Protein AF-Q6NRP2-F1 (afdb_monomer)

InterPro domains:
  IPR011989 Armadillo-like helical [G3DSA:1.25.10.10] (1540-1819)
  IPR016024 Armadillo-type fold [SSF48371] (76-891)
  IPR016024 Armadillo-type fold [SSF48371] (849-1811)
  IPR021843 Proteasome activator complex subunit 4, C-terminal domain [PF11919] (1742-1828)
  IPR032430 Proteasome activator Blm10, middle HEAT repeats region [PF16507] (317-815)
  IPR035309 Proteasome activator complex subunit 4 [PTHR32170] (15-1828)
  IPR055455 Proteasome activator complex subunit 4-like, HEAT repeat-like [PF23096] (1170-1454)

pLDDT: mean 90.11, std 8.93, range [31.83, 98.25]

Structure (mmCIF, N/CA/C/O backbone):
data_AF-Q6NRP2-F1
#
_entry.id   AF-Q6NRP2-F1
#
loop_
_atom_site.group_PDB
_atom_site.id
_atom_site.type_symbol
_atom_site.label_atom_id
_atom_site.label_alt_id
_atom_site.label_comp_id
_atom_site.label_asym_id
_atom_site.label_entity_id
_atom_site.label_seq_id
_atom_site.pdbx_PDB_ins_code
_atom_site.Cartn_x
_atom_site.Cartn_y
_atom_site.Cartn_z
_atom_site.occupancy
_atom_site.B_iso_or_equiv
_atom_site.auth_seq_id
_atom_site.auth_comp_id
_atom_site.auth_asym_id
_atom_site.auth_atom_id
_atom_site.pdbx_PDB_model_num
ATOM 1 N N . MET A 1 1 ? -17.585 -31.792 21.207 1.00 31.83 1 MET A N 1
ATOM 2 C CA . MET A 1 1 ? -17.638 -32.260 19.802 1.00 31.83 1 MET A CA 1
ATOM 3 C C . MET A 1 1 ? -19.009 -32.841 19.401 1.00 31.83 1 MET A C 1
ATOM 5 O O . MET A 1 1 ? -19.082 -33.470 18.363 1.00 31.83 1 MET A O 1
ATOM 9 N N . GLY A 1 2 ? -20.112 -32.558 20.116 1.00 35.00 2 GLY A N 1
ATOM 10 C CA . GLY A 1 2 ? -21.461 -33.048 19.756 1.00 35.00 2 GLY A CA 1
ATOM 11 C C . GLY A 1 2 ? -22.382 -32.058 19.022 1.00 35.00 2 GLY A C 1
ATOM 12 O O . GLY A 1 2 ? -23.532 -32.383 18.806 1.00 35.00 2 GLY A O 1
ATOM 13 N N . ALA A 1 3 ? -21.914 -30.861 18.643 1.00 37.25 3 ALA A N 1
ATOM 14 C CA . ALA A 1 3 ? -22.752 -29.812 18.027 1.00 37.25 3 ALA A CA 1
ATOM 15 C C . ALA A 1 3 ? -22.444 -29.560 16.531 1.00 37.25 3 ALA A C 1
ATOM 17 O O . ALA A 1 3 ? -22.881 -28.568 15.954 1.00 37.25 3 ALA A O 1
ATOM 18 N N . GLY A 1 4 ? -21.604 -30.402 15.917 1.00 45.78 4 GLY A N 1
ATOM 19 C 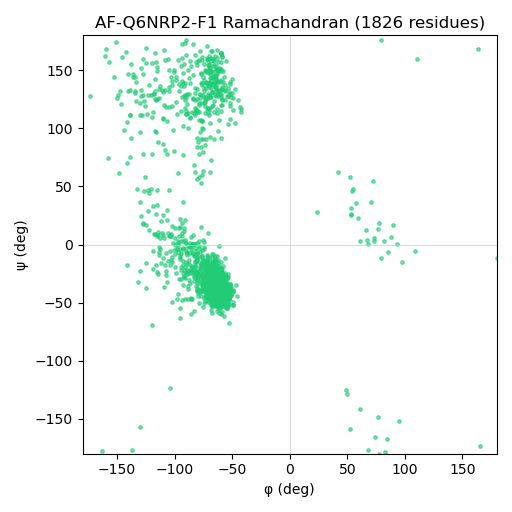CA . GLY A 1 4 ? -21.065 -30.161 14.574 1.00 45.78 4 GLY A CA 1
ATOM 20 C C . GLY A 1 4 ? -21.982 -30.579 13.424 1.00 45.78 4 GLY A C 1
ATOM 21 O O . GLY A 1 4 ? -21.941 -29.934 12.380 1.00 45.78 4 GLY A O 1
ATOM 22 N N . GLU A 1 5 ? -22.795 -31.621 13.611 1.00 48.16 5 GLU A N 1
ATOM 23 C CA . GLU A 1 5 ? -23.616 -32.203 12.536 1.00 48.16 5 GLU A CA 1
ATOM 24 C C . GLU A 1 5 ? -25.027 -31.596 12.448 1.00 48.16 5 GLU A C 1
ATOM 26 O O . GLU A 1 5 ? -25.546 -31.464 11.347 1.00 48.16 5 GLU A O 1
ATOM 31 N N . GLU A 1 6 ? -25.599 -31.099 13.550 1.00 57.25 6 GLU A N 1
ATOM 32 C CA . GLU A 1 6 ? -26.951 -30.502 13.553 1.00 57.25 6 GLU A CA 1
ATOM 33 C C . GLU A 1 6 ? -26.989 -29.047 13.044 1.00 57.25 6 GLU A C 1
ATOM 35 O O . GLU A 1 6 ? -27.991 -28.573 12.506 1.00 57.25 6 GLU A O 1
ATOM 40 N N . ARG A 1 7 ? -25.894 -28.287 13.190 1.00 76.06 7 ARG A N 1
ATOM 41 C CA . ARG A 1 7 ? -25.884 -26.858 12.825 1.00 76.06 7 ARG A CA 1
ATOM 42 C C . ARG A 1 7 ? -26.008 -26.597 11.312 1.00 76.06 7 ARG A C 1
ATOM 44 O O . ARG A 1 7 ? -26.694 -25.640 10.950 1.00 76.06 7 ARG A O 1
ATOM 51 N N . PRO A 1 8 ? -25.389 -27.388 10.414 1.00 72.88 8 PRO A N 1
ATOM 52 C CA . PRO A 1 8 ? -25.649 -27.304 8.978 1.00 72.88 8 PRO A CA 1
ATOM 53 C C . PRO A 1 8 ? -27.120 -27.497 8.606 1.00 72.88 8 PRO A C 1
ATOM 55 O O . PRO A 1 8 ? -27.625 -26.747 7.771 1.00 72.88 8 PRO A O 1
ATOM 58 N N . GLU A 1 9 ? -27.813 -28.448 9.243 1.00 70.88 9 GLU A N 1
ATOM 59 C CA . GLU A 1 9 ? -29.248 -28.668 9.024 1.00 70.88 9 GLU A CA 1
ATOM 60 C C . GLU A 1 9 ? -30.062 -27.453 9.472 1.00 70.88 9 GLU A C 1
ATOM 62 O O . GLU A 1 9 ? -30.897 -26.962 8.715 1.00 70.88 9 GLU A O 1
ATOM 67 N N . ALA A 1 10 ? -29.750 -26.889 10.644 1.00 75.06 10 ALA A N 1
ATOM 68 C CA . ALA A 1 10 ? -30.415 -25.687 11.147 1.00 75.06 10 ALA A CA 1
ATOM 69 C C . ALA A 1 10 ? -30.193 -24.447 10.256 1.00 75.06 10 ALA A C 1
ATOM 71 O O . ALA A 1 10 ? -31.075 -23.596 10.131 1.00 75.06 10 ALA A O 1
ATOM 72 N N . LEU A 1 11 ? -29.015 -24.318 9.635 1.00 80.81 11 LEU A N 1
ATOM 73 C CA . LEU A 1 11 ? -28.701 -23.207 8.732 1.00 80.81 11 LEU A CA 1
ATOM 74 C C . LEU A 1 11 ? -29.251 -23.410 7.313 1.00 80.81 11 LEU A C 1
ATOM 76 O O . LEU A 1 11 ? -29.413 -22.426 6.591 1.00 80.81 11 LEU A O 1
ATOM 80 N N . GLY A 1 12 ? -29.497 -24.655 6.899 1.00 83.81 12 GLY A N 1
ATOM 81 C CA . GLY A 1 12 ? -29.840 -25.025 5.523 1.00 83.81 12 GLY A CA 1
ATOM 82 C C . GLY A 1 12 ? -28.662 -24.968 4.539 1.00 83.81 12 GLY A C 1
ATOM 83 O O . GLY A 1 12 ? -28.856 -25.137 3.338 1.00 83.81 12 GLY A O 1
ATOM 84 N N . PHE A 1 13 ? -27.440 -24.704 5.014 1.00 89.44 13 PHE A N 1
ATOM 85 C CA . PHE A 1 13 ? -26.217 -24.696 4.207 1.00 89.44 13 PHE A CA 1
ATOM 86 C C . PHE A 1 13 ? -24.963 -24.849 5.078 1.00 89.44 13 PHE A C 1
ATOM 88 O O . PHE A 1 13 ? -24.964 -24.558 6.273 1.00 89.44 13 PHE A O 1
ATOM 95 N N . ASN A 1 14 ? -23.846 -25.222 4.448 1.00 89.19 14 ASN A N 1
ATOM 96 C CA . ASN A 1 14 ? -22.536 -25.271 5.099 1.00 89.19 14 ASN A CA 1
ATOM 97 C C . ASN A 1 14 ? -21.805 -23.916 5.007 1.00 89.19 14 ASN A C 1
ATOM 99 O O . ASN A 1 14 ? -21.416 -23.515 3.904 1.00 89.19 14 ASN A O 1
ATOM 103 N N . PRO A 1 15 ? -21.575 -23.201 6.127 1.00 90.75 15 PRO A N 1
ATOM 104 C CA . PRO A 1 15 ? -20.910 -21.902 6.108 1.00 90.75 15 PRO A CA 1
ATOM 105 C C . PRO A 1 15 ? -19.408 -22.018 5.805 1.00 90.75 15 PRO A C 1
ATOM 107 O O . PRO A 1 15 ? -18.694 -22.862 6.350 1.00 90.75 15 PRO A O 1
ATOM 110 N N . GLN A 1 16 ? -18.876 -21.099 4.996 1.00 90.00 16 GLN A N 1
ATOM 111 C CA . GLN A 1 16 ? -17.448 -21.057 4.678 1.00 90.00 16 GLN A CA 1
ATOM 112 C C . GLN A 1 16 ? -16.655 -20.134 5.617 1.00 90.00 16 GLN A C 1
ATOM 114 O O . GLN A 1 16 ? -16.571 -18.932 5.412 1.00 90.00 16 GLN A O 1
ATOM 119 N N . LYS A 1 17 ? -15.927 -20.665 6.607 1.00 89.50 17 LYS A N 1
ATOM 120 C CA . LYS A 1 17 ? -14.949 -19.872 7.402 1.00 89.50 17 LYS A CA 1
ATOM 121 C C . LYS A 1 17 ? -15.559 -18.587 7.998 1.00 89.50 17 LYS A C 1
ATOM 123 O O . LYS A 1 17 ? -15.074 -17.470 7.757 1.00 89.50 17 LYS A O 1
ATOM 128 N N . GLU A 1 18 ? -16.610 -18.773 8.787 1.00 92.81 18 GLU A N 1
ATOM 129 C CA . GLU A 1 18 ? -17.265 -17.725 9.573 1.00 92.81 18 GLU A CA 1
ATOM 130 C C . GLU A 1 18 ? -16.315 -17.049 10.584 1.00 92.81 18 GLU A C 1
ATOM 132 O O . GLU A 1 18 ? -15.208 -17.523 10.890 1.00 92.81 18 GLU A O 1
ATOM 137 N N . ILE A 1 19 ? -16.728 -15.891 11.101 1.00 94.69 19 ILE A N 1
ATOM 138 C CA . ILE A 1 19 ? -16.015 -15.225 12.192 1.00 94.69 19 ILE A CA 1
ATOM 139 C C . ILE A 1 19 ? -16.321 -15.955 13.502 1.00 94.69 19 ILE A C 1
ATOM 141 O O . ILE A 1 19 ? -17.341 -15.720 14.137 1.00 94.69 19 ILE A O 1
ATOM 145 N N . VAL A 1 20 ? -15.377 -16.798 13.929 1.00 92.94 20 VAL A N 1
ATOM 146 C CA . VAL A 1 20 ? -15.498 -17.627 15.147 1.00 92.94 20 VAL A CA 1
ATOM 147 C C . VAL A 1 20 ? -15.829 -16.821 16.414 1.00 92.94 20 VAL A C 1
ATOM 149 O O . VAL A 1 20 ? -16.481 -17.333 17.310 1.00 92.94 20 VAL A O 1
ATOM 152 N N . TYR A 1 21 ? -15.441 -15.543 16.484 1.00 95.50 21 TYR A N 1
ATOM 153 C CA . TYR A 1 21 ? -15.719 -14.687 17.646 1.00 95.50 21 TYR A CA 1
ATOM 154 C C . TYR A 1 21 ? -17.215 -14.424 17.870 1.00 95.50 21 TYR A C 1
ATOM 156 O O . TYR A 1 21 ? -17.600 -14.125 18.990 1.00 95.50 21 TYR A O 1
ATOM 164 N N . ASN A 1 22 ? -18.058 -14.565 16.840 1.00 95.44 22 ASN A N 1
ATOM 165 C CA . ASN A 1 22 ? -19.507 -14.421 16.993 1.00 95.44 22 ASN A CA 1
ATOM 166 C C . ASN A 1 22 ? -20.117 -15.540 17.849 1.00 95.44 22 ASN A C 1
ATOM 168 O O . ASN A 1 22 ? -21.111 -15.303 18.522 1.00 95.44 22 ASN A O 1
ATOM 172 N N . LEU A 1 23 ? -19.510 -16.733 17.854 1.00 93.50 23 LEU A N 1
ATOM 173 C CA . LEU A 1 23 ? -19.974 -17.875 18.650 1.00 93.50 23 LEU A CA 1
ATOM 174 C C . LEU A 1 23 ? -19.702 -17.703 20.153 1.00 93.50 23 LEU A C 1
ATOM 176 O O . LEU A 1 23 ? -20.240 -18.452 20.955 1.00 93.50 23 LEU A O 1
ATOM 180 N N . LEU A 1 24 ? -18.856 -16.736 20.521 1.00 95.31 24 LEU A N 1
ATOM 181 C CA . LEU A 1 24 ? -18.434 -16.467 21.899 1.00 95.31 24 LEU A CA 1
ATOM 182 C C . LEU A 1 24 ? -19.167 -15.264 22.520 1.00 95.31 24 LEU A C 1
ATOM 184 O O . LEU A 1 24 ? -18.868 -14.880 23.651 1.00 95.31 24 LEU A O 1
ATOM 188 N N . LEU A 1 25 ? -20.089 -14.649 21.774 1.00 95.88 25 LEU A N 1
ATOM 189 C CA . LEU A 1 25 ? -20.944 -13.572 22.268 1.00 95.88 25 LEU A CA 1
ATOM 190 C C . LEU A 1 25 ? -22.076 -14.150 23.137 1.00 95.88 25 LEU A C 1
ATOM 192 O O . LEU A 1 25 ? -22.578 -15.231 22.821 1.00 95.88 25 LEU A O 1
ATOM 196 N N . PRO A 1 26 ? -22.549 -13.425 24.168 1.00 94.75 26 PRO A N 1
ATOM 197 C CA . PRO A 1 26 ? -23.573 -13.934 25.091 1.00 94.75 26 PRO A CA 1
ATOM 198 C C . PRO A 1 26 ? -24.915 -14.247 24.402 1.00 94.75 26 PRO A C 1
ATOM 200 O O . PRO A 1 26 ? -25.689 -15.081 24.859 1.00 94.75 26 PRO A O 1
ATOM 203 N N . TYR A 1 27 ? -25.165 -13.644 23.240 1.00 95.25 27 TYR A N 1
ATOM 204 C CA . TYR A 1 27 ? -26.367 -13.822 22.423 1.00 95.25 27 TYR A CA 1
ATOM 205 C C . TYR A 1 27 ? -26.106 -14.577 21.106 1.00 95.25 27 TYR A C 1
ATOM 207 O O . TYR A 1 27 ? -26.850 -14.423 20.134 1.00 95.25 27 TYR A O 1
ATOM 215 N N . ALA A 1 28 ? -25.057 -15.407 21.045 1.00 93.44 28 ALA A N 1
ATOM 216 C CA . ALA A 1 28 ? -24.679 -16.156 19.841 1.00 93.44 28 ALA A CA 1
ATOM 217 C C . ALA A 1 28 ? -25.838 -16.968 19.224 1.00 93.44 28 ALA A C 1
ATOM 219 O O . ALA A 1 28 ? -25.950 -17.044 18.000 1.00 93.44 28 ALA A O 1
ATOM 220 N N . HIS A 1 29 ? -26.740 -17.502 20.055 1.00 90.75 29 HIS A N 1
ATOM 221 C CA . HIS A 1 29 ? -27.899 -18.298 19.635 1.00 90.75 29 HIS A CA 1
ATOM 222 C C . HIS A 1 29 ? -28.883 -17.542 18.714 1.00 90.75 29 HIS A C 1
ATOM 224 O O . HIS A 1 29 ? -29.591 -18.163 17.926 1.00 90.75 29 HIS A O 1
ATOM 230 N N . ARG A 1 30 ? -28.913 -16.201 18.755 1.00 92.00 30 ARG A N 1
ATOM 231 C CA . ARG A 1 30 ? -29.760 -15.362 17.877 1.00 92.00 30 ARG A CA 1
ATOM 232 C C . ARG A 1 30 ? -29.116 -15.085 16.518 1.00 92.00 30 ARG A C 1
ATOM 234 O O . ARG A 1 30 ? -29.810 -14.771 15.551 1.00 92.00 30 ARG A O 1
ATOM 241 N N . LEU A 1 31 ? -27.788 -15.191 16.439 1.00 93.75 31 LEU A N 1
ATOM 242 C CA . LEU A 1 31 ? -27.013 -14.721 15.290 1.00 93.75 31 LEU A CA 1
ATOM 243 C C . LEU A 1 31 ? -27.185 -15.595 14.053 1.00 93.75 31 LEU A C 1
ATOM 245 O O . LEU A 1 31 ? -27.016 -15.102 12.942 1.00 93.75 31 LEU A O 1
ATOM 249 N N . ASP A 1 32 ? -27.495 -16.881 14.222 1.00 91.69 32 ASP A N 1
ATOM 250 C CA . ASP A 1 32 ? -27.747 -17.790 13.103 1.00 91.69 32 ASP A CA 1
ATOM 251 C C . ASP A 1 32 ? -28.980 -17.340 12.308 1.00 91.69 32 ASP A C 1
ATOM 253 O O . ASP A 1 32 ? -28.842 -17.025 11.121 1.00 91.69 32 ASP A O 1
ATOM 257 N N . ARG A 1 33 ? -30.122 -17.149 12.980 1.00 91.00 33 ARG A N 1
ATOM 258 C CA . ARG A 1 33 ? -31.356 -16.635 12.366 1.00 91.00 33 ARG A CA 1
ATOM 259 C C . ARG A 1 33 ? -31.163 -15.257 11.727 1.00 91.00 33 ARG A C 1
ATOM 261 O O . ARG A 1 33 ? -31.456 -15.092 10.547 1.00 91.00 33 ARG A O 1
ATOM 268 N N . GLU A 1 34 ? -30.612 -14.302 12.476 1.00 92.81 34 GLU A N 1
ATOM 269 C CA . GLU A 1 34 ? -30.364 -12.933 11.997 1.00 92.81 34 GLU A CA 1
ATOM 270 C C . GLU A 1 34 ? -29.501 -12.919 10.726 1.00 92.81 34 GLU A C 1
ATOM 272 O O . GLU A 1 34 ? -29.827 -12.270 9.731 1.00 92.81 34 GLU A O 1
ATOM 277 N N . SER A 1 35 ? -28.394 -13.668 10.736 1.00 93.00 35 SER A N 1
ATOM 278 C CA . SER A 1 35 ? -27.483 -13.713 9.593 1.00 93.00 35 SER A CA 1
ATOM 279 C C . SER A 1 35 ? -28.092 -14.395 8.366 1.00 93.00 35 SER A C 1
ATOM 281 O O . SER A 1 35 ? -27.746 -14.020 7.246 1.00 93.00 35 SER A O 1
ATOM 283 N N . ASN A 1 36 ? -28.992 -15.366 8.556 1.00 91.75 36 ASN A N 1
ATOM 284 C CA . ASN A 1 36 ? -29.677 -16.049 7.461 1.00 91.75 36 ASN A CA 1
ATOM 285 C C . ASN A 1 36 ? -30.727 -15.138 6.817 1.00 91.75 36 ASN A C 1
ATOM 287 O O . ASN A 1 36 ? -30.760 -15.022 5.593 1.00 91.75 36 ASN A O 1
ATOM 291 N N . GLU A 1 37 ? -31.521 -14.432 7.627 1.00 90.56 37 GLU A N 1
ATOM 292 C CA . GLU A 1 37 ? -32.491 -13.441 7.145 1.00 90.56 37 GLU A CA 1
ATOM 293 C C . GLU A 1 37 ? -31.787 -12.317 6.365 1.00 90.56 37 GLU A C 1
ATOM 295 O O . GLU A 1 37 ? -32.191 -11.975 5.251 1.00 90.56 37 GLU A O 1
ATOM 300 N N . LEU A 1 38 ? -30.677 -11.789 6.894 1.00 91.31 38 LEU A N 1
ATOM 301 C CA . LEU A 1 38 ? -29.910 -10.737 6.227 1.00 91.31 38 LEU A CA 1
ATOM 302 C C . LEU A 1 38 ? -29.255 -11.222 4.924 1.00 91.31 38 LEU A C 1
ATOM 304 O O . LEU A 1 38 ? -29.264 -10.500 3.926 1.00 91.31 38 LEU A O 1
ATOM 308 N N . LEU A 1 39 ? -28.701 -12.438 4.905 1.00 92.81 39 LEU A N 1
ATOM 309 C CA . LEU A 1 39 ? -28.139 -13.024 3.687 1.00 92.81 39 LEU A CA 1
ATOM 310 C C . LEU A 1 39 ? -29.218 -13.215 2.616 1.00 92.81 39 LEU A C 1
ATOM 312 O O . LEU A 1 39 ? -28.988 -12.867 1.458 1.00 92.81 39 LEU A O 1
ATOM 316 N N . ALA A 1 40 ? -30.396 -13.715 2.994 1.00 90.62 40 ALA A N 1
ATOM 317 C CA . ALA A 1 40 ? -31.516 -13.887 2.077 1.00 90.62 40 ALA A CA 1
ATOM 318 C C . ALA A 1 40 ? -31.969 -12.548 1.474 1.00 90.62 40 ALA A C 1
ATOM 320 O O . ALA A 1 40 ? -32.145 -12.452 0.258 1.00 90.62 40 ALA A O 1
ATOM 321 N N . GLN A 1 41 ? -32.055 -11.490 2.289 1.00 91.06 41 GLN A N 1
ATOM 322 C CA . GLN A 1 41 ? -32.344 -10.134 1.809 1.00 91.06 41 GLN A CA 1
ATOM 323 C C . GLN A 1 41 ? -31.281 -9.617 0.838 1.00 91.06 41 GLN A C 1
ATOM 325 O O . GLN A 1 41 ? -31.631 -9.027 -0.185 1.00 91.06 41 GLN A O 1
ATOM 330 N N . ILE A 1 42 ? -29.995 -9.846 1.132 1.00 93.44 42 ILE A N 1
ATOM 331 C CA . ILE A 1 42 ? -28.895 -9.452 0.245 1.00 93.44 42 ILE A CA 1
ATOM 332 C C . ILE A 1 42 ? -29.010 -10.182 -1.093 1.00 93.44 42 ILE A C 1
ATOM 334 O O . ILE A 1 42 ? -28.962 -9.526 -2.128 1.00 93.44 42 ILE A O 1
ATOM 338 N N . LYS A 1 43 ? -29.199 -11.507 -1.095 1.00 93.00 43 LYS A N 1
ATOM 339 C CA . LYS A 1 43 ? -29.342 -12.300 -2.329 1.00 93.00 43 LYS A CA 1
ATOM 340 C C . LYS A 1 43 ? -30.544 -11.839 -3.152 1.00 93.00 43 LYS A C 1
ATOM 342 O O . LYS A 1 43 ? -30.388 -11.506 -4.326 1.00 93.00 43 LYS A O 1
ATOM 347 N N . GLY A 1 44 ? -31.715 -11.760 -2.516 1.00 91.00 44 GLY A N 1
ATOM 348 C CA . GLY A 1 44 ? -32.965 -11.366 -3.160 1.00 91.00 44 GLY A CA 1
ATOM 349 C C . GLY A 1 44 ? -32.899 -9.959 -3.753 1.00 91.00 44 GLY A C 1
ATOM 350 O O . GLY A 1 44 ? -33.178 -9.766 -4.935 1.00 91.00 44 GLY A O 1
ATOM 351 N N . SER A 1 45 ? -32.469 -8.975 -2.960 1.00 92.19 45 SER A N 1
ATOM 352 C CA . SER A 1 45 ? -32.473 -7.572 -3.381 1.00 92.19 45 SER A CA 1
ATOM 353 C C . SER A 1 45 ? -31.309 -7.200 -4.297 1.00 92.19 45 SER A C 1
ATOM 355 O O . SER A 1 45 ? -31.503 -6.386 -5.195 1.00 92.19 45 SER A O 1
ATOM 357 N N . LEU A 1 46 ? -30.120 -7.799 -4.133 1.00 94.12 46 LEU A N 1
ATOM 358 C CA . LEU A 1 46 ? -29.005 -7.591 -5.064 1.00 94.12 46 LEU A CA 1
ATOM 359 C C . LEU A 1 46 ? -29.320 -8.198 -6.433 1.00 94.12 46 LEU A C 1
ATOM 361 O O . LEU A 1 46 ? -29.138 -7.527 -7.448 1.00 94.12 46 LEU A O 1
ATOM 365 N N . GLY A 1 47 ? -29.838 -9.434 -6.460 1.00 92.81 47 GLY A N 1
ATOM 366 C CA . GLY A 1 47 ? -30.286 -10.078 -7.695 1.00 92.81 47 GLY A CA 1
ATOM 367 C C . GLY A 1 47 ? -31.372 -9.257 -8.395 1.00 92.81 47 GLY A C 1
ATOM 368 O O . GLY A 1 47 ? -31.258 -8.944 -9.582 1.00 92.81 47 GLY A O 1
ATOM 369 N N . ARG A 1 48 ? -32.372 -8.794 -7.632 1.00 92.69 48 ARG A N 1
ATOM 370 C CA . ARG A 1 48 ? -33.439 -7.923 -8.143 1.00 92.69 48 ARG A CA 1
ATOM 371 C C . ARG A 1 48 ? -32.908 -6.582 -8.662 1.00 92.69 48 ARG A C 1
ATOM 373 O O . ARG A 1 48 ? -33.315 -6.169 -9.742 1.00 92.69 48 ARG A O 1
ATOM 380 N N . ALA A 1 49 ? -31.983 -5.927 -7.957 1.00 93.94 49 ALA A N 1
ATOM 381 C CA . ALA A 1 49 ? -31.422 -4.636 -8.368 1.00 93.94 49 ALA A CA 1
ATOM 382 C C . ALA A 1 49 ? -30.666 -4.722 -9.702 1.00 93.94 49 ALA A C 1
ATOM 384 O O . ALA A 1 49 ? -30.861 -3.877 -10.575 1.00 93.94 49 ALA A O 1
ATOM 385 N N . VAL A 1 50 ? -29.848 -5.766 -9.892 1.00 94.56 50 VAL A N 1
ATOM 386 C CA . VAL A 1 50 ? -29.137 -5.988 -11.163 1.00 94.56 50 VAL A CA 1
ATOM 387 C C . VAL A 1 50 ? -30.126 -6.273 -12.293 1.00 94.56 50 VAL A C 1
ATOM 389 O O . VAL A 1 50 ? -30.000 -5.703 -13.375 1.00 94.56 50 VAL A O 1
ATOM 392 N N . ARG A 1 51 ? -31.149 -7.099 -12.042 1.00 91.56 51 ARG A N 1
ATOM 393 C CA . ARG A 1 51 ? -32.174 -7.438 -13.039 1.00 91.56 51 ARG A CA 1
ATOM 394 C C . ARG A 1 51 ? -33.039 -6.240 -13.444 1.00 91.56 51 ARG A C 1
ATOM 396 O O . ARG A 1 51 ? -33.396 -6.118 -14.611 1.00 91.56 51 ARG A O 1
ATOM 403 N N . LEU A 1 52 ? -33.323 -5.336 -12.507 1.00 92.25 52 LEU A N 1
ATOM 404 C CA . LEU A 1 52 ? -33.988 -4.054 -12.768 1.00 92.25 52 LEU A CA 1
ATOM 405 C C . LEU A 1 52 ? -33.037 -2.993 -13.354 1.00 92.25 52 LEU A C 1
ATOM 407 O O . LEU A 1 52 ? -33.455 -1.867 -13.590 1.00 92.25 52 LEU A O 1
ATOM 411 N N . ARG A 1 53 ? -31.767 -3.335 -13.614 1.00 93.19 53 ARG A N 1
ATOM 412 C CA . ARG A 1 53 ? -30.740 -2.433 -14.165 1.00 93.19 53 ARG A CA 1
ATOM 413 C C . ARG A 1 53 ? -30.475 -1.193 -13.295 1.00 93.19 53 ARG A C 1
ATOM 415 O O . ARG A 1 53 ? -29.942 -0.202 -13.779 1.00 93.19 53 ARG A O 1
ATOM 422 N N . GLU A 1 54 ? -30.784 -1.262 -11.999 1.00 92.75 54 GLU A N 1
ATOM 423 C CA . GLU A 1 54 ? -30.680 -0.140 -11.060 1.00 92.75 54 GLU A CA 1
ATOM 424 C C . GLU A 1 54 ? -29.316 -0.140 -10.345 1.00 92.75 54 GLU A C 1
ATOM 426 O O . GLU A 1 54 ? -29.197 -0.538 -9.181 1.00 92.75 54 GLU A O 1
ATOM 431 N N . LEU A 1 55 ? -28.256 0.302 -11.039 1.00 92.44 55 LEU A N 1
ATOM 432 C CA . LEU A 1 55 ? -26.900 0.367 -10.464 1.00 92.44 55 LEU A CA 1
ATOM 433 C C . LEU A 1 55 ? -26.823 1.321 -9.257 1.00 92.44 55 LEU A C 1
ATOM 435 O O . LEU A 1 55 ? -26.324 0.946 -8.191 1.00 92.44 55 LEU A O 1
ATOM 439 N N . TRP A 1 56 ? -27.375 2.528 -9.411 1.00 89.75 56 TRP A N 1
ATOM 440 C CA . TRP A 1 56 ? -27.564 3.511 -8.343 1.00 89.75 56 TRP A CA 1
ATOM 441 C C . TRP A 1 56 ? -29.059 3.794 -8.147 1.00 89.75 56 TRP A C 1
ATOM 443 O O . TRP A 1 56 ? -29.721 4.141 -9.130 1.00 89.75 56 TRP A O 1
ATOM 453 N N . PRO A 1 57 ? -29.591 3.739 -6.911 1.00 88.81 57 PRO A N 1
ATOM 454 C CA . PRO A 1 57 ? -28.918 3.343 -5.665 1.00 88.81 57 PRO A CA 1
ATOM 455 C C . PRO A 1 57 ? -28.821 1.825 -5.421 1.00 88.81 57 PRO A C 1
ATOM 457 O O . PRO A 1 57 ? -27.993 1.408 -4.611 1.00 88.81 57 PRO A O 1
ATOM 460 N N . GLY A 1 58 ? -29.649 1.011 -6.085 1.00 91.44 58 GLY A N 1
ATOM 461 C CA . GLY A 1 58 ? -29.897 -0.394 -5.739 1.00 91.44 58 GLY A CA 1
ATOM 462 C C . GLY A 1 58 ? -28.657 -1.284 -5.590 1.00 91.44 58 GLY A C 1
ATOM 463 O O . GLY A 1 58 ? -28.356 -1.752 -4.488 1.00 91.44 58 GLY A O 1
ATOM 464 N N . VAL A 1 59 ? -27.928 -1.545 -6.681 1.00 94.25 59 VAL A N 1
ATOM 465 C CA . VAL A 1 59 ? -26.772 -2.468 -6.661 1.00 94.25 59 VAL A CA 1
ATOM 466 C C . VAL A 1 59 ? -25.684 -1.972 -5.709 1.00 94.25 59 VAL A C 1
ATOM 468 O O . VAL A 1 59 ? -25.136 -2.762 -4.932 1.00 94.25 59 VAL A O 1
ATOM 471 N N . LEU A 1 60 ? -25.387 -0.670 -5.714 1.00 91.62 60 LEU A N 1
ATOM 472 C CA . LEU A 1 60 ? -24.369 -0.094 -4.834 1.00 91.62 60 LEU A CA 1
ATOM 473 C C . LEU A 1 60 ? -24.739 -0.236 -3.346 1.00 91.62 60 LEU A C 1
ATOM 475 O O . LEU A 1 60 ? -23.891 -0.568 -2.515 1.00 91.62 60 LEU A O 1
ATOM 479 N N . PHE A 1 61 ? -26.015 -0.055 -3.006 1.00 91.94 61 PHE A N 1
ATOM 480 C CA . PHE A 1 61 ? -26.511 -0.218 -1.643 1.00 91.94 61 PHE A CA 1
ATOM 481 C C . PHE A 1 61 ? -26.352 -1.659 -1.139 1.00 91.94 61 PHE A C 1
ATOM 483 O O . PHE A 1 61 ? -25.784 -1.899 -0.068 1.00 91.94 61 PHE A O 1
ATOM 490 N N . TRP A 1 62 ? -26.791 -2.641 -1.929 1.00 93.19 62 TRP A N 1
ATOM 491 C CA . TRP A 1 62 ? -26.756 -4.047 -1.519 1.00 93.19 62 TRP A CA 1
ATOM 492 C C . TRP A 1 62 ? -25.352 -4.662 -1.563 1.00 93.19 62 TRP A C 1
ATOM 494 O O . TRP A 1 62 ? -25.035 -5.524 -0.743 1.00 93.19 62 TRP A O 1
ATOM 504 N N . THR A 1 63 ? -24.458 -4.167 -2.424 1.00 94.69 63 THR A N 1
ATOM 505 C CA . THR A 1 63 ? -23.029 -4.529 -2.375 1.00 94.69 63 THR A CA 1
ATOM 506 C C . THR A 1 63 ? -22.323 -3.943 -1.149 1.00 94.69 63 THR A C 1
ATOM 508 O O . THR A 1 63 ? -21.516 -4.633 -0.511 1.00 94.69 63 THR A O 1
ATOM 511 N N . ARG A 1 64 ? -22.668 -2.720 -0.723 1.00 92.25 64 ARG A N 1
ATOM 512 C CA . ARG A 1 64 ? -22.192 -2.168 0.557 1.00 92.25 64 ARG A CA 1
ATOM 513 C C . ARG A 1 64 ? -22.688 -3.003 1.741 1.00 92.25 64 ARG A C 1
ATOM 515 O O . ARG A 1 64 ? -21.879 -3.391 2.584 1.00 92.25 64 ARG A O 1
ATOM 522 N N . LYS A 1 65 ? -23.966 -3.405 1.753 1.00 92.56 65 LYS A N 1
ATOM 523 C CA . LYS A 1 65 ? -24.499 -4.335 2.768 1.00 92.56 65 LYS A CA 1
ATOM 524 C C . LYS A 1 65 ? -23.796 -5.692 2.764 1.00 92.56 65 LYS A C 1
ATOM 526 O O . LYS A 1 65 ? -23.471 -6.189 3.839 1.00 92.56 65 LYS A O 1
ATOM 531 N N . LEU A 1 66 ? -23.483 -6.266 1.601 1.00 95.06 66 LEU A N 1
ATOM 532 C CA . LEU A 1 66 ? -22.701 -7.508 1.520 1.00 95.06 66 LEU A CA 1
ATOM 533 C C . LEU A 1 66 ? -21.280 -7.334 2.086 1.00 95.06 66 LEU A C 1
ATOM 535 O O . LEU A 1 66 ? -20.763 -8.219 2.768 1.00 95.06 66 LEU A O 1
ATOM 539 N N . THR A 1 67 ? -20.653 -6.176 1.873 1.00 95.31 67 THR A N 1
ATOM 540 C CA . THR A 1 67 ? -19.353 -5.853 2.485 1.00 95.31 67 THR A CA 1
ATOM 541 C C . THR A 1 67 ? -19.448 -5.856 4.011 1.00 95.31 67 THR A C 1
ATOM 543 O O . THR A 1 67 ? -18.624 -6.480 4.689 1.00 95.31 67 THR A O 1
ATOM 546 N N . THR A 1 68 ? -20.480 -5.210 4.553 1.00 93.06 68 THR A N 1
ATOM 547 C CA . THR A 1 68 ? -20.759 -5.168 5.992 1.00 93.06 68 THR A CA 1
ATOM 548 C C . THR A 1 68 ? -21.088 -6.554 6.545 1.00 93.06 68 THR A C 1
ATOM 550 O O . THR A 1 68 ? -20.544 -6.940 7.579 1.00 93.06 68 THR A O 1
ATOM 553 N N . TYR A 1 69 ? -21.861 -7.359 5.815 1.00 95.00 69 TYR A N 1
ATOM 554 C CA . TYR A 1 69 ? -22.133 -8.754 6.156 1.00 95.00 69 TYR A CA 1
ATOM 555 C C . TYR A 1 69 ? -20.836 -9.555 6.319 1.00 95.00 69 TYR A C 1
ATOM 557 O O . TYR A 1 69 ? -20.627 -10.206 7.342 1.00 95.00 69 TYR A O 1
ATOM 565 N N . ILE A 1 70 ? -19.906 -9.443 5.363 1.00 96.12 70 ILE A N 1
ATOM 566 C CA . ILE A 1 70 ? -18.609 -10.133 5.436 1.00 96.12 70 ILE A CA 1
ATOM 567 C C . ILE A 1 70 ? -17.768 -9.622 6.611 1.00 96.12 70 ILE A C 1
ATOM 569 O O . ILE A 1 70 ? -17.053 -10.404 7.248 1.00 96.12 70 ILE A O 1
ATOM 573 N N . ARG A 1 71 ? -17.844 -8.322 6.915 1.00 94.50 71 ARG A N 1
ATOM 574 C CA . ARG A 1 71 ? -17.148 -7.711 8.053 1.00 94.50 71 ARG A CA 1
ATOM 575 C C . ARG A 1 71 ? -17.676 -8.225 9.399 1.00 94.50 71 ARG A C 1
ATOM 577 O O . ARG A 1 71 ? -16.867 -8.439 10.299 1.00 94.50 71 ARG A O 1
ATOM 584 N N . LEU A 1 72 ? -18.986 -8.453 9.519 1.00 94.69 72 LEU A N 1
ATOM 585 C CA . LEU A 1 72 ? -19.646 -8.901 10.750 1.00 94.69 72 LEU A CA 1
ATOM 586 C C . LEU A 1 72 ? -19.640 -10.425 10.930 1.00 94.69 72 LEU A C 1
ATOM 588 O O . LEU A 1 72 ? -19.302 -10.907 12.010 1.00 94.69 72 LEU A O 1
ATOM 592 N N . TYR A 1 73 ? -19.967 -11.199 9.894 1.00 95.81 73 TYR A N 1
ATOM 593 C CA . TYR A 1 73 ? -20.180 -12.654 9.994 1.00 95.81 73 TYR A CA 1
ATOM 594 C C . TYR A 1 73 ? -19.089 -13.491 9.318 1.00 95.81 73 TYR A C 1
ATOM 596 O O . TYR A 1 73 ? -18.989 -14.699 9.544 1.00 95.81 73 TYR A O 1
ATOM 604 N N . GLY A 1 74 ? -18.214 -12.876 8.523 1.00 94.88 74 GLY A N 1
ATOM 605 C CA . GLY A 1 74 ? -17.318 -13.608 7.632 1.00 94.88 74 GLY A CA 1
ATOM 606 C C . GLY A 1 74 ? -18.071 -14.113 6.403 1.00 94.88 74 GLY A C 1
ATOM 607 O O . GLY A 1 74 ? -18.998 -13.468 5.930 1.00 94.88 74 GLY A O 1
ATOM 608 N N . ARG A 1 75 ? -17.672 -15.258 5.845 1.00 93.88 75 ARG A N 1
ATOM 609 C CA . ARG A 1 75 ? -18.336 -15.825 4.657 1.00 93.88 75 ARG A CA 1
ATOM 610 C C . ARG A 1 75 ? -19.352 -16.888 5.078 1.00 93.88 75 ARG A C 1
ATOM 612 O O . ARG A 1 75 ? -19.212 -18.067 4.774 1.00 93.88 75 ARG A O 1
ATOM 619 N N . LYS A 1 76 ? -20.351 -16.473 5.854 1.00 93.88 76 LYS A N 1
ATOM 620 C CA . LYS A 1 76 ? -21.405 -17.357 6.367 1.00 93.88 76 LYS A CA 1
ATOM 621 C C . LYS A 1 76 ? -22.485 -17.612 5.304 1.00 93.88 76 LYS A C 1
ATOM 623 O O . LYS A 1 76 ? -23.650 -17.321 5.496 1.00 93.88 76 LYS A O 1
ATOM 628 N N . PHE A 1 77 ? -22.049 -18.122 4.160 1.00 93.38 77 PHE A N 1
ATOM 629 C CA . PHE A 1 77 ? -22.859 -18.534 3.017 1.00 93.38 77 PHE A CA 1
ATOM 630 C C . PHE A 1 77 ? -22.239 -19.796 2.403 1.00 93.38 77 PHE A C 1
ATOM 632 O O . PHE A 1 77 ? -21.099 -20.148 2.737 1.00 93.38 77 PHE A O 1
ATOM 639 N N . SER A 1 78 ? -22.989 -20.485 1.542 1.00 92.94 78 SER A N 1
ATOM 640 C CA . SER A 1 78 ? -22.550 -21.731 0.907 1.00 92.94 78 SER A CA 1
ATOM 641 C C . SER A 1 78 ? -21.402 -21.507 -0.089 1.00 92.94 78 SER A C 1
ATOM 643 O O . SER A 1 78 ? -21.098 -20.380 -0.494 1.00 92.94 78 SER A O 1
ATOM 645 N N . LYS A 1 79 ? -20.749 -22.599 -0.511 1.00 94.19 79 LYS A N 1
ATOM 646 C CA . LYS A 1 79 ? -19.751 -22.557 -1.595 1.00 94.19 79 LYS A CA 1
ATOM 647 C C . LYS A 1 79 ? -20.366 -22.070 -2.909 1.00 94.19 79 LYS A C 1
ATOM 649 O O . LYS A 1 79 ? -19.765 -21.249 -3.592 1.00 94.19 79 LYS A O 1
ATOM 654 N N . GLU A 1 80 ? -21.566 -22.544 -3.220 1.00 93.88 80 GLU A N 1
ATOM 655 C CA . GLU A 1 80 ? -22.323 -22.179 -4.422 1.00 93.88 80 GLU A CA 1
ATOM 656 C C . GLU A 1 80 ? -22.660 -20.684 -4.430 1.00 93.88 80 GLU A C 1
ATOM 658 O O . GLU A 1 80 ? -22.358 -19.984 -5.396 1.00 93.88 80 GLU A O 1
ATOM 663 N N . ASP A 1 81 ? -23.165 -20.159 -3.311 1.00 93.94 81 ASP A N 1
ATOM 664 C CA . ASP A 1 81 ? -23.453 -18.732 -3.155 1.00 93.94 81 ASP A CA 1
ATOM 665 C C . ASP A 1 81 ? -22.189 -17.882 -3.283 1.00 93.94 81 ASP A C 1
ATOM 667 O O . ASP A 1 81 ? -22.205 -16.816 -3.900 1.00 93.94 81 ASP A O 1
ATOM 671 N N . HIS A 1 82 ? -21.068 -18.358 -2.733 1.00 96.69 82 HIS A N 1
ATOM 672 C CA . HIS A 1 82 ? -19.787 -17.676 -2.869 1.00 96.69 82 HIS A CA 1
ATOM 673 C C . HIS A 1 82 ? -19.389 -17.537 -4.344 1.00 96.69 82 HIS A C 1
ATOM 675 O O . HIS A 1 82 ? -19.001 -16.446 -4.765 1.00 96.69 82 HIS A O 1
ATOM 681 N N . VAL A 1 83 ? -19.524 -18.606 -5.135 1.00 97.00 83 VAL A N 1
ATOM 682 C CA . VAL A 1 83 ? -19.250 -18.577 -6.578 1.00 97.00 83 VAL A CA 1
ATOM 683 C C . VAL A 1 83 ? -20.195 -17.609 -7.290 1.00 97.00 83 VAL A C 1
ATOM 685 O O . VAL A 1 83 ? -19.723 -16.799 -8.088 1.00 97.00 83 VAL A O 1
ATOM 688 N N . LEU A 1 84 ? -21.493 -17.614 -6.967 1.00 96.12 84 LEU A N 1
ATOM 689 C CA . LEU A 1 84 ? -22.470 -16.696 -7.566 1.00 96.12 84 LEU A CA 1
ATOM 690 C C . LEU A 1 84 ? -22.148 -15.224 -7.271 1.00 96.12 84 LEU A C 1
ATOM 692 O O . LEU A 1 84 ? -22.137 -14.412 -8.195 1.00 96.12 84 LEU A O 1
ATOM 696 N N . PHE A 1 85 ? -21.808 -14.870 -6.025 1.00 97.44 85 PHE A N 1
ATOM 697 C CA . PHE A 1 85 ? -21.391 -13.502 -5.685 1.00 97.44 85 PHE A CA 1
ATOM 698 C C . PHE A 1 85 ? -20.125 -13.080 -6.434 1.00 97.44 85 PHE A C 1
ATOM 700 O O . PHE A 1 85 ? -20.042 -11.954 -6.925 1.00 97.44 85 PHE A O 1
ATOM 707 N N . VAL A 1 86 ? -19.140 -13.979 -6.527 1.00 98.00 86 VAL A N 1
ATOM 708 C CA . VAL A 1 86 ? -17.889 -13.729 -7.252 1.00 98.00 86 VAL A CA 1
ATOM 709 C C . VAL A 1 86 ? -18.166 -13.501 -8.736 1.00 98.00 86 VAL A C 1
ATOM 711 O O . VAL A 1 86 ? -17.682 -12.520 -9.293 1.00 98.00 86 VAL A O 1
ATOM 714 N N . LYS A 1 87 ? -18.957 -14.373 -9.367 1.00 97.25 87 LYS A N 1
ATOM 715 C CA . LYS A 1 87 ? -19.323 -14.287 -10.785 1.00 97.25 87 LYS A CA 1
ATOM 716 C C . LYS A 1 87 ? -20.091 -13.004 -11.082 1.00 97.25 87 LYS A C 1
ATOM 718 O O . LYS A 1 87 ? -19.707 -12.277 -11.992 1.00 97.25 87 LYS A O 1
ATOM 723 N N . LEU A 1 88 ? -21.103 -12.683 -10.275 1.00 97.06 88 LEU A N 1
ATOM 724 C CA . LEU A 1 88 ? -21.902 -11.473 -10.450 1.00 97.06 88 LEU A CA 1
ATOM 725 C C . LEU A 1 88 ? -21.037 -10.212 -10.350 1.00 97.06 88 LEU A C 1
ATOM 727 O O . LEU A 1 88 ? -21.087 -9.354 -11.224 1.00 97.06 88 LEU A O 1
ATOM 731 N N . LEU A 1 89 ? -20.211 -10.105 -9.305 1.00 97.50 89 LEU A N 1
ATOM 732 C CA . LEU A 1 89 ? -19.345 -8.939 -9.118 1.00 97.50 89 LEU A CA 1
ATOM 733 C C . LEU A 1 89 ? -18.226 -8.852 -10.151 1.00 97.50 89 LEU A C 1
ATOM 735 O O . LEU A 1 89 ? -17.806 -7.746 -10.480 1.00 97.50 89 LEU A O 1
ATOM 739 N N . TYR A 1 90 ? -17.742 -9.986 -10.656 1.00 97.81 90 TYR A N 1
ATOM 740 C CA . TYR A 1 90 ? -16.764 -10.014 -11.737 1.00 97.81 90 TYR A CA 1
ATOM 741 C C . TYR A 1 90 ? -17.357 -9.453 -13.038 1.00 97.81 90 TYR A C 1
ATOM 743 O O . TYR A 1 90 ? -16.737 -8.608 -13.680 1.00 97.81 90 TYR A O 1
ATOM 751 N N . GLU A 1 91 ? -18.570 -9.864 -13.410 1.00 96.44 91 GLU A N 1
ATOM 752 C CA . GLU A 1 91 ? -19.230 -9.318 -14.602 1.00 96.44 91 GLU A CA 1
ATOM 753 C C . GLU A 1 91 ? -19.615 -7.843 -14.399 1.00 96.44 91 GLU A C 1
ATOM 755 O O . GLU A 1 91 ? -19.418 -7.034 -15.300 1.00 96.44 91 GLU A O 1
ATOM 760 N N . LEU A 1 92 ? -20.053 -7.446 -13.195 1.00 96.12 92 LEU A N 1
ATOM 761 C CA . LEU A 1 92 ? -20.335 -6.040 -12.880 1.00 96.12 92 LEU A CA 1
ATOM 762 C C . LEU A 1 92 ? -19.080 -5.160 -12.962 1.00 96.12 92 LEU A C 1
ATOM 764 O O . LEU A 1 92 ? -19.122 -4.100 -13.575 1.00 96.12 92 LEU A O 1
ATOM 768 N N . VAL A 1 93 ? -17.954 -5.570 -12.365 1.00 96.12 93 VAL A N 1
ATOM 769 C CA . VAL A 1 93 ? -16.733 -4.742 -12.330 1.00 96.12 93 VAL A CA 1
ATOM 770 C C . VAL A 1 93 ? -16.098 -4.572 -13.714 1.00 96.12 93 VAL A C 1
ATOM 772 O O . VAL A 1 93 ? -15.423 -3.574 -13.955 1.00 96.12 93 VAL A O 1
ATOM 775 N N . THR A 1 94 ? -16.326 -5.518 -14.629 1.00 95.00 94 THR A N 1
ATOM 776 C CA . THR A 1 94 ? -15.730 -5.536 -15.976 1.00 95.00 94 THR A CA 1
ATOM 777 C C . THR A 1 94 ? -16.605 -4.887 -17.054 1.00 95.00 94 THR A C 1
ATOM 779 O O . THR A 1 94 ? -16.265 -4.941 -18.235 1.00 95.00 94 THR A O 1
ATOM 782 N N . ILE A 1 95 ? -17.692 -4.203 -16.675 1.00 93.44 95 ILE A N 1
ATOM 783 C CA . ILE A 1 95 ? -18.541 -3.461 -17.617 1.00 93.44 95 ILE A CA 1
ATOM 784 C C . ILE A 1 95 ? -17.706 -2.375 -18.362 1.00 93.44 95 ILE A C 1
ATOM 786 O O . ILE A 1 95 ? -17.103 -1.496 -17.726 1.00 93.44 95 ILE A O 1
ATOM 790 N N . PRO A 1 96 ? -17.680 -2.368 -19.716 1.00 85.25 96 PRO A N 1
ATOM 791 C CA . PRO A 1 96 ? -16.782 -1.517 -20.515 1.00 85.25 96 PRO A CA 1
ATOM 792 C C . PRO A 1 96 ? -16.948 0.002 -20.385 1.00 85.25 96 PRO A C 1
ATOM 794 O O . PRO A 1 96 ? -16.042 0.735 -20.780 1.00 85.25 96 PRO A O 1
ATOM 797 N N . LYS A 1 97 ? -18.062 0.493 -19.838 1.00 83.38 97 LYS A N 1
ATOM 798 C CA . LYS A 1 97 ? -18.305 1.926 -19.583 1.00 83.38 97 LYS A CA 1
ATOM 799 C C . LYS A 1 97 ? -18.722 2.208 -18.140 1.00 83.38 97 LYS A C 1
ATOM 801 O O . LYS A 1 97 ? -19.297 3.250 -17.854 1.00 83.38 97 LYS A O 1
ATOM 806 N N . LEU A 1 98 ? -18.449 1.272 -17.227 1.00 90.00 98 LEU A N 1
ATOM 807 C CA . LEU A 1 98 ? -18.792 1.481 -15.829 1.00 90.00 98 LEU A CA 1
ATOM 808 C C . LEU A 1 98 ? -18.006 2.649 -15.255 1.00 90.00 98 LEU A C 1
ATOM 810 O O . LEU A 1 98 ? -16.782 2.730 -15.388 1.00 90.00 98 LEU A O 1
ATOM 814 N N . GLU A 1 99 ? -18.740 3.494 -14.551 1.00 89.56 99 GLU A N 1
ATOM 815 C CA . GLU A 1 99 ? -18.194 4.548 -13.722 1.00 89.56 99 GLU A CA 1
ATOM 816 C C . GLU A 1 99 ? -17.144 4.008 -12.738 1.00 89.56 99 GLU A C 1
ATOM 818 O O . GLU A 1 99 ? -17.341 3.014 -12.032 1.00 89.56 99 GLU A O 1
ATOM 823 N N . ILE A 1 100 ? -15.995 4.677 -12.683 1.00 89.25 100 ILE A N 1
ATOM 824 C CA . ILE A 1 100 ? -14.809 4.151 -11.999 1.00 89.25 100 ILE A CA 1
ATOM 825 C C . ILE A 1 100 ? -14.988 4.124 -10.477 1.00 89.25 100 ILE A C 1
ATOM 827 O O . ILE A 1 100 ? -14.461 3.219 -9.823 1.00 89.25 100 ILE A O 1
ATOM 831 N N . SER A 1 101 ? -15.774 5.047 -9.916 1.00 85.31 101 SER A N 1
ATOM 832 C CA . SER A 1 101 ? -16.097 5.065 -8.486 1.00 85.31 101 SER A CA 1
ATOM 833 C C . SER A 1 101 ? -16.876 3.810 -8.066 1.00 85.31 101 SER A C 1
ATOM 835 O O . SER A 1 101 ? -16.458 3.076 -7.161 1.00 85.31 101 SER A O 1
ATOM 837 N N . MET A 1 102 ? -17.944 3.472 -8.803 1.00 90.50 102 MET A N 1
ATOM 838 C CA . MET A 1 102 ? -18.701 2.226 -8.606 1.00 90.50 102 MET A CA 1
ATOM 839 C C . MET A 1 102 ? -17.828 0.990 -8.833 1.00 90.50 102 MET A C 1
ATOM 841 O O . MET A 1 102 ? -17.842 0.059 -8.021 1.00 90.50 102 MET A O 1
ATOM 845 N N . MET A 1 103 ? -17.011 1.005 -9.891 1.00 93.62 103 MET A N 1
ATOM 846 C CA . MET A 1 103 ? -16.063 -0.066 -10.194 1.00 93.62 103 MET A CA 1
ATOM 847 C C . MET A 1 103 ? -15.131 -0.337 -9.006 1.00 93.62 103 MET A C 1
ATOM 849 O O . MET A 1 103 ? -14.951 -1.495 -8.632 1.00 93.62 103 MET A O 1
ATOM 853 N N . GLN A 1 104 ? -14.600 0.692 -8.333 1.00 91.50 104 GLN A N 1
ATOM 854 C CA . GLN A 1 104 ? -13.779 0.487 -7.135 1.00 91.50 104 GLN A CA 1
ATOM 855 C C . GLN A 1 104 ? -14.544 -0.185 -5.993 1.00 91.50 104 GLN A C 1
ATOM 857 O O . GLN A 1 104 ? -13.976 -1.031 -5.296 1.00 91.50 104 GLN A O 1
ATOM 862 N N . GLY A 1 105 ? -15.805 0.195 -5.773 1.00 92.06 105 GLY A N 1
ATOM 863 C CA . GLY A 1 105 ? -16.670 -0.440 -4.779 1.00 92.06 105 GLY A CA 1
ATOM 864 C C . GLY A 1 105 ? -16.813 -1.940 -5.042 1.00 92.06 105 GLY A C 1
ATOM 865 O O . GLY A 1 105 ? -16.520 -2.760 -4.165 1.00 92.06 105 GLY A O 1
ATOM 866 N N . PHE A 1 106 ? -17.158 -2.302 -6.279 1.00 96.75 106 PHE A N 1
ATOM 867 C CA . PHE A 1 106 ? -17.288 -3.697 -6.703 1.00 96.75 106 PHE A CA 1
ATOM 868 C C . PHE A 1 106 ? -15.949 -4.443 -6.644 1.00 96.75 106 PHE A C 1
ATOM 870 O O . PHE A 1 106 ? -15.888 -5.556 -6.121 1.00 96.75 106 PHE A O 1
ATOM 877 N N . ALA A 1 107 ? -14.853 -3.809 -7.070 1.00 97.00 107 ALA A N 1
ATOM 878 C CA . ALA A 1 107 ? -13.507 -4.369 -7.012 1.00 97.00 107 ALA A CA 1
ATOM 879 C C . ALA A 1 107 ? -13.076 -4.686 -5.573 1.00 97.00 107 ALA A C 1
ATOM 881 O O . ALA A 1 107 ? -12.572 -5.777 -5.309 1.00 97.00 107 ALA A O 1
ATOM 882 N N . ARG A 1 108 ? -13.292 -3.772 -4.615 1.00 97.12 108 ARG A N 1
ATOM 883 C CA . ARG A 1 108 ? -12.952 -3.993 -3.196 1.00 97.12 108 ARG A CA 1
ATOM 884 C C . ARG A 1 108 ? -13.720 -5.174 -2.609 1.00 97.12 108 ARG A C 1
ATOM 886 O O . ARG A 1 108 ? -13.136 -5.980 -1.879 1.00 97.12 108 ARG A O 1
ATOM 893 N N . LEU A 1 109 ? -15.002 -5.301 -2.943 1.00 97.50 109 LEU A N 1
ATOM 894 C CA . LEU A 1 109 ? -15.822 -6.420 -2.494 1.00 97.50 109 LEU A CA 1
ATOM 895 C C . LEU A 1 109 ? -15.382 -7.742 -3.135 1.00 97.50 109 LEU A C 1
ATOM 897 O O . LEU A 1 109 ? -15.197 -8.732 -2.426 1.00 97.50 109 LEU A O 1
ATOM 901 N N . LEU A 1 110 ? -15.111 -7.746 -4.439 1.00 98.19 110 LEU A N 1
ATOM 902 C CA . LEU A 1 110 ? -14.612 -8.920 -5.152 1.00 98.19 110 LEU A CA 1
ATOM 903 C C . LEU A 1 110 ? -13.240 -9.376 -4.625 1.00 98.19 110 LEU A C 1
ATOM 905 O O . LEU A 1 110 ? -13.034 -10.564 -4.369 1.00 98.19 110 LEU A O 1
ATOM 909 N N . ILE A 1 111 ? -12.329 -8.437 -4.341 1.00 98.25 111 ILE A N 1
ATOM 910 C CA . ILE A 1 111 ? -11.070 -8.718 -3.633 1.00 98.25 111 ILE A CA 1
ATOM 911 C C . ILE A 1 111 ? -11.362 -9.358 -2.275 1.00 98.25 111 ILE A C 1
ATOM 913 O O . ILE A 1 111 ? -10.725 -10.346 -1.914 1.00 98.25 111 ILE A O 1
ATOM 917 N N . SER A 1 112 ? -12.311 -8.815 -1.505 1.00 96.81 112 SER A N 1
ATOM 918 C CA . SER A 1 112 ? -12.673 -9.347 -0.189 1.00 96.81 112 SER A CA 1
ATOM 919 C C . SER A 1 112 ? -13.174 -10.789 -0.270 1.00 96.81 112 SER A C 1
ATOM 921 O O . SER A 1 112 ? -12.750 -11.607 0.554 1.00 96.81 112 SER A O 1
ATOM 923 N N . LEU A 1 113 ? -13.993 -11.125 -1.274 1.00 97.56 113 LEU A N 1
ATOM 924 C CA . LEU A 1 113 ? -14.491 -12.480 -1.536 1.00 97.56 113 LEU A CA 1
ATOM 925 C C . LEU A 1 113 ? -13.344 -13.439 -1.892 1.00 97.56 113 LEU A C 1
ATOM 927 O O . LEU A 1 113 ? -13.144 -14.442 -1.198 1.00 97.56 113 LEU A O 1
ATOM 931 N N . LEU A 1 114 ? -12.477 -13.053 -2.831 1.00 97.38 114 LEU A N 1
ATOM 932 C CA . LEU A 1 114 ? -11.364 -13.879 -3.326 1.00 97.38 114 LEU A CA 1
ATOM 933 C C . LEU A 1 114 ? -10.108 -13.887 -2.431 1.00 97.38 114 LEU A C 1
ATOM 935 O O . LEU A 1 114 ? -9.194 -14.684 -2.643 1.00 97.38 114 LEU A O 1
ATOM 939 N N . LYS A 1 115 ? -10.044 -13.041 -1.391 1.00 94.19 115 LYS A N 1
ATOM 940 C CA . LYS A 1 115 ? -8.868 -12.896 -0.506 1.00 94.19 115 LYS A CA 1
ATOM 941 C C . LYS A 1 115 ? -8.401 -14.209 0.132 1.00 94.19 115 LYS A C 1
ATOM 943 O O . LYS A 1 115 ? -7.207 -14.383 0.368 1.00 94.19 115 LYS A O 1
ATOM 948 N N . LYS A 1 116 ? -9.329 -15.107 0.473 1.00 93.25 116 LYS A N 1
ATOM 949 C CA . LYS A 1 116 ? -9.038 -16.404 1.106 1.00 93.25 116 LYS A CA 1
ATOM 950 C C . LYS A 1 116 ? -9.082 -17.507 0.051 1.00 93.25 116 LYS A C 1
ATOM 952 O O . LYS A 1 116 ? -10.085 -18.203 -0.064 1.00 93.25 116 LYS A O 1
ATOM 957 N N . LYS A 1 117 ? -7.985 -17.631 -0.702 1.00 92.75 117 LYS A N 1
ATOM 958 C CA . LYS A 1 117 ? -7.854 -18.535 -1.855 1.00 92.75 117 LYS A CA 1
ATOM 959 C C . LYS A 1 117 ? -8.163 -19.994 -1.530 1.00 92.75 117 LYS A C 1
ATOM 961 O O . LYS A 1 117 ? -8.614 -20.712 -2.399 1.00 92.75 117 LYS A O 1
ATOM 966 N N . GLU A 1 118 ? -7.970 -20.436 -0.288 1.00 91.44 118 GLU A N 1
ATOM 967 C CA . GLU A 1 118 ? -8.211 -21.833 0.099 1.00 91.44 118 GLU A CA 1
ATOM 968 C C . GLU A 1 118 ? -9.689 -22.259 0.058 1.00 91.44 118 GLU A C 1
ATOM 970 O O . GLU A 1 118 ? -9.966 -23.437 0.246 1.00 91.44 118 GLU A O 1
ATOM 975 N N . LEU A 1 119 ? -10.631 -21.321 -0.107 1.00 94.44 119 LEU A N 1
ATOM 976 C CA . LEU A 1 119 ? -12.072 -21.593 -0.022 1.00 94.44 119 LEU A CA 1
ATOM 977 C C . LEU A 1 119 ? -12.727 -21.999 -1.346 1.00 94.44 119 LEU A C 1
ATOM 979 O O . LEU A 1 119 ? -13.806 -22.583 -1.309 1.00 94.44 119 LEU A O 1
ATOM 983 N N . LEU A 1 120 ? -12.114 -21.654 -2.480 1.00 95.38 120 LEU A N 1
ATOM 984 C CA . LEU A 1 120 ? -12.605 -21.974 -3.819 1.00 95.38 120 LEU A CA 1
ATOM 985 C C . LEU A 1 120 ? -11.464 -22.606 -4.604 1.00 95.38 120 LEU A C 1
ATOM 987 O O . LEU A 1 120 ? -10.374 -22.037 -4.648 1.00 95.38 120 LEU A O 1
ATOM 991 N N . SER A 1 121 ? -11.712 -23.770 -5.190 1.00 94.19 121 SER A N 1
ATOM 992 C CA . SER A 1 121 ? -10.798 -24.422 -6.123 1.00 94.19 121 SER A CA 1
ATOM 993 C C . SER A 1 121 ? -10.983 -23.887 -7.548 1.00 94.19 121 SER A C 1
ATOM 995 O O . SER A 1 121 ? -11.913 -23.127 -7.830 1.00 94.19 121 SER A O 1
ATOM 997 N N . ARG A 1 122 ? -10.101 -24.291 -8.468 1.00 93.44 122 ARG A N 1
ATOM 998 C CA . ARG A 1 122 ? -10.252 -23.999 -9.906 1.00 93.44 122 ARG A CA 1
ATOM 999 C C . ARG A 1 122 ? -11.430 -24.733 -10.547 1.00 93.44 122 ARG A C 1
ATOM 1001 O O . ARG A 1 122 ? -11.975 -24.239 -11.526 1.00 93.44 122 ARG A O 1
ATOM 1008 N N . GLU A 1 123 ? -11.827 -25.871 -9.985 1.00 92.50 123 GLU A N 1
ATOM 1009 C CA . GLU A 1 123 ? -13.015 -26.612 -10.420 1.00 92.50 123 GLU A CA 1
ATOM 1010 C C . GLU A 1 123 ? -14.296 -25.860 -10.041 1.00 92.50 123 GLU A C 1
ATOM 1012 O O . GLU A 1 123 ? -15.250 -25.827 -10.811 1.00 92.50 123 GLU A O 1
ATOM 1017 N N . ASP A 1 124 ? -14.291 -25.183 -8.887 1.00 94.75 124 ASP A N 1
ATOM 1018 C CA . ASP A 1 124 ? -15.421 -24.358 -8.445 1.00 94.75 124 ASP A CA 1
ATOM 1019 C C . ASP A 1 124 ? -15.545 -23.054 -9.250 1.00 94.75 124 ASP A C 1
ATOM 1021 O O . ASP A 1 124 ? -16.640 -22.510 -9.407 1.00 94.75 124 ASP A O 1
ATOM 1025 N N . LEU A 1 125 ? -14.414 -22.493 -9.698 1.00 96.44 125 LEU A N 1
ATOM 1026 C CA . LEU A 1 125 ? -14.364 -21.150 -10.262 1.00 96.44 125 LEU A CA 1
ATOM 1027 C C . LEU A 1 125 ? -13.319 -21.009 -11.374 1.00 96.44 125 LEU A C 1
ATOM 1029 O O . LEU A 1 125 ? -12.115 -21.075 -11.132 1.00 96.44 125 LEU A O 1
ATOM 1033 N N . GLN A 1 126 ? -13.800 -20.628 -12.559 1.00 95.94 126 GLN A N 1
ATOM 1034 C CA . GLN A 1 126 ? -12.983 -20.075 -13.639 1.00 95.94 126 GLN A CA 1
ATOM 1035 C C . GLN A 1 126 ? -13.425 -18.649 -13.982 1.00 95.94 126 GLN A C 1
ATOM 1037 O O . GLN A 1 126 ? -14.613 -18.403 -14.201 1.00 95.94 126 GLN A O 1
ATOM 1042 N N . LEU A 1 127 ? -12.489 -17.704 -14.034 1.00 97.06 127 LEU A N 1
ATOM 1043 C CA . LEU A 1 127 ? -12.725 -16.301 -14.381 1.00 97.06 127 LEU A CA 1
ATOM 1044 C C . LEU A 1 127 ? -11.897 -15.936 -15.616 1.00 97.06 127 LEU A C 1
ATOM 1046 O O . LEU A 1 127 ? -10.692 -16.174 -15.600 1.00 97.06 127 LEU A O 1
ATOM 1050 N N . PRO A 1 128 ? -12.479 -15.341 -16.670 1.00 96.81 128 PRO A N 1
ATOM 1051 C CA . PRO A 1 128 ? -11.694 -14.934 -17.829 1.00 96.81 128 PRO A CA 1
ATOM 1052 C C . PRO A 1 128 ? -10.681 -13.844 -17.445 1.00 96.81 128 PRO A C 1
ATOM 1054 O O . PRO A 1 128 ? -10.869 -13.087 -16.493 1.00 96.81 128 PRO A O 1
ATOM 1057 N N . TRP A 1 129 ? -9.573 -13.750 -18.172 1.00 97.56 129 TRP A N 1
ATOM 1058 C CA . TRP A 1 129 ? -8.546 -12.739 -17.896 1.00 97.56 129 TRP A CA 1
ATOM 1059 C C . TRP A 1 129 ? -8.709 -11.488 -18.773 1.00 97.56 129 TRP A C 1
ATOM 1061 O O . TRP A 1 129 ? -8.377 -10.383 -18.344 1.00 97.56 129 TRP A O 1
ATOM 1071 N N . ARG A 1 130 ? -9.256 -11.652 -19.984 1.00 96.56 130 ARG A N 1
ATOM 1072 C CA . ARG A 1 130 ? -9.334 -10.610 -21.018 1.00 96.56 130 ARG A CA 1
ATOM 1073 C C . ARG A 1 130 ? -10.124 -9.361 -20.600 1.00 96.56 130 ARG A C 1
ATOM 1075 O O . ARG A 1 130 ? -9.575 -8.272 -20.746 1.00 96.56 130 ARG A O 1
ATOM 1082 N N . PRO A 1 131 ? -11.312 -9.471 -19.969 1.00 96.62 131 PRO A N 1
ATOM 1083 C CA . PRO A 1 131 ? -12.042 -8.287 -19.502 1.00 96.62 131 PRO A CA 1
ATOM 1084 C C . PRO A 1 131 ? -11.263 -7.469 -18.457 1.00 96.62 131 PRO A C 1
ATOM 1086 O O . PRO A 1 131 ? -11.309 -6.240 -18.452 1.00 96.62 131 PRO A O 1
ATOM 1089 N N . LEU A 1 132 ? -10.478 -8.133 -17.596 1.00 97.19 132 LEU A N 1
ATOM 1090 C CA . LEU A 1 132 ? -9.602 -7.444 -16.641 1.00 97.19 132 LEU A CA 1
ATOM 1091 C C . LEU A 1 132 ? -8.441 -6.730 -17.342 1.00 97.19 132 LEU A C 1
ATOM 1093 O O . LEU A 1 132 ? -8.057 -5.640 -16.917 1.00 97.19 132 LEU A O 1
ATOM 1097 N N . TYR A 1 133 ? -7.876 -7.339 -18.387 1.00 96.44 133 TYR A N 1
ATOM 1098 C CA . TYR A 1 133 ? -6.827 -6.727 -19.201 1.00 96.44 133 TYR A CA 1
ATOM 1099 C C . TYR A 1 133 ? -7.342 -5.477 -19.920 1.00 96.44 133 TYR A C 1
ATOM 1101 O O . TYR A 1 133 ? -6.740 -4.416 -19.783 1.00 96.44 133 TYR A O 1
ATOM 1109 N N . GLU A 1 134 ? -8.489 -5.565 -20.594 1.00 94.81 134 GLU A N 1
ATOM 1110 C CA . GLU A 1 134 ? -9.113 -4.433 -21.289 1.00 94.81 134 GLU A CA 1
ATOM 1111 C C . GLU A 1 134 ? -9.454 -3.288 -20.324 1.00 94.81 134 GLU A C 1
ATOM 1113 O O . GLU A 1 134 ? -9.175 -2.120 -20.607 1.00 94.81 134 GLU A O 1
ATOM 1118 N N . MET A 1 135 ? -9.978 -3.616 -19.139 1.00 94.12 135 MET A N 1
ATOM 1119 C CA . MET A 1 135 ? -10.242 -2.638 -18.084 1.00 94.12 135 MET A CA 1
ATOM 1120 C C . MET A 1 135 ? -8.959 -1.941 -17.605 1.00 94.12 135 MET A C 1
ATOM 1122 O O . MET A 1 135 ? -8.949 -0.721 -17.429 1.00 94.12 135 MET A O 1
ATOM 1126 N N . LEU A 1 136 ? -7.874 -2.691 -17.386 1.00 93.56 136 LEU A N 1
ATOM 1127 C CA . LEU A 1 136 ? -6.590 -2.124 -16.968 1.00 93.56 136 LEU A CA 1
ATOM 1128 C C . LEU A 1 136 ? -5.936 -1.286 -18.066 1.00 93.56 136 LEU A C 1
ATOM 1130 O O . LEU A 1 136 ? -5.398 -0.227 -17.762 1.00 93.56 136 LEU A O 1
ATOM 1134 N N . GLU A 1 137 ? -6.012 -1.716 -19.323 1.00 92.62 137 GLU A N 1
ATOM 1135 C CA . GLU A 1 137 ? -5.507 -0.968 -20.476 1.00 92.62 137 GLU A CA 1
ATOM 1136 C C . GLU A 1 137 ? -6.230 0.379 -20.614 1.00 92.62 137 GLU A C 1
ATOM 1138 O O . GLU A 1 137 ? -5.584 1.407 -20.832 1.00 92.62 137 GLU A O 1
ATOM 1143 N N . ARG A 1 138 ? -7.555 0.394 -20.411 1.00 89.00 138 ARG A N 1
ATOM 1144 C CA . ARG A 1 138 ? -8.380 1.612 -20.420 1.00 89.00 138 ARG A CA 1
ATOM 1145 C C . ARG A 1 138 ? -7.972 2.604 -19.328 1.00 89.00 138 ARG A C 1
ATOM 1147 O O . ARG A 1 138 ? -8.027 3.807 -19.566 1.00 89.00 138 ARG A O 1
ATOM 1154 N N . ILE A 1 139 ? -7.592 2.111 -18.147 1.00 90.69 139 ILE A N 1
ATOM 1155 C CA . ILE A 1 139 ? -7.326 2.941 -16.962 1.00 90.69 139 ILE A CA 1
ATOM 1156 C C . ILE A 1 139 ? -5.832 3.272 -16.841 1.00 90.69 139 ILE A C 1
ATOM 1158 O O . ILE A 1 139 ? -5.463 4.431 -16.970 1.00 90.69 139 ILE A O 1
ATOM 1162 N N . LEU A 1 140 ? -4.950 2.283 -16.654 1.00 87.94 140 LEU A N 1
ATOM 1163 C CA . LEU A 1 140 ? -3.520 2.524 -16.385 1.00 87.94 140 LEU A CA 1
ATOM 1164 C C . LEU A 1 140 ? -2.751 3.091 -17.579 1.00 87.94 140 LEU A C 1
ATOM 1166 O O . LEU A 1 140 ? -1.760 3.792 -17.400 1.00 87.94 140 LEU A O 1
ATOM 1170 N N . TYR A 1 141 ? -3.184 2.772 -18.797 1.00 89.75 141 TYR A N 1
ATOM 1171 C CA . TYR A 1 141 ? -2.568 3.268 -20.028 1.00 89.75 141 TYR A CA 1
ATOM 1172 C C . TYR A 1 141 ? -3.541 4.155 -20.811 1.00 89.75 141 TYR A C 1
ATOM 1174 O O . TYR A 1 141 ? -3.526 4.184 -22.049 1.00 89.75 141 TYR A O 1
ATOM 1182 N N . SER A 1 142 ? -4.381 4.894 -20.074 1.00 90.19 142 SER A N 1
ATOM 1183 C CA . SER A 1 142 ? -5.392 5.791 -20.622 1.00 90.19 142 SER A CA 1
ATOM 1184 C C . SER A 1 142 ? -4.794 6.790 -21.609 1.00 90.19 142 SER A C 1
ATOM 1186 O O . SER A 1 142 ? -3.851 7.537 -21.331 1.00 90.19 142 SER A O 1
ATOM 1188 N N . LYS A 1 143 ? -5.395 6.854 -22.800 1.00 88.50 143 LYS A N 1
ATOM 1189 C CA . LYS A 1 143 ? -4.977 7.793 -23.855 1.00 88.50 143 LYS A CA 1
ATOM 1190 C C . LYS A 1 143 ? -5.591 9.182 -23.696 1.00 88.50 143 LYS A C 1
ATOM 1192 O O . LYS A 1 143 ? -5.349 10.034 -24.554 1.00 88.50 143 LYS A O 1
ATOM 1197 N N . THR A 1 144 ? -6.395 9.390 -22.657 1.00 91.75 144 THR A N 1
ATOM 1198 C CA . THR A 1 144 ? -7.216 10.589 -22.462 1.00 91.75 144 THR A CA 1
ATOM 1199 C C . THR A 1 144 ? -7.062 11.209 -21.069 1.00 91.75 144 THR A C 1
ATOM 1201 O O . THR A 1 144 ? -7.234 12.420 -20.961 1.00 91.75 144 THR A O 1
ATOM 1204 N N . GLU A 1 145 ? -6.625 10.457 -20.049 1.00 91.25 145 GLU A N 1
ATOM 1205 C CA . GLU A 1 145 ? -6.363 10.976 -18.688 1.00 91.25 145 GLU A CA 1
ATOM 1206 C C . GLU A 1 145 ? -5.345 12.117 -18.703 1.00 91.25 145 GLU A C 1
ATOM 1208 O O . GLU A 1 145 ? -5.615 13.203 -18.199 1.00 91.25 145 GLU A O 1
ATOM 1213 N N . HIS A 1 146 ? -4.202 11.930 -19.376 1.00 89.12 146 HIS A N 1
ATOM 1214 C CA . HIS A 1 146 ? -3.207 12.995 -19.450 1.00 89.12 146 HIS A CA 1
ATOM 1215 C C . HIS A 1 146 ? -3.772 14.271 -20.083 1.00 89.12 146 HIS A C 1
ATOM 1217 O O . HIS A 1 146 ? -3.232 15.323 -19.805 1.00 89.12 146 HIS A O 1
ATOM 1223 N N . LEU A 1 147 ? -4.821 14.232 -20.908 1.00 92.62 147 LEU A N 1
ATOM 1224 C CA . LEU A 1 147 ? -5.435 15.424 -21.509 1.00 92.62 147 LEU A CA 1
ATOM 1225 C C . LEU A 1 147 ? -6.572 16.021 -20.658 1.00 92.62 147 LEU A C 1
ATOM 1227 O O . LEU A 1 147 ? -7.172 17.002 -21.083 1.00 92.62 147 LEU A O 1
ATOM 1231 N N . GLY A 1 148 ? -6.867 15.451 -19.486 1.00 90.88 148 GLY A N 1
ATOM 1232 C CA . GLY A 1 148 ? -7.915 15.930 -18.582 1.00 90.88 148 GLY A CA 1
ATOM 1233 C C . GLY A 1 148 ? -9.342 15.553 -18.993 1.00 90.88 148 GLY A C 1
ATOM 1234 O O . GLY A 1 148 ? -10.276 16.187 -18.521 1.00 90.88 148 GLY A O 1
ATOM 1235 N N . LEU A 1 149 ? -9.534 14.554 -19.870 1.00 91.50 149 LEU A N 1
ATOM 1236 C CA . LEU A 1 149 ? -10.881 14.061 -20.232 1.00 91.50 149 LEU A CA 1
ATOM 1237 C C . LEU A 1 149 ? -11.389 12.964 -19.281 1.00 91.50 149 LEU A C 1
ATOM 1239 O O . LEU A 1 149 ? -12.565 12.625 -19.305 1.00 91.50 149 LEU A O 1
ATOM 1243 N N . ASN A 1 150 ? -10.490 12.357 -18.509 1.00 90.62 150 ASN A N 1
ATOM 1244 C CA . ASN A 1 150 ? -10.808 11.318 -17.540 1.00 90.62 150 ASN A CA 1
ATOM 1245 C C . ASN A 1 150 ? -10.081 11.629 -16.239 1.00 90.62 150 ASN A C 1
ATOM 1247 O O . ASN A 1 150 ? -8.871 11.858 -16.261 1.00 90.62 150 ASN A O 1
ATOM 1251 N N . TRP A 1 151 ? -10.814 11.590 -15.131 1.00 91.56 151 TRP A N 1
ATOM 1252 C CA . TRP A 1 151 ? -10.303 11.848 -13.790 1.00 91.56 151 TRP A CA 1
ATOM 1253 C C . TRP A 1 151 ? -10.510 10.602 -12.938 1.00 91.56 151 TRP A C 1
ATOM 1255 O O . TRP A 1 151 ? -11.642 10.211 -12.642 1.00 91.56 151 TRP A O 1
ATOM 1265 N N . PHE A 1 152 ? -9.405 9.929 -12.611 1.00 90.62 152 PHE A N 1
ATOM 1266 C CA . PHE A 1 152 ? -9.426 8.667 -11.883 1.00 90.62 152 PHE A CA 1
ATOM 1267 C C . PHE A 1 152 ? -9.106 8.864 -10.397 1.00 90.62 152 PHE A C 1
ATOM 1269 O O . PHE A 1 152 ? -8.284 9.712 -10.048 1.00 90.62 152 PHE A O 1
ATOM 1276 N N . PRO A 1 153 ? -9.662 8.034 -9.496 1.00 87.94 153 PRO A N 1
ATOM 1277 C CA . PRO A 1 153 ? -9.319 8.119 -8.085 1.00 87.94 153 PRO A CA 1
ATOM 1278 C C . PRO A 1 153 ? -7.873 7.670 -7.843 1.00 87.94 153 PRO A C 1
ATOM 1280 O O . PRO A 1 153 ? -7.464 6.605 -8.308 1.00 87.94 153 PRO A O 1
ATOM 1283 N N . ASN A 1 154 ? -7.139 8.383 -6.983 1.00 85.12 154 ASN A N 1
ATOM 1284 C CA . ASN A 1 154 ? -5.718 8.119 -6.684 1.00 85.12 154 ASN A CA 1
ATOM 1285 C C . ASN A 1 154 ? -5.399 6.673 -6.244 1.00 85.12 154 ASN A C 1
ATOM 1287 O O . ASN A 1 154 ? -4.275 6.202 -6.389 1.00 85.12 154 ASN A O 1
ATOM 1291 N N . SER A 1 155 ? -6.371 5.950 -5.677 1.00 89.25 155 SER A N 1
ATOM 1292 C CA . SER A 1 155 ? -6.184 4.566 -5.211 1.00 89.25 155 SER A CA 1
ATOM 1293 C C . SER A 1 155 ? -6.477 3.488 -6.267 1.00 89.25 155 SER A C 1
ATOM 1295 O O . SER A 1 155 ? -6.288 2.301 -5.983 1.00 89.25 155 SER A O 1
ATOM 1297 N N . VAL A 1 156 ? -6.931 3.866 -7.472 1.00 92.25 156 VAL A N 1
ATOM 1298 C CA . VAL A 1 156 ? -7.464 2.926 -8.473 1.00 92.25 156 VAL A CA 1
ATOM 1299 C C . VAL A 1 156 ? -6.436 1.890 -8.909 1.00 92.25 156 VAL A C 1
ATOM 1301 O O . VAL A 1 156 ? -6.744 0.701 -8.939 1.00 92.25 156 VAL A O 1
ATOM 1304 N N . GLU A 1 157 ? -5.195 2.306 -9.155 1.00 91.12 157 GLU A N 1
ATOM 1305 C CA . GLU A 1 157 ? -4.139 1.413 -9.623 1.00 91.12 157 GLU A CA 1
ATOM 1306 C C . GLU A 1 157 ? -3.840 0.309 -8.601 1.00 91.12 157 GLU A C 1
ATOM 1308 O O . GLU A 1 157 ? -3.798 -0.873 -8.947 1.00 91.12 157 GLU A O 1
ATOM 1313 N N . GLY A 1 158 ? -3.700 0.669 -7.321 1.00 92.94 158 GLY A N 1
ATOM 1314 C CA . GLY A 1 158 ? -3.441 -0.293 -6.249 1.00 92.94 158 GLY A CA 1
ATOM 1315 C C . GLY A 1 158 ? -4.596 -1.278 -6.042 1.00 92.94 158 GLY A C 1
ATOM 1316 O O . GLY A 1 158 ? -4.365 -2.477 -5.836 1.00 92.94 158 GLY A O 1
ATOM 1317 N N . VAL A 1 159 ? -5.841 -0.797 -6.139 1.00 96.31 159 VAL A N 1
ATOM 1318 C CA . VAL A 1 159 ? -7.042 -1.643 -6.046 1.00 96.31 159 VAL A CA 1
ATOM 1319 C C . VAL A 1 159 ? -7.111 -2.603 -7.233 1.00 96.31 159 VAL A C 1
ATOM 1321 O O . VAL A 1 159 ? -7.246 -3.805 -7.018 1.00 96.31 159 VAL A O 1
ATOM 1324 N N . LEU A 1 160 ? -6.944 -2.121 -8.465 1.00 95.75 160 LEU A N 1
ATOM 1325 C CA . LEU A 1 160 ? -7.024 -2.954 -9.667 1.00 95.75 160 LEU A CA 1
ATOM 1326 C C . LEU A 1 160 ? -5.899 -3.989 -9.747 1.00 95.75 160 LEU A C 1
ATOM 1328 O O . LEU A 1 160 ? -6.161 -5.158 -10.033 1.00 95.75 160 LEU A O 1
ATOM 1332 N N . LYS A 1 161 ? -4.658 -3.614 -9.410 1.00 95.38 161 LYS A N 1
ATOM 1333 C CA . LYS A 1 161 ? -3.548 -4.575 -9.310 1.00 95.38 161 LYS A CA 1
ATOM 1334 C C . LYS A 1 161 ? -3.854 -5.674 -8.285 1.00 95.38 161 LYS A C 1
ATOM 1336 O O . LYS A 1 161 ? -3.615 -6.859 -8.524 1.00 95.38 161 LYS A O 1
ATOM 1341 N N . THR A 1 162 ? -4.451 -5.308 -7.151 1.00 97.00 162 THR A N 1
ATOM 1342 C CA . THR A 1 162 ? -4.873 -6.285 -6.134 1.00 97.00 162 THR A CA 1
ATOM 1343 C C . THR A 1 162 ? -6.026 -7.165 -6.625 1.00 97.00 162 THR A C 1
ATOM 1345 O O . THR A 1 162 ? -6.025 -8.366 -6.350 1.00 97.00 162 THR A O 1
ATOM 1348 N N . LEU A 1 163 ? -6.974 -6.601 -7.379 1.00 97.88 163 LEU A N 1
ATOM 1349 C CA . LEU A 1 163 ? -8.087 -7.330 -7.984 1.00 97.88 163 LEU A CA 1
ATOM 1350 C C . LEU A 1 163 ? -7.590 -8.405 -8.951 1.00 97.88 163 LEU A C 1
ATOM 1352 O O . LEU A 1 163 ? -7.959 -9.571 -8.801 1.00 97.88 163 LEU A O 1
ATOM 1356 N N . VAL A 1 164 ? -6.705 -8.051 -9.886 1.00 97.75 164 VAL A N 1
ATOM 1357 C CA . VAL A 1 164 ? -6.140 -9.028 -10.828 1.00 97.75 164 VAL A CA 1
ATOM 1358 C C . VAL A 1 164 ? -5.364 -10.110 -10.084 1.00 97.75 164 VAL A C 1
ATOM 1360 O O . VAL A 1 164 ? -5.584 -11.294 -10.322 1.00 97.75 164 VAL A O 1
ATOM 1363 N N . LYS A 1 165 ? -4.545 -9.743 -9.089 1.00 96.88 165 LYS A N 1
ATOM 1364 C CA . LYS A 1 165 ? -3.832 -10.712 -8.238 1.00 96.88 165 LYS A CA 1
ATOM 1365 C C . LYS A 1 165 ? -4.769 -11.678 -7.495 1.00 96.88 165 LYS A C 1
ATOM 1367 O O . LYS A 1 165 ? -4.375 -12.820 -7.229 1.00 96.88 165 LYS A O 1
ATOM 1372 N N . ALA A 1 166 ? -5.971 -11.230 -7.129 1.00 97.31 166 ALA A N 1
ATOM 1373 C CA . ALA A 1 166 ? -6.987 -12.055 -6.482 1.00 97.31 166 ALA A CA 1
ATOM 1374 C C . ALA A 1 166 ? -7.695 -13.000 -7.471 1.00 97.31 166 ALA A C 1
ATOM 1376 O O . ALA A 1 166 ? -7.953 -14.145 -7.106 1.00 97.31 166 ALA A O 1
ATOM 1377 N N . CYS A 1 167 ? -7.944 -12.555 -8.708 1.00 97.88 167 CYS A N 1
ATOM 1378 C CA . CYS A 1 167 ? -8.605 -13.344 -9.759 1.00 97.88 167 CYS A CA 1
ATOM 1379 C C . CYS A 1 167 ? -7.663 -14.334 -10.467 1.00 97.88 167 CYS A C 1
ATOM 1381 O O . CYS A 1 167 ? -8.093 -15.408 -10.872 1.00 97.88 167 CYS A O 1
ATOM 1383 N N . ARG A 1 168 ? -6.371 -14.007 -10.570 1.00 97.62 168 ARG A N 1
ATOM 1384 C CA . ARG A 1 168 ? -5.356 -14.763 -11.321 1.00 97.62 168 ARG A CA 1
ATOM 1385 C C . ARG A 1 168 ? -5.289 -16.277 -11.062 1.00 97.62 168 ARG A C 1
ATOM 1387 O O . ARG A 1 168 ? -5.103 -17.012 -12.027 1.00 97.62 168 ARG A O 1
ATOM 1394 N N . PRO A 1 169 ? -5.438 -16.794 -9.823 1.00 96.19 169 PRO A N 1
ATOM 1395 C CA . PRO A 1 169 ? -5.447 -18.242 -9.580 1.00 96.19 169 PRO A CA 1
ATOM 1396 C C . PRO A 1 169 ? -6.596 -18.995 -10.261 1.00 96.19 169 PRO A C 1
ATOM 1398 O O . PRO A 1 169 ? -6.548 -20.219 -10.309 1.00 96.19 169 PRO A O 1
ATOM 1401 N N . TYR A 1 170 ? -7.604 -18.281 -10.763 1.00 97.44 170 TYR A N 1
ATOM 1402 C CA . TYR A 1 170 ? -8.822 -18.824 -11.363 1.00 97.44 170 TYR A CA 1
ATOM 1403 C C . TYR A 1 170 ? -8.894 -18.577 -12.877 1.00 97.44 170 TYR A C 1
ATOM 1405 O O . TYR A 1 170 ? -9.942 -18.785 -13.477 1.00 97.44 170 TYR A O 1
ATOM 1413 N N . PHE A 1 171 ? -7.815 -18.111 -13.514 1.00 97.75 171 PHE A N 1
ATOM 1414 C CA . PHE A 1 171 ? -7.787 -17.966 -14.973 1.00 97.75 171 PHE A CA 1
ATOM 1415 C C . PHE A 1 171 ? -7.799 -19.328 -15.680 1.00 97.75 171 PHE A C 1
ATOM 1417 O O . PHE A 1 171 ? -7.244 -20.269 -15.107 1.00 97.75 171 PHE A O 1
ATOM 1424 N N . PRO A 1 172 ? -8.385 -19.442 -16.891 1.00 96.62 172 PRO A N 1
ATOM 1425 C CA . PRO A 1 172 ? -8.410 -20.684 -17.668 1.00 96.62 172 PRO A CA 1
ATOM 1426 C C . PRO A 1 172 ? -7.017 -21.270 -17.909 1.00 96.62 172 PRO A C 1
ATOM 1428 O O . PRO A 1 172 ? -6.022 -20.547 -17.868 1.00 96.62 172 PRO A O 1
ATOM 1431 N N . ASP A 1 173 ? -6.941 -22.570 -18.186 1.00 94.06 173 ASP A N 1
ATOM 1432 C CA . ASP A 1 173 ? -5.662 -23.277 -18.350 1.00 94.06 173 ASP A CA 1
ATOM 1433 C C . ASP A 1 173 ? -4.847 -22.753 -19.542 1.00 94.06 173 ASP A C 1
ATOM 1435 O O . ASP A 1 173 ? -3.626 -22.644 -19.456 1.00 94.06 173 ASP A O 1
ATOM 1439 N N . ASP A 1 174 ? -5.523 -22.355 -20.621 1.00 95.06 174 ASP A N 1
ATOM 1440 C CA . ASP A 1 174 ? -4.882 -21.859 -21.845 1.00 95.06 174 ASP A CA 1
ATOM 1441 C C . ASP A 1 174 ? -4.559 -20.349 -21.786 1.00 95.06 174 ASP A C 1
ATOM 1443 O O . ASP A 1 174 ? -3.882 -19.813 -22.666 1.00 95.06 174 ASP A O 1
ATOM 1447 N N . ALA A 1 175 ? -4.959 -19.659 -20.707 1.00 96.50 175 ALA A N 1
ATOM 1448 C CA . ALA A 1 175 ? -4.781 -18.214 -20.552 1.00 96.50 175 ALA A CA 1
ATOM 1449 C C . ALA A 1 175 ? -3.310 -17.784 -20.641 1.00 96.50 175 ALA A C 1
ATOM 1451 O O . ALA A 1 175 ? -3.011 -16.726 -21.185 1.00 96.50 175 ALA A O 1
ATOM 1452 N N . THR A 1 176 ? -2.380 -18.603 -20.139 1.00 97.00 176 THR A N 1
ATOM 1453 C CA . THR A 1 176 ? -0.942 -18.319 -20.234 1.00 97.00 176 THR A CA 1
ATOM 1454 C C . THR A 1 176 ? -0.495 -18.188 -21.688 1.00 97.00 176 THR A C 1
ATOM 1456 O O . THR A 1 176 ? 0.208 -17.240 -22.027 1.00 97.00 176 THR A O 1
ATOM 1459 N N . ALA A 1 177 ? -0.910 -19.112 -22.559 1.00 95.69 177 ALA A N 1
ATOM 1460 C CA . ALA A 1 177 ? -0.519 -19.102 -23.964 1.00 95.69 177 ALA A CA 1
ATOM 1461 C C . ALA A 1 177 ? -1.088 -17.873 -24.688 1.00 95.69 177 ALA A C 1
ATOM 1463 O O . ALA A 1 177 ? -0.366 -17.215 -25.435 1.00 95.69 177 ALA A O 1
ATOM 1464 N N . GLU A 1 178 ? -2.345 -17.522 -24.414 1.00 96.00 178 GLU A N 1
ATOM 1465 C CA . GLU A 1 178 ? -2.986 -16.321 -24.962 1.00 96.00 178 GLU A CA 1
ATOM 1466 C C . GLU A 1 178 ? -2.300 -15.030 -24.490 1.00 96.00 178 GLU A C 1
ATOM 1468 O O . GLU A 1 178 ? -2.008 -14.153 -25.299 1.00 96.00 178 GLU A O 1
ATOM 1473 N N . MET A 1 179 ? -1.982 -14.922 -23.194 1.00 96.88 179 MET A N 1
ATOM 1474 C CA . MET A 1 179 ? -1.272 -13.771 -22.621 1.00 96.88 179 MET A CA 1
ATOM 1475 C C . MET A 1 179 ? 0.110 -13.576 -23.248 1.00 96.88 179 MET A C 1
ATOM 1477 O O . MET A 1 179 ? 0.506 -12.450 -23.545 1.00 96.88 179 MET A O 1
ATOM 1481 N N . LEU A 1 180 ? 0.846 -14.669 -23.468 1.00 94.88 180 LEU A N 1
ATOM 1482 C CA . LEU A 1 180 ? 2.137 -14.617 -24.150 1.00 94.88 180 LEU A CA 1
ATOM 1483 C C . LEU A 1 180 ? 1.969 -14.158 -25.602 1.00 94.88 180 LEU A C 1
ATOM 1485 O O . LEU A 1 180 ? 2.715 -13.296 -26.053 1.00 94.88 180 LEU A O 1
ATOM 1489 N N . GLN A 1 181 ? 0.971 -14.668 -26.327 1.00 92.50 181 GLN A N 1
ATOM 1490 C CA . GLN A 1 181 ? 0.692 -14.224 -27.698 1.00 92.50 181 GLN A CA 1
ATOM 1491 C C . GLN A 1 181 ? 0.303 -12.739 -27.777 1.00 92.50 181 GLN A C 1
ATOM 1493 O O . GLN A 1 181 ? 0.642 -12.078 -28.757 1.00 92.50 181 GLN A O 1
ATOM 1498 N N . GLU A 1 182 ? -0.372 -12.207 -26.756 1.00 94.44 182 GLU A N 1
ATOM 1499 C CA . GLU A 1 182 ? -0.780 -10.800 -26.688 1.00 94.44 182 GLU A CA 1
ATOM 1500 C C . GLU A 1 182 ? 0.387 -9.863 -26.318 1.00 94.44 182 GLU A C 1
ATOM 1502 O O . GLU A 1 182 ? 0.506 -8.774 -26.881 1.00 94.44 182 GLU A O 1
ATOM 1507 N N . TRP A 1 183 ? 1.263 -10.256 -25.381 1.00 95.56 183 TRP A N 1
ATOM 1508 C CA . TRP A 1 183 ? 2.261 -9.342 -24.799 1.00 95.56 183 TRP A CA 1
ATOM 1509 C C . TRP A 1 183 ? 3.708 -9.561 -25.240 1.00 95.56 183 TRP A C 1
ATOM 1511 O O . TRP A 1 183 ? 4.472 -8.595 -25.196 1.00 95.56 183 TRP A O 1
ATOM 1521 N N . LEU A 1 184 ? 4.100 -10.750 -25.717 1.00 92.94 184 LEU A N 1
ATOM 1522 C CA . LEU A 1 184 ? 5.424 -10.942 -26.334 1.00 92.94 184 LEU A CA 1
ATOM 1523 C C . LEU A 1 184 ? 5.676 -9.951 -27.490 1.00 92.94 184 LEU A C 1
ATOM 1525 O O . LEU A 1 184 ? 6.766 -9.381 -27.542 1.00 92.94 184 LEU A O 1
ATOM 1529 N N . PRO A 1 185 ? 4.695 -9.625 -28.361 1.00 93.88 185 PRO A N 1
ATOM 1530 C CA . PRO A 1 185 ? 4.878 -8.611 -29.403 1.00 93.88 185 PRO A CA 1
ATOM 1531 C C . PRO A 1 185 ? 5.267 -7.208 -28.899 1.00 93.88 185 PRO A C 1
ATOM 1533 O O . PRO A 1 185 ? 5.762 -6.395 -29.676 1.00 93.88 185 PRO A O 1
ATOM 1536 N N . LEU A 1 186 ? 5.046 -6.904 -27.613 1.00 94.56 186 LEU A N 1
ATOM 1537 C CA . LEU A 1 186 ? 5.393 -5.621 -26.990 1.00 94.56 186 LEU A CA 1
ATOM 1538 C C . LEU A 1 186 ? 6.817 -5.595 -26.402 1.00 94.56 186 LEU A C 1
ATOM 1540 O O . LEU A 1 186 ? 7.283 -4.524 -25.998 1.00 94.56 186 LEU A O 1
ATOM 1544 N N . MET A 1 187 ? 7.504 -6.743 -26.341 1.00 93.81 187 MET A N 1
ATOM 1545 C CA . MET A 1 187 ? 8.819 -6.920 -25.710 1.00 93.81 187 MET A CA 1
ATOM 1546 C C . MET A 1 187 ? 9.981 -6.428 -26.591 1.00 93.81 187 MET A C 1
ATOM 1548 O O . MET A 1 187 ? 10.908 -7.170 -26.906 1.00 93.81 187 MET A O 1
ATOM 1552 N N . CYS A 1 188 ? 9.952 -5.150 -26.973 1.00 92.56 188 CYS A N 1
ATOM 1553 C CA . CYS A 1 188 ? 11.114 -4.447 -27.521 1.00 92.56 188 CYS A CA 1
ATOM 1554 C C . CYS A 1 188 ? 11.896 -3.797 -26.367 1.00 92.56 188 CYS A C 1
ATOM 1556 O O . CYS A 1 188 ? 11.365 -2.868 -25.759 1.00 92.56 188 CYS A O 1
ATOM 1558 N N . PRO A 1 189 ? 13.125 -4.244 -26.037 1.00 90.56 189 PRO A N 1
ATOM 1559 C CA . PRO A 1 189 ? 13.852 -3.788 -24.849 1.00 90.56 189 PRO A CA 1
ATOM 1560 C C . PRO A 1 189 ? 14.225 -2.300 -24.895 1.00 90.56 189 PRO A C 1
ATOM 1562 O O . PRO A 1 189 ? 14.484 -1.713 -23.847 1.00 90.56 189 PRO A O 1
ATOM 1565 N N . PHE A 1 190 ? 14.236 -1.702 -26.085 1.00 89.62 190 PHE A N 1
ATOM 1566 C CA . PHE A 1 190 ? 14.618 -0.313 -26.318 1.00 89.62 190 PHE A CA 1
ATOM 1567 C C . PHE A 1 190 ? 13.472 0.680 -26.030 1.00 89.62 190 PHE A C 1
ATOM 1569 O O . PHE A 1 190 ? 13.745 1.784 -25.561 1.00 89.62 190 PHE A O 1
ATOM 1576 N N . ASP A 1 191 ? 12.214 0.242 -26.180 1.00 86.38 191 ASP A N 1
ATOM 1577 C CA . ASP A 1 191 ? 11.001 1.056 -26.008 1.00 86.38 191 ASP A CA 1
ATOM 1578 C C . ASP A 1 191 ? 10.430 0.919 -24.577 1.00 86.38 191 ASP A C 1
ATOM 1580 O O . ASP A 1 191 ? 10.533 -0.114 -23.901 1.00 86.38 191 ASP A O 1
ATOM 1584 N N . VAL A 1 192 ? 9.711 1.946 -24.119 1.00 87.50 192 VAL A N 1
ATOM 1585 C CA . VAL A 1 192 ? 8.926 1.931 -22.875 1.00 87.50 192 VAL A CA 1
ATOM 1586 C C . VAL A 1 192 ? 7.840 0.846 -22.868 1.00 87.50 192 VAL A C 1
ATOM 1588 O O . VAL A 1 192 ? 7.310 0.506 -21.807 1.00 87.50 192 VAL A O 1
ATOM 1591 N N . THR A 1 193 ? 7.495 0.251 -24.014 1.00 92.62 193 THR A N 1
ATOM 1592 C CA . THR A 1 193 ? 6.529 -0.855 -24.068 1.00 92.62 193 THR A CA 1
ATOM 1593 C C . THR A 1 193 ? 7.036 -2.155 -23.459 1.00 92.62 193 THR A C 1
ATOM 1595 O O . THR A 1 193 ? 6.199 -2.926 -22.990 1.00 92.62 193 THR A O 1
ATOM 1598 N N . MET A 1 194 ? 8.352 -2.381 -23.351 1.00 93.25 194 MET A N 1
ATOM 1599 C CA . MET A 1 194 ? 8.879 -3.524 -22.590 1.00 93.25 194 MET A CA 1
ATOM 1600 C C . MET A 1 194 ? 8.435 -3.458 -21.128 1.00 93.25 194 MET A C 1
ATOM 1602 O O . MET A 1 194 ? 7.965 -4.445 -20.562 1.00 93.25 194 MET A O 1
ATOM 1606 N N . GLN A 1 195 ? 8.500 -2.267 -20.525 1.00 92.38 195 GLN A N 1
ATOM 1607 C CA . GLN A 1 195 ? 8.016 -2.040 -19.164 1.00 92.38 195 GLN A CA 1
ATOM 1608 C C . GLN A 1 195 ? 6.532 -2.382 -19.042 1.00 92.38 195 GLN A C 1
ATOM 1610 O O . GLN A 1 195 ? 6.121 -3.022 -18.074 1.00 92.38 195 GLN A O 1
ATOM 1615 N N . LYS A 1 196 ? 5.727 -1.985 -20.028 1.00 93.44 196 LYS A N 1
ATOM 1616 C CA . LYS A 1 196 ? 4.302 -2.316 -20.080 1.00 93.44 196 LYS A CA 1
ATOM 1617 C C . LYS A 1 196 ? 4.067 -3.824 -20.192 1.00 93.44 196 LYS A C 1
ATOM 1619 O O . LYS A 1 196 ? 3.285 -4.363 -19.413 1.00 93.44 196 LYS A O 1
ATOM 1624 N N . ALA A 1 197 ? 4.773 -4.501 -21.095 1.00 95.06 197 ALA A N 1
ATOM 1625 C CA . ALA A 1 197 ? 4.676 -5.945 -21.290 1.00 95.06 197 ALA A CA 1
ATOM 1626 C C . ALA A 1 197 ? 5.008 -6.700 -19.997 1.00 95.06 197 ALA A C 1
ATOM 1628 O O . ALA A 1 197 ? 4.187 -7.463 -19.497 1.00 95.06 197 ALA A O 1
ATOM 1629 N N . ILE A 1 198 ? 6.165 -6.416 -19.392 1.00 95.56 198 ILE A N 1
ATOM 1630 C CA . ILE A 1 198 ? 6.610 -7.090 -18.166 1.00 95.56 198 ILE A CA 1
ATOM 1631 C C . ILE A 1 198 ? 5.709 -6.745 -16.976 1.00 95.56 198 ILE A C 1
ATOM 1633 O O . ILE A 1 198 ? 5.450 -7.610 -16.142 1.00 95.56 198 ILE A O 1
ATOM 1637 N N . SER A 1 199 ? 5.156 -5.530 -16.912 1.00 94.31 199 SER A N 1
ATOM 1638 C CA . SER A 1 199 ? 4.164 -5.179 -15.884 1.00 94.31 199 SER A CA 1
ATOM 1639 C C . SER A 1 199 ? 2.896 -6.029 -16.007 1.00 94.31 199 SER A C 1
ATOM 1641 O O . SER A 1 199 ? 2.367 -6.484 -14.993 1.00 94.31 199 SER A O 1
ATOM 1643 N N . TYR A 1 200 ? 2.419 -6.288 -17.229 1.00 96.94 200 TYR A N 1
ATOM 1644 C CA . TYR A 1 200 ? 1.296 -7.199 -17.443 1.00 96.94 200 TYR A CA 1
ATOM 1645 C C . TYR A 1 200 ? 1.654 -8.648 -17.139 1.00 96.94 200 TYR A C 1
ATOM 1647 O O . TYR A 1 200 ? 0.901 -9.309 -16.429 1.00 96.94 200 TYR A O 1
ATOM 1655 N N . LEU A 1 201 ? 2.813 -9.120 -17.594 1.00 96.88 201 LEU A N 1
ATOM 1656 C CA . LEU A 1 201 ? 3.299 -10.471 -17.318 1.00 96.88 201 LEU A CA 1
ATOM 1657 C C . LEU A 1 201 ? 3.418 -10.710 -15.803 1.00 96.88 201 LEU A C 1
ATOM 1659 O O . LEU A 1 201 ? 2.876 -11.688 -15.291 1.00 96.88 201 LEU A O 1
ATOM 1663 N N . GLU A 1 202 ? 4.017 -9.779 -15.052 1.00 95.88 202 GLU A N 1
ATOM 1664 C CA . GLU A 1 202 ? 4.065 -9.826 -13.587 1.00 95.88 202 GLU A CA 1
ATOM 1665 C C . GLU A 1 202 ? 2.658 -9.899 -12.998 1.00 95.88 202 GLU A C 1
ATOM 1667 O O . GLU A 1 202 ? 2.368 -10.781 -12.186 1.00 95.88 202 GLU A O 1
ATOM 1672 N N . LEU A 1 203 ? 1.748 -9.032 -13.432 1.00 95.81 203 LEU A N 1
ATOM 1673 C CA . LEU A 1 203 ? 0.429 -8.931 -12.830 1.00 95.81 203 LEU A CA 1
ATOM 1674 C C . LEU A 1 203 ? -0.498 -10.111 -13.172 1.00 95.81 203 LEU A C 1
ATOM 1676 O O . LEU A 1 203 ? -1.250 -10.559 -12.302 1.00 95.81 203 LEU A O 1
ATOM 1680 N N . PHE A 1 204 ? -0.445 -10.645 -14.389 1.00 98.06 204 PHE A N 1
ATOM 1681 C CA . PHE A 1 204 ? -1.438 -11.586 -14.911 1.00 98.06 204 PHE A CA 1
ATOM 1682 C C . PHE A 1 204 ? -0.967 -13.035 -15.015 1.00 98.06 204 PHE A C 1
ATOM 1684 O O . PHE A 1 204 ? -1.806 -13.911 -14.813 1.00 98.06 204 PHE A O 1
ATOM 1691 N N . LEU A 1 205 ? 0.319 -13.320 -15.275 1.00 97.50 205 LEU A N 1
ATOM 1692 C CA . LEU A 1 205 ? 0.754 -14.698 -15.544 1.00 97.50 205 LEU A CA 1
ATOM 1693 C C . LEU A 1 205 ? 0.447 -15.642 -14.371 1.00 97.50 205 LEU A C 1
ATOM 1695 O O . LEU A 1 205 ? 0.961 -15.425 -13.261 1.00 97.50 205 LEU A O 1
ATOM 1699 N N . PRO A 1 206 ? -0.353 -16.704 -14.581 1.00 96.62 206 PRO A N 1
ATOM 1700 C CA . PRO A 1 206 ? -0.633 -17.684 -13.543 1.00 96.62 206 PRO A CA 1
ATOM 1701 C C . PRO A 1 206 ? 0.642 -18.403 -13.086 1.00 96.62 206 PRO A C 1
ATOM 1703 O O . PRO A 1 206 ? 1.403 -18.932 -13.889 1.00 96.62 206 PRO A O 1
ATOM 1706 N N . THR A 1 207 ? 0.863 -18.441 -11.771 1.00 96.81 207 THR A N 1
ATOM 1707 C CA . THR A 1 207 ? 2.007 -19.130 -11.141 1.00 96.81 207 THR A CA 1
ATOM 1708 C C . THR A 1 207 ? 1.587 -20.243 -10.190 1.00 96.81 207 THR A C 1
ATOM 1710 O O . THR A 1 207 ? 2.438 -20.943 -9.678 1.00 96.81 207 THR A O 1
ATOM 1713 N N . SER A 1 208 ? 0.293 -20.410 -9.932 1.00 94.81 208 SER A N 1
ATOM 1714 C CA . SER A 1 208 ? -0.249 -21.320 -8.913 1.00 94.81 208 SER A CA 1
ATOM 1715 C C . SER A 1 208 ? -1.140 -22.402 -9.531 1.00 94.81 208 SER A C 1
ATOM 1717 O O . SER A 1 208 ? -2.165 -22.761 -8.955 1.00 94.81 208 SER A O 1
ATOM 1719 N N . LEU A 1 209 ? -0.808 -22.825 -10.754 1.00 94.12 209 LEU A N 1
ATOM 1720 C CA . LEU A 1 209 ? -1.415 -23.985 -11.412 1.00 94.12 209 LEU A CA 1
ATOM 1721 C C . LEU A 1 209 ? -0.948 -25.271 -10.708 1.00 94.12 209 LEU A C 1
ATOM 1723 O O . LEU A 1 209 ? 0.136 -25.276 -10.123 1.00 94.12 209 LEU A O 1
ATOM 1727 N N . PRO A 1 210 ? -1.749 -26.345 -10.731 1.00 94.62 210 PRO A N 1
ATOM 1728 C CA . PRO A 1 210 ? -1.325 -27.623 -10.184 1.00 94.62 210 PRO A CA 1
ATOM 1729 C C . PRO A 1 210 ? -0.246 -28.283 -11.076 1.00 94.62 210 PRO A C 1
ATOM 1731 O O . PRO A 1 210 ? -0.120 -27.922 -12.254 1.00 94.62 210 PRO A O 1
ATOM 1734 N N . PRO A 1 211 ? 0.552 -29.229 -10.538 1.00 94.62 211 PRO A N 1
ATOM 1735 C CA . PRO A 1 211 ? 1.718 -29.799 -11.224 1.00 94.62 211 PRO A CA 1
ATOM 1736 C C . PRO A 1 211 ? 1.454 -30.429 -12.592 1.00 94.62 211 PRO A C 1
ATOM 1738 O O . PRO A 1 211 ? 2.271 -30.292 -13.503 1.00 94.62 211 PRO A O 1
ATOM 1741 N N . ASP A 1 212 ? 0.305 -31.075 -12.750 1.00 93.56 212 ASP A N 1
ATOM 1742 C CA . ASP A 1 212 ? -0.184 -31.679 -13.990 1.00 93.56 212 ASP A CA 1
ATOM 1743 C C . ASP A 1 212 ? -0.399 -30.652 -15.116 1.00 93.56 212 ASP A C 1
ATOM 1745 O O . ASP A 1 212 ? -0.260 -30.985 -16.292 1.00 93.56 212 ASP A O 1
ATOM 1749 N N . LEU A 1 213 ? -0.629 -29.380 -14.770 1.00 95.50 213 LEU A N 1
ATOM 1750 C CA . LEU A 1 213 ? -0.829 -28.281 -15.718 1.00 95.50 213 LEU A CA 1
ATOM 1751 C C . LEU A 1 213 ? 0.384 -27.350 -15.848 1.00 95.50 213 LEU A C 1
ATOM 1753 O O . LEU A 1 213 ? 0.309 -26.329 -16.535 1.00 95.50 213 LEU A O 1
ATOM 1757 N N . HIS A 1 214 ? 1.534 -27.674 -15.248 1.00 96.25 214 HIS A N 1
ATOM 1758 C CA . HIS A 1 214 ? 2.736 -26.837 -15.360 1.00 96.25 214 HIS A CA 1
ATOM 1759 C C . HIS A 1 214 ? 3.200 -26.634 -16.812 1.00 96.25 214 HIS A C 1
ATOM 1761 O O . HIS A 1 214 ? 3.753 -25.577 -17.125 1.00 96.25 214 HIS A O 1
ATOM 1767 N N . CYS A 1 215 ? 2.935 -27.597 -17.705 1.00 95.62 215 CYS A N 1
ATOM 1768 C CA . CYS A 1 215 ? 3.200 -27.490 -19.145 1.00 95.62 215 CYS A CA 1
ATOM 1769 C C . CYS A 1 215 ? 2.372 -26.398 -19.844 1.00 95.62 215 CYS A C 1
ATOM 1771 O O . CYS A 1 215 ? 2.814 -25.876 -20.859 1.00 95.62 215 CYS A O 1
ATOM 1773 N N . LYS A 1 216 ? 1.217 -26.021 -19.282 1.00 95.81 216 LYS A N 1
ATOM 1774 C CA . LYS A 1 216 ? 0.379 -24.893 -19.722 1.00 95.81 216 LYS A CA 1
ATOM 1775 C C . LYS A 1 216 ? 0.613 -23.613 -18.907 1.00 95.81 216 LYS A C 1
ATOM 1777 O O . LYS A 1 216 ? 0.054 -22.560 -19.199 1.00 95.81 216 LYS A O 1
ATOM 1782 N N . GLY A 1 217 ? 1.419 -23.704 -17.853 1.00 95.50 217 GLY A N 1
ATOM 1783 C CA . GLY A 1 217 ? 1.762 -22.606 -16.962 1.00 95.50 217 GLY A CA 1
ATOM 1784 C C . GLY A 1 217 ? 3.162 -22.076 -17.231 1.00 95.50 217 GLY A C 1
ATOM 1785 O O . GLY A 1 217 ? 3.501 -21.657 -18.336 1.00 95.50 217 GLY A O 1
ATOM 1786 N N . PHE A 1 218 ? 3.995 -22.085 -16.191 1.00 96.44 218 PHE A N 1
ATOM 1787 C CA . PHE A 1 218 ? 5.303 -21.441 -16.234 1.00 96.44 218 PHE A CA 1
ATOM 1788 C C . PHE A 1 218 ? 6.301 -22.078 -17.197 1.00 96.44 218 PHE A C 1
ATOM 1790 O O . PHE A 1 218 ? 7.168 -21.370 -17.698 1.00 96.44 218 PHE A O 1
ATOM 1797 N N . ARG A 1 219 ? 6.168 -23.371 -17.525 1.00 95.94 219 ARG A N 1
ATOM 1798 C CA . ARG A 1 219 ? 7.077 -24.029 -18.479 1.00 95.94 219 ARG A CA 1
ATOM 1799 C C . ARG A 1 219 ? 6.977 -23.461 -19.900 1.00 95.94 219 ARG A C 1
ATOM 1801 O O . ARG A 1 219 ? 7.862 -23.713 -20.702 1.00 95.94 219 ARG A O 1
ATOM 1808 N N . LEU A 1 220 ? 5.938 -22.677 -20.206 1.00 95.31 220 LEU A N 1
ATOM 1809 C CA . LEU A 1 220 ? 5.802 -21.996 -21.497 1.00 95.31 220 LEU A CA 1
ATOM 1810 C C . LEU A 1 220 ? 6.677 -20.742 -21.643 1.00 95.31 220 LEU A C 1
ATOM 1812 O O . LEU A 1 220 ? 6.862 -20.280 -22.764 1.00 95.31 220 LEU A O 1
ATOM 1816 N N . TRP A 1 221 ? 7.155 -20.153 -20.541 1.00 95.25 221 TRP A N 1
ATOM 1817 C CA . TRP A 1 221 ? 7.823 -18.840 -20.563 1.00 95.25 221 TRP A CA 1
ATOM 1818 C C . TRP A 1 221 ? 9.018 -18.706 -19.618 1.00 95.25 221 TRP A C 1
ATOM 1820 O O . TRP A 1 221 ? 9.809 -17.778 -19.769 1.00 95.25 221 TRP A O 1
ATOM 1830 N N . PHE A 1 222 ? 9.155 -19.592 -18.629 1.00 96.38 222 PHE A N 1
ATOM 1831 C CA . PHE A 1 222 ? 10.168 -19.482 -17.582 1.00 96.38 222 PHE A CA 1
ATOM 1832 C C . PHE A 1 222 ? 11.586 -19.423 -18.149 1.00 96.38 222 PHE A C 1
ATOM 1834 O O . PHE A 1 222 ? 12.304 -18.478 -17.837 1.00 96.38 222 PHE A O 1
ATOM 1841 N N . ASP A 1 223 ? 11.959 -20.367 -19.015 1.00 92.88 223 ASP A N 1
ATOM 1842 C CA . ASP A 1 223 ? 13.318 -20.436 -19.560 1.00 92.88 223 ASP A CA 1
ATOM 1843 C C . ASP A 1 223 ? 13.642 -19.219 -20.433 1.00 92.88 223 ASP A C 1
ATOM 1845 O O . ASP A 1 223 ? 14.717 -18.632 -20.313 1.00 92.88 223 ASP A O 1
ATOM 1849 N N . GLU A 1 224 ? 12.685 -18.783 -21.259 1.00 91.75 224 GLU A N 1
ATOM 1850 C CA . GLU A 1 224 ? 12.806 -17.587 -22.104 1.00 91.75 224 GLU A CA 1
ATOM 1851 C C . GLU A 1 224 ? 13.073 -16.343 -21.246 1.00 91.75 224 GLU A C 1
ATOM 1853 O O . GLU A 1 224 ? 14.042 -15.610 -21.460 1.00 91.75 224 GLU A O 1
ATOM 1858 N N . PHE A 1 225 ? 12.254 -16.129 -20.216 1.00 95.25 225 PHE A N 1
ATOM 1859 C CA . PHE A 1 225 ? 12.338 -14.937 -19.377 1.00 95.25 225 PHE A CA 1
ATOM 1860 C C . PHE A 1 225 ? 13.512 -14.979 -18.405 1.00 95.25 225 PHE A C 1
ATOM 1862 O O . PHE A 1 225 ? 14.103 -13.939 -18.109 1.00 95.25 225 PHE A O 1
ATOM 1869 N N . LEU A 1 226 ? 13.869 -16.157 -17.899 1.00 94.50 226 LEU A N 1
ATOM 1870 C CA . LEU A 1 226 ? 15.022 -16.312 -17.025 1.00 94.50 226 LEU A CA 1
ATOM 1871 C C . LEU A 1 226 ? 16.321 -16.091 -17.801 1.00 94.50 226 LEU A C 1
ATOM 1873 O O . LEU A 1 226 ? 17.217 -15.407 -17.308 1.00 94.50 226 LEU A O 1
ATOM 1877 N N . THR A 1 227 ? 16.408 -16.600 -19.031 1.00 91.50 227 THR A N 1
ATOM 1878 C CA . THR A 1 227 ? 17.566 -16.366 -19.904 1.00 91.50 227 THR A CA 1
ATOM 1879 C C . THR A 1 227 ? 17.683 -14.882 -20.256 1.00 91.50 227 THR A C 1
ATOM 1881 O O . THR A 1 227 ? 18.774 -14.317 -20.156 1.00 91.50 227 THR A O 1
ATOM 1884 N N . LEU A 1 228 ? 16.559 -14.215 -20.555 1.00 91.94 228 LEU A N 1
ATOM 1885 C CA . LEU A 1 228 ? 16.507 -12.760 -20.733 1.00 91.94 228 LEU A CA 1
ATOM 1886 C C . LEU A 1 228 ? 17.043 -12.030 -19.491 1.00 91.94 228 LEU A C 1
ATOM 1888 O O . LEU A 1 228 ? 17.941 -11.198 -19.604 1.00 91.94 228 LEU A O 1
ATOM 1892 N N . TRP A 1 229 ? 16.554 -12.372 -18.298 1.00 93.12 229 TRP A N 1
ATOM 1893 C CA . TRP A 1 229 ? 17.004 -11.762 -17.046 1.00 93.12 229 TRP A CA 1
ATOM 1894 C C . TRP A 1 229 ? 18.507 -11.947 -16.800 1.00 93.12 229 TRP A C 1
ATOM 1896 O O . TRP A 1 229 ? 19.198 -10.995 -16.442 1.00 93.12 229 TRP A O 1
ATOM 1906 N N . VAL A 1 230 ? 19.033 -13.154 -17.034 1.00 90.81 230 VAL A N 1
ATOM 1907 C CA . VAL A 1 230 ? 20.465 -13.454 -16.884 1.00 90.81 230 VAL A CA 1
ATOM 1908 C C . VAL A 1 230 ? 21.316 -12.630 -17.851 1.00 90.81 230 VAL A C 1
ATOM 1910 O O . VAL A 1 230 ? 22.385 -12.174 -17.448 1.00 90.81 230 VAL A O 1
ATOM 1913 N N . SER A 1 231 ? 20.855 -12.438 -19.090 1.00 87.69 231 SER A N 1
ATOM 1914 C CA . SER A 1 231 ? 21.612 -11.747 -20.145 1.00 87.69 231 SER A CA 1
ATOM 1915 C C . SER A 1 231 ? 21.775 -10.237 -19.929 1.00 87.69 231 SER A C 1
ATOM 1917 O O . SER A 1 231 ? 22.732 -9.649 -20.426 1.00 87.69 231 SER A O 1
ATOM 1919 N N . VAL A 1 232 ? 20.888 -9.600 -19.156 1.00 88.38 232 VAL A N 1
ATOM 1920 C CA . VAL A 1 232 ? 20.938 -8.151 -18.911 1.00 88.38 232 VAL A CA 1
ATOM 1921 C C . VAL A 1 232 ? 21.783 -7.839 -17.678 1.00 88.38 232 VAL A C 1
ATOM 1923 O O . VAL A 1 232 ? 21.392 -8.165 -16.562 1.00 88.38 232 VAL A O 1
ATOM 1926 N N . GLN A 1 233 ? 22.935 -7.193 -17.855 1.00 84.19 233 GLN A N 1
ATOM 1927 C CA . GLN A 1 233 ? 23.913 -6.919 -16.787 1.00 84.19 233 GLN A CA 1
ATOM 1928 C C . GLN A 1 233 ? 23.619 -5.641 -15.986 1.00 84.19 233 GLN A C 1
ATOM 1930 O O . GLN A 1 233 ? 24.042 -5.510 -14.834 1.00 84.19 233 GLN A O 1
ATOM 1935 N N . ASN A 1 234 ? 22.871 -4.712 -16.582 1.00 80.12 234 ASN A N 1
ATOM 1936 C CA . ASN A 1 234 ? 22.397 -3.492 -15.930 1.00 80.12 234 ASN A CA 1
ATOM 1937 C C . ASN A 1 234 ? 21.025 -3.675 -15.261 1.00 80.12 234 ASN A C 1
ATOM 1939 O O . ASN A 1 234 ? 20.420 -4.729 -15.384 1.00 80.12 234 ASN A O 1
ATOM 1943 N N . LEU A 1 235 ? 20.543 -2.640 -14.557 1.00 79.38 235 LEU A N 1
ATOM 1944 C CA . LEU A 1 235 ? 19.253 -2.635 -13.845 1.00 79.38 235 LEU A CA 1
ATOM 1945 C C . LEU A 1 235 ? 18.199 -1.778 -14.577 1.00 79.38 235 LEU A C 1
ATOM 1947 O O . LEU A 1 235 ? 17.966 -0.623 -14.183 1.00 79.38 235 LEU A O 1
ATOM 1951 N N . PRO A 1 236 ? 17.571 -2.254 -15.669 1.00 82.06 236 PRO A N 1
ATOM 1952 C CA . PRO A 1 236 ? 16.438 -1.557 -16.259 1.00 82.06 236 PRO A CA 1
ATOM 1953 C C . PRO A 1 236 ? 15.233 -1.587 -15.313 1.00 82.06 236 PRO A C 1
ATOM 1955 O O . PRO A 1 236 ? 15.067 -2.494 -14.501 1.00 82.06 236 PRO A O 1
ATOM 1958 N N . GLN A 1 237 ? 14.351 -0.595 -15.438 1.00 81.81 237 GLN A N 1
ATOM 1959 C CA . GLN A 1 237 ? 13.199 -0.446 -14.542 1.00 81.81 237 GLN A CA 1
ATOM 1960 C C . GLN A 1 237 ? 12.280 -1.682 -14.546 1.00 81.81 237 GLN A C 1
ATOM 1962 O O . GLN A 1 237 ? 11.721 -2.053 -13.513 1.00 81.81 237 GLN A O 1
ATOM 1967 N N . TRP A 1 238 ? 12.176 -2.360 -15.691 1.00 89.25 238 TRP A N 1
ATOM 1968 C CA . TRP A 1 238 ? 11.313 -3.526 -15.857 1.00 89.25 238 TRP A CA 1
ATOM 1969 C C . TRP A 1 238 ? 11.855 -4.778 -15.165 1.00 89.25 238 TRP A C 1
ATOM 1971 O O . TRP A 1 238 ? 11.082 -5.683 -14.855 1.00 89.25 238 TRP A O 1
ATOM 1981 N N . GLU A 1 239 ? 13.155 -4.837 -14.860 1.00 90.00 239 GLU A N 1
ATOM 1982 C CA . GLU A 1 239 ? 13.771 -6.007 -14.229 1.00 90.00 239 GLU A CA 1
ATOM 1983 C C . GLU A 1 239 ? 13.177 -6.272 -12.845 1.00 90.00 239 GLU A C 1
ATOM 1985 O O . GLU A 1 239 ? 12.911 -7.420 -12.493 1.00 90.00 239 GLU A O 1
ATOM 1990 N N . GLY A 1 240 ? 12.883 -5.214 -12.083 1.00 91.19 240 GLY A N 1
ATOM 1991 C CA . GLY A 1 240 ? 12.242 -5.343 -10.774 1.00 91.19 240 GLY A CA 1
ATOM 1992 C C . GLY A 1 240 ? 10.879 -6.041 -10.846 1.00 91.19 240 GLY A C 1
ATOM 1993 O O . GLY A 1 240 ? 10.543 -6.841 -9.976 1.00 91.19 240 GLY A O 1
ATOM 1994 N N . HIS A 1 241 ? 10.110 -5.813 -11.915 1.00 93.38 241 HIS A N 1
ATOM 1995 C CA . HIS A 1 241 ? 8.837 -6.508 -12.133 1.00 93.38 241 HIS A CA 1
ATOM 1996 C C . HIS A 1 241 ? 9.046 -7.983 -12.480 1.00 93.38 241 HIS A C 1
ATOM 1998 O O . HIS A 1 241 ? 8.294 -8.842 -12.020 1.00 93.38 241 HIS A O 1
ATOM 2004 N N . LEU A 1 242 ? 10.098 -8.289 -13.237 1.00 94.62 242 LEU A N 1
ATOM 2005 C CA . LEU A 1 242 ? 10.447 -9.660 -13.581 1.00 94.62 242 LEU A CA 1
ATOM 2006 C C . LEU A 1 242 ? 10.898 -10.456 -12.344 1.00 94.62 242 LEU A C 1
ATOM 2008 O O . LEU A 1 242 ? 10.455 -11.583 -12.133 1.00 94.62 242 LEU A O 1
ATOM 2012 N N . VAL A 1 243 ? 11.674 -9.836 -11.451 1.00 95.44 243 VAL A N 1
ATOM 2013 C CA . VAL A 1 243 ? 12.038 -10.425 -10.152 1.00 95.44 243 VAL A CA 1
ATOM 2014 C C . VAL A 1 243 ? 10.812 -10.648 -9.271 1.00 95.44 243 VAL A C 1
ATOM 2016 O O . VAL A 1 243 ? 10.695 -11.701 -8.647 1.00 95.44 243 VAL A O 1
ATOM 2019 N N . ASN A 1 244 ? 9.849 -9.722 -9.255 1.00 96.12 244 ASN A N 1
ATOM 2020 C CA . ASN A 1 244 ? 8.592 -9.923 -8.527 1.00 96.12 244 ASN A CA 1
ATOM 2021 C C . ASN A 1 244 ? 7.803 -11.132 -9.067 1.00 96.12 244 ASN A C 1
ATOM 2023 O O . ASN A 1 244 ? 7.210 -11.883 -8.283 1.00 96.12 244 ASN A O 1
ATOM 2027 N N . LEU A 1 245 ? 7.818 -11.346 -10.389 1.00 97.44 245 LEU A N 1
ATOM 2028 C CA . LEU A 1 245 ? 7.224 -12.521 -11.028 1.00 97.44 245 LEU A CA 1
ATOM 2029 C C . LEU A 1 245 ? 7.945 -13.812 -10.612 1.00 97.44 245 LEU A C 1
ATOM 2031 O O . LEU A 1 245 ? 7.274 -14.754 -10.189 1.00 97.44 245 LEU A O 1
ATOM 2035 N N . PHE A 1 246 ? 9.280 -13.851 -10.661 1.00 97.94 246 PHE A N 1
ATOM 2036 C CA . PHE A 1 246 ? 10.059 -15.028 -10.255 1.00 97.94 246 PHE A CA 1
ATOM 2037 C C . PHE A 1 246 ? 9.943 -15.336 -8.763 1.00 97.94 246 PHE A C 1
ATOM 2039 O O . PHE A 1 246 ? 9.761 -16.494 -8.398 1.00 97.94 246 PHE A O 1
ATOM 2046 N N . ALA A 1 247 ? 9.949 -14.319 -7.900 1.00 97.75 247 ALA A N 1
ATOM 2047 C CA . ALA A 1 247 ? 9.732 -14.481 -6.466 1.00 97.75 247 ALA A CA 1
ATOM 2048 C C . ALA A 1 247 ? 8.382 -15.146 -6.179 1.00 97.75 247 ALA A C 1
ATOM 2050 O O . ALA A 1 247 ? 8.279 -16.060 -5.357 1.00 97.75 247 ALA A O 1
ATOM 2051 N N . ARG A 1 248 ? 7.333 -14.717 -6.893 1.00 97.75 248 ARG A N 1
ATOM 2052 C CA . ARG A 1 248 ? 6.021 -15.359 -6.812 1.00 97.75 248 ARG A CA 1
ATOM 2053 C C . ARG A 1 248 ? 6.060 -16.790 -7.345 1.00 97.75 248 ARG A C 1
ATOM 2055 O O . ARG A 1 248 ? 5.531 -17.679 -6.684 1.00 97.75 248 ARG A O 1
ATOM 2062 N N . LEU A 1 249 ? 6.656 -17.000 -8.519 1.00 97.94 249 LEU A N 1
ATOM 2063 C CA . LEU A 1 249 ? 6.748 -18.310 -9.158 1.00 97.94 249 LEU A CA 1
ATOM 2064 C C . LEU A 1 249 ? 7.439 -19.330 -8.249 1.00 97.94 249 LEU A C 1
ATOM 2066 O O . LEU A 1 249 ? 6.897 -20.412 -8.031 1.00 97.94 249 LEU A O 1
ATOM 2070 N N . ALA A 1 250 ? 8.592 -18.960 -7.691 1.00 97.44 250 ALA A N 1
ATOM 2071 C CA . ALA A 1 250 ? 9.355 -19.787 -6.768 1.00 97.44 250 ALA A CA 1
ATOM 2072 C C . ALA A 1 250 ? 8.533 -20.119 -5.519 1.00 97.44 250 ALA A C 1
ATOM 2074 O O . ALA A 1 250 ? 8.452 -21.278 -5.123 1.00 97.44 250 ALA A O 1
ATOM 2075 N N . ASN A 1 251 ? 7.865 -19.123 -4.925 1.00 97.00 251 ASN A N 1
ATOM 2076 C CA . ASN A 1 251 ? 7.038 -19.346 -3.744 1.00 97.00 251 ASN A CA 1
ATOM 2077 C C . ASN A 1 251 ? 5.861 -20.285 -4.024 1.00 97.00 251 ASN A C 1
ATOM 2079 O O . ASN A 1 251 ? 5.536 -21.112 -3.178 1.00 97.00 251 ASN A O 1
ATOM 2083 N N . ASP A 1 252 ? 5.202 -20.172 -5.172 1.00 95.88 252 ASP A N 1
ATOM 2084 C CA . ASP A 1 252 ? 4.053 -21.021 -5.483 1.00 95.88 252 ASP A CA 1
ATOM 2085 C C . ASP A 1 252 ? 4.488 -22.475 -5.794 1.00 95.88 252 ASP A C 1
ATOM 2087 O O . ASP A 1 252 ? 3.808 -23.401 -5.345 1.00 95.88 252 ASP A O 1
ATOM 2091 N N . ASN A 1 253 ? 5.661 -22.678 -6.420 1.00 96.44 253 ASN A N 1
ATOM 2092 C CA . ASN A 1 253 ? 6.126 -23.962 -6.986 1.00 96.44 253 ASN A CA 1
ATOM 2093 C C . ASN A 1 253 ? 7.448 -24.484 -6.384 1.00 96.44 253 ASN A C 1
ATOM 2095 O O . ASN A 1 253 ? 8.356 -24.900 -7.108 1.00 96.44 253 ASN A O 1
ATOM 2099 N N . ILE A 1 254 ? 7.559 -24.494 -5.056 1.00 96.38 254 ILE A N 1
ATOM 2100 C CA . ILE A 1 254 ? 8.727 -25.044 -4.347 1.00 96.38 254 ILE A CA 1
ATOM 2101 C C . ILE A 1 254 ? 8.906 -26.530 -4.706 1.00 96.38 254 ILE A C 1
ATOM 2103 O O . ILE A 1 254 ? 7.976 -27.318 -4.538 1.00 96.38 254 ILE A O 1
ATOM 2107 N N . GLY A 1 255 ? 10.098 -26.899 -5.185 1.00 93.25 255 GLY A N 1
ATOM 2108 C CA . GLY A 1 255 ? 10.462 -28.271 -5.564 1.00 93.25 255 GLY A CA 1
ATOM 2109 C C . GLY A 1 255 ? 10.146 -28.685 -7.005 1.00 93.25 255 GLY A C 1
ATOM 2110 O O . GLY A 1 255 ? 10.327 -29.851 -7.341 1.00 93.25 255 GLY A O 1
ATOM 2111 N N . TYR A 1 256 ? 9.688 -27.759 -7.858 1.00 95.12 256 TYR A N 1
ATOM 2112 C CA . TYR A 1 256 ? 9.358 -28.044 -9.267 1.00 95.12 256 TYR A CA 1
ATOM 2113 C C . TYR A 1 256 ? 10.261 -27.345 -10.290 1.00 95.12 256 TYR A C 1
ATOM 2115 O O . TYR A 1 256 ? 10.152 -27.623 -11.486 1.00 95.12 256 TYR A O 1
ATOM 2123 N N . ILE A 1 257 ? 11.114 -26.427 -9.835 1.00 95.19 257 ILE A N 1
ATOM 2124 C CA . ILE A 1 257 ? 12.094 -25.699 -10.643 1.00 95.19 257 ILE A CA 1
ATOM 2125 C C . ILE A 1 257 ? 13.442 -25.866 -9.952 1.00 95.19 257 ILE A C 1
ATOM 2127 O O . ILE A 1 257 ? 13.539 -25.599 -8.752 1.00 95.19 257 ILE A O 1
ATOM 2131 N N . ASP A 1 258 ? 14.453 -26.290 -10.705 1.00 93.06 258 ASP A N 1
ATOM 2132 C CA . ASP A 1 258 ? 15.831 -26.280 -10.229 1.00 93.06 258 ASP A CA 1
ATOM 2133 C C . ASP A 1 258 ? 16.417 -24.875 -10.389 1.00 93.06 258 ASP A C 1
ATOM 2135 O O . ASP A 1 258 ? 16.545 -24.347 -11.496 1.00 93.06 258 ASP A O 1
ATOM 2139 N N . TRP A 1 259 ? 16.726 -24.251 -9.259 1.00 95.44 259 TRP A N 1
ATOM 2140 C CA . TRP A 1 259 ? 17.269 -22.902 -9.221 1.00 95.44 259 TRP A CA 1
ATOM 2141 C C . TRP A 1 259 ? 18.774 -22.871 -8.982 1.00 95.44 259 TRP A C 1
ATOM 2143 O O . TRP A 1 259 ? 19.355 -21.797 -9.142 1.00 95.44 259 TRP A O 1
ATOM 2153 N N . ASP A 1 260 ? 19.407 -23.993 -8.623 1.00 93.25 260 ASP A N 1
ATOM 2154 C CA . ASP A 1 260 ? 20.822 -24.050 -8.233 1.00 93.25 260 ASP A CA 1
ATOM 2155 C C . ASP A 1 260 ? 21.765 -23.365 -9.240 1.00 93.25 260 ASP A C 1
ATOM 2157 O O . ASP A 1 260 ? 22.583 -22.546 -8.806 1.00 93.25 260 ASP A O 1
ATOM 2161 N N . PRO A 1 261 ? 21.606 -23.546 -10.572 1.00 92.44 261 PRO A N 1
ATOM 2162 C CA . PRO A 1 261 ? 22.436 -22.862 -11.572 1.00 92.44 261 PRO A CA 1
ATOM 2163 C C . PRO A 1 261 ? 22.333 -21.326 -11.551 1.00 92.44 261 PRO A C 1
ATOM 2165 O O . PRO A 1 261 ? 23.176 -20.613 -12.105 1.00 92.44 261 PRO A O 1
ATOM 2168 N N . TYR A 1 262 ? 21.272 -20.792 -10.946 1.00 94.81 262 TYR A N 1
ATOM 2169 C CA . TYR A 1 262 ? 20.948 -19.369 -10.921 1.00 94.81 262 TYR A CA 1
ATOM 2170 C C . TYR A 1 262 ? 21.173 -18.733 -9.550 1.00 94.81 262 TYR A C 1
ATOM 2172 O O . TYR A 1 262 ? 21.310 -17.511 -9.483 1.00 94.81 262 TYR A O 1
ATOM 2180 N N . VAL A 1 263 ? 21.274 -19.523 -8.475 1.00 95.62 263 VAL A N 1
ATOM 2181 C CA . VAL A 1 263 ? 21.484 -19.034 -7.101 1.00 95.62 263 VAL A CA 1
ATOM 2182 C C . VAL A 1 263 ? 22.640 -18.021 -7.006 1.00 95.62 263 VAL A C 1
ATOM 2184 O O . VAL A 1 263 ? 22.391 -16.916 -6.514 1.00 95.62 263 VAL A O 1
ATOM 2187 N N . PRO A 1 264 ? 23.849 -18.269 -7.556 1.00 94.50 264 PRO A N 1
ATOM 2188 C CA . PRO A 1 264 ? 24.942 -17.291 -7.493 1.00 94.50 264 PRO A CA 1
ATOM 2189 C C . PRO A 1 264 ? 24.598 -15.938 -8.140 1.00 94.50 264 PRO A C 1
ATOM 2191 O O . PRO A 1 264 ? 24.978 -14.871 -7.647 1.00 94.50 264 PRO A O 1
ATOM 2194 N N . LYS A 1 265 ? 23.820 -15.961 -9.231 1.00 94.25 265 LYS A N 1
ATOM 2195 C CA . LYS A 1 265 ? 23.380 -14.760 -9.961 1.00 94.25 265 LYS A CA 1
ATOM 2196 C C . LYS A 1 265 ? 22.319 -13.995 -9.173 1.00 94.25 265 LYS A C 1
ATOM 2198 O O . LYS A 1 265 ? 22.369 -12.767 -9.111 1.00 94.25 265 LYS A O 1
ATOM 2203 N N . ILE A 1 266 ? 21.389 -14.717 -8.546 1.00 95.44 266 ILE A N 1
ATOM 2204 C CA . ILE A 1 266 ? 20.327 -14.156 -7.703 1.00 95.44 266 ILE A CA 1
ATOM 2205 C C . ILE A 1 266 ? 20.939 -13.420 -6.513 1.00 95.44 266 ILE A C 1
ATOM 2207 O O . ILE A 1 266 ? 20.676 -12.233 -6.332 1.00 95.44 266 ILE A O 1
ATOM 2211 N N . PHE A 1 267 ? 21.806 -14.081 -5.745 1.00 95.75 267 PHE A N 1
ATOM 2212 C CA . PHE A 1 267 ? 22.419 -13.473 -4.563 1.00 95.75 267 PHE A CA 1
ATOM 2213 C C . PHE A 1 267 ? 23.344 -12.305 -4.916 1.00 95.75 267 PHE A C 1
ATOM 2215 O O . PHE A 1 267 ? 23.304 -11.281 -4.236 1.00 95.75 267 PHE A O 1
ATOM 2222 N N . THR A 1 268 ? 24.088 -12.392 -6.025 1.00 93.19 268 THR A N 1
ATOM 2223 C CA . THR A 1 268 ? 24.886 -11.261 -6.529 1.00 93.19 268 THR A CA 1
ATOM 2224 C C . THR A 1 268 ? 24.010 -10.049 -6.832 1.00 93.19 268 THR A C 1
ATOM 2226 O O . THR A 1 268 ? 24.297 -8.947 -6.371 1.00 93.19 268 THR A O 1
ATOM 2229 N N . ARG A 1 269 ? 22.900 -10.221 -7.558 1.00 92.75 269 ARG A N 1
ATOM 2230 C CA . ARG A 1 269 ? 21.995 -9.101 -7.870 1.00 92.75 269 ARG A CA 1
ATOM 2231 C C . ARG A 1 269 ? 21.271 -8.565 -6.638 1.00 92.75 269 ARG A C 1
ATOM 2233 O O . ARG A 1 269 ? 21.088 -7.354 -6.535 1.00 92.75 269 ARG A O 1
ATOM 2240 N N . ILE A 1 270 ? 20.914 -9.426 -5.682 1.00 92.88 270 ILE A N 1
ATOM 2241 C CA . ILE A 1 270 ? 20.356 -8.990 -4.397 1.00 92.88 270 ILE A CA 1
ATOM 2242 C C . ILE A 1 270 ? 21.373 -8.124 -3.653 1.00 92.88 270 ILE A C 1
ATOM 2244 O O . ILE A 1 270 ? 21.020 -7.003 -3.295 1.00 92.88 270 ILE A O 1
ATOM 2248 N N . LEU A 1 271 ? 22.625 -8.572 -3.502 1.00 91.88 271 LEU A N 1
ATOM 2249 C CA . LEU A 1 271 ? 23.694 -7.796 -2.863 1.00 91.88 271 LEU A CA 1
ATOM 2250 C C . LEU A 1 271 ? 23.896 -6.441 -3.552 1.00 91.88 271 LEU A C 1
ATOM 2252 O O . LEU A 1 271 ? 23.897 -5.405 -2.889 1.00 91.88 271 LEU A O 1
ATOM 2256 N N . ARG A 1 272 ? 23.953 -6.427 -4.889 1.00 87.12 272 ARG A N 1
ATOM 2257 C CA . ARG A 1 272 ? 24.034 -5.189 -5.679 1.00 87.12 272 ARG A CA 1
ATOM 2258 C C . ARG A 1 272 ? 22.854 -4.261 -5.400 1.00 87.12 272 ARG A C 1
ATOM 2260 O O . ARG A 1 272 ? 23.064 -3.075 -5.202 1.00 87.12 272 ARG A O 1
ATOM 2267 N N . SER A 1 273 ? 21.632 -4.789 -5.304 1.00 87.00 273 SER A N 1
ATOM 2268 C CA . SER A 1 273 ? 20.420 -3.994 -5.038 1.00 87.00 273 SER A CA 1
ATOM 2269 C C . SER A 1 273 ? 20.374 -3.344 -3.643 1.00 87.00 273 SER A C 1
ATOM 2271 O O . SER A 1 273 ? 19.585 -2.413 -3.411 1.00 87.00 273 SER A O 1
ATOM 2273 N N . LEU A 1 274 ? 21.217 -3.809 -2.709 1.00 88.00 274 LEU A N 1
ATOM 2274 C CA . LEU A 1 274 ? 21.411 -3.178 -1.400 1.00 88.00 274 LEU A CA 1
ATOM 2275 C C . LEU A 1 274 ? 22.213 -1.870 -1.509 1.00 88.00 274 LEU A C 1
ATOM 2277 O O . LEU A 1 274 ? 22.102 -1.030 -0.616 1.00 88.00 274 LEU A O 1
ATOM 2281 N N . ASN A 1 275 ? 22.928 -1.651 -2.623 1.00 82.94 275 ASN A N 1
ATOM 2282 C CA . ASN A 1 275 ? 23.661 -0.425 -2.957 1.00 82.94 275 ASN A CA 1
ATOM 2283 C C . ASN A 1 275 ? 24.658 0.003 -1.858 1.00 82.94 275 ASN A C 1
ATOM 2285 O O . ASN A 1 275 ? 24.684 1.172 -1.449 1.00 82.94 275 ASN A O 1
ATOM 2289 N N . LEU A 1 276 ? 25.437 -0.957 -1.353 1.00 87.00 276 LEU A N 1
ATOM 2290 C CA . LEU A 1 276 ? 26.403 -0.752 -0.272 1.00 87.00 276 LEU A CA 1
ATOM 2291 C C . LEU A 1 276 ? 27.664 -0.032 -0.786 1.00 87.00 276 LEU A C 1
ATOM 2293 O O . LEU A 1 276 ? 28.155 -0.365 -1.869 1.00 87.00 276 LEU A O 1
ATOM 2297 N N . PRO A 1 277 ? 28.204 0.957 -0.050 1.00 85.69 277 PRO A N 1
ATOM 2298 C CA . PRO A 1 277 ? 29.470 1.580 -0.416 1.00 85.69 277 PRO A CA 1
ATOM 2299 C C . PRO A 1 277 ? 30.623 0.619 -0.117 1.00 85.69 277 PRO A C 1
ATOM 2301 O O . PRO A 1 277 ? 30.774 0.168 1.016 1.00 85.69 277 PRO A O 1
ATOM 2304 N N . VAL A 1 278 ? 31.443 0.324 -1.125 1.00 84.25 278 VAL A N 1
ATOM 2305 C CA . VAL A 1 278 ? 32.622 -0.539 -0.984 1.00 84.25 278 VAL A CA 1
ATOM 2306 C C . VAL A 1 278 ? 33.828 0.101 -1.650 1.00 84.25 278 VAL A C 1
ATOM 2308 O O . VAL A 1 278 ? 33.714 0.677 -2.729 1.00 84.25 278 VAL A O 1
ATOM 2311 N N . GLY A 1 279 ? 34.976 -0.022 -0.984 1.00 77.44 279 GLY A N 1
ATOM 2312 C CA . GLY A 1 279 ? 36.263 0.486 -1.438 1.00 77.44 279 GLY A CA 1
ATOM 2313 C C . GLY A 1 279 ? 36.479 1.982 -1.228 1.00 77.44 279 GLY A C 1
ATOM 2314 O O . GLY A 1 279 ? 35.607 2.722 -0.768 1.00 77.44 279 GLY A O 1
ATOM 2315 N N . SER A 1 280 ? 37.691 2.420 -1.562 1.00 66.94 280 SER A N 1
ATOM 2316 C CA . SER A 1 280 ? 38.168 3.801 -1.414 1.00 66.94 280 SER A CA 1
ATOM 2317 C C . SER A 1 280 ? 37.577 4.774 -2.448 1.00 66.94 280 SER A C 1
ATOM 2319 O O . SER A 1 280 ? 37.568 5.981 -2.214 1.00 66.94 280 SER A O 1
ATOM 2321 N N . ASN A 1 281 ? 37.014 4.272 -3.555 1.00 60.56 281 ASN A N 1
ATOM 2322 C CA . ASN A 1 281 ? 36.441 5.077 -4.641 1.00 60.56 281 ASN A CA 1
ATOM 2323 C C . ASN A 1 281 ? 34.903 4.995 -4.672 1.00 60.56 281 ASN A C 1
ATOM 2325 O O . ASN A 1 281 ? 34.318 4.252 -5.461 1.00 60.56 281 ASN A O 1
ATOM 2329 N N . GLN A 1 282 ? 34.240 5.788 -3.822 1.00 62.84 282 GLN A N 1
ATOM 2330 C CA . GLN A 1 282 ? 32.777 5.820 -3.680 1.00 62.84 282 GLN A CA 1
ATOM 2331 C C . GLN A 1 282 ? 32.082 6.621 -4.797 1.00 62.84 282 GLN A C 1
ATOM 2333 O O . GLN A 1 282 ? 31.645 7.753 -4.590 1.00 62.84 282 GLN A O 1
ATOM 2338 N N . VAL A 1 283 ? 31.932 6.038 -5.987 1.00 66.19 283 VAL A N 1
ATOM 2339 C CA . VAL A 1 283 ? 31.117 6.626 -7.065 1.00 66.19 283 VAL A CA 1
ATOM 2340 C C . VAL A 1 283 ? 29.840 5.809 -7.215 1.00 66.19 283 VAL A C 1
ATOM 2342 O O . VAL A 1 283 ? 29.912 4.632 -7.525 1.00 66.19 283 VAL A O 1
ATOM 2345 N N . LEU A 1 284 ? 28.660 6.395 -6.997 1.00 63.34 284 LEU A N 1
ATOM 2346 C CA . LEU A 1 284 ? 27.380 5.686 -7.145 1.00 63.34 284 LEU A CA 1
ATOM 2347 C C . LEU A 1 284 ? 26.555 6.286 -8.277 1.00 63.34 284 LEU A C 1
ATOM 2349 O O . LEU A 1 284 ? 26.244 7.477 -8.268 1.00 63.34 284 LEU A O 1
ATOM 2353 N N . VAL A 1 285 ? 26.147 5.445 -9.228 1.00 64.56 285 VAL A N 1
ATOM 2354 C CA . VAL A 1 285 ? 25.317 5.865 -10.363 1.00 64.56 285 VAL A CA 1
ATOM 2355 C C . VAL A 1 285 ? 23.873 6.097 -9.894 1.00 64.56 285 VAL A C 1
ATOM 2357 O O . VAL A 1 285 ? 23.229 5.151 -9.429 1.00 64.56 285 VAL A O 1
ATOM 2360 N N . PRO A 1 286 ? 23.289 7.301 -10.071 1.00 57.06 286 PRO A N 1
ATOM 2361 C CA . PRO A 1 286 ? 21.933 7.608 -9.594 1.00 57.06 286 PRO A CA 1
ATOM 2362 C C . PRO A 1 286 ? 20.851 6.642 -10.103 1.00 57.06 286 PRO A C 1
ATOM 2364 O O . PRO A 1 286 ? 19.898 6.331 -9.391 1.00 57.06 286 PRO A O 1
ATOM 2367 N N . ARG A 1 287 ? 21.008 6.125 -11.329 1.00 57.03 287 ARG A N 1
ATOM 2368 C CA . ARG A 1 287 ? 20.045 5.221 -11.978 1.00 57.03 287 ARG A CA 1
ATOM 2369 C C . ARG A 1 287 ? 19.947 3.850 -11.292 1.00 57.03 287 ARG A C 1
ATOM 2371 O O . ARG A 1 287 ? 18.860 3.285 -11.245 1.00 57.03 287 ARG A O 1
ATOM 2378 N N . GLN A 1 288 ? 21.036 3.349 -10.704 1.00 62.41 288 GLN A N 1
ATOM 2379 C CA . GLN A 1 288 ? 21.026 2.090 -9.945 1.00 62.41 288 GLN A CA 1
ATOM 2380 C C . GLN A 1 288 ? 20.295 2.233 -8.596 1.00 62.41 288 GLN A C 1
ATOM 2382 O O . GLN A 1 288 ? 19.693 1.276 -8.113 1.00 62.41 288 GLN A O 1
ATOM 2387 N N . LEU A 1 289 ? 20.261 3.440 -8.010 1.00 61.59 289 LEU A N 1
ATOM 2388 C CA . LEU A 1 289 ? 19.502 3.696 -6.780 1.00 61.59 289 LEU A CA 1
ATOM 2389 C C . LEU A 1 289 ? 17.986 3.605 -6.987 1.00 61.59 289 LEU A C 1
ATOM 2391 O O . LEU A 1 289 ? 17.295 3.040 -6.138 1.00 61.59 289 LEU A O 1
ATOM 2395 N N . ALA A 1 290 ? 17.479 4.153 -8.093 1.00 64.62 290 ALA A N 1
ATOM 2396 C CA . ALA A 1 290 ? 16.043 4.211 -8.368 1.00 64.62 290 ALA A CA 1
ATOM 2397 C C . ALA A 1 290 ? 15.439 2.839 -8.721 1.00 64.62 290 ALA A C 1
ATOM 2399 O O . ALA A 1 290 ? 14.293 2.572 -8.372 1.00 64.62 290 ALA A O 1
ATOM 2400 N N . ASN A 1 291 ? 16.218 1.963 -9.366 1.00 66.81 291 ASN A N 1
ATOM 2401 C CA . ASN A 1 291 ? 15.743 0.686 -9.916 1.00 66.81 291 ASN A CA 1
ATOM 2402 C C . ASN A 1 291 ? 16.057 -0.534 -9.031 1.00 66.81 291 ASN A C 1
ATOM 2404 O O . ASN A 1 291 ? 15.981 -1.673 -9.485 1.00 66.81 291 ASN A O 1
ATOM 2408 N N . ALA A 1 292 ? 16.442 -0.319 -7.774 1.00 74.00 292 ALA A N 1
ATOM 2409 C CA . ALA A 1 292 ? 16.788 -1.408 -6.871 1.00 74.00 292 ALA A CA 1
ATOM 2410 C C . ALA A 1 292 ? 15.567 -2.261 -6.478 1.00 74.00 292 ALA A C 1
ATOM 2412 O O . ALA A 1 292 ? 14.450 -1.759 -6.354 1.00 74.00 292 ALA A O 1
ATOM 2413 N N . TYR A 1 293 ? 15.797 -3.550 -6.221 1.00 86.75 293 TYR A N 1
ATOM 2414 C CA . TYR A 1 293 ? 14.737 -4.504 -5.903 1.00 86.75 293 TYR A CA 1
ATOM 2415 C C . TYR A 1 293 ? 13.972 -4.168 -4.618 1.00 86.75 293 TYR A C 1
ATOM 2417 O O . TYR A 1 293 ? 14.519 -3.653 -3.635 1.00 86.75 293 TYR A O 1
ATOM 2425 N N . ASP A 1 294 ? 12.692 -4.544 -4.610 1.00 88.06 294 ASP A N 1
ATOM 2426 C CA . ASP A 1 294 ? 11.890 -4.594 -3.394 1.00 88.06 294 ASP A CA 1
ATOM 2427 C C . ASP A 1 294 ? 12.342 -5.777 -2.526 1.00 88.06 294 ASP A C 1
ATOM 2429 O O . ASP A 1 294 ? 12.184 -6.948 -2.886 1.00 88.06 294 ASP A O 1
ATOM 2433 N N . ILE A 1 295 ? 12.855 -5.457 -1.338 1.00 91.94 295 ILE A N 1
ATOM 2434 C CA . ILE A 1 295 ? 13.316 -6.428 -0.342 1.00 91.94 295 ILE A CA 1
ATOM 2435 C C . ILE A 1 295 ? 12.216 -7.429 0.031 1.00 91.94 295 ILE A C 1
ATOM 2437 O O . ILE A 1 295 ? 12.511 -8.590 0.294 1.00 91.94 295 ILE A O 1
ATOM 2441 N N . GLY A 1 296 ? 10.942 -7.027 0.014 1.00 92.44 296 GLY A N 1
ATOM 2442 C CA . GLY A 1 296 ? 9.828 -7.931 0.284 1.00 92.44 296 GLY A CA 1
ATOM 2443 C C . GLY A 1 296 ? 9.753 -9.095 -0.706 1.00 92.44 296 GLY A C 1
ATOM 2444 O O . GLY A 1 296 ? 9.535 -10.230 -0.286 1.00 92.44 296 GLY A O 1
ATOM 2445 N N . HIS A 1 297 ? 9.966 -8.832 -1.996 1.00 94.81 297 HIS A N 1
ATOM 2446 C CA . HIS A 1 297 ? 9.960 -9.863 -3.035 1.00 94.81 297 HIS A CA 1
ATOM 2447 C C . HIS A 1 297 ? 11.274 -10.647 -3.056 1.00 94.81 297 HIS A C 1
ATOM 2449 O O . HIS A 1 297 ? 11.232 -11.871 -3.146 1.00 94.81 297 HIS A O 1
ATOM 2455 N N . ALA A 1 298 ? 12.419 -9.983 -2.866 1.00 95.19 298 ALA A N 1
ATOM 2456 C CA . ALA A 1 298 ? 13.714 -10.658 -2.752 1.00 95.19 298 ALA A CA 1
ATOM 2457 C C . ALA A 1 298 ? 13.727 -11.685 -1.605 1.00 95.19 298 ALA A C 1
ATOM 2459 O O . ALA A 1 298 ? 14.146 -12.823 -1.789 1.00 95.19 298 ALA A O 1
ATOM 2460 N N . VAL A 1 299 ? 13.181 -11.318 -0.441 1.00 96.69 299 VAL A N 1
ATOM 2461 C CA . VAL A 1 299 ? 13.046 -12.214 0.714 1.00 96.69 299 VAL A CA 1
ATOM 2462 C C . VAL A 1 299 ? 12.135 -13.402 0.420 1.00 96.69 299 VAL A C 1
ATOM 2464 O O . VAL A 1 299 ? 12.468 -14.526 0.794 1.00 96.69 299 VAL A O 1
ATOM 2467 N N . ILE A 1 300 ? 10.988 -13.176 -0.230 1.00 97.25 300 ILE A N 1
ATOM 2468 C CA . ILE A 1 300 ? 10.083 -14.265 -0.629 1.00 97.25 300 ILE A CA 1
ATOM 2469 C C . ILE A 1 300 ? 10.807 -15.220 -1.575 1.00 97.25 300 ILE A C 1
ATOM 2471 O O . ILE A 1 300 ? 10.671 -16.431 -1.421 1.00 97.25 300 ILE A O 1
ATOM 2475 N N . TRP A 1 301 ? 11.596 -14.682 -2.507 1.00 97.56 301 TRP A N 1
ATOM 2476 C CA . TRP A 1 301 ? 12.368 -15.485 -3.440 1.00 97.56 301 TRP A CA 1
ATOM 2477 C C . TRP A 1 301 ? 13.400 -16.335 -2.702 1.00 97.56 301 TRP A C 1
ATOM 2479 O O . TRP A 1 301 ? 13.283 -17.550 -2.751 1.00 97.56 301 TRP A O 1
ATOM 2489 N N . ILE A 1 302 ? 14.303 -15.729 -1.920 1.00 97.12 302 ILE A N 1
ATOM 2490 C CA . ILE A 1 302 ? 15.295 -16.450 -1.097 1.00 97.12 302 ILE A CA 1
ATOM 2491 C C . ILE A 1 302 ? 14.611 -17.553 -0.282 1.00 97.12 302 ILE A C 1
ATOM 2493 O O . ILE A 1 302 ? 14.986 -18.719 -0.362 1.00 97.12 302 ILE A O 1
ATOM 2497 N N . THR A 1 303 ? 13.553 -17.191 0.449 1.00 96.75 303 THR A N 1
ATOM 2498 C CA . THR A 1 303 ? 12.815 -18.119 1.312 1.00 96.75 303 THR A CA 1
ATOM 2499 C C . THR A 1 303 ? 12.236 -19.292 0.534 1.00 96.75 303 THR A C 1
ATOM 2501 O O . THR A 1 303 ? 12.175 -20.384 1.079 1.00 96.75 303 THR A O 1
ATOM 2504 N N . ALA A 1 304 ? 11.771 -19.093 -0.698 1.00 96.38 304 ALA A N 1
ATOM 2505 C CA . ALA A 1 304 ? 11.197 -20.156 -1.517 1.00 96.38 304 ALA A CA 1
ATOM 2506 C C . ALA A 1 304 ? 12.255 -21.102 -2.105 1.00 96.38 304 ALA A C 1
ATOM 2508 O O . ALA A 1 304 ? 11.952 -22.267 -2.343 1.00 96.38 304 ALA A O 1
ATOM 2509 N N . LEU A 1 305 ? 13.475 -20.603 -2.316 1.00 96.38 305 LEU A N 1
ATOM 2510 C CA . LEU A 1 305 ? 14.592 -21.356 -2.888 1.00 96.38 305 LEU A CA 1
ATOM 2511 C C . LEU A 1 305 ? 15.285 -22.274 -1.872 1.00 96.38 305 LEU A C 1
ATOM 2513 O O . LEU A 1 305 ? 15.893 -23.258 -2.265 1.00 96.38 305 LEU A O 1
ATOM 2517 N N . MET A 1 306 ? 15.213 -21.957 -0.575 1.00 93.94 306 MET A N 1
ATOM 2518 C CA . MET A 1 306 ? 15.886 -22.731 0.480 1.00 93.94 306 MET A CA 1
ATOM 2519 C C . MET A 1 306 ? 15.374 -24.181 0.596 1.00 93.94 306 MET A C 1
ATOM 2521 O O . MET A 1 306 ? 14.291 -24.511 0.112 1.00 93.94 306 MET A O 1
ATOM 2525 N N . GLY A 1 307 ? 16.089 -25.033 1.329 1.00 91.25 307 GLY A N 1
ATOM 2526 C CA . GLY A 1 307 ? 15.728 -26.444 1.497 1.00 91.25 307 GLY A CA 1
ATOM 2527 C C . GLY A 1 307 ? 16.013 -27.269 0.243 1.00 91.25 307 GLY A C 1
ATOM 2528 O O . GLY A 1 307 ? 16.727 -26.830 -0.651 1.00 91.25 307 GLY A O 1
ATOM 2529 N N . GLY A 1 308 ? 15.458 -28.477 0.182 1.00 91.94 308 GLY A N 1
ATOM 2530 C CA . GLY A 1 308 ? 15.810 -29.420 -0.879 1.00 91.94 308 GLY A CA 1
ATOM 2531 C C . GLY A 1 308 ? 17.095 -30.205 -0.582 1.00 91.94 308 GLY A C 1
ATOM 2532 O O . GLY A 1 308 ? 17.700 -30.036 0.486 1.00 91.94 308 GLY A O 1
ATOM 2533 N N . PRO A 1 309 ? 17.510 -31.081 -1.515 1.00 91.50 309 PRO A N 1
ATOM 2534 C CA . PRO A 1 309 ? 18.731 -31.877 -1.381 1.00 91.50 309 PRO A CA 1
ATOM 2535 C C . PRO A 1 309 ? 19.996 -31.012 -1.382 1.00 91.50 309 PRO A C 1
ATOM 2537 O O . PRO A 1 309 ? 20.942 -31.291 -0.651 1.00 91.50 309 PRO A O 1
ATOM 2540 N N . SER A 1 310 ? 19.995 -29.946 -2.184 1.00 90.12 310 SER A N 1
ATOM 2541 C CA . SER A 1 310 ? 21.105 -29.008 -2.284 1.00 90.12 310 SER A CA 1
ATOM 2542 C C . SER A 1 310 ? 20.996 -27.907 -1.233 1.00 90.12 310 SER A C 1
ATOM 2544 O O . SER A 1 310 ? 19.961 -27.258 -1.094 1.00 90.12 310 SER A O 1
ATOM 2546 N N . LYS A 1 311 ? 22.082 -27.664 -0.491 1.00 90.06 311 LYS A N 1
ATOM 2547 C CA . LYS A 1 311 ? 22.162 -26.590 0.518 1.00 90.06 311 LYS A CA 1
ATOM 2548 C C . LYS A 1 311 ? 22.804 -25.312 -0.025 1.00 90.06 311 LYS A C 1
ATOM 2550 O O . LYS A 1 311 ? 23.138 -24.406 0.742 1.00 90.06 311 LYS A O 1
ATOM 2555 N N . THR A 1 312 ? 22.943 -25.203 -1.349 1.00 93.00 312 THR A N 1
ATOM 2556 C CA . THR A 1 312 ? 23.579 -24.068 -2.035 1.00 93.00 312 THR A CA 1
ATOM 2557 C C . THR A 1 312 ? 22.982 -22.729 -1.607 1.00 93.00 312 THR A C 1
ATOM 2559 O O . THR A 1 312 ? 23.728 -21.796 -1.309 1.00 93.00 312 THR A O 1
ATOM 2562 N N . VAL A 1 313 ? 21.654 -22.628 -1.501 1.00 96.25 313 VAL A N 1
ATOM 2563 C CA . VAL A 1 313 ? 20.966 -21.384 -1.112 1.00 96.25 313 VAL A CA 1
ATOM 2564 C C . VAL A 1 313 ? 21.317 -20.954 0.310 1.00 96.25 313 VAL A C 1
ATOM 2566 O O . VAL A 1 313 ? 21.599 -19.779 0.524 1.00 96.25 313 VAL A O 1
ATOM 2569 N N . GLN A 1 314 ? 21.347 -21.886 1.270 1.00 96.44 314 GLN A N 1
ATOM 2570 C CA . GLN A 1 314 ? 21.723 -21.575 2.652 1.00 96.44 314 GLN A CA 1
ATOM 2571 C C . GLN A 1 314 ? 23.185 -21.120 2.724 1.00 96.44 314 GLN A C 1
ATOM 2573 O O . GLN A 1 314 ? 23.470 -20.100 3.343 1.00 96.44 314 GLN A O 1
ATOM 2578 N N . LYS A 1 315 ? 24.099 -21.788 2.004 1.00 94.25 315 LYS A N 1
ATOM 2579 C CA . LYS A 1 315 ? 25.508 -21.365 1.909 1.00 94.25 315 LYS A CA 1
ATOM 2580 C C . LYS A 1 315 ? 25.643 -19.930 1.380 1.00 94.25 315 LYS A C 1
ATOM 2582 O O . LYS A 1 315 ? 26.393 -19.134 1.941 1.00 94.25 315 LYS A O 1
ATOM 2587 N N . HIS A 1 316 ? 24.900 -19.580 0.328 1.00 95.94 316 HIS A N 1
ATOM 2588 C CA . HIS A 1 316 ? 24.904 -18.223 -0.232 1.00 95.94 316 HIS A CA 1
ATOM 2589 C C . HIS A 1 316 ? 24.255 -17.200 0.701 1.00 95.94 316 HIS A C 1
ATOM 2591 O O . HIS A 1 316 ? 24.699 -16.057 0.753 1.00 95.94 316 HIS A O 1
ATOM 2597 N N . LEU A 1 317 ? 23.235 -17.599 1.461 1.00 96.38 317 LEU A N 1
ATOM 2598 C CA . LEU A 1 317 ? 22.601 -16.739 2.452 1.00 96.38 317 LEU A CA 1
ATOM 2599 C C . LEU A 1 317 ? 23.535 -16.431 3.626 1.00 96.38 317 LEU A C 1
ATOM 2601 O O . LEU A 1 317 ? 23.653 -15.268 4.007 1.00 96.38 317 LEU A O 1
ATOM 2605 N N . THR A 1 318 ? 24.247 -17.436 4.141 1.00 95.88 318 THR A N 1
ATOM 2606 C CA . THR A 1 318 ? 25.302 -17.239 5.141 1.00 95.88 318 THR A CA 1
ATOM 2607 C C . THR A 1 318 ? 26.397 -16.327 4.593 1.00 95.88 318 THR A C 1
ATOM 2609 O O . THR A 1 318 ? 26.786 -15.369 5.254 1.00 95.88 318 THR A O 1
ATOM 2612 N N . GLY A 1 319 ? 26.834 -16.555 3.348 1.00 93.25 319 GLY A N 1
ATOM 2613 C CA . GLY A 1 319 ? 27.774 -15.668 2.662 1.00 93.25 319 GLY A CA 1
ATOM 2614 C C . GLY A 1 319 ? 27.266 -14.226 2.576 1.00 93.25 319 GLY A C 1
ATOM 2615 O O . GLY A 1 319 ? 28.000 -13.305 2.909 1.00 93.25 319 GLY A O 1
ATOM 2616 N N . LEU A 1 320 ? 25.992 -14.026 2.219 1.00 95.81 320 LEU A N 1
ATOM 2617 C CA . LEU A 1 320 ? 25.378 -12.700 2.159 1.00 95.81 320 LEU A CA 1
ATOM 2618 C C . LEU A 1 320 ? 25.427 -11.996 3.507 1.00 95.81 320 LEU A C 1
ATOM 2620 O O . LEU A 1 320 ? 25.847 -10.844 3.537 1.00 95.81 320 LEU A O 1
ATOM 2624 N N . PHE A 1 321 ? 25.011 -12.662 4.588 1.00 95.69 321 PHE A N 1
ATOM 2625 C CA . PHE A 1 321 ? 25.039 -12.066 5.920 1.00 95.69 321 PHE A CA 1
ATOM 2626 C C . PHE A 1 321 ? 26.459 -11.737 6.360 1.00 95.69 321 PHE A C 1
ATOM 2628 O O . PHE A 1 321 ? 26.692 -10.591 6.728 1.00 95.69 321 PHE A O 1
ATOM 2635 N N . ASN A 1 322 ? 27.409 -12.659 6.187 1.00 92.06 322 ASN A N 1
ATOM 2636 C CA . ASN A 1 322 ? 28.823 -12.415 6.476 1.00 92.06 322 ASN A CA 1
ATOM 2637 C C . ASN A 1 322 ? 29.347 -11.160 5.763 1.00 92.06 322 ASN A C 1
ATOM 2639 O O . ASN A 1 322 ? 29.978 -10.310 6.383 1.00 92.06 322 ASN A O 1
ATOM 2643 N N . SER A 1 323 ? 29.019 -10.985 4.480 1.00 91.75 323 SER A N 1
ATOM 2644 C CA . SER A 1 323 ? 29.468 -9.827 3.701 1.00 91.75 323 SER A CA 1
ATOM 2645 C C . SER A 1 323 ? 28.818 -8.501 4.094 1.00 91.75 323 SER A C 1
ATOM 2647 O O . SER A 1 323 ? 29.338 -7.447 3.726 1.00 91.75 323 SER A O 1
ATOM 2649 N N . ILE A 1 324 ? 27.686 -8.524 4.806 1.00 93.75 324 ILE A N 1
ATOM 2650 C CA . ILE A 1 324 ? 26.957 -7.313 5.208 1.00 93.75 324 ILE A CA 1
ATOM 2651 C C . ILE A 1 324 ? 26.957 -7.061 6.724 1.00 93.75 324 ILE A C 1
ATOM 2653 O O . ILE A 1 324 ? 26.448 -6.024 7.148 1.00 93.75 324 ILE A O 1
ATOM 2657 N N . THR A 1 325 ? 27.526 -7.957 7.539 1.00 91.81 325 THR A N 1
ATOM 2658 C CA . THR A 1 325 ? 27.565 -7.860 9.011 1.00 91.81 325 THR A CA 1
ATOM 2659 C C . THR A 1 325 ? 28.117 -6.519 9.487 1.00 91.81 325 THR A C 1
ATOM 2661 O O . THR A 1 325 ? 27.528 -5.876 10.355 1.00 91.81 325 THR A O 1
ATOM 2664 N N . SER A 1 326 ? 29.191 -6.029 8.864 1.00 90.69 326 SER A N 1
ATOM 2665 C CA . SER A 1 326 ? 29.797 -4.740 9.214 1.00 90.69 326 SER A CA 1
ATOM 2666 C C . SER A 1 326 ? 28.826 -3.563 9.065 1.00 90.69 326 SER A C 1
ATOM 2668 O O . SER A 1 326 ? 28.870 -2.633 9.867 1.00 90.69 326 SER A O 1
ATOM 2670 N N . PHE A 1 327 ? 27.897 -3.614 8.107 1.00 93.38 327 PHE A N 1
ATOM 2671 C CA . PHE A 1 327 ? 26.898 -2.566 7.875 1.00 93.38 327 PHE A CA 1
ATOM 2672 C C . PHE A 1 327 ? 25.724 -2.601 8.865 1.00 93.38 327 PHE A C 1
ATOM 2674 O O . PHE A 1 327 ? 24.932 -1.658 8.881 1.00 93.38 327 PHE A O 1
ATOM 2681 N N . TYR A 1 328 ? 25.595 -3.667 9.662 1.00 94.62 328 TYR A N 1
ATOM 2682 C CA . TYR A 1 328 ? 24.630 -3.762 10.762 1.00 94.62 328 TYR A CA 1
ATOM 2683 C C . TYR A 1 328 ? 25.176 -3.232 12.087 1.00 94.62 328 TYR A C 1
ATOM 2685 O O . TYR A 1 328 ? 24.382 -2.952 12.985 1.00 94.62 328 TYR A O 1
ATOM 2693 N N . HIS A 1 329 ? 26.499 -3.077 12.214 1.00 92.44 329 HIS A N 1
ATOM 2694 C CA . HIS A 1 329 ? 27.103 -2.551 13.432 1.00 92.44 329 HIS A CA 1
ATOM 2695 C C . HIS A 1 329 ? 26.547 -1.144 13.740 1.00 92.44 329 HIS A C 1
ATOM 2697 O O . HIS A 1 329 ? 26.519 -0.304 12.833 1.00 92.44 329 HIS A O 1
ATOM 2703 N N . PRO A 1 330 ? 26.149 -0.833 14.990 1.00 89.81 330 PRO A N 1
ATOM 2704 C CA . PRO A 1 330 ? 25.540 0.453 15.363 1.00 89.81 330 PRO A CA 1
ATOM 2705 C C . PRO A 1 330 ? 26.351 1.697 14.972 1.00 89.81 330 PRO A C 1
ATOM 2707 O O . PRO A 1 330 ? 25.799 2.781 14.748 1.00 89.81 330 PRO A O 1
ATOM 2710 N N . SER A 1 331 ? 27.672 1.549 14.890 1.00 88.75 331 SER A N 1
ATOM 2711 C CA . SER A 1 331 ? 28.604 2.613 14.499 1.00 88.75 331 SER A CA 1
ATOM 2712 C C . SER A 1 331 ? 28.619 2.882 12.983 1.00 88.75 331 SER A C 1
ATOM 2714 O O . SER A 1 331 ? 28.998 3.977 12.577 1.00 88.75 331 SER A O 1
ATOM 2716 N N . ASN A 1 332 ? 28.119 1.956 12.153 1.00 88.88 332 ASN A N 1
ATOM 2717 C CA . ASN A 1 332 ? 28.126 2.024 10.682 1.00 88.88 332 ASN A CA 1
ATOM 2718 C C . ASN A 1 332 ? 26.754 2.371 10.082 1.00 88.88 332 ASN A C 1
ATOM 2720 O O . ASN A 1 332 ? 26.285 1.763 9.114 1.00 88.88 332 ASN A O 1
ATOM 2724 N N . ASN A 1 333 ? 26.103 3.391 10.639 1.00 85.94 333 ASN A N 1
ATOM 2725 C CA . ASN A 1 333 ? 24.820 3.857 10.127 1.00 85.94 333 ASN A CA 1
ATOM 2726 C C . ASN A 1 333 ? 24.958 4.617 8.801 1.00 85.94 333 ASN A C 1
ATOM 2728 O O . ASN A 1 333 ? 25.771 5.526 8.655 1.00 85.94 333 ASN A O 1
ATOM 2732 N N . GLY A 1 334 ? 24.077 4.300 7.853 1.00 87.88 334 GLY A N 1
ATOM 2733 C CA . GLY A 1 334 ? 23.988 4.987 6.570 1.00 87.88 334 GLY A CA 1
ATOM 2734 C C . GLY A 1 334 ? 22.666 4.719 5.857 1.00 87.88 334 GLY A C 1
ATOM 2735 O O . GLY A 1 334 ? 21.795 4.004 6.353 1.00 87.88 334 GLY A O 1
ATOM 2736 N N . ARG A 1 335 ? 22.513 5.276 4.651 1.00 86.88 335 ARG A N 1
ATOM 2737 C CA . ARG A 1 335 ? 21.267 5.196 3.857 1.00 86.88 335 ARG A CA 1
ATOM 2738 C C . ARG A 1 335 ? 20.812 3.767 3.512 1.00 86.88 335 ARG A C 1
ATOM 2740 O O . ARG A 1 335 ? 19.648 3.558 3.185 1.00 86.88 335 ARG A O 1
ATOM 2747 N N . TRP A 1 336 ? 21.721 2.792 3.545 1.00 87.69 336 TRP A N 1
ATOM 2748 C CA . TRP A 1 336 ? 21.432 1.376 3.286 1.00 87.69 336 TRP A CA 1
ATOM 2749 C C . TRP A 1 336 ? 20.694 0.701 4.445 1.00 87.69 336 TRP A C 1
ATOM 2751 O O . TRP A 1 336 ? 19.932 -0.240 4.211 1.00 87.69 336 TRP A O 1
ATOM 2761 N N . LEU A 1 337 ? 20.870 1.190 5.679 1.00 92.38 337 LEU A N 1
ATOM 2762 C CA . LEU A 1 337 ? 20.398 0.510 6.883 1.00 92.38 337 LEU A CA 1
ATOM 2763 C C . LEU A 1 337 ? 18.881 0.304 6.873 1.00 92.38 337 LEU A C 1
ATOM 2765 O O . LEU A 1 337 ? 18.412 -0.763 7.242 1.00 92.38 337 LEU A O 1
ATOM 2769 N N . THR A 1 338 ? 18.102 1.247 6.335 1.00 89.69 338 THR A N 1
ATOM 2770 C CA . THR A 1 338 ? 16.641 1.097 6.206 1.00 89.69 338 THR A CA 1
ATOM 2771 C C . THR A 1 338 ? 16.235 -0.110 5.348 1.00 89.69 338 THR A C 1
ATOM 2773 O O . THR A 1 338 ? 15.211 -0.743 5.605 1.00 89.69 338 THR A O 1
ATOM 2776 N N . LYS A 1 339 ? 17.008 -0.452 4.306 1.00 90.75 339 LYS A N 1
ATOM 2777 C CA . LYS A 1 339 ? 16.762 -1.663 3.501 1.00 90.75 339 LYS A CA 1
ATOM 2778 C C . LYS A 1 339 ? 17.273 -2.917 4.203 1.00 90.75 339 LYS A C 1
ATOM 2780 O O . LYS A 1 339 ? 16.589 -3.938 4.156 1.00 90.75 339 LYS A O 1
ATOM 2785 N N . LEU A 1 340 ? 18.428 -2.829 4.859 1.00 94.81 340 LEU A N 1
ATOM 2786 C CA . LEU A 1 340 ? 19.005 -3.934 5.624 1.00 94.81 340 LEU A CA 1
ATOM 2787 C C . LEU A 1 340 ? 18.099 -4.345 6.795 1.00 94.81 340 LEU A C 1
ATOM 2789 O O . LEU A 1 340 ? 17.734 -5.510 6.900 1.00 94.81 340 LEU A O 1
ATOM 2793 N N . MET A 1 341 ? 17.600 -3.396 7.588 1.00 95.12 341 MET A N 1
ATOM 2794 C CA . MET A 1 341 ? 16.630 -3.665 8.656 1.00 95.12 341 MET A CA 1
ATOM 2795 C C . MET A 1 341 ? 15.369 -4.366 8.137 1.00 95.12 341 MET A C 1
ATOM 2797 O O . MET A 1 341 ? 14.877 -5.316 8.748 1.00 95.12 341 MET A O 1
ATOM 2801 N N . LYS A 1 342 ? 14.867 -3.971 6.958 1.00 93.50 342 LYS A N 1
ATOM 2802 C CA . LYS A 1 342 ? 13.740 -4.662 6.314 1.00 93.50 342 LYS A CA 1
ATOM 2803 C C . LYS A 1 342 ? 14.084 -6.094 5.915 1.00 93.50 342 LYS A C 1
ATOM 2805 O O . LYS A 1 342 ? 13.224 -6.958 6.082 1.00 93.50 342 LYS A O 1
ATOM 2810 N N . LEU A 1 343 ? 15.285 -6.351 5.387 1.00 95.69 343 LEU A N 1
ATOM 2811 C CA . LEU A 1 343 ? 15.761 -7.702 5.058 1.00 95.69 343 LEU A CA 1
ATOM 2812 C C . LEU A 1 343 ? 15.784 -8.564 6.327 1.00 95.69 343 LEU A C 1
ATOM 2814 O O . LEU A 1 343 ? 15.160 -9.626 6.358 1.00 95.69 343 LEU A O 1
ATOM 2818 N N . LEU A 1 344 ? 16.401 -8.036 7.384 1.00 95.62 344 LEU A N 1
ATOM 2819 C CA . LEU A 1 344 ? 16.555 -8.666 8.692 1.00 95.62 344 LEU A CA 1
ATOM 2820 C C . LEU A 1 344 ? 15.211 -8.992 9.362 1.00 95.62 344 LEU A C 1
ATOM 2822 O O . LEU A 1 344 ? 15.002 -10.102 9.838 1.00 95.62 344 LEU A O 1
ATOM 2826 N N . GLN A 1 345 ? 14.250 -8.069 9.324 1.00 94.25 345 GLN A N 1
ATOM 2827 C CA . GLN A 1 345 ? 12.906 -8.257 9.880 1.00 94.25 345 GLN A CA 1
ATOM 2828 C C . GLN A 1 345 ? 12.042 -9.224 9.045 1.00 94.25 345 GLN A C 1
ATOM 2830 O O . GLN A 1 345 ? 11.255 -10.014 9.581 1.00 94.25 345 GLN A O 1
ATOM 2835 N N . ARG A 1 346 ? 12.085 -9.112 7.709 1.00 96.31 346 ARG A N 1
ATOM 2836 C CA . ARG A 1 346 ? 11.159 -9.824 6.808 1.00 96.31 346 ARG A CA 1
ATOM 2837 C C . ARG A 1 346 ? 11.563 -11.267 6.566 1.00 96.31 346 ARG A C 1
ATOM 2839 O O . ARG A 1 346 ? 10.658 -12.085 6.385 1.00 96.31 346 ARG A O 1
ATOM 2846 N N . LEU A 1 347 ? 12.858 -11.573 6.543 1.00 97.31 347 LEU A N 1
ATOM 2847 C CA . LEU A 1 347 ? 13.351 -12.902 6.191 1.00 97.31 347 LEU A CA 1
ATOM 2848 C C . LEU A 1 347 ? 12.923 -13.982 7.201 1.00 97.31 347 LEU A C 1
ATOM 2850 O O . LEU A 1 347 ? 12.212 -14.899 6.778 1.00 97.31 347 LEU A O 1
ATOM 2854 N N . PRO A 1 348 ? 13.151 -13.836 8.523 1.00 96.88 348 PRO A N 1
ATOM 2855 C CA . PRO A 1 348 ? 12.635 -14.781 9.519 1.00 96.88 348 PRO A CA 1
ATOM 2856 C C . PRO A 1 348 ? 11.107 -14.918 9.479 1.00 96.88 348 PRO A C 1
ATOM 2858 O O . PRO A 1 348 ? 10.558 -16.011 9.599 1.00 96.88 348 PRO A O 1
ATOM 2861 N N . CYS A 1 349 ? 10.390 -13.812 9.245 1.00 95.00 349 CYS A N 1
ATOM 2862 C CA . CYS A 1 349 ? 8.932 -13.824 9.115 1.00 95.00 349 CYS A CA 1
ATOM 2863 C C . CYS A 1 349 ? 8.458 -14.660 7.912 1.00 95.00 349 CYS A C 1
ATOM 2865 O O . CYS A 1 349 ? 7.430 -15.339 7.996 1.00 95.00 349 CYS A O 1
ATOM 2867 N N . CYS A 1 350 ? 9.184 -14.631 6.791 1.00 96.19 350 CYS A N 1
ATOM 2868 C CA . CYS A 1 350 ? 8.858 -15.448 5.624 1.00 96.19 350 CYS A CA 1
ATOM 2869 C C . CYS A 1 350 ? 9.212 -16.922 5.844 1.00 96.19 350 CYS A C 1
ATOM 2871 O O . CYS A 1 350 ? 8.384 -17.771 5.509 1.00 96.19 350 CYS A O 1
ATOM 2873 N N . ILE A 1 351 ? 10.348 -17.230 6.478 1.00 96.75 351 ILE A N 1
ATOM 2874 C CA . ILE A 1 351 ? 10.722 -18.607 6.848 1.00 96.75 351 ILE A CA 1
ATOM 2875 C C . ILE A 1 351 ? 9.667 -19.219 7.775 1.00 96.75 351 ILE A C 1
ATOM 2877 O O . ILE A 1 351 ? 9.170 -20.310 7.505 1.00 96.75 351 ILE A O 1
ATOM 2881 N N . ILE A 1 352 ? 9.195 -18.478 8.784 1.00 94.88 352 ILE A N 1
ATOM 2882 C CA . ILE A 1 352 ? 8.079 -18.924 9.630 1.00 94.88 352 ILE A CA 1
ATOM 2883 C C . ILE A 1 352 ? 6.818 -19.227 8.821 1.00 94.88 352 ILE A C 1
ATOM 2885 O O . ILE A 1 352 ? 6.131 -20.214 9.081 1.00 94.88 352 ILE A O 1
ATOM 2889 N N . ARG A 1 353 ? 6.474 -18.382 7.843 1.00 93.88 353 ARG A N 1
ATOM 2890 C CA . ARG A 1 353 ? 5.296 -18.618 6.994 1.00 93.88 353 ARG A CA 1
ATOM 2891 C C . ARG A 1 353 ? 5.470 -19.857 6.123 1.00 93.88 353 ARG A C 1
ATOM 2893 O O . ARG A 1 353 ? 4.488 -20.567 5.904 1.00 93.88 353 ARG A O 1
ATOM 2900 N N . ARG A 1 354 ? 6.691 -20.121 5.654 1.00 96.00 354 ARG A N 1
ATOM 2901 C CA . ARG A 1 354 ? 7.034 -21.338 4.920 1.00 96.00 354 ARG A CA 1
ATOM 2902 C C . ARG A 1 354 ? 6.903 -22.570 5.815 1.00 96.00 354 ARG A C 1
ATOM 2904 O O . ARG A 1 354 ? 6.150 -23.472 5.466 1.00 96.00 354 ARG A O 1
ATOM 2911 N N . LEU A 1 355 ? 7.481 -22.556 7.015 1.00 96.06 355 LEU A N 1
ATOM 2912 C CA . LEU A 1 355 ? 7.320 -23.636 7.993 1.00 96.06 355 LEU A CA 1
ATOM 2913 C C . LEU A 1 355 ? 5.851 -23.857 8.380 1.00 96.06 355 LEU A C 1
ATOM 2915 O O . LEU A 1 355 ? 5.399 -24.997 8.472 1.00 96.06 355 LEU A O 1
ATOM 2919 N N . HIS A 1 356 ? 5.065 -22.787 8.546 1.00 95.12 356 HIS A N 1
ATOM 2920 C CA . HIS A 1 356 ? 3.623 -22.901 8.771 1.00 95.12 356 HIS A CA 1
ATOM 2921 C C . HIS A 1 356 ? 2.924 -23.611 7.606 1.00 95.12 356 HIS A C 1
ATOM 2923 O O . HIS A 1 356 ? 2.112 -24.507 7.837 1.00 95.12 356 HIS A O 1
ATOM 2929 N N . ARG A 1 357 ? 3.241 -23.229 6.360 1.00 94.12 357 ARG A N 1
ATOM 2930 C CA . ARG A 1 357 ? 2.698 -23.861 5.147 1.00 94.12 357 ARG A CA 1
ATOM 2931 C C . ARG A 1 357 ? 3.059 -25.345 5.069 1.00 94.12 357 ARG A C 1
ATOM 2933 O O . ARG A 1 357 ? 2.201 -26.124 4.675 1.00 94.12 357 ARG A O 1
ATOM 2940 N N . GLU A 1 358 ? 4.287 -25.710 5.421 1.00 94.88 358 GLU A N 1
ATOM 2941 C CA . GLU A 1 358 ? 4.810 -27.075 5.293 1.00 94.88 358 GLU A CA 1
ATOM 2942 C C . GLU A 1 358 ? 4.366 -28.010 6.425 1.00 94.88 358 GLU A C 1
ATOM 2944 O O . GLU A 1 358 ? 4.103 -29.181 6.164 1.00 94.88 358 GLU A O 1
ATOM 2949 N N . ARG A 1 359 ? 4.275 -27.510 7.669 1.00 93.31 359 ARG A N 1
ATOM 2950 C CA . ARG A 1 359 ? 4.079 -28.341 8.873 1.00 93.31 359 ARG A CA 1
ATOM 2951 C C . ARG A 1 359 ? 2.687 -28.219 9.513 1.00 93.31 359 ARG A C 1
ATOM 2953 O O . ARG A 1 359 ? 2.164 -29.203 10.022 1.00 93.31 359 ARG A O 1
ATOM 2960 N N . TYR A 1 360 ? 2.073 -27.028 9.519 1.00 92.00 360 TYR A N 1
ATOM 2961 C CA . TYR A 1 360 ? 0.902 -26.735 10.376 1.00 92.00 360 TYR A CA 1
ATOM 2962 C C . TYR A 1 360 ? -0.387 -26.369 9.623 1.00 92.00 360 TYR A C 1
ATOM 2964 O O . TYR A 1 360 ? -1.488 -26.448 10.193 1.00 92.00 360 TYR A O 1
ATOM 2972 N N . LYS A 1 361 ? -0.279 -25.929 8.364 1.00 90.19 361 LYS A N 1
ATOM 2973 C CA . LYS A 1 361 ? -1.426 -25.609 7.510 1.00 90.19 361 LYS A CA 1
ATOM 2974 C C . LYS A 1 361 ? -2.146 -26.905 7.122 1.00 90.19 361 LYS A C 1
ATOM 2976 O O . LYS A 1 361 ? -1.520 -27.893 6.764 1.00 90.19 361 LYS A O 1
ATOM 2981 N N . LYS A 1 362 ? -3.481 -26.896 7.191 1.00 88.19 362 LYS A N 1
ATOM 2982 C CA . LYS A 1 362 ? -4.296 -28.035 6.739 1.00 88.19 362 LYS A CA 1
ATOM 2983 C C . LYS A 1 362 ? -4.182 -28.200 5.212 1.00 88.19 362 LYS A C 1
ATOM 2985 O O . LYS A 1 362 ? -4.077 -27.172 4.533 1.00 88.19 362 LYS A O 1
ATOM 2990 N N . PRO A 1 363 ? -4.271 -29.435 4.683 1.00 89.25 363 PRO A N 1
ATOM 2991 C CA . PRO A 1 363 ? -4.389 -29.672 3.248 1.00 89.25 363 PRO A CA 1
ATOM 2992 C C . PRO A 1 363 ? -5.508 -28.827 2.623 1.00 89.25 363 PRO A C 1
ATOM 2994 O O . PRO A 1 363 ? -6.542 -28.576 3.246 1.00 89.25 363 PRO A O 1
ATOM 2997 N N . SER A 1 364 ? -5.273 -28.348 1.406 1.00 90.94 364 SER A N 1
ATOM 2998 C CA . SER A 1 364 ? -6.214 -27.553 0.610 1.00 90.94 364 SER A CA 1
ATOM 2999 C C . SER A 1 364 ? -5.946 -27.810 -0.871 1.00 90.94 364 SER A C 1
ATOM 3001 O O . SER A 1 364 ? -4.937 -28.427 -1.190 1.00 90.94 364 SER A O 1
ATOM 3003 N N . TRP A 1 365 ? -6.774 -27.268 -1.765 1.00 92.00 365 TRP A N 1
ATOM 3004 C CA . TRP A 1 365 ? -6.563 -27.390 -3.215 1.00 92.00 365 TRP A CA 1
ATOM 3005 C C . TRP A 1 365 ? -5.251 -26.752 -3.720 1.00 92.00 365 TRP A C 1
ATOM 3007 O O . TRP A 1 365 ? -4.787 -27.076 -4.806 1.00 92.00 365 TRP A O 1
ATOM 3017 N N . LEU A 1 366 ? -4.647 -25.834 -2.951 1.00 91.94 366 LEU A N 1
ATOM 3018 C CA . LEU A 1 366 ? -3.334 -25.269 -3.273 1.00 91.94 366 LEU A CA 1
ATOM 3019 C C . LEU A 1 366 ? -2.255 -26.355 -3.219 1.00 91.94 366 LEU A C 1
ATOM 3021 O O . LEU A 1 366 ? -2.174 -27.082 -2.228 1.00 91.94 366 LEU A O 1
ATOM 3025 N N . THR A 1 367 ? -1.365 -26.365 -4.212 1.00 91.62 367 THR A N 1
ATOM 3026 C CA . THR A 1 367 ? -0.271 -27.335 -4.327 1.00 91.62 367 THR A CA 1
ATOM 3027 C C . THR A 1 367 ? 0.568 -27.413 -3.037 1.00 91.62 367 THR A C 1
ATOM 3029 O O . THR A 1 367 ? 1.154 -26.399 -2.608 1.00 91.62 367 THR A O 1
ATOM 3032 N N . PRO A 1 368 ? 0.628 -28.591 -2.384 1.00 93.44 368 PRO A N 1
ATOM 3033 C CA . PRO A 1 368 ? 1.465 -28.798 -1.212 1.00 93.44 368 PRO A CA 1
ATOM 3034 C C . PRO A 1 368 ? 2.947 -28.826 -1.601 1.00 93.44 368 PRO A C 1
ATOM 3036 O O . PRO A 1 368 ? 3.306 -29.162 -2.728 1.00 93.44 368 PRO A O 1
ATOM 3039 N N . VAL A 1 369 ? 3.817 -28.478 -0.650 1.00 95.25 369 VAL A N 1
ATOM 3040 C CA . VAL A 1 369 ? 5.270 -28.561 -0.853 1.00 95.25 369 VAL A CA 1
ATOM 3041 C C . VAL A 1 369 ? 5.698 -30.037 -0.798 1.00 95.25 369 VAL A C 1
ATOM 3043 O O . VAL A 1 369 ? 5.358 -30.707 0.193 1.00 95.25 369 VAL A O 1
ATOM 3046 N N . PRO A 1 370 ? 6.426 -30.545 -1.816 1.00 94.81 370 PRO A N 1
ATOM 3047 C CA . PRO A 1 370 ? 6.964 -31.902 -1.822 1.00 94.81 370 PRO A CA 1
ATOM 3048 C C . PRO A 1 370 ? 7.857 -32.161 -0.611 1.00 94.81 370 PRO A C 1
ATOM 3050 O O . PRO A 1 370 ? 8.594 -31.277 -0.180 1.00 94.81 370 PRO A O 1
ATOM 3053 N N . GLU A 1 371 ? 7.824 -33.381 -0.080 1.00 93.75 371 GLU A N 1
ATOM 3054 C CA . GLU A 1 371 ? 8.568 -33.750 1.131 1.00 93.75 371 GLU A CA 1
ATOM 3055 C C . GLU A 1 371 ? 10.083 -33.556 0.981 1.00 93.75 371 GLU A C 1
ATOM 3057 O O . GLU A 1 371 ? 10.720 -33.030 1.889 1.00 93.75 371 GLU A O 1
ATOM 3062 N N . SER A 1 372 ? 10.628 -33.832 -0.210 1.00 94.44 372 SER A N 1
ATOM 3063 C CA . SER A 1 372 ? 12.044 -33.630 -0.551 1.00 94.44 372 SER A CA 1
ATOM 3064 C C . SER A 1 372 ? 12.533 -32.182 -0.446 1.00 94.44 372 SER A C 1
ATOM 3066 O O . SER A 1 372 ? 13.737 -31.969 -0.353 1.00 94.44 372 SER A O 1
ATOM 3068 N N . HIS A 1 373 ? 11.630 -31.195 -0.470 1.00 95.94 373 HIS A N 1
ATOM 3069 C CA . HIS A 1 373 ? 11.954 -29.763 -0.452 1.00 95.94 373 HIS A CA 1
ATOM 3070 C C . HIS A 1 373 ? 11.403 -29.023 0.770 1.00 95.94 373 HIS A C 1
ATOM 3072 O O . HIS A 1 373 ? 11.452 -27.791 0.826 1.00 95.94 373 HIS A O 1
ATOM 3078 N N . ARG A 1 374 ? 10.870 -29.741 1.761 1.00 96.38 374 ARG A N 1
ATOM 3079 C CA . ARG A 1 374 ? 10.508 -29.127 3.042 1.00 96.38 374 ARG A CA 1
ATOM 3080 C C . ARG A 1 374 ? 11.768 -28.737 3.806 1.00 96.38 374 ARG A C 1
ATOM 3082 O O . ARG A 1 374 ? 12.803 -29.386 3.680 1.00 96.38 374 ARG A O 1
ATOM 3089 N N . LEU A 1 375 ? 11.669 -27.690 4.617 1.00 96.81 375 LEU A N 1
ATOM 3090 C CA . LEU A 1 375 ? 12.751 -27.301 5.513 1.00 96.81 375 LEU A CA 1
ATOM 3091 C C . LEU A 1 375 ? 12.881 -28.337 6.634 1.00 96.81 375 LEU A C 1
ATOM 3093 O O . LEU A 1 375 ? 11.964 -28.513 7.451 1.00 96.81 375 LEU A O 1
ATOM 3097 N N . THR A 1 376 ? 14.026 -29.015 6.666 1.00 95.44 376 THR A N 1
ATOM 3098 C CA . THR A 1 376 ? 14.395 -29.939 7.743 1.00 95.44 376 THR A CA 1
ATOM 3099 C C . THR A 1 376 ? 14.735 -29.172 9.017 1.00 95.44 376 THR A C 1
ATOM 3101 O O . THR A 1 376 ? 14.818 -27.944 9.023 1.00 95.44 376 THR A O 1
ATOM 3104 N N . ASP A 1 377 ? 14.913 -29.882 10.128 1.00 93.81 377 ASP A N 1
ATOM 3105 C CA . ASP A 1 377 ? 15.332 -29.224 11.360 1.00 93.81 377 ASP A CA 1
ATOM 3106 C C . ASP A 1 377 ? 16.751 -28.646 11.257 1.00 93.81 377 ASP A C 1
ATOM 3108 O O . ASP A 1 377 ? 16.963 -27.543 11.755 1.00 93.81 377 ASP A O 1
ATOM 3112 N N . GLN A 1 378 ? 17.669 -29.296 10.535 1.00 95.31 378 GLN A N 1
ATOM 3113 C CA . GLN A 1 378 ? 19.000 -28.733 10.296 1.00 95.31 378 GLN A CA 1
ATOM 3114 C C . GLN A 1 378 ? 18.938 -27.468 9.429 1.00 95.31 378 GLN A C 1
ATOM 3116 O O . GLN A 1 378 ? 19.545 -26.468 9.788 1.00 95.31 378 GLN A O 1
ATOM 3121 N N . ASP A 1 379 ? 18.120 -27.453 8.365 1.00 96.62 379 ASP A N 1
ATOM 3122 C CA . ASP A 1 379 ? 17.963 -26.257 7.512 1.00 96.62 379 ASP A CA 1
ATOM 3123 C C . ASP A 1 379 ? 17.519 -25.021 8.312 1.00 96.62 379 ASP A C 1
ATOM 3125 O O . ASP A 1 379 ? 17.899 -23.891 8.011 1.00 96.62 379 ASP A O 1
ATOM 3129 N N . VAL A 1 380 ? 16.670 -25.230 9.322 1.00 96.31 380 VAL A N 1
ATOM 3130 C CA . VAL A 1 380 ? 16.195 -24.156 10.200 1.00 96.31 380 VAL A CA 1
ATOM 3131 C C . VAL A 1 380 ? 17.286 -23.719 11.177 1.00 96.31 380 VAL A C 1
ATOM 3133 O O . VAL A 1 380 ? 17.404 -22.522 11.429 1.00 96.31 380 VAL A O 1
ATOM 3136 N N . THR A 1 381 ? 18.067 -24.659 11.714 1.00 96.81 381 THR A N 1
ATOM 3137 C CA . THR A 1 381 ? 19.211 -24.368 12.591 1.00 96.81 381 THR A CA 1
ATOM 3138 C C . THR A 1 381 ? 20.250 -23.521 11.856 1.00 96.81 381 THR A C 1
ATOM 3140 O O . THR A 1 381 ? 20.533 -22.409 12.297 1.00 96.81 381 THR A O 1
ATOM 3143 N N . ASP A 1 382 ? 20.696 -23.965 10.677 1.00 97.00 382 ASP A N 1
ATOM 3144 C CA . ASP A 1 382 ? 21.695 -23.262 9.861 1.00 97.00 382 ASP A CA 1
ATOM 3145 C C . ASP A 1 382 ? 21.234 -21.838 9.501 1.00 97.00 382 ASP A C 1
ATOM 3147 O O . ASP A 1 382 ? 22.012 -20.879 9.509 1.00 97.00 382 ASP A O 1
ATOM 3151 N N . PHE A 1 383 ? 19.937 -21.669 9.206 1.00 97.81 383 PHE A N 1
ATOM 3152 C CA . PHE A 1 383 ? 19.354 -20.352 8.964 1.00 97.81 383 PHE A CA 1
ATOM 3153 C C . PHE A 1 383 ? 19.477 -19.438 10.187 1.00 97.81 383 PHE A C 1
ATOM 3155 O O . PHE A 1 383 ? 19.904 -18.290 10.046 1.00 97.81 383 PHE A O 1
ATOM 3162 N N . VAL A 1 384 ? 19.098 -19.927 11.371 1.00 97.56 384 VAL A N 1
ATOM 3163 C CA . VAL A 1 384 ? 19.127 -19.137 12.609 1.00 97.56 384 VAL A CA 1
ATOM 3164 C C . VAL A 1 384 ? 20.558 -18.736 12.962 1.00 97.56 384 VAL A C 1
ATOM 3166 O O . VAL A 1 384 ? 20.790 -17.562 13.243 1.00 97.56 384 VAL A O 1
ATOM 3169 N N . GLU A 1 385 ? 21.514 -19.658 12.861 1.00 96.88 385 GLU A N 1
ATOM 3170 C CA . GLU A 1 385 ? 22.936 -19.378 13.094 1.00 96.88 385 GLU A CA 1
ATOM 3171 C C . GLU A 1 385 ? 23.467 -18.306 12.132 1.00 96.88 385 GLU A C 1
ATOM 3173 O O . GLU A 1 385 ? 24.125 -17.357 12.559 1.00 96.88 385 GLU A O 1
ATOM 3178 N N . SER A 1 386 ? 23.103 -18.384 10.846 1.00 95.94 386 SER A N 1
ATOM 3179 C CA . SER A 1 386 ? 23.594 -17.448 9.825 1.00 95.94 386 SER A CA 1
ATOM 3180 C C . SER A 1 386 ? 23.160 -15.990 10.027 1.00 95.94 386 SER A C 1
ATOM 3182 O O . SER A 1 386 ? 23.879 -15.071 9.637 1.00 95.94 386 SER A O 1
ATOM 3184 N N . ILE A 1 387 ? 21.978 -15.760 10.609 1.00 96.38 387 ILE A N 1
ATOM 3185 C CA . ILE A 1 387 ? 21.385 -14.420 10.747 1.00 96.38 387 ILE A CA 1
ATOM 3186 C C . ILE A 1 387 ? 21.535 -13.840 12.158 1.00 96.38 387 ILE A C 1
ATOM 3188 O O . ILE A 1 387 ? 21.345 -12.636 12.338 1.00 96.38 387 ILE A O 1
ATOM 3192 N N . MET A 1 388 ? 21.875 -14.661 13.158 1.00 95.44 388 MET A N 1
ATOM 3193 C CA . MET A 1 388 ? 21.888 -14.251 14.564 1.00 95.44 388 MET A CA 1
ATOM 3194 C C . MET A 1 388 ? 22.758 -13.018 14.806 1.00 95.44 388 MET A C 1
ATOM 3196 O O . MET A 1 388 ? 22.288 -12.035 15.372 1.00 95.44 388 MET A O 1
ATOM 3200 N N . GLN A 1 389 ? 24.007 -13.045 14.341 1.00 92.31 389 GLN A N 1
ATOM 3201 C CA . GLN A 1 389 ? 24.966 -11.972 14.608 1.00 92.31 389 GLN A CA 1
ATOM 3202 C C . GLN A 1 389 ? 24.514 -10.616 14.039 1.00 92.31 389 GLN A C 1
ATOM 3204 O O . GLN A 1 389 ? 24.431 -9.651 14.802 1.00 92.31 389 GLN A O 1
ATOM 3209 N N . PRO A 1 390 ? 24.092 -10.513 12.761 1.00 95.00 390 PRO A N 1
ATOM 3210 C CA . PRO A 1 390 ? 23.446 -9.304 12.250 1.00 95.00 390 PRO A CA 1
ATOM 3211 C C . PRO A 1 390 ? 22.269 -8.802 13.098 1.00 95.00 390 PRO A C 1
ATOM 3213 O O . PRO A 1 390 ? 22.097 -7.594 13.249 1.00 95.00 390 PRO A O 1
ATOM 3216 N N . VAL A 1 391 ? 21.447 -9.704 13.647 1.00 96.31 391 VAL A N 1
ATOM 3217 C CA . VAL A 1 391 ? 20.277 -9.344 14.470 1.00 96.31 391 VAL A CA 1
ATOM 3218 C C . VAL A 1 391 ? 20.701 -8.802 15.830 1.00 96.31 391 VAL A C 1
ATOM 3220 O O . VAL A 1 391 ? 20.141 -7.800 16.274 1.00 96.31 391 VAL A O 1
ATOM 3223 N N . LEU A 1 392 ? 21.697 -9.419 16.467 1.00 93.88 392 LEU A N 1
ATOM 3224 C CA . LEU A 1 392 ? 22.248 -8.956 17.740 1.00 93.88 392 LEU A CA 1
ATOM 3225 C C . LEU A 1 392 ? 22.954 -7.604 17.587 1.00 93.88 392 LEU A C 1
ATOM 3227 O O . LEU A 1 392 ? 22.766 -6.730 18.424 1.00 93.88 392 LEU A O 1
ATOM 3231 N N . LEU A 1 393 ? 23.678 -7.378 16.488 1.00 93.25 393 LEU A N 1
ATOM 3232 C CA . LEU A 1 393 ? 24.250 -6.063 16.176 1.00 93.25 393 LEU A CA 1
ATOM 3233 C C . LEU A 1 393 ? 23.157 -5.011 15.940 1.00 93.25 393 LEU A C 1
ATOM 3235 O O . LEU A 1 393 ? 23.221 -3.900 16.467 1.00 93.25 393 LEU A O 1
ATOM 3239 N N . ALA A 1 394 ? 22.114 -5.375 15.190 1.00 94.81 394 ALA A N 1
ATOM 3240 C CA . ALA A 1 394 ? 20.987 -4.494 14.904 1.00 94.81 394 ALA A CA 1
ATOM 3241 C C . ALA A 1 394 ? 20.148 -4.148 16.145 1.00 94.81 394 ALA A C 1
ATOM 3243 O O . ALA A 1 394 ? 19.451 -3.132 16.129 1.00 94.81 394 ALA A O 1
ATOM 3244 N N . MET A 1 395 ? 20.215 -4.951 17.215 1.00 94.50 395 MET A N 1
ATOM 3245 C CA . MET A 1 395 ? 19.549 -4.679 18.495 1.00 94.50 395 MET A CA 1
ATOM 3246 C C . MET A 1 395 ? 19.881 -3.276 19.004 1.00 94.50 395 MET A C 1
ATOM 3248 O O . MET A 1 395 ? 18.980 -2.540 19.400 1.00 94.50 395 MET A O 1
ATOM 3252 N N . PHE A 1 396 ? 21.153 -2.888 18.917 1.00 93.12 396 PHE A N 1
ATOM 3253 C CA . PHE A 1 396 ? 21.662 -1.600 19.387 1.00 93.12 396 PHE A CA 1
ATOM 3254 C C . PHE A 1 396 ? 21.705 -0.528 18.289 1.00 93.12 396 PHE A C 1
ATOM 3256 O O . PHE A 1 396 ? 22.404 0.477 18.412 1.00 93.12 396 PHE A O 1
ATOM 3263 N N . SER A 1 397 ? 20.959 -0.713 17.195 1.00 92.00 397 SER A N 1
ATOM 3264 C CA . SER A 1 397 ? 20.904 0.267 16.111 1.00 92.00 397 SER A CA 1
ATOM 3265 C C . SER A 1 397 ? 20.416 1.633 16.598 1.00 92.00 397 SER A C 1
ATOM 3267 O O . SER A 1 397 ? 19.367 1.749 17.234 1.00 92.00 397 SER A O 1
ATOM 3269 N N . LYS A 1 398 ? 21.090 2.707 16.162 1.00 89.25 398 LYS A N 1
ATOM 3270 C CA . LYS A 1 398 ? 20.652 4.088 16.454 1.00 89.25 398 LYS A CA 1
ATOM 3271 C C . LYS A 1 398 ? 19.334 4.476 15.765 1.00 89.25 398 LYS A C 1
ATOM 3273 O O . LYS A 1 398 ? 18.807 5.548 16.034 1.00 89.25 398 LYS A O 1
ATOM 3278 N N . THR A 1 399 ? 18.809 3.640 14.860 1.00 85.62 399 THR A N 1
ATOM 3279 C CA . THR A 1 399 ? 17.477 3.841 14.248 1.00 85.62 399 THR A CA 1
ATOM 3280 C C . THR A 1 399 ? 16.330 3.239 15.068 1.00 85.62 399 THR A C 1
ATOM 3282 O O . THR A 1 399 ? 15.167 3.491 14.756 1.00 85.62 399 THR A O 1
ATOM 3285 N N . GLY A 1 400 ? 16.649 2.497 16.134 1.00 84.69 400 GLY A N 1
ATOM 3286 C CA . GLY A 1 400 ? 15.702 1.800 17.003 1.00 84.69 400 GLY A CA 1
ATOM 3287 C C . GLY A 1 400 ? 15.781 0.276 16.868 1.00 84.69 400 GLY A C 1
ATOM 3288 O O . GLY A 1 400 ? 16.245 -0.256 15.864 1.00 84.69 400 GLY A O 1
ATOM 3289 N N . SER A 1 401 ? 15.288 -0.438 17.884 1.00 90.44 401 SER A N 1
ATOM 3290 C CA . SER A 1 401 ? 15.411 -1.902 18.005 1.00 90.44 401 SER A CA 1
ATOM 3291 C C . SER A 1 401 ? 14.207 -2.696 17.475 1.00 90.44 401 SER A C 1
ATOM 3293 O O . SER A 1 401 ? 14.229 -3.924 17.459 1.00 90.44 401 SER A O 1
ATOM 3295 N N . LEU A 1 402 ? 13.133 -2.034 17.025 1.00 89.31 402 LEU A N 1
ATOM 3296 C CA . LEU A 1 402 ? 11.847 -2.679 16.709 1.00 89.31 402 LEU A CA 1
ATOM 3297 C C . LEU A 1 402 ? 11.947 -3.771 15.626 1.00 89.31 402 LEU A C 1
ATOM 3299 O O . LEU A 1 402 ? 11.237 -4.780 15.674 1.00 89.31 402 LEU A O 1
ATOM 3303 N N . GLU A 1 403 ? 12.777 -3.553 14.609 1.00 92.75 403 GLU A N 1
ATOM 3304 C CA . GLU A 1 403 ? 12.954 -4.487 13.492 1.00 92.75 403 GLU A CA 1
ATOM 3305 C C . GLU A 1 403 ? 13.774 -5.711 13.915 1.00 92.75 403 GLU A C 1
ATOM 3307 O O . GLU A 1 403 ? 13.393 -6.834 13.571 1.00 92.75 403 GLU A O 1
ATOM 3312 N N . ALA A 1 404 ? 14.800 -5.505 14.748 1.00 95.06 404 ALA A N 1
ATOM 3313 C CA . ALA A 1 404 ? 15.563 -6.569 15.395 1.00 95.06 404 ALA A CA 1
ATOM 3314 C C . ALA A 1 404 ? 14.689 -7.381 16.366 1.00 95.06 404 ALA A C 1
ATOM 3316 O O . ALA A 1 404 ? 14.642 -8.603 16.260 1.00 95.06 404 ALA A O 1
ATOM 3317 N N . ALA A 1 405 ? 13.884 -6.728 17.212 1.00 94.38 405 ALA A N 1
ATOM 3318 C CA . ALA A 1 405 ? 12.946 -7.391 18.122 1.00 94.38 405 ALA A CA 1
ATOM 3319 C C . ALA A 1 405 ? 11.945 -8.291 17.373 1.00 94.38 405 ALA A C 1
ATOM 3321 O O . ALA A 1 405 ? 11.642 -9.408 17.792 1.00 94.38 405 ALA A O 1
ATOM 3322 N N . GLN A 1 406 ? 11.454 -7.840 16.214 1.00 93.56 406 GLN A N 1
ATOM 3323 C CA . GLN A 1 406 ? 10.596 -8.663 15.359 1.00 93.56 406 GLN A CA 1
ATOM 3324 C C . GLN A 1 406 ? 11.360 -9.814 14.695 1.00 93.56 406 GLN A C 1
ATOM 3326 O O . GLN A 1 406 ? 10.777 -10.884 14.519 1.00 93.56 406 GLN A O 1
ATOM 3331 N N . ALA A 1 407 ? 12.624 -9.633 14.310 1.00 95.94 407 ALA A N 1
ATOM 3332 C CA . ALA A 1 407 ? 13.447 -10.738 13.827 1.00 95.94 407 ALA A CA 1
ATOM 3333 C C . ALA A 1 407 ? 13.623 -11.793 14.929 1.00 95.94 407 ALA A C 1
ATOM 3335 O O . ALA A 1 407 ? 13.252 -12.946 14.709 1.00 95.94 407 ALA A O 1
ATOM 3336 N N . LEU A 1 408 ? 14.038 -11.378 16.130 1.00 96.88 408 LEU A N 1
ATOM 3337 C CA . LEU A 1 408 ? 14.206 -12.233 17.310 1.00 96.88 408 LEU A CA 1
ATOM 3338 C C . LEU A 1 408 ? 12.925 -12.990 17.667 1.00 96.88 408 LEU A C 1
ATOM 3340 O O . LEU A 1 408 ? 12.976 -14.202 17.840 1.00 96.88 408 LEU A O 1
ATOM 3344 N N . GLN A 1 409 ? 11.760 -12.331 17.660 1.00 94.94 409 GLN A N 1
ATOM 3345 C CA . GLN A 1 409 ? 10.462 -12.991 17.864 1.00 94.94 409 GLN A CA 1
ATOM 3346 C C . GLN A 1 409 ? 10.262 -14.178 16.908 1.00 94.94 409 GLN A C 1
ATOM 3348 O O . GLN A 1 409 ? 9.817 -15.253 17.308 1.00 94.94 409 GLN A O 1
ATOM 3353 N N . ASN A 1 410 ? 10.542 -13.983 15.614 1.00 95.56 410 ASN A N 1
ATOM 3354 C CA . ASN A 1 410 ? 10.347 -15.040 14.625 1.00 95.56 410 ASN A CA 1
ATOM 3355 C C . ASN A 1 410 ? 11.457 -16.106 14.719 1.00 95.56 410 ASN A C 1
ATOM 3357 O O . ASN A 1 410 ? 11.174 -17.279 14.518 1.00 95.56 410 ASN A O 1
ATOM 3361 N N . LEU A 1 411 ? 12.693 -15.745 15.061 1.00 96.50 411 LEU A N 1
ATOM 3362 C CA . LEU A 1 411 ? 13.774 -16.717 15.250 1.00 96.50 411 LEU A CA 1
ATOM 3363 C C . LEU A 1 411 ? 13.532 -17.596 16.488 1.00 96.50 411 LEU A C 1
ATOM 3365 O O . LEU A 1 411 ? 13.608 -18.819 16.389 1.00 96.50 411 LEU A O 1
ATOM 3369 N N . ALA A 1 412 ? 13.131 -17.007 17.618 1.00 95.00 412 ALA A N 1
ATOM 3370 C CA . ALA A 1 412 ? 12.875 -17.724 18.872 1.00 95.00 412 ALA A CA 1
ATOM 3371 C C . ALA A 1 412 ? 11.652 -18.653 18.806 1.00 95.00 412 ALA A C 1
ATOM 3373 O O . ALA A 1 412 ? 11.507 -19.566 19.613 1.00 95.00 412 ALA A O 1
ATOM 3374 N N . LEU A 1 413 ? 10.740 -18.439 17.855 1.00 92.69 413 LEU A N 1
ATOM 3375 C CA . LEU A 1 413 ? 9.654 -19.381 17.563 1.00 92.69 413 LEU A CA 1
ATOM 3376 C C . LEU A 1 413 ? 10.147 -20.647 16.838 1.00 92.69 413 LEU A C 1
ATOM 3378 O O . LEU A 1 413 ? 9.412 -21.633 16.791 1.00 92.69 413 LEU A O 1
ATOM 3382 N N . MET A 1 414 ? 11.343 -20.610 16.244 1.00 93.50 414 MET A N 1
ATOM 3383 C CA . MET A 1 414 ? 11.951 -21.721 15.507 1.00 93.50 414 MET A CA 1
ATOM 3384 C C . MET A 1 414 ? 13.029 -22.440 16.329 1.00 93.50 414 MET A C 1
ATOM 3386 O O . MET A 1 414 ? 12.989 -23.667 16.416 1.00 93.50 414 MET A O 1
ATOM 3390 N N . ARG A 1 415 ? 13.969 -21.687 16.916 1.00 95.25 415 ARG A N 1
ATOM 3391 C CA . ARG A 1 415 ? 15.121 -22.181 17.696 1.00 95.25 415 ARG A CA 1
ATOM 3392 C C . ARG A 1 415 ? 15.334 -21.306 18.942 1.00 95.25 415 ARG A C 1
ATOM 3394 O O . ARG A 1 415 ? 16.188 -20.419 18.924 1.00 95.25 415 ARG A O 1
ATOM 3401 N N . PRO A 1 416 ? 14.494 -21.438 19.986 1.00 95.44 416 PRO A N 1
ATOM 3402 C CA . PRO A 1 416 ? 14.618 -20.625 21.198 1.00 95.44 416 PRO A CA 1
ATOM 3403 C C . PRO A 1 416 ? 15.982 -20.770 21.888 1.00 95.44 416 PRO A C 1
ATOM 3405 O O . PRO A 1 416 ? 16.503 -19.776 22.381 1.00 95.44 416 PRO A O 1
ATOM 3408 N N . GLU A 1 417 ? 16.576 -21.961 21.856 1.00 95.31 417 GLU A N 1
ATOM 3409 C CA . GLU A 1 417 ? 17.856 -22.313 22.478 1.00 95.31 417 GLU A CA 1
ATOM 3410 C C . GLU A 1 417 ? 19.054 -21.562 21.890 1.00 95.31 417 GLU A C 1
ATOM 3412 O O . GLU A 1 417 ? 20.033 -21.327 22.585 1.00 95.31 417 GLU A O 1
ATOM 3417 N N . LEU A 1 418 ? 18.965 -21.131 20.628 1.00 96.12 418 LEU A N 1
ATOM 3418 C CA . LEU A 1 418 ? 20.012 -20.331 19.988 1.00 96.12 418 LEU A CA 1
ATOM 3419 C C . LEU A 1 418 ? 19.775 -18.828 20.149 1.00 96.12 418 LEU A C 1
ATOM 3421 O O . LEU A 1 418 ? 20.713 -18.045 20.087 1.00 96.12 418 LEU A O 1
ATOM 3425 N N . VAL A 1 419 ? 18.516 -18.406 20.301 1.00 97.00 419 VAL A N 1
ATOM 3426 C CA . VAL A 1 419 ? 18.113 -16.990 20.215 1.00 97.00 419 VAL A CA 1
ATOM 3427 C C . VAL A 1 419 ? 18.005 -16.337 21.577 1.00 97.00 419 VAL A C 1
ATOM 3429 O O . VAL A 1 419 ? 18.394 -15.186 21.735 1.00 97.00 419 VAL A O 1
ATOM 3432 N N . ILE A 1 420 ? 17.431 -17.036 22.550 1.00 96.50 420 ILE A N 1
ATOM 3433 C CA . ILE A 1 420 ? 17.121 -16.446 23.846 1.00 96.50 420 ILE A CA 1
ATOM 3434 C C . ILE A 1 420 ? 18.392 -16.233 24.677 1.00 96.50 420 ILE A C 1
ATOM 3436 O O . ILE A 1 420 ? 18.561 -15.103 25.137 1.00 96.50 420 ILE A O 1
ATOM 3440 N N . PRO A 1 421 ? 19.310 -17.213 24.826 1.00 96.12 421 PRO A N 1
ATOM 3441 C CA . PRO A 1 421 ? 20.488 -17.025 25.672 1.00 96.12 421 PRO A CA 1
ATOM 3442 C C . PRO A 1 421 ? 21.346 -15.808 25.286 1.00 96.12 421 PRO A C 1
ATOM 3444 O O . PRO A 1 421 ? 21.579 -14.986 26.169 1.00 96.12 421 PRO A O 1
ATOM 3447 N N . PRO A 1 422 ? 21.692 -15.559 24.003 1.00 95.06 422 PRO A N 1
ATOM 3448 C CA . PRO A 1 422 ? 22.473 -14.370 23.637 1.00 95.06 422 PRO A CA 1
ATOM 3449 C C . PRO A 1 422 ? 21.746 -13.043 23.893 1.00 95.06 422 PRO A C 1
ATOM 3451 O O . PRO A 1 422 ? 22.366 -12.022 24.189 1.00 95.06 422 PRO A O 1
ATOM 3454 N N . VAL A 1 423 ? 20.413 -13.026 23.775 1.00 95.94 423 VAL A N 1
ATOM 3455 C CA . VAL A 1 423 ? 19.621 -11.835 24.115 1.00 95.94 423 VAL A CA 1
ATOM 3456 C C . VAL A 1 423 ? 19.666 -11.601 25.624 1.00 95.94 423 VAL A C 1
ATOM 3458 O O . VAL A 1 423 ? 19.842 -10.462 26.049 1.00 95.94 423 VAL A O 1
ATOM 3461 N N . LEU A 1 424 ? 19.544 -12.656 26.434 1.00 95.38 424 LEU A N 1
ATOM 3462 C CA . LEU A 1 424 ? 19.624 -12.573 27.894 1.00 95.38 424 LEU A CA 1
ATOM 3463 C C . LEU A 1 424 ? 21.010 -12.143 28.374 1.00 95.38 424 LEU A C 1
ATOM 3465 O O . LEU A 1 424 ? 21.104 -11.254 29.216 1.00 95.38 424 LEU A O 1
ATOM 3469 N N . GLU A 1 425 ? 22.064 -12.699 27.784 1.00 92.75 425 GLU A N 1
ATOM 3470 C CA . GLU A 1 425 ? 23.462 -12.372 28.071 1.00 92.75 425 GLU A CA 1
ATOM 3471 C C . GLU A 1 425 ? 23.767 -10.885 27.846 1.00 92.75 425 GLU A C 1
ATOM 3473 O O . GLU A 1 425 ? 24.536 -10.292 28.593 1.00 92.75 425 GLU A O 1
ATOM 3478 N N . LYS A 1 426 ? 23.081 -10.240 26.891 1.00 92.38 426 LYS A N 1
ATOM 3479 C CA . LYS A 1 426 ? 23.142 -8.783 26.680 1.00 92.38 426 LYS A CA 1
ATOM 3480 C C . LYS A 1 426 ? 22.153 -7.989 27.539 1.00 92.38 426 LYS A C 1
ATOM 3482 O O . LYS A 1 426 ? 22.379 -6.813 27.806 1.00 92.38 426 LYS A O 1
ATOM 3487 N N . THR A 1 427 ? 21.059 -8.607 27.983 1.00 94.44 427 THR A N 1
ATOM 3488 C CA . THR A 1 427 ? 20.009 -7.934 28.766 1.00 94.44 427 THR A CA 1
ATOM 3489 C C . THR A 1 427 ? 20.393 -7.775 30.235 1.00 94.44 427 THR A C 1
ATOM 3491 O O . THR A 1 427 ? 20.177 -6.701 30.790 1.00 94.44 427 THR A O 1
ATOM 3494 N N . TYR A 1 428 ? 20.957 -8.804 30.878 1.00 94.38 428 TYR A N 1
ATOM 3495 C CA . TYR A 1 428 ? 21.337 -8.716 32.295 1.00 94.38 428 TYR A CA 1
ATOM 3496 C C . TYR A 1 428 ? 22.353 -7.593 32.569 1.00 94.38 428 TYR A C 1
ATOM 3498 O O . TYR A 1 428 ? 22.087 -6.803 33.476 1.00 94.38 428 TYR A O 1
ATOM 3506 N N . PRO A 1 429 ? 23.433 -7.433 31.774 1.00 90.69 429 PRO A N 1
ATOM 3507 C CA . PRO A 1 429 ? 24.325 -6.286 31.902 1.00 90.69 429 PRO A CA 1
ATOM 3508 C C . PRO A 1 429 ? 23.593 -4.968 31.658 1.00 90.69 429 PRO A C 1
ATOM 3510 O O . PRO A 1 429 ? 23.697 -4.065 32.478 1.00 90.69 429 PRO A O 1
ATOM 3513 N N . ALA A 1 430 ? 22.784 -4.865 30.594 1.00 91.31 430 ALA A N 1
ATOM 3514 C CA . ALA A 1 430 ? 22.043 -3.644 30.264 1.00 91.31 430 ALA A CA 1
ATOM 3515 C C . ALA A 1 430 ? 21.052 -3.199 31.361 1.00 91.31 430 ALA A C 1
ATOM 3517 O O . ALA A 1 430 ? 20.746 -2.013 31.456 1.00 91.31 430 ALA A O 1
ATOM 3518 N N . LEU A 1 431 ? 20.559 -4.133 32.182 1.00 89.06 431 LEU A N 1
ATOM 3519 C CA . LEU A 1 431 ? 19.745 -3.854 33.371 1.00 89.06 431 LEU A CA 1
ATOM 3520 C C . LEU A 1 431 ? 20.564 -3.338 34.564 1.00 89.06 431 LEU A C 1
ATOM 3522 O O . LEU A 1 431 ? 20.013 -2.639 35.410 1.00 89.06 431 LEU A O 1
ATOM 3526 N N . GLU A 1 432 ? 21.851 -3.674 34.643 1.00 87.19 432 GLU A N 1
ATOM 3527 C CA . GLU A 1 432 ? 22.761 -3.231 35.708 1.00 87.19 432 GLU A CA 1
ATOM 3528 C C . GLU A 1 432 ? 23.492 -1.921 35.374 1.00 87.19 432 GLU A C 1
ATOM 3530 O O . GLU A 1 432 ? 23.837 -1.173 36.292 1.00 87.19 432 GLU A O 1
ATOM 3535 N N . THR A 1 433 ? 23.742 -1.612 34.094 1.00 84.38 433 THR A N 1
ATOM 3536 C CA . THR A 1 433 ? 24.512 -0.407 33.736 1.00 84.38 433 THR A CA 1
ATOM 3537 C C . THR A 1 433 ? 23.703 0.883 33.900 1.00 84.38 433 THR A C 1
ATOM 3539 O O . THR A 1 433 ? 22.526 0.974 33.557 1.00 84.38 433 THR A O 1
ATOM 3542 N N . LEU A 1 434 ? 24.378 1.930 34.386 1.00 78.94 434 LEU A N 1
ATOM 3543 C CA . LEU A 1 434 ? 23.842 3.296 34.460 1.00 78.94 434 LEU A CA 1
ATOM 3544 C C . LEU A 1 434 ? 24.400 4.211 33.359 1.00 78.94 434 LEU A C 1
ATOM 3546 O O . LEU A 1 434 ? 23.889 5.307 33.140 1.00 78.94 434 LEU A O 1
ATOM 3550 N N . THR A 1 435 ? 25.457 3.784 32.665 1.00 84.38 435 THR A N 1
ATOM 3551 C CA . THR A 1 435 ? 26.172 4.590 31.665 1.00 84.38 435 THR A CA 1
ATOM 3552 C C . THR A 1 435 ? 25.625 4.414 30.250 1.00 84.38 435 THR A C 1
ATOM 3554 O O . THR A 1 435 ? 25.858 5.274 29.401 1.00 84.38 435 THR A O 1
ATOM 3557 N N . GLU A 1 436 ? 24.882 3.335 29.975 1.00 82.75 436 GLU A N 1
ATOM 3558 C CA . GLU A 1 436 ? 24.445 2.962 28.621 1.00 82.75 436 GLU A CA 1
ATOM 3559 C C . GLU A 1 436 ? 22.915 2.778 28.516 1.00 82.75 436 GLU A C 1
ATOM 3561 O O . GLU A 1 436 ? 22.434 1.732 28.078 1.00 82.75 436 GLU A O 1
ATOM 3566 N N . PRO A 1 437 ? 22.100 3.803 28.842 1.00 82.62 437 PRO A N 1
ATOM 3567 C CA . PRO A 1 437 ? 20.637 3.675 28.947 1.00 82.62 437 PRO A CA 1
ATOM 3568 C C . PRO A 1 437 ? 19.951 3.260 27.634 1.00 82.62 437 PRO A C 1
ATOM 3570 O O . PRO A 1 437 ? 18.884 2.643 27.630 1.00 82.62 437 PRO A O 1
ATOM 3573 N N . HIS A 1 438 ? 20.574 3.554 26.490 1.00 82.44 438 HIS A N 1
ATOM 3574 C CA . HIS A 1 438 ? 20.073 3.122 25.188 1.00 82.44 438 HIS A CA 1
ATOM 3575 C C . HIS A 1 438 ? 20.041 1.588 25.056 1.00 82.44 438 HIS A C 1
ATOM 3577 O O . HIS A 1 438 ? 19.115 1.058 24.438 1.00 82.44 438 HIS A O 1
ATOM 3583 N N . GLN A 1 439 ? 20.988 0.866 25.671 1.00 88.56 439 GLN A N 1
ATOM 3584 C CA . GLN A 1 439 ? 21.014 -0.598 25.647 1.00 88.56 439 GLN A CA 1
ATOM 3585 C C . GLN A 1 439 ? 19.844 -1.199 26.423 1.00 88.56 439 GLN A C 1
ATOM 3587 O O . GLN A 1 439 ? 19.267 -2.188 25.971 1.00 88.56 439 GLN A O 1
ATOM 3592 N N . LEU A 1 440 ? 19.438 -0.581 27.536 1.00 89.38 440 LEU A N 1
ATOM 3593 C CA . LEU A 1 440 ? 18.292 -1.029 28.327 1.00 89.38 440 LEU A CA 1
ATOM 3594 C C . LEU A 1 440 ? 17.002 -0.996 27.497 1.00 89.38 440 LEU A C 1
ATOM 3596 O O . LEU A 1 440 ? 16.297 -1.996 27.377 1.00 89.38 440 LEU A O 1
ATOM 3600 N N . THR A 1 441 ? 16.711 0.136 26.848 1.00 90.81 441 THR A N 1
ATOM 3601 C CA . THR A 1 441 ? 15.506 0.246 26.005 1.00 90.81 441 THR A CA 1
ATOM 3602 C C . THR A 1 441 ? 15.528 -0.729 24.822 1.00 90.81 441 THR A C 1
ATOM 3604 O O . THR A 1 441 ? 14.500 -1.312 24.461 1.00 90.81 441 THR A O 1
ATOM 3607 N N . ALA A 1 442 ? 16.708 -0.955 24.236 1.00 92.56 442 ALA A N 1
ATOM 3608 C CA . ALA A 1 442 ? 16.900 -1.878 23.128 1.00 92.56 442 ALA A CA 1
ATOM 3609 C C . ALA A 1 442 ? 16.675 -3.343 23.532 1.00 92.56 442 ALA A C 1
ATOM 3611 O O . ALA A 1 442 ? 15.904 -4.048 22.869 1.00 92.56 442 ALA A O 1
ATOM 3612 N N . THR A 1 443 ? 17.313 -3.780 24.618 1.00 95.31 443 THR A N 1
ATOM 3613 C CA . THR A 1 443 ? 17.251 -5.158 25.125 1.00 95.31 443 THR A CA 1
ATOM 3614 C C . THR A 1 443 ? 15.860 -5.498 25.642 1.00 95.31 443 THR A C 1
ATOM 3616 O O . THR A 1 443 ? 15.308 -6.507 25.210 1.00 95.31 443 THR A O 1
ATOM 3619 N N . LEU A 1 444 ? 15.211 -4.628 26.428 1.00 94.62 444 LEU A N 1
ATOM 3620 C CA . LEU A 1 444 ? 13.840 -4.867 26.908 1.00 94.62 444 LEU A CA 1
ATOM 3621 C C . LEU A 1 444 ? 12.838 -5.026 25.757 1.00 94.62 444 LEU A C 1
ATOM 3623 O O . LEU A 1 444 ? 12.034 -5.959 25.755 1.00 94.62 444 LEU A O 1
ATOM 3627 N N . SER A 1 445 ? 12.923 -4.173 24.732 1.00 93.69 445 SER A N 1
ATOM 3628 C CA . SER A 1 445 ? 12.111 -4.293 23.510 1.00 93.69 445 SER A CA 1
ATOM 3629 C C . SER A 1 445 ? 12.322 -5.637 22.801 1.00 93.69 445 SER A C 1
ATOM 3631 O O . SER A 1 445 ? 11.368 -6.279 22.348 1.00 93.69 445 SER A O 1
ATOM 3633 N N . CYS A 1 446 ? 13.568 -6.108 22.745 1.00 95.31 446 CYS A N 1
ATOM 3634 C CA . CYS A 1 446 ? 13.907 -7.399 22.156 1.00 95.31 446 CYS A CA 1
ATOM 3635 C C . CYS A 1 446 ? 13.420 -8.581 23.002 1.00 95.31 446 CYS A C 1
ATOM 3637 O O . CYS A 1 446 ? 12.875 -9.534 22.439 1.00 95.31 446 CYS A O 1
ATOM 3639 N N . VAL A 1 447 ? 13.522 -8.494 24.332 1.00 96.12 447 VAL A N 1
ATOM 3640 C CA . VAL A 1 447 ? 13.002 -9.515 25.247 1.00 96.12 447 VAL A CA 1
ATOM 3641 C C . VAL A 1 447 ? 11.479 -9.600 25.172 1.00 96.12 447 VAL A C 1
ATOM 3643 O O . VAL A 1 447 ? 10.956 -10.707 25.108 1.00 96.12 447 VAL A O 1
ATOM 3646 N N . ILE A 1 448 ? 10.754 -8.482 25.038 1.00 93.38 448 ILE A N 1
ATOM 3647 C CA . ILE A 1 448 ? 9.302 -8.494 24.765 1.00 93.38 448 ILE A CA 1
ATOM 3648 C C . ILE A 1 448 ? 8.987 -9.324 23.510 1.00 93.38 448 ILE A C 1
ATOM 3650 O O . ILE A 1 448 ? 8.018 -10.085 23.488 1.00 93.38 448 ILE A O 1
ATOM 3654 N N . GLY A 1 449 ? 9.818 -9.214 22.468 1.00 90.38 449 GLY A N 1
ATOM 3655 C CA . GLY A 1 449 ? 9.684 -9.999 21.241 1.00 90.38 449 GLY A CA 1
ATOM 3656 C C . GLY A 1 449 ? 9.823 -11.510 21.459 1.00 90.38 449 GLY A C 1
ATOM 3657 O O . GLY A 1 449 ? 9.109 -12.281 20.817 1.00 90.38 449 GLY A O 1
ATOM 3658 N N . VAL A 1 450 ? 10.695 -11.947 22.372 1.00 94.69 450 VAL A N 1
ATOM 3659 C CA . VAL A 1 450 ? 10.947 -13.375 22.655 1.00 94.69 450 VAL A CA 1
ATOM 3660 C C . VAL A 1 450 ? 10.241 -13.903 23.908 1.00 94.69 450 VAL A C 1
ATOM 3662 O O . VAL A 1 450 ? 10.251 -15.112 24.135 1.00 94.69 450 VAL A O 1
ATOM 3665 N N . ALA A 1 451 ? 9.560 -13.044 24.672 1.00 94.12 451 ALA A N 1
ATOM 3666 C CA . ALA A 1 451 ? 8.979 -13.346 25.983 1.00 94.12 451 ALA A CA 1
ATOM 3667 C C . ALA A 1 451 ? 8.107 -14.602 25.970 1.00 94.12 451 ALA A C 1
ATOM 3669 O O . ALA A 1 451 ? 8.223 -15.466 26.833 1.00 94.12 451 ALA A O 1
ATOM 3670 N N . ARG A 1 452 ? 7.272 -14.756 24.936 1.00 91.69 452 ARG A N 1
ATOM 3671 C CA . ARG A 1 452 ? 6.403 -15.925 24.811 1.00 91.69 452 ARG A CA 1
ATOM 3672 C C . ARG A 1 452 ? 7.184 -17.231 24.634 1.00 91.69 452 ARG A C 1
ATOM 3674 O O . ARG A 1 452 ? 6.778 -18.240 25.203 1.00 91.69 452 ARG A O 1
ATOM 3681 N N . SER A 1 453 ? 8.253 -17.230 23.839 1.00 92.62 453 SER A N 1
ATOM 3682 C CA . SER A 1 453 ? 9.111 -18.411 23.672 1.00 92.62 453 SER A CA 1
ATOM 3683 C C . SER A 1 453 ? 9.918 -18.701 24.937 1.00 92.62 453 SER A C 1
ATOM 3685 O O . SER A 1 453 ? 10.112 -19.866 25.254 1.00 92.62 453 SER A O 1
ATOM 3687 N N . LEU A 1 454 ? 10.325 -17.660 25.672 1.00 94.94 454 LEU A N 1
ATOM 3688 C CA . LEU A 1 454 ? 11.057 -17.781 26.934 1.00 94.94 454 LEU A CA 1
ATOM 3689 C C . LEU A 1 454 ? 10.214 -18.476 28.010 1.00 94.94 454 LEU A C 1
ATOM 3691 O O . LEU A 1 454 ? 10.640 -19.479 28.568 1.00 94.94 454 LEU A O 1
ATOM 3695 N N . VAL A 1 455 ? 8.988 -18.003 28.249 1.00 93.38 455 VAL A N 1
ATOM 3696 C CA . VAL A 1 455 ? 8.135 -18.522 29.339 1.00 93.38 455 VAL A CA 1
ATOM 3697 C C . VAL A 1 455 ? 7.397 -19.817 29.014 1.00 93.38 455 VAL A C 1
ATOM 3699 O O . VAL A 1 455 ? 7.007 -20.527 29.930 1.00 93.38 455 VAL A O 1
ATOM 3702 N N . SER A 1 456 ? 7.166 -20.132 27.732 1.00 87.50 456 SER A N 1
ATOM 3703 C CA . SER A 1 456 ? 6.511 -21.403 27.371 1.00 87.50 456 SER A CA 1
ATOM 3704 C C . SER A 1 456 ? 7.418 -22.608 27.644 1.00 87.50 456 SER A C 1
ATOM 3706 O O . SER A 1 456 ? 6.943 -23.744 27.615 1.00 87.50 456 SER A O 1
ATOM 3708 N N . GLY A 1 457 ? 8.725 -22.369 27.804 1.00 79.69 457 GLY A N 1
ATOM 3709 C CA . GLY A 1 457 ? 9.740 -23.400 27.685 1.00 79.69 457 GLY A CA 1
ATOM 3710 C C . GLY A 1 457 ? 9.596 -24.166 26.369 1.00 79.69 457 GLY A C 1
ATOM 3711 O O . GLY A 1 457 ? 8.982 -23.725 25.388 1.00 79.69 457 GLY A O 1
ATOM 3712 N N . GLY A 1 458 ? 10.150 -25.366 26.335 1.00 82.31 458 GLY A N 1
ATOM 3713 C CA . GLY A 1 458 ? 9.939 -26.275 25.226 1.00 82.31 458 GLY A CA 1
ATOM 3714 C C . GLY A 1 458 ? 10.942 -27.403 25.239 1.00 82.31 458 GLY A C 1
ATOM 3715 O O . GLY A 1 458 ? 11.753 -27.531 26.148 1.00 82.31 458 GLY A O 1
ATOM 3716 N N . ARG A 1 459 ? 10.904 -28.213 24.180 1.00 83.06 459 ARG A N 1
ATOM 3717 C CA . ARG A 1 459 ? 11.825 -29.343 24.030 1.00 83.06 459 ARG A CA 1
ATOM 3718 C C . ARG A 1 459 ? 13.297 -28.911 24.004 1.00 83.06 459 ARG A C 1
ATOM 3720 O O . ARG A 1 459 ? 14.141 -29.677 24.444 1.00 83.06 459 ARG A O 1
ATOM 3727 N N . TRP A 1 460 ? 13.584 -27.738 23.442 1.00 86.31 460 TRP A N 1
ATOM 3728 C CA . TRP A 1 460 ? 14.950 -27.302 23.133 1.00 86.31 460 TRP A CA 1
ATOM 3729 C C . TRP A 1 460 ? 15.554 -26.363 24.182 1.00 86.31 460 TRP A C 1
ATOM 3731 O O . TRP A 1 460 ? 16.768 -26.307 24.286 1.00 86.31 460 TRP A O 1
ATOM 3741 N N . PHE A 1 461 ? 14.724 -25.646 24.948 1.00 93.56 461 PHE A N 1
ATOM 3742 C CA . PHE A 1 461 ? 15.173 -24.701 25.978 1.00 93.56 461 PHE A CA 1
ATOM 3743 C C . PHE A 1 461 ? 14.251 -24.775 27.211 1.00 93.56 461 PHE A C 1
ATOM 3745 O O . PHE A 1 461 ? 13.404 -23.895 27.407 1.00 93.56 461 PHE A O 1
ATOM 3752 N N . PRO A 1 462 ? 14.304 -25.884 27.975 1.00 90.88 462 PRO A N 1
ATOM 3753 C CA . PRO A 1 462 ? 13.430 -26.110 29.123 1.00 90.88 462 PRO A CA 1
ATOM 3754 C C . PRO A 1 462 ? 13.711 -25.160 30.292 1.00 90.88 462 PRO A C 1
ATOM 3756 O O . PRO A 1 462 ? 12.765 -24.812 30.989 1.00 90.88 462 PRO A O 1
ATOM 3759 N N . GLU A 1 463 ? 14.951 -24.699 30.479 1.00 91.81 463 GLU A N 1
ATOM 3760 C CA . GLU A 1 463 ? 15.330 -23.751 31.533 1.00 91.81 463 GLU A CA 1
ATOM 3761 C C . GLU A 1 463 ? 14.823 -22.318 31.297 1.00 91.81 463 GLU A C 1
ATOM 3763 O O . GLU A 1 463 ? 14.772 -21.532 32.232 1.00 91.81 463 GLU A O 1
ATOM 3768 N N . GLY A 1 464 ? 14.366 -21.962 30.091 1.00 93.19 464 GLY A N 1
ATOM 3769 C CA . GLY A 1 464 ? 13.935 -20.595 29.761 1.00 93.19 464 GLY A CA 1
ATOM 3770 C C . GLY A 1 464 ? 13.019 -19.894 30.779 1.00 93.19 464 GLY A C 1
ATOM 3771 O O . GLY A 1 464 ? 13.282 -18.730 31.096 1.00 93.19 464 GLY A O 1
ATOM 3772 N N . PRO A 1 465 ? 11.986 -20.555 31.338 1.00 93.75 465 PRO A N 1
ATOM 3773 C CA . PRO A 1 465 ? 11.108 -19.962 32.342 1.00 93.75 465 PRO A CA 1
ATOM 3774 C C . PRO A 1 465 ? 11.811 -19.499 33.628 1.00 93.75 465 PRO A C 1
ATOM 3776 O O . PRO A 1 465 ? 11.325 -18.550 34.244 1.00 93.75 465 PRO A O 1
ATOM 3779 N N . THR A 1 466 ? 12.946 -20.091 34.025 1.00 93.38 466 THR A N 1
ATOM 3780 C CA . THR A 1 466 ? 13.648 -19.729 35.276 1.00 93.38 466 THR A CA 1
ATOM 3781 C C . THR A 1 466 ? 14.196 -18.301 35.248 1.00 93.38 466 THR A C 1
ATOM 3783 O O . THR A 1 466 ? 14.312 -17.659 36.288 1.00 93.38 466 THR A O 1
ATOM 3786 N N . HIS A 1 467 ? 14.439 -17.742 34.057 1.00 94.88 467 HIS A N 1
ATOM 3787 C CA . HIS A 1 467 ? 14.899 -16.363 33.883 1.00 94.88 467 HIS A CA 1
ATOM 3788 C C . HIS A 1 467 ? 13.807 -15.306 34.078 1.00 94.88 467 HIS A C 1
ATOM 3790 O O . HIS A 1 467 ? 14.123 -14.127 34.248 1.00 94.88 467 HIS A O 1
ATOM 3796 N N . MET A 1 468 ? 12.529 -15.696 34.039 1.00 94.38 468 MET A N 1
ATOM 3797 C CA . MET A 1 468 ? 11.409 -14.754 34.016 1.00 94.38 468 MET A CA 1
ATOM 3798 C C . MET A 1 468 ? 11.372 -13.866 35.263 1.00 94.38 468 MET A C 1
ATOM 3800 O O . MET A 1 468 ? 11.399 -12.643 35.128 1.00 94.38 468 MET A O 1
ATOM 3804 N N . LEU A 1 469 ? 11.356 -14.462 36.458 1.00 93.19 469 LEU A N 1
ATOM 3805 C CA . LEU A 1 469 ? 11.237 -13.712 37.709 1.00 93.19 469 LEU A CA 1
ATOM 3806 C C . LEU A 1 469 ? 12.484 -12.856 38.009 1.00 93.19 469 LEU A C 1
ATOM 3808 O O . LEU A 1 469 ? 12.312 -11.665 38.278 1.00 93.19 469 LEU A O 1
ATOM 3812 N N . PRO A 1 470 ? 13.728 -13.362 37.843 1.00 94.81 470 PRO A N 1
ATOM 3813 C CA . PRO A 1 470 ? 14.928 -12.537 37.977 1.00 94.81 470 PRO A CA 1
ATOM 3814 C C . PRO A 1 470 ? 14.935 -11.302 37.068 1.00 94.81 470 PRO A C 1
ATOM 3816 O O . PRO A 1 470 ? 15.346 -10.223 37.495 1.00 94.81 470 PRO A O 1
ATOM 3819 N N . LEU A 1 471 ? 14.481 -11.433 35.815 1.00 95.19 471 LEU A N 1
ATOM 3820 C CA . LEU A 1 471 ? 14.376 -10.290 34.904 1.00 95.19 471 LEU A CA 1
ATOM 3821 C C . LEU A 1 471 ? 13.281 -9.313 35.339 1.00 95.19 471 LEU A C 1
ATOM 3823 O O . LEU A 1 471 ? 13.492 -8.103 35.273 1.00 95.19 471 LEU A O 1
ATOM 3827 N N . LEU A 1 472 ? 12.130 -9.825 35.786 1.00 94.75 472 LEU A N 1
ATOM 3828 C CA . LEU A 1 472 ? 11.015 -9.015 36.276 1.00 94.75 472 LEU A CA 1
ATOM 3829 C C . LEU A 1 472 ? 11.453 -8.131 37.450 1.00 94.75 472 LEU A C 1
ATOM 3831 O O . LEU A 1 472 ? 11.238 -6.921 37.418 1.00 94.75 472 LEU A O 1
ATOM 3835 N N . MET A 1 473 ? 12.134 -8.729 38.431 1.00 95.19 473 MET A N 1
ATOM 3836 C CA . MET A 1 473 ? 12.649 -8.042 39.618 1.00 95.19 473 MET A CA 1
ATOM 3837 C C . MET A 1 473 ? 13.700 -6.989 39.255 1.00 95.19 473 MET A C 1
ATOM 3839 O O . MET A 1 473 ? 13.611 -5.840 39.687 1.00 95.19 473 MET A O 1
ATOM 3843 N N . ARG A 1 474 ? 14.668 -7.340 38.397 1.00 94.56 474 ARG A N 1
ATOM 3844 C CA . ARG A 1 474 ? 15.738 -6.421 37.969 1.00 94.56 474 ARG A CA 1
ATOM 3845 C C . ARG A 1 474 ? 15.239 -5.263 37.105 1.00 94.56 474 ARG A C 1
ATOM 3847 O O . ARG A 1 474 ? 15.887 -4.224 37.075 1.00 94.56 474 ARG A O 1
ATOM 3854 N N . ALA A 1 475 ? 14.108 -5.414 36.416 1.00 94.75 475 ALA A N 1
ATOM 3855 C CA . ALA A 1 475 ? 13.528 -4.363 35.582 1.00 94.75 475 ALA A CA 1
ATOM 3856 C C . ALA A 1 475 ? 12.723 -3.315 36.373 1.00 94.75 475 ALA A C 1
ATOM 3858 O O . ALA A 1 475 ? 12.435 -2.254 35.825 1.00 94.75 475 ALA A O 1
ATOM 3859 N N . LEU A 1 476 ? 12.383 -3.554 37.647 1.00 95.31 476 LEU A N 1
ATOM 3860 C CA . LEU A 1 476 ? 11.584 -2.629 38.469 1.00 95.31 476 LEU A CA 1
ATOM 3861 C C . LEU A 1 476 ? 12.132 -1.187 38.558 1.00 95.31 476 LEU A C 1
ATOM 3863 O O . LEU A 1 476 ? 11.324 -0.260 38.461 1.00 95.31 476 LEU A O 1
ATOM 3867 N N . PRO A 1 477 ? 13.457 -0.935 38.665 1.00 92.69 477 PRO A N 1
ATOM 3868 C CA . PRO A 1 477 ? 14.026 0.422 38.603 1.00 92.69 477 PRO A CA 1
ATOM 3869 C C . PRO A 1 477 ? 13.813 1.128 37.251 1.00 92.69 477 PRO A C 1
ATOM 3871 O O . PRO A 1 477 ? 14.111 2.313 37.100 1.00 92.69 477 PRO A O 1
ATOM 3874 N N . GLY A 1 478 ? 13.335 0.385 36.252 1.00 92.00 478 GLY A N 1
ATOM 3875 C CA . GLY A 1 478 ? 12.856 0.872 34.969 1.00 92.00 478 GLY A CA 1
ATOM 3876 C C . GLY A 1 478 ? 11.643 1.798 35.074 1.00 92.00 478 GLY A C 1
ATOM 3877 O O . GLY A 1 478 ? 11.501 2.692 34.241 1.00 92.00 478 GLY A O 1
ATOM 3878 N N . VAL A 1 479 ? 10.803 1.615 36.101 1.00 94.75 479 VAL A N 1
ATOM 3879 C CA . VAL A 1 479 ? 9.675 2.501 36.426 1.00 94.75 479 VAL A CA 1
ATOM 3880 C C . VAL A 1 479 ? 10.238 3.765 37.073 1.00 94.75 479 VAL A C 1
ATOM 3882 O O . VAL A 1 479 ? 10.471 3.821 38.279 1.00 94.75 479 VAL A O 1
ATOM 3885 N N . ASP A 1 480 ? 10.528 4.750 36.228 1.00 88.94 480 ASP A N 1
ATOM 3886 C CA . ASP A 1 480 ? 11.337 5.919 36.565 1.00 88.94 480 ASP A CA 1
ATOM 3887 C C . ASP A 1 480 ? 10.654 7.202 36.059 1.00 88.94 480 ASP A C 1
ATOM 3889 O O . ASP A 1 480 ? 10.389 7.301 34.855 1.00 88.94 480 ASP A O 1
ATOM 3893 N N . PRO A 1 481 ? 10.375 8.192 36.928 1.00 87.62 481 PRO A N 1
ATOM 3894 C CA . PRO A 1 481 ? 9.806 9.477 36.514 1.00 87.62 481 PRO A CA 1
ATOM 3895 C C . PRO A 1 481 ? 10.721 10.282 35.581 1.00 87.62 481 PRO A C 1
ATOM 3897 O O . PRO A 1 481 ? 10.235 11.127 34.832 1.00 87.62 481 PRO A O 1
ATOM 3900 N N . ASN A 1 482 ? 12.035 10.026 35.589 1.00 88.75 482 ASN A N 1
ATOM 3901 C CA . ASN A 1 482 ? 13.007 10.836 34.849 1.00 88.75 482 ASN A CA 1
ATOM 3902 C C . ASN A 1 482 ? 13.145 10.444 33.370 1.00 88.75 482 ASN A C 1
ATOM 3904 O O . ASN A 1 482 ? 13.558 11.267 32.553 1.00 88.75 482 ASN A O 1
ATOM 3908 N N . ASP A 1 483 ? 12.823 9.198 33.008 1.00 89.00 483 ASP A N 1
ATOM 3909 C CA . ASP A 1 483 ? 12.960 8.690 31.639 1.00 89.00 483 ASP A CA 1
ATOM 3910 C C . ASP A 1 483 ? 11.670 8.007 31.181 1.00 89.00 483 ASP A C 1
ATOM 3912 O O . ASP A 1 483 ? 11.429 6.819 31.406 1.00 89.00 483 ASP A O 1
ATOM 3916 N N . PHE A 1 484 ? 10.852 8.773 30.460 1.00 89.38 484 PHE A N 1
ATOM 3917 C CA . PHE A 1 484 ? 9.601 8.298 29.878 1.00 89.38 484 PHE A CA 1
ATOM 3918 C C . PHE A 1 484 ? 9.786 7.080 28.959 1.00 89.38 484 PHE A C 1
ATOM 3920 O O . PHE A 1 484 ? 8.962 6.166 28.971 1.00 89.38 484 PHE A O 1
ATOM 3927 N N . SER A 1 485 ? 10.850 7.047 28.151 1.00 89.69 485 SER A N 1
ATOM 3928 C CA . SER A 1 485 ? 11.071 5.971 27.178 1.00 89.69 485 SER A CA 1
ATOM 3929 C C . SER A 1 485 ? 11.379 4.655 27.893 1.00 89.69 485 SER A C 1
ATOM 3931 O O . SER A 1 485 ? 10.765 3.622 27.606 1.00 89.69 485 SER A O 1
ATOM 3933 N N . LYS A 1 486 ? 12.282 4.714 28.879 1.00 91.38 486 LYS A N 1
ATOM 3934 C CA . LYS A 1 486 ? 12.622 3.604 29.778 1.00 91.38 486 LYS A CA 1
ATOM 3935 C C . LYS A 1 486 ? 11.411 3.152 30.605 1.00 91.38 486 LYS A C 1
ATOM 3937 O O . LYS A 1 486 ? 11.149 1.951 30.693 1.00 91.38 486 LYS A O 1
ATOM 3942 N N . CYS A 1 487 ? 10.629 4.086 31.138 1.00 94.12 487 CYS A N 1
ATOM 3943 C CA . CYS A 1 487 ? 9.430 3.785 31.919 1.00 94.12 487 CYS A CA 1
ATOM 3944 C C . CYS A 1 487 ? 8.370 3.051 31.079 1.00 94.12 487 CYS A C 1
ATOM 3946 O O . CYS A 1 487 ? 7.902 1.975 31.456 1.00 94.12 487 CYS A O 1
ATOM 3948 N N . MET A 1 488 ? 8.068 3.546 29.874 1.00 93.19 488 MET A N 1
ATOM 3949 C CA . MET A 1 488 ? 7.080 2.922 28.987 1.00 93.19 488 MET A CA 1
ATOM 3950 C C . MET A 1 488 ? 7.483 1.522 28.523 1.00 93.19 488 MET A C 1
ATOM 3952 O O . MET A 1 488 ? 6.636 0.624 28.491 1.00 93.19 488 MET A O 1
ATOM 3956 N N . ILE A 1 489 ? 8.757 1.307 28.171 1.00 92.62 489 ILE A N 1
ATOM 3957 C CA . ILE A 1 489 ? 9.208 -0.032 27.774 1.00 92.62 489 ILE A CA 1
ATOM 3958 C C . ILE A 1 489 ? 9.198 -0.998 28.964 1.00 92.62 489 ILE A C 1
ATOM 3960 O O . ILE A 1 489 ? 8.873 -2.169 28.779 1.00 92.62 489 ILE A O 1
ATOM 3964 N N . THR A 1 490 ? 9.460 -0.508 30.179 1.00 95.44 490 THR A N 1
ATOM 3965 C CA . THR A 1 490 ? 9.385 -1.300 31.415 1.00 95.44 490 THR A CA 1
ATOM 3966 C C . THR A 1 490 ? 7.947 -1.704 31.730 1.00 95.44 490 THR A C 1
ATOM 3968 O O . THR A 1 490 ? 7.691 -2.880 31.980 1.00 95.44 490 THR A O 1
ATOM 3971 N N . PHE A 1 491 ? 6.981 -0.785 31.624 1.00 95.56 491 PHE A N 1
ATOM 3972 C CA . PHE A 1 491 ? 5.561 -1.130 31.751 1.00 95.56 491 PHE A CA 1
ATOM 3973 C C . PHE A 1 491 ? 5.142 -2.183 30.725 1.00 95.56 491 PHE A C 1
ATOM 3975 O O . PHE A 1 491 ? 4.545 -3.200 31.074 1.00 95.56 491 PHE A O 1
ATOM 3982 N N . GLN A 1 492 ? 5.521 -1.997 29.458 1.00 93.38 492 GLN A N 1
ATOM 3983 C CA . GLN A 1 492 ? 5.213 -2.972 28.416 1.00 93.38 492 GLN A CA 1
ATOM 3984 C C . GLN A 1 492 ? 5.873 -4.337 28.679 1.00 93.38 492 GLN A C 1
ATOM 3986 O O . GLN A 1 492 ? 5.258 -5.375 28.414 1.00 93.38 492 GLN A O 1
ATOM 3991 N N . PHE A 1 493 ? 7.106 -4.341 29.190 1.00 95.06 493 PHE A N 1
ATOM 3992 C CA . PHE A 1 493 ? 7.849 -5.538 29.569 1.00 95.06 493 PHE A CA 1
ATOM 3993 C C . PHE A 1 493 ? 7.125 -6.302 30.678 1.00 95.06 493 PHE A C 1
ATOM 3995 O O . PHE A 1 493 ? 6.752 -7.459 30.473 1.00 95.06 493 PHE A O 1
ATOM 4002 N N . ILE A 1 494 ? 6.839 -5.634 31.798 1.00 96.62 494 ILE A N 1
ATOM 4003 C CA . ILE A 1 494 ? 6.161 -6.231 32.951 1.00 96.62 494 ILE A CA 1
ATOM 4004 C C . ILE A 1 494 ? 4.777 -6.739 32.545 1.00 96.62 494 ILE A C 1
ATOM 4006 O O . ILE A 1 494 ? 4.476 -7.912 32.751 1.00 96.62 494 ILE A O 1
ATOM 4010 N N . ALA A 1 495 ? 3.969 -5.916 31.868 1.00 94.06 495 ALA A N 1
ATOM 4011 C CA . ALA A 1 495 ? 2.644 -6.325 31.409 1.00 94.06 495 ALA A CA 1
ATOM 4012 C C . ALA A 1 495 ? 2.714 -7.571 30.511 1.00 94.06 495 ALA A C 1
ATOM 4014 O O . ALA A 1 495 ? 1.917 -8.496 30.660 1.00 94.06 495 ALA A O 1
ATOM 4015 N N . THR A 1 496 ? 3.691 -7.639 29.600 1.00 93.38 496 THR A N 1
ATOM 4016 C CA . THR A 1 496 ? 3.862 -8.794 28.708 1.00 93.38 496 THR A CA 1
ATOM 4017 C C . THR A 1 496 ? 4.134 -10.078 29.487 1.00 93.38 496 THR A C 1
ATOM 4019 O O . THR A 1 496 ? 3.461 -11.079 29.238 1.00 93.38 496 THR A O 1
ATOM 4022 N N . PHE A 1 497 ? 5.077 -10.058 30.431 1.00 94.50 497 PHE A N 1
ATOM 4023 C CA . PHE A 1 497 ? 5.416 -11.232 31.235 1.00 94.50 497 PHE A CA 1
ATOM 4024 C C . PHE A 1 497 ? 4.296 -11.629 32.192 1.00 94.50 497 PHE A C 1
ATOM 4026 O O . PHE A 1 497 ? 3.912 -12.798 32.206 1.00 94.50 497 PHE A O 1
ATOM 4033 N N . SER A 1 498 ? 3.696 -10.669 32.899 1.00 93.94 498 SER A N 1
ATOM 4034 C CA . SER A 1 498 ? 2.573 -10.942 33.797 1.00 93.94 498 SER A CA 1
ATOM 4035 C C . SER A 1 498 ? 1.386 -11.544 33.044 1.00 93.94 498 SER A C 1
ATOM 4037 O O . SER A 1 498 ? 0.793 -12.497 33.522 1.00 93.94 498 SER A O 1
ATOM 4039 N N . THR A 1 499 ? 1.070 -11.099 31.818 1.00 91.69 499 THR A N 1
ATOM 4040 C CA . THR A 1 499 ? -0.040 -11.714 31.051 1.00 91.69 499 THR A CA 1
ATOM 4041 C C . THR A 1 499 ? 0.239 -13.168 30.640 1.00 91.69 499 THR A C 1
ATOM 4043 O O . THR A 1 499 ? -0.688 -13.910 30.302 1.00 91.69 499 THR A O 1
ATOM 4046 N N . LEU A 1 500 ? 1.509 -13.576 30.594 1.00 92.25 500 LEU A N 1
ATOM 4047 C CA . LEU A 1 500 ? 1.918 -14.923 30.203 1.00 92.25 500 LEU A CA 1
ATOM 4048 C C . LEU A 1 500 ? 2.000 -15.891 31.392 1.00 92.25 500 LEU A C 1
ATOM 4050 O O . LEU A 1 500 ? 2.073 -17.095 31.151 1.00 92.25 500 LEU A O 1
ATOM 4054 N N . VAL A 1 501 ? 2.003 -15.395 32.630 1.00 92.88 501 VAL A N 1
ATOM 4055 C CA . VAL A 1 501 ? 2.325 -16.170 33.832 1.00 92.88 501 VAL A CA 1
ATOM 4056 C C . VAL A 1 501 ? 1.249 -15.965 34.907 1.00 92.88 501 VAL A C 1
ATOM 4058 O O . VAL A 1 501 ? 1.047 -14.832 35.338 1.00 92.88 501 VAL A O 1
ATOM 4061 N N . PRO A 1 502 ? 0.581 -17.030 35.390 1.00 93.31 502 PRO A N 1
ATOM 4062 C CA . PRO A 1 502 ? -0.186 -16.979 36.631 1.00 93.31 502 PRO A CA 1
ATOM 4063 C C . PRO A 1 502 ? 0.750 -16.691 37.815 1.00 93.31 502 PRO A C 1
ATOM 4065 O O . PRO A 1 502 ? 1.624 -17.502 38.126 1.00 93.31 502 PRO A O 1
ATOM 4068 N N . LEU A 1 503 ? 0.560 -15.551 38.476 1.00 94.06 503 LEU A N 1
ATOM 4069 C CA . LEU A 1 503 ? 1.299 -15.116 39.664 1.00 94.06 503 LEU A CA 1
ATOM 4070 C C . LEU A 1 503 ? 0.674 -15.763 40.912 1.00 94.06 503 LEU A C 1
ATOM 4072 O O . LEU A 1 503 ? 0.004 -15.115 41.715 1.00 94.06 503 LEU A O 1
ATOM 4076 N N . VAL A 1 504 ? 0.824 -17.081 41.025 1.00 92.88 504 VAL A N 1
ATOM 4077 C CA . VAL A 1 504 ? 0.319 -17.888 42.144 1.00 92.88 504 VAL A CA 1
ATOM 4078 C C . VAL A 1 504 ? 1.516 -18.485 42.867 1.00 92.88 504 VAL A C 1
ATOM 4080 O O . VAL A 1 504 ? 2.315 -19.173 42.229 1.00 92.88 504 VAL A O 1
ATOM 4083 N N . ASP A 1 505 ? 1.638 -18.243 44.173 1.00 92.69 505 ASP A N 1
ATOM 4084 C CA . ASP A 1 505 ? 2.636 -18.946 44.973 1.00 92.69 505 ASP A CA 1
ATOM 4085 C C . ASP A 1 505 ? 2.244 -20.422 45.093 1.00 92.69 505 ASP A C 1
ATOM 4087 O O . ASP A 1 505 ? 1.179 -20.775 45.598 1.00 92.69 505 ASP A O 1
ATOM 4091 N N . CYS A 1 506 ? 3.099 -21.286 44.562 1.00 91.31 506 CYS A N 1
ATOM 4092 C CA . CYS A 1 506 ? 2.936 -22.727 44.602 1.00 91.31 506 CYS A CA 1
ATOM 4093 C C . CYS A 1 506 ? 4.119 -23.430 45.280 1.00 91.31 506 CYS A C 1
ATOM 4095 O O . CYS A 1 506 ? 4.212 -24.653 45.216 1.00 91.31 506 CYS A O 1
ATOM 4097 N N . SER A 1 507 ? 4.993 -22.687 45.966 1.00 90.50 507 SER A N 1
ATOM 4098 C CA . SER A 1 507 ? 6.203 -23.198 46.626 1.00 90.50 507 SER A CA 1
ATOM 4099 C C . SER A 1 507 ? 5.926 -24.307 47.651 1.00 90.50 507 SER A C 1
ATOM 4101 O O . SER A 1 507 ? 6.743 -25.212 47.828 1.00 90.50 507 SER A O 1
ATOM 4103 N N . SER A 1 508 ? 4.735 -24.325 48.253 1.00 87.06 508 SER A N 1
ATOM 4104 C CA . SER A 1 508 ? 4.275 -25.383 49.162 1.00 87.06 508 SER A CA 1
ATOM 4105 C C . SER A 1 508 ? 4.183 -26.775 48.513 1.00 87.06 508 SER A C 1
ATOM 4107 O O . SER A 1 508 ? 4.389 -27.779 49.198 1.00 87.06 508 SER A O 1
ATOM 4109 N N . LEU A 1 509 ? 3.977 -26.868 47.189 1.00 85.12 509 LEU A N 1
ATOM 4110 C CA . LEU A 1 509 ? 3.879 -28.146 46.463 1.00 85.12 509 LEU A CA 1
ATOM 4111 C C . LEU A 1 509 ? 5.171 -28.966 46.484 1.00 85.12 509 LEU A C 1
ATOM 4113 O O . LEU A 1 509 ? 5.118 -30.178 46.278 1.00 85.12 509 LEU A O 1
ATOM 4117 N N . LEU A 1 510 ? 6.317 -28.340 46.770 1.00 82.50 510 LEU A N 1
ATOM 4118 C CA . LEU A 1 510 ? 7.602 -29.024 46.936 1.00 82.50 510 LEU A CA 1
ATOM 4119 C C . LEU A 1 510 ? 7.560 -30.100 48.032 1.00 82.50 510 LEU A C 1
ATOM 4121 O O . LEU A 1 510 ? 8.340 -31.048 47.986 1.00 82.50 510 LEU A O 1
ATOM 4125 N N . GLN A 1 511 ? 6.667 -29.947 49.014 1.00 79.62 511 GLN A N 1
ATOM 4126 C CA . GLN A 1 511 ? 6.487 -30.894 50.116 1.00 79.62 511 GLN A CA 1
ATOM 4127 C C . GLN A 1 511 ? 5.442 -31.976 49.798 1.00 79.62 511 GLN A C 1
ATOM 4129 O O . GLN A 1 511 ? 5.487 -33.057 50.381 1.00 79.62 511 GLN A O 1
ATOM 4134 N N . GLU A 1 512 ? 4.511 -31.703 48.877 1.00 77.50 512 GLU A N 1
ATOM 4135 C CA . GLU A 1 512 ? 3.407 -32.609 48.524 1.00 77.50 512 GLU A CA 1
ATOM 4136 C C . GLU A 1 512 ? 3.715 -33.507 47.316 1.00 77.50 512 GLU A C 1
ATOM 4138 O O . GLU A 1 512 ? 3.181 -34.615 47.218 1.00 77.50 512 GLU A O 1
ATOM 4143 N N . ARG A 1 513 ? 4.556 -33.047 46.379 1.00 76.94 513 ARG A N 1
ATOM 4144 C CA . ARG A 1 513 ? 4.798 -33.714 45.092 1.00 76.94 513 ARG A CA 1
ATOM 4145 C C . ARG A 1 513 ? 6.241 -34.175 44.932 1.00 76.94 513 ARG A C 1
ATOM 4147 O O . ARG A 1 513 ? 7.172 -33.380 44.952 1.00 76.94 513 ARG A O 1
ATOM 4154 N N . ASN A 1 514 ? 6.403 -35.468 44.645 1.00 77.19 514 ASN A N 1
ATOM 4155 C CA . ASN A 1 514 ? 7.699 -36.087 44.337 1.00 77.19 514 ASN A CA 1
ATOM 4156 C C . ASN A 1 514 ? 7.959 -36.233 42.821 1.00 77.19 514 ASN A C 1
ATOM 4158 O O . ASN A 1 514 ? 9.019 -36.712 42.430 1.00 77.19 514 ASN A O 1
ATOM 4162 N N . ASP A 1 515 ? 7.000 -35.870 41.961 1.00 85.06 515 ASP A N 1
ATOM 4163 C CA . ASP A 1 515 ? 7.024 -36.083 40.503 1.00 85.06 515 ASP A CA 1
ATOM 4164 C C . ASP A 1 515 ? 7.543 -34.876 39.692 1.00 85.06 515 ASP A C 1
ATOM 4166 O O . ASP A 1 515 ? 7.245 -34.751 38.504 1.00 85.06 515 ASP A O 1
ATOM 4170 N N . LEU A 1 516 ? 8.313 -33.985 40.323 1.00 84.56 516 LEU A N 1
ATOM 4171 C CA . LEU A 1 516 ? 8.780 -32.724 39.737 1.00 84.56 516 LEU A CA 1
ATOM 4172 C C . LEU A 1 516 ? 10.144 -32.882 39.052 1.00 84.56 516 LEU A C 1
ATOM 4174 O O . LEU A 1 516 ? 11.070 -33.468 39.616 1.00 84.56 516 LEU A O 1
ATOM 4178 N N . SER A 1 517 ? 10.299 -32.308 37.857 1.00 86.94 517 SER A N 1
ATOM 4179 C CA . SER A 1 517 ? 11.628 -32.118 37.258 1.00 86.94 517 SER A CA 1
ATOM 4180 C C . SER A 1 517 ? 12.451 -31.086 38.038 1.00 86.94 517 SER A C 1
ATOM 4182 O O . SER A 1 517 ? 11.903 -30.263 38.767 1.00 86.94 517 SER A O 1
ATOM 4184 N N . GLU A 1 518 ? 13.776 -31.095 37.875 1.00 87.69 518 GLU A N 1
ATOM 4185 C CA . GLU A 1 518 ? 14.662 -30.166 38.591 1.00 87.69 518 GLU A CA 1
ATOM 4186 C C . GLU A 1 518 ? 14.351 -28.695 38.265 1.00 87.69 518 GLU A C 1
ATOM 4188 O O . GLU A 1 518 ? 14.253 -27.874 39.175 1.00 87.69 518 GLU A O 1
ATOM 4193 N N . VAL A 1 519 ? 14.063 -28.396 36.992 1.00 88.94 519 VAL A N 1
ATOM 4194 C CA . VAL A 1 519 ? 13.620 -27.067 36.539 1.00 88.94 519 VAL A CA 1
ATOM 4195 C C . VAL A 1 519 ? 12.271 -26.692 37.152 1.00 88.94 519 VAL A C 1
ATOM 4197 O O . VAL A 1 519 ? 12.113 -25.580 37.643 1.00 88.94 519 VAL A O 1
ATOM 4200 N N . GLU A 1 520 ? 11.291 -27.605 37.161 1.00 88.75 520 GLU A N 1
ATOM 4201 C CA . GLU A 1 520 ? 9.997 -27.342 37.809 1.00 88.75 520 GLU A CA 1
ATOM 4202 C C . GLU A 1 520 ? 10.167 -27.107 39.313 1.00 88.75 520 GLU A C 1
ATOM 4204 O O . GLU A 1 520 ? 9.468 -26.267 39.868 1.00 88.75 520 GLU A O 1
ATOM 4209 N N . ARG A 1 521 ? 11.105 -27.802 39.966 1.00 89.19 521 ARG A N 1
ATOM 4210 C CA . ARG A 1 521 ? 11.402 -27.643 41.391 1.00 89.19 521 ARG A CA 1
ATOM 4211 C C . ARG A 1 521 ? 11.963 -26.254 41.700 1.00 89.19 521 ARG A C 1
ATOM 4213 O O . ARG A 1 521 ? 11.467 -25.598 42.612 1.00 89.19 521 ARG A O 1
ATOM 4220 N N . GLU A 1 522 ? 12.951 -25.790 40.933 1.00 89.88 522 GLU A N 1
ATOM 4221 C CA . GLU A 1 522 ? 13.479 -24.425 41.071 1.00 89.88 522 GLU A CA 1
ATOM 4222 C C . GLU A 1 522 ? 12.410 -23.371 40.785 1.00 89.88 522 GLU A C 1
ATOM 4224 O O . GLU A 1 522 ? 12.232 -22.442 41.571 1.00 89.88 522 GLU A O 1
ATOM 4229 N N . LEU A 1 523 ? 11.649 -23.543 39.701 1.00 90.56 523 LEU A N 1
ATOM 4230 C CA . LEU A 1 523 ? 10.601 -22.604 39.312 1.00 90.56 523 LEU A CA 1
ATOM 4231 C C . LEU A 1 523 ? 9.504 -22.503 40.379 1.00 90.56 523 LEU A C 1
ATOM 4233 O O . LEU A 1 523 ? 9.068 -21.406 40.710 1.00 90.56 523 LEU A O 1
ATOM 4237 N N . CYS A 1 524 ? 9.088 -23.648 40.928 1.00 90.50 524 CYS A N 1
ATOM 4238 C CA . CYS A 1 524 ? 8.106 -23.746 42.003 1.00 90.50 524 CYS A CA 1
ATOM 4239 C C . CYS A 1 524 ? 8.624 -23.098 43.293 1.00 90.50 524 CYS A C 1
ATOM 4241 O O . CYS A 1 524 ? 7.864 -22.437 43.986 1.00 90.50 524 CYS A O 1
ATOM 4243 N N . SER A 1 525 ? 9.916 -23.234 43.607 1.00 91.62 525 SER A N 1
ATOM 4244 C CA . SER A 1 525 ? 10.517 -22.541 44.753 1.00 91.62 525 SER A CA 1
ATOM 4245 C C . SER A 1 525 ? 10.555 -21.026 44.550 1.00 91.62 525 SER A C 1
ATOM 4247 O O . SER A 1 525 ? 10.301 -20.280 45.491 1.00 91.62 525 SER A O 1
ATOM 4249 N N . ALA A 1 526 ? 10.858 -20.568 43.334 1.00 91.94 526 ALA A N 1
ATOM 4250 C CA . ALA A 1 526 ? 10.946 -19.148 43.012 1.00 91.94 526 ALA A CA 1
ATOM 4251 C C . ALA A 1 526 ? 9.587 -18.430 43.091 1.00 91.94 526 ALA A C 1
ATOM 4253 O O . ALA A 1 526 ? 9.556 -17.218 43.275 1.00 91.94 526 ALA A O 1
ATOM 4254 N N . THR A 1 527 ? 8.453 -19.141 43.004 1.00 93.31 527 THR A N 1
ATOM 4255 C CA . THR A 1 527 ? 7.129 -18.492 43.070 1.00 93.31 527 THR A CA 1
ATOM 4256 C C . THR A 1 527 ? 6.831 -17.814 44.407 1.00 93.31 527 THR A C 1
ATOM 4258 O O . THR A 1 527 ? 5.937 -16.973 44.448 1.00 93.31 527 THR A O 1
ATOM 4261 N N . ALA A 1 528 ? 7.576 -18.131 45.472 1.00 92.94 528 ALA A N 1
ATOM 4262 C CA . ALA A 1 528 ? 7.446 -17.462 46.768 1.00 92.94 528 ALA A CA 1
ATOM 4263 C C . ALA A 1 528 ? 7.742 -15.947 46.688 1.00 92.94 528 ALA A C 1
ATOM 4265 O O . ALA A 1 528 ? 7.161 -15.166 47.433 1.00 92.94 528 ALA A O 1
ATOM 4266 N N . GLU A 1 529 ? 8.578 -15.508 45.740 1.00 95.56 529 GLU A N 1
ATOM 4267 C CA . GLU A 1 529 ? 8.924 -14.090 45.535 1.00 95.56 529 GLU A CA 1
ATOM 4268 C C . GLU A 1 529 ? 7.840 -13.287 44.782 1.00 95.56 529 GLU A C 1
ATOM 4270 O O . GLU A 1 529 ? 7.997 -12.085 44.559 1.00 95.56 529 GLU A O 1
ATOM 4275 N N . PHE A 1 530 ? 6.724 -13.899 44.357 1.00 95.81 530 PHE A N 1
ATOM 4276 C CA . PHE A 1 530 ? 5.684 -13.155 43.633 1.00 95.81 530 PHE A CA 1
ATOM 4277 C C . PHE A 1 530 ? 5.039 -12.050 44.470 1.00 95.81 530 PHE A C 1
ATOM 4279 O O . PHE A 1 530 ? 4.716 -10.996 43.919 1.00 95.81 530 PHE A O 1
ATOM 4286 N N . GLU A 1 531 ? 4.860 -12.263 45.775 1.00 95.50 531 GLU A N 1
ATOM 4287 C CA . GLU A 1 531 ? 4.350 -11.218 46.665 1.00 95.50 531 GLU A CA 1
ATOM 4288 C C . GLU A 1 531 ? 5.324 -10.032 46.716 1.00 95.50 531 GLU A C 1
ATOM 4290 O O . GLU A 1 531 ? 4.919 -8.895 46.459 1.00 95.50 531 GLU A O 1
ATOM 4295 N N . ASP A 1 532 ? 6.618 -10.304 46.916 1.00 95.44 532 ASP A N 1
ATOM 4296 C CA . ASP A 1 532 ? 7.671 -9.286 46.925 1.00 95.44 532 ASP A CA 1
ATOM 4297 C C . ASP A 1 532 ? 7.710 -8.493 45.617 1.00 95.44 532 ASP A C 1
ATOM 4299 O O . ASP A 1 532 ? 7.773 -7.261 45.638 1.00 95.44 532 ASP A O 1
ATOM 4303 N N . PHE A 1 533 ? 7.612 -9.174 44.472 1.00 97.00 533 PHE A N 1
ATOM 4304 C CA . PHE A 1 533 ? 7.558 -8.522 43.165 1.00 97.00 533 PHE A CA 1
ATOM 4305 C C . PHE A 1 533 ? 6.390 -7.533 43.065 1.00 97.00 533 PHE A C 1
ATOM 4307 O O . PHE A 1 533 ? 6.587 -6.377 42.676 1.00 97.00 533 PHE A O 1
ATOM 4314 N N . VAL A 1 534 ? 5.174 -7.969 43.412 1.00 96.31 534 VAL A N 1
ATOM 4315 C CA . VAL A 1 534 ? 3.974 -7.127 43.308 1.00 96.31 534 VAL A CA 1
ATOM 4316 C C . VAL A 1 534 ? 4.087 -5.925 44.243 1.00 96.31 534 VAL A C 1
ATOM 4318 O O . VAL A 1 534 ? 3.826 -4.797 43.822 1.00 96.31 534 VAL A O 1
ATOM 4321 N N . LEU A 1 535 ? 4.528 -6.133 45.484 1.00 96.31 535 LEU A N 1
ATOM 4322 C CA . LEU A 1 535 ? 4.643 -5.064 46.474 1.00 96.31 535 LEU A CA 1
ATOM 4323 C C . LEU A 1 535 ? 5.736 -4.050 46.124 1.00 96.31 535 LEU A C 1
ATOM 4325 O O . LEU A 1 535 ? 5.495 -2.851 46.282 1.00 96.31 535 LEU A O 1
ATOM 4329 N N . GLN A 1 536 ? 6.888 -4.497 45.616 1.00 96.50 536 GLN A N 1
ATOM 4330 C CA . GLN A 1 536 ? 7.969 -3.608 45.178 1.00 96.50 536 GLN A CA 1
ATOM 4331 C C . GLN A 1 536 ? 7.605 -2.850 43.898 1.00 96.50 536 GLN A C 1
ATOM 4333 O O . GLN A 1 536 ? 7.920 -1.665 43.771 1.00 96.50 536 GLN A O 1
ATOM 4338 N N . PHE A 1 537 ? 6.909 -3.494 42.956 1.00 97.00 537 PHE A N 1
ATOM 4339 C CA . PHE A 1 537 ? 6.357 -2.808 41.787 1.00 97.00 537 PHE A CA 1
ATOM 4340 C C . PHE A 1 537 ? 5.409 -1.680 42.204 1.00 97.00 537 PHE A C 1
ATOM 4342 O O . PHE A 1 537 ? 5.494 -0.574 41.668 1.00 97.00 537 PHE A O 1
ATOM 4349 N N . MET A 1 538 ? 4.540 -1.938 43.184 1.00 96.06 538 MET A N 1
ATOM 4350 C CA . MET A 1 538 ? 3.625 -0.928 43.713 1.00 96.06 538 MET A CA 1
ATOM 4351 C C . MET A 1 538 ? 4.364 0.253 44.338 1.00 96.06 538 MET A C 1
ATOM 4353 O O . MET A 1 538 ? 4.008 1.387 44.038 1.00 96.06 538 MET A O 1
ATOM 4357 N N . ASP A 1 539 ? 5.425 0.020 45.116 1.00 96.31 539 ASP A N 1
ATOM 4358 C CA . ASP A 1 539 ? 6.218 1.113 45.700 1.00 96.31 539 ASP A CA 1
ATOM 4359 C C . ASP A 1 539 ? 6.842 2.008 44.620 1.00 96.31 539 ASP A C 1
ATOM 4361 O O . ASP A 1 539 ? 6.828 3.234 44.732 1.00 96.31 539 ASP A O 1
ATOM 4365 N N . ARG A 1 540 ? 7.324 1.414 43.519 1.00 96.06 540 ARG A N 1
ATOM 4366 C CA . ARG A 1 540 ? 7.826 2.178 42.363 1.00 96.06 540 ARG A CA 1
ATOM 4367 C C . ARG A 1 540 ? 6.729 2.984 41.679 1.00 96.06 540 ARG A C 1
ATOM 4369 O O . ARG A 1 540 ? 6.958 4.129 41.299 1.00 96.06 540 ARG A O 1
ATOM 4376 N N . CYS A 1 541 ? 5.543 2.403 41.541 1.00 95.50 541 CYS A N 1
ATOM 4377 C CA . CYS A 1 541 ? 4.386 3.095 40.987 1.00 95.50 541 CYS A CA 1
ATOM 4378 C C . CYS A 1 541 ? 3.944 4.265 41.871 1.00 95.50 541 CYS A C 1
ATOM 4380 O O . CYS A 1 541 ? 3.638 5.331 41.350 1.00 95.50 541 CYS A O 1
ATOM 4382 N N . PHE A 1 542 ? 3.940 4.095 43.192 1.00 95.50 542 PHE A N 1
ATOM 4383 C CA . PHE A 1 542 ? 3.582 5.156 44.131 1.00 95.50 542 PHE A CA 1
ATOM 4384 C C . PHE A 1 542 ? 4.584 6.310 44.075 1.00 95.50 542 PHE A C 1
ATOM 4386 O O . PHE A 1 542 ? 4.169 7.450 43.890 1.00 95.50 542 PHE A O 1
ATOM 4393 N N . ALA A 1 543 ? 5.889 6.020 44.075 1.00 93.81 543 ALA A N 1
ATOM 4394 C CA . ALA A 1 543 ? 6.922 7.043 43.906 1.00 93.81 543 ALA A CA 1
ATOM 4395 C C . ALA A 1 543 ? 6.807 7.791 42.558 1.00 93.81 543 ALA A C 1
ATOM 4397 O O . ALA A 1 543 ? 7.013 9.005 42.484 1.00 93.81 543 ALA A O 1
ATOM 4398 N N . LEU A 1 544 ? 6.445 7.086 41.478 1.00 94.06 544 LEU A N 1
ATOM 4399 C CA . LEU A 1 544 ? 6.171 7.697 40.172 1.00 94.06 544 LEU A CA 1
ATOM 4400 C C . LEU A 1 544 ? 4.968 8.651 40.230 1.00 94.06 544 LEU A C 1
ATOM 4402 O O . LEU A 1 544 ? 5.012 9.724 39.640 1.00 94.06 544 LEU A O 1
ATOM 4406 N N . ILE A 1 545 ? 3.901 8.279 40.935 1.00 93.62 545 ILE A N 1
ATOM 4407 C CA . ILE A 1 545 ? 2.699 9.111 41.084 1.00 93.62 545 ILE A CA 1
ATOM 4408 C C . ILE A 1 545 ? 2.992 10.355 41.919 1.00 93.62 545 ILE A C 1
ATOM 4410 O O . ILE A 1 545 ? 2.616 11.453 41.517 1.00 93.62 545 ILE A O 1
ATOM 4414 N N . GLU A 1 546 ? 3.677 10.195 43.052 1.00 91.88 546 GLU A N 1
ATOM 4415 C CA . GLU A 1 546 ? 4.053 11.302 43.940 1.00 91.88 546 GLU A CA 1
ATOM 4416 C C . GLU A 1 546 ? 4.917 12.338 43.211 1.00 91.88 546 GLU A C 1
ATOM 4418 O O . GLU A 1 546 ? 4.730 13.538 43.389 1.00 91.88 546 GLU A O 1
ATOM 4423 N N . SER A 1 547 ? 5.808 11.885 42.324 1.00 90.19 547 SER A N 1
ATOM 4424 C CA . SER A 1 547 ? 6.639 12.759 41.482 1.00 90.19 547 SER A CA 1
ATOM 4425 C C . SER A 1 547 ? 5.935 13.302 40.232 1.00 90.19 547 SER A C 1
ATOM 4427 O O . SER A 1 547 ? 6.431 14.249 39.627 1.00 90.19 547 SER A O 1
ATOM 4429 N N . SER A 1 548 ? 4.781 12.743 39.854 1.00 88.94 548 SER A N 1
ATOM 4430 C CA . SER A 1 548 ? 3.960 13.211 38.724 1.00 88.94 548 SER A CA 1
ATOM 4431 C C . SER A 1 548 ? 2.864 14.198 39.151 1.00 88.94 548 SER A C 1
ATOM 4433 O O . SER A 1 548 ? 1.991 14.531 38.349 1.00 88.94 548 SER A O 1
ATOM 4435 N N . ALA A 1 549 ? 2.862 14.642 40.412 1.00 83.69 549 ALA A N 1
ATOM 4436 C CA . ALA A 1 549 ? 1.905 15.622 40.905 1.00 83.69 549 ALA A CA 1
ATOM 4437 C C . ALA A 1 549 ? 2.068 16.969 40.186 1.00 83.69 549 ALA A C 1
ATOM 4439 O O . ALA A 1 549 ? 3.174 17.426 39.894 1.00 83.69 549 ALA A O 1
ATOM 4440 N N . LEU A 1 550 ? 0.941 17.613 39.892 1.00 82.44 550 LEU A N 1
ATOM 4441 C CA . LEU A 1 550 ? 0.934 18.861 39.146 1.00 82.44 550 LEU A CA 1
ATOM 4442 C C . LEU A 1 550 ? 1.378 20.031 40.041 1.00 82.44 550 LEU A C 1
ATOM 4444 O O . LEU A 1 550 ? 0.614 20.505 40.881 1.00 82.44 550 LEU A O 1
ATOM 4448 N N . GLU A 1 551 ? 2.601 20.526 39.843 1.00 78.50 551 GLU A N 1
ATOM 4449 C CA . GLU A 1 551 ? 3.051 21.773 40.468 1.00 78.50 551 GLU A CA 1
ATOM 4450 C C . GLU A 1 551 ? 2.573 22.983 39.655 1.00 78.50 551 GLU A C 1
ATOM 4452 O O . GLU A 1 551 ? 3.008 23.225 38.524 1.00 78.50 551 GLU A O 1
ATOM 4457 N N . GLN A 1 552 ? 1.653 23.762 40.230 1.00 74.94 552 GLN A N 1
ATOM 4458 C CA . GLN A 1 552 ? 1.144 24.972 39.587 1.00 74.94 552 GLN A CA 1
ATOM 4459 C C . GLN A 1 552 ? 2.239 26.043 39.541 1.00 74.94 552 GLN A C 1
ATOM 4461 O O . GLN A 1 552 ? 2.544 26.700 40.531 1.00 74.94 552 GLN A O 1
ATOM 4466 N N . THR A 1 553 ? 2.821 26.236 38.358 1.00 80.44 553 THR A N 1
ATOM 4467 C CA . THR A 1 553 ? 3.865 27.247 38.105 1.00 80.44 553 THR A CA 1
ATOM 4468 C C . THR A 1 553 ? 3.306 28.610 37.693 1.00 80.44 553 THR A C 1
ATOM 4470 O O . THR A 1 553 ? 4.064 29.570 37.560 1.00 80.44 553 THR A O 1
ATOM 4473 N N . ARG A 1 554 ? 1.990 28.712 37.461 1.00 76.94 554 ARG A N 1
ATOM 4474 C CA . ARG A 1 554 ? 1.308 29.947 37.054 1.00 76.94 554 ARG A CA 1
ATOM 4475 C C . ARG A 1 554 ? 0.195 30.293 38.028 1.00 76.94 554 ARG A C 1
ATOM 4477 O O . ARG A 1 554 ? -0.683 29.477 38.268 1.00 76.94 554 ARG A O 1
ATOM 4484 N N . GLU A 1 555 ? 0.213 31.528 38.509 1.00 74.62 555 GLU A N 1
ATOM 4485 C CA . GLU A 1 555 ? -0.796 32.063 39.431 1.00 74.62 555 GLU A CA 1
ATOM 4486 C C . GLU A 1 555 ? -2.095 32.465 38.704 1.00 74.62 555 GLU A C 1
ATOM 4488 O O . GLU A 1 555 ? -3.177 32.407 39.272 1.00 74.62 555 GLU A O 1
ATOM 4493 N N . GLU A 1 556 ? -2.006 32.822 37.417 1.00 74.25 556 GLU A N 1
ATOM 4494 C CA . GLU A 1 556 ? -3.116 33.390 36.629 1.00 74.25 556 GLU A CA 1
ATOM 4495 C C . GLU A 1 556 ? -4.098 32.342 36.078 1.00 74.25 556 GLU A C 1
ATOM 4497 O O . GLU A 1 556 ? -5.253 32.657 35.795 1.00 74.25 556 GLU A O 1
ATOM 4502 N N . THR A 1 557 ? -3.634 31.110 35.846 1.00 73.75 557 THR A N 1
ATOM 4503 C CA . THR A 1 557 ? -4.428 30.046 35.215 1.00 73.75 557 THR A CA 1
ATOM 4504 C C . THR A 1 557 ? -3.988 28.680 35.712 1.00 73.75 557 THR A C 1
ATOM 4506 O O . THR A 1 557 ? -2.821 28.318 35.539 1.00 73.75 557 THR A O 1
ATOM 4509 N N . GLU A 1 558 ? -4.926 27.885 36.218 1.00 68.50 558 GLU A N 1
ATOM 4510 C CA . GLU A 1 558 ? -4.664 26.482 36.524 1.00 68.50 558 GLU A CA 1
ATOM 4511 C C . GLU A 1 558 ? -4.457 25.663 35.245 1.00 68.50 558 GLU A C 1
ATOM 4513 O O . GLU A 1 558 ? -5.190 25.794 34.256 1.00 68.50 558 GLU A O 1
ATOM 4518 N N . THR A 1 559 ? -3.477 24.759 35.263 1.00 68.88 559 THR A N 1
ATOM 4519 C CA . THR A 1 559 ? -3.311 23.786 34.177 1.00 68.88 559 THR A CA 1
ATOM 4520 C C . THR A 1 559 ? -4.415 22.725 34.264 1.00 68.88 559 THR A C 1
ATOM 4522 O O . THR A 1 559 ? -4.276 21.708 34.931 1.00 68.88 559 THR A O 1
ATOM 4525 N N . GLU A 1 560 ? -5.542 22.947 33.581 1.00 66.19 560 GLU A N 1
ATOM 4526 C CA . GLU A 1 560 ? -6.717 22.055 33.650 1.00 66.19 560 GLU A CA 1
ATOM 4527 C C . GLU A 1 560 ? -6.567 20.712 32.894 1.00 66.19 560 GLU A C 1
ATOM 4529 O O . GLU A 1 560 ? -7.510 19.916 32.864 1.00 66.19 560 GLU A O 1
ATOM 4534 N N . LYS A 1 561 ? -5.443 20.452 32.206 1.00 74.25 561 LYS A N 1
ATOM 4535 C CA . LYS A 1 561 ? -5.307 19.298 31.297 1.00 74.25 561 LYS A CA 1
ATOM 4536 C C . LYS A 1 561 ? -3.999 18.547 31.473 1.00 74.25 561 LYS A C 1
ATOM 4538 O O . LYS A 1 561 ? -2.930 19.135 31.374 1.00 74.25 561 LYS A O 1
ATOM 4543 N N . MET A 1 562 ? -4.130 17.229 31.567 1.00 82.75 562 MET A N 1
ATOM 4544 C CA . MET A 1 562 ? -3.028 16.282 31.469 1.00 82.75 562 MET A CA 1
ATOM 4545 C C . MET A 1 562 ? -2.398 16.330 30.076 1.00 82.75 562 MET A C 1
ATOM 4547 O O . MET A 1 562 ? -3.095 16.368 29.051 1.00 82.75 562 MET A O 1
ATOM 4551 N N . THR A 1 563 ? -1.072 16.339 30.030 1.00 86.06 563 THR A N 1
ATOM 4552 C CA . THR A 1 563 ? -0.331 16.284 28.774 1.00 86.06 563 THR A CA 1
ATOM 4553 C C . THR A 1 563 ? -0.464 14.903 28.130 1.00 86.06 563 THR A C 1
ATOM 4555 O O . THR A 1 563 ? -0.808 13.903 28.762 1.00 86.06 563 THR A O 1
ATOM 4558 N N . HIS A 1 564 ? -0.156 14.816 26.835 1.00 84.69 564 HIS A N 1
ATOM 4559 C CA . HIS A 1 564 ? -0.146 13.528 26.142 1.00 84.69 564 HIS A CA 1
ATOM 4560 C C . HIS A 1 564 ? 0.865 12.545 26.761 1.00 84.69 564 HIS A C 1
ATOM 4562 O O . HIS A 1 564 ? 0.594 11.347 26.798 1.00 84.69 564 HIS A O 1
ATOM 4568 N N . LEU A 1 565 ? 2.009 13.042 27.247 1.00 85.50 565 LEU A N 1
ATOM 4569 C CA . LEU A 1 565 ? 3.055 12.217 27.848 1.00 85.50 565 LEU A CA 1
ATOM 4570 C C . LEU A 1 565 ? 2.558 11.577 29.149 1.00 85.50 565 LEU A C 1
ATOM 4572 O O . LEU A 1 565 ? 2.575 10.356 29.266 1.00 85.50 565 LEU A O 1
ATOM 4576 N N . GLU A 1 566 ? 2.017 12.386 30.058 1.00 87.12 566 GLU A N 1
ATOM 4577 C CA . GLU A 1 566 ? 1.415 11.919 31.312 1.00 87.12 566 GLU A CA 1
ATOM 4578 C C . GLU A 1 566 ? 0.268 10.936 31.045 1.00 87.12 566 GLU A C 1
ATOM 4580 O O . GLU A 1 566 ? 0.192 9.904 31.702 1.00 87.12 566 GLU A O 1
ATOM 4585 N N . SER A 1 567 ? -0.562 11.171 30.016 1.00 86.56 567 SER A N 1
ATOM 4586 C CA . SER A 1 567 ? -1.622 10.223 29.614 1.00 86.56 567 SER A CA 1
ATOM 4587 C C . SER A 1 567 ? -1.117 8.863 29.171 1.00 86.56 567 SER A C 1
ATOM 4589 O O . SER A 1 567 ? -1.773 7.853 29.408 1.00 86.56 567 SER A O 1
ATOM 4591 N N . LEU A 1 568 ? 0.063 8.808 28.560 1.00 86.75 568 LEU A N 1
ATOM 4592 C CA . LEU A 1 568 ? 0.668 7.531 28.213 1.00 86.75 568 LEU A CA 1
ATOM 4593 C C . LEU A 1 568 ? 1.244 6.832 29.442 1.00 86.75 568 LEU A C 1
ATOM 4595 O O . LEU A 1 568 ? 1.139 5.609 29.516 1.00 86.75 568 LEU A O 1
ATOM 4599 N N . VAL A 1 569 ? 1.807 7.582 30.395 1.00 88.62 569 VAL A N 1
ATOM 4600 C CA . VAL A 1 569 ? 2.302 7.022 31.660 1.00 88.62 569 VAL A CA 1
ATOM 4601 C C . VAL A 1 569 ? 1.147 6.476 32.494 1.00 88.62 569 VAL A C 1
ATOM 4603 O O . VAL A 1 569 ? 1.224 5.335 32.932 1.00 88.62 569 VAL A O 1
ATOM 4606 N N . GLU A 1 570 ? 0.059 7.231 32.658 1.00 90.81 570 GLU A N 1
ATOM 4607 C CA . GLU A 1 570 ? -1.156 6.788 33.356 1.00 90.81 570 GLU A CA 1
ATOM 4608 C C . GLU A 1 570 ? -1.736 5.521 32.715 1.00 90.81 570 GLU A C 1
ATOM 4610 O O . GLU A 1 570 ? -1.959 4.525 33.407 1.00 90.81 570 GLU A O 1
ATOM 4615 N N . LEU A 1 571 ? -1.866 5.501 31.384 1.00 87.88 571 LEU A N 1
ATOM 4616 C CA . LEU A 1 571 ? -2.331 4.323 30.656 1.00 87.88 571 LEU A CA 1
ATOM 4617 C C . LEU A 1 571 ? -1.384 3.124 30.837 1.00 87.88 571 LEU A C 1
ATOM 4619 O O . LEU A 1 571 ? -1.844 2.001 31.049 1.00 87.88 571 LEU A O 1
ATOM 4623 N N . GLY A 1 572 ? -0.070 3.342 30.735 1.00 89.94 572 GLY A N 1
ATOM 4624 C CA . GLY A 1 572 ? 0.951 2.310 30.921 1.00 89.94 572 GLY A CA 1
ATOM 4625 C C . GLY A 1 572 ? 0.920 1.723 32.331 1.00 89.94 572 GLY A C 1
ATOM 4626 O O . GLY A 1 572 ? 0.913 0.499 32.490 1.00 89.94 572 GLY A O 1
ATOM 4627 N N . LEU A 1 573 ? 0.806 2.591 33.334 1.00 94.06 573 LEU A N 1
ATOM 4628 C CA . LEU A 1 573 ? 0.694 2.256 34.747 1.00 94.06 573 LEU A CA 1
ATOM 4629 C C . LEU A 1 573 ? -0.571 1.434 35.024 1.00 94.06 573 LEU A C 1
ATOM 4631 O O . LEU A 1 573 ? -0.477 0.294 35.482 1.00 94.06 573 LEU A O 1
ATOM 4635 N N . SER A 1 574 ? -1.749 1.980 34.702 1.00 91.50 574 SER A N 1
ATOM 4636 C CA . SER A 1 574 ? -3.038 1.330 34.965 1.00 91.50 574 SER A CA 1
ATOM 4637 C C . SER A 1 574 ? -3.157 0.000 34.216 1.00 91.50 574 SER A C 1
ATOM 4639 O O . SER A 1 574 ? -3.564 -1.012 34.792 1.00 91.50 574 SER A O 1
ATOM 4641 N N . SER A 1 575 ? -2.724 -0.048 32.949 1.00 91.31 575 SER A N 1
ATOM 4642 C CA . SER A 1 575 ? -2.734 -1.279 32.152 1.00 91.31 575 SER A CA 1
ATOM 4643 C C . SER A 1 575 ? -1.837 -2.360 32.754 1.00 91.31 575 SER A C 1
ATOM 4645 O O . SER A 1 575 ? -2.235 -3.526 32.809 1.00 91.31 575 SER A O 1
ATOM 4647 N N . THR A 1 576 ? -0.627 -2.003 33.189 1.00 95.06 576 THR A N 1
ATOM 4648 C CA . THR A 1 576 ? 0.331 -2.963 33.757 1.00 95.06 576 THR A CA 1
ATOM 4649 C C . THR A 1 576 ? -0.151 -3.467 35.108 1.00 95.06 576 THR A C 1
ATOM 4651 O O . THR A 1 576 ? -0.208 -4.675 35.327 1.00 95.06 576 THR A O 1
ATOM 4654 N N . PHE A 1 577 ? -0.597 -2.559 35.975 1.00 96.25 577 PHE A N 1
ATOM 4655 C CA . PHE A 1 577 ? -1.117 -2.910 37.290 1.00 96.25 577 PHE A CA 1
ATOM 4656 C C . PHE A 1 577 ? -2.374 -3.782 37.200 1.00 96.25 577 PHE A C 1
ATOM 4658 O O . PHE A 1 577 ? -2.447 -4.830 37.837 1.00 96.25 577 PHE A O 1
ATOM 4665 N N . SER A 1 578 ? -3.324 -3.431 36.326 1.00 94.25 578 SER A N 1
ATOM 4666 C CA . SER A 1 578 ? -4.498 -4.271 36.069 1.00 94.25 578 SER A CA 1
ATOM 4667 C C . SER A 1 578 ? -4.105 -5.653 35.555 1.00 94.25 578 SER A C 1
ATOM 4669 O O . SER A 1 578 ? -4.725 -6.640 35.941 1.00 94.25 578 SER A O 1
ATOM 4671 N N . THR A 1 579 ? -3.083 -5.744 34.701 1.00 94.00 579 THR A N 1
ATOM 4672 C CA . THR A 1 579 ? -2.594 -7.032 34.200 1.00 94.00 579 THR A CA 1
ATOM 4673 C C . THR A 1 579 ? -2.046 -7.884 35.343 1.00 94.00 579 THR A C 1
ATOM 4675 O O . THR A 1 579 ? -2.450 -9.035 35.465 1.00 94.00 579 THR A O 1
ATOM 4678 N N . ILE A 1 580 ? -1.205 -7.319 36.215 1.00 95.75 580 ILE A N 1
ATOM 4679 C CA . ILE A 1 580 ? -0.654 -8.012 37.391 1.00 95.75 580 ILE A CA 1
ATOM 4680 C C . ILE A 1 580 ? -1.779 -8.518 38.296 1.00 95.75 580 ILE A C 1
ATOM 4682 O O . ILE A 1 580 ? -1.834 -9.710 38.593 1.00 95.75 580 ILE A O 1
ATOM 4686 N N . LEU A 1 581 ? -2.716 -7.642 38.673 1.00 94.56 581 LEU A N 1
ATOM 4687 C CA . LEU A 1 581 ? -3.800 -8.006 39.585 1.00 94.56 581 LEU A CA 1
ATOM 4688 C C . LEU A 1 581 ? -4.716 -9.091 39.019 1.00 94.56 581 LEU A C 1
ATOM 4690 O O . LEU A 1 581 ? -5.187 -9.938 39.764 1.00 94.56 581 LEU A O 1
ATOM 4694 N N . THR A 1 582 ? -4.965 -9.101 37.706 1.00 92.31 582 THR A N 1
ATOM 4695 C CA . THR A 1 582 ? -5.766 -10.173 37.083 1.00 92.31 582 THR A CA 1
ATOM 4696 C C . THR A 1 582 ? -5.044 -11.515 37.010 1.00 92.31 582 THR A C 1
ATOM 4698 O O . THR A 1 582 ? -5.675 -12.523 36.703 1.00 92.31 582 THR A O 1
ATOM 4701 N N . GLN A 1 583 ? -3.730 -11.544 37.224 1.00 94.19 583 GLN A N 1
ATOM 4702 C CA . GLN A 1 583 ? -2.917 -12.756 37.139 1.00 94.19 583 GLN A CA 1
ATOM 4703 C C . GLN A 1 583 ? -2.466 -13.255 38.511 1.00 94.19 583 GLN A C 1
ATOM 4705 O O . GLN A 1 583 ? -1.929 -14.356 38.571 1.00 94.19 583 GLN A O 1
ATOM 4710 N N . CYS A 1 584 ? -2.695 -12.505 39.595 1.00 92.94 584 CYS A N 1
ATOM 4711 C CA . CYS A 1 584 ? -2.326 -12.934 40.938 1.00 92.94 584 CYS A CA 1
ATOM 4712 C C . CYS A 1 584 ? -3.384 -13.809 41.621 1.00 92.94 584 CYS A C 1
ATOM 4714 O O . CYS A 1 584 ? -4.575 -13.752 41.304 1.00 92.94 584 CYS A O 1
ATOM 4716 N N . SER A 1 585 ? -2.932 -14.651 42.555 1.00 92.12 585 SER A N 1
ATOM 4717 C CA . SER A 1 585 ? -3.822 -15.414 43.431 1.00 92.12 585 SER A CA 1
ATOM 4718 C C . SER A 1 585 ? -4.613 -14.487 44.356 1.00 92.12 585 SER A C 1
ATOM 4720 O O . SER A 1 585 ? -4.238 -13.338 44.602 1.00 92.12 585 SER A O 1
ATOM 4722 N N . LYS A 1 586 ? -5.701 -15.004 44.932 1.00 90.81 586 LYS A N 1
ATOM 4723 C CA . LYS A 1 586 ? -6.517 -14.240 45.881 1.00 90.81 586 LYS A CA 1
ATOM 4724 C C . LYS A 1 586 ? -5.740 -13.809 47.135 1.00 90.81 586 LYS A C 1
ATOM 4726 O O . LYS A 1 586 ? -6.077 -12.791 47.729 1.00 90.81 586 LYS A O 1
ATOM 4731 N N . GLU A 1 587 ? -4.713 -14.561 47.528 1.00 91.12 587 GLU A N 1
ATOM 4732 C CA . GLU A 1 587 ? -3.839 -14.239 48.664 1.00 91.12 587 GLU A CA 1
ATOM 4733 C C . GLU A 1 587 ? -2.993 -12.998 48.367 1.00 91.12 587 GLU A C 1
ATOM 4735 O O . GLU A 1 587 ? -3.138 -11.988 49.054 1.00 91.12 587 GLU A O 1
ATOM 4740 N N . ILE A 1 588 ? -2.230 -13.018 47.269 1.00 94.19 588 ILE A N 1
ATOM 4741 C CA . ILE A 1 588 ? -1.411 -11.875 46.830 1.00 94.19 588 ILE A CA 1
ATOM 4742 C C . ILE A 1 588 ? -2.299 -10.659 46.532 1.00 94.19 588 ILE A C 1
ATOM 4744 O O . ILE A 1 588 ? -1.961 -9.524 46.873 1.00 94.19 588 ILE A O 1
ATOM 4748 N N . PHE A 1 589 ? -3.471 -10.883 45.931 1.00 95.31 589 PHE A N 1
ATOM 4749 C CA . PHE A 1 589 ? -4.433 -9.821 45.656 1.00 95.31 589 PHE A CA 1
ATOM 4750 C C . PHE A 1 589 ? -4.871 -9.080 46.926 1.00 95.31 589 PHE A C 1
ATOM 4752 O O . PHE A 1 589 ? -4.971 -7.856 46.897 1.00 95.31 589 PHE A O 1
ATOM 4759 N N . LYS A 1 590 ? -5.134 -9.784 48.035 1.00 94.75 590 LYS A N 1
ATOM 4760 C CA . LYS A 1 590 ? -5.575 -9.154 49.291 1.00 94.75 590 LYS A CA 1
ATOM 4761 C C . LYS A 1 590 ? -4.517 -8.218 49.865 1.00 94.75 590 LYS A C 1
ATOM 4763 O O . LYS A 1 590 ? -4.859 -7.101 50.247 1.00 94.75 590 LYS A O 1
ATOM 4768 N N . VAL A 1 591 ? -3.252 -8.638 49.857 1.00 96.06 591 VAL A N 1
ATOM 4769 C CA . VAL A 1 591 ? -2.134 -7.805 50.325 1.00 96.06 591 VAL A CA 1
ATOM 4770 C C . VAL A 1 591 ? -1.974 -6.571 49.429 1.00 96.06 591 VAL A C 1
ATOM 4772 O O . VAL A 1 591 ? -1.869 -5.444 49.917 1.00 96.06 591 VAL A O 1
ATOM 4775 N N . ALA A 1 592 ? -2.051 -6.751 48.105 1.00 95.88 592 ALA A N 1
ATOM 4776 C CA . ALA A 1 592 ? -2.016 -5.640 47.155 1.00 95.88 592 ALA A CA 1
ATOM 4777 C C . ALA A 1 592 ? -3.203 -4.674 47.343 1.00 95.88 592 ALA A C 1
ATOM 4779 O O . ALA A 1 592 ? -3.026 -3.456 47.312 1.00 95.88 592 ALA A O 1
ATOM 4780 N N . LEU A 1 593 ? -4.412 -5.196 47.575 1.00 96.62 593 LEU A N 1
ATOM 4781 C CA . LEU A 1 593 ? -5.616 -4.403 47.820 1.00 96.62 593 LEU A CA 1
ATOM 4782 C C . LEU A 1 593 ? -5.472 -3.536 49.074 1.00 96.62 593 LEU A C 1
ATOM 4784 O O . LEU A 1 593 ? -5.774 -2.346 49.017 1.00 96.62 593 LEU A O 1
ATOM 4788 N N . GLU A 1 594 ? -5.002 -4.109 50.182 1.00 96.38 594 GLU A N 1
ATOM 4789 C CA . GLU A 1 594 ? -4.793 -3.380 51.435 1.00 96.38 594 GLU A CA 1
ATOM 4790 C C . GLU A 1 594 ? -3.750 -2.266 51.262 1.00 96.38 594 GLU A C 1
ATOM 4792 O O . GLU A 1 594 ? -3.973 -1.130 51.683 1.00 96.38 594 GLU A O 1
ATOM 4797 N N . LYS A 1 595 ? -2.660 -2.545 50.537 1.00 95.75 595 LYS A N 1
ATOM 4798 C CA . LYS A 1 595 ? -1.619 -1.553 50.239 1.00 95.75 595 LYS A CA 1
ATOM 4799 C C . LYS A 1 595 ? -2.127 -0.403 49.355 1.00 95.75 595 LYS A C 1
ATOM 4801 O O . LYS A 1 595 ? -1.856 0.754 49.673 1.00 95.75 595 LYS A O 1
ATOM 4806 N N . VAL A 1 596 ? -2.903 -0.682 48.297 1.00 95.44 596 VAL A N 1
ATOM 4807 C CA . VAL A 1 596 ? -3.548 0.376 47.483 1.00 95.44 596 VAL A CA 1
ATOM 4808 C C . VAL A 1 596 ? -4.558 1.169 48.309 1.00 95.44 596 VAL A C 1
ATOM 4810 O O . VAL A 1 596 ? -4.595 2.393 48.207 1.00 95.44 596 VAL A O 1
ATOM 4813 N N . PHE A 1 597 ? -5.386 0.491 49.108 1.00 96.56 597 PHE A N 1
ATOM 4814 C CA . PHE A 1 597 ? -6.402 1.141 49.933 1.00 96.56 597 PHE A CA 1
ATOM 4815 C C . PHE A 1 597 ? -5.767 2.129 50.910 1.00 96.56 597 PHE A C 1
ATOM 4817 O O . PHE A 1 597 ? -6.167 3.291 50.937 1.00 96.56 597 PHE A O 1
ATOM 4824 N N . ASN A 1 598 ? -4.730 1.698 51.630 1.00 96.19 598 ASN A N 1
ATOM 4825 C CA . ASN A 1 598 ? -4.003 2.554 52.559 1.00 96.19 598 ASN A CA 1
ATOM 4826 C C . ASN A 1 598 ? -3.412 3.771 51.837 1.00 96.19 598 ASN A C 1
ATOM 4828 O O . ASN A 1 598 ? -3.684 4.891 52.252 1.00 96.19 598 ASN A O 1
ATOM 4832 N N . PHE A 1 599 ? -2.717 3.573 50.709 1.00 95.69 599 PHE A N 1
ATOM 4833 C CA . PHE A 1 599 ? -2.111 4.667 49.939 1.00 95.69 599 PHE A CA 1
ATOM 4834 C C . PHE A 1 599 ? -3.131 5.699 49.428 1.00 95.69 599 PHE A C 1
ATOM 4836 O O . PHE A 1 599 ? -2.891 6.904 49.513 1.00 95.69 599 PHE A O 1
ATOM 4843 N N . ALA A 1 600 ? -4.279 5.245 48.917 1.00 94.69 600 ALA A N 1
ATOM 4844 C CA . ALA A 1 600 ? -5.319 6.119 48.371 1.00 94.69 600 ALA A CA 1
ATOM 4845 C C . ALA A 1 600 ? -6.131 6.852 49.454 1.00 94.69 600 ALA A C 1
ATOM 4847 O O . ALA A 1 600 ? -6.660 7.944 49.217 1.00 94.69 600 ALA A O 1
ATOM 4848 N N . VAL A 1 601 ? -6.272 6.247 50.638 1.00 92.19 601 VAL A N 1
ATOM 4849 C CA . VAL A 1 601 ? -7.080 6.799 51.729 1.00 92.19 601 VAL A CA 1
ATOM 4850 C C . VAL A 1 601 ? -6.283 7.738 52.627 1.00 92.19 601 VAL A C 1
ATOM 4852 O O . VAL A 1 601 ? -6.839 8.765 53.018 1.00 92.19 601 VAL A O 1
ATOM 4855 N N . SER A 1 602 ? -5.014 7.429 52.916 1.00 90.69 602 SER A N 1
ATOM 4856 C CA . SER A 1 602 ? -4.165 8.226 53.813 1.00 90.69 602 SER A CA 1
ATOM 4857 C C . SER A 1 602 ? -3.630 9.515 53.192 1.00 90.69 602 SER A C 1
ATOM 4859 O O . SER A 1 602 ? -3.158 10.380 53.922 1.00 90.69 602 SER A O 1
ATOM 4861 N N . ASN A 1 603 ? -3.682 9.640 51.865 1.00 91.44 603 ASN A N 1
ATOM 4862 C CA . ASN A 1 603 ? -3.172 10.790 51.126 1.00 91.44 603 ASN A CA 1
ATOM 4863 C C . ASN A 1 603 ? -4.308 11.544 50.418 1.00 91.44 603 ASN A C 1
ATOM 4865 O O . ASN A 1 603 ? -5.307 10.951 49.995 1.00 91.44 603 ASN A O 1
ATOM 4869 N N . ILE A 1 604 ? -4.131 12.858 50.264 1.00 91.69 604 ILE A N 1
ATOM 4870 C CA . ILE A 1 604 ? -5.001 13.726 49.462 1.00 91.69 604 ILE A CA 1
ATOM 4871 C C . ILE A 1 604 ? -4.257 14.043 48.164 1.00 91.69 604 ILE A C 1
ATOM 4873 O O . ILE A 1 604 ? -3.188 14.649 48.204 1.00 91.69 604 ILE A O 1
ATOM 4877 N N . PHE A 1 605 ? -4.814 13.635 47.022 1.00 92.56 605 PHE A N 1
ATOM 4878 C CA . PHE A 1 605 ? -4.207 13.851 45.705 1.00 92.56 605 PHE A CA 1
ATOM 4879 C C . PHE A 1 605 ? -4.907 14.972 44.935 1.00 92.56 605 PHE A C 1
ATOM 4881 O O . PHE A 1 605 ? -6.110 15.189 45.079 1.00 92.56 605 PHE A O 1
ATOM 4888 N N . GLU A 1 606 ? -4.162 15.664 44.072 1.00 89.31 606 GLU A N 1
ATOM 4889 C CA . GLU A 1 606 ? -4.758 16.596 43.110 1.00 89.31 606 GLU A CA 1
ATOM 4890 C C . GLU A 1 606 ? -5.474 15.833 41.986 1.00 89.31 606 GLU A C 1
ATOM 4892 O O . GLU A 1 606 ? -5.092 14.717 41.638 1.00 89.31 606 GLU A O 1
ATOM 4897 N N . THR A 1 607 ? -6.537 16.401 41.417 1.00 88.81 607 THR A N 1
ATOM 4898 C CA . THR A 1 607 ? -7.496 15.623 40.617 1.00 88.81 607 THR A CA 1
ATOM 4899 C C . THR A 1 607 ? -7.132 15.426 39.139 1.00 88.81 607 THR A C 1
ATOM 4901 O O . THR A 1 607 ? -7.830 14.701 38.420 1.00 88.81 607 THR A O 1
ATOM 4904 N N . ARG A 1 608 ? -6.068 16.062 38.635 1.00 87.38 608 ARG A N 1
ATOM 4905 C CA . ARG A 1 608 ? -5.744 16.135 37.200 1.00 87.38 608 ARG A CA 1
ATOM 4906 C C . ARG A 1 608 ? -4.789 15.046 36.736 1.00 87.38 608 ARG A C 1
ATOM 4908 O O . ARG A 1 608 ? -5.087 14.425 35.717 1.00 87.38 608 ARG A O 1
ATOM 4915 N N . VAL A 1 609 ? -3.684 14.820 37.448 1.00 90.19 609 VAL A N 1
ATOM 4916 C CA . VAL A 1 609 ? -2.621 13.884 37.049 1.00 90.19 609 VAL A CA 1
ATOM 4917 C C . VAL A 1 609 ? -2.440 12.787 38.097 1.00 90.19 609 VAL A C 1
ATOM 4919 O O . VAL A 1 609 ? -2.823 11.644 37.848 1.00 90.19 609 VAL A O 1
ATOM 4922 N N . SER A 1 610 ? -1.932 13.111 39.287 1.00 91.88 610 SER A N 1
ATOM 4923 C CA . SER A 1 610 ? -1.616 12.125 40.330 1.00 91.88 610 SER A CA 1
ATOM 4924 C C . SER A 1 610 ? -2.874 11.436 40.863 1.00 91.88 610 SER A C 1
ATOM 4926 O O . SER A 1 610 ? -2.940 10.207 40.875 1.00 91.88 610 SER A O 1
ATOM 4928 N N . GLY A 1 611 ? -3.932 12.187 41.185 1.00 92.88 611 GLY A N 1
ATOM 4929 C CA . GLY A 1 611 ? -5.212 11.613 41.603 1.00 92.88 611 GLY A CA 1
ATOM 4930 C C . GLY A 1 611 ? -5.858 10.782 40.499 1.00 92.88 611 GLY A C 1
ATOM 4931 O O . GLY A 1 611 ? -6.402 9.712 40.768 1.00 92.88 611 GLY A O 1
ATOM 4932 N N . ARG A 1 612 ? -5.717 11.188 39.228 1.00 92.31 612 ARG A N 1
ATOM 4933 C CA . ARG A 1 612 ? -6.189 10.374 38.098 1.00 92.31 612 ARG A CA 1
ATOM 4934 C C . ARG A 1 612 ? -5.497 9.011 38.077 1.00 92.31 612 ARG A C 1
ATOM 4936 O O . ARG A 1 612 ? -6.180 7.993 37.999 1.00 92.31 612 ARG A O 1
ATOM 4943 N N . MET A 1 613 ? -4.171 8.991 38.210 1.00 94.44 613 MET A N 1
ATOM 4944 C CA . MET A 1 613 ? -3.383 7.758 38.247 1.00 94.44 613 MET A CA 1
ATOM 4945 C C . MET A 1 613 ? -3.788 6.854 39.420 1.00 94.44 613 MET A C 1
ATOM 4947 O O . MET A 1 613 ? -4.020 5.662 39.215 1.00 94.44 613 MET A O 1
ATOM 4951 N N . VAL A 1 614 ? -3.930 7.402 40.634 1.00 96.00 614 VAL A N 1
ATOM 4952 C CA . VAL A 1 614 ? -4.332 6.620 41.819 1.00 96.00 614 VAL A CA 1
ATOM 4953 C C . VAL A 1 614 ? -5.752 6.080 41.679 1.00 96.00 614 VAL A C 1
ATOM 4955 O O . VAL A 1 614 ? -5.988 4.905 41.952 1.00 96.00 614 VAL A O 1
ATOM 4958 N N . ALA A 1 615 ? -6.697 6.891 41.203 1.00 95.25 615 ALA A N 1
ATOM 4959 C CA . ALA A 1 615 ? -8.074 6.455 41.002 1.00 95.25 615 ALA A CA 1
ATOM 4960 C C . ALA A 1 615 ? -8.163 5.309 39.976 1.00 95.25 615 ALA A C 1
ATOM 4962 O O . ALA A 1 615 ? -8.879 4.330 40.201 1.00 95.25 615 ALA A O 1
ATOM 4963 N N . ASP A 1 616 ? -7.383 5.372 38.891 1.00 93.25 616 ASP A N 1
ATOM 4964 C CA . ASP A 1 616 ? -7.304 4.300 37.897 1.00 93.25 616 ASP A CA 1
ATOM 4965 C C . ASP A 1 616 ? -6.591 3.030 38.428 1.00 93.25 616 ASP A C 1
ATOM 4967 O O . ASP A 1 616 ? -6.952 1.920 38.018 1.00 93.25 616 ASP A O 1
ATOM 4971 N N . LEU A 1 617 ? -5.661 3.142 39.392 1.00 94.69 617 LEU A N 1
ATOM 4972 C CA . LEU A 1 617 ? -5.112 1.991 40.136 1.00 94.69 617 LEU A CA 1
ATOM 4973 C C . LEU A 1 617 ? -6.163 1.343 41.049 1.00 94.69 617 LEU A C 1
ATOM 4975 O O . LEU A 1 617 ? -6.348 0.123 41.016 1.00 94.69 617 LEU A O 1
ATOM 4979 N N . CYS A 1 618 ? -6.891 2.141 41.836 1.00 95.69 618 CYS A N 1
ATOM 4980 C CA . CYS A 1 618 ? -7.975 1.647 42.687 1.00 95.69 618 CYS A CA 1
ATOM 4981 C C . CYS A 1 618 ? -9.055 0.955 41.848 1.00 95.69 618 CYS A C 1
ATOM 4983 O O . CYS A 1 618 ? -9.516 -0.134 42.196 1.00 95.69 618 CYS A O 1
ATOM 4985 N N . ARG A 1 619 ? -9.402 1.531 40.692 1.00 94.38 619 ARG A N 1
ATOM 4986 C CA . ARG A 1 619 ? -10.329 0.933 39.726 1.00 94.38 619 ARG A CA 1
ATOM 4987 C C . ARG A 1 619 ? -9.841 -0.420 39.215 1.00 94.38 619 ARG A C 1
ATOM 4989 O O . ARG A 1 619 ? -10.652 -1.334 39.079 1.00 94.38 619 ARG A O 1
ATOM 4996 N N . ALA A 1 620 ? -8.549 -0.570 38.931 1.00 93.62 620 ALA A N 1
ATOM 4997 C CA . ALA A 1 620 ? -7.982 -1.849 38.512 1.00 93.62 620 ALA A CA 1
ATOM 4998 C C . ALA A 1 620 ? -8.148 -2.934 39.594 1.00 93.62 620 ALA A C 1
ATOM 5000 O O . ALA A 1 620 ? -8.548 -4.054 39.272 1.00 93.62 620 ALA A O 1
ATOM 5001 N N . ALA A 1 621 ? -7.933 -2.591 40.871 1.00 94.88 621 ALA A N 1
ATOM 5002 C CA . ALA A 1 621 ? -8.168 -3.504 41.991 1.00 94.88 621 ALA A CA 1
ATOM 5003 C C . ALA A 1 621 ? -9.647 -3.877 42.132 1.00 94.88 621 ALA A C 1
ATOM 5005 O O . ALA A 1 621 ? -9.991 -5.061 42.174 1.00 94.88 621 ALA A O 1
ATOM 5006 N N . VAL A 1 622 ? -10.527 -2.875 42.090 1.00 94.81 622 VAL A N 1
ATOM 5007 C CA . VAL A 1 622 ? -11.979 -3.065 42.167 1.00 94.81 622 VAL A CA 1
ATOM 5008 C C . VAL A 1 622 ? -12.505 -3.916 41.011 1.00 94.81 622 VAL A C 1
ATOM 5010 O O . VAL A 1 622 ? -13.345 -4.785 41.224 1.00 94.81 622 VAL A O 1
ATOM 5013 N N . LYS A 1 623 ? -11.972 -3.758 39.796 1.00 92.44 623 LYS A N 1
ATOM 5014 C CA . LYS A 1 623 ? -12.339 -4.612 38.660 1.00 92.44 623 LYS A CA 1
ATOM 5015 C C . LYS A 1 623 ? -11.916 -6.069 38.804 1.00 92.44 623 LYS A C 1
ATOM 5017 O O . LYS A 1 623 ? -12.583 -6.919 38.224 1.00 92.44 623 LYS A O 1
ATOM 5022 N N . CYS A 1 624 ? -10.828 -6.356 39.515 1.00 90.69 624 CYS A N 1
ATOM 5023 C CA . CYS A 1 624 ? -10.335 -7.722 39.659 1.00 90.69 624 CYS A CA 1
ATOM 5024 C C . CYS A 1 624 ? -11.196 -8.537 40.640 1.00 90.69 624 CYS A C 1
ATOM 5026 O O . CYS A 1 624 ? -11.736 -9.576 40.263 1.00 90.69 624 CYS A O 1
ATOM 5028 N N . CYS A 1 625 ? -11.392 -8.037 41.868 1.00 91.81 625 CYS A N 1
ATOM 5029 C CA . CYS A 1 625 ? -12.239 -8.678 42.883 1.00 91.81 625 CYS A CA 1
ATOM 5030 C C . CYS A 1 625 ? -13.281 -7.692 43.445 1.00 91.81 625 CYS A C 1
ATOM 5032 O O . CYS A 1 625 ? -13.131 -7.207 44.572 1.00 91.81 625 CYS A O 1
ATOM 5034 N N . PRO A 1 626 ? -14.376 -7.426 42.710 1.00 92.44 626 PRO A N 1
ATOM 5035 C CA . PRO A 1 626 ? -15.330 -6.368 43.046 1.00 92.44 626 PRO A CA 1
ATOM 5036 C C . PRO A 1 626 ? -15.906 -6.462 44.455 1.00 92.44 626 PRO A C 1
ATOM 5038 O O . PRO A 1 626 ? -15.977 -5.457 45.152 1.00 92.44 626 PRO A O 1
ATOM 5041 N N . VAL A 1 627 ? -16.269 -7.665 44.905 1.00 92.69 627 VAL A N 1
ATOM 5042 C CA . VAL A 1 627 ? -16.936 -7.863 46.202 1.00 92.69 627 VAL A CA 1
ATOM 5043 C C . VAL A 1 627 ? -16.050 -7.449 47.382 1.00 92.69 627 VAL A C 1
ATOM 5045 O O . VAL A 1 627 ? -16.528 -6.781 48.296 1.00 92.69 627 VAL A O 1
ATOM 5048 N N . GLU A 1 628 ? -14.768 -7.830 47.386 1.00 92.94 628 GLU A N 1
ATOM 5049 C CA . GLU A 1 628 ? -13.867 -7.491 48.497 1.00 92.94 628 GLU A CA 1
ATOM 5050 C C . GLU A 1 628 ? -13.389 -6.039 48.417 1.00 92.94 628 GLU A C 1
ATOM 5052 O O . GLU A 1 628 ? -13.375 -5.340 49.429 1.00 92.94 628 GLU A O 1
ATOM 5057 N N . SER A 1 629 ? -13.061 -5.549 47.220 1.00 95.62 629 SER A N 1
ATOM 5058 C CA . SER A 1 629 ? -12.541 -4.191 47.051 1.00 95.62 629 SER A CA 1
ATOM 5059 C C . SER A 1 629 ? -13.598 -3.105 47.259 1.00 95.62 629 SER A C 1
ATOM 5061 O O . SER A 1 629 ? -13.317 -2.117 47.938 1.00 95.62 629 SER A O 1
ATOM 5063 N N . LEU A 1 630 ? -14.823 -3.275 46.737 1.00 95.62 630 LEU A N 1
ATOM 5064 C CA . LEU A 1 630 ? -15.903 -2.296 46.938 1.00 95.62 630 LEU A CA 1
ATOM 5065 C C . LEU A 1 630 ? -16.253 -2.142 48.418 1.00 95.62 630 LEU A C 1
ATOM 5067 O O . LEU A 1 630 ? -16.501 -1.026 48.867 1.00 95.62 630 LEU A O 1
ATOM 5071 N N . LYS A 1 631 ? -16.205 -3.237 49.188 1.00 95.06 631 LYS A N 1
ATOM 5072 C CA . LYS A 1 631 ? -16.482 -3.232 50.630 1.00 95.06 631 LYS A CA 1
ATOM 5073 C C . LYS A 1 631 ? -15.539 -2.320 51.421 1.00 95.06 631 LYS A C 1
ATOM 5075 O O . LYS A 1 631 ? -15.946 -1.826 52.469 1.00 95.06 631 LYS A O 1
ATOM 5080 N N . LEU A 1 632 ? -14.321 -2.088 50.927 1.00 95.38 632 LEU A N 1
ATOM 5081 C CA . LEU A 1 632 ? -13.365 -1.156 51.524 1.00 95.38 632 LEU A CA 1
ATOM 5082 C C . LEU A 1 632 ? -13.589 0.275 51.021 1.00 95.38 632 LEU A C 1
ATOM 5084 O O . LEU A 1 632 ? -13.875 1.173 51.812 1.00 95.38 632 LEU A O 1
ATOM 5088 N N . PHE A 1 633 ? -13.484 0.493 49.706 1.00 96.19 633 PHE A N 1
ATOM 5089 C CA . PHE A 1 633 ? -13.458 1.845 49.140 1.00 96.19 633 PHE A CA 1
ATOM 5090 C C . PHE A 1 633 ? -14.810 2.560 49.207 1.00 96.19 633 PHE A C 1
ATOM 5092 O O . PHE A 1 633 ? -14.865 3.728 49.586 1.00 96.19 633 PHE A O 1
ATOM 5099 N N . LEU A 1 634 ? -15.904 1.883 48.844 1.00 95.06 634 LEU A N 1
ATOM 5100 C CA . LEU A 1 634 ? -17.186 2.546 48.607 1.00 95.06 634 LEU A CA 1
ATOM 5101 C C . LEU A 1 634 ? -17.798 3.102 49.908 1.00 95.06 634 LEU A C 1
ATOM 5103 O O . LEU A 1 634 ? -18.088 4.302 49.930 1.00 95.06 634 LEU A O 1
ATOM 5107 N N . PRO A 1 635 ? -17.917 2.331 51.014 1.00 94.88 635 PRO A N 1
ATOM 5108 C CA . PRO A 1 635 ? -18.404 2.874 52.283 1.00 94.88 635 PRO A CA 1
ATOM 5109 C C . PRO A 1 635 ? -17.513 3.991 52.831 1.00 94.88 635 PRO A C 1
ATOM 5111 O O . PRO A 1 635 ? -18.025 4.987 53.335 1.00 94.88 635 PRO A O 1
ATOM 5114 N N . HIS A 1 636 ? -16.187 3.854 52.711 1.00 95.31 636 HIS A N 1
ATOM 5115 C CA . HIS A 1 636 ? -15.248 4.875 53.170 1.00 95.31 636 HIS A CA 1
ATOM 5116 C C . HIS A 1 636 ? -15.455 6.200 52.423 1.00 95.31 636 HIS A C 1
ATOM 5118 O O . HIS A 1 636 ? -15.686 7.229 53.056 1.00 95.31 636 HIS A O 1
ATOM 5124 N N . CYS A 1 637 ? -15.443 6.172 51.086 1.00 95.44 637 CYS A N 1
ATOM 5125 C CA . CYS A 1 637 ? -15.660 7.364 50.270 1.00 95.44 637 CYS A CA 1
ATOM 5126 C C . CYS A 1 637 ? -17.033 7.991 50.531 1.00 95.44 637 CYS A C 1
ATOM 5128 O O . CYS A 1 637 ? -17.108 9.202 50.716 1.00 95.44 637 CYS A O 1
ATOM 5130 N N . CYS A 1 638 ? -18.105 7.192 50.599 1.00 95.31 638 CYS A N 1
ATOM 5131 C CA . CYS A 1 638 ? -19.446 7.722 50.860 1.00 95.31 638 CYS A CA 1
ATOM 5132 C C . CYS A 1 638 ? -19.532 8.410 52.228 1.00 95.31 638 CYS A C 1
ATOM 5134 O O . CYS A 1 638 ? -20.089 9.501 52.323 1.00 95.31 638 CYS A O 1
ATOM 5136 N N . ASN A 1 639 ? -18.952 7.820 53.277 1.00 95.19 639 ASN A N 1
ATOM 5137 C CA . ASN A 1 639 ? -18.956 8.413 54.616 1.00 95.19 639 ASN A CA 1
ATOM 5138 C C . ASN A 1 639 ? -18.186 9.740 54.671 1.00 95.19 639 ASN A C 1
ATOM 5140 O O . ASN A 1 639 ? -18.692 10.707 55.238 1.00 95.19 639 ASN A O 1
ATOM 5144 N N . VAL A 1 640 ? -16.993 9.801 54.065 1.00 94.44 640 VAL A N 1
ATOM 5145 C CA . VAL A 1 640 ? -16.179 11.028 54.037 1.00 94.44 640 VAL A CA 1
ATOM 5146 C C . VAL A 1 640 ? -16.873 12.124 53.232 1.00 94.44 640 VAL A C 1
ATOM 5148 O O . VAL A 1 640 ? -16.997 13.243 53.719 1.00 94.44 640 VAL A O 1
ATOM 5151 N N . ILE A 1 641 ? -17.402 11.802 52.046 1.00 95.12 641 ILE A N 1
ATOM 5152 C CA . ILE A 1 641 ? -18.151 12.767 51.229 1.00 95.12 641 ILE A CA 1
ATOM 5153 C C . ILE A 1 641 ? -19.374 13.260 52.003 1.00 95.12 641 ILE A C 1
ATOM 5155 O O . ILE A 1 641 ? -19.557 14.462 52.137 1.00 95.12 641 ILE A O 1
ATOM 5159 N N . SER A 1 642 ? -20.165 12.356 52.590 1.00 93.50 642 SER A N 1
ATOM 5160 C CA . SER A 1 642 ? -21.358 12.737 53.356 1.00 93.50 642 SER A CA 1
ATOM 5161 C C . SER A 1 642 ? -21.000 13.706 54.481 1.00 93.50 642 SER A C 1
ATOM 5163 O O . SER A 1 642 ? -21.650 14.738 54.606 1.00 93.50 642 SER A O 1
ATOM 5165 N N . HIS A 1 643 ? -19.929 13.426 55.233 1.00 93.12 643 HIS A N 1
ATOM 5166 C CA . HIS A 1 643 ? -19.433 14.286 56.308 1.00 93.12 643 HIS A CA 1
ATOM 5167 C C . HIS A 1 643 ? -18.989 15.669 55.807 1.00 93.12 643 HIS A C 1
ATOM 5169 O O . HIS A 1 643 ? -19.381 16.680 56.385 1.00 93.12 643 HIS A O 1
ATOM 5175 N N . LEU A 1 644 ? -18.220 15.726 54.715 1.00 93.25 644 LEU A N 1
ATOM 5176 C CA . LEU A 1 644 ? -17.766 16.986 54.110 1.00 93.25 644 LEU A CA 1
ATOM 5177 C C . LEU A 1 644 ? -18.914 17.790 53.476 1.00 93.25 644 LEU A C 1
ATOM 5179 O O . LEU A 1 644 ? -18.785 18.994 53.292 1.00 93.25 644 LEU A O 1
ATOM 5183 N N . THR A 1 645 ? -20.048 17.145 53.186 1.00 92.06 645 THR A N 1
ATOM 5184 C CA . THR A 1 645 ? -21.231 17.780 52.582 1.00 92.06 645 THR A CA 1
ATOM 5185 C C . THR A 1 645 ? -22.392 18.012 53.547 1.00 92.06 645 THR A C 1
ATOM 5187 O O . THR A 1 645 ? -23.483 18.351 53.096 1.00 92.06 645 THR A O 1
ATOM 5190 N N . ILE A 1 646 ? -22.191 17.822 54.859 1.00 89.12 646 ILE A N 1
ATOM 5191 C CA . ILE A 1 646 ? -23.230 18.055 55.880 1.00 89.12 646 ILE A CA 1
ATOM 5192 C C . ILE A 1 646 ? -23.677 19.521 55.904 1.00 89.12 646 ILE A C 1
ATOM 5194 O O . ILE A 1 646 ? -24.852 19.781 56.153 1.00 89.12 646 ILE A O 1
ATOM 5198 N N . ASN A 1 647 ? -22.759 20.464 55.663 1.00 86.44 647 ASN A N 1
ATOM 5199 C CA . ASN A 1 647 ? -23.122 21.872 55.564 1.00 86.44 647 ASN A CA 1
ATOM 5200 C C . ASN A 1 647 ? -23.770 22.151 54.201 1.00 86.44 647 ASN A C 1
ATOM 5202 O O . ASN A 1 647 ? -23.144 21.928 53.167 1.00 86.44 647 ASN A O 1
ATOM 5206 N N . ASP A 1 648 ? -25.001 22.663 54.204 1.00 84.31 648 ASP A N 1
ATOM 5207 C CA . ASP A 1 648 ? -25.738 22.993 52.980 1.00 84.31 648 ASP A CA 1
ATOM 5208 C C . ASP A 1 648 ? -25.082 24.153 52.202 1.00 84.31 648 ASP A C 1
ATOM 5210 O O . ASP A 1 648 ? -25.241 24.223 50.983 1.00 84.31 648 ASP A O 1
ATOM 5214 N N . ASP A 1 649 ? -24.279 25.006 52.858 1.00 87.81 649 ASP A N 1
ATOM 5215 C CA . ASP A 1 649 ? -23.558 26.105 52.191 1.00 87.81 649 ASP A CA 1
ATOM 5216 C C . ASP A 1 649 ? -22.595 25.604 51.102 1.00 87.81 649 ASP A C 1
ATOM 5218 O O . ASP A 1 649 ? -22.439 26.259 50.072 1.00 87.81 649 ASP A O 1
ATOM 5222 N N . VAL A 1 650 ? -22.030 24.399 51.275 1.00 89.38 650 VAL A N 1
ATOM 5223 C CA . VAL A 1 650 ? -21.063 23.807 50.333 1.00 89.38 650 VAL A CA 1
ATOM 5224 C C . VAL A 1 650 ? -21.653 23.624 48.933 1.00 89.38 650 VAL A C 1
ATOM 5226 O O . VAL A 1 650 ? -20.922 23.552 47.949 1.00 89.38 650 VAL A O 1
ATOM 5229 N N . MET A 1 651 ? -22.985 23.532 48.825 1.00 85.12 651 MET A N 1
ATOM 5230 C CA . MET A 1 651 ? -23.655 23.392 47.535 1.00 85.12 651 MET A CA 1
ATOM 5231 C C . MET A 1 651 ? -23.499 24.637 46.663 1.00 85.12 651 MET A C 1
ATOM 5233 O O . MET A 1 651 ? -23.525 24.517 45.438 1.00 85.12 651 MET A O 1
ATOM 5237 N N . ASN A 1 652 ? -23.331 25.801 47.294 1.00 87.19 652 ASN A N 1
ATOM 5238 C CA . ASN A 1 652 ? -23.212 27.092 46.631 1.00 87.19 652 ASN A CA 1
ATOM 5239 C C . ASN A 1 652 ? -21.755 27.567 46.500 1.00 87.19 652 ASN A C 1
ATOM 5241 O O . ASN A 1 652 ? -21.515 28.532 45.772 1.00 87.19 652 ASN A O 1
ATOM 5245 N N . ASP A 1 653 ? -20.790 26.878 47.116 1.00 89.69 653 ASP A N 1
ATOM 5246 C CA . ASP A 1 653 ? -19.367 27.214 47.028 1.00 89.69 653 ASP A CA 1
ATOM 5247 C C . ASP A 1 653 ? -18.788 26.953 45.627 1.00 89.69 653 ASP A C 1
ATOM 5249 O O . ASP A 1 653 ? -18.873 25.855 45.068 1.00 89.69 653 ASP A O 1
ATOM 5253 N N . GLU A 1 654 ? -18.142 27.974 45.059 1.00 83.81 654 GLU A N 1
ATOM 5254 C CA . GLU A 1 654 ? -17.471 27.872 43.756 1.00 83.81 654 GLU A CA 1
ATOM 5255 C C . GLU A 1 654 ? -16.165 27.061 43.827 1.00 83.81 654 GLU A C 1
ATOM 5257 O O . GLU A 1 654 ? -15.795 26.405 42.848 1.00 83.81 654 GLU A O 1
ATOM 5262 N N . GLU A 1 655 ? -15.510 27.054 44.992 1.00 86.69 655 GLU A N 1
ATOM 5263 C CA . GLU A 1 655 ? -14.262 26.338 45.266 1.00 86.69 655 GLU A CA 1
ATOM 5264 C C . GLU A 1 655 ? -14.491 25.315 46.384 1.00 86.69 655 GLU A C 1
ATOM 5266 O O . GLU A 1 655 ? -14.766 25.673 47.528 1.00 86.69 655 GLU A O 1
ATOM 5271 N N . LEU A 1 656 ? -14.391 24.030 46.048 1.00 91.12 656 LEU A N 1
ATOM 5272 C CA . LEU A 1 656 ? -14.613 22.939 46.996 1.00 91.12 656 LEU A CA 1
ATOM 5273 C C . LEU A 1 656 ? -13.310 22.502 47.661 1.00 91.12 656 LEU A C 1
ATOM 5275 O O . LEU A 1 656 ? -12.227 22.600 47.083 1.00 91.12 656 LEU A O 1
ATOM 5279 N N . ASP A 1 657 ? -13.435 21.920 48.852 1.00 90.00 657 ASP A N 1
ATOM 5280 C CA . ASP A 1 657 ? -12.307 21.312 49.547 1.00 90.00 657 ASP A CA 1
ATOM 5281 C C . ASP A 1 657 ? -11.622 20.228 48.683 1.00 90.00 657 ASP A C 1
ATOM 5283 O O . ASP A 1 657 ? -12.271 19.402 48.027 1.00 90.00 657 ASP A O 1
ATOM 5287 N N . LYS A 1 658 ? -10.283 20.220 48.680 1.00 90.62 658 LYS A N 1
ATOM 5288 C CA . LYS A 1 658 ? -9.488 19.289 47.863 1.00 90.62 658 LYS A CA 1
ATOM 5289 C C . LYS A 1 658 ? -9.693 17.831 48.274 1.00 90.62 658 LYS A C 1
ATOM 5291 O O . LYS A 1 658 ? -9.647 16.955 47.410 1.00 90.62 658 LYS A O 1
ATOM 5296 N N . GLU A 1 659 ? -9.944 17.558 49.554 1.00 94.00 659 GLU A N 1
ATOM 5297 C CA . GLU A 1 659 ? -10.295 16.223 50.034 1.00 94.00 659 GLU A CA 1
ATOM 5298 C C . GLU A 1 659 ? -11.644 15.783 49.460 1.00 94.00 659 GLU A C 1
ATOM 5300 O O . GLU A 1 659 ? -11.751 14.665 48.952 1.00 94.00 659 GLU A O 1
ATOM 5305 N N . LEU A 1 660 ? -12.645 16.670 49.442 1.00 94.06 660 LEU A N 1
ATOM 5306 C CA . LEU A 1 660 ? -13.946 16.379 48.833 1.00 94.06 660 LEU A CA 1
ATOM 5307 C C . LEU A 1 660 ? -13.795 16.043 47.342 1.00 94.06 660 LEU A C 1
ATOM 5309 O O . LEU A 1 660 ? -14.313 15.018 46.891 1.00 94.06 660 LEU A O 1
ATOM 5313 N N . LEU A 1 661 ? -13.045 16.852 46.586 1.00 94.44 661 LEU A N 1
ATOM 5314 C CA . LEU A 1 661 ? -12.780 16.609 45.163 1.00 94.44 661 LEU A CA 1
ATOM 5315 C C . LEU A 1 661 ? -12.057 15.273 44.929 1.00 94.44 661 LEU A C 1
ATOM 5317 O O . LEU A 1 661 ? -12.458 14.500 44.055 1.00 94.44 661 LEU A O 1
ATOM 5321 N N . TRP A 1 662 ? -11.032 14.969 45.730 1.00 95.25 662 TRP A N 1
ATOM 5322 C CA . TRP A 1 662 ? -10.285 13.714 45.644 1.00 95.25 662 TRP A CA 1
ATOM 5323 C C . TRP A 1 662 ? -11.176 12.496 45.911 1.00 95.25 662 TRP A C 1
ATOM 5325 O O . TRP A 1 662 ? -11.237 11.571 45.097 1.00 95.25 662 TRP A O 1
ATOM 5335 N N . LYS A 1 663 ? -11.914 12.490 47.028 1.00 95.38 663 LYS A N 1
ATOM 5336 C CA . LYS A 1 663 ? -12.772 11.352 47.395 1.00 95.38 663 LYS A CA 1
ATOM 5337 C C . LYS A 1 663 ? -13.925 11.175 46.408 1.00 95.38 663 LYS A C 1
ATOM 5339 O O . LYS A 1 663 ? -14.298 10.035 46.126 1.00 95.38 663 LYS A O 1
ATOM 5344 N N . LEU A 1 664 ? -14.446 12.263 45.839 1.00 95.06 664 LEU A N 1
ATOM 5345 C CA . LEU A 1 664 ? -15.474 12.221 44.800 1.00 95.06 664 LEU A CA 1
ATOM 5346 C C . LEU A 1 664 ? -14.934 11.656 43.475 1.00 95.06 664 LEU A C 1
ATOM 5348 O O . LEU A 1 664 ? -15.599 10.828 42.852 1.00 95.06 664 LEU A O 1
ATOM 5352 N N . GLN A 1 665 ? -13.716 12.029 43.066 1.00 95.75 665 GLN A N 1
ATOM 5353 C CA . GLN A 1 665 ? -13.047 11.424 41.909 1.00 95.75 665 GLN A CA 1
ATOM 5354 C C . GLN A 1 665 ? -12.792 9.931 42.122 1.00 95.75 665 GLN A C 1
ATOM 5356 O O . GLN A 1 665 ? -13.076 9.125 41.234 1.00 95.75 665 GLN A O 1
ATOM 5361 N N . LEU A 1 666 ? -12.293 9.559 43.302 1.00 96.44 666 LEU A N 1
ATOM 5362 C CA . LEU A 1 666 ? -12.052 8.167 43.654 1.00 96.44 666 LEU A CA 1
ATOM 5363 C C . LEU A 1 666 ? -13.354 7.357 43.583 1.00 96.44 666 LEU A C 1
ATOM 5365 O O . LEU A 1 666 ? -13.385 6.330 42.907 1.00 96.44 666 LEU A O 1
ATOM 5369 N N . LEU A 1 667 ? -14.442 7.851 44.193 1.00 96.56 667 LEU A N 1
ATOM 5370 C CA . LEU A 1 667 ? -15.764 7.217 44.139 1.00 96.56 667 LEU A CA 1
ATOM 5371 C C . LEU A 1 667 ? -16.288 7.091 42.697 1.00 96.56 667 LEU A C 1
ATOM 5373 O O . LEU A 1 667 ? -16.827 6.050 42.318 1.00 96.56 667 LEU A O 1
ATOM 5377 N N . SER A 1 668 ? -16.095 8.125 41.876 1.00 96.19 668 SER A N 1
ATOM 5378 C CA . SER A 1 668 ? -16.468 8.112 40.458 1.00 96.19 668 SER A CA 1
ATOM 5379 C C . SER A 1 668 ? -15.782 6.974 39.696 1.00 96.19 668 SER A C 1
ATOM 5381 O O . SER A 1 668 ? -16.448 6.210 39.003 1.00 96.19 668 SER A O 1
ATOM 5383 N N . GLU A 1 669 ? -14.466 6.809 39.824 1.00 95.00 669 GLU A N 1
ATOM 5384 C CA . GLU A 1 669 ? -13.733 5.815 39.026 1.00 95.00 669 GLU A CA 1
ATOM 5385 C C . GLU A 1 669 ? -13.924 4.370 39.525 1.00 95.00 669 GLU A C 1
ATOM 5387 O O . GLU A 1 669 ? -14.006 3.447 38.705 1.00 95.00 669 GLU A O 1
ATOM 5392 N N . ILE A 1 670 ? -14.056 4.138 40.841 1.00 95.81 670 ILE A N 1
ATOM 5393 C CA . ILE A 1 670 ? -14.231 2.777 41.395 1.00 95.81 670 ILE A CA 1
ATOM 5394 C C . ILE A 1 670 ? -15.589 2.148 41.055 1.00 95.81 670 ILE A C 1
ATOM 5396 O O . ILE A 1 670 ? -15.710 0.925 41.048 1.00 95.81 670 ILE A O 1
ATOM 5400 N N . THR A 1 671 ? -16.610 2.947 40.730 1.00 95.50 671 THR A N 1
ATOM 5401 C CA . THR A 1 671 ? -17.937 2.434 40.333 1.00 95.50 671 THR A CA 1
ATOM 5402 C C . THR A 1 671 ? -17.988 1.938 38.885 1.00 95.50 671 THR A C 1
ATOM 5404 O O . THR A 1 671 ? -18.990 1.376 38.442 1.00 95.50 671 THR A O 1
ATOM 5407 N N . ARG A 1 672 ? -16.895 2.059 38.120 1.00 93.38 672 ARG A N 1
ATOM 5408 C CA . ARG A 1 672 ? -16.779 1.510 36.760 1.00 93.38 672 ARG A CA 1
ATOM 5409 C C . ARG A 1 672 ? -16.400 0.019 36.780 1.00 93.38 672 ARG A C 1
ATOM 5411 O O . ARG A 1 672 ? -15.340 -0.379 36.280 1.00 93.38 672 ARG A O 1
ATOM 5418 N N . VAL A 1 673 ? -17.273 -0.803 37.353 1.00 94.12 673 VAL A N 1
ATOM 5419 C CA . VAL A 1 673 ? -17.066 -2.230 37.650 1.00 94.12 673 VAL A CA 1
ATOM 5420 C C . VAL A 1 673 ? -18.305 -3.066 37.285 1.00 94.12 673 VAL A C 1
ATOM 5422 O O . VAL A 1 673 ? -19.226 -2.556 36.668 1.00 94.12 673 VAL A O 1
ATOM 5425 N N . ASP A 1 674 ? -18.299 -4.367 37.562 1.00 92.19 674 ASP A N 1
ATOM 5426 C CA . ASP A 1 674 ? -19.451 -5.271 37.449 1.00 92.19 674 ASP A CA 1
ATOM 5427 C C . ASP A 1 674 ? -20.705 -4.691 38.142 1.00 92.19 674 ASP A C 1
ATOM 5429 O O . ASP A 1 674 ? -20.686 -4.473 39.358 1.00 92.19 674 ASP A O 1
ATOM 5433 N N . GLY A 1 675 ? -21.756 -4.401 37.362 1.00 92.62 675 GLY A N 1
ATOM 5434 C CA . GLY A 1 675 ? -22.958 -3.692 37.818 1.00 92.62 675 GLY A CA 1
ATOM 5435 C C . GLY A 1 675 ? -23.709 -4.444 38.914 1.00 92.62 675 GLY A C 1
ATOM 5436 O O . GLY A 1 675 ? -24.098 -3.858 39.927 1.00 92.62 675 GLY A O 1
ATOM 5437 N N . GLU A 1 676 ? -23.767 -5.769 38.788 1.00 93.75 676 GLU A N 1
ATOM 5438 C CA . GLU A 1 676 ? -24.461 -6.654 39.721 1.00 93.75 676 GLU A CA 1
ATOM 5439 C C . GLU A 1 676 ? -23.893 -6.502 41.141 1.00 93.75 676 GLU A C 1
ATOM 5441 O O . GLU A 1 676 ? -24.605 -6.592 42.140 1.00 93.75 676 GLU A O 1
ATOM 5446 N N . LYS A 1 677 ? -22.586 -6.222 41.245 1.00 94.44 677 LYS A N 1
ATOM 5447 C CA . LYS A 1 677 ? -21.881 -6.085 42.527 1.00 94.44 677 LYS A CA 1
ATOM 5448 C C . LYS A 1 677 ? -22.003 -4.686 43.136 1.00 94.44 677 LYS A C 1
ATOM 5450 O O . LYS A 1 677 ? -21.620 -4.512 44.291 1.00 94.44 677 LYS A O 1
ATOM 5455 N N . LEU A 1 678 ? -22.558 -3.712 42.409 1.00 95.00 678 LEU A N 1
ATOM 5456 C CA . LEU A 1 678 ? -22.858 -2.366 42.915 1.00 95.00 678 LEU A CA 1
ATOM 5457 C C . LEU A 1 678 ? -24.254 -2.253 43.534 1.00 95.00 678 LEU A C 1
ATOM 5459 O O . LEU A 1 678 ? -24.448 -1.411 44.411 1.00 95.00 678 LEU A O 1
ATOM 5463 N N . LEU A 1 679 ? -25.206 -3.106 43.136 1.00 94.56 679 LEU A N 1
ATOM 5464 C CA . LEU A 1 679 ? -26.584 -3.092 43.646 1.00 94.56 679 LEU A CA 1
ATOM 5465 C C . LEU A 1 679 ? -26.707 -3.059 45.184 1.00 94.56 679 LEU A C 1
ATOM 5467 O O . LEU A 1 679 ? -27.552 -2.304 45.674 1.00 94.56 679 LEU A O 1
ATOM 5471 N N . PRO A 1 680 ? -25.871 -3.771 45.976 1.00 95.38 680 PRO A N 1
ATOM 5472 C CA . PRO A 1 680 ? -25.931 -3.698 47.440 1.00 95.38 680 PRO A CA 1
ATOM 5473 C C . PRO A 1 680 ? -25.701 -2.294 48.016 1.00 95.38 680 PRO A C 1
ATOM 5475 O O . PRO A 1 680 ? -26.121 -2.013 49.134 1.00 95.38 680 PRO A O 1
ATOM 5478 N N . TYR A 1 681 ? -25.044 -1.411 47.262 1.00 96.00 681 TYR A N 1
ATOM 5479 C CA . TYR A 1 681 ? -24.690 -0.053 47.677 1.00 96.00 681 TYR A CA 1
ATOM 5480 C C . TYR A 1 681 ? -25.587 1.021 47.046 1.00 96.00 681 TYR A C 1
ATOM 5482 O O . TYR A 1 681 ? -25.317 2.214 47.199 1.00 96.00 681 TYR A O 1
ATOM 5490 N N . LYS A 1 682 ? -26.656 0.625 46.337 1.00 94.31 682 LYS A N 1
ATOM 5491 C CA . LYS A 1 682 ? -27.483 1.540 45.536 1.00 94.31 682 LYS A CA 1
ATOM 5492 C C . LYS A 1 682 ? -28.021 2.736 46.327 1.00 94.31 682 LYS A C 1
ATOM 5494 O O . LYS A 1 682 ? -27.979 3.852 45.827 1.00 94.31 682 LYS A O 1
ATOM 5499 N N . GLU A 1 683 ? -28.480 2.526 47.563 1.00 94.31 683 GLU A N 1
ATOM 5500 C CA . GLU A 1 683 ? -29.064 3.598 48.383 1.00 94.31 683 GLU A CA 1
ATOM 5501 C C . GLU A 1 683 ? -28.021 4.652 48.768 1.00 94.31 683 GLU A C 1
ATOM 5503 O O . GLU A 1 683 ? -28.273 5.845 48.615 1.00 94.31 683 GLU A O 1
ATOM 5508 N N . GLN A 1 684 ? -26.829 4.218 49.193 1.00 94.50 684 GLN A N 1
ATOM 5509 C CA . GLN A 1 684 ? -25.724 5.112 49.556 1.00 94.50 684 GLN A CA 1
ATOM 5510 C C . GLN A 1 684 ? -25.278 5.942 48.350 1.00 94.50 684 GLN A C 1
ATOM 5512 O O . GLN A 1 684 ? -25.127 7.156 48.445 1.00 94.50 684 GLN A O 1
ATOM 5517 N N . LEU A 1 685 ? -25.127 5.301 47.190 1.00 96.31 685 LEU A N 1
ATOM 5518 C CA . LEU A 1 685 ? -24.713 5.971 45.957 1.00 96.31 685 LEU A CA 1
ATOM 5519 C C . LEU A 1 685 ? -25.741 7.011 45.489 1.00 96.31 685 LEU A C 1
ATOM 5521 O O . LEU A 1 685 ? -25.361 8.110 45.090 1.00 96.31 685 LEU A O 1
ATOM 5525 N N . VAL A 1 686 ? -27.036 6.695 45.576 1.00 96.38 686 VAL A N 1
ATOM 5526 C CA . VAL A 1 686 ? -28.122 7.631 45.241 1.00 96.38 686 VAL A CA 1
ATOM 5527 C C . VAL A 1 686 ? -28.149 8.817 46.211 1.00 96.38 686 VAL A C 1
ATOM 5529 O O . VAL A 1 686 ? -28.322 9.951 45.769 1.00 96.38 686 VAL A O 1
ATOM 5532 N N . GLN A 1 687 ? -27.927 8.590 47.511 1.00 95.00 687 GLN A N 1
ATOM 5533 C CA . GLN A 1 687 ? -27.837 9.667 48.505 1.00 95.00 687 GLN A CA 1
ATOM 5534 C C . GLN A 1 687 ? -26.679 10.631 48.216 1.00 95.00 687 GLN A C 1
ATOM 5536 O O . GLN A 1 687 ? -26.875 11.844 48.275 1.00 95.00 687 GLN A O 1
ATOM 5541 N N . ILE A 1 688 ? -25.500 10.111 47.852 1.00 96.12 688 ILE A N 1
ATOM 5542 C CA . ILE A 1 688 ? -24.362 10.952 47.452 1.00 96.12 688 ILE A CA 1
ATOM 5543 C C . ILE A 1 688 ? -24.713 11.779 46.215 1.00 96.12 688 ILE A C 1
ATOM 5545 O O . ILE A 1 688 ? -24.543 12.994 46.230 1.00 96.12 688 ILE A O 1
ATOM 5549 N N . LEU A 1 689 ? -25.272 11.153 45.175 1.00 96.50 689 LEU A N 1
ATOM 5550 C CA . LEU A 1 689 ? -25.653 11.855 43.947 1.00 96.50 689 LEU A CA 1
ATOM 5551 C C . LEU A 1 689 ? -26.669 12.983 44.197 1.00 96.50 689 LEU A C 1
ATOM 5553 O O . LEU A 1 689 ? -26.519 14.055 43.615 1.00 96.50 689 LEU A O 1
ATOM 5557 N N . HIS A 1 690 ? -27.644 12.789 45.095 1.00 94.56 690 HIS A N 1
ATOM 5558 C CA . HIS A 1 690 ? -28.585 13.846 45.493 1.00 94.56 690 HIS A CA 1
ATOM 5559 C C . HIS A 1 690 ? -27.901 15.079 46.094 1.00 94.56 690 HIS A C 1
ATOM 5561 O O . HIS A 1 690 ? -28.368 16.193 45.876 1.00 94.56 690 HIS A O 1
ATOM 5567 N N . ARG A 1 691 ? -26.816 14.888 46.851 1.00 91.06 691 ARG A N 1
ATOM 5568 C CA . ARG A 1 691 ? -26.054 15.982 47.467 1.00 91.06 691 ARG A CA 1
ATOM 5569 C C . ARG A 1 691 ? -25.097 16.649 46.479 1.00 91.06 691 ARG A C 1
ATOM 5571 O O . ARG A 1 691 ? -24.942 17.862 46.527 1.00 91.06 691 ARG A O 1
ATOM 5578 N N . THR A 1 692 ? -24.443 15.880 45.605 1.00 94.94 692 THR A N 1
ATOM 5579 C CA . THR A 1 692 ? -23.247 16.350 44.884 1.00 94.94 692 THR A CA 1
ATOM 5580 C C . THR A 1 692 ? -23.459 16.698 43.407 1.00 94.94 692 THR A C 1
ATOM 5582 O O . THR A 1 692 ? -22.571 17.306 42.802 1.00 94.94 692 THR A O 1
ATOM 5585 N N . LEU A 1 693 ? -24.577 16.309 42.778 1.00 93.81 693 LEU A N 1
ATOM 5586 C CA . LEU A 1 693 ? -24.848 16.634 41.363 1.00 93.81 693 LEU A CA 1
ATOM 5587 C C . LEU A 1 693 ? -25.124 18.125 41.133 1.00 93.81 693 LEU A C 1
ATOM 5589 O O . LEU A 1 693 ? -24.820 18.632 40.055 1.00 93.81 693 LEU A O 1
ATOM 5593 N N . HIS A 1 694 ? -25.660 18.815 42.140 1.00 94.00 694 HIS A N 1
ATOM 5594 C CA . HIS A 1 694 ? -26.109 20.207 42.044 1.00 94.00 694 HIS A CA 1
ATOM 5595 C C . HIS A 1 694 ? -25.139 21.226 42.656 1.00 94.00 694 HIS A C 1
ATOM 5597 O O . HIS A 1 694 ? -25.519 22.373 42.856 1.00 94.00 694 HIS A O 1
ATOM 5603 N N . PHE A 1 695 ? -23.882 20.846 42.908 1.00 93.62 695 PHE A N 1
ATOM 5604 C CA . PHE A 1 695 ? -22.838 21.790 43.329 1.00 93.62 695 PHE A CA 1
ATOM 5605 C C . PHE A 1 695 ? -22.590 22.878 42.285 1.00 93.62 695 PHE A C 1
ATOM 5607 O O . PHE A 1 695 ? -22.388 22.560 41.112 1.00 93.62 695 PHE A O 1
ATOM 5614 N N . THR A 1 696 ? -22.516 24.141 42.703 1.00 89.12 696 THR A N 1
ATOM 5615 C CA . THR A 1 696 ? -22.135 25.263 41.826 1.00 89.12 696 THR A CA 1
ATOM 5616 C C . THR A 1 696 ? -20.711 25.100 41.282 1.00 89.12 696 THR A C 1
ATOM 5618 O O . THR A 1 696 ? -20.460 25.392 40.109 1.00 89.12 696 THR A O 1
ATOM 5621 N N . CYS A 1 697 ? -19.789 24.537 42.073 1.00 91.88 697 CYS A N 1
ATOM 5622 C CA . CYS A 1 697 ? -18.434 24.218 41.627 1.00 91.88 697 CYS A CA 1
ATOM 5623 C C . CYS A 1 697 ? -18.412 23.257 40.425 1.00 91.88 697 CYS A C 1
ATOM 5625 O O . CYS A 1 697 ? -18.808 22.085 40.499 1.00 91.88 697 CYS A O 1
ATOM 5627 N N . LYS A 1 698 ? -17.817 23.721 39.318 1.00 89.81 698 LYS A N 1
ATOM 5628 C CA . LYS A 1 698 ? -17.695 22.956 38.069 1.00 89.81 698 LYS A CA 1
ATOM 5629 C C . LYS A 1 698 ? -16.946 21.642 38.219 1.00 89.81 698 LYS A C 1
ATOM 5631 O O . LYS A 1 698 ? -17.344 20.646 37.612 1.00 89.81 698 LYS A O 1
ATOM 5636 N N . GLN A 1 699 ? -15.849 21.633 38.975 1.00 90.25 699 GLN A N 1
ATOM 5637 C CA . GLN A 1 699 ? -15.079 20.410 39.191 1.00 90.25 699 GLN A CA 1
ATOM 5638 C C . GLN A 1 699 ? -15.911 19.388 39.976 1.00 90.25 699 GLN A C 1
ATOM 5640 O O . GLN A 1 699 ? -16.005 18.237 39.548 1.00 90.25 699 GLN A O 1
ATOM 5645 N N . GLY A 1 700 ? -16.588 19.838 41.038 1.00 93.44 700 GLY A N 1
ATOM 5646 C CA . GLY A 1 700 ? -17.463 19.020 41.876 1.00 93.44 700 GLY A CA 1
ATOM 5647 C C . GLY A 1 700 ? -18.574 18.338 41.084 1.00 93.44 700 GLY A C 1
ATOM 5648 O O . GLY A 1 700 ? -18.596 17.109 40.994 1.00 93.44 700 GLY A O 1
ATOM 5649 N N . TYR A 1 701 ? -19.456 19.108 40.432 1.00 94.75 701 TYR A N 1
ATOM 5650 C CA . TYR A 1 701 ? -20.568 18.492 39.701 1.00 94.75 701 TYR A CA 1
ATOM 5651 C C . TYR A 1 701 ? -20.094 17.643 38.517 1.00 94.75 701 TYR A C 1
ATOM 5653 O O . TYR A 1 701 ? -20.747 16.659 38.181 1.00 94.75 701 TYR A O 1
ATOM 5661 N N . THR A 1 702 ? -18.962 17.971 37.876 1.00 94.19 702 THR A N 1
ATOM 5662 C CA . THR A 1 702 ? -18.436 17.160 36.764 1.00 94.19 702 THR A CA 1
ATOM 5663 C C . THR A 1 702 ? -18.004 15.778 37.253 1.00 94.19 702 THR A C 1
ATOM 5665 O O . THR A 1 702 ? -18.298 14.782 36.592 1.00 94.19 702 THR A O 1
ATOM 5668 N N . LEU A 1 703 ? -17.350 15.691 38.416 1.00 95.19 703 LEU A N 1
ATOM 5669 C CA . LEU A 1 703 ? -16.995 14.411 39.034 1.00 95.19 703 LEU A CA 1
ATOM 5670 C C . LEU A 1 703 ? -18.247 13.626 39.457 1.00 95.19 703 LEU A C 1
ATOM 5672 O O . LEU A 1 703 ? -18.328 12.430 39.184 1.00 95.19 703 LEU A O 1
ATOM 5676 N N . SER A 1 704 ? -19.262 14.293 40.014 1.00 96.44 704 SER A N 1
ATOM 5677 C CA . SER A 1 704 ? -20.566 13.675 40.311 1.00 96.44 704 SER A CA 1
ATOM 5678 C C . SER A 1 704 ? -21.288 13.176 39.056 1.00 96.44 704 SER A C 1
ATOM 5680 O O . SER A 1 704 ? -21.874 12.095 39.050 1.00 96.44 704 SER A O 1
ATOM 5682 N N . CYS A 1 705 ? -21.226 13.929 37.957 1.00 97.12 705 CYS A N 1
ATOM 5683 C CA . CYS A 1 705 ? -21.793 13.519 36.676 1.00 97.12 705 CYS A CA 1
ATOM 5684 C C . CYS A 1 705 ? -21.053 12.309 36.097 1.00 97.12 705 CYS A C 1
ATOM 5686 O O . CYS A 1 705 ? -21.689 11.425 35.525 1.00 97.12 705 CYS A O 1
ATOM 5688 N N . ASN A 1 706 ? -19.728 12.240 36.259 1.00 95.69 706 ASN A N 1
ATOM 5689 C CA . ASN A 1 706 ? -18.946 11.069 35.868 1.00 95.69 706 ASN A CA 1
ATOM 5690 C C . ASN A 1 706 ? -19.320 9.848 36.719 1.00 95.69 706 ASN A C 1
ATOM 5692 O O . ASN A 1 706 ? -19.499 8.767 36.161 1.00 95.69 706 ASN A O 1
ATOM 5696 N N . LEU A 1 707 ? -19.526 10.021 38.030 1.00 97.38 707 LEU A N 1
ATOM 5697 C CA . LEU A 1 707 ? -20.050 8.973 38.909 1.00 97.38 707 LEU A CA 1
ATOM 5698 C C . LEU A 1 707 ? -21.399 8.454 38.390 1.00 97.38 707 LEU A C 1
ATOM 5700 O O . LEU A 1 707 ? -21.554 7.250 38.196 1.00 97.38 707 LEU A O 1
ATOM 5704 N N . LEU A 1 708 ? -22.344 9.347 38.076 1.00 97.56 708 LEU A N 1
ATOM 5705 C CA . LEU A 1 708 ? -23.636 8.973 37.490 1.00 97.56 708 LEU A CA 1
ATOM 5706 C C . LEU A 1 708 ? -23.475 8.250 36.140 1.00 97.56 708 LEU A C 1
ATOM 5708 O O . LEU A 1 708 ? -24.106 7.217 35.910 1.00 97.56 708 LEU A O 1
ATOM 5712 N N . HIS A 1 709 ? -22.596 8.747 35.264 1.00 97.06 709 HIS A N 1
ATOM 5713 C CA . HIS A 1 709 ? -22.271 8.108 33.987 1.00 97.06 709 HIS A CA 1
ATOM 5714 C C . HIS A 1 709 ? -21.738 6.685 34.184 1.00 97.06 709 HIS A C 1
ATOM 5716 O O . HIS A 1 709 ? -22.189 5.760 33.506 1.00 97.06 709 HIS A O 1
ATOM 5722 N N . HIS A 1 710 ? -20.779 6.494 35.091 1.00 96.31 710 HIS A N 1
ATOM 5723 C CA . HIS A 1 710 ? -20.185 5.191 35.368 1.00 96.31 710 HIS A CA 1
ATOM 5724 C C . HIS A 1 710 ? -21.190 4.235 35.997 1.00 96.31 710 HIS A C 1
ATOM 5726 O O . HIS A 1 710 ? -21.243 3.086 35.571 1.00 96.31 710 HIS A O 1
ATOM 5732 N N . LEU A 1 711 ? -22.046 4.705 36.906 1.00 96.50 711 LEU A N 1
ATOM 5733 C CA . LEU A 1 711 ? -23.091 3.891 37.520 1.00 96.50 711 LEU A CA 1
ATOM 5734 C C . LEU A 1 711 ? -24.098 3.370 36.486 1.00 96.50 711 LEU A C 1
ATOM 5736 O O . LEU A 1 711 ? -24.393 2.172 36.435 1.00 96.50 711 LEU A O 1
ATOM 5740 N N . LEU A 1 712 ? -24.560 4.257 35.601 1.00 96.88 712 LEU A N 1
ATOM 5741 C CA . LEU A 1 712 ? -25.439 3.898 34.489 1.00 96.88 712 LEU A CA 1
ATOM 5742 C C . LEU A 1 712 ? -24.742 2.951 33.507 1.00 96.88 712 LEU A C 1
ATOM 5744 O O . LEU A 1 712 ? -25.327 1.951 33.096 1.00 96.88 712 LEU A O 1
ATOM 5748 N N . ARG A 1 713 ? -23.484 3.220 33.144 1.00 95.06 713 ARG A N 1
ATOM 5749 C CA . ARG A 1 713 ? -22.752 2.402 32.166 1.00 95.06 713 ARG A CA 1
ATOM 5750 C C . ARG A 1 713 ? -22.439 1.011 32.702 1.00 95.06 713 ARG A C 1
ATOM 5752 O O . ARG A 1 713 ? -22.567 0.048 31.950 1.00 95.06 713 ARG A O 1
ATOM 5759 N N . SER A 1 714 ? -22.068 0.899 33.975 1.00 95.12 714 SER A N 1
ATOM 5760 C CA . SER A 1 714 ? -21.858 -0.384 34.651 1.00 95.12 714 SER A CA 1
ATOM 5761 C C . SER A 1 714 ? -23.151 -1.201 34.702 1.00 95.12 714 SER A C 1
ATOM 5763 O O . SER A 1 714 ? -23.124 -2.388 34.428 1.00 95.12 714 SER A O 1
ATOM 5765 N N . SER A 1 715 ? -24.301 -0.561 34.928 1.00 94.56 715 SER A N 1
ATOM 5766 C CA . SER A 1 715 ? -25.593 -1.262 35.031 1.00 94.56 715 SER A CA 1
ATOM 5767 C C . SER A 1 715 ? -26.243 -1.593 33.675 1.00 94.56 715 SER A C 1
ATOM 5769 O O . SER A 1 715 ? -27.196 -2.361 33.623 1.00 94.56 715 SER A O 1
ATOM 5771 N N . THR A 1 716 ? -25.780 -1.005 32.560 1.00 94.31 716 THR A N 1
ATOM 5772 C CA . THR A 1 716 ? -26.471 -1.102 31.249 1.00 94.31 716 THR A CA 1
ATOM 5773 C C . THR A 1 716 ? -25.621 -1.629 30.090 1.00 94.31 716 THR A C 1
ATOM 5775 O O . THR A 1 716 ? -26.161 -2.006 29.046 1.00 94.31 716 THR A O 1
ATOM 5778 N N . LEU A 1 717 ? -24.291 -1.660 30.209 1.00 94.38 717 LEU A N 1
ATOM 5779 C CA . LEU A 1 717 ? -23.409 -2.109 29.128 1.00 94.38 717 LEU A CA 1
ATOM 5780 C C . LEU A 1 717 ? -23.089 -3.608 29.243 1.00 94.38 717 LEU A C 1
ATOM 5782 O O . LEU A 1 717 ? -22.926 -4.144 30.333 1.00 94.38 717 LEU A O 1
ATOM 5786 N N . ILE A 1 718 ? -22.911 -4.281 28.104 1.00 95.25 718 ILE A N 1
ATOM 5787 C CA . ILE A 1 718 ? -22.403 -5.659 28.057 1.00 95.25 718 ILE A CA 1
ATOM 5788 C C . ILE A 1 718 ? -20.874 -5.633 27.955 1.00 95.25 718 ILE A C 1
ATOM 5790 O O . ILE A 1 718 ? -20.315 -5.003 27.054 1.00 95.25 718 ILE A O 1
ATOM 5794 N N . TYR A 1 719 ? -20.178 -6.335 28.850 1.00 94.94 719 TYR A N 1
ATOM 5795 C CA . TYR A 1 719 ? -18.712 -6.423 28.845 1.00 94.94 719 TYR A CA 1
ATOM 5796 C C . TYR A 1 719 ? -18.198 -7.682 29.561 1.00 94.94 719 TYR A C 1
ATOM 5798 O O . TYR A 1 719 ? -18.894 -8.238 30.407 1.00 94.94 719 TYR A O 1
ATOM 5806 N N . PRO A 1 720 ? -16.976 -8.158 29.257 1.00 94.88 720 PRO A N 1
ATOM 5807 C CA . PRO A 1 720 ? -16.346 -9.225 30.029 1.00 94.88 720 PRO A CA 1
ATOM 5808 C C . PRO A 1 720 ? -15.926 -8.735 31.419 1.00 94.88 720 PRO A C 1
ATOM 5810 O O . PRO A 1 720 ? -15.370 -7.639 31.540 1.00 94.88 720 PRO A O 1
ATOM 5813 N N . THR A 1 721 ? -16.135 -9.561 32.443 1.00 92.06 721 THR A N 1
ATOM 5814 C CA . THR A 1 721 ? -15.747 -9.265 33.835 1.00 92.06 721 THR A CA 1
ATOM 5815 C C . THR A 1 721 ? -14.393 -9.857 34.221 1.00 92.06 721 THR A C 1
ATOM 5817 O O . THR A 1 721 ? -13.822 -9.476 35.234 1.00 92.06 721 THR A O 1
ATOM 5820 N N . GLU A 1 722 ? -13.843 -10.758 33.406 1.00 88.88 722 GLU A N 1
ATOM 5821 C CA . GLU A 1 722 ? -12.668 -11.556 33.754 1.00 88.88 722 GLU A CA 1
ATOM 5822 C C . GLU A 1 722 ? -11.730 -11.710 32.546 1.00 88.88 722 GLU A C 1
ATOM 5824 O O . GLU A 1 722 ? -12.178 -12.018 31.440 1.00 88.88 722 GLU A O 1
ATOM 5829 N N . TYR A 1 723 ? -10.427 -11.479 32.758 1.00 90.44 723 TYR A N 1
ATOM 5830 C CA . TYR A 1 723 ? -9.380 -11.500 31.721 1.00 90.44 723 TYR A CA 1
ATOM 5831 C C . TYR A 1 723 ? -8.189 -12.411 32.089 1.00 90.44 723 TYR A C 1
ATOM 5833 O O . TYR A 1 723 ? -7.122 -12.294 31.481 1.00 90.44 723 TYR A O 1
ATOM 5841 N N . CYS A 1 724 ? -8.344 -13.334 33.050 1.00 90.56 724 CYS A N 1
ATOM 5842 C CA . CYS A 1 724 ? -7.260 -14.213 33.498 1.00 90.56 724 CYS A CA 1
ATOM 5843 C C . CYS A 1 724 ? -6.721 -15.084 32.348 1.00 90.56 724 CYS A C 1
ATOM 5845 O O . CYS A 1 724 ? -7.395 -15.368 31.347 1.00 90.56 724 CYS A O 1
ATOM 5847 N N . SER A 1 725 ? -5.478 -15.546 32.485 1.00 89.75 725 SER A N 1
ATOM 5848 C CA . SER A 1 725 ? -4.868 -16.470 31.519 1.00 89.75 725 SER A CA 1
ATOM 5849 C C . SER A 1 725 ? -5.572 -17.836 31.505 1.00 89.75 725 SER A C 1
ATOM 5851 O O . SER A 1 725 ? -5.687 -18.454 30.441 1.00 89.75 725 SER A O 1
ATOM 5853 N N . VAL A 1 726 ? -6.128 -18.250 32.649 1.00 87.88 726 VAL A N 1
ATOM 5854 C CA . VAL A 1 726 ? -6.803 -19.537 32.859 1.00 87.88 726 VAL A CA 1
ATOM 5855 C C . VAL A 1 726 ? -8.313 -19.343 33.069 1.00 87.88 726 VAL A C 1
ATOM 5857 O O . VAL A 1 726 ? -8.718 -18.489 33.859 1.00 87.88 726 VAL A O 1
ATOM 5860 N N . PRO A 1 727 ? -9.179 -20.120 32.387 1.00 85.56 727 PRO A N 1
ATOM 5861 C CA . PRO A 1 727 ? -10.619 -20.041 32.602 1.00 85.56 727 PRO A CA 1
ATOM 5862 C C . PRO A 1 727 ? -11.023 -20.431 34.030 1.00 85.56 727 PRO A C 1
ATOM 5864 O O . PRO A 1 727 ? -10.694 -21.522 34.497 1.00 85.56 727 PRO A O 1
ATOM 5867 N N . GLY A 1 728 ? -11.817 -19.577 34.680 1.00 77.62 728 GLY A N 1
ATOM 5868 C CA . GLY A 1 728 ? -12.371 -19.839 36.013 1.00 77.62 728 GLY A CA 1
ATOM 5869 C C . GLY A 1 728 ? -11.548 -19.298 37.185 1.00 77.62 728 GLY A C 1
ATOM 5870 O O . GLY A 1 728 ? -12.003 -19.444 38.313 1.00 77.62 728 GLY A O 1
ATOM 5871 N N . GLY A 1 729 ? -10.415 -18.636 36.929 1.00 77.25 729 GLY A N 1
ATOM 5872 C CA . GLY A 1 729 ? -9.547 -18.068 37.965 1.00 77.25 729 GLY A CA 1
ATOM 5873 C C . GLY A 1 729 ? -8.556 -19.078 38.550 1.00 77.25 729 GLY A C 1
ATOM 5874 O O . GLY A 1 729 ? -8.361 -20.165 38.001 1.00 77.25 729 GLY A O 1
ATOM 5875 N N . PHE A 1 730 ? -7.926 -18.696 39.663 1.00 84.69 730 PHE A N 1
ATOM 5876 C CA . PHE A 1 730 ? -6.828 -19.442 40.293 1.00 84.69 730 PHE A CA 1
ATOM 5877 C C . PHE A 1 730 ? -7.216 -20.112 41.620 1.00 84.69 730 PHE A C 1
ATOM 5879 O O . PHE A 1 730 ? -6.368 -20.714 42.264 1.00 84.69 730 PHE A O 1
ATOM 5886 N N . ASP A 1 731 ? -8.493 -20.062 42.008 1.00 77.75 731 ASP A N 1
ATOM 5887 C CA . ASP A 1 731 ? -8.982 -20.440 43.347 1.00 77.75 731 ASP A CA 1
ATOM 5888 C C . ASP A 1 731 ? -9.073 -21.964 43.587 1.00 77.75 731 ASP A C 1
ATOM 5890 O O . ASP A 1 731 ? -9.764 -22.425 44.496 1.00 77.75 731 ASP A O 1
ATOM 5894 N N . LYS A 1 732 ? -8.432 -22.775 42.741 1.00 80.38 732 LYS A N 1
ATOM 5895 C CA . LYS A 1 732 ? -8.443 -24.238 42.868 1.00 80.38 732 LYS A CA 1
ATOM 5896 C C . LYS A 1 732 ? -7.359 -24.690 43.853 1.00 80.38 732 LYS A C 1
ATOM 5898 O O . LYS A 1 732 ? -6.287 -24.088 43.853 1.00 80.38 732 LYS A O 1
ATOM 5903 N N . PRO A 1 733 ? -7.587 -25.769 44.628 1.00 79.50 733 PRO A N 1
ATOM 5904 C CA . PRO A 1 733 ? -6.547 -26.357 45.468 1.00 79.50 733 PRO A CA 1
ATOM 5905 C C . PRO A 1 733 ? -5.286 -26.675 44.653 1.00 79.50 733 PRO A C 1
ATOM 5907 O O . PRO A 1 733 ? -5.386 -27.242 43.562 1.00 79.50 733 PRO A O 1
ATOM 5910 N N . LEU A 1 734 ? -4.109 -26.325 45.183 1.00 81.44 734 LEU A N 1
ATOM 5911 C CA . LEU A 1 734 ? -2.820 -26.501 44.496 1.00 81.44 734 LEU A CA 1
ATOM 5912 C C . LEU A 1 734 ? -2.507 -27.974 44.176 1.00 81.44 734 LEU A C 1
ATOM 5914 O O . LEU A 1 734 ? -1.856 -28.269 43.174 1.00 81.44 734 LEU A O 1
ATOM 5918 N N . SER A 1 735 ? -3.017 -28.908 44.982 1.00 76.94 735 SER A N 1
ATOM 5919 C CA . SER A 1 735 ? -2.905 -30.349 44.738 1.00 76.94 735 SER A CA 1
ATOM 5920 C C . SER A 1 735 ? -3.527 -30.774 43.396 1.00 76.94 735 SER A C 1
ATOM 5922 O O . SER A 1 735 ? -2.961 -31.609 42.685 1.00 76.94 735 SER A O 1
ATOM 5924 N N . ASP A 1 736 ? -4.645 -30.149 43.011 1.00 79.06 736 ASP A N 1
ATOM 5925 C CA . ASP A 1 736 ? -5.392 -30.430 41.777 1.00 79.06 736 ASP A CA 1
ATOM 5926 C C . ASP A 1 736 ? -4.999 -29.506 40.612 1.00 79.06 736 ASP A C 1
ATOM 5928 O O . ASP A 1 736 ? -5.222 -29.826 39.439 1.00 79.06 736 ASP A O 1
ATOM 5932 N N . TYR A 1 737 ? -4.428 -28.339 40.916 1.00 84.88 737 TYR A N 1
ATOM 5933 C CA . TYR A 1 737 ? -4.074 -27.311 39.946 1.00 84.88 737 TYR A CA 1
ATOM 5934 C C . TYR A 1 737 ? -2.620 -26.883 40.110 1.00 84.88 737 TYR A C 1
ATOM 5936 O O . TYR A 1 737 ? -2.272 -26.220 41.078 1.00 84.88 737 TYR A O 1
ATOM 5944 N N . PHE A 1 738 ? -1.784 -27.214 39.121 1.00 87.62 738 PHE A N 1
ATOM 5945 C CA . PHE A 1 738 ? -0.365 -26.866 39.126 1.00 87.62 738 PHE A CA 1
ATOM 5946 C C . PHE A 1 738 ? -0.085 -25.650 38.218 1.00 87.62 738 PHE A C 1
ATOM 5948 O O . PHE A 1 738 ? 0.030 -25.826 36.997 1.00 87.62 738 PHE A O 1
ATOM 5955 N N . PRO A 1 739 ? 0.021 -24.418 38.764 1.00 89.19 739 PRO A N 1
ATOM 5956 C CA . PRO A 1 739 ? -0.053 -23.184 37.971 1.00 89.19 739 PRO A CA 1
ATOM 5957 C C . PRO A 1 739 ? 1.105 -23.013 36.984 1.00 89.19 739 PRO A C 1
ATOM 5959 O O . PRO A 1 739 ? 0.921 -22.456 35.899 1.00 89.19 739 PRO A O 1
ATOM 5962 N N . ILE A 1 740 ? 2.293 -23.534 37.315 1.00 88.75 740 ILE A N 1
ATOM 5963 C CA . ILE A 1 740 ? 3.483 -23.365 36.473 1.00 88.75 740 ILE A CA 1
ATOM 5964 C C . ILE A 1 740 ? 3.366 -24.025 35.094 1.00 88.75 740 ILE A C 1
ATOM 5966 O O . ILE A 1 740 ? 4.004 -23.585 34.141 1.00 88.75 740 ILE A O 1
ATOM 5970 N N . LYS A 1 741 ? 2.495 -25.034 34.934 1.00 87.38 741 LYS A N 1
ATOM 5971 C CA . LYS A 1 741 ? 2.265 -25.683 33.628 1.00 87.38 741 LYS A CA 1
ATOM 5972 C C . LYS A 1 741 ? 1.410 -24.856 32.668 1.00 87.38 741 LYS A C 1
ATOM 5974 O O . LYS A 1 741 ? 1.314 -25.205 31.490 1.00 87.38 741 LYS A O 1
ATOM 5979 N N . ASP A 1 742 ? 0.797 -23.775 33.145 1.00 89.31 742 ASP A N 1
ATOM 5980 C CA . ASP A 1 742 ? -0.011 -22.873 32.324 1.00 89.31 742 ASP A CA 1
ATOM 5981 C C . ASP A 1 742 ? 0.758 -21.624 31.850 1.00 89.31 742 ASP A C 1
ATOM 5983 O O . ASP A 1 742 ? 0.202 -20.798 31.120 1.00 89.31 742 ASP A O 1
ATOM 5987 N N . TRP A 1 743 ? 2.055 -21.515 32.161 1.00 91.81 743 TRP A N 1
ATOM 5988 C CA . TRP A 1 743 ? 2.911 -20.426 31.681 1.00 91.81 743 TRP A CA 1
ATOM 5989 C C . TRP A 1 743 ? 3.019 -20.429 30.146 1.00 91.81 743 TRP A C 1
ATOM 5991 O O . TRP A 1 743 ? 3.256 -21.449 29.500 1.00 91.81 743 TRP A O 1
ATOM 6001 N N . GLY A 1 744 ? 2.784 -19.271 29.521 1.00 86.94 744 GLY A N 1
ATOM 6002 C CA . GLY A 1 744 ? 2.828 -19.083 28.063 1.00 86.94 744 GLY A CA 1
ATOM 6003 C C . GLY A 1 744 ? 1.721 -19.793 27.265 1.00 86.94 744 GLY A C 1
ATOM 6004 O O . GLY A 1 744 ? 1.659 -19.676 26.023 1.00 86.94 744 GLY A O 1
ATOM 6005 N N . LYS A 1 745 ? 0.817 -20.511 27.945 1.00 87.50 745 LYS A N 1
ATOM 6006 C CA . LYS A 1 745 ? -0.191 -21.360 27.311 1.00 87.50 745 LYS A CA 1
ATOM 6007 C C . LYS A 1 745 ? -1.168 -20.522 26.474 1.00 87.50 745 LYS A C 1
ATOM 6009 O O . LYS A 1 745 ? -1.724 -19.527 26.940 1.00 87.50 745 LYS A O 1
ATOM 6014 N N . PRO A 1 746 ? -1.391 -20.867 25.190 1.00 87.75 746 PRO A N 1
ATOM 6015 C CA . PRO A 1 746 ? -2.411 -20.200 24.386 1.00 87.75 746 PRO A CA 1
ATOM 6016 C C . PRO A 1 746 ? -3.809 -20.494 24.932 1.00 87.75 746 PRO A C 1
ATOM 6018 O O . PRO A 1 746 ? -4.098 -21.623 25.321 1.00 87.75 746 PRO A O 1
ATOM 6021 N N . GLY A 1 747 ? -4.703 -19.511 24.842 1.00 86.06 747 GLY A N 1
ATOM 6022 C CA . GLY A 1 747 ? -6.119 -19.730 25.106 1.00 86.06 747 GLY A CA 1
ATOM 6023 C C . GLY A 1 747 ? -6.737 -20.687 24.083 1.00 86.06 747 GLY A C 1
ATOM 6024 O O . GLY A 1 747 ? -6.405 -20.651 22.890 1.00 86.06 747 GLY A O 1
ATOM 6025 N N . ASP A 1 748 ? -7.653 -21.534 24.551 1.00 87.06 748 ASP A N 1
ATOM 6026 C CA . ASP A 1 748 ? -8.451 -22.402 23.689 1.00 87.06 748 ASP A CA 1
ATOM 6027 C C . ASP A 1 748 ? -9.693 -21.658 23.202 1.00 87.06 748 ASP A C 1
ATOM 6029 O O . ASP A 1 748 ? -10.626 -21.397 23.955 1.00 87.06 748 ASP A O 1
ATOM 6033 N N . LEU A 1 749 ? -9.707 -21.337 21.911 1.00 85.94 749 LEU A N 1
ATOM 6034 C CA . LEU A 1 749 ? -10.752 -20.529 21.294 1.00 85.94 749 LEU A CA 1
ATOM 6035 C C . LEU A 1 749 ? -12.153 -21.153 21.397 1.00 85.94 749 LEU A C 1
ATOM 6037 O O . LEU A 1 749 ? -13.133 -20.419 21.331 1.00 85.94 749 LEU A O 1
ATOM 6041 N N . TRP A 1 750 ? -12.247 -22.476 21.548 1.00 85.75 750 TRP A N 1
ATOM 6042 C CA . TRP A 1 750 ? -13.522 -23.189 21.666 1.00 85.75 750 TRP A CA 1
ATOM 6043 C C . TRP A 1 750 ? -13.981 -23.359 23.116 1.00 85.75 750 TRP A C 1
ATOM 6045 O O . TRP A 1 750 ? -15.175 -23.492 23.349 1.00 85.75 750 TRP A O 1
ATOM 6055 N N . ASN A 1 751 ? -13.052 -23.291 24.073 1.00 86.50 751 ASN A N 1
ATOM 6056 C CA . ASN A 1 751 ? -13.304 -23.428 25.509 1.00 86.50 751 ASN A CA 1
ATOM 6057 C C . ASN A 1 751 ? -12.828 -22.177 26.264 1.00 86.50 751 ASN A C 1
ATOM 6059 O O . ASN A 1 751 ? -12.150 -22.264 27.288 1.00 86.50 751 ASN A O 1
ATOM 6063 N N . LEU A 1 752 ? -13.141 -20.990 25.730 1.00 88.88 752 LEU A N 1
ATOM 6064 C CA . LEU A 1 752 ? -12.665 -19.730 26.306 1.00 88.88 752 LEU A CA 1
ATOM 6065 C C . LEU A 1 752 ? -13.354 -19.406 27.647 1.00 88.88 752 LEU A C 1
ATOM 6067 O O . LEU A 1 752 ? -12.750 -18.728 28.477 1.00 88.88 752 LEU A O 1
ATOM 6071 N N . ASN A 1 753 ? -14.595 -19.884 27.840 1.00 90.56 753 ASN A N 1
ATOM 6072 C CA . ASN A 1 753 ? -15.459 -19.665 29.011 1.00 90.56 753 ASN A CA 1
ATOM 6073 C C . ASN A 1 753 ? -15.404 -18.214 29.515 1.00 90.56 753 ASN A C 1
ATOM 6075 O O . ASN A 1 753 ? -14.923 -17.943 30.613 1.00 90.56 753 ASN A O 1
ATOM 6079 N N . ILE A 1 754 ? -15.827 -17.275 28.664 1.00 93.62 754 ILE A N 1
ATOM 6080 C CA . ILE A 1 754 ? -15.851 -15.845 28.996 1.00 93.62 754 ILE A CA 1
ATOM 6081 C C . ILE A 1 754 ? -16.965 -15.595 30.011 1.00 93.62 754 ILE A C 1
ATOM 6083 O O . ILE A 1 754 ? -18.119 -15.929 29.740 1.00 93.62 754 ILE A O 1
ATOM 6087 N N . LYS A 1 755 ? -16.631 -14.967 31.140 1.00 92.62 755 LYS A N 1
ATOM 6088 C CA . LYS A 1 755 ? -17.629 -14.413 32.057 1.00 92.62 755 LYS A CA 1
ATOM 6089 C C . LYS A 1 755 ? -18.081 -13.050 31.535 1.00 92.62 755 LYS A C 1
ATOM 6091 O O . LYS A 1 755 ? -17.271 -12.132 31.405 1.00 92.62 755 LYS A O 1
ATOM 6096 N N . TRP A 1 756 ? -19.358 -12.951 31.187 1.00 94.25 756 TRP A N 1
ATOM 6097 C CA . TRP A 1 756 ? -19.978 -11.731 30.684 1.00 94.25 756 TRP A CA 1
ATOM 6098 C C . TRP A 1 756 ? -20.841 -11.101 31.766 1.00 94.25 756 TRP A C 1
ATOM 6100 O O . TRP A 1 756 ? -21.644 -11.793 32.384 1.00 94.25 756 TRP A O 1
ATOM 6110 N N . HIS A 1 757 ? -20.722 -9.790 31.912 1.00 95.62 757 HIS A N 1
ATOM 6111 C CA . HIS A 1 757 ? -21.784 -8.971 32.461 1.00 95.62 757 HIS A CA 1
ATOM 6112 C C . HIS A 1 757 ? -22.825 -8.739 31.362 1.00 95.62 757 HIS A C 1
ATOM 6114 O O . HIS A 1 757 ? -22.498 -8.231 30.282 1.00 95.62 757 HIS A O 1
ATOM 6120 N N . VAL A 1 758 ? -24.062 -9.147 31.628 1.00 94.50 758 VAL A N 1
ATOM 6121 C CA . VAL A 1 758 ? -25.238 -8.840 30.812 1.00 94.50 758 VAL A CA 1
ATOM 6122 C C . VAL A 1 758 ? -26.259 -8.225 31.765 1.00 94.50 758 VAL A C 1
ATOM 6124 O O . VAL A 1 758 ? -26.581 -8.900 32.742 1.00 94.50 758 VAL A O 1
ATOM 6127 N N . PRO A 1 759 ? -26.761 -7.004 31.499 1.00 94.38 759 PRO A N 1
ATOM 6128 C CA . PRO A 1 759 ? -27.682 -6.324 32.402 1.00 94.38 759 PRO A CA 1
ATOM 6129 C C . PRO A 1 759 ? -28.875 -7.201 32.778 1.00 94.38 759 PRO A C 1
ATOM 6131 O O . PRO A 1 759 ? -29.624 -7.665 31.912 1.00 94.38 759 PRO A O 1
ATOM 6134 N N . SER A 1 760 ? -29.042 -7.431 34.074 1.00 93.88 760 SER A N 1
ATOM 6135 C CA . SER A 1 760 ? -30.208 -8.105 34.635 1.00 93.88 760 SER A CA 1
ATOM 6136 C C . SER A 1 760 ? -31.415 -7.163 34.708 1.00 93.88 760 SER A C 1
ATOM 6138 O O . SER A 1 760 ? -31.290 -5.944 34.582 1.00 93.88 760 SER A O 1
ATOM 6140 N N . ALA A 1 761 ? -32.610 -7.719 34.932 1.00 92.25 761 ALA A N 1
ATOM 6141 C CA . ALA A 1 761 ? -33.819 -6.911 35.111 1.00 92.25 761 ALA A CA 1
ATOM 6142 C C . ALA A 1 761 ? -33.688 -5.922 36.284 1.00 92.25 761 ALA A C 1
ATOM 6144 O O . ALA A 1 761 ? -34.067 -4.765 36.142 1.00 92.25 761 ALA A O 1
ATOM 6145 N N . GLU A 1 762 ? -33.081 -6.350 37.395 1.00 95.06 762 GLU A N 1
ATOM 6146 C CA . GLU A 1 762 ? -32.878 -5.504 38.576 1.00 95.06 762 GLU A CA 1
ATOM 6147 C C . GLU A 1 762 ? -31.930 -4.328 38.293 1.00 95.06 762 GLU A C 1
ATOM 6149 O O . GLU A 1 762 ? -32.190 -3.201 38.713 1.00 95.06 762 GLU A O 1
ATOM 6154 N N . GLU A 1 763 ? -30.863 -4.556 37.526 1.00 95.44 763 GLU A N 1
ATOM 6155 C CA . GLU A 1 763 ? -29.937 -3.495 37.115 1.00 95.44 763 GLU A CA 1
ATOM 6156 C C . GLU A 1 763 ? -30.566 -2.527 36.118 1.00 95.44 763 GLU A C 1
ATOM 6158 O O . GLU A 1 763 ? -30.349 -1.319 36.214 1.00 95.44 763 GLU A O 1
ATOM 6163 N N . MET A 1 764 ? -31.368 -3.034 35.178 1.00 94.00 764 MET A N 1
ATOM 6164 C CA . MET A 1 764 ? -32.111 -2.187 34.247 1.00 94.00 764 MET A CA 1
ATOM 6165 C C . MET A 1 764 ? -33.139 -1.326 34.985 1.00 94.00 764 MET A C 1
ATOM 6167 O O . MET A 1 764 ? -33.235 -0.131 34.709 1.00 94.00 764 MET A O 1
ATOM 6171 N N . ASP A 1 765 ? -33.861 -1.891 35.955 1.00 94.06 765 ASP A N 1
ATOM 6172 C CA . ASP A 1 765 ? -34.787 -1.138 36.804 1.00 94.06 765 ASP A CA 1
ATOM 6173 C C . ASP A 1 765 ? -34.056 -0.083 37.637 1.00 94.06 765 ASP A C 1
ATOM 6175 O O . ASP A 1 765 ? -34.522 1.053 37.727 1.00 94.06 765 ASP A O 1
ATOM 6179 N N . PHE A 1 766 ? -32.877 -0.409 38.175 1.00 95.88 766 PHE A N 1
ATOM 6180 C CA . PHE A 1 766 ? -32.035 0.568 38.859 1.00 95.88 766 PHE A CA 1
ATOM 6181 C C . PHE A 1 766 ? -31.556 1.683 37.919 1.00 95.88 766 PHE A C 1
ATOM 6183 O O . PHE A 1 766 ? -31.616 2.859 38.276 1.00 95.88 766 PHE A O 1
ATOM 6190 N N . ALA A 1 767 ? -31.140 1.349 36.697 1.00 95.69 767 ALA A N 1
ATOM 6191 C CA . ALA A 1 767 ? -30.739 2.336 35.703 1.00 95.69 767 ALA A CA 1
ATOM 6192 C C . ALA A 1 767 ? -31.898 3.272 35.330 1.00 95.69 767 ALA A C 1
ATOM 6194 O O . ALA A 1 767 ? -31.706 4.485 35.272 1.00 95.69 767 ALA A O 1
ATOM 6195 N N . TYR A 1 768 ? -33.110 2.745 35.134 1.00 95.50 768 TYR A N 1
ATOM 6196 C CA . TYR A 1 768 ? -34.291 3.578 34.907 1.00 95.50 768 TYR A CA 1
ATOM 6197 C C . TYR A 1 768 ? -34.647 4.427 36.125 1.00 95.50 768 TYR A C 1
ATOM 6199 O O . TYR A 1 768 ? -34.938 5.604 35.952 1.00 95.50 768 TYR A O 1
ATOM 6207 N N . TYR A 1 769 ? -34.547 3.885 37.340 1.00 96.19 769 TYR A N 1
ATOM 6208 C CA . TYR A 1 769 ? -34.743 4.655 38.568 1.00 96.19 769 TYR A CA 1
ATOM 6209 C C . TYR A 1 769 ? -33.780 5.851 38.650 1.00 96.19 769 TYR A C 1
ATOM 6211 O O . TYR A 1 769 ? -34.202 6.964 38.963 1.00 96.19 769 TYR A O 1
ATOM 6219 N N . LEU A 1 770 ? -32.501 5.664 38.304 1.00 96.88 770 LEU A N 1
ATOM 6220 C CA . LEU A 1 770 ? -31.525 6.758 38.236 1.00 96.88 770 LEU A CA 1
ATOM 6221 C C . LEU A 1 770 ? -31.901 7.802 37.175 1.00 96.88 770 LEU A C 1
ATOM 6223 O O . LEU A 1 770 ? -31.766 8.999 37.422 1.00 96.88 770 LEU A O 1
ATOM 6227 N N . LEU A 1 771 ? -32.392 7.375 36.008 1.00 96.50 771 LEU A N 1
ATOM 6228 C CA . LEU A 1 771 ? -32.860 8.290 34.962 1.00 96.50 771 LEU A CA 1
ATOM 6229 C C . LEU A 1 771 ? -34.115 9.063 35.407 1.00 96.50 771 LEU A C 1
ATOM 6231 O O . LEU A 1 771 ? -34.180 10.280 35.246 1.00 96.50 771 LEU A O 1
ATOM 6235 N N . ASP A 1 772 ? -35.088 8.397 36.019 1.00 96.00 772 ASP A N 1
ATOM 6236 C CA . ASP A 1 772 ? -36.300 9.038 36.534 1.00 96.00 772 ASP A CA 1
ATOM 6237 C C . ASP A 1 772 ? -35.970 10.049 37.645 1.00 96.00 772 ASP A C 1
ATOM 6239 O O . ASP A 1 772 ? -36.578 11.116 37.706 1.00 96.00 772 ASP A O 1
ATOM 6243 N N . THR A 1 773 ? -34.975 9.741 38.481 1.00 96.69 773 THR A N 1
ATOM 6244 C CA . THR A 1 773 ? -34.573 10.572 39.627 1.00 96.69 773 THR A CA 1
ATOM 6245 C C . THR A 1 773 ? -33.702 11.762 39.223 1.00 96.69 773 THR A C 1
ATOM 6247 O O . THR A 1 773 ? -33.899 12.853 39.747 1.00 96.69 773 THR A O 1
ATOM 6250 N N . PHE A 1 774 ? -32.748 11.581 38.300 1.00 97.38 774 PHE A N 1
ATOM 6251 C CA . PHE A 1 774 ? -31.727 12.597 37.998 1.00 97.38 774 PHE A CA 1
ATOM 6252 C C . PHE A 1 774 ? -31.798 13.180 36.583 1.00 97.38 774 PHE A C 1
ATOM 6254 O O . PHE A 1 774 ? -31.317 14.285 36.369 1.00 97.38 774 PHE A O 1
ATOM 6261 N N . LEU A 1 775 ? -32.377 12.485 35.597 1.00 97.06 775 LEU A N 1
ATOM 6262 C CA . LEU A 1 775 ? -32.520 13.023 34.236 1.00 97.06 775 LEU A CA 1
ATOM 6263 C C . LEU A 1 775 ? -33.850 13.766 34.059 1.00 97.06 775 LEU A C 1
ATOM 6265 O O . LEU A 1 775 ? -33.870 14.864 33.505 1.00 97.06 775 LEU A O 1
ATOM 6269 N N . ARG A 1 776 ? -34.969 13.175 34.498 1.00 96.25 776 ARG A N 1
ATOM 6270 C CA . ARG A 1 776 ? -36.310 13.746 34.278 1.00 96.25 776 ARG A CA 1
ATOM 6271 C C . ARG A 1 776 ? -36.484 15.145 34.899 1.00 96.25 776 ARG A C 1
ATOM 6273 O O . ARG A 1 776 ? -36.994 16.004 34.175 1.00 96.25 776 ARG A O 1
ATOM 6280 N N . PRO A 1 777 ? -36.044 15.429 36.144 1.00 96.75 777 PRO A N 1
ATOM 6281 C CA . PRO A 1 777 ? -36.159 16.773 36.715 1.00 96.75 777 PRO A CA 1
ATOM 6282 C C . PRO A 1 777 ? -35.367 17.824 35.932 1.00 96.75 777 PRO A C 1
ATOM 6284 O O . PRO A 1 777 ? -35.879 18.908 35.668 1.00 96.75 777 PRO A O 1
ATOM 6287 N N . GLU A 1 778 ? -34.159 17.485 35.473 1.00 96.88 778 GLU A N 1
ATOM 6288 C CA . GLU A 1 778 ? -33.322 18.400 34.686 1.00 96.88 778 GLU A CA 1
ATOM 6289 C C . GLU A 1 778 ? -33.935 18.707 33.319 1.00 96.88 778 GLU A C 1
ATOM 6291 O O . GLU A 1 778 ? -33.910 19.847 32.858 1.00 96.88 778 GLU A O 1
ATOM 6296 N N . LEU A 1 779 ? -34.551 17.711 32.674 1.00 96.94 779 LEU A N 1
ATOM 6297 C CA . LEU A 1 779 ? -35.281 17.929 31.425 1.00 96.94 779 LEU A CA 1
ATOM 6298 C C . LEU A 1 779 ? -36.504 18.832 31.623 1.00 96.94 779 LEU A C 1
ATOM 6300 O O . LEU A 1 779 ? -36.772 19.667 30.763 1.00 96.94 779 LEU A O 1
ATOM 6304 N N . GLN A 1 780 ? -37.218 18.707 32.745 1.00 96.50 780 GLN A N 1
ATOM 6305 C CA . GLN A 1 780 ? -38.317 19.616 33.087 1.00 96.50 780 GLN A CA 1
ATOM 6306 C C . GLN A 1 780 ? -37.803 21.035 33.361 1.00 96.50 780 GLN A C 1
ATOM 6308 O O . GLN A 1 780 ? -38.371 21.990 32.836 1.00 96.50 780 GLN A O 1
ATOM 6313 N N . LYS A 1 781 ? -36.695 21.179 34.105 1.00 95.94 781 LYS A N 1
ATOM 6314 C CA . LYS A 1 781 ? -36.058 22.477 34.389 1.00 95.94 781 LYS A CA 1
ATOM 6315 C C . LYS A 1 781 ? -35.658 23.190 33.089 1.00 95.94 781 LYS A C 1
ATOM 6317 O O . LYS A 1 781 ? -36.011 24.350 32.888 1.00 95.94 781 LYS A O 1
ATOM 6322 N N . LEU A 1 782 ? -35.009 22.475 32.165 1.00 97.25 782 LEU A N 1
ATOM 6323 C CA . LEU A 1 782 ? -34.630 23.002 30.848 1.00 97.25 782 LEU A CA 1
ATOM 6324 C C . LEU A 1 782 ? -35.842 23.320 29.955 1.00 97.25 782 LEU A C 1
ATOM 6326 O O . LEU A 1 782 ? -35.802 24.293 29.200 1.00 97.25 782 LEU A O 1
ATOM 6330 N N . ASP A 1 783 ? -36.920 22.530 30.022 1.00 95.25 783 ASP A N 1
ATOM 6331 C CA . ASP A 1 783 ? -38.137 22.794 29.244 1.00 95.25 783 ASP A CA 1
ATOM 6332 C C . ASP A 1 783 ? -38.861 24.063 29.721 1.00 95.25 783 ASP A C 1
ATOM 6334 O O . ASP A 1 783 ? -39.221 24.888 28.875 1.00 95.25 783 ASP A O 1
ATOM 6338 N N . LEU A 1 784 ? -38.980 24.253 31.043 1.00 95.94 784 LEU A N 1
ATOM 6339 C CA . LEU A 1 784 ? -39.530 25.462 31.675 1.00 95.94 784 LEU A CA 1
ATOM 6340 C C . LEU A 1 784 ? -38.676 26.701 31.381 1.00 95.94 784 LEU A C 1
ATOM 6342 O O . LEU A 1 784 ? -39.207 27.767 31.072 1.00 95.94 784 LEU A O 1
ATOM 6346 N N . TYR A 1 785 ? -37.347 26.560 31.407 1.00 95.00 785 TYR A N 1
ATOM 6347 C CA . TYR A 1 785 ? -36.443 27.643 31.015 1.00 95.00 785 TYR A CA 1
ATOM 6348 C C . TYR A 1 785 ? -36.649 28.048 29.555 1.00 95.00 785 TYR A C 1
ATOM 6350 O O . TYR A 1 785 ? -36.806 29.222 29.233 1.00 95.00 785 TYR A O 1
ATOM 6358 N N . SER A 1 786 ? -36.751 27.063 28.663 1.00 93.12 786 SER A N 1
ATOM 6359 C CA . SER A 1 786 ? -36.975 27.323 27.240 1.00 93.12 786 SER A CA 1
ATOM 6360 C C . SER A 1 786 ? -38.389 27.820 26.888 1.00 93.12 786 SER A C 1
ATOM 6362 O O . SER A 1 786 ? -38.584 28.291 25.768 1.00 93.12 786 SER A O 1
ATOM 6364 N N . SER A 1 787 ? -39.384 27.714 27.786 1.00 91.75 787 SER A N 1
ATOM 6365 C CA . SER A 1 787 ? -40.690 28.389 27.633 1.00 91.75 787 SER A CA 1
ATOM 6366 C C . SER A 1 787 ? -40.738 29.790 28.248 1.00 91.75 787 SER A C 1
ATOM 6368 O O . SER A 1 787 ? -41.730 30.487 28.048 1.00 91.75 787 SER A O 1
ATOM 6370 N N . GLY A 1 788 ? -39.687 30.221 28.952 1.00 88.06 788 GLY A N 1
ATOM 6371 C CA . GLY A 1 788 ? -39.670 31.486 29.690 1.00 88.06 788 GLY A CA 1
ATOM 6372 C C . GLY A 1 788 ? -40.436 31.443 31.018 1.00 88.06 788 GLY A C 1
ATOM 6373 O O . GLY A 1 788 ? -40.707 32.491 31.594 1.00 88.06 788 GLY A O 1
ATOM 6374 N N . GLU A 1 789 ? -40.800 30.253 31.506 1.00 91.25 789 GLU A N 1
ATOM 6375 C CA . GLU A 1 789 ? -41.480 30.066 32.799 1.00 91.25 789 GLU A CA 1
ATOM 6376 C C . GLU A 1 789 ? -40.504 30.032 33.982 1.00 91.25 789 GLU A C 1
ATOM 6378 O O . GLU A 1 789 ? -40.895 30.299 35.118 1.00 91.25 789 GLU A O 1
ATOM 6383 N N . LEU A 1 790 ? -39.236 29.714 33.718 1.00 91.81 790 LEU A N 1
ATOM 6384 C CA . LEU A 1 790 ? -38.156 29.694 34.699 1.00 91.81 790 LEU A CA 1
ATOM 6385 C C . LEU A 1 790 ? -36.972 30.496 34.155 1.00 91.81 790 LEU A C 1
ATOM 6387 O O . LEU A 1 790 ? -36.566 30.287 33.018 1.00 91.81 790 LEU A O 1
ATOM 6391 N N . GLU A 1 791 ? -36.381 31.381 34.952 1.00 91.00 791 GLU A N 1
ATOM 6392 C CA . GLU A 1 791 ? -35.080 31.974 34.624 1.00 91.00 791 GLU A CA 1
ATOM 6393 C C . GLU A 1 791 ? -33.957 31.119 35.223 1.00 91.00 791 GLU A C 1
ATOM 6395 O O . GLU A 1 791 ? -34.068 30.632 36.346 1.00 91.00 791 GLU A O 1
ATOM 6400 N N . MET A 1 792 ? -32.877 30.921 34.466 1.00 92.81 792 MET A N 1
ATOM 6401 C CA . MET A 1 792 ? -31.691 30.174 34.892 1.00 92.81 792 MET A CA 1
ATOM 6402 C C . MET A 1 792 ? -30.428 30.915 34.472 1.00 92.81 792 MET A C 1
ATOM 6404 O O . MET A 1 792 ? -30.381 31.529 33.400 1.00 92.81 792 MET A O 1
ATOM 6408 N N . SER A 1 793 ? -29.382 30.811 35.289 1.00 91.56 793 SER A N 1
ATOM 6409 C CA . SER A 1 793 ? -28.049 31.283 34.916 1.00 91.56 793 SER A CA 1
ATOM 6410 C C . SER A 1 793 ? -27.407 30.378 33.855 1.00 91.56 793 SER A C 1
ATOM 6412 O O . SER A 1 793 ? -27.771 29.213 33.684 1.00 91.56 793 SER A O 1
ATOM 6414 N N . ARG A 1 794 ? -26.399 30.895 33.143 1.00 93.12 794 ARG A N 1
ATOM 6415 C CA . ARG A 1 794 ? -25.653 30.119 32.134 1.00 93.12 794 ARG A CA 1
ATOM 6416 C C . ARG A 1 794 ? -24.922 28.922 32.737 1.00 93.12 794 ARG A C 1
ATOM 6418 O O . ARG A 1 794 ? -24.886 27.860 32.121 1.00 93.12 794 ARG A O 1
ATOM 6425 N N . ASP A 1 795 ? -24.367 29.075 33.938 1.00 91.19 795 ASP A N 1
ATOM 6426 C CA . ASP A 1 795 ? -23.671 27.985 34.623 1.00 91.19 795 ASP A CA 1
ATOM 6427 C C . ASP A 1 795 ? -24.649 26.901 35.099 1.00 91.19 795 ASP A C 1
ATOM 6429 O O . ASP A 1 795 ? -24.344 25.717 34.954 1.00 91.19 795 ASP A O 1
ATOM 6433 N N . GLU A 1 796 ? -25.858 27.272 35.542 1.00 93.00 796 GLU A N 1
ATOM 6434 C CA . GLU A 1 796 ? -26.925 26.300 35.815 1.00 93.00 796 GLU A CA 1
ATOM 6435 C C . GLU A 1 796 ? -27.356 25.559 34.546 1.00 93.00 796 GLU A C 1
ATOM 6437 O O . GLU A 1 796 ? -27.458 24.335 34.560 1.00 93.00 796 GLU A O 1
ATOM 6442 N N . VAL A 1 797 ? -27.564 26.259 33.424 1.00 95.06 797 VAL A N 1
ATOM 6443 C CA . VAL A 1 797 ? -27.893 25.608 32.141 1.00 95.06 797 VAL A CA 1
ATOM 6444 C C . VAL A 1 797 ? -26.780 24.637 31.736 1.00 95.06 797 VAL A C 1
ATOM 6446 O O . VAL A 1 797 ? -27.059 23.507 31.323 1.00 95.06 797 VAL A O 1
ATOM 6449 N N . GLN A 1 798 ? -25.516 25.035 31.897 1.00 95.12 798 GLN A N 1
ATOM 6450 C CA . GLN A 1 798 ? -24.366 24.176 31.629 1.00 95.12 798 GLN A CA 1
ATOM 6451 C C . GLN A 1 798 ? -24.348 22.939 32.544 1.00 95.12 798 GLN A C 1
ATOM 6453 O O . GLN A 1 798 ? -24.071 21.840 32.056 1.00 95.12 798 GLN A O 1
ATOM 6458 N N . GLN A 1 799 ? -24.644 23.095 33.837 1.00 95.75 799 GLN A N 1
ATOM 6459 C CA . GLN A 1 799 ? -24.724 22.001 34.809 1.00 95.75 799 GLN A CA 1
ATOM 6460 C C . GLN A 1 799 ? -25.837 21.012 34.431 1.00 95.75 799 GLN A C 1
ATOM 6462 O O . GLN A 1 799 ? -25.559 19.823 34.262 1.00 95.75 799 GLN A O 1
ATOM 6467 N N . CYS A 1 800 ? -27.058 21.495 34.177 1.00 97.00 800 CYS A N 1
ATOM 6468 C CA . CYS A 1 800 ? -28.183 20.664 33.739 1.00 97.00 800 CYS A CA 1
ATOM 6469 C C . CYS A 1 800 ? -27.838 19.887 32.455 1.00 97.00 800 CYS A C 1
ATOM 6471 O O . CYS A 1 800 ? -28.058 18.678 32.362 1.00 97.00 800 CYS A O 1
ATOM 6473 N N . LEU A 1 801 ? -27.221 20.549 31.467 1.00 97.62 801 LEU A N 1
ATOM 6474 C CA . LEU A 1 801 ? -26.772 19.901 30.230 1.00 97.62 801 LEU A CA 1
ATOM 6475 C C . LEU A 1 801 ? -25.664 18.864 30.466 1.00 97.62 801 LEU A C 1
ATOM 6477 O O . LEU A 1 801 ? -25.626 17.848 29.768 1.00 97.62 801 LEU A O 1
ATOM 6481 N N . ALA A 1 802 ? -24.767 19.088 31.428 1.00 96.94 802 ALA A N 1
ATOM 6482 C CA . ALA A 1 802 ? -23.732 18.124 31.791 1.00 96.94 802 ALA A CA 1
ATOM 6483 C C . ALA A 1 802 ? -24.336 16.857 32.415 1.00 96.94 802 ALA A C 1
ATOM 6485 O O . ALA A 1 802 ? -23.919 15.753 32.049 1.00 96.94 802 ALA A O 1
ATOM 6486 N N . ILE A 1 803 ? -25.350 17.001 33.275 1.00 97.88 803 ILE A N 1
ATOM 6487 C CA . ILE A 1 803 ? -26.104 15.876 33.847 1.00 97.88 803 ILE A CA 1
ATOM 6488 C C . ILE A 1 803 ? -26.808 15.103 32.724 1.00 97.88 803 ILE A C 1
ATOM 6490 O O . ILE A 1 803 ? -26.597 13.899 32.574 1.00 97.88 803 ILE A O 1
ATOM 6494 N N . VAL A 1 804 ? -27.552 15.798 31.853 1.00 97.81 804 VAL A N 1
ATOM 6495 C CA . VAL A 1 804 ? -28.243 15.193 30.698 1.00 97.81 804 VAL A CA 1
ATOM 6496 C C . VAL A 1 804 ? -27.268 14.428 29.793 1.00 97.81 804 VAL A C 1
ATOM 6498 O O . VAL A 1 804 ? -27.549 13.296 29.387 1.00 97.81 804 VAL A O 1
ATOM 6501 N N . HIS A 1 805 ? -26.106 15.014 29.484 1.00 97.56 805 HIS A N 1
ATOM 6502 C CA . HIS A 1 805 ? -25.097 14.389 28.623 1.00 97.56 805 HIS A CA 1
ATOM 6503 C C . HIS A 1 805 ? -24.531 13.098 29.229 1.00 97.56 805 HIS A C 1
ATOM 6505 O O . HIS A 1 805 ? -24.409 12.080 28.537 1.00 97.56 805 HIS A O 1
ATOM 6511 N N . ASN A 1 806 ? -24.221 13.115 30.524 1.00 97.19 806 ASN A N 1
ATOM 6512 C CA . ASN A 1 806 ? -23.683 11.958 31.235 1.00 97.19 806 ASN A CA 1
ATOM 6513 C C . ASN A 1 806 ? -24.729 10.851 31.428 1.00 97.19 806 ASN A C 1
ATOM 6515 O O . ASN A 1 806 ? -24.402 9.678 31.239 1.00 97.19 806 ASN A O 1
ATOM 6519 N N . CYS A 1 807 ? -25.997 11.204 31.665 1.00 97.38 807 CYS A N 1
ATOM 6520 C CA . CYS A 1 807 ? -27.112 10.255 31.675 1.00 97.38 807 CYS A CA 1
ATOM 6521 C C . CYS A 1 807 ? -27.278 9.543 30.325 1.00 97.38 807 CYS A C 1
ATOM 6523 O O . CYS A 1 807 ? -27.365 8.313 30.273 1.00 97.38 807 CYS A O 1
ATOM 6525 N N . LEU A 1 808 ? -27.270 10.299 29.220 1.00 96.12 808 LEU A N 1
ATOM 6526 C CA . LEU A 1 808 ? -27.402 9.752 27.866 1.00 96.12 808 LEU A CA 1
ATOM 6527 C C . LEU A 1 808 ? -26.247 8.806 27.514 1.00 96.12 808 LEU A C 1
ATOM 6529 O O . LEU A 1 808 ? -26.460 7.709 26.998 1.00 96.12 808 LEU A O 1
ATOM 6533 N N . THR A 1 809 ? -25.012 9.234 27.772 1.00 94.94 809 THR A N 1
ATOM 6534 C CA . THR A 1 809 ? -23.821 8.435 27.449 1.00 94.94 809 THR A CA 1
ATOM 6535 C C . THR A 1 809 ? -23.623 7.257 28.403 1.00 94.94 809 THR A C 1
ATOM 6537 O O . THR A 1 809 ? -23.032 6.252 28.012 1.00 94.94 809 THR A O 1
ATOM 6540 N N . GLY A 1 810 ? -24.138 7.346 29.632 1.00 94.62 810 GLY A N 1
ATOM 6541 C CA . GLY A 1 810 ? -24.129 6.256 30.605 1.00 94.62 810 GLY A CA 1
ATOM 6542 C C . GLY A 1 810 ? -25.134 5.154 30.266 1.00 94.62 810 GLY A C 1
ATOM 6543 O O . GLY A 1 810 ? -24.799 3.982 30.349 1.00 94.62 810 GLY A O 1
ATOM 6544 N N . SER A 1 811 ? -26.338 5.515 29.813 1.00 94.75 811 SER A N 1
ATOM 6545 C CA . SER A 1 811 ? -27.447 4.577 29.551 1.00 94.75 811 SER A CA 1
ATOM 6546 C C . SER A 1 811 ? -27.674 4.250 28.066 1.00 94.75 811 SER A C 1
ATOM 6548 O O . SER A 1 811 ? -28.655 3.605 27.700 1.00 94.75 811 SER A O 1
ATOM 6550 N N . GLY A 1 812 ? -26.774 4.670 27.173 1.00 90.94 812 GLY A N 1
ATOM 6551 C CA . GLY A 1 812 ? -27.032 4.662 25.729 1.00 90.94 812 GLY A CA 1
ATOM 6552 C C . GLY A 1 812 ? -27.311 3.293 25.092 1.00 90.94 812 GLY A C 1
ATOM 6553 O O . GLY A 1 812 ? -27.898 3.266 24.018 1.00 90.94 812 GLY A O 1
ATOM 6554 N N . ASN A 1 813 ? -26.915 2.181 25.718 1.00 88.50 813 ASN A N 1
ATOM 6555 C CA . ASN A 1 813 ? -27.211 0.826 25.226 1.00 88.50 813 ASN A CA 1
ATOM 6556 C C . ASN A 1 813 ? -28.623 0.343 25.624 1.00 88.50 813 ASN A C 1
ATOM 6558 O O . ASN A 1 813 ? -29.179 -0.528 24.966 1.00 88.50 813 ASN A O 1
ATOM 6562 N N . LEU A 1 814 ? -29.189 0.907 26.699 1.00 91.06 814 LEU A N 1
ATOM 6563 C CA . LEU A 1 814 ? -30.545 0.628 27.183 1.00 91.06 814 LEU A CA 1
ATOM 6564 C C . LEU A 1 814 ? -31.595 1.423 26.392 1.00 91.06 814 LEU A C 1
ATOM 6566 O O . LEU A 1 814 ? -32.697 0.940 26.146 1.00 91.06 814 LEU A O 1
ATOM 6570 N N . LEU A 1 815 ? -31.256 2.657 26.003 1.00 91.31 815 LEU A N 1
ATOM 6571 C CA . LEU A 1 815 ? -32.191 3.582 25.368 1.00 91.31 815 LEU A CA 1
ATOM 6572 C C . LEU A 1 815 ? -32.340 3.319 23.857 1.00 91.31 815 LEU A C 1
ATOM 6574 O O . LEU A 1 815 ? -31.369 3.544 23.120 1.00 91.31 815 LEU A O 1
ATOM 6578 N N . PRO A 1 816 ? -33.544 2.960 23.363 1.00 89.00 816 PRO A N 1
ATOM 6579 C CA . PRO A 1 816 ? -33.754 2.694 21.945 1.00 89.00 816 PRO A CA 1
ATOM 6580 C C . PRO A 1 816 ? -33.438 3.913 21.063 1.00 89.00 816 PRO A C 1
ATOM 6582 O O . PRO A 1 816 ? -33.607 5.056 21.496 1.00 89.00 816 PRO A O 1
ATOM 6585 N N . PRO A 1 817 ? -32.999 3.704 19.806 1.00 87.25 817 PRO A N 1
ATOM 6586 C CA . PRO A 1 817 ? -32.697 4.787 18.870 1.00 87.25 817 PRO A CA 1
ATOM 6587 C C . PRO A 1 817 ? -33.921 5.671 18.588 1.00 87.25 817 PRO A C 1
ATOM 6589 O O . PRO A 1 817 ? -35.064 5.288 18.838 1.00 87.25 817 PRO A O 1
ATOM 6592 N N . LEU A 1 818 ? -33.686 6.854 18.019 1.00 90.38 818 LEU A N 1
ATOM 6593 C CA . LEU A 1 818 ? -34.754 7.787 17.656 1.00 90.38 818 LEU A CA 1
ATOM 6594 C C . LEU A 1 818 ? -35.707 7.171 16.611 1.00 90.38 818 LEU A C 1
ATOM 6596 O O . LEU A 1 818 ? -35.280 6.680 15.554 1.00 90.38 818 LEU A O 1
ATOM 6600 N N . HIS A 1 819 ? -37.010 7.197 16.907 1.00 84.38 819 HIS A N 1
ATOM 6601 C CA . HIS A 1 819 ? -38.060 6.780 15.979 1.00 84.38 819 HIS A CA 1
ATOM 6602 C C . HIS A 1 819 ? -38.667 7.989 15.257 1.00 84.38 819 HIS A C 1
ATOM 6604 O O . HIS A 1 819 ? -38.538 9.137 15.677 1.00 84.38 819 HIS A O 1
ATOM 6610 N N . GLY A 1 820 ? -39.290 7.736 14.109 1.00 85.44 820 GLY A N 1
ATOM 6611 C CA . GLY A 1 820 ? -39.942 8.772 13.319 1.00 85.44 820 GLY A CA 1
ATOM 6612 C C . GLY A 1 820 ? -40.228 8.329 11.892 1.00 85.44 820 GLY A C 1
ATOM 6613 O O . GLY A 1 820 ? -39.720 7.307 11.425 1.00 85.44 820 GLY A O 1
ATOM 6614 N N . GLU A 1 821 ? -41.031 9.127 11.198 1.00 88.19 821 GLU A N 1
ATOM 6615 C CA . GLU A 1 821 ? -41.352 8.908 9.792 1.00 88.19 821 GLU A CA 1
ATOM 6616 C C . GLU A 1 821 ? -40.107 9.059 8.913 1.00 88.19 821 GLU A C 1
ATOM 6618 O O . GLU A 1 821 ? -39.269 9.946 9.120 1.00 88.19 821 GLU A O 1
ATOM 6623 N N . ARG A 1 822 ? -39.985 8.188 7.911 1.00 85.88 822 ARG A N 1
ATOM 6624 C CA . ARG A 1 822 ? -38.922 8.259 6.909 1.00 85.88 822 ARG A CA 1
ATOM 6625 C C . ARG A 1 822 ? -39.096 9.511 6.049 1.00 85.88 822 ARG A C 1
ATOM 6627 O O . ARG A 1 822 ? -40.200 9.814 5.608 1.00 85.88 822 ARG A O 1
ATOM 6634 N N . VAL A 1 823 ? -37.995 10.195 5.743 1.00 87.81 823 VAL A N 1
ATOM 6635 C CA . VAL A 1 823 ? -38.008 11.301 4.778 1.00 87.81 823 VAL A CA 1
ATOM 6636 C C . VAL A 1 823 ? -38.217 10.723 3.376 1.00 87.81 823 VAL A C 1
ATOM 6638 O O . VAL A 1 823 ? -37.377 9.983 2.854 1.00 87.81 823 VAL A O 1
ATOM 6641 N N . THR A 1 824 ? -39.369 11.020 2.779 1.00 76.56 824 THR A N 1
ATOM 6642 C CA . THR A 1 824 ? -39.740 10.580 1.430 1.00 76.56 824 THR A CA 1
ATOM 6643 C C . THR A 1 824 ? -39.133 11.501 0.359 1.00 76.56 824 THR A C 1
ATOM 6645 O O . THR A 1 824 ? -38.683 12.604 0.653 1.00 76.56 824 THR A O 1
ATOM 6648 N N . HIS A 1 825 ? -39.097 11.044 -0.899 1.00 77.19 825 HIS A N 1
ATOM 6649 C CA . HIS A 1 825 ? -38.681 11.813 -2.093 1.00 77.19 825 HIS A CA 1
ATOM 6650 C C . HIS A 1 825 ? -37.185 12.124 -2.284 1.00 77.19 825 HIS A C 1
ATOM 6652 O O . HIS A 1 825 ? -36.842 12.744 -3.284 1.00 77.19 825 HIS A O 1
ATOM 6658 N N . LEU A 1 826 ? -36.276 11.658 -1.419 1.00 84.12 826 LEU A N 1
ATOM 6659 C CA . LEU A 1 826 ? -34.837 11.900 -1.633 1.00 84.12 826 LEU A CA 1
ATOM 6660 C C . LEU A 1 826 ? -34.260 11.138 -2.826 1.00 84.12 826 LEU A C 1
ATOM 6662 O O . LEU A 1 826 ? -33.453 11.684 -3.570 1.00 84.12 826 LEU A O 1
ATOM 6666 N N . VAL A 1 827 ? -34.641 9.867 -2.976 1.00 85.50 827 VAL A N 1
ATOM 6667 C CA . VAL A 1 827 ? -34.240 9.012 -4.097 1.00 85.50 827 VAL A CA 1
ATOM 6668 C C . VAL A 1 827 ? -35.371 8.037 -4.405 1.00 85.50 827 VAL A C 1
ATOM 6670 O O . VAL A 1 827 ? -35.885 7.363 -3.510 1.00 85.50 827 VAL A O 1
ATOM 6673 N N . THR A 1 828 ? -35.727 7.930 -5.682 1.00 85.19 828 THR A N 1
ATOM 6674 C CA . THR A 1 828 ? -36.664 6.921 -6.185 1.00 85.19 828 THR A CA 1
ATOM 6675 C C . THR A 1 828 ? -35.912 5.617 -6.460 1.00 85.19 828 THR A C 1
ATOM 6677 O O . THR A 1 828 ? -34.933 5.620 -7.202 1.00 85.19 828 THR A O 1
ATOM 6680 N N . SER A 1 829 ? -36.369 4.500 -5.888 1.00 87.88 829 SER A N 1
ATOM 6681 C CA . SER A 1 829 ? -35.783 3.164 -6.088 1.00 87.88 829 SER A CA 1
ATOM 6682 C C . SER A 1 829 ? -36.882 2.123 -6.305 1.00 87.88 829 SER A C 1
ATOM 6684 O O . SER A 1 829 ? -37.963 2.237 -5.726 1.00 87.88 829 SER A O 1
ATOM 6686 N N . MET A 1 830 ? -36.630 1.131 -7.164 1.00 88.81 830 MET A N 1
ATOM 6687 C CA . MET A 1 830 ? -37.519 -0.020 -7.387 1.00 88.81 830 MET A CA 1
ATOM 6688 C C . MET A 1 830 ? -37.167 -1.219 -6.497 1.00 88.81 830 MET A C 1
ATOM 6690 O O . MET A 1 830 ? -37.853 -2.245 -6.528 1.00 88.81 830 MET A O 1
ATOM 6694 N N . VAL A 1 831 ? -36.104 -1.103 -5.699 1.00 89.06 831 VAL A N 1
ATOM 6695 C CA . VAL A 1 831 ? -35.696 -2.088 -4.698 1.00 89.06 831 VAL A CA 1
ATOM 6696 C C . VAL A 1 831 ? -35.788 -1.504 -3.292 1.00 89.06 831 VAL A C 1
ATOM 6698 O O . VAL A 1 831 ? -35.671 -0.301 -3.078 1.00 89.06 831 VAL A O 1
ATOM 6701 N N . SER A 1 832 ? -36.002 -2.366 -2.297 1.00 86.31 832 SER A N 1
ATOM 6702 C CA . SER A 1 832 ? -36.049 -1.927 -0.902 1.00 86.31 832 SER A CA 1
ATOM 6703 C C . SER A 1 832 ? -34.690 -1.381 -0.456 1.00 86.31 832 SER A C 1
ATOM 6705 O O . SER A 1 832 ? -33.660 -2.007 -0.713 1.00 86.31 832 SER A O 1
ATOM 6707 N N . LEU A 1 833 ? -34.697 -0.259 0.264 1.00 86.56 833 LEU A N 1
ATOM 6708 C CA . LEU A 1 833 ? -33.508 0.391 0.833 1.00 86.56 833 LEU A CA 1
ATOM 6709 C C . LEU A 1 833 ? -33.560 0.365 2.369 1.00 86.56 833 LEU A C 1
ATOM 6711 O O . LEU A 1 833 ? -33.375 1.389 3.020 1.00 86.56 833 LEU A O 1
ATOM 6715 N N . ASN A 1 834 ? -33.884 -0.799 2.933 1.00 82.50 834 ASN A N 1
ATOM 6716 C CA . ASN A 1 834 ? -34.158 -0.951 4.364 1.00 82.50 834 ASN A CA 1
ATOM 6717 C C . ASN A 1 834 ? -32.865 -0.971 5.193 1.00 82.50 834 ASN A C 1
ATOM 6719 O O . ASN A 1 834 ? -31.839 -1.515 4.767 1.00 82.50 834 ASN A O 1
ATOM 6723 N N . GLU A 1 835 ? -32.921 -0.440 6.412 1.00 84.56 835 GLU A N 1
ATOM 6724 C CA . GLU A 1 835 ? -31.811 -0.484 7.369 1.00 84.56 835 GLU A CA 1
ATOM 6725 C C . GLU A 1 835 ? -31.491 -1.910 7.851 1.00 84.56 835 GLU A C 1
ATOM 6727 O O . GLU A 1 835 ? -32.283 -2.841 7.703 1.00 84.56 835 GLU A O 1
ATOM 6732 N N . THR A 1 836 ? -30.281 -2.113 8.375 1.00 83.94 836 THR A N 1
ATOM 6733 C CA . THR A 1 836 ? -29.879 -3.402 8.962 1.00 83.94 836 THR A CA 1
ATOM 6734 C C . THR A 1 836 ? -30.237 -3.398 10.441 1.00 83.94 836 THR A C 1
ATOM 6736 O O . THR A 1 836 ? -29.728 -2.560 11.177 1.00 83.94 836 THR A O 1
ATOM 6739 N N . LYS A 1 837 ? -31.068 -4.341 10.891 1.00 84.38 837 LYS A N 1
ATOM 6740 C CA . LYS A 1 837 ? -31.373 -4.511 12.317 1.00 84.38 837 LYS A CA 1
ATOM 6741 C C . LYS A 1 837 ? -30.441 -5.567 12.906 1.00 84.38 837 LYS A C 1
ATOM 6743 O O . LYS A 1 837 ? -30.490 -6.719 12.484 1.00 84.38 837 LYS A O 1
ATOM 6748 N N . LEU A 1 838 ? -29.571 -5.158 13.827 1.00 89.44 838 LEU A N 1
ATOM 6749 C CA . LEU A 1 838 ? -28.627 -6.037 14.520 1.00 89.44 838 LEU A CA 1
ATOM 6750 C C . LEU A 1 838 ? -29.050 -6.186 15.980 1.00 89.44 838 LEU A C 1
ATOM 6752 O O . LEU A 1 838 ? -29.273 -5.190 16.661 1.00 89.44 838 LEU A O 1
ATOM 6756 N N . PHE A 1 839 ? -29.100 -7.417 16.474 1.00 90.56 839 PHE A N 1
ATOM 6757 C CA . PHE A 1 839 ? -29.228 -7.704 17.891 1.00 90.56 839 PHE A CA 1
ATOM 6758 C C . PHE A 1 839 ? -27.862 -7.581 18.573 1.00 90.56 839 PHE A C 1
ATOM 6760 O O . PHE A 1 839 ? -26.876 -8.218 18.167 1.00 90.56 839 PHE A O 1
ATOM 6767 N N . THR A 1 840 ? -27.808 -6.747 19.608 1.00 89.31 840 THR A N 1
ATOM 6768 C CA . THR A 1 840 ? -26.602 -6.426 20.386 1.00 89.31 840 THR A CA 1
ATOM 6769 C C . THR A 1 840 ? -26.687 -6.897 21.838 1.00 89.31 840 THR A C 1
ATOM 6771 O O . THR A 1 840 ? -25.760 -6.627 22.595 1.00 89.31 840 THR A O 1
ATOM 6774 N N . GLY A 1 841 ? -27.729 -7.656 22.202 1.00 89.12 841 GLY A N 1
ATOM 6775 C CA . GLY A 1 841 ? -27.858 -8.345 23.491 1.00 89.12 841 GLY A CA 1
ATOM 6776 C C . GLY A 1 841 ? -28.889 -7.770 24.461 1.00 89.12 841 GLY A C 1
ATOM 6777 O O . GLY A 1 841 ? -29.122 -8.399 25.485 1.00 89.12 841 GLY A O 1
ATOM 6778 N N . ILE A 1 842 ? -29.509 -6.632 24.140 1.00 88.25 842 ILE A N 1
ATOM 6779 C CA . ILE A 1 842 ? -30.571 -6.008 24.940 1.00 88.25 842 ILE A CA 1
ATOM 6780 C C . ILE A 1 842 ? -31.855 -5.969 24.109 1.00 88.25 842 ILE A C 1
ATOM 6782 O O . ILE A 1 842 ? -31.832 -5.568 22.942 1.00 88.25 842 ILE A O 1
ATOM 6786 N N . ASP A 1 843 ? -32.966 -6.390 24.712 1.00 86.56 843 ASP A N 1
ATOM 6787 C CA . ASP A 1 843 ? -34.309 -6.181 24.176 1.00 86.56 843 ASP A CA 1
ATOM 6788 C C . ASP A 1 843 ? -34.841 -4.850 24.726 1.00 86.56 843 ASP A C 1
ATOM 6790 O O . ASP A 1 843 ? -35.008 -4.688 25.932 1.00 86.56 843 ASP A O 1
ATOM 6794 N N . HIS A 1 844 ? -35.061 -3.873 23.845 1.00 86.75 844 HIS A N 1
ATOM 6795 C CA . HIS A 1 844 ? -35.525 -2.548 24.257 1.00 86.75 844 HIS A CA 1
ATOM 6796 C C . HIS A 1 844 ? -36.961 -2.611 24.800 1.00 86.75 844 HIS A C 1
ATOM 6798 O O . HIS A 1 844 ? -37.858 -3.144 24.140 1.00 86.75 844 HIS A O 1
ATOM 6804 N N . ASP A 1 845 ? -37.193 -2.009 25.968 1.00 85.38 845 ASP A N 1
ATOM 6805 C CA . ASP A 1 845 ? -38.527 -1.883 26.553 1.00 85.38 845 ASP A CA 1
ATOM 6806 C C . ASP A 1 845 ? -39.309 -0.750 25.870 1.00 85.38 845 ASP A C 1
ATOM 6808 O O . ASP A 1 845 ? -39.172 0.429 26.195 1.00 85.38 845 ASP A O 1
ATOM 6812 N N . HIS A 1 846 ? -40.140 -1.119 24.898 1.00 84.00 846 HIS A N 1
ATOM 6813 C CA . HIS A 1 846 ? -41.004 -0.184 24.175 1.00 84.00 846 HIS A CA 1
ATOM 6814 C C . HIS A 1 846 ? -42.241 0.266 24.972 1.00 84.00 846 HIS A C 1
ATOM 6816 O O . HIS A 1 846 ? -42.996 1.099 24.474 1.00 84.00 846 HIS A O 1
ATOM 6822 N N . SER A 1 847 ? -42.484 -0.284 26.170 1.00 88.00 847 SER A N 1
ATOM 6823 C CA . SER A 1 847 ? -43.589 0.155 27.034 1.00 88.00 847 SER A CA 1
ATOM 6824 C C . SER A 1 847 ? -43.255 1.431 27.811 1.00 88.00 847 SER A C 1
ATOM 6826 O O . SER A 1 847 ? -44.161 2.171 28.200 1.00 88.00 847 SER A O 1
ATOM 6828 N N . ARG A 1 848 ? -41.961 1.714 28.001 1.00 87.62 848 ARG A N 1
ATOM 6829 C CA . ARG A 1 848 ? -41.464 2.929 28.651 1.00 87.62 848 ARG A CA 1
ATOM 6830 C C . ARG A 1 848 ? -41.305 4.075 27.656 1.00 87.62 848 ARG A C 1
ATOM 6832 O O . ARG A 1 848 ? -41.141 3.885 26.452 1.00 87.62 848 ARG A O 1
ATOM 6839 N N . GLU A 1 849 ? -41.319 5.292 28.189 1.00 87.88 849 GLU A N 1
ATOM 6840 C CA . GLU A 1 849 ? -41.041 6.501 27.417 1.00 87.88 849 GLU A CA 1
ATOM 6841 C C . GLU A 1 849 ? -39.603 6.480 26.870 1.00 87.88 849 GLU A C 1
ATOM 6843 O O . GLU A 1 849 ? -38.641 6.211 27.594 1.00 87.88 849 GLU A O 1
ATOM 6848 N N . ASN A 1 850 ? -39.436 6.784 25.580 1.00 91.94 850 ASN A N 1
ATOM 6849 C CA . ASN A 1 850 ? -38.114 6.850 24.970 1.00 91.94 850 ASN A CA 1
ATOM 6850 C C . ASN A 1 850 ? -37.390 8.136 25.392 1.00 91.94 850 ASN A C 1
ATOM 6852 O O . ASN A 1 850 ? -37.578 9.200 24.795 1.00 91.94 850 ASN A O 1
ATOM 6856 N N . TYR A 1 851 ? -36.495 8.024 26.374 1.00 94.44 851 TYR A N 1
ATOM 6857 C CA . TYR A 1 851 ? -35.701 9.154 26.854 1.00 94.44 851 TYR A CA 1
ATOM 6858 C C . TYR A 1 851 ? -34.895 9.862 25.756 1.00 94.44 851 TYR A C 1
ATOM 6860 O O . TYR A 1 851 ? -34.712 11.072 25.850 1.00 94.44 851 TYR A O 1
ATOM 6868 N N . ARG A 1 852 ? -34.465 9.189 24.675 1.00 94.56 852 ARG A N 1
ATOM 6869 C CA . ARG A 1 852 ? -33.788 9.890 23.564 1.00 94.56 852 ARG A CA 1
ATOM 6870 C C . ARG A 1 852 ? -34.703 10.888 22.869 1.00 94.56 852 ARG A C 1
ATOM 6872 O O . ARG A 1 852 ? -34.254 11.969 22.498 1.00 94.56 852 ARG A O 1
ATOM 6879 N N . GLU A 1 853 ? -35.970 10.531 22.683 1.00 93.25 853 GLU A N 1
ATOM 6880 C CA . GLU A 1 853 ? -36.957 11.409 22.054 1.00 93.25 853 GLU A CA 1
ATOM 6881 C C . GLU A 1 853 ? -37.320 12.572 22.969 1.00 93.25 853 GLU A C 1
ATOM 6883 O O . GLU A 1 853 ? -37.407 13.704 22.492 1.00 93.25 853 GLU A O 1
ATOM 6888 N N . LEU A 1 854 ? -37.466 12.316 24.273 1.00 94.62 854 LEU A N 1
ATOM 6889 C CA . LEU A 1 854 ? -37.712 13.366 25.258 1.00 94.62 854 LEU A CA 1
ATOM 6890 C C . LEU A 1 854 ? -36.542 14.362 25.307 1.00 94.62 854 LEU A C 1
ATOM 6892 O O . LEU A 1 854 ? -36.760 15.554 25.104 1.00 94.62 854 LEU A O 1
ATOM 6896 N N . ILE A 1 855 ? -35.299 13.875 25.447 1.00 96.56 855 ILE A N 1
ATOM 6897 C CA . ILE A 1 855 ? -34.093 14.721 25.403 1.00 96.56 855 ILE A CA 1
ATOM 6898 C C . ILE A 1 855 ? -34.051 15.499 24.083 1.00 96.56 855 ILE A C 1
ATOM 6900 O O . ILE A 1 855 ? -33.815 16.704 24.089 1.00 96.56 855 ILE A O 1
ATOM 6904 N N . SER A 1 856 ? -34.305 14.846 22.944 1.00 95.38 856 SER A N 1
ATOM 6905 C CA . SER A 1 856 ? -34.288 15.515 21.642 1.00 95.38 856 SER A CA 1
ATOM 6906 C C . SER A 1 856 ? -35.323 16.638 21.541 1.00 95.38 856 SER A C 1
ATOM 6908 O O . SER A 1 856 ? -35.020 17.658 20.926 1.00 95.38 856 SER A O 1
ATOM 6910 N N . LYS A 1 857 ? -36.533 16.473 22.087 1.00 94.50 857 LYS A N 1
ATOM 6911 C CA . LYS A 1 857 ? -37.575 17.513 22.055 1.00 94.50 857 LYS A CA 1
ATOM 6912 C C . LYS A 1 857 ? -37.171 18.717 22.907 1.00 94.50 857 LYS A C 1
ATOM 6914 O O . LYS A 1 857 ? -37.143 19.832 22.386 1.00 94.50 857 LYS A O 1
ATOM 6919 N N . THR A 1 858 ? -36.782 18.483 24.161 1.00 96.00 858 THR A N 1
ATOM 6920 C CA . THR A 1 858 ? -36.357 19.539 25.094 1.00 96.00 858 THR A CA 1
ATOM 6921 C C . THR A 1 858 ? -35.127 20.286 24.577 1.00 96.00 858 THR A C 1
ATOM 6923 O O . THR A 1 858 ? -35.114 21.513 24.528 1.00 96.00 858 THR A O 1
ATOM 6926 N N . LEU A 1 859 ? -34.103 19.561 24.113 1.00 95.94 859 LEU A N 1
ATOM 6927 C CA . LEU A 1 859 ? -32.835 20.148 23.674 1.00 95.94 859 LEU A CA 1
ATOM 6928 C C . LEU A 1 859 ? -32.993 21.049 22.446 1.00 95.94 859 LEU A C 1
ATOM 6930 O O . LEU A 1 859 ? -32.292 22.049 22.327 1.00 95.94 859 LEU A O 1
ATOM 6934 N N . ARG A 1 860 ? -33.899 20.711 21.523 1.00 95.56 860 ARG A N 1
ATOM 6935 C CA . ARG A 1 860 ? -34.155 21.531 20.331 1.00 95.56 860 ARG A CA 1
ATOM 6936 C C . ARG A 1 860 ? -34.836 22.850 20.680 1.00 95.56 860 ARG A C 1
ATOM 6938 O O . ARG A 1 860 ? -34.397 23.894 20.205 1.00 95.56 860 ARG A O 1
ATOM 6945 N N . LYS A 1 861 ? -35.857 22.805 21.542 1.00 95.25 861 LYS A N 1
ATOM 6946 C CA . LYS A 1 861 ? -36.528 24.006 22.062 1.00 95.25 861 LYS A CA 1
ATOM 6947 C C . LYS A 1 861 ? -35.529 24.898 22.807 1.00 95.25 861 LYS A C 1
ATOM 6949 O O . LYS A 1 861 ? -35.439 26.088 22.519 1.00 95.25 861 LYS A O 1
ATOM 6954 N N . LEU A 1 862 ? -34.697 24.297 23.662 1.00 96.31 862 LEU A N 1
ATOM 6955 C CA . LEU A 1 862 ? -33.610 24.980 24.364 1.00 96.31 862 LEU A CA 1
ATOM 6956 C C . LEU A 1 862 ? -32.583 25.596 23.406 1.00 96.31 862 LEU A C 1
ATOM 6958 O O . LEU A 1 862 ? -32.181 26.738 23.592 1.00 96.31 862 LEU A O 1
ATOM 6962 N N . LEU A 1 863 ? -32.156 24.866 22.373 1.00 96.50 863 LEU A N 1
ATOM 6963 C CA . LEU A 1 863 ? -31.202 25.365 21.385 1.00 96.50 863 LEU A CA 1
ATOM 6964 C C . LEU A 1 863 ? -31.725 26.622 20.686 1.00 96.50 863 LEU A C 1
ATOM 6966 O O . LEU A 1 863 ? -30.975 27.583 20.528 1.00 96.50 863 LEU A O 1
ATOM 6970 N N . HIS A 1 864 ? -32.986 26.616 20.248 1.00 94.88 864 HIS A N 1
ATOM 6971 C CA . HIS A 1 864 ? -33.588 27.794 19.621 1.00 94.88 864 HIS A CA 1
ATOM 6972 C C . HIS A 1 864 ? -33.667 28.954 20.611 1.00 94.88 864 HIS A C 1
ATOM 6974 O O . HIS A 1 864 ? -33.232 30.048 20.271 1.00 94.88 864 HIS A O 1
ATOM 6980 N N . TYR A 1 865 ? -34.089 28.690 21.850 1.00 94.75 865 TYR A N 1
ATOM 6981 C CA . TYR A 1 865 ? -34.126 29.700 22.904 1.00 94.75 865 TYR A CA 1
ATOM 6982 C C . TYR A 1 865 ? -32.750 30.338 23.163 1.00 94.75 865 TYR A C 1
ATOM 6984 O O . TYR A 1 865 ? -32.640 31.562 23.138 1.00 94.75 865 TYR A O 1
ATOM 6992 N N . ILE A 1 866 ? -31.689 29.536 23.329 1.00 94.69 866 ILE A N 1
ATOM 6993 C CA . ILE A 1 866 ? -30.321 30.035 23.562 1.00 94.69 866 ILE A CA 1
ATOM 6994 C C . ILE A 1 866 ? -29.805 30.813 22.350 1.00 94.69 866 ILE A C 1
ATOM 6996 O O . ILE A 1 866 ? -29.220 31.873 22.523 1.00 94.69 866 ILE A O 1
ATOM 7000 N N . LEU A 1 867 ? -30.023 30.336 21.122 1.00 93.31 867 LEU A N 1
ATOM 7001 C CA . LEU A 1 867 ? -29.575 31.069 19.932 1.00 93.31 867 LEU A CA 1
ATOM 7002 C C . LEU A 1 867 ? -30.277 32.422 19.765 1.00 93.31 867 LEU A C 1
ATOM 7004 O O . LEU A 1 867 ? -29.668 33.333 19.209 1.00 93.31 867 LEU A O 1
ATOM 7008 N N . ASP A 1 868 ? -31.520 32.547 20.231 1.00 90.44 868 ASP A N 1
ATOM 7009 C CA . ASP A 1 868 ? -32.304 33.776 20.106 1.00 90.44 868 ASP A CA 1
ATOM 7010 C C . ASP A 1 868 ? -32.065 34.752 21.285 1.00 90.44 868 ASP A C 1
ATOM 7012 O O . ASP A 1 868 ? -32.110 35.963 21.077 1.00 90.44 868 ASP A O 1
ATOM 7016 N N . HIS A 1 869 ? -31.760 34.255 22.496 1.00 91.81 869 HIS A N 1
ATOM 7017 C CA . HIS A 1 869 ? -31.654 35.076 23.720 1.00 91.81 869 HIS A CA 1
ATOM 7018 C C . HIS A 1 869 ? -30.241 35.155 24.338 1.00 91.81 869 HIS A C 1
ATOM 7020 O O . HIS A 1 869 ? -29.942 36.128 25.025 1.00 91.81 869 HIS A O 1
ATOM 7026 N N . SER A 1 870 ? -29.359 34.172 24.114 1.00 90.56 870 SER A N 1
ATOM 7027 C CA . SER A 1 870 ? -27.987 34.128 24.663 1.00 90.56 870 SER A CA 1
ATOM 7028 C C . SER A 1 870 ? -27.008 33.416 23.714 1.00 90.56 870 SER A C 1
ATOM 7030 O O . SER A 1 870 ? -26.402 32.392 24.039 1.00 90.56 870 SER A O 1
ATOM 7032 N N . GLU A 1 871 ? -26.825 33.954 22.500 1.00 87.31 871 GLU A N 1
ATOM 7033 C CA . GLU A 1 871 ? -25.925 33.352 21.495 1.00 87.31 871 GLU A CA 1
ATOM 7034 C C . GLU A 1 871 ? -24.459 33.271 21.981 1.00 87.31 871 GLU A C 1
ATOM 7036 O O . GLU A 1 871 ? -23.668 32.446 21.514 1.00 87.31 871 GLU A O 1
ATOM 7041 N N . ASP A 1 872 ? -24.084 34.109 22.947 1.00 91.81 872 ASP A N 1
ATOM 7042 C CA . ASP A 1 872 ? -22.767 34.140 23.573 1.00 91.81 872 ASP A CA 1
ATOM 7043 C C . ASP A 1 872 ? -22.511 32.985 24.557 1.00 91.81 872 ASP A C 1
ATOM 7045 O O . ASP A 1 872 ? -21.375 32.820 25.031 1.00 91.81 872 ASP A O 1
ATOM 7049 N N . ASP A 1 873 ? -23.508 32.124 24.814 1.00 93.50 873 ASP A N 1
ATOM 7050 C CA . ASP A 1 873 ? -23.373 30.936 25.656 1.00 93.50 873 ASP A CA 1
ATOM 7051 C C . ASP A 1 873 ? -22.648 29.748 25.011 1.00 93.50 873 ASP A C 1
ATOM 7053 O O . ASP A 1 873 ? -23.144 28.628 24.872 1.00 93.50 873 ASP A O 1
ATOM 7057 N N . THR A 1 874 ? -21.395 29.996 24.628 1.00 94.25 874 THR A N 1
ATOM 7058 C CA . THR A 1 874 ? -20.558 29.037 23.898 1.00 94.25 874 THR A CA 1
ATOM 7059 C C . THR A 1 874 ? -20.364 27.699 24.618 1.00 94.25 874 THR A C 1
ATOM 7061 O O . THR A 1 874 ? -20.291 26.669 23.945 1.00 94.25 874 THR A O 1
ATOM 7064 N N . LYS A 1 875 ? -20.300 27.678 25.958 1.00 94.31 875 LYS A N 1
ATOM 7065 C CA . LYS A 1 875 ? -20.069 26.451 26.740 1.00 94.31 875 LYS A CA 1
ATOM 7066 C C . LYS A 1 875 ? -21.286 25.524 26.696 1.00 94.31 875 LYS A C 1
ATOM 7068 O O . LYS A 1 875 ? -21.129 24.350 26.352 1.00 94.31 875 LYS A O 1
ATOM 7073 N N . SER A 1 876 ? -22.483 26.053 26.951 1.00 95.12 876 SER A N 1
ATOM 7074 C CA . SER A 1 876 ? -23.739 25.304 26.833 1.00 95.12 876 SER A CA 1
ATOM 7075 C C . SER A 1 876 ? -23.971 24.845 25.395 1.00 95.12 876 SER A C 1
ATOM 7077 O O . SER A 1 876 ? -24.260 23.671 25.161 1.00 95.12 876 SER A O 1
ATOM 7079 N N . LEU A 1 877 ? -23.710 25.705 24.402 1.00 97.00 877 LEU A N 1
ATOM 7080 C CA . LEU A 1 877 ? -23.799 25.332 22.986 1.00 97.00 877 LEU A CA 1
ATOM 7081 C C . LEU A 1 877 ? -22.856 24.172 22.616 1.00 97.00 877 LEU A C 1
ATOM 7083 O O . LEU A 1 877 ? -23.234 23.307 21.823 1.00 97.00 877 LEU A O 1
ATOM 7087 N N . PHE A 1 878 ? -21.652 24.084 23.198 1.00 96.75 878 PHE A N 1
ATOM 7088 C CA . PHE A 1 878 ? -20.773 22.924 22.992 1.00 96.75 878 PHE A CA 1
ATOM 7089 C C . PHE A 1 878 ? -21.381 21.623 23.522 1.00 96.75 878 PHE A C 1
ATOM 7091 O O . PHE A 1 878 ? -21.234 20.585 22.871 1.00 96.75 878 PHE A O 1
ATOM 7098 N N . LEU A 1 879 ? -22.050 21.667 24.677 1.00 96.56 879 LEU A N 1
ATOM 7099 C CA . LEU A 1 879 ? -22.746 20.507 25.233 1.00 96.56 879 LEU A CA 1
ATOM 7100 C C . LEU A 1 879 ? -23.954 20.130 24.378 1.00 96.56 879 LEU A C 1
ATOM 7102 O O . LEU A 1 879 ? -24.097 18.954 24.059 1.00 96.56 879 LEU A O 1
ATOM 7106 N N . ILE A 1 880 ? -24.741 21.101 23.902 1.00 97.62 880 ILE A N 1
ATOM 7107 C CA . ILE A 1 880 ? -25.847 20.844 22.967 1.00 97.62 880 ILE A CA 1
ATOM 7108 C C . ILE A 1 880 ? -25.340 20.123 21.710 1.00 97.62 880 ILE A C 1
ATOM 7110 O O . ILE A 1 880 ? -25.895 19.094 21.331 1.00 97.62 880 ILE A O 1
ATOM 7114 N N . ILE A 1 881 ? -24.241 20.588 21.101 1.00 97.69 881 ILE A N 1
ATOM 7115 C CA . ILE A 1 881 ? -23.623 19.922 19.938 1.00 97.69 881 ILE A CA 1
ATOM 7116 C C . ILE A 1 881 ? -23.250 18.471 20.264 1.00 97.69 881 ILE A C 1
ATOM 7118 O O . ILE A 1 881 ? -23.499 17.565 19.464 1.00 97.69 881 ILE A O 1
ATOM 7122 N N . LYS A 1 882 ? -22.640 18.245 21.432 1.00 95.62 882 LYS A N 1
ATOM 7123 C CA . LYS A 1 882 ? -22.191 16.919 21.867 1.00 95.62 882 LYS A CA 1
ATOM 7124 C C . LYS A 1 882 ? -23.376 15.980 22.105 1.00 95.62 882 LYS A C 1
ATOM 7126 O O . LYS A 1 882 ? -23.373 14.870 21.581 1.00 95.62 882 LYS A O 1
ATOM 7131 N N . ILE A 1 883 ? -24.413 16.450 22.800 1.00 97.31 883 ILE A N 1
ATOM 7132 C CA . ILE A 1 883 ? -25.644 15.693 23.057 1.00 97.31 883 ILE A CA 1
ATOM 7133 C C . ILE A 1 883 ? -26.351 15.367 21.739 1.00 97.31 883 ILE A C 1
ATOM 7135 O O . ILE A 1 883 ? -26.730 14.218 21.542 1.00 97.31 883 ILE A O 1
ATOM 7139 N N . ILE A 1 884 ? -26.471 16.314 20.798 1.00 96.31 884 ILE A N 1
ATOM 7140 C CA . ILE A 1 884 ? -27.050 16.036 19.472 1.00 96.31 884 ILE A CA 1
ATOM 7141 C C . ILE A 1 884 ? -26.253 14.939 18.749 1.00 96.31 884 ILE A C 1
ATOM 7143 O O . ILE A 1 884 ? -26.841 14.004 18.205 1.00 96.31 884 ILE A O 1
ATOM 7147 N N . SER A 1 885 ? -24.919 15.023 18.760 1.00 94.62 885 SER A N 1
ATOM 7148 C CA . SER A 1 885 ? -24.057 14.012 18.137 1.00 94.62 885 SER A CA 1
ATOM 7149 C C . SER A 1 885 ? -24.266 12.619 18.745 1.00 94.62 885 SER A C 1
ATOM 7151 O O . SER A 1 885 ? -24.386 11.638 18.009 1.00 94.62 885 SER A O 1
ATOM 7153 N N . ASP A 1 886 ? -24.330 12.527 20.074 1.00 94.06 886 ASP A N 1
ATOM 7154 C CA . ASP A 1 886 ? -24.481 11.257 20.786 1.00 94.06 886 ASP A CA 1
ATOM 7155 C C . ASP A 1 886 ? -25.916 10.704 20.692 1.00 94.06 886 ASP A C 1
ATOM 7157 O O . ASP A 1 886 ? -26.096 9.496 20.533 1.00 94.06 886 ASP A O 1
ATOM 7161 N N . LEU A 1 887 ? -26.945 11.558 20.662 1.00 94.06 887 LEU A N 1
ATOM 7162 C CA . LEU A 1 887 ? -28.325 11.144 20.379 1.00 94.06 887 LEU A CA 1
ATOM 7163 C C . LEU A 1 887 ? -28.437 10.465 19.009 1.00 94.06 887 LEU A C 1
ATOM 7165 O O . LEU A 1 887 ? -29.114 9.443 18.893 1.00 94.06 887 LEU A O 1
ATOM 7169 N N . LEU A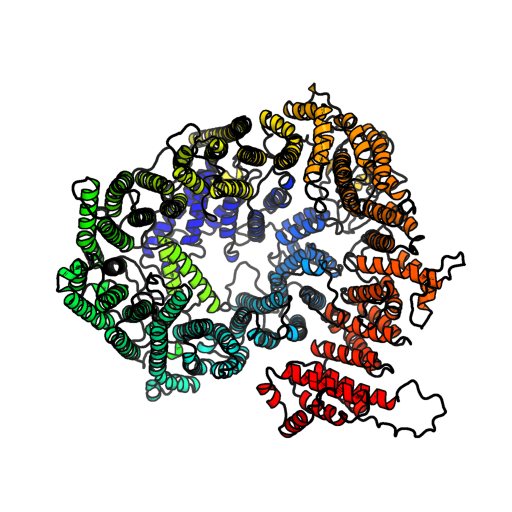 1 888 ? -27.747 11.011 18.000 1.00 90.56 888 LEU A N 1
ATOM 7170 C CA . LEU A 1 888 ? -27.772 10.510 16.626 1.00 90.56 888 LEU A CA 1
ATOM 7171 C C . LEU A 1 888 ? -26.955 9.229 16.413 1.00 90.56 888 LEU A C 1
ATOM 7173 O O . LEU A 1 888 ? -27.267 8.490 15.483 1.00 90.56 888 LEU A O 1
ATOM 7177 N N . GLN A 1 889 ? -25.888 8.984 17.179 1.00 86.62 889 GLN A N 1
ATOM 7178 C CA . GLN A 1 889 ? -24.911 7.932 16.842 1.00 86.62 889 GLN A CA 1
ATOM 7179 C C . GLN A 1 889 ? -24.544 6.991 17.989 1.00 86.62 889 GLN A C 1
ATOM 7181 O O . GLN A 1 889 ? -24.218 5.832 17.736 1.00 86.62 889 GLN A O 1
ATOM 7186 N N . PHE A 1 890 ? -24.534 7.466 19.233 1.00 90.56 890 PHE A N 1
ATOM 7187 C CA . PHE A 1 890 ? -24.017 6.689 20.352 1.00 90.56 890 PHE A CA 1
ATOM 7188 C C . PHE A 1 890 ? -25.042 5.652 20.803 1.00 90.56 890 PHE A C 1
ATOM 7190 O O . PHE A 1 890 ? -26.128 6.014 21.242 1.00 90.56 890 PHE A O 1
ATOM 7197 N N . GLN A 1 891 ? -24.679 4.373 20.741 1.00 87.19 891 GLN A N 1
ATOM 7198 C CA . GLN A 1 891 ? -25.486 3.232 21.198 1.00 87.19 891 GLN A CA 1
ATOM 7199 C C . GLN A 1 891 ? -24.674 2.371 22.184 1.00 87.19 891 GLN A C 1
ATOM 7201 O O . GLN A 1 891 ? -24.560 1.165 22.027 1.00 87.19 891 GLN A O 1
ATOM 7206 N N . GLY A 1 892 ? -23.991 2.999 23.151 1.00 87.12 892 GLY A N 1
ATOM 7207 C CA . GLY A 1 892 ? -23.186 2.309 24.177 1.00 87.12 892 GLY A CA 1
ATOM 7208 C C . GLY A 1 892 ? -21.679 2.212 23.896 1.00 87.12 892 GLY A C 1
ATOM 7209 O O . GLY A 1 892 ? -20.896 1.961 24.813 1.00 87.12 892 GLY A O 1
ATOM 7210 N N . SER A 1 893 ? -21.236 2.465 22.661 1.00 88.56 893 SER A N 1
ATOM 7211 C CA . SER A 1 893 ? -19.812 2.533 22.299 1.00 88.56 893 SER A CA 1
ATOM 7212 C C . SER A 1 893 ? -19.527 3.748 21.418 1.00 88.56 893 SER A C 1
ATOM 7214 O O . SER A 1 893 ? -20.346 4.121 20.576 1.00 88.56 893 SER A O 1
ATOM 7216 N N . HIS A 1 894 ? -18.353 4.361 21.593 1.00 88.12 894 HIS A N 1
ATOM 7217 C CA . HIS A 1 894 ? -17.873 5.425 20.718 1.00 88.12 894 HIS A CA 1
ATOM 7218 C C . HIS A 1 894 ? -16.927 4.875 19.647 1.00 88.12 894 HIS A C 1
ATOM 7220 O O . HIS A 1 894 ? -16.001 4.114 19.925 1.00 88.12 894 HIS A O 1
ATOM 7226 N N . LYS A 1 895 ? -17.087 5.357 18.409 1.00 86.31 895 LYS A N 1
ATOM 7227 C CA . LYS A 1 895 ? -16.257 4.939 17.269 1.00 86.31 895 LYS A CA 1
ATOM 7228 C C . LYS A 1 895 ? -14.758 5.177 17.483 1.00 86.31 895 LYS A C 1
ATOM 7230 O O . LYS A 1 895 ? -13.953 4.321 17.138 1.00 86.31 895 LYS A O 1
ATOM 7235 N N . HIS A 1 896 ? -14.378 6.320 18.054 1.00 85.81 896 HIS A N 1
ATOM 7236 C CA . HIS A 1 896 ? -12.969 6.656 18.278 1.00 85.81 896 HIS A CA 1
ATOM 7237 C C . HIS A 1 896 ? -12.323 5.779 19.367 1.00 85.81 896 HIS A C 1
ATOM 7239 O O . HIS A 1 896 ? -11.162 5.396 19.225 1.00 85.81 896 HIS A O 1
ATOM 7245 N N . GLU A 1 897 ? -13.077 5.424 20.415 1.00 87.94 897 GLU A N 1
ATOM 7246 C CA . GLU A 1 897 ? -12.639 4.502 21.470 1.00 87.94 897 GLU A CA 1
ATOM 7247 C C . GLU A 1 897 ? -12.399 3.108 20.873 1.00 87.94 897 GLU A C 1
ATOM 7249 O O . GLU A 1 897 ? -11.305 2.558 21.004 1.00 87.94 897 GLU A O 1
ATOM 7254 N N . PHE A 1 898 ? -13.362 2.596 20.098 1.00 92.94 898 PHE A N 1
ATOM 7255 C CA . PHE A 1 898 ? -13.215 1.343 19.356 1.00 92.94 898 PHE A CA 1
ATOM 7256 C C . PHE A 1 898 ? -12.017 1.360 18.398 1.00 92.94 898 PHE A C 1
ATOM 7258 O O . PHE A 1 898 ? -11.224 0.421 18.393 1.00 92.94 898 PHE A O 1
ATOM 7265 N N . ASP A 1 899 ? -11.841 2.415 17.596 1.00 90.56 899 ASP A N 1
ATOM 7266 C CA . ASP A 1 899 ? -10.731 2.508 16.640 1.00 90.56 899 ASP A CA 1
ATOM 7267 C C . ASP A 1 899 ? -9.368 2.520 17.356 1.00 90.56 899 ASP A C 1
ATOM 7269 O O . ASP A 1 899 ? -8.402 1.922 16.867 1.00 90.56 899 ASP A O 1
ATOM 7273 N N . SER A 1 900 ? -9.282 3.165 18.524 1.00 87.69 900 SER A N 1
ATOM 7274 C CA . SER A 1 900 ? -8.090 3.143 19.379 1.00 87.69 900 SER A CA 1
ATOM 7275 C C . SER A 1 900 ? -7.817 1.737 19.920 1.00 87.69 900 SER A C 1
ATOM 7277 O O . SER A 1 900 ? -6.726 1.193 19.716 1.00 87.69 900 SER A O 1
ATOM 7279 N N . ARG A 1 901 ? -8.832 1.085 20.504 1.00 90.81 901 ARG A N 1
ATOM 7280 C CA . ARG A 1 901 ? -8.727 -0.296 20.998 1.00 90.81 901 ARG A CA 1
ATOM 7281 C C . ARG A 1 901 ? -8.371 -1.277 19.885 1.00 90.81 901 ARG A C 1
ATOM 7283 O O . ARG A 1 901 ? -7.522 -2.140 20.072 1.00 90.81 901 ARG A O 1
ATOM 7290 N N . TRP A 1 902 ? -8.936 -1.113 18.691 1.00 93.00 902 TRP A N 1
ATOM 7291 C CA . TRP A 1 902 ? -8.640 -1.952 17.532 1.00 93.00 902 TRP A CA 1
ATOM 7292 C C . TRP A 1 902 ? -7.183 -1.818 17.067 1.00 93.00 902 TRP A C 1
ATOM 7294 O O . TRP A 1 902 ? -6.538 -2.811 16.698 1.00 93.00 902 TRP A O 1
ATOM 7304 N N . LYS A 1 903 ? -6.636 -0.594 17.087 1.00 88.62 903 LYS A N 1
ATOM 7305 C CA . LYS A 1 903 ? -5.214 -0.343 16.809 1.00 88.62 903 LYS A CA 1
ATOM 7306 C C . LYS A 1 903 ? -4.328 -0.982 17.874 1.00 88.62 903 LYS A C 1
ATOM 7308 O O . LYS A 1 903 ? -3.406 -1.712 17.505 1.00 88.62 903 LYS A O 1
ATOM 7313 N N . SER A 1 904 ? -4.644 -0.771 19.151 1.00 86.56 904 SER A N 1
ATOM 7314 C CA . SER A 1 904 ? -3.925 -1.373 20.281 1.00 86.56 904 SER A CA 1
ATOM 7315 C C . SER A 1 904 ? -3.913 -2.903 20.184 1.00 86.56 904 SER A C 1
ATOM 7317 O O . SER A 1 904 ? -2.848 -3.515 20.102 1.00 86.56 904 SER A O 1
ATOM 7319 N N . PHE A 1 905 ? -5.085 -3.519 20.000 1.00 90.81 905 PHE A N 1
ATOM 7320 C CA . PHE A 1 905 ? -5.236 -4.954 19.764 1.00 90.81 905 PHE A CA 1
ATOM 7321 C C . PHE A 1 905 ? -4.344 -5.451 18.621 1.00 90.81 905 PHE A C 1
ATOM 7323 O O . PHE A 1 905 ? -3.703 -6.495 18.726 1.00 90.81 905 PHE A O 1
ATOM 7330 N N . THR A 1 906 ? -4.277 -4.714 17.510 1.00 88.62 906 THR A N 1
ATOM 7331 C CA . THR A 1 906 ? -3.463 -5.113 16.354 1.00 88.62 906 THR A CA 1
ATOM 7332 C C . THR A 1 906 ? -1.965 -5.086 16.671 1.00 88.62 906 THR A C 1
ATOM 7334 O O . THR A 1 906 ? -1.236 -5.970 16.209 1.00 88.62 906 THR A O 1
ATOM 7337 N N . LEU A 1 907 ? -1.507 -4.109 17.458 1.00 83.81 907 LEU A N 1
ATOM 7338 C CA . LEU A 1 907 ? -0.117 -3.996 17.902 1.00 83.81 907 LEU A CA 1
ATOM 7339 C C . LEU A 1 907 ? 0.250 -5.131 18.864 1.00 83.81 907 LEU A C 1
ATOM 7341 O O . LEU A 1 907 ? 1.178 -5.883 18.564 1.00 83.81 907 LEU A O 1
ATOM 7345 N N . VAL A 1 908 ? -0.535 -5.324 19.929 1.00 85.88 908 VAL A N 1
ATOM 7346 C CA . VAL A 1 908 ? -0.327 -6.386 20.934 1.00 85.88 908 VAL A CA 1
ATOM 7347 C C . VAL A 1 908 ? -0.413 -7.771 20.297 1.00 85.88 908 VAL A C 1
ATOM 7349 O O . VAL A 1 908 ? 0.417 -8.649 20.530 1.00 85.88 908 VAL A O 1
ATOM 7352 N N . LYS A 1 909 ? -1.378 -7.976 19.392 1.00 89.31 909 LYS A N 1
ATOM 7353 C CA . LYS A 1 909 ? -1.456 -9.217 18.625 1.00 89.31 909 LYS A CA 1
ATOM 7354 C C . LYS A 1 909 ? -0.169 -9.446 17.845 1.00 89.31 909 LYS A C 1
ATOM 7356 O O . LYS A 1 909 ? 0.341 -10.558 17.861 1.00 89.31 909 LYS A O 1
ATOM 7361 N N . LYS A 1 910 ? 0.354 -8.439 17.143 1.00 84.69 910 LYS A N 1
ATOM 7362 C CA . LYS A 1 910 ? 1.545 -8.606 16.302 1.00 84.69 910 LYS A CA 1
ATOM 7363 C C . LYS A 1 910 ? 2.795 -8.932 17.131 1.00 84.69 910 LYS A C 1
ATOM 7365 O O . LYS A 1 910 ? 3.598 -9.736 16.654 1.00 84.69 910 LYS A O 1
ATOM 7370 N N . SER A 1 911 ? 2.945 -8.358 18.326 1.00 81.94 911 SER A N 1
ATOM 7371 C CA . SER A 1 911 ? 4.074 -8.627 19.232 1.00 81.94 911 SER A CA 1
ATOM 7372 C C . SER A 1 911 ? 3.990 -9.987 19.937 1.00 81.94 911 SER A C 1
ATOM 7374 O O . SER A 1 911 ? 5.027 -10.557 20.246 1.00 81.94 911 SER A O 1
ATOM 7376 N N . MET A 1 912 ? 2.796 -10.568 20.113 1.00 84.88 912 MET A N 1
ATOM 7377 C CA . MET A 1 912 ? 2.614 -11.854 20.820 1.00 84.88 912 MET A CA 1
ATOM 7378 C C . MET A 1 912 ? 2.135 -13.025 19.931 1.00 84.88 912 MET A C 1
ATOM 7380 O O . MET A 1 912 ? 1.798 -14.113 20.417 1.00 84.88 912 MET A O 1
ATOM 7384 N N . GLU A 1 913 ? 2.036 -12.825 18.614 1.00 84.06 913 GLU A N 1
ATOM 7385 C CA . GLU A 1 913 ? 1.509 -13.826 17.680 1.00 84.06 913 GLU A CA 1
ATOM 7386 C C . GLU A 1 913 ? 2.493 -14.980 17.443 1.00 84.06 913 GLU A C 1
ATOM 7388 O O . GLU A 1 913 ? 3.548 -14.810 16.838 1.00 84.06 913 GLU A O 1
ATOM 7393 N N . ASN A 1 914 ? 2.076 -16.202 17.789 1.00 87.00 914 ASN A N 1
ATOM 7394 C CA . ASN A 1 914 ? 2.745 -17.420 17.335 1.00 87.00 914 ASN A CA 1
ATOM 7395 C C . ASN A 1 914 ? 2.367 -17.712 15.871 1.00 87.00 914 ASN A C 1
ATOM 7397 O O . ASN A 1 914 ? 1.433 -18.464 15.566 1.00 87.00 914 ASN A O 1
ATOM 7401 N N . ARG A 1 915 ? 3.087 -17.066 14.950 1.00 88.31 915 ARG A N 1
ATOM 7402 C CA . ARG A 1 915 ? 2.860 -17.183 13.501 1.00 88.31 915 ARG A CA 1
ATOM 7403 C C . ARG A 1 915 ? 3.124 -18.589 12.958 1.00 88.31 915 ARG A C 1
ATOM 7405 O O . ARG A 1 915 ? 2.512 -18.954 11.957 1.00 88.31 915 ARG A O 1
ATOM 7412 N N . LEU A 1 916 ? 3.983 -19.366 13.620 1.00 89.62 916 LEU A N 1
ATOM 7413 C CA . LEU A 1 916 ? 4.357 -20.720 13.209 1.00 89.62 916 LEU A CA 1
ATOM 7414 C C . LEU A 1 916 ? 3.181 -21.700 13.327 1.00 89.62 916 LEU A C 1
ATOM 7416 O O . LEU A 1 916 ? 2.845 -22.389 12.367 1.00 89.62 916 LEU A O 1
ATOM 7420 N N . HIS A 1 917 ? 2.496 -21.722 14.472 1.00 85.44 917 HIS A N 1
ATOM 7421 C CA . HIS A 1 917 ? 1.335 -22.598 14.674 1.00 85.44 917 HIS A CA 1
ATOM 7422 C C . HIS A 1 917 ? 0.072 -22.063 13.991 1.00 85.44 917 HIS A C 1
ATOM 7424 O O . HIS A 1 917 ? -0.799 -22.827 13.559 1.00 85.44 917 HIS A O 1
ATOM 7430 N N . GLY A 1 918 ? -0.051 -20.736 13.900 1.00 79.81 918 GLY A N 1
ATOM 7431 C CA . GLY A 1 918 ? -1.243 -20.076 13.389 1.00 79.81 918 GLY A CA 1
ATOM 7432 C C . GLY A 1 918 ? -2.484 -20.384 14.237 1.00 79.81 918 GLY A C 1
ATOM 7433 O O . GLY A 1 918 ? -2.436 -20.418 15.466 1.00 79.81 918 GLY A O 1
ATOM 7434 N N . LYS A 1 919 ? -3.635 -20.563 13.573 1.00 74.31 919 LYS A N 1
ATOM 7435 C CA . LYS A 1 919 ? -4.926 -20.944 14.194 1.00 74.31 919 LYS A CA 1
ATOM 7436 C C . LYS A 1 919 ? -5.385 -20.051 15.361 1.00 74.31 919 LYS A C 1
ATOM 7438 O O . LYS A 1 919 ? -6.170 -20.497 16.186 1.00 74.31 919 LYS A O 1
ATOM 7443 N N . LYS A 1 920 ? -4.945 -18.787 15.403 1.00 83.88 920 LYS A N 1
ATOM 7444 C CA . LYS A 1 920 ? -5.285 -17.828 16.469 1.00 83.88 920 LYS A CA 1
ATOM 7445 C C . LYS A 1 920 ? -4.892 -18.319 17.877 1.00 83.88 920 LYS A C 1
ATOM 7447 O O . LYS A 1 920 ? -5.609 -18.021 18.826 1.00 83.88 920 LYS A O 1
ATOM 7452 N N . ARG A 1 921 ? -3.770 -19.043 18.026 1.00 84.62 921 ARG A N 1
ATOM 7453 C CA . ARG A 1 921 ? -3.198 -19.443 19.333 1.00 84.62 921 ARG A CA 1
ATOM 7454 C C . ARG A 1 921 ? -2.633 -18.240 20.101 1.00 84.62 921 ARG A C 1
ATOM 7456 O O . ARG A 1 921 ? -1.432 -18.120 20.333 1.00 84.62 921 ARG A O 1
ATOM 7463 N N . HIS A 1 922 ? -3.502 -17.306 20.443 1.00 89.94 922 HIS A N 1
ATOM 7464 C CA . HIS A 1 922 ? -3.204 -16.125 21.237 1.00 89.94 922 HIS A CA 1
ATOM 7465 C C . HIS A 1 922 ? -3.421 -16.425 22.722 1.00 89.94 922 HIS A C 1
ATOM 7467 O O . HIS A 1 922 ? -4.058 -17.417 23.063 1.00 89.94 922 HIS A O 1
ATOM 7473 N N . ILE A 1 923 ? -2.870 -15.591 23.598 1.00 88.69 923 ILE A N 1
ATOM 7474 C CA . ILE A 1 923 ? -3.190 -15.617 25.031 1.00 88.69 923 ILE A CA 1
ATOM 7475 C C . ILE A 1 923 ? -4.689 -15.359 25.250 1.00 88.69 923 ILE A C 1
ATOM 7477 O O . ILE A 1 923 ? -5.328 -14.681 24.437 1.00 88.69 923 ILE A O 1
ATOM 7481 N N . ARG A 1 924 ? -5.254 -15.906 26.332 1.00 92.38 924 ARG A N 1
ATOM 7482 C CA . ARG A 1 924 ? -6.699 -15.841 26.599 1.00 92.38 924 ARG A CA 1
ATOM 7483 C C . ARG A 1 924 ? -7.211 -14.402 26.700 1.00 92.38 924 ARG A C 1
ATOM 7485 O O . ARG A 1 924 ? -8.180 -14.084 26.017 1.00 92.38 924 ARG A O 1
ATOM 7492 N N . ALA A 1 925 ? -6.508 -13.522 27.415 1.00 90.69 925 ALA A N 1
ATOM 7493 C CA . ALA A 1 925 ? -6.858 -12.103 27.537 1.00 90.69 925 ALA A CA 1
ATOM 7494 C C . ALA A 1 925 ? -7.045 -11.415 26.169 1.00 90.69 925 ALA A C 1
ATOM 7496 O O . ALA A 1 925 ? -8.069 -10.786 25.909 1.00 90.69 925 ALA A O 1
ATOM 7497 N N . LEU A 1 926 ? -6.106 -11.625 25.238 1.00 91.12 926 LEU A N 1
ATOM 7498 C CA . LEU A 1 926 ? -6.178 -11.067 23.883 1.00 91.12 926 LEU A CA 1
ATOM 7499 C C . LEU A 1 926 ? -7.340 -11.660 23.063 1.00 91.12 926 LEU A C 1
ATOM 7501 O O . LEU A 1 926 ? -7.911 -10.989 22.201 1.00 91.12 926 LEU A O 1
ATOM 7505 N N . LEU A 1 927 ? -7.690 -12.929 23.294 1.00 93.75 927 LEU A N 1
ATOM 7506 C CA . LEU A 1 927 ? -8.851 -13.550 22.655 1.00 93.75 927 LEU A CA 1
ATOM 7507 C C . LEU A 1 927 ? -10.162 -12.957 23.178 1.00 93.75 927 LEU A C 1
ATOM 7509 O O . LEU A 1 927 ? -11.028 -12.663 22.357 1.00 93.75 927 LEU A O 1
ATOM 7513 N N . ILE A 1 928 ? -10.281 -12.737 24.490 1.00 95.19 928 ILE A N 1
ATOM 7514 C CA . ILE A 1 928 ? -11.442 -12.086 25.118 1.00 95.19 928 ILE A CA 1
ATOM 7515 C C . ILE A 1 928 ? -11.603 -10.668 24.576 1.00 95.19 928 ILE A C 1
ATOM 7517 O O . ILE A 1 928 ? -12.675 -10.322 24.082 1.00 95.19 928 ILE A O 1
ATOM 7521 N N . ASP A 1 929 ? -10.522 -9.885 24.558 1.00 93.94 929 ASP A N 1
ATOM 7522 C CA . ASP A 1 929 ? -10.537 -8.519 24.032 1.00 93.94 929 ASP A CA 1
ATOM 7523 C C . ASP A 1 929 ? -10.963 -8.488 22.555 1.00 93.94 929 ASP A C 1
ATOM 7525 O O . ASP A 1 929 ? -11.783 -7.668 22.141 1.00 93.94 929 ASP A O 1
ATOM 7529 N N . ARG A 1 930 ? -10.534 -9.470 21.746 1.00 95.75 930 ARG A N 1
ATOM 7530 C CA . ARG A 1 930 ? -11.025 -9.587 20.366 1.00 95.75 930 ARG A CA 1
ATOM 7531 C C . ARG A 1 930 ? -12.520 -9.890 20.285 1.00 95.75 930 ARG A C 1
ATOM 7533 O O . ARG A 1 930 ? -13.151 -9.433 19.329 1.00 95.75 930 ARG A O 1
ATOM 7540 N N . VAL A 1 931 ? -13.082 -10.680 21.199 1.00 96.56 931 VAL A N 1
ATOM 7541 C CA . VAL A 1 931 ? -14.531 -10.937 21.240 1.00 96.56 931 VAL A CA 1
ATOM 7542 C C . VAL A 1 931 ? -15.277 -9.675 21.677 1.00 96.56 931 VAL A C 1
ATOM 7544 O O . VAL A 1 931 ? -16.272 -9.331 21.045 1.00 96.56 931 VAL A O 1
ATOM 7547 N N . MET A 1 932 ? -14.752 -8.911 22.638 1.00 95.69 932 MET A N 1
ATOM 7548 C CA . MET A 1 932 ? -15.314 -7.605 23.002 1.00 95.69 932 MET A CA 1
ATOM 7549 C C . MET A 1 932 ? -15.299 -6.631 21.817 1.00 95.69 932 MET A C 1
ATOM 7551 O O . MET A 1 932 ? -16.326 -6.053 21.477 1.00 95.69 932 MET A O 1
ATOM 7555 N N . LEU A 1 933 ? -14.190 -6.545 21.078 1.00 96.94 933 LEU A N 1
ATOM 7556 C CA . LEU A 1 933 ? -14.124 -5.770 19.833 1.00 96.94 933 LEU A CA 1
ATOM 7557 C C . LEU A 1 933 ? -15.116 -6.269 18.770 1.00 96.94 933 LEU A C 1
ATOM 7559 O O . LEU A 1 933 ? -15.521 -5.508 17.895 1.00 96.94 933 LEU A O 1
ATOM 7563 N N . GLN A 1 934 ? -15.499 -7.551 18.797 1.00 96.56 934 GLN A N 1
ATOM 7564 C CA . GLN A 1 934 ? -16.555 -8.060 17.921 1.00 96.56 934 GLN A CA 1
ATOM 7565 C C . GLN A 1 934 ? -17.930 -7.537 18.344 1.00 96.56 934 GLN A C 1
ATOM 7567 O O . GLN A 1 934 ? -18.712 -7.168 17.469 1.00 96.56 934 GLN A O 1
ATOM 7572 N N . HIS A 1 935 ? -18.213 -7.494 19.648 1.00 96.06 935 HIS A N 1
ATOM 7573 C CA . HIS A 1 935 ? -19.433 -6.896 20.185 1.00 96.06 935 HIS A CA 1
ATOM 7574 C C . HIS A 1 935 ? -19.511 -5.403 19.842 1.00 96.06 935 HIS A C 1
ATOM 7576 O O . HIS A 1 935 ? -20.481 -4.984 19.218 1.00 96.06 935 HIS A O 1
ATOM 7582 N N . GLU A 1 936 ? -18.462 -4.632 20.142 1.00 95.06 936 GLU A N 1
ATOM 7583 C CA . GLU A 1 936 ? -18.414 -3.191 19.855 1.00 95.06 936 GLU A CA 1
ATOM 7584 C C . GLU A 1 936 ? -18.585 -2.901 18.365 1.00 95.06 936 GLU A C 1
ATOM 7586 O O . GLU A 1 936 ? -19.353 -2.020 17.986 1.00 95.06 936 GLU A O 1
ATOM 7591 N N . LEU A 1 937 ? -17.929 -3.681 17.498 1.00 94.62 937 LEU A N 1
ATOM 7592 C CA . LEU A 1 937 ? -18.099 -3.550 16.055 1.00 94.62 937 LEU A CA 1
ATOM 7593 C C . LEU A 1 937 ? -19.560 -3.757 15.633 1.00 94.62 937 LEU A C 1
ATOM 7595 O O . LEU A 1 937 ? -20.036 -3.030 14.763 1.00 94.62 937 LEU A O 1
ATOM 7599 N N . ARG A 1 938 ? -20.270 -4.732 16.215 1.00 93.25 938 ARG A N 1
ATOM 7600 C CA . ARG A 1 938 ? -21.696 -4.959 15.927 1.00 93.25 938 ARG A CA 1
ATOM 7601 C C . ARG A 1 938 ? -22.539 -3.767 16.375 1.00 93.25 938 ARG A C 1
ATOM 7603 O O . ARG A 1 938 ? -23.336 -3.286 15.580 1.00 93.25 938 ARG A O 1
ATOM 7610 N N . THR A 1 939 ? -22.301 -3.258 17.580 1.00 90.25 939 THR A N 1
ATOM 7611 C CA . THR A 1 939 ? -23.012 -2.104 18.149 1.00 90.25 939 THR A CA 1
ATOM 7612 C C . THR A 1 939 ? -22.779 -0.811 17.362 1.00 90.25 939 THR A C 1
ATOM 7614 O O . THR A 1 939 ? -23.700 -0.030 17.157 1.00 90.25 939 THR A O 1
ATOM 7617 N N . LEU A 1 940 ? -21.562 -0.600 16.856 1.00 89.38 940 LEU A N 1
ATOM 7618 C CA . LEU A 1 940 ? -21.190 0.589 16.080 1.00 89.38 940 LEU A CA 1
ATOM 7619 C C . LEU A 1 940 ? -21.616 0.536 14.607 1.00 89.38 940 LEU A C 1
ATOM 7621 O O . LEU A 1 940 ? -21.491 1.532 13.891 1.00 89.38 940 LEU A O 1
ATOM 7625 N N . THR A 1 941 ? -22.052 -0.622 14.107 1.00 84.75 941 THR A N 1
ATOM 7626 C CA . THR A 1 941 ? -22.388 -0.770 12.689 1.00 84.75 941 THR A CA 1
ATOM 7627 C C . THR A 1 941 ? -23.787 -0.225 12.413 1.00 84.75 941 THR A C 1
ATOM 7629 O O . THR A 1 941 ? -24.773 -0.948 12.462 1.00 84.75 941 THR A O 1
ATOM 7632 N N . VAL A 1 942 ? -23.837 1.054 12.046 1.00 72.12 942 VAL A N 1
ATOM 7633 C CA . VAL A 1 942 ? -25.050 1.797 11.652 1.00 72.12 942 VAL A CA 1
ATOM 7634 C C . VAL A 1 942 ? -25.110 2.067 10.139 1.00 72.12 942 VAL A C 1
ATOM 7636 O O . VAL A 1 942 ? -25.768 2.990 9.670 1.00 72.12 942 VAL A O 1
ATOM 7639 N N . GLU A 1 943 ? -24.374 1.295 9.332 1.00 63.97 943 GLU A N 1
ATOM 7640 C CA . GLU A 1 943 ? -24.356 1.530 7.887 1.00 63.97 943 GLU A CA 1
ATOM 7641 C C . GLU A 1 943 ? -25.702 1.201 7.240 1.00 63.97 943 GLU A C 1
ATOM 7643 O O . GLU A 1 943 ? -26.221 0.083 7.338 1.00 63.97 943 GLU A O 1
ATOM 7648 N N . GLY A 1 944 ? -26.216 2.175 6.494 1.00 64.50 944 GLY A N 1
ATOM 7649 C CA . GLY A 1 944 ? -27.458 2.030 5.761 1.00 64.50 944 GLY A CA 1
ATOM 7650 C C . GLY A 1 944 ? -28.698 2.443 6.553 1.00 64.50 944 GLY A C 1
ATOM 7651 O O . GLY A 1 944 ? -29.788 2.059 6.136 1.00 64.50 944 GLY A O 1
ATOM 7652 N N . CYS A 1 945 ? -28.548 3.185 7.656 1.00 79.31 945 CYS A N 1
ATOM 7653 C CA . CYS A 1 945 ? -29.675 3.686 8.438 1.00 79.31 945 CYS A CA 1
ATOM 7654 C C . CYS A 1 945 ? -30.589 4.589 7.609 1.00 79.31 945 CYS A C 1
ATOM 7656 O O . CYS A 1 945 ? -30.136 5.403 6.790 1.00 79.31 945 CYS A O 1
ATOM 7658 N N . GLU A 1 946 ? -31.890 4.450 7.848 1.00 85.44 946 GLU A N 1
ATOM 7659 C CA . GLU A 1 946 ? -32.881 5.303 7.214 1.00 85.44 946 GLU A CA 1
ATOM 7660 C C . GLU A 1 946 ? -32.790 6.734 7.749 1.00 85.44 946 GLU A C 1
ATOM 7662 O O . GLU A 1 946 ? -32.624 6.986 8.947 1.00 85.44 946 GLU A O 1
ATOM 7667 N N . TYR A 1 947 ? -32.920 7.696 6.839 1.00 91.25 947 TYR A N 1
ATOM 7668 C CA . TYR A 1 947 ? -33.013 9.097 7.206 1.00 91.25 947 TYR A CA 1
ATOM 7669 C C . TYR A 1 947 ? -34.466 9.438 7.550 1.00 91.25 947 TYR A C 1
ATOM 7671 O O . TYR A 1 947 ? -35.358 9.353 6.703 1.00 91.25 947 TYR A O 1
ATOM 7679 N N . LYS A 1 948 ? -34.702 9.771 8.820 1.00 91.62 948 LYS A N 1
ATOM 7680 C CA . LYS A 1 948 ? -36.023 10.028 9.402 1.00 91.62 948 LYS A CA 1
ATOM 7681 C C . LYS A 1 948 ? -36.183 11.517 9.692 1.00 91.62 948 LYS A C 1
ATOM 7683 O O . LYS A 1 948 ? -35.187 12.220 9.858 1.00 91.62 948 LYS A O 1
ATOM 7688 N N . LYS A 1 949 ? -37.425 11.988 9.807 1.00 92.75 949 LYS A N 1
ATOM 7689 C CA . LYS A 1 949 ? -37.756 13.401 10.061 1.00 92.75 949 LYS A CA 1
ATOM 7690 C C . LYS A 1 949 ? -37.048 13.962 11.301 1.00 92.75 949 LYS A C 1
ATOM 7692 O O . LYS A 1 949 ? -36.492 15.049 11.258 1.00 92.75 949 LYS A O 1
ATOM 7697 N N . VAL A 1 950 ? -36.974 13.175 12.375 1.00 92.50 950 VAL A N 1
ATOM 7698 C CA . VAL A 1 950 ? -36.252 13.562 13.599 1.00 92.50 950 VAL A CA 1
ATOM 7699 C C . VAL A 1 950 ? -34.750 13.761 13.354 1.00 92.50 950 VAL A C 1
ATOM 7701 O O . VAL A 1 950 ? -34.170 14.732 13.827 1.00 92.50 950 VAL A O 1
ATOM 7704 N N . HIS A 1 951 ? -34.116 12.903 12.546 1.00 94.00 951 HIS A N 1
ATOM 7705 C CA . HIS A 1 951 ? -32.709 13.069 12.169 1.00 94.00 951 HIS A CA 1
ATOM 7706 C C . HIS A 1 951 ? -32.520 14.309 11.288 1.00 94.00 951 HIS A C 1
ATOM 7708 O O . HIS A 1 951 ? -31.513 15.002 11.412 1.00 94.00 951 HIS A O 1
ATOM 7714 N N . GLN A 1 952 ? -33.482 14.581 10.399 1.00 95.00 952 GLN A N 1
ATOM 7715 C CA . GLN A 1 952 ? -33.482 15.763 9.542 1.00 95.00 952 GLN A CA 1
ATOM 7716 C C . GLN A 1 952 ? -33.501 17.047 10.353 1.00 95.00 952 GLN A C 1
ATOM 7718 O O . GLN A 1 952 ? -32.645 17.907 10.158 1.00 95.00 952 GLN A O 1
ATOM 7723 N N . ASP A 1 953 ? -34.420 17.133 11.299 1.00 94.75 953 ASP A N 1
ATOM 7724 C CA . ASP A 1 953 ? -34.530 18.250 12.217 1.00 94.75 953 ASP A CA 1
ATOM 7725 C C . ASP A 1 953 ? -33.218 18.503 12.977 1.00 94.75 953 ASP A C 1
ATOM 7727 O O . ASP A 1 953 ? -32.688 19.611 12.948 1.00 94.75 953 ASP A O 1
ATOM 7731 N N . MET A 1 954 ? -32.624 17.460 13.566 1.00 95.12 954 MET A N 1
ATOM 7732 C CA . MET A 1 954 ? -31.357 17.587 14.297 1.00 95.12 954 MET A CA 1
ATOM 7733 C C . MET A 1 954 ? -30.179 17.990 13.399 1.00 95.12 954 MET A C 1
ATOM 7735 O O . MET A 1 954 ? -29.301 18.739 13.823 1.00 95.12 954 MET A O 1
ATOM 7739 N N . LEU A 1 955 ? -30.134 17.509 12.153 1.00 95.56 955 LEU A N 1
ATOM 7740 C CA . LEU A 1 955 ? -29.109 17.906 11.184 1.00 95.56 955 LEU A CA 1
ATOM 7741 C C . LEU A 1 955 ? -29.277 19.360 10.724 1.00 95.56 955 LEU A C 1
ATOM 7743 O O . LEU A 1 955 ? -28.274 20.037 10.499 1.00 95.56 955 LEU A O 1
ATOM 7747 N N . ARG A 1 956 ? -30.514 19.860 10.627 1.00 96.00 956 ARG A N 1
ATOM 7748 C CA . ARG A 1 956 ? -30.800 21.280 10.362 1.00 96.00 956 ARG A CA 1
ATOM 7749 C C . ARG A 1 956 ? -30.389 22.162 11.538 1.00 96.00 956 ARG A C 1
ATOM 7751 O O . ARG A 1 956 ? -29.764 23.200 11.333 1.00 96.00 956 ARG A O 1
ATOM 7758 N N . ASP A 1 957 ? -30.646 21.706 12.758 1.00 96.19 957 ASP A N 1
ATOM 7759 C CA . ASP A 1 957 ? -30.193 22.370 13.981 1.00 96.19 957 ASP A CA 1
ATOM 7760 C C . ASP A 1 957 ? -28.650 22.392 14.076 1.00 96.19 957 ASP A C 1
ATOM 7762 O O . ASP A 1 957 ? -28.050 23.437 14.348 1.00 96.19 957 ASP A O 1
ATOM 7766 N N . LEU A 1 958 ? -27.976 21.284 13.735 1.00 97.00 958 LEU A N 1
ATOM 7767 C CA . LEU A 1 958 ? -26.512 21.242 13.600 1.00 97.00 958 LEU A CA 1
ATOM 7768 C C . LEU A 1 958 ? -25.992 22.168 12.499 1.00 97.00 958 LEU A C 1
ATOM 7770 O O . LEU A 1 958 ? -24.919 22.751 12.662 1.00 97.00 958 LEU A O 1
ATOM 7774 N N . LEU A 1 959 ? -26.712 22.316 11.384 1.00 96.50 959 LEU A N 1
ATOM 7775 C CA . LEU A 1 959 ? -26.339 23.252 10.327 1.00 96.50 959 LEU A CA 1
ATOM 7776 C C . LEU A 1 959 ? -26.428 24.701 10.826 1.00 96.50 959 LEU A C 1
ATOM 7778 O O . LEU A 1 959 ? -25.468 25.449 10.644 1.00 96.50 959 LEU A O 1
ATOM 7782 N N . ARG A 1 960 ? -27.504 25.068 11.541 1.00 95.00 960 ARG A N 1
ATOM 7783 C CA . ARG A 1 960 ? -27.653 26.395 12.172 1.00 95.00 960 ARG A CA 1
ATOM 7784 C C . ARG A 1 960 ? -26.457 26.704 13.081 1.00 95.00 960 ARG A C 1
ATOM 7786 O O . ARG A 1 960 ? -25.842 27.763 12.950 1.00 95.00 960 ARG A O 1
ATOM 7793 N N . LEU A 1 961 ? -26.049 25.739 13.909 1.00 97.12 961 LEU A N 1
ATOM 7794 C CA . LEU A 1 961 ? -24.854 25.827 14.763 1.00 97.12 961 LEU A CA 1
ATOM 7795 C C . LEU A 1 961 ? -23.540 25.888 13.969 1.00 97.12 961 LEU A C 1
ATOM 7797 O O . LEU A 1 961 ? -22.624 26.632 14.323 1.00 97.12 961 LEU A O 1
ATOM 7801 N N . SER A 1 962 ? -23.450 25.157 12.858 1.00 97.00 962 SER A N 1
ATOM 7802 C CA . SER A 1 962 ? -22.290 25.161 11.954 1.00 97.00 962 SER A CA 1
ATOM 7803 C C . SER A 1 962 ? -22.080 26.508 11.251 1.00 97.00 962 SER A C 1
ATOM 7805 O O . SER A 1 962 ? -20.981 26.778 10.752 1.00 97.00 962 SER A O 1
ATOM 7807 N N . THR A 1 963 ? -23.099 27.373 11.271 1.00 95.44 963 THR A N 1
ATOM 7808 C CA . THR A 1 963 ? -23.097 28.755 10.770 1.00 95.44 963 THR A CA 1
ATOM 7809 C C . THR A 1 963 ? -23.268 29.825 11.866 1.00 95.44 963 THR A C 1
ATOM 7811 O O . THR A 1 963 ? -23.443 30.988 11.531 1.00 95.44 963 THR A O 1
ATOM 7814 N N . SER A 1 964 ? -23.177 29.481 13.158 1.00 93.81 964 SER A N 1
ATOM 7815 C CA . SER A 1 964 ? -23.293 30.430 14.295 1.00 93.81 964 SER A CA 1
ATOM 7816 C C . SER A 1 964 ? -22.239 31.553 14.270 1.00 93.81 964 SER A C 1
ATOM 7818 O O . SER A 1 964 ? -21.215 31.429 13.596 1.00 93.81 964 SER A O 1
ATOM 7820 N N . SER A 1 965 ? -22.425 32.631 15.039 1.00 90.50 965 SER A N 1
ATOM 7821 C CA . SER A 1 965 ? -21.478 33.746 15.190 1.00 90.50 965 SER A CA 1
ATOM 7822 C C . SER A 1 965 ? -20.082 33.329 15.702 1.00 90.50 965 SER A C 1
ATOM 7824 O O . SER A 1 965 ? -19.059 33.845 15.227 1.00 90.50 965 SER A O 1
ATOM 7826 N N . TYR A 1 966 ? -19.975 32.313 16.569 1.00 94.75 966 TYR A N 1
ATOM 7827 C CA . TYR A 1 966 ? -18.706 31.925 17.212 1.00 94.75 966 TYR A CA 1
ATOM 7828 C C . TYR A 1 966 ? -17.915 30.852 16.451 1.00 94.75 966 TYR A C 1
ATOM 7830 O O . TYR A 1 966 ? -18.398 29.760 16.157 1.00 94.75 966 TYR A O 1
ATOM 7838 N N . GLY A 1 967 ? -16.629 31.120 16.190 1.00 92.19 967 GLY A N 1
ATOM 7839 C CA . GLY A 1 967 ? -15.768 30.225 15.403 1.00 92.19 967 GLY A CA 1
ATOM 7840 C C . GLY A 1 967 ? -15.572 28.824 15.993 1.00 92.19 967 GLY A C 1
ATOM 7841 O O . GLY A 1 967 ? -15.538 27.852 15.240 1.00 92.19 967 GLY A O 1
ATOM 7842 N N . GLN A 1 968 ? -15.472 28.703 17.321 1.00 95.06 968 GLN A N 1
ATOM 7843 C CA . GLN A 1 968 ? -15.313 27.404 17.984 1.00 95.06 968 GLN A CA 1
ATOM 7844 C C . GLN A 1 968 ? -16.609 26.580 17.977 1.00 95.06 968 GLN A C 1
ATOM 7846 O O . GLN A 1 968 ? -16.544 25.366 17.777 1.00 95.06 968 GLN A O 1
ATOM 7851 N N . VAL A 1 969 ? -17.769 27.237 18.139 1.00 96.69 969 VAL A N 1
ATOM 7852 C CA . VAL A 1 969 ? -19.097 26.595 18.073 1.00 96.69 969 VAL A CA 1
ATOM 7853 C C . VAL A 1 969 ? -19.292 26.013 16.680 1.00 96.69 969 VAL A C 1
ATOM 7855 O O . VAL A 1 969 ? -19.530 24.813 16.554 1.00 96.69 969 VAL A O 1
ATOM 7858 N N . ARG A 1 970 ? -19.029 26.817 15.638 1.00 96.50 970 ARG A N 1
ATOM 7859 C CA . ARG A 1 970 ? -19.062 26.356 14.244 1.00 96.50 970 ARG A CA 1
ATOM 7860 C C . ARG A 1 970 ? -18.182 25.130 14.016 1.00 96.50 970 ARG A C 1
ATOM 7862 O O . ARG A 1 970 ? -18.657 24.142 13.475 1.00 96.50 970 ARG A O 1
ATOM 7869 N N . ASN A 1 971 ? -16.917 25.165 14.444 1.00 95.94 971 ASN A N 1
ATOM 7870 C CA . ASN A 1 971 ? -15.983 24.059 14.210 1.00 95.94 971 ASN A CA 1
ATOM 7871 C C . ASN A 1 971 ? -16.466 22.748 14.859 1.00 95.94 971 ASN A C 1
ATOM 7873 O O . ASN A 1 971 ? -16.531 21.716 14.192 1.00 95.94 971 ASN A O 1
ATOM 7877 N N . LYS A 1 972 ? -16.865 22.781 16.139 1.00 95.56 972 LYS A N 1
ATOM 7878 C CA . LYS A 1 972 ? -17.368 21.584 16.835 1.00 95.56 972 LYS A CA 1
ATOM 7879 C C . LYS A 1 972 ? -18.671 21.069 16.217 1.00 95.56 972 LYS A C 1
ATOM 7881 O O . LYS A 1 972 ? -18.798 19.861 16.021 1.00 95.56 972 LYS A O 1
ATOM 7886 N N . ALA A 1 973 ? -19.592 21.967 15.862 1.00 96.88 973 ALA A N 1
ATOM 7887 C CA . ALA A 1 973 ? -20.843 21.614 15.193 1.00 96.88 973 ALA A CA 1
ATOM 7888 C C . ALA A 1 973 ? -20.588 20.939 13.839 1.00 96.88 973 ALA A C 1
ATOM 7890 O O . ALA A 1 973 ? -21.176 19.900 13.554 1.00 96.88 973 ALA A O 1
ATOM 7891 N N . GLN A 1 974 ? -19.634 21.454 13.059 1.00 96.62 974 GLN A N 1
ATOM 7892 C CA . GLN A 1 974 ? -19.243 20.888 11.768 1.00 96.62 974 GLN A CA 1
ATOM 7893 C C . GLN A 1 974 ? -18.702 19.458 11.900 1.00 96.62 974 GLN A C 1
ATOM 7895 O O . GLN A 1 974 ? -19.042 18.605 11.087 1.00 96.62 974 GLN A O 1
ATOM 7900 N N . GLN A 1 975 ? -17.913 19.143 12.935 1.00 93.56 975 GLN A N 1
ATOM 7901 C CA . GLN A 1 975 ? -17.434 17.766 13.149 1.00 93.56 975 GLN A CA 1
ATOM 7902 C C . GLN A 1 975 ? -18.584 16.786 13.425 1.00 93.56 975 GLN A C 1
ATOM 7904 O O . GLN A 1 975 ? -18.620 15.692 12.850 1.00 93.56 975 GLN A O 1
ATOM 7909 N N . ALA A 1 976 ? -19.543 17.183 14.269 1.00 93.44 976 ALA A N 1
ATOM 7910 C CA . ALA A 1 976 ? -20.748 16.394 14.528 1.00 93.44 976 ALA A CA 1
ATOM 7911 C C . ALA A 1 976 ? -21.588 16.234 13.248 1.00 93.44 976 ALA A C 1
ATOM 7913 O O . ALA A 1 976 ? -21.976 15.119 12.890 1.00 93.44 976 ALA A O 1
ATOM 7914 N N . PHE A 1 977 ? -21.770 17.330 12.506 1.00 95.12 977 PHE A N 1
ATOM 7915 C CA . PHE A 1 977 ? -22.474 17.373 11.228 1.00 95.12 977 PHE A CA 1
ATOM 7916 C C . PHE A 1 977 ? -21.857 16.413 10.199 1.00 95.12 977 PHE A C 1
ATOM 7918 O O . PHE A 1 977 ? -22.554 15.544 9.681 1.00 95.12 977 PHE A O 1
ATOM 7925 N N . PHE A 1 978 ? -20.541 16.466 9.962 1.00 93.19 978 PHE A N 1
ATOM 7926 C CA . PHE A 1 978 ? -19.864 15.578 9.005 1.00 93.19 978 PHE A CA 1
ATOM 7927 C C . PHE A 1 978 ? -19.962 14.101 9.383 1.00 93.19 978 PHE A C 1
ATOM 7929 O O . PHE A 1 978 ? -20.072 13.241 8.507 1.00 93.19 978 PHE A O 1
ATOM 7936 N N . THR A 1 979 ? -19.937 13.792 10.678 1.00 88.56 979 THR A N 1
ATOM 7937 C CA . THR A 1 979 ? -20.074 12.409 11.145 1.00 88.56 979 THR A CA 1
ATOM 7938 C C . THR A 1 979 ? -21.500 11.895 10.911 1.00 88.56 979 THR A C 1
ATOM 7940 O O . THR A 1 979 ? -21.686 10.769 10.443 1.00 88.56 979 THR A O 1
ATOM 7943 N N . ALA A 1 980 ? -22.510 12.741 11.139 1.00 90.00 980 ALA A N 1
ATOM 7944 C CA . ALA A 1 980 ? -23.907 12.410 10.874 1.00 90.00 980 ALA A CA 1
ATOM 7945 C C . ALA A 1 980 ? -24.188 12.227 9.369 1.00 90.00 980 ALA A C 1
ATOM 7947 O O . ALA A 1 980 ? -24.860 11.265 8.992 1.00 90.00 980 ALA A O 1
ATOM 7948 N N . LEU A 1 981 ? -23.595 13.058 8.501 1.00 89.81 981 LEU A N 1
ATOM 7949 C CA . LEU A 1 981 ? -23.707 12.909 7.043 1.00 89.81 981 LEU A CA 1
ATOM 7950 C C . LEU A 1 981 ? -23.183 11.558 6.524 1.00 89.81 981 LEU A C 1
ATOM 7952 O O . LEU A 1 981 ? -23.704 11.014 5.555 1.00 89.81 981 LEU A O 1
ATOM 7956 N N . GLY A 1 982 ? -22.150 11.000 7.162 1.00 84.44 982 GLY A N 1
ATOM 7957 C CA . GLY A 1 982 ? -21.602 9.687 6.805 1.00 84.44 982 GLY A CA 1
ATOM 7958 C C . GLY A 1 982 ? -22.439 8.493 7.282 1.00 84.44 982 GLY A C 1
ATOM 7959 O O . GLY A 1 982 ? -22.140 7.361 6.895 1.00 84.44 982 GLY A O 1
ATOM 7960 N N . THR A 1 983 ? -23.451 8.732 8.122 1.00 86.56 983 THR A N 1
ATOM 7961 C CA . THR A 1 983 ? -24.247 7.695 8.798 1.00 86.56 983 THR A CA 1
ATOM 7962 C C . THR A 1 983 ? -25.563 7.408 8.071 1.00 86.56 983 THR A C 1
ATOM 7964 O O . THR A 1 983 ? -25.897 6.247 7.834 1.00 86.56 983 THR A O 1
ATOM 7967 N N . TYR A 1 984 ? -26.298 8.455 7.683 1.00 89.75 984 TYR A N 1
ATOM 7968 C CA . TYR A 1 984 ? -27.634 8.330 7.092 1.00 89.75 984 TYR A CA 1
ATOM 7969 C C . TYR A 1 984 ? -27.594 8.370 5.565 1.00 89.75 984 TYR A C 1
ATOM 7971 O O . TYR A 1 984 ? -26.995 9.267 4.968 1.00 89.75 984 TYR A O 1
ATOM 7979 N N . ASN A 1 985 ? -28.275 7.429 4.906 1.00 86.06 985 ASN A N 1
ATOM 7980 C CA . ASN A 1 985 ? -28.270 7.385 3.443 1.00 86.06 985 ASN A CA 1
ATOM 7981 C C . ASN A 1 985 ? -28.976 8.604 2.843 1.00 86.06 985 ASN A C 1
ATOM 7983 O O . ASN A 1 985 ? -30.061 8.982 3.281 1.00 86.06 985 ASN A O 1
ATOM 7987 N N . PHE A 1 986 ? -28.383 9.163 1.788 1.00 89.38 986 PHE A N 1
ATOM 7988 C CA . PHE A 1 986 ? -28.945 10.239 0.960 1.00 89.38 986 PHE A CA 1
ATOM 7989 C C . PHE A 1 986 ? -29.242 11.566 1.682 1.00 89.38 986 PHE A C 1
ATOM 7991 O O . PHE A 1 986 ? -29.695 12.501 1.029 1.00 89.38 986 PHE A O 1
ATOM 7998 N N . CYS A 1 987 ? -28.930 11.704 2.976 1.00 91.56 987 CYS A N 1
ATOM 7999 C CA . CYS A 1 987 ? -29.172 12.942 3.728 1.00 91.56 987 CYS A CA 1
ATOM 8000 C C . CYS A 1 987 ? -28.421 14.154 3.149 1.00 91.56 987 CYS A C 1
ATOM 8002 O O . CYS A 1 987 ? -28.913 15.276 3.212 1.00 91.56 987 CYS A O 1
ATOM 8004 N N . CYS A 1 988 ? -27.270 13.942 2.501 1.00 91.75 988 CYS A N 1
ATOM 8005 C CA . CYS A 1 988 ? -26.545 15.015 1.827 1.00 91.75 988 CYS A CA 1
ATOM 8006 C C . CYS A 1 988 ? -27.387 15.725 0.752 1.00 91.75 988 CYS A C 1
ATOM 8008 O O . CYS A 1 988 ? -27.239 16.931 0.583 1.00 91.75 988 CYS A O 1
ATOM 8010 N N . ARG A 1 989 ? -28.282 15.007 0.051 1.00 91.19 989 ARG A N 1
ATOM 8011 C CA . ARG A 1 989 ? -29.158 15.600 -0.976 1.00 91.19 989 ARG A CA 1
ATOM 8012 C C . ARG A 1 989 ? -30.169 16.580 -0.376 1.00 91.19 989 ARG A C 1
ATOM 8014 O O . ARG A 1 989 ? -30.484 17.572 -1.016 1.00 91.19 989 ARG A O 1
ATOM 8021 N N . ASP A 1 990 ? -30.628 16.321 0.847 1.00 92.00 990 ASP A N 1
ATOM 8022 C CA . ASP A 1 990 ? -31.530 17.218 1.584 1.00 92.00 990 ASP A CA 1
ATOM 8023 C C . ASP A 1 990 ? -30.806 18.471 2.096 1.00 92.00 990 ASP A C 1
ATOM 8025 O O . ASP A 1 990 ? -31.347 19.573 2.074 1.00 92.00 990 ASP A O 1
ATOM 8029 N N . LEU A 1 991 ? -29.560 18.311 2.550 1.00 94.38 991 LEU A N 1
ATOM 8030 C CA . LEU A 1 991 ? -28.835 19.366 3.262 1.00 94.38 991 LEU A CA 1
ATOM 8031 C C . LEU A 1 991 ? -28.056 20.314 2.345 1.00 94.38 991 LEU A C 1
ATOM 8033 O O . LEU A 1 991 ? -27.819 21.455 2.734 1.00 94.38 991 LEU A O 1
ATOM 8037 N N . ILE A 1 992 ? -27.666 19.884 1.139 1.00 94.81 992 ILE A N 1
ATOM 8038 C CA . ILE A 1 992 ? -26.953 20.746 0.183 1.00 94.81 992 ILE A CA 1
ATOM 8039 C C . ILE A 1 992 ? -27.712 22.051 -0.096 1.00 94.81 992 ILE A C 1
ATOM 8041 O O . ILE A 1 992 ? -27.111 23.101 0.124 1.00 94.81 992 ILE A O 1
ATOM 8045 N N . PRO A 1 993 ? -28.998 22.046 -0.510 1.00 94.56 993 PRO A N 1
ATOM 8046 C CA . PRO A 1 993 ? -29.718 23.286 -0.798 1.00 94.56 993 PRO A CA 1
ATOM 8047 C C . PRO A 1 993 ? -29.679 24.276 0.372 1.00 94.56 993 PRO A C 1
ATOM 8049 O O . PRO A 1 993 ? -29.431 25.460 0.159 1.00 94.56 993 PRO A O 1
ATOM 8052 N N . LEU A 1 994 ? -29.824 23.769 1.601 1.00 95.56 994 LEU A N 1
ATOM 8053 C CA . LEU A 1 994 ? -29.816 24.559 2.834 1.00 95.56 994 LEU A CA 1
ATOM 8054 C C . LEU A 1 994 ? -28.435 25.159 3.136 1.00 95.56 994 LEU A C 1
ATOM 8056 O O . LEU A 1 994 ? -28.338 26.307 3.558 1.00 95.56 994 LEU A O 1
ATOM 8060 N N . VAL A 1 995 ? -27.346 24.421 2.887 1.00 96.56 995 VAL A N 1
ATOM 8061 C CA . VAL A 1 995 ? -25.979 24.969 2.996 1.00 96.56 995 VAL A CA 1
ATOM 8062 C C . VAL A 1 995 ? -25.763 26.078 1.961 1.00 96.56 995 VAL A C 1
ATOM 8064 O O . VAL A 1 995 ? -25.142 27.098 2.263 1.00 96.56 995 VAL A O 1
ATOM 8067 N N . LEU A 1 996 ? -26.280 25.899 0.743 1.00 95.88 996 LEU A N 1
ATOM 8068 C CA . LEU A 1 996 ? -26.095 26.849 -0.353 1.00 95.88 996 LEU A CA 1
ATOM 8069 C C . LEU A 1 996 ? -26.919 28.133 -0.187 1.00 95.88 996 LEU A C 1
ATOM 8071 O O . LEU A 1 996 ? -26.534 29.154 -0.752 1.00 95.88 996 LEU A O 1
ATOM 8075 N N . GLU A 1 997 ? -27.999 28.138 0.603 1.00 95.00 997 GLU A N 1
ATOM 8076 C CA . GLU A 1 997 ? -28.774 29.354 0.905 1.00 95.00 997 GLU A CA 1
ATOM 8077 C C . GLU A 1 997 ? -27.915 30.477 1.499 1.00 95.00 997 GLU A C 1
ATOM 8079 O O . GLU A 1 997 ? -28.163 31.648 1.214 1.00 95.00 997 GLU A O 1
ATOM 8084 N N . PHE A 1 998 ? -26.886 30.137 2.280 1.00 95.50 998 PHE A N 1
ATOM 8085 C CA . PHE A 1 998 ? -25.947 31.106 2.855 1.00 95.50 998 PHE A CA 1
ATOM 8086 C C . PHE A 1 998 ? -24.941 31.660 1.836 1.00 95.50 998 PHE A C 1
ATOM 8088 O O . PHE A 1 998 ? -24.249 32.630 2.126 1.00 95.50 998 PHE A O 1
ATOM 8095 N N . LEU A 1 999 ? -24.824 31.045 0.656 1.00 94.44 999 LEU A N 1
ATOM 8096 C CA . LEU A 1 999 ? -23.877 31.437 -0.391 1.00 94.44 999 LEU A CA 1
ATOM 8097 C C . LEU A 1 999 ? -24.548 32.196 -1.546 1.00 94.44 999 LEU A C 1
ATOM 8099 O O . LEU A 1 999 ? -23.853 32.684 -2.439 1.00 94.44 999 LEU A O 1
ATOM 8103 N N . ARG A 1 1000 ? -25.882 32.307 -1.542 1.00 91.81 1000 ARG A N 1
ATOM 8104 C CA . ARG A 1 1000 ? -26.642 32.973 -2.606 1.00 91.81 1000 ARG A CA 1
ATOM 8105 C C . ARG A 1 1000 ? -26.351 34.478 -2.648 1.00 91.81 1000 ARG A C 1
ATOM 8107 O O . ARG A 1 1000 ? -26.423 35.134 -1.607 1.00 91.81 1000 ARG A O 1
ATOM 8114 N N . PRO A 1 1001 ? -26.057 35.052 -3.826 1.00 87.19 1001 PRO A N 1
ATOM 8115 C CA . PRO A 1 1001 ? -25.768 36.478 -3.943 1.00 87.19 1001 PRO A CA 1
ATOM 8116 C C . PRO A 1 1001 ? -26.997 37.367 -3.691 1.00 87.19 1001 PRO A C 1
ATOM 8118 O O . PRO A 1 1001 ? -26.839 38.512 -3.272 1.00 87.19 1001 PRO A O 1
ATOM 8121 N N . GLU A 1 1002 ? -28.218 36.856 -3.889 1.00 87.69 1002 GLU A N 1
ATOM 8122 C CA . GLU A 1 1002 ? -29.464 37.609 -3.681 1.00 87.69 1002 GLU A CA 1
ATOM 8123 C C . GLU A 1 1002 ? -29.790 37.822 -2.196 1.00 87.69 1002 GLU A C 1
ATOM 8125 O O . GLU A 1 1002 ? -30.540 38.736 -1.842 1.00 87.69 1002 GLU A O 1
ATOM 8130 N N . ARG A 1 1003 ? -29.236 36.981 -1.317 1.00 89.25 1003 ARG A N 1
ATOM 8131 C CA . ARG A 1 1003 ? -29.572 36.948 0.103 1.00 89.25 1003 ARG A CA 1
ATOM 8132 C C . ARG A 1 1003 ? -28.717 37.951 0.887 1.00 89.25 1003 ARG A C 1
ATOM 8134 O O . ARG A 1 1003 ? -27.514 37.763 1.047 1.00 89.25 1003 ARG A O 1
ATOM 8141 N N . GLN A 1 1004 ? -29.337 39.034 1.364 1.00 83.94 1004 GLN A N 1
ATOM 8142 C CA . GLN A 1 1004 ? -28.627 40.151 2.012 1.00 83.94 1004 GLN A CA 1
ATOM 8143 C C . GLN A 1 1004 ? -28.522 40.039 3.542 1.00 83.94 1004 GLN A C 1
ATOM 8145 O O . GLN A 1 1004 ? -27.726 40.757 4.136 1.00 83.94 1004 GLN A O 1
ATOM 8150 N N . ASP A 1 1005 ? -29.285 39.146 4.175 1.00 89.50 1005 ASP A N 1
ATOM 8151 C CA . ASP A 1 1005 ? -29.316 38.926 5.630 1.00 89.50 1005 ASP A CA 1
ATOM 8152 C C . ASP A 1 1005 ? -28.183 38.022 6.155 1.00 89.50 1005 ASP A C 1
ATOM 8154 O O . ASP A 1 1005 ? -28.064 37.826 7.362 1.00 89.50 1005 ASP A O 1
ATOM 8158 N N . VAL A 1 1006 ? -27.330 37.475 5.279 1.00 92.75 1006 VAL A N 1
ATOM 8159 C CA . VAL A 1 1006 ? -26.258 36.547 5.676 1.00 92.75 1006 VAL A CA 1
ATOM 8160 C C . VAL A 1 1006 ? -25.068 37.291 6.282 1.00 92.75 1006 VAL A C 1
ATOM 8162 O O . VAL A 1 1006 ? -24.497 38.195 5.672 1.00 92.75 1006 VAL A O 1
ATOM 8165 N N . THR A 1 1007 ? -24.619 36.856 7.459 1.00 92.44 1007 THR A N 1
ATOM 8166 C CA . THR A 1 1007 ? -23.408 37.396 8.092 1.00 92.44 1007 THR A CA 1
ATOM 8167 C C . THR A 1 1007 ? -22.129 36.799 7.496 1.00 92.44 1007 THR A C 1
ATOM 8169 O O . THR A 1 1007 ? -22.108 35.683 6.972 1.00 92.44 1007 THR A O 1
ATOM 8172 N N . GLN A 1 1008 ? -20.997 37.498 7.637 1.00 91.50 1008 GLN A N 1
ATOM 8173 C CA . GLN A 1 1008 ? -19.693 36.975 7.195 1.00 91.50 1008 GLN A CA 1
ATOM 8174 C C . GLN A 1 1008 ? -19.329 35.653 7.898 1.00 91.50 1008 GLN A C 1
ATOM 8176 O O . GLN A 1 1008 ? -18.669 34.784 7.324 1.00 91.50 1008 GLN A O 1
ATOM 8181 N N . GLN A 1 1009 ? -19.745 35.493 9.157 1.00 93.06 1009 GLN A N 1
ATOM 8182 C CA . GLN A 1 1009 ? -19.549 34.292 9.962 1.00 93.06 1009 GLN A CA 1
ATOM 8183 C C . GLN A 1 1009 ? -20.374 33.116 9.435 1.00 93.06 1009 GLN A C 1
ATOM 8185 O O . GLN A 1 1009 ? -19.820 32.022 9.300 1.00 93.06 1009 GLN A O 1
ATOM 8190 N N . GLN A 1 1010 ? -21.649 33.347 9.101 1.00 95.06 1010 GLN A N 1
ATOM 8191 C CA . GLN A 1 1010 ? -22.533 32.351 8.490 1.00 95.06 1010 GLN A CA 1
ATOM 8192 C C . GLN A 1 1010 ? -22.001 31.914 7.127 1.00 95.06 1010 GLN A C 1
ATOM 8194 O O . GLN A 1 1010 ? -21.830 30.718 6.898 1.00 95.06 1010 GLN A O 1
ATOM 8199 N N . PHE A 1 1011 ? -21.627 32.874 6.274 1.00 95.56 1011 PHE A N 1
ATOM 8200 C CA . PHE A 1 1011 ? -21.014 32.612 4.971 1.00 95.56 1011 PHE A CA 1
ATOM 8201 C C . PHE A 1 1011 ? -19.759 31.737 5.112 1.00 95.56 1011 PHE A C 1
ATOM 8203 O O . PHE A 1 1011 ? -19.641 30.678 4.496 1.00 95.56 1011 PHE A O 1
ATOM 8210 N N . LYS A 1 1012 ? -18.840 32.118 6.011 1.00 95.50 1012 LYS A N 1
ATOM 8211 C CA . LYS A 1 1012 ? -17.634 31.332 6.313 1.00 95.50 1012 LYS A CA 1
ATOM 8212 C C . LYS A 1 1012 ? -17.971 29.936 6.844 1.00 95.50 1012 LYS A C 1
ATOM 8214 O O . LYS A 1 1012 ? -17.312 28.971 6.468 1.00 95.50 1012 LYS A O 1
ATOM 8219 N N . GLY A 1 1013 ? -18.959 29.824 7.730 1.00 95.81 1013 GLY A N 1
ATOM 8220 C CA . GLY A 1 1013 ? -19.441 28.553 8.272 1.00 95.81 1013 GLY A CA 1
ATOM 8221 C C . GLY A 1 1013 ? -19.963 27.617 7.185 1.00 95.81 1013 GLY A C 1
ATOM 8222 O O . GLY A 1 1013 ? -19.570 26.452 7.150 1.00 95.81 1013 GLY A O 1
ATOM 8223 N N . ALA A 1 1014 ? -20.758 28.144 6.254 1.00 96.56 1014 ALA A N 1
ATOM 8224 C CA . ALA A 1 1014 ? -21.288 27.401 5.117 1.00 96.56 1014 ALA A CA 1
ATOM 8225 C C . ALA A 1 1014 ? -20.171 26.902 4.186 1.00 96.56 1014 ALA A C 1
ATOM 8227 O O . ALA A 1 1014 ? -20.196 25.742 3.781 1.00 96.56 1014 ALA A O 1
ATOM 8228 N N . LEU A 1 1015 ? -19.133 27.711 3.931 1.00 95.69 1015 LEU A N 1
ATOM 8229 C CA . LEU A 1 1015 ? -17.957 27.270 3.165 1.00 95.69 1015 LEU A CA 1
ATOM 8230 C C . LEU A 1 1015 ? -17.219 26.100 3.833 1.00 95.69 1015 LEU A C 1
ATOM 8232 O O . LEU A 1 1015 ? -16.846 25.145 3.154 1.00 95.69 1015 LEU A O 1
ATOM 8236 N N . TYR A 1 1016 ? -17.037 26.129 5.159 1.00 96.00 1016 TYR A N 1
ATOM 8237 C CA . TYR A 1 1016 ? -16.463 24.987 5.884 1.00 96.00 1016 TYR A CA 1
ATOM 8238 C C . TYR A 1 1016 ? -17.361 23.745 5.803 1.00 96.00 1016 TYR A C 1
ATOM 8240 O O . TYR A 1 1016 ? -16.847 22.643 5.605 1.00 96.00 1016 TYR A O 1
ATOM 8248 N N . CYS A 1 1017 ? -18.687 23.909 5.912 1.00 95.94 1017 CYS A N 1
ATOM 8249 C CA . CYS A 1 1017 ? -19.642 22.808 5.736 1.00 95.94 1017 CYS A CA 1
ATOM 8250 C C . CYS A 1 1017 ? -19.530 22.186 4.340 1.00 95.94 1017 CYS A C 1
ATOM 8252 O O . CYS A 1 1017 ? -19.553 20.964 4.198 1.00 95.94 1017 CYS A O 1
ATOM 8254 N N . LEU A 1 1018 ? -19.365 23.027 3.316 1.00 95.19 1018 LEU A N 1
ATOM 8255 C CA . LEU A 1 1018 ? -19.218 22.597 1.933 1.00 95.19 1018 LEU A CA 1
ATOM 8256 C C . LEU A 1 1018 ? -17.890 21.851 1.706 1.00 95.19 1018 LEU A C 1
ATOM 8258 O O . LEU A 1 1018 ? -17.864 20.808 1.046 1.00 95.19 1018 LEU A O 1
ATOM 8262 N N . LEU A 1 1019 ? -16.802 22.348 2.308 1.00 94.94 1019 LEU A N 1
ATOM 8263 C CA . LEU A 1 1019 ? -15.462 21.768 2.214 1.00 94.94 1019 LEU A CA 1
ATOM 8264 C C . LEU A 1 1019 ? -15.402 20.362 2.818 1.00 94.94 1019 LEU A C 1
ATOM 8266 O O . LEU A 1 1019 ? -14.800 19.464 2.222 1.00 94.94 1019 LEU A O 1
ATOM 8270 N N . GLY A 1 1020 ? -16.025 20.145 3.977 1.00 91.56 1020 GLY A N 1
ATOM 8271 C CA . GLY A 1 1020 ? -15.942 18.880 4.709 1.00 91.56 1020 GLY A CA 1
ATOM 8272 C C . GLY A 1 1020 ? -14.546 18.600 5.286 1.00 91.56 1020 GLY A C 1
ATOM 8273 O O . GLY A 1 1020 ? -13.609 19.386 5.140 1.00 91.56 1020 GLY A O 1
ATOM 8274 N N . ASN A 1 1021 ? -14.361 17.438 5.913 1.00 84.00 1021 ASN A N 1
ATOM 8275 C CA . ASN A 1 1021 ? -13.076 17.024 6.499 1.00 84.00 1021 ASN A CA 1
ATOM 8276 C C . ASN A 1 1021 ? -12.220 16.178 5.522 1.00 84.00 1021 ASN A C 1
ATOM 8278 O O . ASN A 1 1021 ? -12.653 15.834 4.421 1.00 84.00 1021 ASN A O 1
ATOM 8282 N N . HIS A 1 1022 ? -10.964 15.876 5.877 1.00 77.50 1022 HIS A N 1
ATOM 8283 C CA . HIS A 1 1022 ? -10.025 15.166 4.986 1.00 77.50 1022 HIS A CA 1
ATOM 8284 C C . HIS A 1 1022 ? -10.378 13.687 4.736 1.00 77.50 1022 HIS A C 1
ATOM 8286 O O . HIS A 1 1022 ? -10.009 13.155 3.692 1.00 77.50 1022 HIS A O 1
ATOM 8292 N N . GLY A 1 1023 ? -11.062 13.028 5.678 1.00 70.94 1023 GLY A N 1
ATOM 8293 C CA . GLY A 1 1023 ? -11.372 11.590 5.632 1.00 70.94 1023 GLY A CA 1
ATOM 8294 C C . GLY A 1 1023 ? -12.858 11.242 5.503 1.00 70.94 1023 GLY A C 1
ATOM 8295 O O . GLY A 1 1023 ? -13.210 10.075 5.652 1.00 70.94 1023 GLY A O 1
ATOM 8296 N N . GLY A 1 1024 ? -13.724 12.230 5.284 1.00 78.62 1024 GLY A N 1
ATOM 8297 C CA . GLY A 1 1024 ? -15.174 12.057 5.204 1.00 78.62 1024 GLY A CA 1
ATOM 8298 C C . GLY A 1 1024 ? -15.773 12.705 3.960 1.00 78.62 1024 GLY A C 1
ATOM 8299 O O . GLY A 1 1024 ? -15.102 12.885 2.945 1.00 78.62 1024 GLY A O 1
ATOM 8300 N N . VAL A 1 1025 ? -17.065 13.018 4.037 1.00 83.44 1025 VAL A N 1
ATOM 8301 C CA . VAL A 1 1025 ? -17.839 13.580 2.924 1.00 83.44 1025 VAL A CA 1
ATOM 8302 C C . VAL A 1 1025 ? -17.444 15.028 2.624 1.00 83.44 1025 VAL A C 1
ATOM 8304 O O . VAL A 1 1025 ? -17.277 15.845 3.527 1.00 83.44 1025 VAL A O 1
ATOM 8307 N N . CYS A 1 1026 ? -17.330 15.349 1.336 1.00 91.31 1026 CYS A N 1
ATOM 8308 C CA . CYS A 1 1026 ? -17.199 16.711 0.828 1.00 91.31 1026 CYS A CA 1
ATOM 8309 C C . CYS A 1 1026 ? -18.495 17.065 0.102 1.00 91.31 1026 CYS A C 1
ATOM 8311 O O . CYS A 1 1026 ? -18.749 16.530 -0.975 1.00 91.31 1026 CYS A O 1
ATOM 8313 N N . LEU A 1 1027 ? -19.319 17.940 0.686 1.00 93.94 1027 LEU A N 1
ATOM 8314 C CA . LEU A 1 1027 ? -20.597 18.324 0.079 1.00 93.94 1027 LEU A CA 1
ATOM 8315 C C . LEU A 1 1027 ? -20.398 19.037 -1.269 1.00 93.94 1027 LEU A C 1
ATOM 8317 O O . LEU A 1 1027 ? -21.242 18.906 -2.148 1.00 93.94 1027 LEU A O 1
ATOM 8321 N N . ALA A 1 1028 ? -19.266 19.728 -1.457 1.00 92.50 1028 ALA A N 1
ATOM 8322 C CA . ALA A 1 1028 ? -18.911 20.392 -2.715 1.00 92.50 1028 ALA A CA 1
ATOM 8323 C C . ALA A 1 1028 ? -18.709 19.425 -3.895 1.00 92.50 1028 ALA A C 1
ATOM 8325 O O . ALA A 1 1028 ? -18.900 19.812 -5.045 1.00 92.50 1028 ALA A O 1
ATOM 8326 N N . ASN A 1 1029 ? -18.289 18.187 -3.613 1.00 91.50 1029 ASN A N 1
ATOM 8327 C CA . ASN A 1 1029 ? -17.860 17.202 -4.607 1.00 91.50 1029 ASN A CA 1
ATOM 8328 C C . ASN A 1 1029 ? -18.514 15.837 -4.353 1.00 91.50 1029 ASN A C 1
ATOM 8330 O O . ASN A 1 1029 ? -17.842 14.806 -4.288 1.00 91.50 1029 ASN A O 1
ATOM 8334 N N . LEU A 1 1030 ? -19.830 15.839 -4.134 1.00 88.06 1030 LEU A N 1
ATOM 8335 C CA . LEU A 1 1030 ? -20.601 14.603 -4.064 1.00 88.06 1030 LEU A CA 1
ATOM 8336 C C . LEU A 1 1030 ? -20.755 14.003 -5.457 1.00 88.06 1030 LEU A C 1
ATOM 8338 O O . LEU A 1 1030 ? -21.004 14.714 -6.422 1.00 88.06 1030 LEU A O 1
ATOM 8342 N N . HIS A 1 1031 ? -20.632 12.681 -5.534 1.00 86.25 1031 HIS A N 1
ATOM 8343 C CA . HIS A 1 1031 ? -20.636 11.917 -6.779 1.00 86.25 1031 HIS A CA 1
ATOM 8344 C C . HIS A 1 1031 ? -22.058 11.748 -7.365 1.00 86.25 1031 HIS A C 1
ATOM 8346 O O . HIS A 1 1031 ? -22.522 10.634 -7.601 1.00 86.25 1031 HIS A O 1
ATOM 8352 N N . ASP A 1 1032 ? -22.781 12.857 -7.533 1.00 88.06 1032 ASP A N 1
ATOM 8353 C CA . ASP A 1 1032 ? -24.156 12.929 -8.034 1.00 88.06 1032 ASP A CA 1
ATOM 8354 C C . ASP A 1 1032 ? -24.358 14.254 -8.793 1.00 88.06 1032 ASP A C 1
ATOM 8356 O O . ASP A 1 1032 ? -24.032 15.334 -8.290 1.00 88.06 1032 ASP A O 1
ATOM 8360 N N . TRP A 1 1033 ? -24.883 14.171 -10.020 1.00 93.06 1033 TRP A N 1
ATOM 8361 C CA . TRP A 1 1033 ? -25.059 15.334 -10.893 1.00 93.06 1033 TRP A CA 1
ATOM 8362 C C . TRP A 1 1033 ? -25.991 16.393 -10.299 1.00 93.06 1033 TRP A C 1
ATOM 8364 O O . TRP A 1 1033 ? -25.704 17.581 -10.418 1.00 93.06 1033 TRP A O 1
ATOM 8374 N N . GLU A 1 1034 ? -27.074 15.992 -9.633 1.00 90.19 1034 GLU A N 1
ATOM 8375 C CA . GLU A 1 1034 ? -28.064 16.921 -9.079 1.00 90.19 1034 GLU A CA 1
ATOM 8376 C C . GLU A 1 1034 ? -27.470 17.760 -7.943 1.00 90.19 1034 GLU A C 1
ATOM 8378 O O . GLU A 1 1034 ? -27.809 18.933 -7.782 1.00 90.19 1034 GLU A O 1
ATOM 8383 N N . CYS A 1 1035 ? -26.532 17.180 -7.190 1.00 93.38 1035 CYS A N 1
ATOM 8384 C CA . CYS A 1 1035 ? -25.767 17.890 -6.174 1.00 93.38 1035 CYS A CA 1
ATOM 8385 C C . CYS A 1 1035 ? -24.769 18.875 -6.802 1.00 93.38 1035 CYS A C 1
ATOM 8387 O O . CYS A 1 1035 ? -24.746 20.042 -6.414 1.00 93.38 1035 CYS A O 1
ATOM 8389 N N . ILE A 1 1036 ? -23.973 18.437 -7.784 1.00 95.44 1036 ILE A N 1
ATOM 8390 C CA . ILE A 1 1036 ? -22.925 19.277 -8.394 1.00 95.44 1036 ILE A CA 1
ATOM 8391 C C . ILE A 1 1036 ? -23.509 20.463 -9.171 1.00 95.44 1036 ILE A C 1
ATOM 8393 O O . ILE A 1 1036 ? -22.987 21.576 -9.075 1.00 95.44 1036 ILE A O 1
ATOM 8397 N N . VAL A 1 1037 ? -24.616 20.251 -9.894 1.00 95.69 1037 VAL A N 1
ATOM 8398 C CA . VAL A 1 1037 ? -25.359 21.311 -10.604 1.00 95.69 1037 VAL A CA 1
ATOM 8399 C C . VAL A 1 1037 ? -25.755 22.450 -9.665 1.00 95.69 1037 VAL A C 1
ATOM 8401 O O . VAL A 1 1037 ? -25.840 23.594 -10.101 1.00 95.69 1037 VAL A O 1
ATOM 8404 N N . GLN A 1 1038 ? -25.968 22.163 -8.381 1.00 94.50 1038 GLN A N 1
ATOM 8405 C CA . GLN A 1 1038 ? -26.285 23.177 -7.381 1.00 94.50 1038 GLN A CA 1
ATOM 8406 C C . GLN A 1 1038 ? -25.023 23.772 -6.751 1.00 94.50 1038 GLN A C 1
ATOM 8408 O O . GLN A 1 1038 ? -24.914 24.991 -6.629 1.00 94.50 1038 GLN A O 1
ATOM 8413 N N . THR A 1 1039 ? -24.065 22.935 -6.341 1.00 96.19 1039 THR A N 1
ATOM 8414 C CA . THR A 1 1039 ? -22.928 23.379 -5.522 1.00 96.19 1039 THR A CA 1
ATOM 8415 C C . THR A 1 1039 ? -21.918 24.214 -6.297 1.00 96.19 1039 THR A C 1
ATOM 8417 O O . THR A 1 1039 ? -21.499 25.257 -5.798 1.00 96.19 1039 THR A O 1
ATOM 8420 N N . TRP A 1 1040 ? -21.521 23.803 -7.504 1.00 96.88 1040 TRP A N 1
ATOM 8421 C CA . TRP A 1 1040 ? -20.438 24.480 -8.226 1.00 96.88 1040 TRP A CA 1
ATOM 8422 C C . TRP A 1 1040 ? -20.829 25.880 -8.715 1.00 96.88 1040 TRP A C 1
ATOM 8424 O O . TRP A 1 1040 ? -20.062 26.812 -8.457 1.00 96.88 1040 TRP A O 1
ATOM 8434 N N . PRO A 1 1041 ? -22.006 26.092 -9.343 1.00 95.69 1041 PRO A N 1
ATOM 8435 C CA . PRO A 1 1041 ? -22.439 27.441 -9.692 1.00 95.69 1041 PRO A CA 1
ATOM 8436 C C . PRO A 1 1041 ? -22.599 28.329 -8.460 1.00 95.69 1041 PRO A C 1
ATOM 8438 O O . PRO A 1 1041 ? -22.103 29.452 -8.466 1.00 95.69 1041 PRO A O 1
ATOM 8441 N N . ALA A 1 1042 ? -23.187 27.805 -7.376 1.00 94.50 1042 ALA A N 1
ATOM 8442 C CA . ALA A 1 1042 ? -23.349 28.545 -6.128 1.00 94.50 1042 ALA A CA 1
ATOM 8443 C C . ALA A 1 1042 ? -22.005 28.990 -5.531 1.00 94.50 1042 ALA A C 1
ATOM 8445 O O . ALA A 1 1042 ? -21.891 30.112 -5.046 1.00 94.50 1042 ALA A O 1
ATOM 8446 N N . MET A 1 1043 ? -20.964 28.154 -5.603 1.00 94.62 1043 MET A N 1
ATOM 8447 C CA . MET A 1 1043 ? -19.618 28.534 -5.164 1.00 94.62 1043 MET A CA 1
ATOM 8448 C C . MET A 1 1043 ? -19.056 29.715 -5.959 1.00 94.62 1043 MET A C 1
ATOM 8450 O O . MET A 1 1043 ? -18.441 30.600 -5.368 1.00 94.62 1043 MET A O 1
ATOM 8454 N N . ILE A 1 1044 ? -19.275 29.759 -7.273 1.00 94.44 1044 ILE A N 1
ATOM 8455 C CA . ILE A 1 1044 ? -18.773 30.842 -8.129 1.00 94.44 1044 ILE A CA 1
ATOM 8456 C C . ILE A 1 1044 ? -19.605 32.105 -7.919 1.00 94.44 1044 ILE A C 1
ATOM 8458 O O . ILE A 1 1044 ? -19.050 33.161 -7.623 1.00 94.44 1044 ILE A O 1
ATOM 8462 N N . SER A 1 1045 ? -20.934 31.995 -7.991 1.00 92.94 1045 SER A N 1
ATOM 8463 C CA . SER A 1 1045 ? -21.850 33.124 -7.806 1.00 92.94 1045 SER A CA 1
ATOM 8464 C C . SER A 1 1045 ? -21.764 33.725 -6.402 1.00 92.94 1045 SER A C 1
ATOM 8466 O O . SER A 1 1045 ? -22.056 34.906 -6.226 1.00 92.94 1045 SER A O 1
ATOM 8468 N N . SER A 1 1046 ? -21.309 32.959 -5.401 1.00 93.75 1046 SER A N 1
ATOM 8469 C CA . SER A 1 1046 ? -21.047 33.475 -4.051 1.00 93.75 1046 SER A CA 1
ATOM 8470 C C . SER A 1 1046 ? -20.001 34.594 -4.022 1.00 93.75 1046 SER A C 1
ATOM 8472 O O . SER A 1 1046 ? -20.005 35.407 -3.098 1.00 93.75 1046 SER A O 1
ATOM 8474 N N . GLY A 1 1047 ? -19.165 34.703 -5.062 1.00 91.12 1047 GLY A N 1
ATOM 8475 C CA . GLY A 1 1047 ? -18.247 35.822 -5.262 1.00 91.12 1047 GLY A CA 1
ATOM 8476 C C . GLY A 1 1047 ? -18.931 37.176 -5.475 1.00 91.12 1047 GLY A C 1
ATOM 8477 O O . GLY A 1 1047 ? -18.278 38.209 -5.364 1.00 91.12 1047 GLY A O 1
ATOM 8478 N N . LEU A 1 1048 ? -20.238 37.188 -5.747 1.00 90.94 1048 LEU A N 1
ATOM 8479 C CA . LEU A 1 1048 ? -21.054 38.401 -5.838 1.00 90.94 1048 LEU A CA 1
ATO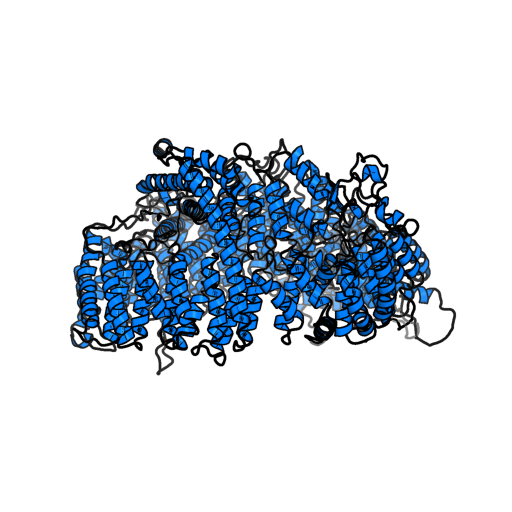M 8480 C C . LEU A 1 1048 ? -21.840 38.701 -4.553 1.00 90.94 1048 LEU A C 1
ATOM 8482 O O . LEU A 1 1048 ? -22.528 39.719 -4.478 1.00 90.94 1048 LEU A O 1
ATOM 8486 N N . SER A 1 1049 ? -21.771 37.829 -3.543 1.00 90.19 1049 SER A N 1
ATOM 8487 C CA . SER A 1 1049 ? -22.484 38.035 -2.282 1.00 90.19 1049 SER A CA 1
ATOM 8488 C C . SER A 1 1049 ? -21.893 39.206 -1.496 1.00 90.19 1049 SER A C 1
ATOM 8490 O O . SER A 1 1049 ? -20.679 39.312 -1.336 1.00 90.19 1049 SER A O 1
ATOM 8492 N N . LYS A 1 1050 ? -22.754 40.047 -0.909 1.00 86.50 1050 LYS A N 1
ATOM 8493 C CA . LYS A 1 1050 ? -22.328 41.133 -0.004 1.00 86.50 1050 LYS A CA 1
ATOM 8494 C C . LYS A 1 1050 ? -21.631 40.617 1.264 1.00 86.50 1050 LYS A C 1
ATOM 8496 O O . LYS A 1 1050 ? -20.846 41.343 1.867 1.00 86.50 1050 LYS A O 1
ATOM 8501 N N . ALA A 1 1051 ? -21.912 39.376 1.671 1.00 87.44 1051 ALA A N 1
ATOM 8502 C CA . ALA A 1 1051 ? -21.288 38.739 2.831 1.00 87.44 1051 ALA A CA 1
ATOM 8503 C C . ALA A 1 1051 ? -19.871 38.208 2.533 1.00 87.44 1051 ALA A C 1
ATOM 8505 O O . ALA A 1 1051 ? -19.113 37.891 3.454 1.00 87.44 1051 ALA A O 1
ATOM 8506 N N . MET A 1 1052 ? -19.503 38.105 1.254 1.00 89.88 1052 MET A N 1
ATOM 8507 C CA . MET A 1 1052 ? -18.203 37.622 0.806 1.00 89.88 1052 MET A CA 1
ATOM 8508 C C . MET A 1 1052 ? -17.167 38.757 0.875 1.00 89.88 1052 MET A C 1
ATOM 8510 O O . MET A 1 1052 ? -17.392 39.856 0.378 1.00 89.88 1052 MET A O 1
ATOM 8514 N N . SER A 1 1053 ? -16.004 38.495 1.486 1.00 87.75 1053 SER A N 1
ATOM 8515 C CA . SER A 1 1053 ? -14.867 39.426 1.501 1.00 87.75 1053 SER A CA 1
ATOM 8516 C C . SER A 1 1053 ? -13.546 38.681 1.299 1.00 87.75 1053 SER A C 1
ATOM 8518 O O . SER A 1 1053 ? -13.087 37.943 2.178 1.00 87.75 1053 SER A O 1
ATOM 8520 N N . LEU A 1 1054 ? -12.914 38.903 0.140 1.00 86.00 1054 LEU A N 1
ATOM 8521 C CA . LEU A 1 1054 ? -11.574 38.391 -0.173 1.00 86.00 1054 LEU A CA 1
ATOM 8522 C C . LEU A 1 1054 ? -10.459 39.097 0.618 1.00 86.00 1054 LEU A C 1
ATOM 8524 O O . LEU A 1 1054 ? -9.333 38.613 0.632 1.00 86.00 1054 LEU A O 1
ATOM 8528 N N . GLU A 1 1055 ? -10.750 40.193 1.321 1.00 87.62 1055 GLU A N 1
ATOM 8529 C CA . GLU A 1 1055 ? -9.773 40.855 2.199 1.00 87.62 1055 GLU A CA 1
ATOM 8530 C C . GLU A 1 1055 ? -9.417 39.984 3.409 1.00 87.62 1055 GLU A C 1
ATOM 8532 O O . GLU A 1 1055 ? -8.332 40.104 3.973 1.00 87.62 1055 GLU A O 1
ATOM 8537 N N . LYS A 1 1056 ? -10.312 39.067 3.810 1.00 89.94 1056 LYS A N 1
ATOM 8538 C CA . LYS A 1 1056 ? -10.039 38.112 4.886 1.00 89.94 1056 LYS A CA 1
ATOM 8539 C C . LYS A 1 1056 ? -9.201 36.943 4.354 1.00 89.94 1056 LYS A C 1
ATOM 8541 O O . LYS A 1 1056 ? -9.751 36.092 3.644 1.00 89.94 1056 LYS A O 1
ATOM 8546 N N . PRO A 1 1057 ? -7.944 36.754 4.812 1.00 91.75 1057 PRO A N 1
ATOM 8547 C CA . PRO A 1 1057 ? -7.077 35.679 4.316 1.00 91.75 1057 PRO A CA 1
ATOM 8548 C C . PRO A 1 1057 ? -7.684 34.284 4.492 1.00 91.75 1057 PRO A C 1
ATOM 8550 O O . PRO A 1 1057 ? -7.486 33.393 3.673 1.00 91.75 1057 PRO A O 1
ATOM 8553 N N . SER A 1 1058 ? -8.485 34.093 5.547 1.00 91.75 1058 SER A N 1
ATOM 8554 C CA . SER A 1 1058 ? -9.158 32.816 5.788 1.00 91.75 1058 SER A CA 1
ATOM 8555 C C . SER A 1 1058 ? -10.221 32.463 4.744 1.00 91.75 1058 SER A C 1
ATOM 8557 O O . SER A 1 1058 ? -10.458 31.283 4.539 1.00 91.75 1058 SER A O 1
ATOM 8559 N N . ILE A 1 1059 ? -10.882 33.447 4.122 1.00 93.62 1059 ILE A N 1
ATOM 8560 C CA . ILE A 1 1059 ? -11.882 33.190 3.070 1.00 93.62 1059 ILE A CA 1
ATOM 8561 C C . ILE A 1 1059 ? -11.169 32.839 1.766 1.00 93.62 1059 ILE A C 1
ATOM 8563 O O . ILE A 1 1059 ? -11.522 31.855 1.127 1.00 93.62 1059 ILE A O 1
ATOM 8567 N N . VAL A 1 1060 ? -10.113 33.588 1.431 1.00 92.19 1060 VAL A N 1
ATOM 8568 C CA . VAL A 1 1060 ? -9.239 33.301 0.285 1.00 92.19 1060 VAL A CA 1
ATOM 8569 C C . VAL A 1 1060 ? -8.721 31.868 0.355 1.00 92.19 1060 VAL A C 1
ATOM 8571 O O . VAL A 1 1060 ? -8.934 31.097 -0.577 1.00 92.19 1060 VAL A O 1
ATOM 8574 N N . ARG A 1 1061 ? -8.133 31.497 1.500 1.00 94.00 1061 ARG A N 1
ATOM 8575 C CA . ARG A 1 1061 ? -7.625 30.146 1.743 1.00 94.00 1061 ARG A CA 1
ATOM 8576 C C . ARG A 1 1061 ? -8.713 29.084 1.610 1.00 94.00 1061 ARG A C 1
ATOM 8578 O O . ARG A 1 1061 ? -8.451 28.046 1.030 1.00 94.00 1061 ARG A O 1
ATOM 8585 N N . LEU A 1 1062 ? -9.925 29.335 2.107 1.00 93.62 1062 LEU A N 1
ATOM 8586 C CA . LEU A 1 1062 ? -11.024 28.372 2.001 1.00 93.62 1062 LEU A CA 1
ATOM 8587 C C . LEU A 1 1062 ? -11.461 28.111 0.563 1.00 93.62 1062 LEU A C 1
ATOM 8589 O O . LEU A 1 1062 ? -11.727 26.965 0.221 1.00 93.62 1062 LEU A O 1
ATOM 8593 N N . PHE A 1 1063 ? -11.551 29.148 -0.269 1.00 95.38 1063 PHE A N 1
ATOM 8594 C CA . PHE A 1 1063 ? -11.867 28.963 -1.684 1.00 95.38 1063 PHE A CA 1
ATOM 8595 C C . PHE A 1 1063 ? -10.746 28.241 -2.427 1.00 95.38 1063 PHE A C 1
ATOM 8597 O O . PHE A 1 1063 ? -11.038 27.380 -3.254 1.00 95.38 1063 PHE A O 1
ATOM 8604 N N . ASP A 1 1064 ? -9.487 28.537 -2.092 1.00 94.00 1064 ASP A N 1
ATOM 8605 C CA . ASP A 1 1064 ? -8.338 27.812 -2.638 1.00 94.00 1064 ASP A CA 1
ATOM 8606 C C . ASP A 1 1064 ? -8.371 26.334 -2.207 1.00 94.00 1064 ASP A C 1
ATOM 8608 O O . ASP A 1 1064 ? -8.291 25.451 -3.057 1.00 94.00 1064 ASP A O 1
ATOM 8612 N N . ASP A 1 1065 ? -8.611 26.055 -0.920 1.00 94.50 1065 ASP A N 1
ATOM 8613 C CA . ASP A 1 1065 ? -8.749 24.700 -0.372 1.00 94.50 1065 ASP A CA 1
ATOM 8614 C C . ASP A 1 1065 ? -9.929 23.947 -1.015 1.00 94.50 1065 ASP A C 1
ATOM 8616 O O . ASP A 1 1065 ? -9.814 22.761 -1.322 1.00 94.50 1065 ASP A O 1
ATOM 8620 N N . LEU A 1 1066 ? -11.066 24.617 -1.239 1.00 95.12 1066 LEU A N 1
ATOM 8621 C CA . LEU A 1 1066 ? -12.242 24.056 -1.912 1.00 95.12 1066 LEU A CA 1
ATOM 8622 C C . LEU A 1 1066 ? -11.937 23.702 -3.369 1.00 95.12 1066 LEU A C 1
ATOM 8624 O O . LEU A 1 1066 ? -12.187 22.571 -3.789 1.00 95.12 1066 LEU A O 1
ATOM 8628 N N . ALA A 1 1067 ? -11.386 24.648 -4.130 1.00 94.75 1067 ALA A N 1
ATOM 8629 C CA . ALA A 1 1067 ? -11.062 24.451 -5.536 1.00 94.75 1067 ALA A CA 1
ATOM 8630 C C . ALA A 1 1067 ? -9.991 23.366 -5.717 1.00 94.75 1067 ALA A C 1
ATOM 8632 O O . ALA A 1 1067 ? -10.153 22.477 -6.555 1.00 94.75 1067 ALA A O 1
ATOM 8633 N N . GLU A 1 1068 ? -8.941 23.374 -4.889 1.00 93.38 1068 GLU A N 1
ATOM 8634 C CA . GLU A 1 1068 ? -7.901 22.344 -4.896 1.00 93.38 1068 GLU A CA 1
ATOM 8635 C C . GLU A 1 1068 ? -8.472 20.975 -4.508 1.00 93.38 1068 GLU A C 1
ATOM 8637 O O . GLU A 1 1068 ? -8.178 19.970 -5.158 1.00 93.38 1068 GLU A O 1
ATOM 8642 N N . LYS A 1 1069 ? -9.311 20.910 -3.465 1.00 93.56 1069 LYS A N 1
ATOM 8643 C CA . LYS A 1 1069 ? -9.919 19.651 -3.023 1.00 93.56 1069 LYS A CA 1
ATOM 8644 C C . LYS A 1 1069 ? -10.819 19.060 -4.103 1.00 93.56 1069 LYS A C 1
ATOM 8646 O O . LYS A 1 1069 ? -10.704 17.861 -4.343 1.00 93.56 1069 LYS A O 1
ATOM 8651 N N . ILE A 1 1070 ? -11.643 19.874 -4.769 1.00 94.25 1070 ILE A N 1
ATOM 8652 C CA . ILE A 1 1070 ? -12.463 19.437 -5.907 1.00 94.25 1070 ILE A CA 1
ATOM 8653 C C . ILE A 1 1070 ? -11.557 18.947 -7.037 1.00 94.25 1070 ILE A C 1
ATOM 8655 O O . ILE A 1 1070 ? -11.708 17.812 -7.465 1.00 94.25 1070 ILE A O 1
ATOM 8659 N N . HIS A 1 1071 ? -10.553 19.718 -7.461 1.00 91.44 1071 HIS A N 1
ATOM 8660 C CA . HIS A 1 1071 ? -9.656 19.300 -8.546 1.00 91.44 1071 HIS A CA 1
ATOM 8661 C C . HIS A 1 1071 ? -8.904 17.991 -8.237 1.00 91.44 1071 HIS A C 1
ATOM 8663 O O . HIS A 1 1071 ? -8.690 17.168 -9.120 1.00 91.44 1071 HIS A O 1
ATOM 8669 N N . ARG A 1 1072 ? -8.531 17.767 -6.970 1.00 88.88 1072 ARG A N 1
ATOM 8670 C CA . ARG A 1 1072 ? -7.821 16.561 -6.515 1.00 88.88 1072 ARG A CA 1
ATOM 8671 C C . ARG A 1 1072 ? -8.729 15.341 -6.318 1.00 88.88 1072 ARG A C 1
ATOM 8673 O O . ARG A 1 1072 ? -8.226 14.219 -6.339 1.00 88.88 1072 ARG A O 1
ATOM 8680 N N . GLN A 1 1073 ? -10.013 15.546 -6.020 1.00 90.56 1073 GLN A N 1
ATOM 8681 C CA . GLN A 1 1073 ? -10.961 14.479 -5.665 1.00 90.56 1073 GLN A CA 1
ATOM 8682 C C . GLN A 1 1073 ? -12.074 14.273 -6.696 1.00 90.56 1073 GLN A C 1
ATOM 8684 O O . GLN A 1 1073 ? -12.873 13.359 -6.519 1.00 90.56 1073 GLN A O 1
ATOM 8689 N N . TYR A 1 1074 ? -12.182 15.117 -7.723 1.00 93.12 1074 TYR A N 1
ATOM 8690 C CA . TYR A 1 1074 ? -13.164 14.943 -8.784 1.00 93.12 1074 TYR A CA 1
ATOM 8691 C C . TYR A 1 1074 ? -12.903 13.629 -9.520 1.00 93.12 1074 TYR A C 1
ATOM 8693 O O . TYR A 1 1074 ? -11.773 13.306 -9.885 1.00 93.12 1074 TYR A O 1
ATOM 8701 N N . GLU A 1 1075 ? -13.976 12.879 -9.717 1.00 91.50 1075 GLU A N 1
ATOM 8702 C CA . GLU A 1 1075 ? -14.004 11.626 -10.454 1.00 91.50 1075 GLU A CA 1
ATOM 8703 C C . GLU A 1 1075 ? -15.024 11.807 -11.579 1.00 91.50 1075 GLU A C 1
ATOM 8705 O O . GLU A 1 1075 ? -16.086 12.399 -11.371 1.00 91.50 1075 GLU A O 1
ATOM 8710 N N . THR A 1 1076 ? -14.709 11.336 -12.787 1.00 91.69 1076 THR A N 1
ATOM 8711 C CA . THR A 1 1076 ? -15.626 11.478 -13.924 1.00 91.69 1076 THR A CA 1
ATOM 8712 C C . THR A 1 1076 ? -16.930 10.716 -13.650 1.00 91.69 1076 THR A C 1
ATOM 8714 O O . THR A 1 1076 ? -16.934 9.484 -13.608 1.00 91.69 1076 THR A O 1
ATOM 8717 N N . ILE A 1 1077 ? -18.041 11.447 -13.501 1.00 91.94 1077 ILE A N 1
ATOM 8718 C CA . ILE A 1 1077 ? -19.368 10.876 -13.212 1.00 91.94 1077 ILE A CA 1
ATOM 8719 C C . ILE A 1 1077 ? -19.971 10.256 -14.478 1.00 91.94 1077 ILE A C 1
ATOM 8721 O O . ILE A 1 1077 ? -19.845 10.817 -15.566 1.00 91.94 1077 ILE A O 1
ATOM 8725 N N . GLY A 1 1078 ? -20.620 9.100 -14.377 1.00 88.31 1078 GLY A N 1
ATOM 8726 C CA . GLY A 1 1078 ? -21.253 8.423 -15.509 1.00 88.31 1078 GLY A CA 1
ATOM 8727 C C . GLY A 1 1078 ? -22.416 9.217 -16.123 1.00 88.31 1078 GLY A C 1
ATOM 8728 O O . GLY A 1 1078 ? -23.159 9.906 -15.421 1.00 88.31 1078 GLY A O 1
ATOM 8729 N N . LEU A 1 1079 ? -22.574 9.104 -17.446 1.00 91.06 1079 LEU A N 1
ATOM 8730 C CA . LEU A 1 1079 ? -23.764 9.556 -18.190 1.00 91.06 1079 LEU A CA 1
ATOM 8731 C C . LEU A 1 1079 ? -24.627 8.379 -18.671 1.00 91.06 1079 LEU A C 1
ATOM 8733 O O . LEU A 1 1079 ? -25.834 8.523 -18.843 1.00 91.06 1079 LEU A O 1
ATOM 8737 N N . ASP A 1 1080 ? -24.014 7.211 -18.873 1.00 87.44 1080 ASP A N 1
ATOM 8738 C CA . ASP A 1 1080 ? -24.672 5.995 -19.346 1.00 87.44 1080 ASP A CA 1
ATOM 8739 C C . ASP A 1 1080 ? -24.407 4.837 -18.380 1.00 87.44 1080 ASP A C 1
ATOM 8741 O O . ASP A 1 1080 ? -23.267 4.421 -18.169 1.00 87.44 1080 ASP A O 1
ATOM 8745 N N . PHE A 1 1081 ? -25.482 4.305 -17.807 1.00 87.12 1081 PHE A N 1
ATOM 8746 C CA . PHE A 1 1081 ? -25.465 3.135 -16.942 1.00 87.12 1081 PHE A CA 1
ATOM 8747 C C . PHE A 1 1081 ? -26.227 1.992 -17.617 1.00 87.12 1081 PHE A C 1
ATOM 8749 O O . PHE A 1 1081 ? -27.432 1.819 -17.426 1.00 87.12 1081 PHE A O 1
ATOM 8756 N N . SER A 1 1082 ? -25.512 1.202 -18.417 1.00 86.69 1082 SER A N 1
ATOM 8757 C CA . SER A 1 1082 ? -26.038 0.001 -19.067 1.00 86.69 1082 SER A CA 1
ATOM 8758 C C . SER A 1 1082 ? -25.525 -1.269 -18.382 1.00 86.69 1082 SER A C 1
ATOM 8760 O O . SER A 1 1082 ? -24.335 -1.422 -18.105 1.00 86.69 1082 SER A O 1
ATOM 8762 N N . VAL A 1 1083 ? -26.443 -2.195 -18.090 1.00 90.69 1083 VAL A N 1
ATOM 8763 C CA . VAL A 1 1083 ? -26.135 -3.496 -17.478 1.00 90.69 1083 VAL A CA 1
ATOM 8764 C C . VAL A 1 1083 ? -26.175 -4.577 -18.564 1.00 90.69 1083 VAL A C 1
ATOM 8766 O O . VAL A 1 1083 ? -27.234 -4.762 -19.169 1.00 90.69 1083 VAL A O 1
ATOM 8769 N N . PRO A 1 1084 ? -25.063 -5.291 -18.827 1.00 90.62 1084 PRO A N 1
ATOM 8770 C CA . PRO A 1 1084 ? -25.036 -6.385 -19.795 1.00 90.62 1084 PRO A CA 1
ATOM 8771 C C . PRO A 1 1084 ? -25.946 -7.554 -19.401 1.00 90.62 1084 PRO A C 1
ATOM 8773 O O . PRO A 1 1084 ? -26.102 -7.854 -18.217 1.00 90.62 1084 PRO A O 1
ATOM 8776 N N . GLU A 1 1085 ? -26.462 -8.279 -20.396 1.00 92.00 1085 GLU A N 1
ATOM 8777 C CA . GLU A 1 1085 ? -27.389 -9.404 -20.186 1.00 92.00 1085 GLU A CA 1
ATOM 8778 C C . GLU A 1 1085 ? -26.790 -10.513 -19.307 1.00 92.00 1085 GLU A C 1
ATOM 8780 O O . GLU A 1 1085 ? -27.445 -11.040 -18.414 1.00 92.00 1085 GLU A O 1
ATOM 8785 N N . LYS A 1 1086 ? -25.489 -10.779 -19.449 1.00 92.00 1086 LYS A N 1
ATOM 8786 C CA . LYS A 1 1086 ? -24.771 -11.773 -18.640 1.00 92.00 1086 LYS A CA 1
ATOM 8787 C C . LYS A 1 1086 ? -24.802 -11.476 -17.133 1.00 92.00 1086 LYS A C 1
ATOM 8789 O O . LYS A 1 1086 ? -24.858 -12.394 -16.316 1.00 92.00 1086 LYS A O 1
ATOM 8794 N N . CYS A 1 1087 ? -24.803 -10.198 -16.741 1.00 93.44 1087 CYS A N 1
ATOM 8795 C CA . CYS A 1 1087 ? -24.984 -9.813 -15.338 1.00 93.44 1087 CYS A CA 1
ATOM 8796 C C . CYS A 1 1087 ? -26.385 -10.196 -14.843 1.00 93.44 1087 CYS A C 1
ATOM 8798 O O . CYS A 1 1087 ? -26.535 -10.636 -13.703 1.00 93.44 1087 CYS A O 1
ATOM 8800 N N . ILE A 1 1088 ? -27.399 -10.044 -15.700 1.00 93.62 1088 ILE A N 1
ATOM 8801 C CA . ILE A 1 1088 ? -28.798 -10.366 -15.403 1.00 93.62 1088 ILE A CA 1
ATOM 8802 C C . ILE A 1 1088 ? -28.973 -11.880 -15.250 1.00 93.62 1088 ILE A C 1
ATOM 8804 O O . ILE A 1 1088 ? -29.577 -12.319 -14.273 1.00 93.62 1088 ILE A O 1
ATOM 8808 N N . GLU A 1 1089 ? -28.385 -12.682 -16.140 1.00 93.94 1089 GLU A N 1
ATOM 8809 C CA . GLU A 1 1089 ? -28.410 -14.151 -16.062 1.00 93.94 1089 GLU A CA 1
ATOM 8810 C C . GLU A 1 1089 ? -27.881 -14.666 -14.713 1.00 93.94 1089 GLU A C 1
ATOM 8812 O O . GLU A 1 1089 ? -28.534 -15.461 -14.035 1.00 93.94 1089 GLU A O 1
ATOM 8817 N N . ILE A 1 1090 ? -26.726 -14.161 -14.265 1.00 93.44 1090 ILE A N 1
ATOM 8818 C CA . ILE A 1 1090 ? -26.135 -14.566 -12.979 1.00 93.44 1090 ILE A CA 1
ATOM 8819 C C . ILE A 1 1090 ? -26.963 -14.033 -11.802 1.00 93.44 1090 ILE A C 1
ATOM 8821 O O . ILE A 1 1090 ? -27.133 -14.723 -10.794 1.00 93.44 1090 ILE A O 1
ATOM 8825 N N . ALA A 1 1091 ? -27.506 -12.820 -11.917 1.00 92.12 1091 ALA A N 1
ATOM 8826 C CA . ALA A 1 1091 ? -28.370 -12.239 -10.895 1.00 92.12 1091 ALA A CA 1
ATOM 8827 C C . ALA A 1 1091 ? -29.654 -13.059 -10.681 1.00 92.12 1091 ALA A C 1
ATOM 8829 O O . ALA A 1 1091 ? -30.094 -13.213 -9.541 1.00 92.12 1091 ALA A O 1
ATOM 8830 N N . ILE A 1 1092 ? -30.215 -13.636 -11.750 1.00 90.94 1092 ILE A N 1
ATOM 8831 C CA . ILE A 1 1092 ? -31.362 -14.549 -11.682 1.00 90.94 1092 ILE A CA 1
ATOM 8832 C C . ILE A 1 1092 ? -31.004 -15.802 -10.875 1.00 90.94 1092 ILE A C 1
ATOM 8834 O O . ILE A 1 1092 ? -31.770 -16.201 -9.998 1.00 90.94 1092 ILE A O 1
ATOM 8838 N N . LEU A 1 1093 ? -29.834 -16.401 -11.112 1.00 91.75 1093 LEU A N 1
ATOM 8839 C CA . LEU A 1 1093 ? -29.369 -17.559 -10.336 1.00 91.75 1093 LEU A CA 1
ATOM 8840 C C . LEU A 1 1093 ? -29.204 -17.219 -8.848 1.00 91.75 1093 LEU A C 1
ATOM 8842 O O . LEU A 1 1093 ? -29.638 -17.981 -7.985 1.00 91.75 1093 LEU A O 1
ATOM 8846 N N . LEU A 1 1094 ? -28.641 -16.046 -8.540 1.00 90.44 1094 LEU A N 1
ATOM 8847 C CA . LEU A 1 1094 ? -28.486 -15.580 -7.161 1.00 90.44 1094 LEU A CA 1
ATOM 8848 C C . LEU A 1 1094 ? -29.838 -15.379 -6.456 1.00 90.44 1094 LEU A C 1
ATOM 8850 O O . LEU A 1 1094 ? -29.965 -15.707 -5.274 1.00 90.44 1094 LEU A O 1
ATOM 8854 N N . GLN A 1 1095 ? -30.838 -14.860 -7.173 1.00 85.56 1095 GLN A N 1
ATOM 8855 C CA . GLN A 1 1095 ? -32.179 -14.624 -6.639 1.00 85.56 1095 GLN A CA 1
ATOM 8856 C C . GLN A 1 1095 ? -32.931 -15.940 -6.394 1.00 85.56 1095 GLN A C 1
ATOM 8858 O O . GLN A 1 1095 ? -33.539 -16.091 -5.339 1.00 85.56 1095 GLN A O 1
ATOM 8863 N N . HIS A 1 1096 ? -32.838 -16.915 -7.307 1.00 83.69 1096 HIS A N 1
ATOM 8864 C CA . HIS A 1 1096 ? -33.433 -18.245 -7.114 1.00 83.69 1096 HIS A CA 1
ATOM 8865 C C . HIS A 1 1096 ? -32.844 -18.993 -5.917 1.00 83.69 1096 HIS A C 1
ATOM 8867 O O . HIS A 1 1096 ? -33.555 -19.725 -5.237 1.00 83.69 1096 HIS A O 1
ATOM 8873 N N . ALA A 1 1097 ? -31.559 -18.786 -5.625 1.00 79.25 1097 ALA A N 1
ATOM 8874 C CA . ALA A 1 1097 ? -30.919 -19.383 -4.462 1.00 79.25 1097 ALA A CA 1
ATOM 8875 C C . ALA A 1 1097 ? -31.380 -18.756 -3.125 1.00 79.25 1097 ALA A C 1
ATOM 8877 O O . ALA A 1 1097 ? -31.000 -19.243 -2.059 1.00 79.25 1097 ALA A O 1
ATOM 8878 N N . ALA A 1 1098 ? -32.139 -17.654 -3.129 1.00 65.50 1098 ALA A N 1
ATOM 8879 C CA . ALA A 1 1098 ? -32.705 -17.084 -1.911 1.00 65.50 1098 ALA A CA 1
ATOM 8880 C C . ALA A 1 1098 ? -33.926 -17.916 -1.474 1.00 65.50 1098 ALA A C 1
ATOM 8882 O O . ALA A 1 1098 ? -34.991 -17.837 -2.075 1.00 65.50 1098 ALA A O 1
ATOM 8883 N N . SER A 1 1099 ? -33.788 -18.693 -0.397 1.00 59.78 1099 SER A N 1
ATOM 8884 C CA . SER A 1 1099 ? -34.799 -19.620 0.149 1.00 59.78 1099 SER A CA 1
ATOM 8885 C C . SER A 1 1099 ? -36.113 -18.959 0.613 1.00 59.78 1099 SER A C 1
ATOM 8887 O O . SER A 1 1099 ? -37.024 -19.643 1.067 1.00 59.78 1099 SER A O 1
ATOM 8889 N N . THR A 1 1100 ? -36.236 -17.633 0.513 1.00 53.69 1100 THR A N 1
ATOM 8890 C CA . THR A 1 1100 ? -37.406 -16.851 0.932 1.00 53.69 1100 THR A CA 1
ATOM 8891 C C . THR A 1 1100 ? -37.872 -15.900 -0.178 1.00 53.69 1100 THR A C 1
ATOM 8893 O O . THR A 1 1100 ? -37.192 -14.936 -0.510 1.00 53.69 1100 THR A O 1
ATOM 8896 N N . SER A 1 1101 ? -39.051 -16.210 -0.734 1.00 51.16 1101 SER A N 1
ATOM 8897 C CA . SER A 1 1101 ? -40.086 -15.388 -1.411 1.00 51.16 1101 SER A CA 1
ATOM 8898 C C . SER A 1 1101 ? -39.767 -14.025 -2.067 1.00 51.16 1101 SER A C 1
ATOM 8900 O O . SER A 1 1101 ? -40.669 -13.198 -2.208 1.00 51.16 1101 SER A O 1
ATOM 8902 N N . SER A 1 1102 ? -38.556 -13.754 -2.557 1.00 55.50 1102 SER A N 1
ATOM 8903 C CA . SER A 1 1102 ? -38.357 -12.623 -3.471 1.00 55.50 1102 SER A CA 1
ATOM 8904 C C . SER A 1 1102 ? -39.032 -12.956 -4.803 1.00 55.50 1102 SER A C 1
ATOM 8906 O O . SER A 1 1102 ? -38.433 -13.613 -5.653 1.00 55.50 1102 SER A O 1
ATOM 8908 N N . GLN A 1 1103 ? -40.297 -12.548 -4.968 1.00 64.25 1103 GLN A N 1
ATOM 8909 C CA . GLN A 1 1103 ? -41.016 -12.698 -6.231 1.00 64.25 1103 GLN A CA 1
ATOM 8910 C C . GLN A 1 1103 ? -40.154 -12.127 -7.363 1.00 64.25 1103 GLN A C 1
ATOM 8912 O O . GLN A 1 1103 ? -39.651 -10.996 -7.294 1.00 64.25 1103 GLN A O 1
ATOM 8917 N N . LEU A 1 1104 ? -39.945 -12.950 -8.392 1.00 71.62 1104 LEU A N 1
ATOM 8918 C CA . LEU A 1 1104 ? -39.251 -12.537 -9.602 1.00 71.62 1104 LEU A CA 1
ATOM 8919 C C . LEU A 1 1104 ? -39.991 -11.321 -10.179 1.00 71.62 1104 LEU A C 1
ATOM 8921 O O . LEU A 1 1104 ? -41.216 -11.374 -10.282 1.00 71.62 1104 LEU A O 1
ATOM 8925 N N . PRO A 1 1105 ? -39.289 -10.234 -10.542 1.00 77.56 1105 PRO A N 1
ATOM 8926 C CA . PRO A 1 1105 ? -39.950 -9.070 -11.112 1.00 77.56 1105 PRO A CA 1
ATOM 8927 C C . PRO A 1 1105 ? -40.760 -9.441 -12.358 1.00 77.56 1105 PRO A C 1
ATOM 8929 O O . PRO A 1 1105 ? -40.269 -10.164 -13.236 1.00 77.56 1105 PRO A O 1
ATOM 8932 N N . HIS A 1 1106 ? -42.002 -8.954 -12.406 1.00 81.62 1106 HIS A N 1
ATOM 8933 C CA . HIS A 1 1106 ? -42.910 -9.187 -13.527 1.00 81.62 1106 HIS A CA 1
ATOM 8934 C C . HIS A 1 1106 ? -42.383 -8.507 -14.803 1.00 81.62 1106 HIS A C 1
ATOM 8936 O O . HIS A 1 1106 ? -41.672 -7.503 -14.715 1.00 81.62 1106 HIS A O 1
ATOM 8942 N N . PRO A 1 1107 ? -42.742 -8.997 -16.005 1.00 84.50 1107 PRO A N 1
ATOM 8943 C CA . PRO A 1 1107 ? -42.320 -8.383 -17.267 1.00 84.50 1107 PRO A CA 1
ATOM 8944 C C . PRO A 1 1107 ? -42.626 -6.880 -17.361 1.00 84.50 1107 PRO A C 1
ATOM 8946 O O . PRO A 1 1107 ? -41.809 -6.120 -17.875 1.00 84.50 1107 PRO A O 1
ATOM 8949 N N . GLU A 1 1108 ? -43.757 -6.437 -16.805 1.00 86.50 1108 GLU A N 1
ATOM 8950 C CA . GLU A 1 1108 ? -44.129 -5.018 -16.735 1.00 86.50 1108 GLU A CA 1
ATOM 8951 C C . GLU A 1 1108 ? -43.183 -4.203 -15.844 1.00 86.50 1108 GLU A C 1
ATOM 8953 O O . GLU A 1 1108 ? -42.773 -3.105 -16.218 1.00 86.50 1108 GLU A O 1
ATOM 8958 N N . GLU A 1 1109 ? -42.773 -4.755 -14.696 1.00 88.38 1109 GLU A N 1
ATOM 8959 C CA . GLU A 1 1109 ? -41.789 -4.111 -13.822 1.00 88.38 1109 GLU A CA 1
ATOM 8960 C C . GLU A 1 1109 ? -40.431 -3.989 -14.517 1.00 88.38 1109 GLU A C 1
ATOM 8962 O O . GLU A 1 1109 ? -39.771 -2.960 -14.391 1.00 88.38 1109 GLU A O 1
ATOM 8967 N N . LEU A 1 1110 ? -40.022 -5.007 -15.282 1.00 89.75 1110 LEU A N 1
ATOM 8968 C CA . LEU A 1 1110 ? -38.790 -4.960 -16.071 1.00 89.75 1110 LEU A CA 1
ATOM 8969 C C . LEU A 1 1110 ? -38.868 -3.874 -17.147 1.00 89.75 1110 LEU A C 1
ATOM 8971 O O . LEU A 1 1110 ? -37.936 -3.084 -17.278 1.00 89.75 1110 LEU A O 1
ATOM 8975 N N . ALA A 1 1111 ? -39.980 -3.793 -17.882 1.00 90.31 1111 ALA A N 1
ATOM 8976 C CA . ALA A 1 1111 ? -40.186 -2.756 -18.890 1.00 90.31 1111 ALA A CA 1
ATOM 8977 C C . ALA A 1 1111 ? -40.143 -1.349 -18.269 1.00 90.31 1111 ALA A C 1
ATOM 8979 O O . ALA A 1 1111 ? -39.470 -0.457 -18.793 1.00 90.31 1111 ALA A O 1
ATOM 8980 N N . LEU A 1 1112 ? -40.789 -1.165 -17.112 1.00 92.44 1112 LEU A N 1
ATOM 8981 C CA . LEU A 1 1112 ? -40.736 0.081 -16.352 1.00 92.44 1112 LEU A CA 1
ATOM 8982 C C . LEU A 1 1112 ? -39.310 0.412 -15.893 1.00 92.44 1112 LEU A C 1
ATOM 8984 O O . LEU A 1 1112 ? -38.901 1.569 -15.966 1.00 92.44 1112 LEU A O 1
ATOM 8988 N N . ALA A 1 1113 ? -38.545 -0.582 -15.445 1.00 90.38 1113 ALA A N 1
ATOM 8989 C CA . ALA A 1 1113 ? -37.178 -0.390 -14.980 1.00 90.38 1113 ALA A CA 1
ATOM 8990 C C . ALA A 1 1113 ? -36.232 0.026 -16.116 1.00 90.38 1113 ALA A C 1
ATOM 8992 O O . ALA A 1 1113 ? -35.448 0.960 -15.959 1.00 90.38 1113 ALA A O 1
ATOM 8993 N N . ILE A 1 1114 ? -36.366 -0.593 -17.293 1.00 90.94 1114 ILE A N 1
ATOM 8994 C CA . ILE A 1 1114 ? -35.626 -0.202 -18.501 1.00 90.94 1114 ILE A CA 1
ATOM 8995 C C . ILE A 1 1114 ? -35.962 1.239 -18.884 1.00 90.94 1114 ILE A C 1
ATOM 8997 O O . ILE A 1 1114 ? -35.055 2.030 -19.145 1.00 90.94 1114 ILE A O 1
ATOM 9001 N N . LYS A 1 1115 ? -37.254 1.589 -18.875 1.00 92.31 1115 LYS A N 1
ATOM 9002 C CA . LYS A 1 1115 ? -37.713 2.952 -19.153 1.00 92.31 1115 LYS A CA 1
ATOM 9003 C C . LYS A 1 1115 ? -37.108 3.955 -18.166 1.00 92.31 1115 LYS A C 1
ATOM 9005 O O . LYS A 1 1115 ? -36.503 4.928 -18.602 1.00 92.31 1115 LYS A O 1
ATOM 9010 N N . ARG A 1 1116 ? -37.191 3.686 -16.858 1.00 90.94 1116 ARG A N 1
ATOM 9011 C CA . ARG A 1 1116 ? -36.623 4.550 -15.808 1.00 90.94 1116 ARG A CA 1
ATOM 9012 C C . ARG A 1 1116 ? -35.114 4.715 -15.931 1.00 90.94 1116 ARG A C 1
ATOM 9014 O O . ARG A 1 1116 ? -34.614 5.820 -15.760 1.00 90.94 1116 ARG A O 1
ATOM 9021 N N . GLN A 1 1117 ? -34.381 3.643 -16.226 1.00 90.50 1117 GLN A N 1
ATOM 9022 C CA . GLN A 1 1117 ? -32.933 3.736 -16.402 1.00 90.50 1117 GLN A CA 1
ATOM 9023 C C . GLN A 1 1117 ? -32.572 4.564 -17.645 1.00 90.50 1117 GLN A C 1
ATOM 9025 O O . GLN A 1 1117 ? -31.628 5.351 -17.601 1.00 90.50 1117 GLN A O 1
ATOM 9030 N N . GLY A 1 1118 ? -33.353 4.446 -18.725 1.00 91.44 1118 GLY A N 1
ATOM 9031 C CA . GLY A 1 1118 ? -33.226 5.307 -19.903 1.00 91.44 1118 GLY A CA 1
ATOM 9032 C C . GLY A 1 1118 ? -33.476 6.783 -19.581 1.00 91.44 1118 GLY A C 1
ATOM 9033 O O . GLY A 1 1118 ? -32.648 7.627 -19.912 1.00 91.44 1118 GLY A O 1
ATOM 9034 N N . GLU A 1 1119 ? -34.568 7.090 -18.876 1.00 92.69 1119 GLU A N 1
ATOM 9035 C CA . GLU A 1 1119 ? -34.895 8.450 -18.418 1.00 92.69 1119 GLU A CA 1
ATOM 9036 C C . GLU A 1 1119 ? -33.795 9.029 -17.517 1.00 92.69 1119 GLU A C 1
ATOM 9038 O O . GLU A 1 1119 ? -33.391 10.174 -17.700 1.00 92.69 1119 GLU A O 1
ATOM 9043 N N . LYS A 1 1120 ? -33.237 8.223 -16.609 1.00 90.31 1120 LYS A N 1
ATOM 9044 C CA . LYS A 1 1120 ? -32.156 8.634 -15.703 1.00 90.31 1120 LYS A CA 1
ATOM 9045 C C . LYS A 1 1120 ? -30.850 8.957 -16.433 1.00 90.31 1120 LYS A C 1
ATOM 9047 O O . LYS A 1 1120 ? -30.160 9.904 -16.064 1.00 90.31 1120 LYS A O 1
ATOM 9052 N N . ASN A 1 1121 ? -30.506 8.197 -17.474 1.00 91.81 1121 ASN A N 1
ATOM 9053 C CA . ASN A 1 1121 ? -29.344 8.508 -18.312 1.00 91.81 1121 ASN A CA 1
ATOM 9054 C C . ASN A 1 1121 ? -29.560 9.835 -19.069 1.00 91.81 1121 ASN A C 1
ATOM 9056 O O . ASN A 1 1121 ? -28.657 10.666 -19.132 1.00 91.81 1121 ASN A O 1
ATOM 9060 N N . VAL A 1 1122 ? -30.771 10.074 -19.590 1.00 94.38 1122 VAL A N 1
ATOM 9061 C CA . VAL A 1 1122 ? -31.130 11.349 -20.242 1.00 94.38 1122 VAL A CA 1
ATOM 9062 C C . VAL A 1 1122 ? -31.047 12.515 -19.255 1.00 94.38 1122 VAL A C 1
ATOM 9064 O O . VAL A 1 1122 ? -30.469 13.551 -19.575 1.00 94.38 1122 VAL A O 1
ATOM 9067 N N . GLU A 1 1123 ? -31.566 12.341 -18.042 1.00 93.75 1123 GLU A N 1
ATOM 9068 C CA . GLU A 1 1123 ? -31.480 13.336 -16.972 1.00 93.75 1123 GLU A CA 1
ATOM 9069 C C . GLU A 1 1123 ? -30.021 13.653 -16.600 1.00 93.75 1123 GLU A C 1
ATOM 9071 O O . GLU A 1 1123 ? -29.670 14.819 -16.424 1.00 93.75 1123 GLU A O 1
ATOM 9076 N N . ALA A 1 1124 ? -29.141 12.647 -16.537 1.00 93.50 1124 ALA A N 1
ATOM 9077 C CA . ALA A 1 1124 ? -27.713 12.852 -16.285 1.00 93.50 1124 ALA A CA 1
ATOM 9078 C C . ALA A 1 1124 ? -27.056 13.731 -17.365 1.00 93.50 1124 ALA A C 1
ATOM 9080 O O . ALA A 1 1124 ? -26.309 14.653 -17.032 1.00 93.50 1124 ALA A O 1
ATOM 9081 N N . VAL A 1 1125 ? -27.380 13.504 -18.645 1.00 94.88 1125 VAL A N 1
ATOM 9082 C CA . VAL A 1 1125 ? -26.911 14.347 -19.761 1.00 94.88 1125 VAL A CA 1
ATOM 9083 C C . VAL A 1 1125 ? -27.450 15.773 -19.635 1.00 94.88 1125 VAL A C 1
ATOM 9085 O O . VAL A 1 1125 ? -26.681 16.728 -19.728 1.00 94.88 1125 VAL A O 1
ATOM 9088 N N . GLN A 1 1126 ? -28.743 15.937 -19.346 1.00 95.88 1126 GLN A N 1
ATOM 9089 C CA . GLN A 1 1126 ? -29.351 17.258 -19.157 1.00 95.88 1126 GLN A CA 1
ATOM 9090 C C . GLN A 1 1126 ? -28.719 18.025 -17.990 1.00 95.88 1126 GLN A C 1
ATOM 9092 O O . GLN A 1 1126 ? -28.470 19.225 -18.101 1.00 95.88 1126 GLN A O 1
ATOM 9097 N N . ASN A 1 1127 ? -28.436 17.349 -16.877 1.00 96.19 1127 ASN A N 1
ATOM 9098 C CA . ASN A 1 1127 ? -27.773 17.950 -15.725 1.00 96.19 1127 ASN A CA 1
ATOM 9099 C C . ASN A 1 1127 ? -26.321 18.331 -16.039 1.00 96.19 1127 ASN A C 1
ATOM 9101 O O . ASN A 1 1127 ? -25.893 19.421 -15.664 1.00 96.19 1127 ASN A O 1
ATOM 9105 N N . TYR A 1 1128 ? -25.582 17.500 -16.779 1.00 96.56 1128 TYR A N 1
ATOM 9106 C CA . TYR A 1 1128 ? -24.246 17.848 -17.269 1.00 96.56 1128 TYR A CA 1
ATOM 9107 C C . TYR A 1 1128 ? -24.265 19.114 -18.141 1.00 96.56 1128 TYR A C 1
ATOM 9109 O O . TYR A 1 1128 ? -23.518 20.059 -17.881 1.00 96.56 1128 TYR A O 1
ATOM 9117 N N . GLU A 1 1129 ? -25.150 19.178 -19.140 1.00 95.75 1129 GLU A N 1
ATOM 9118 C CA . GLU A 1 1129 ? -25.264 20.348 -20.018 1.00 95.75 1129 GLU A CA 1
ATOM 9119 C C . GLU A 1 1129 ? -25.717 21.594 -19.252 1.00 95.75 1129 GLU A C 1
ATOM 9121 O O . GLU A 1 1129 ? -25.202 22.693 -19.478 1.00 95.75 1129 GLU A O 1
ATOM 9126 N N . ARG A 1 1130 ? -26.651 21.434 -18.308 1.00 96.31 1130 ARG A N 1
ATOM 9127 C CA . ARG A 1 1130 ? -27.103 22.513 -17.426 1.00 96.31 1130 ARG A CA 1
ATOM 9128 C C . ARG A 1 1130 ? -25.960 23.036 -16.566 1.00 96.31 1130 ARG A C 1
ATOM 9130 O O . ARG A 1 1130 ? -25.803 24.252 -16.483 1.00 96.31 1130 ARG A O 1
ATOM 9137 N N . LEU A 1 1131 ? -25.153 22.159 -15.967 1.00 97.06 1131 LEU A N 1
ATOM 9138 C CA . LEU A 1 1131 ? -23.982 22.554 -15.187 1.00 97.06 1131 LEU A CA 1
ATOM 9139 C C . LEU A 1 1131 ? -23.027 23.385 -16.043 1.00 97.06 1131 LEU A C 1
ATOM 9141 O O . LEU A 1 1131 ? -22.690 24.499 -15.659 1.00 97.06 1131 LEU A O 1
ATOM 9145 N N . VAL A 1 1132 ? -22.643 22.884 -17.221 1.00 97.06 1132 VAL A N 1
ATOM 9146 C CA . VAL A 1 1132 ? -21.739 23.599 -18.135 1.00 97.06 1132 VAL A CA 1
ATOM 9147 C C . VAL A 1 1132 ? -22.278 24.991 -18.471 1.00 97.06 1132 VAL A C 1
ATOM 9149 O O . VAL A 1 1132 ? -21.554 25.977 -18.345 1.00 97.06 1132 VAL A O 1
ATOM 9152 N N . ASN A 1 1133 ? -23.549 25.092 -18.867 1.00 96.25 1133 ASN A N 1
ATOM 9153 C CA . ASN A 1 1133 ? -24.150 26.372 -19.236 1.00 96.25 1133 ASN A CA 1
ATOM 9154 C C . ASN A 1 1133 ? -24.260 27.336 -18.048 1.00 96.25 1133 ASN A C 1
ATOM 9156 O O . ASN A 1 1133 ? -23.927 28.507 -18.198 1.00 96.25 1133 ASN A O 1
ATOM 9160 N N . THR A 1 1134 ? -24.635 26.843 -16.866 1.00 95.38 1134 THR A N 1
ATOM 9161 C CA . THR A 1 1134 ? -24.767 27.682 -15.665 1.00 95.38 1134 THR A CA 1
ATOM 9162 C C . THR A 1 1134 ? -23.403 28.189 -15.193 1.00 95.38 1134 THR A C 1
ATOM 9164 O O . THR A 1 1134 ? -23.272 29.351 -14.824 1.00 95.38 1134 THR A O 1
ATOM 9167 N N . LEU A 1 1135 ? -22.355 27.359 -15.261 1.00 96.31 1135 LEU A N 1
ATOM 9168 C CA . LEU A 1 1135 ? -20.986 27.799 -14.972 1.00 96.31 1135 LEU A CA 1
ATOM 9169 C C . LEU A 1 1135 ? -20.545 28.908 -15.933 1.00 96.31 1135 LEU A C 1
ATOM 9171 O O . LEU A 1 1135 ? -19.952 29.885 -15.484 1.00 96.31 1135 LEU A O 1
ATOM 9175 N N . LEU A 1 1136 ? -20.865 28.785 -17.229 1.00 95.31 1136 LEU A N 1
ATOM 9176 C CA . LEU A 1 1136 ? -20.603 29.834 -18.221 1.00 95.31 1136 LEU A CA 1
ATOM 9177 C C . LEU A 1 1136 ? -21.366 31.122 -17.915 1.00 95.31 1136 LEU A C 1
ATOM 9179 O O . LEU A 1 1136 ? -20.791 32.205 -18.015 1.00 95.31 1136 LEU A O 1
ATOM 9183 N N . ASP A 1 1137 ? -22.638 31.016 -17.528 1.00 94.06 1137 ASP A N 1
ATOM 9184 C CA . ASP A 1 1137 ? -23.437 32.168 -17.105 1.00 94.06 1137 ASP A CA 1
ATOM 9185 C C . ASP A 1 1137 ? -22.791 32.869 -15.905 1.00 94.06 1137 ASP A C 1
ATOM 9187 O O . ASP A 1 1137 ? -22.729 34.093 -15.890 1.00 94.06 1137 ASP A O 1
ATOM 9191 N N . CYS A 1 1138 ? -22.238 32.120 -14.945 1.00 91.88 1138 CYS A N 1
ATOM 9192 C CA . CYS A 1 1138 ? -21.527 32.691 -13.802 1.00 91.88 1138 CYS A CA 1
ATOM 9193 C C . CYS A 1 1138 ? -20.206 33.370 -14.199 1.00 91.88 1138 CYS A C 1
ATOM 9195 O O . CYS A 1 1138 ? -19.989 34.521 -13.837 1.00 91.88 1138 CYS A O 1
ATOM 9197 N N . VAL A 1 1139 ? -19.315 32.698 -14.940 1.00 92.06 1139 VAL A N 1
ATOM 9198 C CA . VAL A 1 1139 ? -17.978 33.256 -15.253 1.00 92.06 1139 VAL A CA 1
ATOM 9199 C C . VAL A 1 1139 ? -18.020 34.421 -16.242 1.00 92.06 1139 VAL A C 1
ATOM 9201 O O . VAL A 1 1139 ? -17.094 35.219 -16.278 1.00 92.06 1139 VAL A O 1
ATOM 9204 N N . THR A 1 1140 ? -19.093 34.556 -17.026 1.00 87.50 1140 THR A N 1
ATOM 9205 C CA . THR A 1 1140 ? -19.269 35.690 -17.953 1.00 87.50 1140 THR A CA 1
ATOM 9206 C C . THR A 1 1140 ? -19.885 36.932 -17.295 1.00 87.50 1140 THR A C 1
ATOM 9208 O O . THR A 1 1140 ? -20.054 37.962 -17.954 1.00 87.50 1140 THR A O 1
ATOM 9211 N N . GLN A 1 1141 ? -20.189 36.888 -15.992 1.00 86.88 1141 GLN A N 1
ATOM 9212 C CA . GLN A 1 1141 ? -20.674 38.051 -15.247 1.00 86.88 1141 GLN A CA 1
ATOM 9213 C C . GLN A 1 1141 ? -19.558 39.079 -15.040 1.00 86.88 1141 GLN A C 1
ATOM 9215 O O . GLN A 1 1141 ? -18.569 38.840 -14.353 1.00 86.88 1141 GLN A O 1
ATOM 9220 N N . ARG A 1 1142 ? -19.752 40.279 -15.598 1.00 77.12 1142 ARG A N 1
ATOM 9221 C CA . ARG A 1 1142 ? -18.740 41.352 -15.660 1.00 77.12 1142 ARG A CA 1
ATOM 9222 C C . ARG A 1 1142 ? -18.226 41.841 -14.296 1.00 77.12 1142 ARG A C 1
ATOM 9224 O O . ARG A 1 1142 ? -17.164 42.446 -14.228 1.00 77.12 1142 ARG A O 1
ATOM 9231 N N . ASN A 1 1143 ? -18.993 41.645 -13.230 1.00 86.44 1143 ASN A N 1
ATOM 9232 C CA . ASN A 1 1143 ? -18.674 42.074 -11.867 1.00 86.44 1143 ASN A CA 1
ATOM 9233 C C . ASN A 1 1143 ? -18.047 40.967 -11.001 1.00 86.44 1143 ASN A C 1
ATOM 9235 O O . ASN A 1 1143 ? -17.776 41.214 -9.826 1.00 86.44 1143 ASN A O 1
ATOM 9239 N N . LEU A 1 1144 ? -17.826 39.765 -11.543 1.00 88.94 1144 LEU A N 1
ATOM 9240 C CA . LEU A 1 1144 ? -17.252 38.654 -10.793 1.00 88.94 1144 LEU A CA 1
ATOM 9241 C C . LEU A 1 1144 ? -15.757 38.904 -10.506 1.00 88.94 1144 LEU A C 1
ATOM 9243 O O . LEU A 1 1144 ? -14.999 39.195 -11.433 1.00 88.94 1144 LEU A O 1
ATOM 9247 N N . PRO A 1 1145 ? -15.281 38.775 -9.252 1.00 90.69 1145 PRO A N 1
ATOM 9248 C CA . PRO A 1 1145 ? -13.857 38.916 -8.966 1.00 90.69 1145 PRO A CA 1
ATOM 9249 C C . PRO A 1 1145 ? -13.032 37.807 -9.635 1.00 90.69 1145 PRO A C 1
ATOM 9251 O O . PRO A 1 1145 ? -13.424 36.638 -9.615 1.00 90.69 1145 PRO A O 1
ATOM 9254 N N . TRP A 1 1146 ? -11.834 38.156 -10.116 1.00 89.94 1146 TRP A N 1
ATOM 9255 C CA . TRP A 1 1146 ? -10.923 37.274 -10.869 1.00 89.94 1146 TRP A CA 1
ATOM 9256 C C . TRP A 1 1146 ? -10.714 35.881 -10.247 1.00 89.94 1146 TRP A C 1
ATOM 9258 O O . TRP A 1 1146 ? -10.580 34.884 -10.951 1.00 89.94 1146 TRP A O 1
ATOM 9268 N N . LYS A 1 1147 ? -10.699 35.774 -8.911 1.00 91.31 1147 LYS A N 1
ATOM 9269 C CA . LYS A 1 1147 ? -10.507 34.490 -8.219 1.00 91.31 1147 LYS A CA 1
ATOM 9270 C C . LYS A 1 1147 ? -11.643 33.511 -8.515 1.00 91.31 1147 LYS A C 1
ATOM 9272 O O . LYS A 1 1147 ? -11.383 32.332 -8.730 1.00 91.31 1147 LYS A O 1
ATOM 9277 N N . PHE A 1 1148 ? -12.883 33.988 -8.543 1.00 93.69 1148 PHE A N 1
ATOM 9278 C CA . PHE A 1 1148 ? -14.053 33.151 -8.803 1.00 93.69 1148 PHE A CA 1
ATOM 9279 C C . PHE A 1 1148 ? -14.174 32.792 -10.280 1.00 93.69 1148 PHE A C 1
ATOM 9281 O O . PHE A 1 1148 ? -14.561 31.670 -10.594 1.00 93.69 1148 PHE A O 1
ATOM 9288 N N . GLU A 1 1149 ? -13.761 33.691 -11.173 1.00 92.69 1149 GLU A N 1
ATOM 9289 C CA . GLU A 1 1149 ? -13.591 33.371 -12.590 1.00 92.69 1149 GLU A CA 1
ATOM 9290 C C . GLU A 1 1149 ? -12.579 32.228 -12.768 1.00 92.69 1149 GLU A C 1
ATOM 9292 O O . GLU A 1 1149 ? -12.901 31.212 -13.379 1.00 92.69 1149 GLU A O 1
ATOM 9297 N N . HIS A 1 1150 ? -11.392 32.322 -12.154 1.00 94.56 1150 HIS A N 1
ATOM 9298 C CA . HIS A 1 1150 ? -10.383 31.258 -12.219 1.00 94.56 1150 HIS A CA 1
ATOM 9299 C C . HIS A 1 1150 ? -10.908 29.914 -11.694 1.00 94.56 1150 HIS A C 1
ATOM 9301 O O . HIS A 1 1150 ? -10.654 28.873 -12.301 1.00 94.56 1150 HIS A O 1
ATOM 9307 N N . ILE A 1 1151 ? -11.642 29.926 -10.577 1.00 95.38 1151 ILE A N 1
ATOM 9308 C CA . ILE A 1 1151 ? -12.264 28.720 -10.013 1.00 95.38 1151 ILE A CA 1
ATOM 9309 C C . ILE A 1 1151 ? -13.296 28.151 -10.991 1.00 95.38 1151 ILE A C 1
ATOM 9311 O O . ILE A 1 1151 ? -13.276 26.953 -11.265 1.00 95.38 1151 ILE A O 1
ATOM 9315 N N . GLY A 1 1152 ? -14.154 28.999 -11.560 1.00 94.94 1152 GLY A N 1
ATOM 9316 C CA . GLY A 1 1152 ? -15.182 28.573 -12.503 1.00 94.94 1152 GLY A CA 1
ATOM 9317 C C . GLY A 1 1152 ? -14.623 27.992 -13.796 1.00 94.94 1152 GLY A C 1
ATOM 9318 O O . GLY A 1 1152 ? -15.101 26.955 -14.254 1.00 94.94 1152 GLY A O 1
ATOM 9319 N N . ILE A 1 1153 ? -13.556 28.582 -14.338 1.00 94.94 1153 ILE A N 1
ATOM 9320 C CA . ILE A 1 1153 ? -12.832 28.038 -15.495 1.00 94.94 1153 ILE A CA 1
ATOM 9321 C C . ILE A 1 1153 ? -12.156 26.712 -15.127 1.00 94.94 1153 ILE A C 1
ATOM 9323 O O . ILE A 1 1153 ? -12.204 25.754 -15.901 1.00 94.94 1153 ILE A O 1
ATOM 9327 N N . GLY A 1 1154 ? -11.580 26.619 -13.926 1.00 94.50 1154 GLY A N 1
ATOM 9328 C CA . GLY A 1 1154 ? -11.039 25.374 -13.386 1.00 94.50 1154 GLY A CA 1
ATOM 9329 C C . GLY A 1 1154 ? -12.093 24.264 -13.324 1.00 94.50 1154 GLY A C 1
ATOM 9330 O O . GLY A 1 1154 ? -11.846 23.160 -13.806 1.00 94.50 1154 GLY A O 1
ATOM 9331 N N . PHE A 1 1155 ? -13.290 24.554 -12.816 1.00 96.06 1155 PHE A N 1
ATOM 9332 C CA . PHE A 1 1155 ? -14.406 23.604 -12.782 1.00 96.06 1155 PHE A CA 1
ATOM 9333 C C . PHE A 1 1155 ? -14.900 23.237 -14.178 1.00 96.06 1155 PHE A C 1
ATOM 9335 O O . PHE A 1 1155 ? -15.111 22.060 -14.452 1.00 96.06 1155 PHE A O 1
ATOM 9342 N N . LEU A 1 1156 ? -14.995 24.200 -15.097 1.00 95.19 1156 LEU A N 1
ATOM 9343 C CA . LEU A 1 1156 ? -15.339 23.923 -16.489 1.00 95.19 1156 LEU A CA 1
ATOM 9344 C C . LEU A 1 1156 ? -14.316 22.983 -17.153 1.00 95.19 1156 LEU A C 1
ATOM 9346 O O . LEU A 1 1156 ? -14.702 22.097 -17.913 1.00 95.19 1156 LEU A O 1
ATOM 9350 N N . SER A 1 1157 ? -13.025 23.116 -16.824 1.00 94.00 1157 SER A N 1
ATOM 9351 C CA . SER A 1 1157 ? -11.972 22.229 -17.341 1.00 94.00 1157 SER A CA 1
ATOM 9352 C C . SER A 1 1157 ? -12.095 20.777 -16.856 1.00 94.00 1157 SER A C 1
ATOM 9354 O O . SER A 1 1157 ? -11.727 19.861 -17.590 1.00 94.00 1157 SER A O 1
ATOM 9356 N N . LEU A 1 1158 ? -12.664 20.551 -15.664 1.00 94.94 1158 LEU A N 1
ATOM 9357 C CA . LEU A 1 1158 ? -12.938 19.208 -15.131 1.00 94.94 1158 LEU A CA 1
ATOM 9358 C C . LEU A 1 1158 ? -14.072 18.498 -15.889 1.00 94.94 1158 LEU A C 1
ATOM 9360 O O . LEU A 1 1158 ? -14.140 17.273 -15.876 1.00 94.94 1158 LEU A O 1
ATOM 9364 N N . LEU A 1 1159 ? -14.943 19.253 -16.568 1.00 95.81 1159 LEU A N 1
ATOM 9365 C CA . LEU A 1 1159 ? -16.121 18.741 -17.280 1.00 95.81 1159 LEU A CA 1
ATOM 9366 C C . LEU A 1 1159 ? -15.826 18.266 -18.708 1.00 95.81 1159 LEU A C 1
ATOM 9368 O O . LEU A 1 1159 ? -16.754 17.923 -19.446 1.00 95.81 1159 LEU A O 1
ATOM 9372 N N . LEU A 1 1160 ? -14.556 18.230 -19.114 1.00 94.75 1160 LEU A N 1
ATOM 9373 C CA . LEU A 1 1160 ? -14.149 17.518 -20.319 1.00 94.75 1160 LEU A CA 1
ATOM 9374 C C . LEU A 1 1160 ? -14.350 16.014 -20.150 1.00 94.75 1160 LEU A C 1
ATOM 9376 O O . LEU A 1 1160 ? -14.031 15.443 -19.111 1.00 94.75 1160 LEU A O 1
ATOM 9380 N N . ARG A 1 1161 ? -14.837 15.370 -21.211 1.00 91.81 1161 ARG A N 1
ATOM 9381 C CA . ARG A 1 1161 ? -15.153 13.938 -21.225 1.00 91.81 1161 ARG A CA 1
ATOM 9382 C C . ARG A 1 1161 ? -14.704 13.282 -22.517 1.00 91.81 1161 ARG A C 1
ATOM 9384 O O . ARG A 1 1161 ? -14.581 13.953 -23.534 1.00 91.81 1161 ARG A O 1
ATOM 9391 N N . ASP A 1 1162 ? -14.456 11.983 -22.526 1.00 90.25 1162 ASP A N 1
ATOM 9392 C CA . ASP A 1 1162 ? -14.134 11.268 -23.767 1.00 90.25 1162 ASP A CA 1
ATOM 9393 C C . ASP A 1 1162 ? -15.352 10.650 -24.469 1.00 90.25 1162 ASP A C 1
ATOM 9395 O O . ASP A 1 1162 ? -15.270 10.361 -25.663 1.00 90.25 1162 ASP A O 1
ATOM 9399 N N . ASP A 1 1163 ? -16.471 10.499 -23.760 1.00 89.69 1163 ASP A N 1
ATOM 9400 C CA . ASP A 1 1163 ? -17.730 9.915 -24.234 1.00 89.69 1163 ASP A CA 1
ATOM 9401 C C . ASP A 1 1163 ? -18.746 10.947 -24.759 1.00 89.69 1163 ASP A C 1
ATOM 9403 O O . ASP A 1 1163 ? -19.640 10.577 -25.520 1.00 89.69 1163 ASP A O 1
ATOM 9407 N N . TYR A 1 1164 ? -18.600 12.225 -24.399 1.00 91.50 1164 TYR A N 1
ATOM 9408 C CA . TYR A 1 1164 ? -19.479 13.319 -24.818 1.00 91.50 1164 TYR A CA 1
ATOM 9409 C C . TYR A 1 1164 ? -18.667 14.573 -25.163 1.00 91.50 1164 TYR A C 1
ATOM 9411 O O . TYR A 1 1164 ? -17.770 14.970 -24.415 1.00 91.50 1164 TYR A O 1
ATOM 9419 N N . VAL A 1 1165 ? -18.960 15.198 -26.308 1.00 92.12 1165 VAL A N 1
ATOM 9420 C CA . VAL A 1 1165 ? -18.283 16.431 -26.745 1.00 92.12 1165 VAL A CA 1
ATOM 9421 C C . VAL A 1 1165 ? -18.756 17.597 -25.879 1.00 92.12 1165 VAL A C 1
ATOM 9423 O O . VAL A 1 1165 ? -19.937 17.702 -25.562 1.00 92.12 1165 VAL A O 1
ATOM 9426 N N . LEU A 1 1166 ? -17.836 18.484 -25.494 1.00 94.94 1166 LEU A N 1
ATOM 9427 C CA . LEU A 1 1166 ? -18.176 19.648 -24.680 1.00 94.94 1166 LEU A CA 1
ATOM 9428 C C . LEU A 1 1166 ? -19.208 20.549 -25.406 1.00 94.94 1166 LEU A C 1
ATOM 9430 O O . LEU A 1 1166 ? -19.063 20.770 -26.610 1.00 94.94 1166 LEU A O 1
ATOM 9434 N N . PRO A 1 1167 ? -20.216 21.118 -24.713 1.00 94.94 1167 PRO A N 1
ATOM 9435 C CA . PRO A 1 1167 ? -21.186 22.019 -25.331 1.00 94.94 1167 PRO A CA 1
ATOM 9436 C C . PRO A 1 1167 ? -20.540 23.174 -26.109 1.00 94.94 1167 PRO A C 1
ATOM 9438 O O . PRO A 1 1167 ? -19.597 23.816 -25.643 1.00 94.94 1167 PRO A O 1
ATOM 9441 N N . VAL A 1 1168 ? -21.095 23.485 -27.282 1.00 95.19 1168 VAL A N 1
ATOM 9442 C CA . VAL A 1 1168 ? -20.566 24.466 -28.252 1.00 95.19 1168 VAL A CA 1
ATOM 9443 C C . VAL A 1 1168 ? -20.267 25.831 -27.617 1.00 95.19 1168 VAL A C 1
ATOM 9445 O O . VAL A 1 1168 ? -19.234 26.444 -27.892 1.00 95.19 1168 VAL A O 1
ATOM 9448 N N . ARG A 1 1169 ? -21.137 26.299 -26.713 1.00 95.00 1169 ARG A N 1
ATOM 9449 C CA . ARG A 1 1169 ? -20.952 27.564 -25.985 1.00 95.00 1169 ARG A CA 1
ATOM 9450 C C . ARG A 1 1169 ? -19.680 27.560 -25.127 1.00 95.00 1169 ARG A C 1
ATOM 9452 O O . ARG A 1 1169 ? -18.957 28.553 -25.113 1.00 95.00 1169 ARG A O 1
ATOM 9459 N N . ALA A 1 1170 ? -19.388 26.442 -24.460 1.00 95.50 1170 ALA A N 1
ATOM 9460 C CA . ALA A 1 1170 ? -18.176 26.279 -23.662 1.00 95.50 1170 ALA A CA 1
ATOM 9461 C C . ALA A 1 1170 ? -16.933 26.200 -24.545 1.00 95.50 1170 ALA A C 1
ATOM 9463 O O . ALA A 1 1170 ? -15.922 26.812 -24.214 1.00 95.50 1170 ALA A O 1
ATOM 9464 N N . ILE A 1 1171 ? -17.019 25.506 -25.687 1.00 96.50 1171 ILE A N 1
ATOM 9465 C CA . ILE A 1 1171 ? -15.928 25.461 -26.670 1.00 96.50 1171 ILE A CA 1
ATOM 9466 C C . ILE A 1 1171 ? -15.577 26.881 -27.124 1.00 96.50 1171 ILE A C 1
ATOM 9468 O O . ILE A 1 1171 ? -14.411 27.258 -27.068 1.00 96.50 1171 ILE A O 1
ATOM 9472 N N . ARG A 1 1172 ? -16.575 27.691 -27.500 1.00 96.44 1172 ARG A N 1
ATOM 9473 C CA . ARG A 1 1172 ? -16.372 29.096 -27.893 1.00 96.44 1172 ARG A CA 1
ATOM 9474 C C . ARG A 1 1172 ? -15.645 29.891 -26.817 1.00 96.44 1172 ARG A C 1
ATOM 9476 O O . ARG A 1 1172 ? -14.629 30.509 -27.111 1.00 96.44 1172 ARG A O 1
ATOM 9483 N N . TYR A 1 1173 ? -16.139 29.827 -25.584 1.00 95.62 1173 TYR A N 1
ATOM 9484 C CA . TYR A 1 1173 ? -15.552 30.558 -24.465 1.00 95.62 1173 TYR A CA 1
ATOM 9485 C C . TYR A 1 1173 ? -14.108 30.111 -24.174 1.00 95.62 1173 TYR A C 1
ATOM 9487 O O . TYR A 1 1173 ? -13.206 30.936 -24.105 1.00 95.62 1173 TYR A O 1
ATOM 9495 N N . LEU A 1 1174 ? -13.846 28.805 -24.094 1.00 96.25 1174 LEU A N 1
ATOM 9496 C CA . LEU A 1 1174 ? -12.511 28.278 -23.788 1.00 96.25 1174 LEU A CA 1
ATOM 9497 C C . LEU A 1 1174 ? -11.488 28.520 -24.904 1.00 96.25 1174 LEU A C 1
ATOM 9499 O O . LEU A 1 1174 ? -10.309 28.714 -24.611 1.00 96.25 1174 LEU A O 1
ATOM 9503 N N . VAL A 1 1175 ? -11.919 28.515 -26.170 1.00 96.94 1175 VAL A N 1
ATOM 9504 C CA . VAL A 1 1175 ? -11.065 28.900 -27.305 1.00 96.94 1175 VAL A CA 1
ATOM 9505 C C . VAL A 1 1175 ? -10.704 30.380 -27.203 1.00 96.94 1175 VAL A C 1
ATOM 9507 O O . VAL A 1 1175 ? -9.528 30.713 -27.315 1.00 96.94 1175 VAL A O 1
ATOM 9510 N N . GLN A 1 1176 ? -11.670 31.249 -26.891 1.00 95.38 1176 GLN A N 1
ATOM 9511 C CA . GLN A 1 1176 ? -11.410 32.668 -26.627 1.00 95.38 1176 GLN A CA 1
ATOM 9512 C C . GLN A 1 1176 ? -10.457 32.865 -25.438 1.00 95.38 1176 GLN A C 1
ATOM 9514 O O . GLN A 1 1176 ? -9.570 33.702 -25.500 1.00 95.38 1176 GLN A O 1
ATOM 9519 N N . CYS A 1 1177 ? -10.536 32.046 -24.387 1.00 96.00 1177 CYS A N 1
ATOM 9520 C CA . CYS A 1 1177 ? -9.627 32.139 -23.239 1.00 96.00 1177 CYS A CA 1
ATOM 9521 C C . CYS A 1 1177 ? -8.150 31.798 -23.544 1.00 96.00 1177 CYS A C 1
ATOM 9523 O O . CYS A 1 1177 ? -7.291 32.000 -22.681 1.00 96.00 1177 CYS A O 1
ATOM 9525 N N . LEU A 1 1178 ? -7.801 31.289 -24.733 1.00 96.81 1178 LEU A N 1
ATOM 9526 C CA . LEU A 1 1178 ? -6.400 31.004 -25.081 1.00 96.81 1178 LEU A CA 1
ATOM 9527 C C . LEU A 1 1178 ? -5.527 32.268 -25.103 1.00 96.81 1178 LEU A C 1
ATOM 9529 O O . LEU A 1 1178 ? -4.347 32.194 -24.754 1.00 96.81 1178 LEU A O 1
ATOM 9533 N N . ASN A 1 1179 ? -6.101 33.420 -25.460 1.00 95.06 1179 ASN A N 1
ATOM 9534 C CA . ASN A 1 1179 ? -5.441 34.724 -25.417 1.00 95.06 1179 ASN A CA 1
ATOM 9535 C C . ASN A 1 1179 ? -5.954 35.605 -24.257 1.00 95.06 1179 ASN A C 1
ATOM 9537 O O . ASN A 1 1179 ? -5.920 36.829 -24.341 1.00 95.06 1179 ASN A O 1
ATOM 9541 N N . HIS A 1 1180 ? -6.395 34.993 -23.153 1.00 95.00 1180 HIS A N 1
ATOM 9542 C CA . HIS A 1 1180 ? -6.758 35.712 -21.929 1.00 95.00 1180 HIS A CA 1
ATOM 9543 C C . HIS A 1 1180 ? -5.540 36.427 -21.311 1.00 95.00 1180 HIS A C 1
ATOM 9545 O O . HIS A 1 1180 ? -4.414 35.939 -21.422 1.00 95.00 1180 HIS A O 1
ATOM 9551 N N . ASP A 1 1181 ? -5.728 37.549 -20.617 1.00 92.31 1181 ASP A N 1
ATOM 9552 C CA . ASP A 1 1181 ? -4.641 38.337 -20.006 1.00 92.31 1181 ASP A CA 1
ATOM 9553 C C . ASP A 1 1181 ? -3.973 37.621 -18.808 1.00 92.31 1181 ASP A C 1
ATOM 9555 O O . ASP A 1 1181 ? -2.744 37.625 -18.670 1.00 92.31 1181 ASP A O 1
ATOM 9559 N N . ALA A 1 1182 ? -4.754 36.901 -18.001 1.00 93.88 1182 ALA A N 1
ATOM 9560 C CA . ALA A 1 1182 ? -4.283 36.053 -16.910 1.00 93.88 1182 ALA A CA 1
ATOM 9561 C C . ALA A 1 1182 ? -3.613 34.749 -17.397 1.00 93.88 1182 ALA A C 1
ATOM 9563 O O . ALA A 1 1182 ? -4.224 33.898 -18.049 1.00 93.88 1182 ALA A O 1
ATOM 9564 N N . LEU A 1 1183 ? -2.356 34.527 -16.992 1.00 93.81 1183 LEU A N 1
ATOM 9565 C CA . LEU A 1 1183 ? -1.582 33.331 -17.359 1.00 93.81 1183 LEU A CA 1
ATOM 9566 C C . LEU A 1 1183 ? -2.216 32.016 -16.874 1.00 93.81 1183 LEU A C 1
ATOM 9568 O O . LEU A 1 1183 ? -2.127 30.998 -17.562 1.00 93.81 1183 LEU A O 1
ATOM 9572 N N . ILE A 1 1184 ? -2.844 32.025 -15.695 1.00 92.88 1184 ILE A N 1
ATOM 9573 C CA . ILE A 1 1184 ? -3.496 30.840 -15.115 1.00 92.88 1184 ILE A CA 1
ATOM 9574 C C . ILE A 1 1184 ? -4.633 30.368 -16.028 1.00 92.88 1184 ILE A C 1
ATOM 9576 O O . ILE A 1 1184 ? -4.677 29.190 -16.387 1.00 92.88 1184 ILE A O 1
ATOM 9580 N N . VAL A 1 1185 ? -5.482 31.299 -16.471 1.00 95.19 1185 VAL A N 1
ATOM 9581 C CA . VAL A 1 1185 ? -6.587 31.029 -17.399 1.00 95.19 1185 VAL A CA 1
ATOM 9582 C C . VAL A 1 1185 ? -6.061 30.492 -18.724 1.00 95.19 1185 VAL A C 1
ATOM 9584 O O . VAL A 1 1185 ? -6.538 29.459 -19.189 1.00 95.19 1185 VAL A O 1
ATOM 9587 N N . ARG A 1 1186 ? -5.005 31.097 -19.288 1.00 95.94 1186 ARG A N 1
ATOM 9588 C CA . ARG A 1 1186 ? -4.383 30.585 -20.520 1.00 95.94 1186 ARG A CA 1
ATOM 9589 C C . ARG A 1 1186 ? -3.896 29.146 -20.370 1.00 95.94 1186 ARG A C 1
ATOM 9591 O O . ARG A 1 1186 ? -4.143 28.323 -21.244 1.00 95.94 1186 ARG A O 1
ATOM 9598 N N . LYS A 1 1187 ? -3.222 28.803 -19.266 1.00 94.69 1187 LYS A N 1
ATOM 9599 C CA . LYS A 1 1187 ? -2.745 27.427 -19.019 1.00 94.69 1187 LYS A CA 1
ATOM 9600 C C . LYS A 1 1187 ? -3.899 26.424 -18.937 1.00 94.69 1187 LYS A C 1
ATOM 9602 O O . LYS A 1 1187 ? -3.792 25.339 -19.514 1.00 94.69 1187 LYS A O 1
ATOM 9607 N N . MET A 1 1188 ? -4.993 26.794 -18.269 1.00 94.00 1188 MET A N 1
ATOM 9608 C CA . MET A 1 1188 ? -6.217 25.987 -18.225 1.00 94.00 1188 MET A CA 1
ATOM 9609 C C . MET A 1 1188 ? -6.822 25.834 -19.624 1.00 94.00 1188 MET A C 1
ATOM 9611 O O . MET A 1 1188 ? -7.077 24.709 -20.052 1.00 94.00 1188 MET A O 1
ATOM 9615 N N . ALA A 1 1189 ? -6.971 26.929 -20.372 1.00 96.44 1189 ALA A N 1
ATOM 9616 C CA . ALA A 1 1189 ? -7.504 26.926 -21.731 1.00 96.44 1189 ALA A CA 1
ATOM 9617 C C . ALA A 1 1189 ? -6.656 26.066 -22.681 1.00 96.44 1189 ALA A C 1
ATOM 9619 O O . ALA A 1 1189 ? -7.205 25.241 -23.400 1.00 96.44 1189 ALA A O 1
ATOM 9620 N N . ILE A 1 1190 ? -5.322 26.154 -22.628 1.00 96.56 1190 ILE A N 1
ATOM 9621 C CA . ILE A 1 1190 ? -4.415 25.323 -23.439 1.00 96.56 1190 ILE A CA 1
ATOM 9622 C C . ILE A 1 1190 ? -4.660 23.835 -23.177 1.00 96.56 1190 ILE A C 1
ATOM 9624 O O . ILE A 1 1190 ? -4.802 23.054 -24.120 1.00 96.56 1190 ILE A O 1
ATOM 9628 N N . SER A 1 1191 ? -4.721 23.435 -21.902 1.00 94.62 1191 SER A N 1
ATOM 9629 C CA . SER A 1 1191 ? -4.991 22.040 -21.541 1.00 94.62 1191 SER A CA 1
ATOM 9630 C C . SER A 1 1191 ? -6.379 21.606 -22.012 1.00 94.62 1191 SER A C 1
ATOM 9632 O O . SER A 1 1191 ? -6.534 20.524 -22.577 1.00 94.62 1191 SER A O 1
ATOM 9634 N N . THR A 1 1192 ? -7.375 22.472 -21.829 1.00 95.38 1192 THR A N 1
ATOM 9635 C CA . THR A 1 1192 ? -8.779 22.163 -22.108 1.00 95.38 1192 THR A CA 1
ATOM 9636 C C . THR A 1 1192 ? -9.045 22.085 -23.612 1.00 95.38 1192 THR A C 1
ATOM 9638 O O . THR A 1 1192 ? -9.611 21.109 -24.093 1.00 95.38 1192 THR A O 1
ATOM 9641 N N . VAL A 1 1193 ? -8.552 23.041 -24.403 1.00 97.44 1193 VAL A N 1
ATOM 9642 C CA . VAL A 1 1193 ? -8.689 23.041 -25.868 1.00 97.44 1193 VAL A CA 1
ATOM 9643 C C . VAL A 1 1193 ? -7.915 21.884 -26.503 1.00 97.44 1193 VAL A C 1
ATOM 9645 O O . VAL A 1 1193 ? -8.408 21.273 -27.451 1.00 97.44 1193 VAL A O 1
ATOM 9648 N N . ALA A 1 1194 ? -6.760 21.484 -25.953 1.00 96.88 1194 ALA A N 1
ATOM 9649 C CA . ALA A 1 1194 ? -6.097 20.246 -26.374 1.00 96.88 1194 ALA A CA 1
ATOM 9650 C C . ALA A 1 1194 ? -6.992 19.008 -26.150 1.00 96.88 1194 ALA A C 1
ATOM 9652 O O . ALA A 1 1194 ? -7.010 18.091 -26.982 1.00 96.88 1194 ALA A O 1
ATOM 9653 N N . GLY A 1 1195 ? -7.762 18.998 -25.057 1.00 96.06 1195 GLY A N 1
ATOM 9654 C CA . GLY A 1 1195 ? -8.793 18.003 -24.784 1.00 96.06 1195 GLY A CA 1
ATOM 9655 C C . GLY A 1 1195 ? -9.974 18.065 -25.761 1.00 96.06 1195 GLY A C 1
ATOM 9656 O O . GLY A 1 1195 ? -10.346 17.035 -26.321 1.00 96.06 1195 GLY A O 1
ATOM 9657 N N . ILE A 1 1196 ? -10.488 19.259 -26.075 1.00 97.25 1196 ILE A N 1
ATOM 9658 C CA . ILE A 1 1196 ? -11.562 19.467 -27.068 1.00 97.25 1196 ILE A CA 1
ATOM 9659 C C . ILE A 1 1196 ? -11.126 18.961 -28.447 1.00 97.25 1196 ILE A C 1
ATOM 9661 O O . ILE A 1 1196 ? -11.829 18.188 -29.091 1.00 97.25 1196 ILE A O 1
ATOM 9665 N N . LEU A 1 1197 ? -9.915 19.303 -28.892 1.00 97.25 1197 LEU A N 1
ATOM 9666 C CA . LEU A 1 1197 ? -9.368 18.812 -30.161 1.00 97.25 1197 LEU A CA 1
ATOM 9667 C C . LEU A 1 1197 ? -9.281 17.283 -30.188 1.00 97.25 1197 LEU A C 1
ATOM 9669 O O . LEU A 1 1197 ? -9.396 16.667 -31.252 1.00 97.25 1197 LEU A O 1
ATOM 9673 N N . LYS A 1 1198 ? -9.051 16.651 -29.029 1.00 96.00 1198 LYS A N 1
ATOM 9674 C CA . LYS A 1 1198 ? -9.072 15.196 -28.867 1.00 96.00 1198 LYS A CA 1
ATOM 9675 C C . LYS A 1 1198 ? -10.491 14.617 -28.915 1.00 96.00 1198 LYS A C 1
ATOM 9677 O O . LYS A 1 1198 ? -10.615 13.554 -29.523 1.00 96.00 1198 LYS A O 1
ATOM 9682 N N . GLN A 1 1199 ? -11.503 15.290 -28.364 1.00 95.62 1199 GLN A N 1
ATOM 9683 C CA . GLN A 1 1199 ? -12.921 14.923 -28.517 1.00 95.62 1199 GLN A CA 1
ATOM 9684 C C . GLN A 1 1199 ? -13.358 15.010 -29.988 1.00 95.62 1199 GLN A C 1
ATOM 9686 O O . GLN A 1 1199 ? -13.897 14.054 -30.531 1.00 95.62 1199 GLN A O 1
ATOM 9691 N N . LEU A 1 1200 ? -13.022 16.110 -30.671 1.00 95.44 1200 LEU A N 1
ATOM 9692 C CA . LEU A 1 1200 ? -13.353 16.358 -32.084 1.00 95.44 1200 LEU A CA 1
ATOM 9693 C C . LEU A 1 1200 ? -12.505 15.540 -33.071 1.00 95.44 1200 LEU A C 1
ATOM 9695 O O . LEU A 1 1200 ? -12.596 15.702 -34.287 1.00 95.44 1200 LEU A O 1
ATOM 9699 N N . LYS A 1 1201 ? -11.609 14.682 -32.573 1.00 94.62 1201 LYS A N 1
ATOM 9700 C CA . LYS A 1 1201 ? -10.739 13.888 -33.434 1.00 94.62 1201 LYS A CA 1
ATOM 9701 C C . LYS A 1 1201 ? -11.573 12.861 -34.205 1.00 94.62 1201 LYS A C 1
ATOM 9703 O O . LYS A 1 1201 ? -12.074 11.902 -33.626 1.00 94.62 1201 LYS A O 1
ATOM 9708 N N . ARG A 1 1202 ? -11.538 12.956 -35.533 1.00 93.50 1202 ARG A N 1
ATOM 9709 C CA . ARG A 1 1202 ? -12.082 11.943 -36.446 1.00 93.50 1202 ARG A CA 1
ATOM 9710 C C . ARG A 1 1202 ? -11.331 10.609 -36.324 1.00 93.50 1202 ARG A C 1
ATOM 9712 O O . ARG A 1 1202 ? -10.098 10.559 -36.203 1.00 93.50 1202 ARG A O 1
ATOM 9719 N N . THR A 1 1203 ? -12.074 9.508 -36.314 1.00 92.69 1203 THR A N 1
ATOM 9720 C CA . THR A 1 1203 ? -11.500 8.159 -36.244 1.00 92.69 1203 THR A CA 1
ATOM 9721 C C . THR A 1 1203 ? -10.796 7.835 -37.557 1.00 92.69 1203 THR A C 1
ATOM 9723 O O . THR A 1 1203 ? -11.375 7.980 -38.625 1.00 92.69 1203 THR A O 1
ATOM 9726 N N . HIS A 1 1204 ? -9.539 7.400 -37.473 1.00 93.69 1204 HIS A N 1
ATOM 9727 C CA . HIS A 1 1204 ? -8.774 6.954 -38.637 1.00 93.69 1204 HIS A CA 1
ATOM 9728 C C . HIS A 1 1204 ? -8.970 5.456 -38.819 1.00 93.69 1204 HIS A C 1
ATOM 9730 O O . HIS A 1 1204 ? -8.782 4.701 -37.856 1.00 93.69 1204 HIS A O 1
ATOM 9736 N N . VAL A 1 1205 ? -9.330 5.055 -40.036 1.00 94.56 1205 VAL A N 1
ATOM 9737 C CA . VAL A 1 1205 ? -9.614 3.665 -40.394 1.00 94.56 1205 VAL A CA 1
ATOM 9738 C C . VAL A 1 1205 ? -8.319 2.860 -40.371 1.00 94.56 1205 VAL A C 1
ATOM 9740 O O . VAL A 1 1205 ? -7.239 3.363 -40.704 1.00 94.56 1205 VAL A O 1
ATOM 9743 N N . LYS A 1 1206 ? -8.423 1.612 -39.922 1.00 93.62 1206 LYS A N 1
ATOM 9744 C CA . LYS A 1 1206 ? -7.320 0.661 -39.892 1.00 93.62 1206 LYS A CA 1
ATOM 9745 C C . LYS A 1 1206 ? -7.726 -0.621 -40.588 1.00 93.62 1206 LYS A C 1
ATOM 9747 O O . LYS A 1 1206 ? -8.869 -1.044 -40.453 1.00 93.62 1206 LYS A O 1
ATOM 9752 N N . GLU A 1 1207 ? -6.762 -1.257 -41.225 1.00 92.50 1207 GLU A N 1
ATOM 9753 C CA . GLU A 1 1207 ? -6.910 -2.560 -41.859 1.00 92.50 1207 GLU A CA 1
ATOM 9754 C C . GLU A 1 1207 ? -5.954 -3.575 -41.230 1.00 92.50 1207 GLU A C 1
ATOM 9756 O O . GLU A 1 1207 ? -4.948 -3.216 -40.607 1.00 92.50 1207 GLU A O 1
ATOM 9761 N N . THR A 1 1208 ? -6.306 -4.854 -41.337 1.00 93.12 1208 THR A N 1
ATOM 9762 C CA . THR A 1 1208 ? -5.455 -5.950 -40.873 1.00 93.12 1208 THR A CA 1
ATOM 9763 C C . THR A 1 1208 ? -4.521 -6.382 -41.991 1.00 93.12 1208 THR A C 1
ATOM 9765 O O . THR A 1 1208 ? -4.972 -6.673 -43.095 1.00 93.12 1208 THR A O 1
ATOM 9768 N N . ILE A 1 1209 ? -3.229 -6.472 -41.687 1.00 91.88 1209 ILE A N 1
ATOM 9769 C CA . ILE A 1 1209 ? -2.207 -6.941 -42.625 1.00 91.88 1209 ILE A CA 1
ATOM 9770 C C . ILE A 1 1209 ? -1.550 -8.232 -42.144 1.00 91.88 1209 ILE A C 1
ATOM 9772 O O . ILE A 1 1209 ? -1.512 -8.529 -40.950 1.00 91.88 1209 ILE A O 1
ATOM 9776 N N . CYS A 1 1210 ? -0.980 -8.976 -43.092 1.00 90.44 1210 CYS A N 1
ATOM 9777 C CA . CYS A 1 1210 ? -0.107 -10.113 -42.822 1.00 90.44 1210 CYS A CA 1
ATOM 9778 C C . CYS A 1 1210 ? 1.352 -9.726 -43.138 1.00 90.44 1210 CYS A C 1
ATOM 9780 O O . CYS A 1 1210 ? 1.705 -9.648 -44.318 1.00 90.44 1210 CYS A O 1
ATOM 9782 N N . PRO A 1 1211 ? 2.216 -9.509 -42.127 1.00 91.88 1211 PRO A N 1
ATOM 9783 C CA . PRO A 1 1211 ? 3.610 -9.089 -42.337 1.00 91.88 1211 PRO A CA 1
ATOM 9784 C C . PRO A 1 1211 ? 4.429 -10.070 -43.185 1.00 91.88 1211 PRO A C 1
ATOM 9786 O O . PRO A 1 1211 ? 5.268 -9.672 -43.990 1.00 91.88 1211 PRO A O 1
ATOM 9789 N N . TYR A 1 1212 ? 4.133 -11.363 -43.053 1.00 90.06 1212 TYR A N 1
ATOM 9790 C CA . TYR A 1 1212 ? 4.752 -12.439 -43.830 1.00 90.06 1212 TYR A CA 1
ATOM 9791 C C . TYR A 1 1212 ? 4.416 -12.349 -45.324 1.00 90.06 1212 TYR A C 1
ATOM 9793 O O . TYR A 1 1212 ? 5.264 -12.597 -46.174 1.00 90.06 1212 TYR A O 1
ATOM 9801 N N . LYS A 1 1213 ? 3.197 -11.909 -45.665 1.00 88.44 1213 LYS A N 1
ATOM 9802 C CA . LYS A 1 1213 ? 2.794 -11.701 -47.061 1.00 88.44 1213 LYS A CA 1
ATOM 9803 C C . LYS A 1 1213 ? 3.510 -10.501 -47.683 1.00 88.44 1213 LYS A C 1
ATOM 9805 O O . LYS A 1 1213 ? 3.907 -10.579 -48.837 1.00 88.44 1213 LYS A O 1
ATOM 9810 N N . ILE A 1 1214 ? 3.684 -9.420 -46.920 1.00 88.38 1214 ILE A N 1
ATOM 9811 C CA . ILE A 1 1214 ? 4.383 -8.206 -47.378 1.00 88.38 1214 ILE A CA 1
ATOM 9812 C C . ILE A 1 1214 ? 5.873 -8.485 -47.595 1.00 88.38 1214 ILE A C 1
ATOM 9814 O O . ILE A 1 1214 ? 6.433 -8.093 -48.611 1.00 88.38 1214 ILE A O 1
ATOM 9818 N N . SER A 1 1215 ? 6.506 -9.188 -46.656 1.00 89.19 1215 SER A N 1
ATOM 9819 C CA . SER A 1 1215 ? 7.925 -9.554 -46.755 1.00 89.19 1215 SER A CA 1
ATOM 9820 C C . SER A 1 1215 ? 8.211 -10.687 -47.745 1.00 89.19 1215 SER A C 1
ATOM 9822 O O . SER A 1 1215 ? 9.374 -10.939 -48.049 1.00 89.19 1215 SER A O 1
ATOM 9824 N N . GLY A 1 1216 ? 7.186 -11.413 -48.207 1.00 88.94 1216 GLY A N 1
ATOM 9825 C CA . GLY A 1 1216 ? 7.351 -12.617 -49.027 1.00 88.94 1216 GLY A CA 1
ATOM 9826 C C . GLY A 1 1216 ? 8.011 -13.790 -48.287 1.00 88.94 1216 GLY A C 1
ATOM 9827 O O . GLY A 1 1216 ? 8.416 -14.761 -48.921 1.00 88.94 1216 GLY A O 1
ATOM 9828 N N . CYS A 1 1217 ? 8.128 -13.713 -46.957 1.00 86.44 1217 CYS A N 1
ATOM 9829 C CA . CYS A 1 1217 ? 8.799 -14.708 -46.124 1.00 86.44 1217 CYS A CA 1
ATOM 9830 C C . CYS A 1 1217 ? 7.775 -15.618 -45.423 1.00 86.44 1217 CYS A C 1
ATOM 9832 O O . CYS A 1 1217 ? 6.760 -15.120 -44.930 1.00 86.44 1217 CYS A O 1
ATOM 9834 N N . PRO A 1 1218 ? 8.021 -16.935 -45.302 1.00 85.56 1218 PRO A N 1
ATOM 9835 C CA . PRO A 1 1218 ? 7.172 -17.806 -44.495 1.00 85.56 1218 PRO A CA 1
ATOM 9836 C C . PRO A 1 1218 ? 7.302 -17.479 -43.000 1.00 85.56 1218 PRO A C 1
ATOM 9838 O O . PRO A 1 1218 ? 8.307 -16.929 -42.546 1.00 85.56 1218 PRO A O 1
ATOM 9841 N N . LYS A 1 1219 ? 6.285 -17.849 -42.213 1.00 83.31 1219 LYS A N 1
ATOM 9842 C CA . LYS A 1 1219 ? 6.341 -17.721 -40.753 1.00 83.31 1219 LYS A CA 1
ATOM 9843 C C . LYS A 1 1219 ? 7.426 -18.662 -40.199 1.00 83.31 1219 LYS A C 1
ATOM 9845 O O . LYS A 1 1219 ? 7.331 -19.862 -40.448 1.00 83.31 1219 LYS A O 1
ATOM 9850 N N . PRO A 1 1220 ? 8.424 -18.157 -39.453 1.00 77.56 1220 PRO A N 1
ATOM 9851 C CA . PRO A 1 1220 ? 9.502 -18.989 -38.928 1.00 77.56 1220 PRO A CA 1
ATOM 9852 C C . PRO A 1 1220 ? 8.998 -19.959 -37.848 1.00 77.56 1220 PRO A C 1
ATOM 9854 O O . PRO A 1 1220 ? 8.117 -19.615 -37.056 1.00 77.56 1220 PRO A O 1
ATOM 9857 N N . GLU A 1 1221 ? 9.573 -21.166 -37.814 1.00 74.44 1221 GLU A N 1
ATOM 9858 C CA . GLU A 1 1221 ? 9.259 -22.196 -36.809 1.00 74.44 1221 GLU A CA 1
ATOM 9859 C C . GLU A 1 1221 ? 9.881 -21.882 -35.438 1.00 74.44 1221 GLU A C 1
ATOM 9861 O O . GLU A 1 1221 ? 9.285 -22.180 -34.402 1.00 74.44 1221 GLU A O 1
ATOM 9866 N N . SER A 1 1222 ? 11.054 -21.239 -35.418 1.00 76.12 1222 SER A N 1
ATOM 9867 C CA . SER A 1 1222 ? 11.745 -20.818 -34.197 1.00 76.12 1222 SER A CA 1
ATOM 9868 C C . SER A 1 1222 ? 11.506 -19.336 -33.886 1.00 76.12 1222 SER A C 1
ATOM 9870 O O . SER A 1 1222 ? 11.460 -18.479 -34.772 1.00 76.12 1222 SER A O 1
ATOM 9872 N N . LYS A 1 1223 ? 11.353 -19.015 -32.595 1.00 77.25 1223 LYS A N 1
ATOM 9873 C CA . LYS A 1 1223 ? 11.198 -17.635 -32.113 1.00 77.25 1223 LYS A CA 1
ATOM 9874 C C . LYS A 1 1223 ? 12.563 -16.946 -32.045 1.00 77.25 1223 LYS A C 1
ATOM 9876 O O . LYS A 1 1223 ? 13.224 -16.977 -31.010 1.00 77.25 1223 LYS A O 1
ATOM 9881 N N . LEU A 1 1224 ? 12.973 -16.341 -33.153 1.00 87.00 1224 LEU A N 1
ATOM 9882 C CA . LEU A 1 1224 ? 14.119 -15.434 -33.214 1.00 87.00 1224 LEU A CA 1
ATOM 9883 C C . LEU A 1 1224 ? 13.634 -13.984 -33.017 1.00 87.00 1224 LEU A C 1
ATOM 9885 O O . LEU A 1 1224 ? 12.599 -13.609 -33.568 1.00 87.00 1224 LEU A O 1
ATOM 9889 N N . VAL A 1 1225 ? 14.364 -13.163 -32.262 1.00 90.69 1225 VAL A N 1
ATOM 9890 C CA . VAL A 1 1225 ? 14.083 -11.723 -32.064 1.00 90.69 1225 VAL A CA 1
ATOM 9891 C C . VAL A 1 1225 ? 15.127 -10.860 -32.788 1.00 90.69 1225 VAL A C 1
ATOM 9893 O O . VAL A 1 1225 ? 16.142 -11.386 -33.226 1.00 90.69 1225 VAL A O 1
ATOM 9896 N N . GLY A 1 1226 ? 14.903 -9.552 -32.942 1.00 92.50 1226 GLY A N 1
ATOM 9897 C CA . GLY A 1 1226 ? 15.850 -8.635 -33.601 1.00 92.50 1226 GLY A CA 1
ATOM 9898 C C . GLY A 1 1226 ? 15.562 -8.399 -35.088 1.00 92.50 1226 GLY A C 1
ATOM 9899 O O . GLY A 1 1226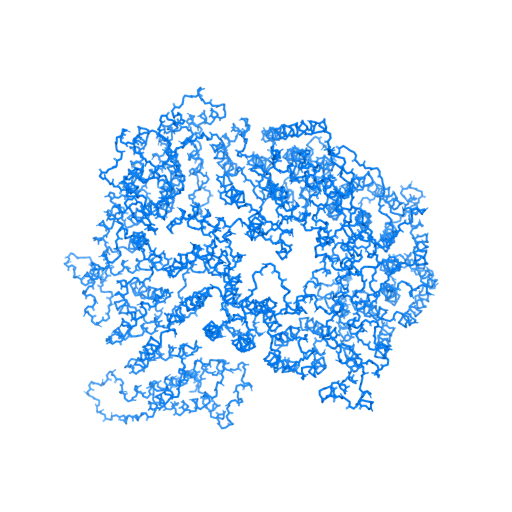 ? 14.409 -8.483 -35.521 1.00 92.50 1226 GLY A O 1
ATOM 9900 N N . ASP A 1 1227 ? 16.603 -8.096 -35.867 1.00 92.94 1227 ASP A N 1
ATOM 9901 C CA . ASP A 1 1227 ? 16.502 -7.813 -37.305 1.00 92.94 1227 ASP A CA 1
ATOM 9902 C C . ASP A 1 1227 ? 16.370 -9.117 -38.105 1.00 92.94 1227 ASP A C 1
ATOM 9904 O O . ASP A 1 1227 ? 17.282 -9.941 -38.152 1.00 92.94 1227 ASP A O 1
ATOM 9908 N N . ARG A 1 1228 ? 15.218 -9.320 -38.747 1.00 91.88 1228 ARG A N 1
ATOM 9909 C CA . ARG A 1 1228 ? 14.843 -10.565 -39.428 1.00 91.88 1228 ARG A CA 1
ATOM 9910 C C . ARG A 1 1228 ? 14.397 -10.317 -40.870 1.00 91.88 1228 ARG A C 1
ATOM 9912 O O . ARG A 1 1228 ? 13.959 -9.217 -41.206 1.00 91.88 1228 ARG A O 1
ATOM 9919 N N . PRO A 1 1229 ? 14.414 -11.346 -41.735 1.00 90.06 1229 PRO A N 1
ATOM 9920 C CA . PRO A 1 1229 ? 13.925 -11.205 -43.107 1.00 90.06 1229 PRO A CA 1
ATOM 9921 C C . PRO A 1 1229 ? 12.484 -10.673 -43.190 1.00 90.06 1229 PRO A C 1
ATOM 9923 O O . PRO A 1 1229 ? 12.178 -9.810 -44.008 1.00 90.06 1229 PRO A O 1
ATOM 9926 N N . ASP A 1 1230 ? 11.606 -11.116 -42.286 1.00 91.62 1230 ASP A N 1
ATOM 9927 C CA . ASP A 1 1230 ? 10.188 -10.749 -42.274 1.00 91.62 1230 ASP A CA 1
ATOM 9928 C C . ASP A 1 1230 ? 9.907 -9.320 -41.780 1.00 91.62 1230 ASP A C 1
ATOM 9930 O O . ASP A 1 1230 ? 8.810 -8.808 -42.007 1.00 91.62 1230 ASP A O 1
ATOM 9934 N N . ASN A 1 1231 ? 10.867 -8.665 -41.117 1.00 93.56 1231 ASN A N 1
ATOM 9935 C CA . ASN A 1 1231 ? 10.738 -7.283 -40.640 1.00 93.56 1231 ASN A CA 1
ATOM 9936 C C . ASN A 1 1231 ? 11.690 -6.294 -41.341 1.00 93.56 1231 ASN A C 1
ATOM 9938 O O . ASN A 1 1231 ? 11.574 -5.093 -41.114 1.00 93.56 1231 ASN A O 1
ATOM 9942 N N . GLN A 1 1232 ? 12.557 -6.757 -42.249 1.00 92.38 1232 GLN A N 1
ATOM 9943 C CA . GLN A 1 1232 ? 13.522 -5.916 -42.966 1.00 92.38 1232 GLN A CA 1
ATOM 9944 C C . GLN A 1 1232 ? 12.872 -4.754 -43.732 1.00 92.38 1232 GLN A C 1
ATOM 9946 O O . GLN A 1 1232 ? 13.432 -3.663 -43.781 1.00 92.38 1232 GLN A O 1
ATOM 9951 N N . TRP A 1 1233 ? 11.678 -4.958 -44.289 1.00 92.00 1233 TRP A N 1
ATOM 9952 C CA . TRP A 1 1233 ? 10.921 -3.926 -45.010 1.00 92.00 1233 TRP A CA 1
ATOM 9953 C C . TRP A 1 1233 ? 10.470 -2.750 -44.119 1.00 92.00 1233 TRP A C 1
ATOM 9955 O O . TRP A 1 1233 ? 10.016 -1.731 -44.638 1.00 92.00 1233 TRP A O 1
ATOM 9965 N N . LEU A 1 1234 ? 10.577 -2.872 -42.788 1.00 94.00 1234 LEU A N 1
ATOM 9966 C CA . LEU A 1 1234 ? 10.337 -1.780 -41.840 1.00 94.00 1234 LEU A CA 1
ATOM 9967 C C . LEU A 1 1234 ? 11.550 -0.883 -41.607 1.00 94.00 1234 LEU A C 1
ATOM 9969 O O . LEU A 1 1234 ? 11.379 0.207 -41.048 1.00 94.00 1234 LEU A O 1
ATOM 9973 N N . LEU A 1 1235 ? 12.750 -1.346 -41.945 1.00 94.38 1235 LEU A N 1
ATOM 9974 C CA . LEU A 1 1235 ? 13.980 -0.610 -41.689 1.00 94.38 1235 LEU A CA 1
ATOM 9975 C C . LEU A 1 1235 ? 14.066 0.604 -42.619 1.00 94.38 1235 LEU A C 1
ATOM 9977 O O . LEU A 1 1235 ? 13.552 0.591 -43.738 1.00 94.38 1235 LEU A O 1
ATOM 9981 N N . TYR A 1 1236 ? 14.689 1.673 -42.135 1.00 95.31 1236 TYR A N 1
ATOM 9982 C CA . TYR A 1 1236 ? 15.023 2.822 -42.963 1.00 95.31 1236 TYR A CA 1
ATOM 9983 C C . TYR A 1 1236 ? 16.123 2.440 -43.954 1.00 95.31 1236 TYR A C 1
ATOM 9985 O O . TYR A 1 1236 ? 17.169 1.935 -43.542 1.00 95.31 1236 TYR A O 1
ATOM 9993 N N . ASP A 1 1237 ? 15.864 2.711 -45.229 1.00 93.31 1237 ASP A N 1
ATOM 9994 C CA . ASP A 1 1237 ? 16.787 2.523 -46.341 1.00 93.31 1237 ASP A CA 1
ATOM 9995 C C . ASP A 1 1237 ? 16.662 3.735 -47.270 1.00 93.31 1237 ASP A C 1
ATOM 9997 O O . ASP A 1 1237 ? 15.618 3.940 -47.897 1.00 93.31 1237 ASP A O 1
ATOM 10001 N N . SER A 1 1238 ? 17.710 4.555 -47.326 1.00 91.69 1238 SER A N 1
ATOM 10002 C CA . SER A 1 1238 ? 17.779 5.781 -48.121 1.00 91.69 1238 SER A CA 1
ATOM 10003 C C . SER A 1 1238 ? 17.602 5.525 -49.617 1.00 91.69 1238 SER A C 1
ATOM 10005 O O . SER A 1 1238 ? 17.137 6.413 -50.332 1.00 91.69 1238 SER A O 1
ATOM 10007 N N . SER A 1 1239 ? 17.894 4.308 -50.090 1.00 90.12 1239 SER A N 1
ATOM 10008 C CA . SER A 1 1239 ? 17.723 3.923 -51.493 1.00 90.12 1239 SER A CA 1
ATOM 10009 C C . SER A 1 1239 ? 16.268 3.636 -51.882 1.00 90.12 1239 SER A C 1
ATOM 10011 O O . SER A 1 1239 ? 15.942 3.654 -53.068 1.00 90.12 1239 SER A O 1
ATOM 10013 N N . ASN A 1 1240 ? 15.381 3.413 -50.904 1.00 87.69 1240 ASN A N 1
ATOM 10014 C CA . ASN A 1 1240 ? 13.994 2.991 -51.122 1.00 87.69 1240 ASN A CA 1
ATOM 10015 C C . ASN A 1 1240 ? 12.978 3.855 -50.348 1.00 87.69 1240 ASN A C 1
ATOM 10017 O O . ASN A 1 1240 ? 11.977 3.364 -49.816 1.00 87.69 1240 ASN A O 1
ATOM 10021 N N . LEU A 1 1241 ? 13.249 5.157 -50.233 1.00 91.19 1241 LEU A N 1
ATOM 10022 C CA . LEU A 1 1241 ? 12.336 6.097 -49.587 1.00 91.19 1241 LEU A CA 1
ATOM 10023 C C . LEU A 1 1241 ? 11.154 6.452 -50.507 1.00 91.19 1241 LEU A C 1
ATOM 10025 O O . LEU A 1 1241 ? 11.357 6.699 -51.697 1.00 91.19 1241 LEU A O 1
ATOM 10029 N N . PRO A 1 1242 ? 9.921 6.550 -49.975 1.00 89.94 1242 PRO A N 1
ATOM 10030 C CA . PRO A 1 1242 ? 8.746 6.933 -50.753 1.00 89.94 1242 PRO A CA 1
ATOM 10031 C C . PRO A 1 1242 ? 8.740 8.445 -51.039 1.00 89.94 1242 PRO A C 1
ATOM 10033 O O . PRO A 1 1242 ? 8.064 9.217 -50.364 1.00 89.94 1242 PRO A O 1
ATOM 10036 N N . ASN A 1 1243 ? 9.514 8.870 -52.038 1.00 88.56 1243 ASN A N 1
ATOM 10037 C CA . ASN A 1 1243 ? 9.688 10.271 -52.444 1.00 88.56 1243 ASN A CA 1
ATOM 10038 C C . ASN A 1 1243 ? 8.720 10.732 -53.550 1.00 88.56 1243 ASN A C 1
ATOM 10040 O O . ASN A 1 1243 ? 8.810 11.865 -54.013 1.00 88.56 1243 ASN A O 1
ATOM 10044 N N . THR A 1 1244 ? 7.806 9.865 -53.984 1.00 91.44 1244 THR A N 1
ATOM 10045 C CA . THR A 1 1244 ? 6.724 10.196 -54.915 1.00 91.44 1244 THR A CA 1
ATOM 10046 C C . THR A 1 1244 ? 5.384 9.824 -54.299 1.00 91.44 1244 THR A C 1
ATOM 10048 O O . THR A 1 1244 ? 5.300 8.935 -53.449 1.00 91.44 1244 THR A O 1
ATOM 10051 N N . LYS A 1 1245 ? 4.312 10.470 -54.765 1.00 91.56 1245 LYS A N 1
ATOM 10052 C CA . LYS A 1 1245 ? 2.946 10.186 -54.312 1.00 91.56 1245 LYS A CA 1
ATOM 10053 C C . LYS A 1 1245 ? 2.567 8.708 -54.464 1.00 91.56 1245 LYS A C 1
ATOM 10055 O O . LYS A 1 1245 ? 2.055 8.119 -53.520 1.00 91.56 1245 LYS A O 1
ATOM 10060 N N . GLU A 1 1246 ? 2.869 8.103 -55.613 1.00 90.94 1246 GLU A N 1
ATOM 10061 C CA . GLU A 1 1246 ? 2.554 6.696 -55.895 1.00 90.94 1246 GLU A CA 1
ATOM 10062 C C . GLU A 1 1246 ? 3.316 5.738 -54.963 1.00 90.94 1246 GLU A C 1
ATOM 10064 O O . GLU A 1 1246 ? 2.725 4.829 -54.374 1.00 90.94 1246 GLU A O 1
ATOM 10069 N N . ALA A 1 1247 ? 4.615 5.979 -54.748 1.00 91.62 1247 ALA A N 1
ATOM 10070 C CA . ALA A 1 1247 ? 5.416 5.194 -53.809 1.00 91.62 1247 ALA A CA 1
ATOM 10071 C C . ALA A 1 1247 ? 4.945 5.375 -52.355 1.00 91.62 1247 ALA A C 1
ATOM 10073 O O . ALA A 1 1247 ? 4.956 4.431 -51.571 1.00 91.62 1247 ALA A O 1
ATOM 10074 N N . TRP A 1 1248 ? 4.501 6.577 -51.981 1.00 92.81 1248 TRP A N 1
ATOM 10075 C CA . TRP A 1 1248 ? 3.976 6.861 -50.647 1.00 92.81 1248 TRP A CA 1
ATOM 10076 C C . TRP A 1 1248 ? 2.645 6.166 -50.374 1.00 92.81 1248 TRP A C 1
ATOM 10078 O O . TRP A 1 1248 ? 2.471 5.578 -49.309 1.00 92.81 1248 TRP A O 1
ATOM 10088 N N . GLU A 1 1249 ? 1.709 6.220 -51.319 1.00 89.81 1249 GLU A N 1
ATOM 10089 C CA . GLU A 1 1249 ? 0.372 5.635 -51.169 1.00 89.81 1249 GLU A CA 1
ATOM 10090 C C . GLU A 1 1249 ? 0.389 4.099 -51.221 1.00 89.81 1249 GLU A C 1
ATOM 10092 O O . GLU A 1 1249 ? -0.426 3.461 -50.558 1.00 89.81 1249 GLU A O 1
ATOM 10097 N N . SER A 1 1250 ? 1.346 3.502 -51.940 1.00 88.00 1250 SER A N 1
ATOM 10098 C CA . SER A 1 1250 ? 1.554 2.046 -51.974 1.00 88.00 1250 SER A CA 1
ATOM 10099 C C . SER A 1 1250 ? 2.372 1.504 -50.792 1.00 88.00 1250 SER A C 1
ATOM 10101 O O . SER A 1 1250 ? 2.355 0.299 -50.526 1.00 88.00 1250 SER A O 1
ATOM 10103 N N . CYS A 1 1251 ? 3.081 2.364 -50.054 1.00 89.62 1251 CYS A N 1
ATOM 10104 C CA . CYS A 1 1251 ? 3.941 1.947 -48.950 1.00 89.62 1251 CYS A CA 1
ATOM 10105 C C . CYS A 1 1251 ? 3.145 1.619 -47.677 1.00 89.62 1251 CYS A C 1
ATOM 10107 O O . CYS A 1 1251 ? 2.367 2.419 -47.155 1.00 89.62 1251 CYS A O 1
ATOM 10109 N N . CYS A 1 1252 ? 3.410 0.446 -47.095 1.00 90.38 1252 CYS A N 1
ATOM 10110 C CA . CYS A 1 1252 ? 2.847 0.069 -45.803 1.00 90.38 1252 CYS A CA 1
ATOM 10111 C C . CYS A 1 1252 ? 3.614 0.745 -44.652 1.00 90.38 1252 CYS A C 1
ATOM 10113 O O . CYS A 1 1252 ? 4.725 0.337 -44.293 1.00 90.38 1252 CYS A O 1
ATOM 10115 N N . PHE A 1 1253 ? 3.007 1.746 -44.010 1.00 93.31 1253 PHE A N 1
ATOM 10116 C CA . PHE A 1 1253 ? 3.601 2.440 -42.863 1.00 93.31 1253 PHE A CA 1
ATOM 10117 C C . PHE A 1 1253 ? 3.214 1.819 -41.518 1.00 93.31 1253 PHE A C 1
ATOM 10119 O O . PHE A 1 1253 ? 2.039 1.751 -41.146 1.00 93.31 1253 PHE A O 1
ATOM 10126 N N . VAL A 1 1254 ? 4.223 1.454 -40.722 1.00 94.19 1254 VAL A N 1
ATOM 10127 C CA . VAL A 1 1254 ? 4.040 0.948 -39.356 1.00 94.19 1254 VAL A CA 1
ATOM 10128 C C . VAL A 1 1254 ? 4.553 1.995 -38.388 1.00 94.19 1254 VAL A C 1
ATOM 10130 O O . VAL A 1 1254 ? 5.740 2.253 -38.279 1.00 94.19 1254 VAL A O 1
ATOM 10133 N N . GLU A 1 1255 ? 3.639 2.637 -37.674 1.00 93.75 1255 GLU A N 1
ATOM 10134 C CA . GLU A 1 1255 ? 3.962 3.866 -36.938 1.00 93.75 1255 GLU A CA 1
ATOM 10135 C C . GLU A 1 1255 ? 4.627 3.618 -35.577 1.00 93.75 1255 GLU A C 1
ATOM 10137 O O . GLU A 1 1255 ? 5.255 4.509 -35.023 1.00 93.75 1255 GLU A O 1
ATOM 10142 N N . LYS A 1 1256 ? 4.449 2.440 -34.977 1.00 93.31 1256 LYS A N 1
ATOM 10143 C CA . LYS A 1 1256 ? 5.047 2.113 -33.674 1.00 93.31 1256 LYS A CA 1
ATOM 10144 C C . LYS A 1 1256 ? 6.377 1.398 -33.873 1.00 93.31 1256 LYS A C 1
ATOM 10146 O O . LYS A 1 1256 ? 6.482 0.557 -34.758 1.00 93.31 1256 LYS A O 1
ATOM 10151 N N . THR A 1 1257 ? 7.355 1.720 -33.036 1.00 93.06 1257 THR A N 1
ATOM 10152 C CA . THR A 1 1257 ? 8.740 1.250 -33.165 1.00 93.06 1257 THR A CA 1
ATOM 10153 C C . THR A 1 1257 ? 8.939 -0.187 -32.694 1.00 93.06 1257 THR A C 1
ATOM 10155 O O . THR A 1 1257 ? 9.775 -0.874 -33.251 1.00 93.06 1257 THR A O 1
ATOM 10158 N N . HIS A 1 1258 ? 8.155 -0.693 -31.739 1.00 94.06 1258 HIS A N 1
ATOM 10159 C CA . HIS A 1 1258 ? 8.333 -2.049 -31.191 1.00 94.06 1258 HIS A CA 1
ATOM 10160 C C . HIS A 1 1258 ? 7.801 -3.198 -32.063 1.00 94.06 1258 HIS A C 1
ATOM 10162 O O . HIS A 1 1258 ? 8.194 -4.348 -31.852 1.00 94.06 1258 HIS A O 1
ATOM 10168 N N . TRP A 1 1259 ? 6.884 -2.940 -33.004 1.00 94.31 1259 TRP A N 1
ATOM 10169 C CA . TRP A 1 1259 ? 6.228 -4.023 -33.744 1.00 94.31 1259 TRP A CA 1
ATOM 10170 C C . TRP A 1 1259 ? 7.212 -4.798 -34.614 1.00 94.31 1259 TRP A C 1
ATOM 10172 O O . TRP A 1 1259 ? 7.930 -4.213 -35.419 1.00 94.31 1259 TRP A O 1
ATOM 10182 N N . GLY A 1 1260 ? 7.197 -6.124 -34.479 1.00 91.75 1260 GLY A N 1
ATOM 10183 C CA . GLY A 1 1260 ? 8.035 -7.015 -35.273 1.00 91.75 1260 GLY A CA 1
ATOM 10184 C C . GLY A 1 1260 ? 9.442 -7.231 -34.716 1.00 91.75 1260 GLY A C 1
ATOM 10185 O O . GLY A 1 1260 ? 10.120 -8.119 -35.230 1.00 91.75 1260 GLY A O 1
ATOM 10186 N N . TYR A 1 1261 ? 9.868 -6.520 -33.660 1.00 94.12 1261 TYR A N 1
ATOM 10187 C CA . TYR A 1 1261 ? 11.180 -6.742 -33.036 1.00 94.12 1261 TYR A CA 1
ATOM 10188 C C . TYR A 1 1261 ? 11.255 -8.109 -32.340 1.00 94.12 1261 TYR A C 1
ATOM 10190 O O . TYR A 1 1261 ? 12.070 -8.950 -32.709 1.00 94.12 1261 TYR A O 1
ATOM 10198 N N . SER A 1 1262 ? 10.366 -8.363 -31.371 1.00 91.25 1262 SER A N 1
ATOM 10199 C CA . SER A 1 1262 ? 10.266 -9.675 -30.710 1.00 91.25 1262 SER A CA 1
ATOM 10200 C C . SER A 1 1262 ? 9.418 -10.646 -31.532 1.00 91.25 1262 SER A C 1
ATOM 10202 O O . SER A 1 1262 ? 9.877 -11.713 -31.922 1.00 91.25 1262 SER A O 1
ATOM 10204 N N . SER A 1 1263 ? 8.173 -10.269 -31.824 1.00 90.81 1263 SER A N 1
ATOM 10205 C CA . SER A 1 1263 ? 7.242 -11.056 -32.635 1.00 90.81 1263 SER A CA 1
ATOM 10206 C C . SER A 1 1263 ? 6.123 -10.171 -33.189 1.00 90.81 1263 SER A C 1
ATOM 10208 O O . SER A 1 1263 ? 5.970 -9.012 -32.787 1.00 90.81 1263 SER A O 1
ATOM 10210 N N . TRP A 1 1264 ? 5.347 -10.701 -34.134 1.00 92.50 1264 TRP A N 1
ATOM 10211 C CA . TRP A 1 1264 ? 4.153 -10.030 -34.647 1.00 92.50 1264 TRP A CA 1
ATOM 10212 C C . TRP A 1 1264 ? 2.918 -10.365 -33.800 1.00 92.50 1264 TRP A C 1
ATOM 10214 O O . TRP A 1 1264 ? 2.772 -11.515 -33.378 1.00 92.50 1264 TRP A O 1
ATOM 10224 N N . PRO A 1 1265 ? 2.002 -9.403 -33.580 1.00 91.62 1265 PRO A N 1
ATOM 10225 C CA . PRO A 1 1265 ? 0.707 -9.689 -32.970 1.00 91.62 1265 PRO A CA 1
ATOM 10226 C C . PRO A 1 1265 ? -0.138 -10.579 -33.893 1.00 91.62 1265 PRO A C 1
ATOM 10228 O O . PRO A 1 1265 ? 0.068 -10.580 -35.107 1.00 91.62 1265 PRO A O 1
ATOM 10231 N N . GLN A 1 1266 ? -1.128 -11.291 -33.336 1.00 84.94 1266 GLN A N 1
ATOM 10232 C CA . GLN A 1 1266 ? -2.050 -12.111 -34.142 1.00 84.94 1266 GLN A CA 1
ATOM 10233 C C . GLN A 1 1266 ? -2.739 -11.289 -35.240 1.00 84.94 1266 GLN A C 1
ATOM 10235 O O . GLN A 1 1266 ? -2.741 -11.688 -36.400 1.00 84.94 1266 GLN A O 1
ATOM 10240 N N . ASN A 1 1267 ? -3.279 -10.124 -34.869 1.00 86.38 1267 ASN A N 1
ATOM 10241 C CA . ASN A 1 1267 ? -3.942 -9.201 -35.785 1.00 86.38 1267 ASN A CA 1
ATOM 10242 C C . ASN A 1 1267 ? -3.147 -7.897 -35.841 1.00 86.38 1267 ASN A C 1
ATOM 10244 O O . ASN A 1 1267 ? -3.298 -7.024 -34.980 1.00 86.38 1267 ASN A O 1
ATOM 10248 N N . MET A 1 1268 ? -2.282 -7.756 -36.845 1.00 90.94 1268 MET A N 1
ATOM 10249 C CA . MET A 1 1268 ? -1.526 -6.523 -37.033 1.00 90.94 1268 MET A CA 1
ATOM 10250 C C . MET A 1 1268 ? -2.380 -5.474 -37.739 1.00 90.94 1268 MET A C 1
ATOM 10252 O O . MET A 1 1268 ? -2.737 -5.627 -38.903 1.00 90.94 1268 MET A O 1
ATOM 10256 N N . LEU A 1 1269 ? -2.683 -4.390 -37.024 1.00 90.94 1269 LEU A N 1
ATOM 10257 C CA . LEU A 1 1269 ? -3.477 -3.280 -37.541 1.00 90.94 1269 LEU A CA 1
ATOM 10258 C C . LEU A 1 1269 ? -2.584 -2.124 -37.997 1.00 90.94 1269 LEU A C 1
ATOM 10260 O O . LEU A 1 1269 ? -1.867 -1.534 -37.181 1.00 90.94 1269 LEU A O 1
ATOM 10264 N N . VAL A 1 1270 ? -2.712 -1.742 -39.264 1.00 92.12 1270 VAL A N 1
ATOM 10265 C CA . VAL A 1 1270 ? -2.082 -0.549 -39.857 1.00 92.12 1270 VAL A CA 1
ATOM 10266 C C . VAL A 1 1270 ? -3.143 0.436 -40.335 1.00 92.12 1270 VAL A C 1
ATOM 10268 O O . VAL A 1 1270 ? -4.327 0.113 -40.366 1.00 92.12 1270 VAL A O 1
ATOM 10271 N N . TYR A 1 1271 ? -2.748 1.676 -40.612 1.00 93.50 1271 TYR A N 1
ATOM 10272 C CA . TYR A 1 1271 ? -3.678 2.673 -41.143 1.00 93.50 1271 TYR A CA 1
ATOM 10273 C C . TYR A 1 1271 ? -3.973 2.366 -42.608 1.00 93.50 1271 TYR A C 1
ATOM 10275 O O . TYR A 1 1271 ? -3.037 2.137 -43.366 1.00 93.50 1271 TYR A O 1
ATOM 10283 N N . ALA A 1 1272 ? -5.255 2.381 -42.973 1.00 90.56 1272 ALA A N 1
ATOM 10284 C CA . ALA A 1 1272 ? -5.685 2.182 -44.353 1.00 90.56 1272 ALA A CA 1
ATOM 10285 C C . ALA A 1 1272 ? -5.164 3.310 -45.276 1.00 90.56 1272 ALA A C 1
ATOM 10287 O O . ALA A 1 1272 ? -4.838 4.394 -44.761 1.00 90.56 1272 ALA A O 1
ATOM 10288 N N . PRO A 1 1273 ? -5.117 3.092 -46.603 1.00 86.94 1273 PRO A N 1
ATOM 10289 C CA . PRO A 1 1273 ? -4.666 4.090 -47.575 1.00 86.94 1273 PRO A CA 1
ATOM 10290 C C . PRO A 1 1273 ? -5.483 5.395 -47.549 1.00 86.94 1273 PRO A C 1
ATOM 10292 O O . PRO A 1 1273 ? -6.569 5.471 -46.969 1.00 86.94 1273 PRO A O 1
ATOM 10295 N N . ALA A 1 1274 ? -4.921 6.461 -48.131 1.00 86.19 1274 ALA A N 1
ATOM 10296 C CA . ALA A 1 1274 ? -5.409 7.835 -47.971 1.00 86.19 1274 ALA A CA 1
ATOM 10297 C C . ALA A 1 1274 ? -6.846 8.068 -48.480 1.00 86.19 1274 ALA A C 1
ATOM 10299 O O . ALA A 1 1274 ? -7.550 8.910 -47.926 1.00 86.19 1274 ALA A O 1
ATOM 10300 N N . ASP A 1 1275 ? -7.289 7.309 -49.480 1.00 86.75 1275 ASP A N 1
ATOM 10301 C CA . ASP A 1 1275 ? -8.632 7.351 -50.075 1.00 86.75 1275 ASP A CA 1
ATOM 10302 C C . ASP A 1 1275 ? -9.742 6.867 -49.122 1.00 86.75 1275 ASP A C 1
ATOM 10304 O O . ASP A 1 1275 ? -10.884 7.312 -49.223 1.00 86.75 1275 ASP A O 1
ATOM 10308 N N . GLN A 1 1276 ? -9.405 6.005 -48.157 1.00 90.88 1276 GLN A N 1
ATOM 10309 C CA . GLN A 1 1276 ? -10.324 5.500 -47.129 1.00 90.88 1276 GLN A CA 1
ATOM 10310 C C . GLN A 1 1276 ? -10.252 6.288 -45.813 1.00 90.88 1276 GLN A C 1
ATOM 10312 O O . GLN A 1 1276 ? -11.051 6.069 -44.895 1.00 90.88 1276 GLN A O 1
ATOM 10317 N N . GLN A 1 1277 ? -9.272 7.182 -45.672 1.00 93.25 1277 GLN A N 1
ATOM 10318 C CA . GLN A 1 1277 ? -9.122 8.006 -44.478 1.00 93.25 1277 GLN A CA 1
ATOM 10319 C C . GLN A 1 1277 ? -10.104 9.188 -44.485 1.00 93.25 1277 GLN A C 1
ATOM 10321 O O . GLN A 1 1277 ? -10.582 9.612 -45.537 1.00 93.25 1277 GLN A O 1
ATOM 10326 N N . PRO A 1 1278 ? -10.406 9.784 -43.314 1.00 92.12 1278 PRO A N 1
ATOM 10327 C CA . PRO A 1 1278 ? -11.207 11.002 -43.265 1.00 92.12 1278 PRO A CA 1
ATOM 10328 C C . PRO A 1 1278 ? -10.608 12.115 -44.140 1.00 92.12 1278 PRO A C 1
ATOM 10330 O O . PRO A 1 1278 ? -9.444 12.473 -43.960 1.00 92.12 1278 PRO A O 1
ATOM 10333 N N . LYS A 1 1279 ? -11.427 12.701 -45.026 1.00 88.81 1279 LYS A N 1
ATOM 10334 C CA . LYS A 1 1279 ? -11.033 13.771 -45.962 1.00 88.81 1279 LYS A CA 1
ATOM 10335 C C . LYS A 1 1279 ? -10.281 14.910 -45.256 1.00 88.81 1279 LYS A C 1
ATOM 10337 O O . LYS A 1 1279 ? -10.786 15.484 -44.287 1.00 88.81 1279 LYS A O 1
ATOM 10342 N N . VAL A 1 1280 ? -9.088 15.247 -45.738 1.00 87.06 1280 VAL A N 1
ATOM 10343 C CA . VAL A 1 1280 ? -8.303 16.423 -45.309 1.00 87.06 1280 VAL A CA 1
ATOM 10344 C C . VAL A 1 1280 ? -8.586 17.619 -46.229 1.00 87.06 1280 VAL A C 1
ATOM 10346 O O . VAL A 1 1280 ? -9.091 17.431 -47.332 1.00 87.06 1280 VAL A O 1
ATOM 10349 N N . GLY A 1 1281 ? -8.293 18.842 -45.788 1.00 85.62 1281 GLY A N 1
ATOM 10350 C CA . GLY A 1 1281 ? -8.516 20.076 -46.547 1.00 85.62 1281 GLY A CA 1
ATOM 10351 C C . GLY A 1 1281 ? -9.993 20.438 -46.700 1.00 85.62 1281 GLY A C 1
ATOM 10352 O O . GLY A 1 1281 ? -10.412 20.879 -47.767 1.00 85.62 1281 GLY A O 1
ATOM 10353 N N . ARG A 1 1282 ? -10.801 20.185 -45.664 1.00 91.06 1282 ARG A N 1
ATOM 10354 C CA . ARG A 1 1282 ? -12.243 20.469 -45.680 1.00 91.06 1282 ARG A CA 1
ATOM 10355 C C . ARG A 1 1282 ? -12.510 21.971 -45.734 1.00 91.06 1282 ARG A C 1
ATOM 10357 O O . ARG A 1 1282 ? -11.822 22.740 -45.062 1.00 91.06 1282 ARG A O 1
ATOM 10364 N N . SER A 1 1283 ? -13.549 22.371 -46.463 1.00 90.06 1283 SER A N 1
ATOM 10365 C CA . SER A 1 1283 ? -14.065 23.740 -46.367 1.00 90.06 1283 SER A CA 1
ATOM 10366 C C . SER A 1 1283 ? -14.778 23.937 -45.026 1.00 90.06 1283 SER A C 1
ATOM 10368 O O . SER A 1 1283 ? -15.217 22.975 -44.391 1.00 90.06 1283 SER A O 1
ATOM 10370 N N . ARG A 1 1284 ? -14.921 25.192 -44.588 1.00 91.81 1284 ARG A N 1
ATOM 10371 C CA . ARG A 1 1284 ? -15.622 25.548 -43.343 1.00 91.81 1284 ARG A CA 1
ATOM 10372 C C . ARG A 1 1284 ? -17.031 24.933 -43.252 1.00 91.81 1284 ARG A C 1
ATOM 10374 O O . ARG A 1 1284 ? -17.457 24.535 -42.173 1.00 91.81 1284 ARG A O 1
ATOM 10381 N N . GLU A 1 1285 ? -17.740 24.833 -44.375 1.00 91.06 1285 GLU A N 1
ATOM 10382 C CA . GLU A 1 1285 ? -19.109 24.297 -44.461 1.00 91.06 1285 GLU A CA 1
ATOM 10383 C C . GLU A 1 1285 ? -19.184 22.782 -44.208 1.00 91.06 1285 GLU A C 1
ATOM 10385 O O . GLU A 1 1285 ? -20.192 22.288 -43.713 1.00 91.06 1285 GLU A O 1
ATOM 10390 N N . GLU A 1 1286 ? -18.105 22.042 -44.480 1.00 92.06 1286 GLU A N 1
ATOM 10391 C CA . GLU A 1 1286 ? -18.002 20.597 -44.219 1.00 92.06 1286 GLU A CA 1
ATOM 10392 C C . GLU A 1 1286 ? -17.637 20.281 -42.749 1.00 92.06 1286 GLU A C 1
ATOM 10394 O O . GLU A 1 1286 ? -17.436 19.117 -42.374 1.00 92.06 1286 GLU A O 1
ATOM 10399 N N . MET A 1 1287 ? -17.474 21.310 -41.912 1.00 93.94 1287 MET A N 1
ATOM 10400 C CA . MET A 1 1287 ? -17.088 21.187 -40.507 1.00 93.94 1287 MET A CA 1
ATOM 10401 C C . MET A 1 1287 ? -18.301 21.268 -39.583 1.00 93.94 1287 MET A C 1
ATOM 10403 O O . MET A 1 1287 ? -19.229 22.043 -39.812 1.00 93.94 1287 MET A O 1
ATOM 10407 N N . SER A 1 1288 ? -18.264 20.497 -38.495 1.00 92.56 1288 SER A N 1
ATOM 10408 C CA . SER A 1 1288 ? -19.256 20.618 -37.419 1.00 92.56 1288 SER A CA 1
ATOM 10409 C C . SER A 1 1288 ? -19.208 22.002 -36.762 1.00 92.56 1288 SER A C 1
ATOM 10411 O O . SER A 1 1288 ? -18.170 22.659 -36.775 1.00 92.56 1288 SER A O 1
ATOM 10413 N N . GLU A 1 1289 ? -20.295 22.435 -36.120 1.00 93.31 1289 GLU A N 1
ATOM 10414 C CA . GLU A 1 1289 ? -20.348 23.744 -35.444 1.00 93.31 1289 GLU A CA 1
ATOM 10415 C C . GLU A 1 1289 ? -19.212 23.924 -34.415 1.00 93.31 1289 GLU A C 1
ATOM 10417 O O . GLU A 1 1289 ? -18.577 24.976 -34.344 1.00 93.31 1289 GLU A O 1
ATOM 10422 N N . ALA A 1 1290 ? -18.892 22.866 -33.663 1.00 94.62 1290 ALA A N 1
ATOM 10423 C CA . ALA A 1 1290 ? -17.778 22.860 -32.717 1.00 94.62 1290 ALA A CA 1
ATOM 10424 C C . ALA A 1 1290 ? -16.410 23.036 -33.402 1.00 94.62 1290 ALA A C 1
ATOM 10426 O O . ALA A 1 1290 ? -15.521 23.688 -32.854 1.00 94.62 1290 ALA A O 1
ATOM 10427 N N . GLU A 1 1291 ? -16.236 22.465 -34.597 1.00 95.75 1291 GLU A N 1
ATOM 10428 C CA . GLU A 1 1291 ? -15.016 22.633 -35.385 1.00 95.75 1291 GLU A CA 1
ATOM 10429 C C . GLU A 1 1291 ? -14.918 24.040 -35.988 1.00 95.75 1291 GLU A C 1
ATOM 10431 O O . GLU A 1 1291 ? -13.853 24.654 -35.935 1.00 95.75 1291 GLU A O 1
ATOM 10436 N N . GLN A 1 1292 ? -16.033 24.581 -36.492 1.00 96.19 1292 GLN A N 1
ATOM 10437 C CA . GLN A 1 1292 ? -16.092 25.929 -37.066 1.00 96.19 1292 GLN A CA 1
ATOM 10438 C C . GLN A 1 1292 ? -15.611 26.987 -36.073 1.00 96.19 1292 GLN A C 1
ATOM 10440 O O . GLN A 1 1292 ? -14.854 27.867 -36.453 1.00 96.19 1292 GLN A O 1
ATOM 10445 N N . ILE A 1 1293 ? -15.954 26.866 -34.786 1.00 96.56 1293 ILE A N 1
ATOM 10446 C CA . ILE A 1 1293 ? -15.469 27.793 -33.752 1.00 96.56 1293 ILE A CA 1
ATOM 10447 C C . ILE A 1 1293 ? -13.943 27.844 -33.713 1.00 96.56 1293 ILE A C 1
ATOM 10449 O O . ILE A 1 1293 ? -13.366 28.928 -33.679 1.00 96.56 1293 ILE A O 1
ATOM 10453 N N . ILE A 1 1294 ? -13.284 26.687 -33.674 1.00 96.94 1294 ILE A N 1
ATOM 10454 C CA . ILE A 1 1294 ? -11.820 26.635 -33.608 1.00 96.94 1294 ILE A CA 1
ATOM 10455 C C . ILE A 1 1294 ? -11.239 27.128 -34.932 1.00 96.94 1294 ILE A C 1
ATOM 10457 O O . ILE A 1 1294 ? -10.291 27.905 -34.916 1.00 96.94 1294 ILE A O 1
ATOM 10461 N N . TYR A 1 1295 ? -11.822 26.707 -36.056 1.00 96.38 1295 TYR A N 1
ATOM 10462 C CA . TYR A 1 1295 ? -11.415 27.154 -37.382 1.00 96.38 1295 TYR A CA 1
ATOM 10463 C C . TYR A 1 1295 ? -11.430 28.678 -37.488 1.00 96.38 1295 TYR A C 1
ATOM 10465 O O . TYR A 1 1295 ? -10.385 29.263 -37.742 1.00 96.38 1295 TYR A O 1
ATOM 10473 N N . ASP A 1 1296 ? -12.558 29.310 -37.166 1.00 96.00 1296 ASP A N 1
ATOM 10474 C CA . ASP A 1 1296 ? -12.759 30.753 -37.285 1.00 96.00 1296 ASP A CA 1
ATOM 10475 C C . ASP A 1 1296 ? -11.740 31.552 -36.452 1.00 96.00 1296 ASP A C 1
ATOM 10477 O O . ASP A 1 1296 ? -11.166 32.520 -36.948 1.00 96.00 1296 ASP A O 1
ATOM 10481 N N . HIS A 1 1297 ? -11.449 31.122 -35.216 1.00 97.06 1297 HIS A N 1
ATOM 10482 C CA . HIS A 1 1297 ? -10.469 31.805 -34.358 1.00 97.06 1297 HIS A CA 1
ATOM 10483 C C . HIS A 1 1297 ? -9.026 31.605 -34.840 1.00 97.06 1297 HIS A C 1
ATOM 10485 O O . HIS A 1 1297 ? -8.234 32.539 -34.793 1.00 97.06 1297 HIS A O 1
ATOM 10491 N N . PHE A 1 1298 ? -8.660 30.409 -35.310 1.00 96.69 1298 PHE A N 1
ATOM 10492 C CA . PHE A 1 1298 ? -7.301 30.147 -35.798 1.00 96.69 1298 PHE A CA 1
ATOM 10493 C C . PHE A 1 1298 ? -7.072 30.607 -37.248 1.00 96.69 1298 PHE A C 1
ATOM 10495 O O . PHE A 1 1298 ? -5.922 30.638 -37.688 1.00 96.69 1298 PHE A O 1
ATOM 10502 N N . THR A 1 1299 ? -8.128 31.006 -37.966 1.00 94.88 1299 THR A N 1
ATOM 10503 C CA . THR A 1 1299 ? -8.028 31.759 -39.226 1.00 94.88 1299 THR A CA 1
ATOM 10504 C C . THR A 1 1299 ? -7.960 33.280 -39.046 1.00 94.88 1299 THR A C 1
ATOM 10506 O O . THR A 1 1299 ? -7.628 33.981 -39.998 1.00 94.88 1299 THR A O 1
ATOM 10509 N N . ASP A 1 1300 ? -8.255 33.809 -37.854 1.00 95.31 1300 ASP A N 1
ATOM 10510 C CA . ASP A 1 1300 ? -8.116 35.239 -37.554 1.00 95.31 1300 ASP A CA 1
ATOM 10511 C C . ASP A 1 1300 ? -6.668 35.579 -37.162 1.00 95.31 1300 ASP A C 1
ATOM 10513 O O . ASP A 1 1300 ? -6.177 35.194 -36.096 1.00 95.31 1300 ASP A O 1
ATOM 10517 N N . GLU A 1 1301 ? -5.987 36.353 -38.011 1.00 93.94 1301 GLU A N 1
ATOM 10518 C CA . GLU A 1 1301 ? -4.607 36.798 -37.789 1.00 93.94 1301 GLU A CA 1
ATOM 10519 C C . GLU A 1 1301 ? -4.427 37.530 -36.451 1.00 93.94 1301 GLU A C 1
ATOM 10521 O O . GLU A 1 1301 ? -3.401 37.358 -35.790 1.00 93.94 1301 GLU A O 1
ATOM 10526 N N . LYS A 1 1302 ? -5.422 38.312 -36.001 1.00 95.56 1302 LYS A N 1
ATOM 10527 C CA . LYS A 1 1302 ? -5.319 39.065 -34.737 1.00 95.56 1302 LYS A CA 1
ATOM 10528 C C . LYS A 1 1302 ? -5.297 38.138 -33.530 1.00 95.56 1302 LYS A C 1
ATOM 10530 O O . LYS A 1 1302 ? -4.504 38.339 -32.607 1.00 95.56 1302 LYS A O 1
ATOM 10535 N N . PHE A 1 1303 ? -6.163 37.127 -33.533 1.00 97.06 1303 PHE A N 1
ATOM 10536 C CA . PHE A 1 1303 ? -6.222 36.136 -32.468 1.00 97.06 1303 PHE A CA 1
ATOM 10537 C C . PHE A 1 1303 ? -4.913 35.341 -32.386 1.00 97.06 1303 PHE A C 1
ATOM 10539 O O . PHE A 1 1303 ? -4.342 35.207 -31.299 1.00 97.06 1303 PHE A O 1
ATOM 10546 N N . VAL A 1 1304 ? -4.407 34.866 -33.530 1.00 96.38 1304 VAL A N 1
ATOM 10547 C CA . VAL A 1 1304 ? -3.165 34.081 -33.599 1.00 96.38 1304 VAL A CA 1
ATOM 10548 C C . VAL A 1 1304 ? -1.947 34.910 -33.186 1.00 96.38 1304 VAL A C 1
ATOM 10550 O O . VAL A 1 1304 ? -1.136 34.425 -32.393 1.00 96.38 1304 VAL A O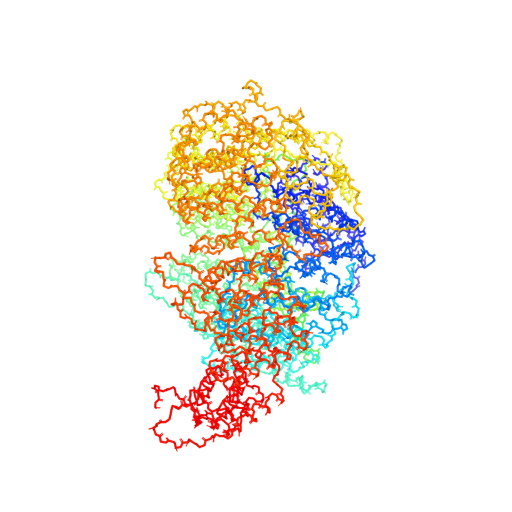 1
ATOM 10553 N N . ASP A 1 1305 ? -1.835 36.165 -33.631 1.00 96.62 1305 ASP A N 1
ATOM 10554 C CA . ASP A 1 1305 ? -0.743 37.060 -33.228 1.00 96.62 1305 ASP A CA 1
ATOM 10555 C C . ASP A 1 1305 ? -0.715 37.269 -31.707 1.00 96.62 1305 ASP A C 1
ATOM 10557 O O . ASP A 1 1305 ? 0.331 37.114 -31.067 1.00 96.62 1305 ASP A O 1
ATOM 10561 N N . GLN A 1 1306 ? -1.872 37.546 -31.096 1.00 96.31 1306 GLN A N 1
ATOM 10562 C CA . GLN A 1 1306 ? -1.970 37.727 -29.648 1.00 96.31 1306 GLN A CA 1
ATOM 10563 C C . GLN A 1 1306 ? -1.662 36.433 -28.883 1.00 96.31 1306 GLN A C 1
ATOM 10565 O O . GLN A 1 1306 ? -0.925 36.458 -27.891 1.00 96.31 1306 GLN A O 1
ATOM 10570 N N . LEU A 1 1307 ? -2.185 35.296 -29.351 1.00 96.38 1307 LEU A N 1
ATOM 10571 C CA . LEU A 1 1307 ? -1.906 33.985 -28.774 1.00 96.38 1307 LEU A CA 1
ATOM 10572 C C . LEU A 1 1307 ? -0.402 33.696 -28.784 1.00 96.38 1307 LEU A C 1
ATOM 10574 O O . LEU A 1 1307 ? 0.168 33.356 -27.747 1.00 96.38 1307 LEU A O 1
ATOM 10578 N N . ILE A 1 1308 ? 0.257 33.863 -29.932 1.00 96.62 1308 ILE A N 1
ATOM 10579 C CA . ILE A 1 1308 ? 1.687 33.586 -30.069 1.00 96.62 1308 ILE A CA 1
ATOM 10580 C C . ILE A 1 1308 ? 2.515 34.548 -29.219 1.00 96.62 1308 ILE A C 1
ATOM 10582 O O . ILE A 1 1308 ? 3.439 34.090 -28.545 1.00 96.62 1308 ILE A O 1
ATOM 10586 N N . LYS A 1 1309 ? 2.162 35.841 -29.165 1.00 95.38 1309 LYS A N 1
ATOM 10587 C CA . LYS A 1 1309 ? 2.803 36.805 -28.257 1.00 95.38 1309 LYS A CA 1
ATOM 10588 C C . LYS A 1 1309 ? 2.764 36.305 -26.817 1.00 95.38 1309 LYS A C 1
ATOM 10590 O O . LYS A 1 1309 ? 3.821 36.179 -26.205 1.00 95.38 1309 LYS A O 1
ATOM 10595 N N . PHE A 1 1310 ? 1.594 35.919 -26.306 1.00 96.25 1310 PHE A N 1
ATOM 10596 C CA . PHE A 1 1310 ? 1.467 35.403 -24.940 1.00 96.25 1310 PHE A CA 1
ATOM 10597 C C . PHE A 1 1310 ? 2.164 34.065 -24.700 1.00 96.25 1310 PHE A C 1
ATOM 10599 O O . PHE A 1 1310 ? 2.691 33.845 -23.611 1.00 96.25 1310 PHE A O 1
ATOM 10606 N N . LEU A 1 1311 ? 2.177 33.171 -25.687 1.00 94.56 1311 LEU A N 1
ATOM 10607 C CA . LEU A 1 1311 ? 2.891 31.897 -25.608 1.00 94.56 1311 LEU A CA 1
ATOM 10608 C C . LEU A 1 1311 ? 4.416 32.077 -25.678 1.00 94.56 1311 LEU A C 1
ATOM 10610 O O . LEU A 1 1311 ? 5.154 31.237 -25.168 1.00 94.56 1311 LEU A O 1
ATOM 10614 N N . SER A 1 1312 ? 4.902 33.160 -26.276 1.00 94.81 1312 SER A N 1
ATOM 10615 C CA . SER A 1 1312 ? 6.329 33.493 -26.318 1.00 94.81 1312 SER A CA 1
ATOM 10616 C C . SER A 1 1312 ? 6.834 34.275 -25.098 1.00 94.81 1312 SER A C 1
ATOM 10618 O O . SER A 1 1312 ? 8.028 34.551 -25.018 1.00 94.81 1312 SER A O 1
ATOM 10620 N N . LEU A 1 1313 ? 5.959 34.611 -24.139 1.00 93.25 1313 LEU A N 1
ATOM 10621 C CA . LEU A 1 1313 ? 6.361 35.246 -22.881 1.00 93.25 1313 LEU A CA 1
ATOM 10622 C C . LEU A 1 1313 ? 7.010 34.241 -21.924 1.00 93.25 1313 LEU A C 1
ATOM 10624 O O . LEU A 1 1313 ? 6.602 33.083 -21.827 1.00 93.25 1313 LEU A O 1
ATOM 10628 N N . GLU A 1 1314 ? 7.999 34.729 -21.186 1.00 89.56 1314 GLU A N 1
ATOM 10629 C CA . GLU A 1 1314 ? 8.607 34.048 -20.046 1.00 89.56 1314 GLU A CA 1
ATOM 10630 C C . GLU A 1 1314 ? 7.608 33.936 -18.880 1.00 89.56 1314 GLU A C 1
ATOM 10632 O O . GLU A 1 1314 ? 6.963 34.918 -18.514 1.00 89.56 1314 GLU A O 1
ATOM 10637 N N . ASP A 1 1315 ? 7.464 32.736 -18.308 1.00 88.81 1315 ASP A N 1
ATOM 10638 C CA . ASP A 1 1315 ? 6.657 32.492 -17.103 1.00 88.81 1315 ASP A CA 1
ATOM 10639 C C . ASP A 1 1315 ? 7.559 32.533 -15.869 1.00 88.81 1315 ASP A C 1
ATOM 10641 O O . ASP A 1 1315 ? 7.330 33.308 -14.938 1.00 88.81 1315 ASP A O 1
ATOM 10645 N N . ARG A 1 1316 ? 8.623 31.718 -15.868 1.00 88.00 1316 ARG A N 1
ATOM 10646 C CA . ARG A 1 1316 ? 9.607 31.658 -14.783 1.00 88.00 1316 ARG A CA 1
ATOM 10647 C C . ARG A 1 1316 ? 11.022 31.472 -15.321 1.00 88.00 1316 ARG A C 1
ATOM 10649 O O . ARG A 1 1316 ? 11.435 30.354 -15.643 1.00 88.00 1316 ARG A O 1
ATOM 10656 N N . LYS A 1 1317 ? 11.798 32.557 -15.269 1.00 85.19 1317 LYS A N 1
ATOM 10657 C CA . LYS A 1 1317 ? 13.205 32.604 -15.681 1.00 85.19 1317 LYS A CA 1
ATOM 10658 C C . LYS A 1 1317 ? 14.034 31.426 -15.190 1.00 85.19 1317 LYS A C 1
ATOM 10660 O O . LYS A 1 1317 ? 14.070 31.143 -13.989 1.00 85.19 1317 LYS A O 1
ATOM 10665 N N . GLY A 1 1318 ? 14.682 30.731 -16.125 1.00 83.81 1318 GLY A N 1
ATOM 10666 C CA . GLY A 1 1318 ? 15.552 29.579 -15.867 1.00 83.81 1318 GLY A CA 1
ATOM 10667 C C . GLY A 1 1318 ? 14.849 28.318 -15.342 1.00 83.81 1318 GLY A C 1
ATOM 10668 O O . GLY A 1 1318 ? 15.519 27.341 -15.005 1.00 83.81 1318 GLY A O 1
ATOM 10669 N N . LYS A 1 1319 ? 13.513 28.315 -15.225 1.00 90.25 1319 LYS A N 1
ATOM 10670 C CA . LYS A 1 1319 ? 12.714 27.149 -14.800 1.00 90.25 1319 LYS A CA 1
ATOM 10671 C C . LYS A 1 1319 ? 11.765 26.644 -15.877 1.00 90.25 1319 LYS A C 1
ATOM 10673 O O . LYS A 1 1319 ? 11.275 25.516 -15.749 1.00 90.25 1319 LYS A O 1
ATOM 10678 N N . ASP A 1 1320 ? 11.486 27.464 -16.880 1.00 89.25 1320 ASP A N 1
ATOM 10679 C CA . ASP A 1 1320 ? 10.638 27.095 -18.000 1.00 89.25 1320 ASP A CA 1
ATOM 10680 C C . ASP A 1 1320 ? 11.300 26.000 -18.847 1.00 89.25 1320 ASP A C 1
ATOM 10682 O O . ASP A 1 1320 ? 12.519 25.905 -18.960 1.00 89.25 1320 ASP A O 1
ATOM 10686 N N . LYS A 1 1321 ? 10.469 25.105 -19.379 1.00 91.56 1321 LYS A N 1
ATOM 10687 C CA . LYS A 1 1321 ? 10.867 23.944 -20.182 1.00 91.56 1321 LYS A CA 1
ATOM 10688 C C . LYS A 1 1321 ? 9.803 23.696 -21.236 1.00 91.56 1321 LYS A C 1
ATOM 10690 O O . LYS A 1 1321 ? 8.657 24.116 -21.047 1.00 91.56 1321 LYS A O 1
ATOM 10695 N N . PHE A 1 1322 ? 10.152 22.947 -22.276 1.00 94.88 1322 PHE A N 1
ATOM 10696 C CA . PHE A 1 1322 ? 9.216 22.415 -23.258 1.00 94.88 1322 PHE A CA 1
ATOM 10697 C C . PHE A 1 1322 ? 7.972 21.858 -22.563 1.00 94.88 1322 PHE A C 1
ATOM 10699 O O . PHE A 1 1322 ? 8.056 20.930 -21.753 1.00 94.88 1322 PHE A O 1
ATOM 10706 N N . ASN A 1 1323 ? 6.811 22.437 -22.862 1.00 93.62 1323 ASN A N 1
ATOM 10707 C CA . ASN A 1 1323 ? 5.572 22.109 -22.184 1.00 93.62 1323 ASN A CA 1
ATOM 10708 C C . ASN A 1 1323 ? 4.744 21.101 -23.006 1.00 93.62 1323 ASN A C 1
ATOM 10710 O O . ASN A 1 1323 ? 4.154 21.468 -24.031 1.00 93.62 1323 ASN A O 1
ATOM 10714 N N . PRO A 1 1324 ? 4.571 19.848 -22.531 1.00 91.56 1324 PRO A N 1
ATOM 10715 C CA . PRO A 1 1324 ? 3.796 18.832 -23.245 1.00 91.56 1324 PRO A CA 1
ATOM 10716 C C . PRO A 1 1324 ? 2.327 19.219 -23.484 1.00 91.56 1324 PRO A C 1
ATOM 10718 O O . PRO A 1 1324 ? 1.696 18.697 -24.405 1.00 91.56 1324 PRO A O 1
ATOM 10721 N N . ARG A 1 1325 ? 1.760 20.127 -22.674 1.00 93.38 1325 ARG A N 1
ATOM 10722 C CA . ARG A 1 1325 ? 0.379 20.620 -22.823 1.00 93.38 1325 ARG A CA 1
ATOM 10723 C C . ARG A 1 1325 ? 0.237 21.507 -24.053 1.00 93.38 1325 ARG A C 1
ATOM 10725 O O . ARG A 1 1325 ? -0.674 21.293 -24.848 1.00 93.38 1325 ARG A O 1
ATOM 10732 N N . ARG A 1 1326 ? 1.176 22.440 -24.239 1.00 95.56 1326 ARG A N 1
ATOM 10733 C CA . ARG A 1 1326 ? 1.234 23.333 -25.406 1.00 95.56 1326 ARG A CA 1
ATOM 10734 C C . ARG A 1 1326 ? 1.485 22.537 -26.682 1.00 95.56 1326 ARG A C 1
ATOM 10736 O O . ARG A 1 1326 ? 0.743 22.677 -27.647 1.00 95.56 1326 ARG A O 1
ATOM 10743 N N . PHE A 1 1327 ? 2.413 21.584 -26.636 1.00 96.75 1327 PHE A N 1
ATOM 10744 C CA . PHE A 1 1327 ? 2.593 20.603 -27.708 1.00 96.75 1327 PHE A CA 1
ATOM 10745 C C . PHE A 1 1327 ? 1.285 19.873 -28.079 1.00 96.75 1327 PHE A C 1
ATOM 10747 O O . PHE A 1 1327 ? 0.956 19.736 -29.258 1.00 96.75 1327 PHE A O 1
ATOM 10754 N N . CYS A 1 1328 ? 0.512 19.400 -27.092 1.00 96.75 1328 CYS A N 1
ATOM 10755 C CA . CYS A 1 1328 ? -0.737 18.683 -27.360 1.00 96.75 1328 CYS A CA 1
ATOM 10756 C C . CYS A 1 1328 ? -1.809 19.555 -28.026 1.00 96.75 1328 CYS A C 1
ATOM 10758 O O . CYS A 1 1328 ? -2.555 19.020 -28.850 1.00 96.75 1328 CYS A O 1
ATOM 10760 N N . LEU A 1 1329 ? -1.860 20.856 -27.712 1.00 97.44 1329 LEU A N 1
ATOM 10761 C CA . LEU A 1 1329 ? -2.726 21.827 -28.387 1.00 97.44 1329 LEU A CA 1
ATOM 10762 C C . LEU A 1 1329 ? -2.403 21.873 -29.886 1.00 97.44 1329 LEU A C 1
ATOM 10764 O O . LEU A 1 1329 ? -3.258 21.542 -30.706 1.00 97.44 1329 LEU A O 1
ATOM 10768 N N . PHE A 1 1330 ? -1.152 22.169 -30.246 1.00 98.00 1330 PHE A N 1
ATOM 10769 C CA . PHE A 1 1330 ? -0.741 22.276 -31.651 1.00 98.00 1330 PHE A CA 1
ATOM 10770 C C . PHE A 1 1330 ? -0.828 20.941 -32.396 1.00 98.00 1330 PHE A C 1
ATOM 10772 O O . PHE A 1 1330 ? -1.321 20.895 -33.521 1.00 98.00 1330 PHE A O 1
ATOM 10779 N N . LYS A 1 1331 ? -0.484 19.821 -31.746 1.00 97.62 1331 LYS A N 1
ATOM 10780 C CA . LYS A 1 1331 ? -0.725 18.480 -32.306 1.00 97.62 1331 LYS A CA 1
ATOM 10781 C C . LYS A 1 1331 ? -2.200 18.256 -32.629 1.00 97.62 1331 LYS A C 1
ATOM 10783 O O . LYS A 1 1331 ? -2.516 17.604 -33.619 1.00 97.62 1331 LYS A O 1
ATOM 10788 N N . GLY A 1 1332 ? -3.103 18.718 -31.766 1.00 96.62 1332 GLY A N 1
ATOM 10789 C CA . GLY A 1 1332 ? -4.542 18.633 -31.990 1.00 96.62 1332 GLY A CA 1
ATOM 10790 C C . GLY A 1 1332 ? -4.993 19.474 -33.182 1.00 96.62 1332 GLY A C 1
ATOM 10791 O O . GLY A 1 1332 ? -5.741 18.963 -34.012 1.00 96.62 1332 GLY A O 1
ATOM 10792 N N . LEU A 1 1333 ? -4.498 20.711 -33.296 1.00 97.12 1333 LEU A N 1
ATOM 10793 C CA . LEU A 1 1333 ? -4.852 21.644 -34.371 1.00 97.12 1333 LEU A CA 1
ATOM 10794 C C . LEU A 1 1333 ? -4.491 21.064 -35.742 1.00 97.12 1333 LEU A C 1
ATOM 10796 O O . LEU A 1 1333 ? -5.378 20.786 -36.547 1.00 97.12 1333 LEU A O 1
ATOM 10800 N N . PHE A 1 1334 ? -3.212 20.760 -35.956 1.00 97.62 1334 PHE A N 1
ATOM 10801 C CA . PHE A 1 1334 ? -2.712 20.261 -37.242 1.00 97.62 1334 PHE A CA 1
ATOM 10802 C C . PHE A 1 1334 ? -3.175 18.830 -37.565 1.00 97.62 1334 PHE A C 1
ATOM 10804 O O . PHE A 1 1334 ? -3.145 18.396 -38.714 1.00 97.62 1334 PHE A O 1
ATOM 10811 N N . ARG A 1 1335 ? -3.649 18.068 -36.569 1.00 96.06 1335 ARG A N 1
ATOM 10812 C CA . ARG A 1 1335 ? -4.309 16.775 -36.811 1.00 96.06 1335 ARG A CA 1
ATOM 10813 C C . ARG A 1 1335 ? -5.735 16.945 -37.335 1.00 96.06 1335 ARG A C 1
ATOM 10815 O O . ARG A 1 1335 ? -6.174 16.137 -38.147 1.00 96.06 1335 ARG A O 1
ATOM 10822 N N . ASN A 1 1336 ? -6.485 17.910 -36.808 1.00 95.38 1336 ASN A N 1
ATOM 10823 C CA . ASN A 1 1336 ? -7.913 18.044 -37.090 1.00 95.38 1336 ASN A CA 1
ATOM 10824 C C . ASN A 1 1336 ? -8.184 18.901 -38.343 1.00 95.38 1336 ASN A C 1
ATOM 10826 O O . ASN A 1 1336 ? -9.099 18.551 -39.097 1.00 95.38 1336 ASN A O 1
ATOM 10830 N N . TYR A 1 1337 ? -7.370 19.941 -38.567 1.00 95.62 1337 TYR A N 1
ATOM 10831 C CA . TYR A 1 1337 ? -7.521 20.958 -39.625 1.00 95.62 1337 TYR A CA 1
ATOM 10832 C C . TYR A 1 1337 ? -6.373 20.985 -40.637 1.00 95.62 1337 TYR A C 1
ATOM 10834 O O . TYR A 1 1337 ? -6.287 21.915 -41.429 1.00 95.62 1337 TYR A O 1
ATOM 10842 N N . ASP A 1 1338 ? -5.479 19.995 -40.584 1.00 93.00 1338 ASP A N 1
ATOM 10843 C CA . ASP A 1 1338 ? -4.336 19.885 -41.488 1.00 93.00 1338 ASP A CA 1
ATOM 10844 C C . ASP A 1 1338 ? -3.509 21.177 -41.617 1.00 93.00 1338 ASP A C 1
ATOM 10846 O O . ASP A 1 1338 ? -3.070 21.697 -40.590 1.00 93.00 1338 ASP A O 1
ATOM 10850 N N . ASP A 1 1339 ? -3.231 21.658 -42.827 1.00 93.31 1339 ASP A N 1
ATOM 10851 C CA . ASP A 1 1339 ? -2.360 22.813 -43.074 1.00 93.31 1339 ASP A CA 1
ATOM 10852 C C . ASP A 1 1339 ? -3.124 24.146 -43.104 1.00 93.31 1339 ASP A C 1
ATOM 10854 O O . ASP A 1 1339 ? -2.501 25.183 -43.308 1.00 93.31 1339 ASP A O 1
ATOM 10858 N N . ALA A 1 1340 ? -4.437 24.154 -42.839 1.00 93.00 1340 ALA A N 1
ATOM 10859 C CA . ALA A 1 1340 ? -5.284 25.341 -42.984 1.00 93.00 1340 ALA A CA 1
ATOM 10860 C C . ALA A 1 1340 ? -4.790 26.570 -42.195 1.00 93.00 1340 ALA A C 1
ATOM 10862 O O . ALA A 1 1340 ? -4.946 27.700 -42.649 1.00 93.00 1340 ALA A O 1
ATOM 10863 N N . PHE A 1 1341 ? -4.168 26.363 -41.028 1.00 95.06 1341 PHE A N 1
ATOM 10864 C CA . PHE A 1 1341 ? -3.629 27.448 -40.192 1.00 95.06 1341 PHE A CA 1
ATOM 10865 C C . PHE A 1 1341 ? -2.142 27.733 -40.444 1.00 95.06 1341 PHE A C 1
ATOM 10867 O O . PHE A 1 1341 ? -1.595 28.696 -39.906 1.00 95.06 1341 PHE A O 1
ATOM 10874 N N . LEU A 1 1342 ? -1.460 26.907 -41.245 1.00 93.31 1342 LEU A N 1
ATOM 10875 C CA . LEU A 1 1342 ? -0.035 27.068 -41.525 1.00 93.31 1342 LEU A CA 1
ATOM 10876 C C . LEU A 1 1342 ? 0.291 28.404 -42.219 1.00 93.31 1342 LEU A C 1
ATOM 10878 O O . LEU A 1 1342 ? 1.265 29.021 -41.794 1.00 93.31 1342 LEU A O 1
ATOM 10882 N N . PRO A 1 1343 ? -0.498 28.913 -43.193 1.00 93.69 1343 PRO A N 1
ATOM 10883 C CA . PRO A 1 1343 ? -0.238 30.219 -43.807 1.00 93.69 1343 PRO A CA 1
ATOM 10884 C C . PRO A 1 1343 ? -0.175 31.375 -42.800 1.00 93.69 1343 PRO A C 1
ATOM 10886 O O . PRO A 1 1343 ? 0.662 32.259 -42.945 1.00 93.69 1343 PRO A O 1
ATOM 10889 N N . ILE A 1 1344 ? -1.006 31.333 -41.754 1.00 95.44 1344 ILE A N 1
ATOM 10890 C CA . ILE A 1 1344 ? -1.080 32.373 -40.716 1.00 95.44 1344 ILE A CA 1
ATOM 10891 C C . ILE A 1 1344 ? 0.038 32.193 -39.686 1.00 95.44 1344 ILE A C 1
ATOM 10893 O O . ILE A 1 1344 ? 0.650 33.155 -39.236 1.00 95.44 1344 ILE A O 1
ATOM 10897 N N . ILE A 1 1345 ? 0.343 30.948 -39.312 1.00 95.75 1345 ILE A N 1
ATOM 10898 C CA . ILE A 1 1345 ? 1.363 30.642 -38.300 1.00 95.75 1345 ILE A CA 1
ATOM 10899 C C . ILE A 1 1345 ? 2.789 30.789 -38.860 1.00 95.75 1345 ILE A C 1
ATOM 10901 O O . ILE A 1 1345 ? 3.714 31.102 -38.107 1.00 95.75 1345 ILE A O 1
ATOM 10905 N N . LYS A 1 1346 ? 2.988 30.589 -40.168 1.00 94.81 1346 LYS A N 1
ATOM 10906 C CA . LYS A 1 1346 ? 4.303 30.602 -40.827 1.00 94.81 1346 LYS A CA 1
ATOM 10907 C C . LYS A 1 1346 ? 5.110 31.893 -40.574 1.00 94.81 1346 LYS A C 1
ATOM 10909 O O . LYS A 1 1346 ? 6.220 31.755 -40.057 1.00 94.81 1346 LYS A O 1
ATOM 10914 N N . PRO A 1 1347 ? 4.581 33.116 -40.803 1.00 95.62 1347 PRO A N 1
ATOM 10915 C CA . PRO A 1 1347 ? 5.311 34.356 -40.511 1.00 95.62 1347 PRO A CA 1
ATOM 10916 C C . PRO A 1 1347 ? 5.733 34.482 -39.041 1.00 95.62 1347 PRO A C 1
ATOM 10918 O O . PRO A 1 1347 ? 6.792 35.023 -38.718 1.00 95.62 1347 PRO A O 1
ATOM 10921 N N . HIS A 1 1348 ? 4.915 33.964 -38.120 1.00 96.94 1348 HIS A N 1
ATOM 10922 C CA . HIS A 1 1348 ? 5.242 33.972 -36.700 1.00 96.94 1348 HIS A CA 1
ATOM 10923 C C . HIS A 1 1348 ? 6.361 32.988 -36.361 1.00 96.94 1348 HIS A C 1
ATOM 10925 O O . HIS A 1 1348 ? 7.249 33.342 -35.593 1.00 96.94 1348 HIS A O 1
ATOM 10931 N N . LEU A 1 1349 ? 6.346 31.779 -36.928 1.00 96.44 1349 LEU A N 1
ATOM 10932 C CA . LEU A 1 1349 ? 7.413 30.798 -36.731 1.00 96.44 1349 LEU A CA 1
ATOM 10933 C C . LEU A 1 1349 ? 8.755 31.312 -37.250 1.00 96.44 1349 LEU A C 1
ATOM 10935 O O . LEU A 1 1349 ? 9.734 31.241 -36.513 1.00 96.44 1349 LEU A O 1
ATOM 10939 N N . GLU A 1 1350 ? 8.788 31.871 -38.462 1.00 96.19 1350 GLU A N 1
ATOM 10940 C CA . GLU A 1 1350 ? 9.998 32.461 -39.057 1.00 96.19 1350 GLU A CA 1
ATOM 10941 C C . GLU A 1 1350 ? 10.575 33.563 -38.155 1.00 96.19 1350 GLU A C 1
ATOM 10943 O O . GLU A 1 1350 ? 11.772 33.573 -37.866 1.00 96.19 1350 GLU A O 1
ATOM 10948 N N . ARG A 1 1351 ? 9.711 34.428 -37.605 1.00 96.12 1351 ARG A N 1
ATOM 10949 C CA . ARG A 1 1351 ? 10.109 35.449 -36.626 1.00 96.12 1351 ARG A CA 1
ATOM 10950 C C . ARG A 1 1351 ? 10.638 34.848 -35.318 1.00 96.12 1351 ARG A C 1
ATOM 10952 O O . ARG A 1 1351 ? 11.621 35.349 -34.784 1.00 96.12 1351 ARG A O 1
ATOM 10959 N N . LEU A 1 1352 ? 9.985 33.817 -34.778 1.00 96.56 1352 LEU A N 1
ATOM 10960 C CA . LEU A 1 1352 ? 10.350 33.219 -33.487 1.00 96.56 1352 LEU A CA 1
ATOM 10961 C C . LEU A 1 1352 ? 11.679 32.457 -33.541 1.00 96.56 1352 LEU A C 1
ATOM 10963 O O . LEU A 1 1352 ? 12.424 32.509 -32.570 1.00 96.56 1352 LEU A O 1
ATOM 10967 N N . VAL A 1 1353 ? 11.981 31.758 -34.643 1.00 95.62 1353 VAL A N 1
ATOM 10968 C CA . VAL A 1 1353 ? 13.253 31.020 -34.778 1.00 95.62 1353 VAL A CA 1
ATOM 10969 C C . VAL A 1 1353 ? 14.439 31.926 -35.109 1.00 95.62 1353 VAL A C 1
ATOM 10971 O O . VAL A 1 1353 ? 15.585 31.540 -34.873 1.00 95.62 1353 VAL A O 1
ATOM 10974 N N . ALA A 1 1354 ? 14.183 33.116 -35.657 1.00 94.38 1354 ALA A N 1
ATOM 10975 C CA . ALA A 1 1354 ? 15.203 34.133 -35.892 1.00 94.38 1354 ALA A CA 1
ATOM 10976 C C . ALA A 1 1354 ? 15.628 34.857 -34.599 1.00 94.38 1354 ALA A C 1
ATOM 10978 O O . ALA A 1 1354 ? 16.735 35.382 -34.528 1.00 94.38 1354 ALA A O 1
ATOM 10979 N N . ASP A 1 1355 ? 14.765 34.878 -33.580 1.00 92.25 1355 ASP A N 1
ATOM 10980 C CA . ASP A 1 1355 ? 15.031 35.497 -32.280 1.00 92.25 1355 ASP A CA 1
ATOM 10981 C C . ASP A 1 1355 ? 15.879 34.574 -31.388 1.00 92.25 1355 ASP A C 1
ATOM 10983 O O . ASP A 1 1355 ? 15.592 33.388 -31.263 1.00 92.25 1355 ASP A O 1
ATOM 10987 N N . SER A 1 1356 ? 16.917 35.096 -30.737 1.00 85.88 1356 SER A N 1
ATOM 10988 C CA . SER A 1 1356 ? 17.781 34.328 -29.830 1.00 85.88 1356 SER A CA 1
ATOM 10989 C C . SER A 1 1356 ? 17.207 34.140 -28.417 1.00 85.88 1356 SER A C 1
ATOM 10991 O O . SER A 1 1356 ? 17.828 33.469 -27.593 1.00 85.88 1356 SER A O 1
ATOM 10993 N N . HIS A 1 1357 ? 16.064 34.755 -28.096 1.00 89.75 1357 HIS A N 1
ATOM 10994 C CA . HIS A 1 1357 ? 15.463 34.698 -26.763 1.00 89.75 1357 HIS A CA 1
ATOM 10995 C C . HIS A 1 1357 ? 14.939 33.291 -26.399 1.00 89.75 1357 HIS A C 1
ATOM 10997 O O . HIS A 1 1357 ? 14.334 32.586 -27.205 1.00 89.75 1357 HIS A O 1
ATOM 11003 N N . GLU A 1 1358 ? 15.114 32.884 -25.138 1.00 92.56 1358 GLU A N 1
ATOM 11004 C CA . GLU A 1 1358 ? 14.759 31.544 -24.646 1.00 92.56 1358 GLU A CA 1
ATOM 11005 C C . GLU A 1 1358 ? 13.281 31.181 -24.902 1.00 92.56 1358 GLU A C 1
ATOM 11007 O O . GLU A 1 1358 ? 12.956 30.158 -25.511 1.00 92.56 1358 GLU A O 1
ATOM 11012 N N . SER A 1 1359 ? 12.360 32.044 -24.464 1.00 94.06 1359 SER A N 1
ATOM 11013 C CA . SER A 1 1359 ? 10.915 31.783 -24.535 1.00 94.06 1359 SER A CA 1
ATOM 11014 C C . SER A 1 1359 ? 10.338 31.792 -25.957 1.00 94.06 1359 SER A C 1
ATOM 11016 O O . SER A 1 1359 ? 9.361 31.083 -26.220 1.00 94.06 1359 SER A O 1
ATOM 11018 N N . THR A 1 1360 ? 10.924 32.554 -26.889 1.00 95.44 1360 THR A N 1
ATOM 11019 C CA . THR A 1 1360 ? 10.475 32.603 -28.292 1.00 95.44 1360 THR A CA 1
ATOM 11020 C C . THR A 1 1360 ? 10.862 31.316 -29.015 1.00 95.44 1360 THR A C 1
ATOM 11022 O O . THR A 1 1360 ? 10.002 30.681 -29.630 1.00 95.44 1360 THR A O 1
ATOM 11025 N N . GLN A 1 1361 ? 12.101 30.860 -28.824 1.00 94.81 1361 GLN A N 1
ATOM 11026 C CA . GLN A 1 1361 ? 12.601 29.576 -29.318 1.00 94.81 1361 GLN A CA 1
ATOM 11027 C C . GLN A 1 1361 ? 11.810 28.394 -28.749 1.00 94.81 1361 GLN A C 1
ATOM 11029 O O . GLN A 1 1361 ? 11.394 27.511 -29.498 1.00 94.81 1361 GLN A O 1
ATOM 11034 N N . ARG A 1 1362 ? 11.503 28.393 -27.443 1.00 95.75 1362 ARG A N 1
ATOM 11035 C CA . ARG A 1 1362 ? 10.635 27.371 -26.831 1.00 95.75 1362 ARG A CA 1
ATOM 11036 C C . ARG A 1 1362 ? 9.246 27.337 -27.460 1.00 95.75 1362 ARG A C 1
ATOM 11038 O O . ARG A 1 1362 ? 8.722 26.260 -27.738 1.00 95.75 1362 ARG A O 1
ATOM 11045 N N . CYS A 1 1363 ? 8.650 28.508 -27.688 1.00 96.88 1363 CYS A N 1
ATOM 11046 C CA . CYS A 1 1363 ? 7.351 28.616 -28.344 1.00 96.88 1363 CYS A CA 1
ATOM 11047 C C . CYS A 1 1363 ? 7.387 28.000 -29.749 1.00 96.88 1363 CYS A C 1
ATOM 11049 O O . CYS A 1 1363 ? 6.545 27.158 -30.069 1.00 96.88 1363 CYS A O 1
ATOM 11051 N N . ALA A 1 1364 ? 8.404 28.340 -30.548 1.00 97.19 1364 ALA A N 1
ATOM 11052 C CA . ALA A 1 1364 ? 8.608 27.737 -31.861 1.00 97.19 1364 ALA A CA 1
ATOM 11053 C C . ALA A 1 1364 ? 8.788 26.213 -31.769 1.00 97.19 1364 ALA A C 1
ATOM 11055 O O . ALA A 1 1364 ? 8.117 25.477 -32.491 1.00 97.19 1364 ALA A O 1
ATOM 11056 N N . ALA A 1 1365 ? 9.617 25.726 -30.842 1.00 97.25 1365 ALA A N 1
ATOM 11057 C CA . ALA A 1 1365 ? 9.890 24.304 -30.654 1.00 97.25 1365 ALA A CA 1
ATOM 11058 C C . ALA A 1 1365 ? 8.614 23.492 -30.352 1.00 97.25 1365 ALA A C 1
ATOM 11060 O O . ALA A 1 1365 ? 8.401 22.417 -30.911 1.00 97.25 1365 ALA A O 1
ATOM 11061 N N . GLU A 1 1366 ? 7.720 24.002 -29.509 1.00 97.94 1366 GLU A N 1
ATOM 11062 C CA . GLU A 1 1366 ? 6.454 23.332 -29.184 1.00 97.94 1366 GLU A CA 1
ATOM 11063 C C . GLU A 1 1366 ? 5.462 23.312 -30.353 1.00 97.94 1366 GLU A C 1
ATOM 11065 O O . GLU A 1 1366 ? 4.789 22.296 -30.562 1.00 97.94 1366 GLU A O 1
ATOM 11070 N N . ILE A 1 1367 ? 5.377 24.409 -31.119 1.00 98.06 1367 ILE A N 1
ATOM 11071 C CA . ILE A 1 1367 ? 4.533 24.493 -32.318 1.00 98.06 1367 ILE A CA 1
ATOM 11072 C C . ILE A 1 1367 ? 5.057 23.533 -33.385 1.00 98.06 1367 ILE A C 1
ATOM 11074 O O . ILE A 1 1367 ? 4.275 22.748 -33.918 1.00 98.06 1367 ILE A O 1
ATOM 11078 N N . VAL A 1 1368 ? 6.366 23.542 -33.655 1.00 97.88 1368 VAL A N 1
ATOM 11079 C CA . VAL A 1 1368 ? 7.016 22.660 -34.637 1.00 97.88 1368 VAL A CA 1
ATOM 11080 C C . VAL A 1 1368 ? 6.817 21.194 -34.259 1.00 97.88 1368 VAL A C 1
ATOM 11082 O O . VAL A 1 1368 ? 6.380 20.404 -35.097 1.00 97.88 1368 VAL A O 1
ATOM 11085 N N . ALA A 1 1369 ? 7.020 20.825 -32.989 1.00 97.75 1369 ALA A N 1
ATOM 11086 C CA . ALA A 1 1369 ? 6.747 19.465 -32.529 1.00 97.75 1369 ALA A CA 1
ATOM 11087 C C . ALA A 1 1369 ? 5.274 19.075 -32.724 1.00 97.75 1369 ALA A C 1
ATOM 11089 O O . ALA A 1 1369 ? 4.964 17.962 -33.160 1.00 97.75 1369 ALA A O 1
ATOM 11090 N N . GLY A 1 1370 ? 4.352 19.993 -32.421 1.00 97.12 1370 GLY A N 1
ATOM 11091 C CA . GLY A 1 1370 ? 2.921 19.810 -32.642 1.00 97.12 1370 GLY A CA 1
ATOM 11092 C C . GLY A 1 1370 ? 2.571 19.632 -34.120 1.00 97.12 1370 GLY A C 1
ATOM 11093 O O . GLY A 1 1370 ? 1.815 18.723 -34.451 1.00 97.12 1370 GLY A O 1
ATOM 11094 N N . LEU A 1 1371 ? 3.160 20.438 -35.001 1.00 97.62 1371 LEU A N 1
ATOM 11095 C CA . LEU A 1 1371 ? 2.972 20.410 -36.451 1.00 97.62 1371 LEU A CA 1
ATOM 11096 C C . LEU A 1 1371 ? 3.469 19.095 -37.054 1.00 97.62 1371 LEU A C 1
ATOM 11098 O O . LEU A 1 1371 ? 2.688 18.382 -37.687 1.00 97.62 1371 LEU A O 1
ATOM 11102 N N . ILE A 1 1372 ? 4.708 18.695 -36.744 1.00 97.50 1372 ILE A N 1
ATOM 11103 C CA . ILE A 1 1372 ? 5.270 17.412 -37.189 1.00 97.50 1372 ILE A CA 1
ATOM 11104 C C . ILE A 1 1372 ? 4.436 16.249 -36.646 1.00 97.50 1372 ILE A C 1
ATOM 11106 O O . ILE A 1 1372 ? 4.153 15.296 -37.371 1.00 97.50 1372 ILE A O 1
ATOM 11110 N N . ARG A 1 1373 ? 3.984 16.298 -35.379 1.00 96.44 1373 ARG A N 1
ATOM 11111 C CA . ARG A 1 1373 ? 3.132 15.238 -34.805 1.00 96.44 1373 ARG A CA 1
ATOM 11112 C C . ARG A 1 1373 ? 1.693 15.269 -35.326 1.00 96.44 1373 ARG A C 1
ATOM 11114 O O . ARG A 1 1373 ? 1.060 14.204 -35.339 1.00 96.44 1373 ARG A O 1
ATOM 11121 N N . GLY A 1 1374 ? 1.198 16.413 -35.780 1.00 95.75 1374 GLY A N 1
ATOM 11122 C CA . GLY A 1 1374 ? -0.118 16.611 -36.382 1.00 95.75 1374 GLY A CA 1
ATOM 11123 C C . GLY A 1 1374 ? -0.208 16.086 -37.814 1.00 95.75 1374 GLY A C 1
ATOM 11124 O O . GLY A 1 1374 ? -1.193 15.429 -38.144 1.00 95.75 1374 GLY A O 1
ATOM 11125 N N . SER A 1 1375 ? 0.865 16.217 -38.602 1.00 95.69 1375 SER A N 1
ATOM 11126 C CA . SER A 1 1375 ? 0.930 15.813 -40.019 1.00 95.69 1375 SER A CA 1
ATOM 11127 C C . SER A 1 1375 ? 0.945 14.301 -40.285 1.00 95.69 1375 SER A C 1
ATOM 11129 O O . SER A 1 1375 ? 1.133 13.846 -41.410 1.00 95.69 1375 SER A O 1
ATOM 11131 N N . LYS A 1 1376 ? 0.694 13.481 -39.255 1.00 94.75 1376 LYS A N 1
ATOM 11132 C CA . LYS A 1 1376 ? 0.798 12.013 -39.303 1.00 94.75 1376 LYS A CA 1
ATOM 11133 C C . LYS A 1 1376 ? 0.022 11.388 -40.463 1.00 94.75 1376 LYS A C 1
ATOM 11135 O O . LYS A 1 1376 ? 0.489 10.437 -41.082 1.00 94.75 1376 LYS A O 1
ATOM 11140 N N . HIS A 1 1377 ? -1.199 11.865 -40.671 1.00 93.06 1377 HIS A N 1
ATOM 11141 C CA . HIS A 1 1377 ? -2.158 11.289 -41.613 1.00 93.06 1377 HIS A CA 1
ATOM 11142 C C . HIS A 1 1377 ? -2.485 12.270 -42.745 1.00 93.06 1377 HIS A C 1
ATOM 11144 O O . HIS A 1 1377 ? -3.592 12.244 -43.272 1.00 93.06 1377 HIS A O 1
ATOM 11150 N N . TRP A 1 1378 ? -1.565 13.183 -43.061 1.00 93.38 1378 TRP A N 1
ATOM 11151 C CA . TRP A 1 1378 ? -1.698 14.056 -44.224 1.00 93.38 1378 TRP A CA 1
ATOM 11152 C C . TRP A 1 1378 ? -1.371 13.297 -45.516 1.00 93.38 1378 TRP A C 1
ATOM 11154 O O . TRP A 1 1378 ? -0.735 12.240 -45.487 1.00 93.38 1378 TRP A O 1
ATOM 11164 N N . THR A 1 1379 ? -1.817 13.849 -46.643 1.00 93.00 1379 THR A N 1
ATOM 11165 C CA . THR A 1 1379 ? -1.451 13.385 -47.987 1.00 93.00 1379 THR A CA 1
ATOM 11166 C C . THR A 1 1379 ? 0.003 13.733 -48.307 1.00 93.00 1379 THR A C 1
ATOM 11168 O O . THR A 1 1379 ? 0.571 14.640 -47.694 1.00 93.00 1379 THR A O 1
ATOM 11171 N N . PHE A 1 1380 ? 0.594 13.030 -49.283 1.00 93.50 1380 PHE A N 1
ATOM 11172 C CA . PHE A 1 1380 ? 1.979 13.247 -49.718 1.00 93.50 1380 PHE A CA 1
ATOM 11173 C C . PHE A 1 1380 ? 2.258 14.720 -50.072 1.00 93.50 1380 PHE A C 1
ATOM 11175 O O . PHE A 1 1380 ? 3.152 15.333 -49.501 1.00 93.50 1380 PHE A O 1
ATOM 11182 N N . GLU A 1 1381 ? 1.418 15.325 -50.914 1.00 93.69 1381 GLU A N 1
ATOM 11183 C CA . GLU A 1 1381 ? 1.564 16.723 -51.356 1.00 93.69 1381 GLU A CA 1
ATOM 11184 C C . GLU A 1 1381 ? 1.607 17.714 -50.176 1.00 93.69 1381 GLU A C 1
ATOM 11186 O O . GLU A 1 1381 ? 2.405 18.651 -50.151 1.00 93.69 1381 GLU A O 1
ATOM 11191 N N . LYS A 1 1382 ? 0.779 17.492 -49.144 1.00 94.00 1382 LYS A N 1
ATOM 11192 C CA . LYS A 1 1382 ? 0.761 18.348 -47.949 1.00 94.00 1382 LYS A CA 1
ATOM 11193 C C . LYS A 1 1382 ? 2.009 18.157 -47.084 1.00 94.00 1382 LYS A C 1
ATOM 11195 O O . LYS A 1 1382 ? 2.514 19.134 -46.535 1.00 94.00 1382 LYS A O 1
ATOM 11200 N N . VAL A 1 1383 ? 2.507 16.924 -46.928 1.00 94.19 1383 VAL A N 1
ATOM 11201 C CA . VAL A 1 1383 ? 3.740 16.686 -46.151 1.00 94.19 1383 VAL A CA 1
ATOM 11202 C C . VAL A 1 1383 ? 4.986 17.175 -46.885 1.00 94.19 1383 VAL A C 1
ATOM 11204 O O . VAL A 1 1383 ? 5.886 17.693 -46.234 1.00 94.19 1383 VAL A O 1
ATOM 11207 N N . GLU A 1 1384 ? 5.024 17.084 -48.212 1.00 95.00 1384 GLU A N 1
ATOM 11208 C CA . GLU A 1 1384 ? 6.108 17.626 -49.034 1.00 95.00 1384 GLU A CA 1
ATOM 11209 C C . GLU A 1 1384 ? 6.199 19.151 -48.878 1.00 95.00 1384 GLU A C 1
ATOM 11211 O O . GLU A 1 1384 ? 7.245 19.682 -48.501 1.00 95.00 1384 GLU A O 1
ATOM 11216 N N . ASN A 1 1385 ? 5.072 19.854 -49.037 1.00 94.75 1385 ASN A N 1
ATOM 11217 C CA . ASN A 1 1385 ? 4.993 21.298 -48.805 1.00 94.75 1385 ASN A CA 1
ATOM 11218 C C . ASN A 1 1385 ? 5.391 21.687 -47.375 1.00 94.75 1385 ASN A C 1
ATOM 11220 O O . ASN A 1 1385 ? 6.070 22.695 -47.163 1.00 94.75 1385 ASN A O 1
ATOM 11224 N N . LEU A 1 1386 ? 4.994 20.878 -46.389 1.00 95.75 1386 LEU A N 1
ATOM 11225 C CA . LEU A 1 1386 ? 5.377 21.081 -44.998 1.00 95.75 1386 LEU A CA 1
ATOM 11226 C C . LEU A 1 1386 ? 6.896 20.991 -44.804 1.00 95.75 1386 LEU A C 1
ATOM 11228 O O . LEU A 1 1386 ? 7.464 21.846 -44.127 1.00 95.75 1386 LEU A O 1
ATOM 11232 N N . TRP A 1 1387 ? 7.552 19.973 -45.361 1.00 95.69 1387 TRP A N 1
ATOM 11233 C CA . TRP A 1 1387 ? 8.993 19.777 -45.191 1.00 95.69 1387 TRP A CA 1
ATOM 11234 C C . TRP A 1 1387 ? 9.824 20.807 -45.949 1.00 95.69 1387 TRP A C 1
ATOM 11236 O O . TRP A 1 1387 ? 10.806 21.287 -45.388 1.00 95.69 1387 TRP A O 1
ATOM 11246 N N . ASN A 1 1388 ? 9.380 21.251 -47.129 1.00 94.06 1388 ASN A N 1
ATOM 11247 C CA . ASN A 1 1388 ? 10.008 22.372 -47.839 1.00 94.06 1388 ASN A CA 1
ATOM 11248 C C . ASN A 1 1388 ? 10.078 23.637 -46.964 1.00 94.06 1388 ASN A C 1
ATOM 11250 O O . ASN A 1 1388 ? 11.062 24.369 -47.000 1.00 94.06 1388 ASN A O 1
ATOM 11254 N N . PHE A 1 1389 ? 9.058 23.873 -46.134 1.00 95.25 1389 PHE A N 1
ATOM 11255 C CA . PHE A 1 1389 ? 9.055 24.955 -45.151 1.00 95.25 1389 PHE A CA 1
ATOM 11256 C C . PHE A 1 1389 ? 9.878 24.630 -43.891 1.00 95.25 1389 PHE A C 1
ATOM 11258 O O . PHE A 1 1389 ? 10.706 25.433 -43.460 1.00 95.25 1389 PHE A O 1
ATOM 11265 N N . LEU A 1 1390 ? 9.645 23.467 -43.274 1.00 96.38 1390 LEU A N 1
ATOM 11266 C CA . LEU A 1 1390 ? 10.259 23.117 -41.993 1.00 96.38 1390 LEU A CA 1
ATOM 11267 C C . LEU A 1 1390 ? 11.769 22.913 -42.082 1.00 96.38 1390 LEU A C 1
ATOM 11269 O O . LEU A 1 1390 ? 12.450 23.174 -41.094 1.00 96.38 1390 LEU A O 1
ATOM 11273 N N . CYS A 1 1391 ? 12.296 22.455 -43.218 1.00 95.38 1391 CYS A N 1
ATOM 11274 C CA . CYS A 1 1391 ? 13.732 22.280 -43.388 1.00 95.38 1391 CYS A CA 1
ATOM 11275 C C . CYS A 1 1391 ? 14.473 23.614 -43.231 1.00 95.38 1391 CYS A C 1
ATOM 11277 O O . CYS A 1 1391 ? 15.370 23.713 -42.395 1.00 95.38 1391 CYS A O 1
ATOM 11279 N N . GLU A 1 1392 ? 14.046 24.661 -43.936 1.00 94.19 1392 GLU A N 1
ATOM 11280 C CA . GLU A 1 1392 ? 14.645 25.996 -43.802 1.00 94.19 1392 GLU A CA 1
ATOM 11281 C C . GLU A 1 1392 ? 14.469 26.557 -42.385 1.00 94.19 1392 GLU A C 1
ATOM 11283 O O . GLU A 1 1392 ? 15.426 27.025 -41.768 1.00 94.19 1392 GLU A O 1
ATOM 11288 N N . LEU A 1 1393 ? 13.274 26.402 -41.806 1.00 96.00 1393 LEU A N 1
ATOM 11289 C CA . LEU A 1 1393 ? 12.984 26.862 -40.448 1.00 96.00 1393 LEU A CA 1
ATOM 11290 C C . LEU A 1 1393 ? 13.892 26.197 -39.395 1.00 96.00 1393 LEU A C 1
ATOM 11292 O O . LEU A 1 1393 ? 14.420 26.864 -38.503 1.00 96.00 1393 LEU A O 1
ATOM 11296 N N . LEU A 1 1394 ? 14.086 24.878 -39.491 1.00 95.06 1394 LEU A N 1
ATOM 11297 C CA . LEU A 1 1394 ? 14.933 24.113 -38.576 1.00 95.06 1394 LEU A CA 1
ATOM 11298 C C . LEU A 1 1394 ? 16.417 24.456 -38.751 1.00 95.06 1394 LEU A C 1
ATOM 11300 O O . LEU A 1 1394 ? 17.129 24.510 -37.750 1.00 95.06 1394 LEU A O 1
ATOM 11304 N N . ARG A 1 1395 ? 16.891 24.746 -39.972 1.00 92.62 1395 ARG A N 1
ATOM 11305 C CA . ARG A 1 1395 ? 18.265 25.236 -40.198 1.00 92.62 1395 ARG A CA 1
ATOM 11306 C C . ARG A 1 1395 ? 18.516 26.541 -39.452 1.00 92.62 1395 ARG A C 1
ATOM 11308 O O . ARG A 1 1395 ? 19.537 26.662 -38.770 1.00 92.62 1395 ARG A O 1
ATOM 11315 N N . THR A 1 1396 ? 17.579 27.486 -39.526 1.00 92.88 1396 THR A N 1
ATOM 11316 C CA . THR A 1 1396 ? 17.661 28.748 -38.779 1.00 92.88 1396 THR A CA 1
ATOM 11317 C C . THR A 1 1396 ? 17.629 28.494 -37.271 1.00 92.88 1396 THR A C 1
ATOM 11319 O O . THR A 1 1396 ? 18.521 28.948 -36.557 1.00 92.88 1396 THR A O 1
ATOM 11322 N N . ALA A 1 1397 ? 16.673 27.696 -36.786 1.00 93.62 1397 ALA A N 1
ATOM 11323 C CA . ALA A 1 1397 ? 16.528 27.394 -35.360 1.00 93.62 1397 ALA A CA 1
ATOM 11324 C C . ALA A 1 1397 ? 17.777 26.729 -34.753 1.00 93.62 1397 ALA A C 1
ATOM 11326 O O . ALA A 1 1397 ? 18.249 27.127 -33.690 1.00 93.62 1397 ALA A O 1
ATOM 11327 N N . LEU A 1 1398 ? 18.347 25.735 -35.442 1.00 90.44 1398 LEU A N 1
ATOM 11328 C CA . LEU A 1 1398 ? 19.545 25.024 -34.985 1.00 90.44 1398 LEU A CA 1
ATOM 11329 C C . LEU A 1 1398 ? 20.818 25.870 -35.082 1.00 90.44 1398 LEU A C 1
ATOM 11331 O O . LEU A 1 1398 ? 21.791 25.570 -34.393 1.00 90.44 1398 LEU A O 1
ATOM 11335 N N . SER A 1 1399 ? 20.832 26.899 -35.929 1.00 88.31 1399 SER A N 1
ATOM 11336 C CA . SER A 1 1399 ? 21.942 27.857 -36.008 1.00 88.31 1399 SER A CA 1
ATOM 11337 C C . SER A 1 1399 ? 21.867 28.912 -34.902 1.00 88.31 1399 SER A C 1
ATOM 11339 O O . SER A 1 1399 ? 22.903 29.340 -34.405 1.00 88.31 1399 SER A O 1
ATOM 11341 N N . ASN A 1 1400 ? 20.657 29.251 -34.448 1.00 91.44 1400 ASN A N 1
ATOM 11342 C CA . ASN A 1 1400 ? 20.398 30.192 -33.351 1.00 91.44 1400 ASN A CA 1
ATOM 11343 C C . ASN A 1 1400 ? 20.282 29.516 -31.968 1.00 91.44 1400 ASN A C 1
ATOM 11345 O O . ASN A 1 1400 ? 19.796 30.123 -31.014 1.00 91.44 1400 ASN A O 1
ATOM 11349 N N . ILE A 1 1401 ? 20.701 28.254 -31.841 1.00 91.50 1401 ILE A N 1
ATOM 11350 C CA . ILE A 1 1401 ? 20.581 27.481 -30.601 1.00 91.50 1401 ILE A CA 1
ATOM 11351 C C . ILE A 1 1401 ? 21.490 28.043 -29.494 1.00 91.50 1401 ILE A C 1
ATOM 11353 O O . ILE A 1 1401 ? 22.656 28.368 -29.714 1.00 91.50 1401 ILE A O 1
ATOM 11357 N N . THR A 1 1402 ? 20.971 28.116 -28.271 1.00 91.88 1402 THR A N 1
ATOM 11358 C CA . THR A 1 1402 ? 21.645 28.693 -27.094 1.00 91.88 1402 THR A CA 1
ATOM 11359 C C . THR A 1 1402 ? 21.707 27.697 -25.933 1.00 91.88 1402 THR A C 1
ATOM 11361 O O . THR A 1 1402 ? 21.049 26.652 -25.944 1.00 91.88 1402 THR A O 1
ATOM 11364 N N . VAL A 1 1403 ? 22.485 28.023 -24.893 1.00 90.31 1403 VAL A N 1
ATOM 11365 C CA . VAL A 1 1403 ? 22.610 27.210 -23.662 1.00 90.31 1403 VAL A CA 1
ATOM 11366 C C . VAL A 1 1403 ? 21.263 27.026 -22.954 1.00 90.31 1403 VAL A C 1
ATOM 11368 O O . VAL A 1 1403 ? 21.034 26.000 -22.321 1.00 90.31 1403 VAL A O 1
ATOM 11371 N N . GLU A 1 1404 ? 20.352 27.983 -23.096 1.00 89.62 1404 GLU A N 1
ATOM 11372 C CA . GLU A 1 1404 ? 19.018 27.937 -22.492 1.00 89.62 1404 GLU A CA 1
ATOM 11373 C C . GLU A 1 1404 ? 18.027 27.123 -23.349 1.00 89.62 1404 GLU A C 1
ATOM 11375 O O . GLU A 1 1404 ? 17.120 26.491 -22.815 1.00 89.62 1404 GLU A O 1
ATOM 11380 N N . THR A 1 1405 ? 18.230 27.054 -24.672 1.00 92.38 1405 THR A N 1
ATOM 11381 C CA . THR A 1 1405 ? 17.242 26.504 -25.625 1.00 92.38 1405 THR A CA 1
ATOM 11382 C C . THR A 1 1405 ? 17.568 25.107 -26.155 1.00 92.38 1405 THR A C 1
ATOM 11384 O O . THR A 1 1405 ? 16.673 24.417 -26.652 1.00 92.38 1405 THR A O 1
ATOM 11387 N N . TYR A 1 1406 ? 18.813 24.626 -26.040 1.00 92.75 1406 TYR A N 1
ATOM 11388 C CA . TYR A 1 1406 ? 19.198 23.345 -26.655 1.00 92.75 1406 TYR A CA 1
ATOM 11389 C C . TYR A 1 1406 ? 18.403 22.139 -26.131 1.00 92.75 1406 TYR A C 1
ATOM 11391 O O . TYR A 1 1406 ? 18.104 21.205 -26.881 1.00 92.75 1406 TYR A O 1
ATOM 11399 N N . SER A 1 1407 ? 18.045 22.154 -24.843 1.00 93.25 1407 SER A N 1
ATOM 11400 C CA . SER A 1 1407 ? 17.272 21.074 -24.222 1.00 93.25 1407 SER A CA 1
ATOM 11401 C C . SER A 1 1407 ? 15.819 21.043 -24.713 1.00 93.25 1407 SER A C 1
ATOM 11403 O O . SER A 1 1407 ? 15.251 19.961 -24.898 1.00 93.25 1407 SER A O 1
ATOM 11405 N N . ASP A 1 1408 ? 15.250 22.213 -25.016 1.00 95.31 1408 ASP A N 1
ATOM 11406 C CA . ASP A 1 1408 ? 13.903 22.356 -25.565 1.00 95.31 1408 ASP A CA 1
ATOM 11407 C C . ASP A 1 1408 ? 13.851 21.844 -27.009 1.00 95.31 1408 ASP A C 1
ATOM 11409 O O . ASP A 1 1408 ? 12.965 21.056 -27.348 1.00 95.31 1408 ASP A O 1
ATOM 11413 N N . TRP A 1 1409 ? 14.845 22.180 -27.838 1.00 96.00 1409 TRP A N 1
ATOM 11414 C CA . TRP A 1 1409 ? 14.949 21.658 -29.206 1.00 96.00 1409 TRP A CA 1
ATOM 11415 C C . TRP A 1 1409 ? 15.222 20.152 -29.255 1.00 96.00 1409 TRP A C 1
ATOM 11417 O O . TRP A 1 1409 ? 14.616 19.443 -30.061 1.00 96.00 1409 TRP A O 1
ATOM 11427 N N . GLY A 1 1410 ? 16.061 19.618 -28.361 1.00 95.06 1410 GLY A N 1
ATOM 11428 C CA . GLY A 1 1410 ? 16.246 18.167 -28.287 1.00 95.06 1410 GLY A CA 1
ATOM 11429 C C . GLY A 1 1410 ? 14.979 17.436 -27.836 1.00 95.06 1410 GLY A C 1
ATOM 11430 O O . GLY A 1 1410 ? 14.657 16.379 -28.380 1.00 95.06 1410 GLY A O 1
ATOM 11431 N N . THR A 1 1411 ? 14.202 18.028 -26.922 1.00 96.50 1411 THR A N 1
ATOM 11432 C CA . THR A 1 1411 ? 12.879 17.507 -26.542 1.00 96.50 1411 THR A CA 1
ATOM 11433 C C . THR A 1 1411 ? 11.881 17.616 -27.695 1.00 96.50 1411 THR A C 1
ATOM 11435 O O . THR A 1 1411 ? 11.120 16.676 -27.923 1.00 96.50 1411 THR A O 1
ATOM 11438 N N . CYS A 1 1412 ? 11.900 18.712 -28.457 1.00 97.25 1412 CYS A N 1
ATOM 11439 C CA . CYS A 1 1412 ? 11.072 18.915 -29.646 1.00 97.25 1412 CYS A CA 1
ATOM 11440 C C . CYS A 1 1412 ? 11.306 17.817 -30.686 1.00 97.25 1412 CYS A C 1
ATOM 11442 O O . CYS A 1 1412 ? 10.350 17.153 -31.093 1.00 97.25 1412 CYS A O 1
ATOM 11444 N N . ILE A 1 1413 ? 12.559 17.564 -31.072 1.00 97.25 1413 ILE A N 1
ATOM 11445 C CA . ILE A 1 1413 ? 12.876 16.555 -32.090 1.00 97.25 1413 ILE A CA 1
ATOM 11446 C C . ILE A 1 1413 ? 12.603 15.137 -31.584 1.00 97.25 1413 ILE A C 1
ATOM 11448 O O . ILE A 1 1413 ? 11.977 14.357 -32.305 1.00 97.25 1413 ILE A O 1
ATOM 11452 N N . ALA A 1 1414 ? 12.950 14.813 -30.333 1.00 96.25 1414 ALA A N 1
ATOM 11453 C CA . ALA A 1 1414 ? 12.586 13.524 -29.742 1.00 96.25 1414 ALA A CA 1
ATOM 11454 C C . ALA A 1 1414 ? 11.058 13.322 -29.742 1.00 96.25 1414 ALA A C 1
ATOM 11456 O O . ALA A 1 1414 ? 10.544 12.329 -30.257 1.00 96.25 1414 ALA A O 1
ATOM 11457 N N . THR A 1 1415 ? 10.303 14.312 -29.262 1.00 96.06 1415 THR A N 1
ATOM 11458 C CA . THR A 1 1415 ? 8.832 14.267 -29.242 1.00 96.06 1415 THR A CA 1
ATOM 11459 C C . THR A 1 1415 ? 8.243 14.189 -30.650 1.00 96.06 1415 THR A C 1
ATOM 11461 O O . THR A 1 1415 ? 7.203 13.560 -30.841 1.00 96.06 1415 THR A O 1
ATOM 11464 N N . SER A 1 1416 ? 8.881 14.798 -31.649 1.00 95.81 1416 SER A N 1
ATOM 11465 C CA . SER A 1 1416 ? 8.442 14.765 -33.050 1.00 95.81 1416 SER A CA 1
ATOM 11466 C C . SER A 1 1416 ? 8.578 13.376 -33.670 1.00 95.81 1416 SER A C 1
ATOM 11468 O O . SER A 1 1416 ? 7.682 12.937 -34.396 1.00 95.81 1416 SER A O 1
ATOM 11470 N N . CYS A 1 1417 ? 9.662 12.675 -33.336 1.00 94.69 1417 CYS A N 1
ATOM 11471 C CA . CYS A 1 1417 ? 9.988 11.356 -33.872 1.00 94.69 1417 CYS A CA 1
ATOM 11472 C C . CYS A 1 1417 ? 9.322 10.207 -33.102 1.00 94.69 1417 CYS A C 1
ATOM 11474 O O . CYS A 1 1417 ? 9.174 9.115 -33.638 1.00 94.69 1417 CYS A O 1
ATOM 11476 N N . GLU A 1 1418 ? 8.898 10.421 -31.859 1.00 92.31 1418 GLU A N 1
ATOM 11477 C CA . GLU A 1 1418 ? 8.316 9.374 -31.018 1.00 92.31 1418 GLU A CA 1
ATOM 11478 C C . GLU A 1 1418 ? 7.040 8.751 -31.632 1.00 92.31 1418 GLU A C 1
ATOM 11480 O O . GLU A 1 1418 ? 6.046 9.432 -31.937 1.00 92.31 1418 GLU A O 1
ATOM 11485 N N . SER A 1 1419 ? 7.018 7.412 -31.722 1.00 91.19 1419 SER A N 1
ATOM 11486 C CA . SER A 1 1419 ? 5.896 6.639 -32.278 1.00 91.19 1419 SER A CA 1
ATOM 11487 C C . SER A 1 1419 ? 5.516 7.076 -33.701 1.00 91.19 1419 SER A C 1
ATOM 11489 O O . SER A 1 1419 ? 4.329 7.325 -33.986 1.00 91.19 1419 SER A O 1
ATOM 11491 N N . ARG A 1 1420 ? 6.534 7.199 -34.557 1.00 94.75 1420 ARG A N 1
ATOM 11492 C CA . ARG A 1 1420 ? 6.433 7.482 -35.990 1.00 94.75 1420 ARG A CA 1
ATOM 11493 C C . ARG A 1 1420 ? 7.232 6.485 -36.810 1.00 94.75 1420 ARG A C 1
ATOM 11495 O O . ARG A 1 1420 ? 8.244 5.983 -36.338 1.00 94.75 1420 ARG A O 1
ATOM 11502 N N . ASP A 1 1421 ? 6.793 6.259 -38.043 1.00 94.69 1421 ASP A N 1
ATOM 11503 C CA . ASP A 1 1421 ? 7.603 5.559 -39.039 1.00 94.69 1421 ASP A CA 1
ATOM 11504 C C . ASP A 1 1421 ? 8.757 6.469 -39.521 1.00 94.69 1421 ASP A C 1
ATOM 11506 O O . ASP A 1 1421 ? 8.481 7.587 -39.972 1.00 94.69 1421 ASP A O 1
ATOM 11510 N N . PRO A 1 1422 ? 10.031 6.036 -39.448 1.00 95.44 1422 PRO A N 1
ATOM 11511 C CA . PRO A 1 1422 ? 11.171 6.875 -39.803 1.00 95.44 1422 PRO A CA 1
ATOM 11512 C C . PRO A 1 1422 ? 11.175 7.243 -41.290 1.00 95.44 1422 PRO A C 1
ATOM 11514 O O . PRO A 1 1422 ? 11.620 8.332 -41.643 1.00 95.44 1422 PRO A O 1
ATOM 11517 N N . ARG A 1 1423 ? 10.593 6.401 -42.159 1.00 94.88 1423 ARG A N 1
ATOM 11518 C CA . ARG A 1 1423 ? 10.496 6.659 -43.605 1.00 94.88 1423 ARG A CA 1
ATOM 11519 C C . ARG A 1 1423 ? 9.576 7.839 -43.915 1.00 94.88 1423 ARG A C 1
ATOM 11521 O O . ARG A 1 1423 ? 9.755 8.486 -44.932 1.00 94.88 1423 ARG A O 1
ATOM 11528 N N . LYS A 1 1424 ? 8.627 8.170 -43.028 1.00 93.56 1424 LYS A N 1
ATOM 11529 C CA . LYS A 1 1424 ? 7.743 9.346 -43.178 1.00 93.56 1424 LYS A CA 1
ATOM 11530 C C . LYS A 1 1424 ? 8.386 10.654 -42.728 1.00 93.56 1424 LYS A C 1
ATOM 11532 O O . LYS A 1 1424 ? 7.880 11.726 -43.048 1.00 93.56 1424 LYS A O 1
ATOM 11537 N N . LEU A 1 1425 ? 9.452 10.567 -41.936 1.00 94.12 1425 LEU A N 1
ATOM 11538 C CA . LEU A 1 1425 ? 10.181 11.710 -41.387 1.00 94.12 1425 LEU A CA 1
ATOM 11539 C C . LEU A 1 1425 ? 11.583 11.822 -41.996 1.00 94.12 1425 LEU A C 1
ATOM 11541 O O . LEU A 1 1425 ? 12.453 12.448 -41.398 1.00 94.12 1425 LEU A O 1
ATOM 11545 N N . HIS A 1 1426 ? 11.819 11.211 -43.160 1.00 94.56 1426 HIS A N 1
ATOM 11546 C CA . HIS A 1 1426 ? 13.156 11.102 -43.739 1.00 94.56 1426 HIS A CA 1
ATOM 11547 C C . HIS A 1 1426 ? 13.823 12.472 -43.943 1.00 94.56 1426 HIS A C 1
ATOM 11549 O O . HIS A 1 1426 ? 14.979 12.635 -43.567 1.00 94.56 1426 HIS A O 1
ATOM 11555 N N . TRP A 1 1427 ? 13.077 13.492 -44.388 1.00 94.69 1427 TRP A N 1
ATOM 11556 C CA . TRP A 1 1427 ? 13.565 14.875 -44.502 1.00 94.69 1427 TRP A CA 1
ATOM 11557 C C . TRP A 1 1427 ? 14.202 15.411 -43.210 1.00 94.69 1427 TRP A C 1
ATOM 11559 O O . TRP A 1 1427 ? 15.213 16.107 -43.267 1.00 94.69 1427 TRP A O 1
ATOM 11569 N N . LEU A 1 1428 ? 13.648 15.063 -42.041 1.00 95.00 1428 LEU A N 1
ATOM 11570 C CA . LEU A 1 1428 ? 14.199 15.476 -40.750 1.00 95.00 1428 LEU A CA 1
ATOM 11571 C C . LEU A 1 1428 ? 15.559 14.839 -40.492 1.00 95.00 1428 LEU A C 1
ATOM 11573 O O . LEU A 1 1428 ? 16.482 15.514 -40.048 1.00 95.00 1428 LEU A O 1
ATOM 11577 N N . PHE A 1 1429 ? 15.672 13.534 -40.738 1.00 94.88 1429 PHE A N 1
ATOM 11578 C CA . PHE A 1 1429 ? 16.914 12.812 -40.498 1.00 94.88 1429 PHE A CA 1
ATOM 11579 C C . PHE A 1 1429 ? 18.001 13.230 -41.481 1.00 94.88 1429 PHE A C 1
ATOM 11581 O O . PHE A 1 1429 ? 19.130 13.433 -41.047 1.00 94.88 1429 PHE A O 1
ATOM 11588 N N . GLU A 1 1430 ? 17.660 13.438 -42.754 1.00 94.06 1430 GLU A N 1
ATOM 11589 C CA . GLU A 1 1430 ? 18.606 13.946 -43.750 1.00 94.06 1430 GLU A CA 1
ATOM 11590 C C . GLU A 1 1430 ? 19.107 15.352 -43.385 1.00 94.06 1430 GLU A C 1
ATOM 11592 O O . GLU A 1 1430 ? 20.315 15.582 -43.387 1.00 94.06 1430 GLU A O 1
ATOM 11597 N N . LEU A 1 1431 ? 18.221 16.260 -42.946 1.00 93.44 1431 LEU A N 1
ATOM 11598 C CA . LEU A 1 1431 ? 18.617 17.588 -42.456 1.00 93.44 1431 LEU A CA 1
ATOM 11599 C C . LEU A 1 1431 ? 19.547 17.502 -41.241 1.00 93.44 1431 LEU A C 1
ATOM 11601 O O . LEU A 1 1431 ? 20.564 18.190 -41.179 1.00 93.44 1431 LEU A O 1
ATOM 11605 N N . LEU A 1 1432 ? 19.204 16.670 -40.253 1.00 92.25 1432 LEU A N 1
ATOM 11606 C CA . LEU A 1 1432 ? 19.989 16.558 -39.022 1.00 92.25 1432 LEU A CA 1
ATOM 11607 C C . LEU A 1 1432 ? 21.339 15.843 -39.240 1.00 92.25 1432 LEU A C 1
ATOM 11609 O O . LEU A 1 1432 ? 22.248 16.023 -38.427 1.00 92.25 1432 LEU A O 1
ATOM 11613 N N . LEU A 1 1433 ? 21.485 15.048 -40.309 1.00 91.31 1433 LEU A N 1
ATOM 11614 C CA . LEU A 1 1433 ? 22.709 14.311 -40.655 1.00 91.31 1433 LEU A CA 1
ATOM 11615 C C . LEU A 1 1433 ? 23.631 15.027 -41.648 1.00 91.31 1433 LEU A C 1
ATOM 11617 O O . LEU A 1 1433 ? 24.767 14.587 -41.812 1.00 91.31 1433 LEU A O 1
ATOM 11621 N N . GLU A 1 1434 ? 23.193 16.111 -42.285 1.00 85.62 1434 GLU A N 1
ATOM 11622 C CA . GLU A 1 1434 ? 23.963 16.795 -43.333 1.00 85.62 1434 GLU A CA 1
ATOM 11623 C C . GLU A 1 1434 ? 25.330 17.301 -42.842 1.00 85.62 1434 GLU A C 1
ATOM 11625 O O . GLU A 1 1434 ? 26.342 17.150 -43.524 1.00 85.62 1434 GLU A O 1
ATOM 11630 N N . SER A 1 1435 ? 25.390 17.877 -41.636 1.00 78.94 1435 SER A N 1
ATOM 11631 C CA . SER A 1 1435 ? 26.642 18.308 -40.993 1.00 78.94 1435 SER A CA 1
ATOM 11632 C C . SER A 1 1435 ? 26.490 18.407 -39.467 1.00 78.94 1435 SER A C 1
ATOM 11634 O O . SER A 1 1435 ? 26.415 19.507 -38.912 1.00 78.94 1435 SER A O 1
ATOM 11636 N N . PRO A 1 1436 ? 26.451 17.265 -38.749 1.00 75.56 1436 PRO A N 1
ATOM 11637 C CA . PRO A 1 1436 ? 26.200 17.245 -37.306 1.00 75.56 1436 PRO A CA 1
ATOM 11638 C C . PRO A 1 1436 ? 27.346 17.842 -36.473 1.00 75.56 1436 PRO A C 1
ATOM 11640 O O . PRO A 1 1436 ? 27.134 18.202 -35.319 1.00 75.56 1436 PRO A O 1
ATOM 11643 N N . VAL A 1 1437 ? 28.548 17.951 -37.052 1.00 83.94 1437 VAL A N 1
ATOM 11644 C CA . VAL A 1 1437 ? 29.719 18.629 -36.472 1.00 83.94 1437 VAL A CA 1
ATOM 11645 C C . VAL A 1 1437 ? 30.387 19.423 -37.595 1.00 83.94 1437 VAL A C 1
ATOM 11647 O O . VAL A 1 1437 ? 31.181 18.848 -38.342 1.00 83.94 1437 VAL A O 1
ATOM 11650 N N . SER A 1 1438 ? 30.024 20.689 -37.792 1.00 79.50 1438 SER A N 1
ATOM 11651 C CA . SER A 1 1438 ? 30.572 21.520 -38.881 1.00 79.50 1438 SER A CA 1
ATOM 11652 C C . SER A 1 1438 ? 31.677 22.462 -38.410 1.00 79.50 1438 SER A C 1
ATOM 11654 O O . SER A 1 1438 ? 32.459 22.928 -39.233 1.00 79.50 1438 SER A O 1
ATOM 11656 N N . GLY A 1 1439 ? 31.756 22.745 -37.105 1.00 74.88 1439 GLY A N 1
ATOM 11657 C CA . GLY A 1 1439 ? 32.612 23.795 -36.549 1.00 74.88 1439 GLY A CA 1
ATOM 11658 C C . GLY A 1 1439 ? 32.022 25.206 -36.683 1.00 74.88 1439 GLY A C 1
ATOM 11659 O O . GLY A 1 1439 ? 32.503 26.138 -36.036 1.00 74.88 1439 GLY A O 1
ATOM 11660 N N . GLU A 1 1440 ? 30.952 25.379 -37.463 1.00 73.31 1440 GLU A N 1
ATOM 11661 C CA . GLU A 1 1440 ? 30.237 26.649 -37.592 1.00 73.31 1440 GLU A CA 1
ATOM 11662 C C . GLU A 1 1440 ? 29.421 26.935 -36.322 1.00 73.31 1440 GLU A C 1
ATOM 11664 O O . GLU A 1 1440 ? 28.644 26.099 -35.862 1.00 73.31 1440 GLU A O 1
ATOM 11669 N N . GLY A 1 1441 ? 29.606 28.120 -35.731 1.00 75.56 1441 GLY A N 1
ATOM 11670 C CA . GLY A 1 1441 ? 29.010 28.474 -34.432 1.00 75.56 1441 GLY A CA 1
ATOM 11671 C C . GLY A 1 1441 ? 29.786 27.950 -33.213 1.00 75.56 1441 GLY A C 1
ATOM 11672 O O . GLY A 1 1441 ? 29.381 28.180 -32.073 1.00 75.56 1441 GLY A O 1
ATOM 11673 N N . GLY A 1 1442 ? 30.929 27.290 -33.431 1.00 86.06 1442 GLY A N 1
ATOM 11674 C CA . GLY A 1 1442 ? 31.812 26.797 -32.376 1.00 86.06 1442 GLY A CA 1
ATOM 11675 C C . GLY A 1 1442 ? 31.332 25.509 -31.696 1.00 86.06 1442 GLY A C 1
ATOM 11676 O O . GLY A 1 1442 ? 30.281 24.944 -31.993 1.00 86.06 1442 GLY A O 1
ATOM 11677 N N . SER A 1 1443 ? 32.121 25.038 -30.727 1.00 88.25 1443 SER A N 1
ATOM 11678 C CA . SER A 1 1443 ? 31.964 23.708 -30.114 1.00 88.25 1443 SER A CA 1
ATOM 11679 C C . SER A 1 1443 ? 30.620 23.467 -29.424 1.00 88.25 1443 SER A C 1
ATOM 11681 O O . SER A 1 1443 ? 30.140 22.336 -29.349 1.00 88.25 1443 SER A O 1
ATOM 11683 N N . PHE A 1 1444 ? 30.001 24.521 -28.895 1.00 89.50 1444 PHE A N 1
ATOM 11684 C CA . PHE A 1 1444 ? 28.700 24.419 -28.250 1.00 89.50 1444 PHE A CA 1
ATOM 11685 C C . PHE A 1 1444 ? 27.604 24.030 -29.250 1.00 89.50 1444 PHE A C 1
ATOM 11687 O O . PHE A 1 1444 ? 26.819 23.124 -28.961 1.00 89.50 1444 PHE A O 1
ATOM 11694 N N . VAL A 1 1445 ? 27.576 24.662 -30.427 1.00 88.25 1445 VAL A N 1
ATOM 11695 C CA . VAL A 1 1445 ? 26.566 24.396 -31.460 1.00 88.25 1445 VAL A CA 1
ATOM 11696 C C . VAL A 1 1445 ? 26.719 22.978 -32.001 1.00 88.25 1445 VAL A C 1
ATOM 11698 O O . VAL A 1 1445 ? 25.722 22.263 -32.082 1.00 88.25 1445 VAL A O 1
ATOM 11701 N N . ASP A 1 1446 ? 27.949 22.518 -32.246 1.00 89.69 1446 ASP A N 1
ATOM 11702 C CA . ASP A 1 1446 ? 28.222 21.124 -32.629 1.00 89.69 1446 ASP A CA 1
ATOM 11703 C C . ASP A 1 1446 ? 27.673 20.129 -31.588 1.00 89.69 1446 ASP A C 1
ATOM 11705 O O . ASP A 1 1446 ? 26.969 19.171 -31.920 1.00 89.69 1446 ASP A O 1
ATOM 11709 N N . ALA A 1 1447 ? 27.936 20.368 -30.297 1.00 91.31 1447 ALA A N 1
ATOM 11710 C CA . ALA A 1 1447 ? 27.414 19.521 -29.224 1.00 91.31 1447 ALA A CA 1
ATOM 11711 C C . ALA A 1 1447 ? 25.873 19.531 -29.183 1.00 91.31 1447 ALA A C 1
ATOM 11713 O O . ALA A 1 1447 ? 25.246 18.492 -28.957 1.00 91.31 1447 ALA A O 1
ATOM 11714 N N . CYS A 1 1448 ? 25.251 20.683 -29.429 1.00 91.38 1448 CYS A N 1
ATOM 11715 C CA . CYS A 1 1448 ? 23.798 20.824 -29.443 1.00 91.38 1448 CYS A CA 1
ATOM 11716 C C . CYS A 1 1448 ? 23.152 20.152 -30.656 1.00 91.38 1448 CYS A C 1
ATOM 11718 O O . CYS A 1 1448 ? 22.177 19.423 -30.483 1.00 91.38 1448 CYS A O 1
ATOM 11720 N N . ARG A 1 1449 ? 23.709 20.309 -31.862 1.00 91.50 1449 ARG A N 1
ATOM 11721 C CA . ARG A 1 1449 ? 23.239 19.612 -33.070 1.00 91.50 1449 ARG A CA 1
ATOM 11722 C C . ARG A 1 1449 ? 23.293 18.097 -32.878 1.00 91.50 1449 ARG A C 1
ATOM 11724 O O . ARG A 1 1449 ? 22.298 17.416 -33.123 1.00 91.50 1449 ARG A O 1
ATOM 11731 N N . LEU A 1 1450 ? 24.383 17.581 -32.299 1.00 92.88 1450 LEU A N 1
ATOM 11732 C CA . LEU A 1 1450 ? 24.477 16.174 -31.895 1.00 92.88 1450 LEU A CA 1
ATOM 11733 C C . LEU A 1 1450 ? 23.440 15.783 -30.835 1.00 92.88 1450 LEU A C 1
ATOM 11735 O O . LEU A 1 1450 ? 22.897 14.681 -30.882 1.00 92.88 1450 LEU A O 1
ATOM 11739 N N . TYR A 1 1451 ? 23.154 16.658 -29.866 1.00 93.69 1451 TYR A N 1
ATOM 11740 C CA . TYR A 1 1451 ? 22.131 16.410 -28.846 1.00 93.69 1451 TYR A CA 1
ATOM 11741 C C . TYR A 1 1451 ? 20.737 16.270 -29.457 1.00 93.69 1451 TYR A C 1
ATOM 11743 O O . TYR A 1 1451 ? 20.010 15.341 -29.102 1.00 93.69 1451 TYR A O 1
ATOM 11751 N N . VAL A 1 1452 ? 20.393 17.157 -30.386 1.00 94.31 1452 VAL A N 1
ATOM 11752 C CA . VAL A 1 1452 ? 19.111 17.160 -31.088 1.00 94.31 1452 VAL A CA 1
ATOM 11753 C C . VAL A 1 1452 ? 18.978 15.936 -31.999 1.00 94.31 1452 VAL A C 1
ATOM 11755 O O . VAL A 1 1452 ? 17.980 15.219 -31.906 1.00 94.31 1452 VAL A O 1
ATOM 11758 N N . LEU A 1 1453 ? 20.002 15.642 -32.810 1.00 94.62 1453 LEU A N 1
ATOM 11759 C CA . LEU A 1 1453 ? 20.042 14.451 -33.666 1.00 94.62 1453 LEU A CA 1
ATOM 11760 C C . LEU A 1 1453 ? 19.900 13.164 -32.845 1.00 94.62 1453 LEU A C 1
ATOM 11762 O O . LEU A 1 1453 ? 19.103 12.291 -33.194 1.00 94.62 1453 LEU A O 1
ATOM 11766 N N . GLN A 1 1454 ? 20.612 13.065 -31.717 1.00 93.94 1454 GLN A N 1
ATOM 11767 C CA . GLN A 1 1454 ? 20.461 11.934 -30.808 1.00 93.94 1454 GLN A CA 1
ATOM 11768 C C . GLN A 1 1454 ? 19.019 11.787 -30.333 1.00 93.94 1454 GLN A C 1
ATOM 11770 O O . GLN A 1 1454 ? 18.520 10.669 -30.275 1.00 93.94 1454 GLN A O 1
ATOM 11775 N N . GLY A 1 1455 ? 18.363 12.892 -29.969 1.00 89.94 1455 GLY A N 1
ATOM 11776 C CA . GLY A 1 1455 ? 16.967 12.878 -29.545 1.00 89.94 1455 GLY A CA 1
ATOM 11777 C C . GLY A 1 1455 ? 16.058 12.226 -30.586 1.00 89.94 1455 GLY A C 1
ATOM 11778 O O . GLY A 1 1455 ? 15.234 11.396 -30.222 1.00 89.94 1455 GLY A O 1
ATOM 11779 N N . GLY A 1 1456 ? 16.246 12.538 -31.872 1.00 92.75 1456 GLY A N 1
ATOM 11780 C CA . GLY A 1 1456 ? 15.483 11.932 -32.967 1.00 92.75 1456 GLY A CA 1
ATOM 11781 C C . GLY A 1 1456 ? 15.783 10.445 -33.168 1.00 92.75 1456 GLY A C 1
ATOM 11782 O O . GLY A 1 1456 ? 14.866 9.625 -33.157 1.00 92.75 1456 GLY A O 1
ATOM 11783 N N . LEU A 1 1457 ? 17.063 10.084 -33.304 1.00 94.44 1457 LEU A N 1
ATOM 11784 C CA . LEU A 1 1457 ? 17.478 8.697 -33.564 1.00 94.44 1457 LEU A CA 1
ATOM 11785 C C . LEU A 1 1457 ? 17.175 7.760 -32.386 1.00 94.44 1457 LEU A C 1
ATOM 11787 O O . LEU A 1 1457 ? 16.739 6.629 -32.589 1.00 94.44 1457 LEU A O 1
ATOM 11791 N N . ALA A 1 1458 ? 17.312 8.242 -31.147 1.00 91.75 1458 ALA A N 1
ATOM 11792 C CA . ALA A 1 1458 ? 16.996 7.466 -29.948 1.00 91.75 1458 ALA A CA 1
ATOM 11793 C C . ALA A 1 1458 ? 15.513 7.080 -29.845 1.00 91.75 1458 ALA A C 1
ATOM 11795 O O . ALA A 1 1458 ? 15.192 6.167 -29.097 1.00 91.75 1458 ALA A O 1
ATOM 11796 N N . GLN A 1 1459 ? 14.617 7.765 -30.564 1.00 94.31 1459 GLN A N 1
ATOM 11797 C CA . GLN A 1 1459 ? 13.185 7.448 -30.612 1.00 94.31 1459 GLN A CA 1
ATOM 11798 C C . GLN A 1 1459 ? 12.813 6.517 -31.774 1.00 94.31 1459 GLN A C 1
ATOM 11800 O O . GLN A 1 1459 ? 11.646 6.156 -31.899 1.00 94.31 1459 GLN A O 1
ATOM 11805 N N . GLN A 1 1460 ? 13.773 6.170 -32.638 1.00 94.81 1460 GLN A N 1
ATOM 11806 C CA . GLN A 1 1460 ? 13.606 5.249 -33.769 1.00 94.81 1460 GLN A CA 1
ATOM 11807 C C . GLN A 1 1460 ? 14.377 3.933 -33.587 1.00 94.81 1460 GLN A C 1
ATOM 11809 O O . GLN A 1 1460 ? 14.058 2.947 -34.248 1.00 94.81 1460 GLN A O 1
ATOM 11814 N N . GLU A 1 1461 ? 15.322 3.900 -32.642 1.00 90.81 1461 GLU A N 1
ATOM 11815 C CA . GLU A 1 1461 ? 15.955 2.689 -32.103 1.00 90.81 1461 GLU A CA 1
ATOM 11816 C C . GLU A 1 1461 ? 16.446 1.744 -33.220 1.00 90.81 1461 GLU A C 1
ATOM 11818 O O . GLU A 1 1461 ? 17.185 2.163 -34.109 1.00 90.81 1461 GLU A O 1
ATOM 11823 N N . TRP A 1 1462 ? 16.021 0.477 -33.200 1.00 94.19 1462 TRP A N 1
ATOM 11824 C CA . TRP A 1 1462 ? 16.439 -0.575 -34.132 1.00 94.19 1462 TRP A CA 1
ATOM 11825 C C . TRP A 1 1462 ? 15.994 -0.354 -35.586 1.00 94.19 1462 TRP A C 1
ATOM 11827 O O . TRP A 1 1462 ? 16.502 -1.012 -36.487 1.00 94.19 1462 TRP A O 1
ATOM 11837 N N . ARG A 1 1463 ? 15.066 0.576 -35.856 1.00 95.19 1463 ARG A N 1
ATOM 11838 C CA . ARG A 1 1463 ? 14.503 0.768 -37.203 1.00 95.19 1463 ARG A CA 1
ATOM 11839 C C . ARG A 1 1463 ? 15.368 1.591 -38.151 1.00 95.19 1463 ARG A C 1
ATOM 11841 O O . ARG A 1 1463 ? 15.018 1.703 -39.323 1.00 95.19 1463 ARG A O 1
ATOM 11848 N N . VAL A 1 1464 ? 16.459 2.189 -37.677 1.00 96.06 1464 VAL A N 1
ATOM 11849 C CA . VAL A 1 1464 ? 17.290 3.122 -38.461 1.00 96.06 1464 VAL A CA 1
ATOM 11850 C C . VAL A 1 1464 ? 18.767 2.698 -38.562 1.00 96.06 1464 VAL A C 1
ATOM 11852 O O . VAL A 1 1464 ? 19.650 3.538 -38.381 1.00 96.06 1464 VAL A O 1
ATOM 11855 N N . PRO A 1 1465 ? 19.079 1.422 -38.870 1.00 95.75 1465 PRO A N 1
ATOM 11856 C CA . PRO A 1 1465 ? 20.455 0.919 -38.846 1.00 95.75 1465 PRO A CA 1
ATOM 11857 C C . PRO A 1 1465 ? 21.383 1.689 -39.795 1.00 95.75 1465 PRO A C 1
ATOM 11859 O O . PRO A 1 1465 ? 22.484 2.070 -39.405 1.00 95.75 1465 PRO A O 1
ATOM 11862 N N . GLU A 1 1466 ? 20.928 1.988 -41.016 1.00 95.31 1466 GLU A N 1
ATOM 11863 C CA . GLU A 1 1466 ? 21.713 2.727 -42.013 1.00 95.31 1466 GLU A CA 1
ATOM 11864 C C . GLU A 1 1466 ? 22.077 4.144 -41.537 1.00 95.31 1466 GLU A C 1
ATOM 11866 O O . GLU A 1 1466 ? 23.225 4.572 -41.661 1.00 95.31 1466 GLU A O 1
ATOM 11871 N N . LEU A 1 1467 ? 21.128 4.866 -40.929 1.00 95.44 1467 LEU A N 1
ATOM 11872 C CA . LEU A 1 1467 ? 21.376 6.210 -40.401 1.00 95.44 1467 LEU A CA 1
ATOM 11873 C C . LEU A 1 1467 ? 22.397 6.190 -39.257 1.00 95.44 1467 LEU A C 1
ATOM 11875 O O . LEU A 1 1467 ? 23.215 7.102 -39.142 1.00 95.44 1467 LEU A O 1
ATOM 11879 N N . LEU A 1 1468 ? 22.381 5.141 -38.430 1.00 96.06 1468 LEU A N 1
ATOM 11880 C CA . LEU A 1 1468 ? 23.366 4.953 -37.366 1.00 96.06 1468 LEU A CA 1
ATOM 11881 C C . LEU A 1 1468 ? 24.759 4.640 -37.927 1.00 96.06 1468 LEU A C 1
ATOM 11883 O O . LEU A 1 1468 ? 25.740 5.175 -37.410 1.00 96.06 1468 LEU A O 1
ATOM 11887 N N . HIS A 1 1469 ? 24.858 3.859 -39.011 1.00 95.69 1469 HIS A N 1
ATOM 11888 C CA . HIS A 1 1469 ? 26.119 3.662 -39.743 1.00 95.69 1469 HIS A CA 1
ATOM 11889 C C . HIS A 1 1469 ? 26.646 4.973 -40.322 1.00 95.69 1469 HIS A C 1
ATOM 11891 O O . HIS A 1 1469 ? 27.804 5.317 -40.089 1.00 95.69 1469 HIS A O 1
ATOM 11897 N N . ARG A 1 1470 ? 25.796 5.756 -40.999 1.00 94.88 1470 ARG A N 1
ATOM 11898 C CA . ARG A 1 1470 ? 26.168 7.078 -41.538 1.00 94.88 1470 ARG A CA 1
ATOM 11899 C C . ARG A 1 1470 ? 26.655 8.019 -40.437 1.00 94.88 1470 ARG A C 1
ATOM 11901 O O . ARG A 1 1470 ? 27.675 8.689 -40.605 1.00 94.88 1470 ARG A O 1
ATOM 11908 N N . LEU A 1 1471 ? 25.971 8.040 -39.291 1.00 95.00 1471 LEU A N 1
ATOM 11909 C CA . LEU A 1 1471 ? 26.385 8.847 -38.147 1.00 95.00 1471 LEU A CA 1
ATOM 11910 C C . LEU A 1 1471 ? 27.731 8.382 -37.578 1.00 95.00 1471 LEU A C 1
ATOM 11912 O O . LEU A 1 1471 ? 28.591 9.217 -37.305 1.00 95.00 1471 LEU A O 1
ATOM 11916 N N . LEU A 1 1472 ? 27.946 7.070 -37.439 1.00 95.06 1472 LEU A N 1
ATOM 11917 C CA . LEU A 1 1472 ? 29.226 6.525 -36.987 1.00 95.06 1472 LEU A CA 1
ATOM 11918 C C . LEU A 1 1472 ? 30.362 6.896 -37.950 1.00 95.06 1472 LEU A C 1
ATOM 11920 O O . LEU A 1 1472 ? 31.398 7.381 -37.500 1.00 95.06 1472 LEU A O 1
ATOM 11924 N N . MET A 1 1473 ? 30.147 6.758 -39.262 1.00 93.12 1473 MET A N 1
ATOM 11925 C CA . MET A 1 1473 ? 31.115 7.157 -40.291 1.00 93.12 1473 MET A CA 1
ATOM 11926 C C . MET A 1 1473 ? 31.436 8.657 -40.243 1.00 93.12 1473 MET A C 1
ATOM 11928 O O . MET A 1 1473 ? 32.579 9.044 -40.470 1.00 93.12 1473 MET A O 1
ATOM 11932 N N . CYS A 1 1474 ? 30.458 9.506 -39.911 1.00 90.56 1474 CYS A N 1
ATOM 11933 C CA . CYS A 1 1474 ? 30.667 10.946 -39.746 1.00 90.56 1474 CYS A CA 1
ATOM 11934 C C . CYS A 1 1474 ? 31.468 11.292 -38.474 1.00 90.56 1474 CYS A C 1
ATOM 11936 O O . CYS A 1 1474 ? 32.259 12.240 -38.469 1.00 90.56 1474 CYS A O 1
ATOM 11938 N N . LEU A 1 1475 ? 31.258 10.541 -37.387 1.00 92.12 1475 LEU A N 1
ATOM 11939 C CA . LEU A 1 1475 ? 31.859 10.806 -36.077 1.00 92.12 1475 LEU A CA 1
ATOM 11940 C C . LEU A 1 1475 ? 33.245 10.182 -35.894 1.00 92.12 1475 LEU A C 1
ATOM 11942 O O . LEU A 1 1475 ? 34.075 10.776 -35.208 1.00 92.12 1475 LEU A O 1
ATOM 11946 N N . GLU A 1 1476 ? 33.520 9.019 -36.490 1.00 91.19 1476 GLU A N 1
ATOM 11947 C CA . GLU A 1 1476 ? 34.780 8.281 -36.309 1.00 91.19 1476 GLU A CA 1
ATOM 11948 C C . GLU A 1 1476 ? 36.042 9.102 -36.675 1.00 91.19 1476 GLU A C 1
ATOM 11950 O O . GLU A 1 1476 ? 37.020 9.052 -35.920 1.00 91.19 1476 GLU A O 1
ATOM 11955 N N . PRO A 1 1477 ? 36.050 9.931 -37.743 1.00 89.56 1477 PRO A N 1
ATOM 11956 C CA . PRO A 1 1477 ? 37.166 10.836 -38.035 1.00 89.56 1477 PRO A CA 1
ATOM 11957 C C . PRO A 1 1477 ? 37.324 11.989 -37.029 1.00 89.56 1477 PRO A C 1
ATOM 11959 O O . PRO A 1 1477 ? 38.386 12.597 -36.957 1.00 89.56 1477 PRO A O 1
ATOM 11962 N N . LYS A 1 1478 ? 36.281 12.305 -36.249 1.00 89.12 1478 LYS A N 1
ATOM 11963 C CA . LYS A 1 1478 ? 36.207 13.478 -35.355 1.00 89.12 1478 LYS A CA 1
ATOM 11964 C C . LYS A 1 1478 ? 36.423 13.131 -33.881 1.00 89.12 1478 LYS A C 1
ATOM 11966 O O . LYS A 1 1478 ? 36.274 13.984 -33.007 1.00 89.12 1478 LYS A O 1
ATOM 11971 N N . LEU A 1 1479 ? 36.801 11.891 -33.575 1.00 89.75 1479 LEU A N 1
ATOM 11972 C CA . LEU A 1 1479 ? 37.000 11.435 -32.197 1.00 89.75 1479 LEU A CA 1
ATOM 11973 C C . LEU A 1 1479 ? 38.198 12.100 -31.493 1.00 89.75 1479 LEU A C 1
ATOM 11975 O O . LEU A 1 1479 ? 38.274 12.052 -30.269 1.00 89.75 1479 LEU A O 1
ATOM 11979 N N . THR A 1 1480 ? 39.110 12.744 -32.224 1.00 87.25 1480 THR A N 1
ATOM 11980 C CA . THR A 1 1480 ? 40.268 13.485 -31.681 1.00 87.25 1480 THR A CA 1
ATOM 11981 C C . THR A 1 1480 ? 39.989 14.982 -31.445 1.00 87.25 1480 THR A C 1
ATOM 11983 O O . THR A 1 1480 ? 40.910 15.747 -31.155 1.00 87.25 1480 THR A O 1
ATOM 11986 N N . GLN A 1 1481 ? 38.720 15.405 -31.521 1.00 79.56 1481 GLN A N 1
ATOM 11987 C CA . GLN A 1 1481 ? 38.226 16.760 -31.226 1.00 79.56 1481 GLN A CA 1
ATOM 11988 C C . GLN A 1 1481 ? 38.767 17.327 -29.894 1.00 79.56 1481 GLN A C 1
ATOM 11990 O O . GLN A 1 1481 ? 38.703 16.687 -28.837 1.00 79.56 1481 GLN A O 1
ATOM 11995 N N . VAL A 1 1482 ? 39.218 18.587 -29.920 1.00 74.31 1482 VAL A N 1
ATOM 11996 C CA . VAL A 1 1482 ? 39.848 19.264 -28.765 1.00 74.31 1482 VAL A CA 1
ATOM 11997 C C . VAL A 1 1482 ? 38.828 19.724 -27.709 1.00 74.31 1482 VAL A C 1
ATOM 11999 O O . VAL A 1 1482 ? 39.141 19.754 -26.518 1.00 74.31 1482 VAL A O 1
ATOM 12002 N N . TYR A 1 1483 ? 37.575 19.982 -28.089 1.00 86.12 1483 TYR A N 1
ATOM 12003 C CA . TYR A 1 1483 ? 36.550 20.498 -27.176 1.00 86.12 1483 TYR A CA 1
ATOM 12004 C C . TYR A 1 1483 ? 35.838 19.419 -26.345 1.00 86.12 1483 TYR A C 1
ATOM 12006 O O . TYR A 1 1483 ? 35.238 18.481 -26.872 1.00 86.12 1483 TYR A O 1
ATOM 12014 N N . LYS A 1 1484 ? 35.851 19.598 -25.019 1.00 87.50 1484 LYS A N 1
ATOM 12015 C CA . LYS A 1 1484 ? 35.298 18.665 -24.024 1.00 87.50 1484 LYS A CA 1
ATOM 12016 C C . LYS A 1 1484 ? 33.797 18.390 -24.175 1.00 87.50 1484 LYS A C 1
ATOM 12018 O O . LYS A 1 1484 ? 33.388 17.233 -24.178 1.00 87.50 1484 LYS A O 1
ATOM 12023 N N . ASN A 1 1485 ? 32.987 19.439 -24.286 1.00 89.50 1485 ASN A N 1
ATOM 12024 C CA . ASN A 1 1485 ? 31.528 19.346 -24.426 1.00 89.50 1485 ASN A CA 1
ATOM 12025 C C . ASN A 1 1485 ? 31.118 18.483 -25.632 1.00 89.50 1485 ASN A C 1
ATOM 12027 O O . ASN A 1 1485 ? 30.229 17.642 -25.513 1.00 89.50 1485 ASN A O 1
ATOM 12031 N N . VAL A 1 1486 ? 31.808 18.632 -26.767 1.00 89.69 1486 VAL A N 1
ATOM 12032 C CA . VAL A 1 1486 ? 31.569 17.821 -27.968 1.00 89.69 1486 VAL A CA 1
ATOM 12033 C C . VAL A 1 1486 ? 31.970 16.369 -27.728 1.00 89.69 1486 VAL A C 1
ATOM 12035 O O . VAL A 1 1486 ? 31.185 15.484 -28.050 1.00 89.69 1486 VAL A O 1
ATOM 12038 N N . ARG A 1 1487 ? 33.121 16.098 -27.093 1.00 91.00 1487 ARG A N 1
ATOM 12039 C CA . ARG A 1 1487 ? 33.527 14.722 -26.741 1.00 91.00 1487 ARG A CA 1
ATOM 12040 C C . ARG A 1 1487 ? 32.521 14.024 -25.827 1.00 91.00 1487 ARG A C 1
ATOM 12042 O O . ARG A 1 1487 ? 32.179 12.872 -26.071 1.00 91.00 1487 ARG A O 1
ATOM 12049 N N . GLU A 1 1488 ? 32.020 14.710 -24.800 1.00 90.19 1488 GLU A N 1
ATOM 12050 C CA . GLU A 1 1488 ? 30.974 14.177 -23.911 1.00 90.19 1488 GLU A CA 1
ATOM 12051 C C . GLU A 1 1488 ? 29.703 13.835 -24.690 1.00 90.19 1488 GLU A C 1
ATOM 12053 O O . GLU A 1 1488 ? 29.084 12.784 -24.480 1.00 90.19 1488 GLU A O 1
ATOM 12058 N N . ARG A 1 1489 ? 29.342 14.695 -25.647 1.00 92.62 1489 ARG A N 1
ATOM 12059 C CA . ARG A 1 1489 ? 28.192 14.464 -26.512 1.00 92.62 1489 ARG A CA 1
ATOM 12060 C C . ARG A 1 1489 ? 28.399 13.293 -27.458 1.00 92.62 1489 ARG A C 1
ATOM 12062 O O . ARG A 1 1489 ? 27.524 12.430 -27.482 1.00 92.62 1489 ARG A O 1
ATOM 12069 N N . ILE A 1 1490 ? 29.534 13.232 -28.155 1.00 94.12 1490 ILE A N 1
ATOM 12070 C CA . ILE A 1 1490 ? 29.934 12.102 -29.003 1.00 94.12 1490 ILE A CA 1
ATOM 12071 C C . ILE A 1 1490 ? 29.896 10.811 -28.189 1.00 94.12 1490 ILE A C 1
ATOM 12073 O O . ILE A 1 1490 ? 29.289 9.844 -28.632 1.00 94.12 1490 ILE A O 1
ATOM 12077 N N . GLY A 1 1491 ? 30.451 10.804 -26.974 1.00 91.75 1491 GLY A N 1
ATOM 12078 C CA . GLY A 1 1491 ? 30.442 9.626 -26.112 1.00 91.75 1491 GLY A CA 1
ATOM 12079 C C . GLY A 1 1491 ? 29.029 9.116 -25.823 1.00 91.75 1491 GLY A C 1
ATOM 12080 O O . GLY A 1 1491 ? 28.741 7.935 -25.989 1.00 91.75 1491 GLY A O 1
ATOM 12081 N N . SER A 1 1492 ? 28.113 10.018 -25.474 1.00 92.50 1492 SER A N 1
ATOM 12082 C CA . SER A 1 1492 ? 26.706 9.666 -25.257 1.00 92.50 1492 SER A CA 1
ATOM 12083 C C . SER A 1 1492 ? 25.986 9.264 -26.558 1.00 92.50 1492 SER A C 1
ATOM 12085 O O . SER A 1 1492 ? 25.147 8.371 -26.507 1.00 92.50 1492 SER A O 1
ATOM 12087 N N . VAL A 1 1493 ? 26.323 9.845 -27.717 1.00 94.19 1493 VAL A N 1
ATOM 12088 C CA . VAL A 1 1493 ? 25.782 9.438 -29.033 1.00 94.19 1493 VAL A CA 1
ATOM 12089 C C . VAL A 1 1493 ? 26.244 8.028 -29.407 1.00 94.19 1493 VAL A C 1
ATOM 12091 O O . VAL A 1 1493 ? 25.411 7.201 -29.771 1.00 94.19 1493 VAL A O 1
ATOM 12094 N N . LEU A 1 1494 ? 27.535 7.722 -29.244 1.00 94.06 1494 LEU A N 1
ATOM 12095 C CA . LEU A 1 1494 ? 28.096 6.386 -29.469 1.00 94.06 1494 LEU A CA 1
ATOM 12096 C C . LEU A 1 1494 ? 27.394 5.336 -28.601 1.00 94.06 1494 LEU A C 1
ATOM 12098 O O . LEU A 1 1494 ? 27.095 4.247 -29.080 1.00 94.06 1494 LEU A O 1
ATOM 12102 N N . THR A 1 1495 ? 27.041 5.669 -27.354 1.00 91.88 1495 THR A N 1
ATOM 12103 C CA . THR A 1 1495 ? 26.238 4.771 -26.511 1.00 91.88 1495 THR A CA 1
ATOM 12104 C C . THR A 1 1495 ? 24.892 4.425 -27.148 1.00 91.88 1495 THR A C 1
ATOM 12106 O O . THR A 1 1495 ? 24.491 3.272 -27.079 1.00 91.88 1495 THR A O 1
ATOM 12109 N N . TYR A 1 1496 ? 24.192 5.385 -27.763 1.00 91.25 1496 TYR A N 1
ATOM 12110 C CA . TYR A 1 1496 ? 22.907 5.118 -28.425 1.00 91.25 1496 TYR A CA 1
ATOM 12111 C C . TYR A 1 1496 ? 23.065 4.366 -29.749 1.00 91.25 1496 TYR A C 1
ATOM 12113 O O . TYR A 1 1496 ? 22.212 3.539 -30.054 1.00 91.25 1496 TYR A O 1
ATOM 12121 N N . ILE A 1 1497 ? 24.150 4.607 -30.493 1.00 94.44 1497 ILE A N 1
ATOM 12122 C CA . ILE A 1 1497 ? 24.476 3.850 -31.712 1.00 94.44 1497 ILE A CA 1
ATOM 12123 C C . ILE A 1 1497 ? 24.636 2.362 -31.383 1.00 94.44 1497 ILE A C 1
ATOM 12125 O O . ILE A 1 1497 ? 23.991 1.523 -32.004 1.00 94.44 1497 ILE A O 1
ATOM 12129 N N . PHE A 1 1498 ? 25.440 2.042 -30.367 1.00 92.75 1498 PHE A N 1
ATOM 12130 C CA . PHE A 1 1498 ? 25.728 0.656 -29.988 1.00 92.75 1498 PHE A CA 1
ATOM 12131 C C . PHE A 1 1498 ? 24.701 0.049 -29.025 1.00 92.75 1498 PHE A C 1
ATOM 12133 O O . PHE A 1 1498 ? 24.850 -1.097 -28.621 1.00 92.75 1498 PHE A O 1
ATOM 12140 N N . MET A 1 1499 ? 23.646 0.778 -28.640 1.00 89.44 1499 MET A N 1
ATOM 12141 C CA . MET A 1 1499 ? 22.631 0.253 -27.716 1.00 89.44 1499 MET A CA 1
ATOM 12142 C C . MET A 1 1499 ? 21.844 -0.917 -28.321 1.00 89.44 1499 MET A C 1
ATOM 12144 O O . MET A 1 1499 ? 21.314 -1.724 -27.564 1.00 89.44 1499 MET A O 1
ATOM 12148 N N . ILE A 1 1500 ? 21.761 -0.987 -29.654 1.00 92.12 1500 ILE A N 1
ATOM 12149 C CA . ILE A 1 1500 ? 20.993 -1.991 -30.407 1.00 92.12 1500 ILE A CA 1
ATOM 12150 C C . ILE A 1 1500 ? 21.789 -3.292 -30.589 1.00 92.12 1500 ILE A C 1
ATOM 12152 O O . ILE A 1 1500 ? 21.193 -4.361 -30.710 1.00 92.12 1500 ILE A O 1
ATOM 12156 N N . ASP A 1 1501 ? 23.121 -3.217 -30.558 1.00 91.75 1501 ASP A N 1
ATOM 12157 C CA . ASP A 1 1501 ? 24.003 -4.383 -30.606 1.00 91.75 1501 ASP A CA 1
ATOM 12158 C C . ASP A 1 1501 ? 24.020 -5.074 -29.234 1.00 91.75 1501 ASP A C 1
ATOM 12160 O O . ASP A 1 1501 ? 24.758 -4.704 -28.319 1.00 91.75 1501 ASP A O 1
ATOM 12164 N N . VAL A 1 1502 ? 23.107 -6.030 -29.058 1.00 88.50 1502 VAL A N 1
ATOM 12165 C CA . VAL A 1 1502 ? 22.834 -6.693 -27.778 1.00 88.50 1502 VAL A CA 1
ATOM 12166 C C . VAL A 1 1502 ? 23.138 -8.186 -27.843 1.00 88.50 1502 VAL A C 1
ATOM 12168 O O . VAL A 1 1502 ? 22.804 -8.857 -28.814 1.00 88.50 1502 VAL A O 1
ATOM 12171 N N . SER A 1 1503 ? 23.670 -8.750 -26.756 1.00 83.69 1503 SER A N 1
ATOM 12172 C CA . SER A 1 1503 ? 23.861 -10.202 -26.597 1.00 83.69 1503 SER A CA 1
ATOM 12173 C C . SER A 1 1503 ? 22.675 -10.887 -25.898 1.00 83.69 1503 SER A C 1
ATOM 12175 O O . SER A 1 1503 ? 22.838 -11.807 -25.094 1.00 83.69 1503 SER A O 1
ATOM 12177 N N . LEU A 1 1504 ? 21.456 -10.422 -26.191 1.00 86.00 1504 LEU A N 1
ATOM 12178 C CA . LEU A 1 1504 ? 20.219 -11.017 -25.681 1.00 86.00 1504 LEU A CA 1
ATOM 12179 C C . LEU A 1 1504 ? 19.974 -12.402 -26.316 1.00 86.00 1504 LEU A C 1
ATOM 12181 O O . LEU A 1 1504 ? 20.305 -12.620 -27.485 1.00 86.00 1504 LEU A O 1
ATOM 12185 N N . PRO A 1 1505 ? 19.359 -13.353 -25.590 1.00 85.25 1505 PRO A N 1
ATOM 12186 C CA . PRO A 1 1505 ? 19.146 -14.707 -26.093 1.00 85.25 1505 PRO A CA 1
ATOM 12187 C C . PRO A 1 1505 ? 18.233 -14.727 -27.319 1.00 85.25 1505 PRO A C 1
ATOM 12189 O O . PRO A 1 1505 ? 17.299 -13.933 -27.417 1.00 85.25 1505 PRO A O 1
ATOM 12192 N N . ASN A 1 1506 ? 18.488 -15.665 -28.236 1.00 87.31 1506 ASN A N 1
ATOM 12193 C CA . ASN A 1 1506 ? 17.719 -15.858 -29.473 1.00 87.31 1506 ASN A CA 1
ATOM 12194 C C . ASN A 1 1506 ? 17.573 -14.583 -30.329 1.00 87.31 1506 ASN A C 1
ATOM 12196 O O . ASN A 1 1506 ? 16.606 -14.458 -31.079 1.00 87.31 1506 ASN A O 1
ATOM 12200 N N . THR A 1 1507 ? 18.513 -13.638 -30.220 1.00 89.81 1507 THR A N 1
ATOM 12201 C CA . THR A 1 1507 ? 18.506 -12.391 -30.995 1.00 89.81 1507 THR A CA 1
ATOM 12202 C C . THR A 1 1507 ? 19.346 -12.557 -32.255 1.00 89.81 1507 THR A C 1
ATOM 12204 O O . THR A 1 1507 ? 20.501 -12.972 -32.188 1.00 89.81 1507 THR A O 1
ATOM 12207 N N . ALA A 1 1508 ? 18.760 -12.255 -33.411 1.00 91.12 1508 ALA A N 1
ATOM 12208 C CA . ALA A 1 1508 ? 19.472 -12.145 -34.672 1.00 91.12 1508 ALA A CA 1
ATOM 12209 C C . ALA A 1 1508 ? 20.510 -11.014 -34.586 1.00 91.12 1508 ALA A C 1
ATOM 12211 O O . ALA A 1 1508 ? 20.192 -9.961 -34.024 1.00 91.12 1508 ALA A O 1
ATOM 12212 N N . PRO A 1 1509 ? 21.712 -11.183 -35.164 1.00 89.62 1509 PRO A N 1
ATOM 12213 C CA . PRO A 1 1509 ? 22.666 -10.090 -35.296 1.00 89.62 1509 PRO A CA 1
ATOM 12214 C C . PRO A 1 1509 ? 22.005 -8.879 -35.956 1.00 89.62 1509 PRO A C 1
ATOM 12216 O O . PRO A 1 1509 ? 21.330 -9.009 -36.980 1.00 89.62 1509 PRO A O 1
ATOM 12219 N N . THR A 1 1510 ? 22.161 -7.711 -35.337 1.00 93.56 1510 THR A N 1
ATOM 12220 C CA . THR A 1 1510 ? 21.548 -6.484 -35.848 1.00 93.56 1510 THR A CA 1
ATOM 12221 C C . THR A 1 1510 ? 22.214 -6.032 -37.149 1.00 93.56 1510 THR A C 1
ATOM 12223 O O . THR A 1 1510 ? 23.381 -6.311 -37.394 1.00 93.56 1510 THR A O 1
ATOM 12226 N N . LYS A 1 1511 ? 21.490 -5.283 -37.983 1.00 94.00 1511 LYS A N 1
ATOM 12227 C CA . LYS A 1 1511 ? 22.069 -4.535 -39.107 1.00 94.00 1511 LYS A CA 1
ATOM 12228 C C . LYS A 1 1511 ? 22.677 -3.200 -38.676 1.00 94.00 1511 LYS A C 1
ATOM 12230 O O . LYS A 1 1511 ? 23.315 -2.534 -39.490 1.00 94.00 1511 LYS A O 1
ATOM 12235 N N . SER A 1 1512 ? 22.444 -2.783 -37.432 1.00 94.81 1512 SER A N 1
ATOM 12236 C CA . SER A 1 1512 ? 23.031 -1.581 -36.832 1.00 94.81 1512 SER A CA 1
ATOM 12237 C C . SER A 1 1512 ? 24.547 -1.748 -36.632 1.00 94.81 1512 SER A C 1
ATOM 12239 O O . SER A 1 1512 ? 25.061 -2.859 -36.746 1.00 94.81 1512 SER A O 1
ATOM 12241 N N . PRO A 1 1513 ? 25.300 -0.671 -36.351 1.00 95.06 1513 PRO A N 1
ATOM 12242 C CA . PRO A 1 1513 ? 26.738 -0.774 -36.109 1.00 95.06 1513 PRO A CA 1
ATOM 12243 C C . PRO A 1 1513 ? 27.094 -1.692 -34.934 1.00 95.06 1513 PRO A C 1
ATOM 12245 O O . PRO A 1 1513 ? 26.540 -1.544 -33.845 1.00 95.06 1513 PRO A O 1
ATOM 12248 N N . HIS A 1 1514 ? 28.074 -2.574 -35.145 1.00 92.50 1514 HIS A N 1
ATOM 12249 C CA . HIS A 1 1514 ? 28.577 -3.478 -34.115 1.00 92.50 1514 HIS A CA 1
ATOM 12250 C C . HIS A 1 1514 ? 29.683 -2.847 -33.270 1.00 92.50 1514 HIS A C 1
ATOM 12252 O O . HIS A 1 1514 ? 30.597 -2.180 -33.772 1.00 92.50 1514 HIS A O 1
ATOM 12258 N N . ILE A 1 1515 ? 29.618 -3.099 -31.966 1.00 90.38 1515 ILE A N 1
ATOM 12259 C CA . ILE A 1 1515 ? 30.576 -2.578 -30.993 1.00 90.38 1515 ILE A CA 1
ATOM 12260 C C . ILE A 1 1515 ? 31.960 -3.214 -31.140 1.00 90.38 1515 ILE A C 1
ATOM 12262 O O . ILE A 1 1515 ? 32.971 -2.532 -30.941 1.00 90.38 1515 ILE A O 1
ATOM 12266 N N . SER A 1 1516 ? 32.011 -4.495 -31.516 1.00 88.00 1516 SER A N 1
ATOM 12267 C CA . SER A 1 1516 ? 33.247 -5.248 -31.742 1.00 88.00 1516 SER A CA 1
ATOM 12268 C C . SER A 1 1516 ? 34.066 -4.628 -32.870 1.00 88.00 1516 SER A C 1
ATOM 12270 O O . SER A 1 1516 ? 35.246 -4.324 -32.693 1.00 88.00 1516 SER A O 1
ATOM 12272 N N . ASP A 1 1517 ? 33.413 -4.352 -33.999 1.00 90.19 1517 ASP A N 1
ATOM 12273 C CA . ASP A 1 1517 ? 34.056 -3.832 -35.205 1.00 90.19 1517 ASP A CA 1
ATOM 12274 C C . ASP A 1 1517 ? 34.619 -2.433 -34.962 1.00 90.19 1517 ASP A C 1
ATOM 12276 O O . ASP A 1 1517 ? 35.742 -2.117 -35.362 1.00 90.19 1517 ASP A O 1
ATOM 12280 N N . PHE A 1 1518 ? 33.851 -1.593 -34.264 1.00 92.75 1518 PHE A N 1
ATOM 12281 C CA . PHE A 1 1518 ? 34.298 -0.261 -33.884 1.00 92.75 1518 PHE A CA 1
ATOM 12282 C C . PHE A 1 1518 ? 35.481 -0.330 -32.915 1.00 92.75 1518 PHE A C 1
ATOM 12284 O O . PHE A 1 1518 ? 36.507 0.308 -33.146 1.00 92.75 1518 PHE A O 1
ATOM 12291 N N . THR A 1 1519 ? 35.378 -1.139 -31.859 1.00 88.06 1519 THR A N 1
ATOM 12292 C CA . THR A 1 1519 ? 36.426 -1.230 -30.834 1.00 88.06 1519 THR A CA 1
ATOM 12293 C C . THR A 1 1519 ? 37.725 -1.792 -31.410 1.00 88.06 1519 THR A C 1
ATOM 12295 O O . THR A 1 1519 ? 38.791 -1.269 -31.094 1.00 88.06 1519 THR A O 1
ATOM 12298 N N . GLY A 1 1520 ? 37.656 -2.757 -32.333 1.00 88.44 1520 GLY A N 1
ATOM 12299 C CA . GLY A 1 1520 ? 38.824 -3.257 -33.064 1.00 88.44 1520 GLY A CA 1
ATOM 12300 C C . GLY A 1 1520 ? 39.569 -2.152 -33.826 1.00 88.44 1520 GLY A C 1
ATOM 12301 O O . GLY A 1 1520 ? 40.794 -2.053 -33.732 1.00 88.44 1520 GLY A O 1
ATOM 12302 N N . ARG A 1 1521 ? 38.845 -1.249 -34.508 1.00 91.62 1521 ARG A N 1
ATOM 12303 C CA . ARG A 1 1521 ? 39.451 -0.081 -35.183 1.00 91.62 1521 ARG A CA 1
ATOM 12304 C C . ARG A 1 1521 ? 40.045 0.925 -34.195 1.00 91.62 1521 ARG A C 1
ATOM 12306 O O . ARG A 1 1521 ? 41.116 1.477 -34.452 1.00 91.62 1521 ARG A O 1
ATOM 12313 N N . ILE A 1 1522 ? 39.376 1.161 -33.066 1.00 91.44 1522 ILE A N 1
ATOM 12314 C CA . ILE A 1 1522 ? 39.855 2.072 -32.017 1.00 91.44 1522 ILE A CA 1
ATOM 12315 C C . ILE A 1 1522 ? 41.128 1.546 -31.350 1.00 91.44 1522 ILE A C 1
ATOM 12317 O O . ILE A 1 1522 ? 42.070 2.315 -31.169 1.00 91.44 1522 ILE A O 1
ATOM 12321 N N . LEU A 1 1523 ? 41.199 0.251 -31.043 1.00 88.00 1523 LEU A N 1
ATOM 12322 C CA . LEU A 1 1523 ? 42.395 -0.378 -30.478 1.00 88.00 1523 LEU A CA 1
ATOM 12323 C C . LEU A 1 1523 ? 43.599 -0.242 -31.414 1.00 88.00 1523 LEU A C 1
ATOM 12325 O O . LEU A 1 1523 ? 44.684 0.107 -30.955 1.00 88.00 1523 LEU A O 1
ATOM 12329 N N . GLY A 1 1524 ? 43.399 -0.404 -32.728 1.00 87.94 1524 GLY A N 1
ATOM 12330 C CA . GLY A 1 1524 ? 44.443 -0.147 -33.723 1.00 87.94 1524 GLY A CA 1
ATOM 12331 C C . GLY A 1 1524 ? 45.016 1.275 -33.642 1.00 87.94 1524 GLY A C 1
ATOM 12332 O O . GLY A 1 1524 ? 46.230 1.446 -33.699 1.00 87.94 1524 GLY A O 1
ATOM 12333 N N . LYS A 1 1525 ? 44.161 2.286 -33.428 1.00 89.50 1525 LYS A N 1
ATOM 12334 C CA . LYS A 1 1525 ? 44.564 3.700 -33.273 1.00 89.50 1525 LYS A CA 1
ATOM 12335 C C . LYS A 1 1525 ? 45.159 4.029 -31.898 1.00 89.50 1525 LYS A C 1
ATOM 12337 O O . LYS A 1 1525 ? 45.904 4.995 -31.777 1.00 89.50 1525 LYS A O 1
ATOM 12342 N N . LEU A 1 1526 ? 44.824 3.263 -30.859 1.00 89.81 1526 LEU A N 1
ATOM 12343 C CA . LEU A 1 1526 ? 45.344 3.448 -29.497 1.00 89.81 1526 LEU A CA 1
ATOM 12344 C C . LEU A 1 1526 ? 46.638 2.668 -29.228 1.00 89.81 1526 LEU A C 1
ATOM 12346 O O . LEU A 1 1526 ? 47.257 2.874 -28.184 1.00 89.81 1526 LEU A O 1
ATOM 12350 N N . LYS A 1 1527 ? 47.078 1.820 -30.163 1.00 86.44 1527 LYS A N 1
ATOM 12351 C CA . LYS A 1 1527 ? 48.285 0.996 -30.039 1.00 86.44 1527 LYS A CA 1
ATOM 12352 C C . LYS A 1 1527 ? 49.546 1.763 -29.584 1.00 86.44 1527 LYS A C 1
ATOM 12354 O O . LYS A 1 1527 ? 50.205 1.255 -28.677 1.00 86.44 1527 LYS A O 1
ATOM 12359 N N . PRO A 1 1528 ? 49.836 3.000 -30.057 1.00 84.50 1528 PRO A N 1
ATOM 12360 C CA . PRO A 1 1528 ? 50.985 3.776 -29.570 1.00 84.50 1528 PRO A CA 1
ATOM 12361 C C . PRO A 1 1528 ? 50.985 4.045 -28.056 1.00 84.50 1528 PRO A C 1
ATOM 12363 O O . PRO A 1 1528 ? 52.040 4.262 -27.468 1.00 84.50 1528 PRO A O 1
ATOM 12366 N N . LEU A 1 1529 ? 49.813 4.043 -27.408 1.00 84.00 1529 LEU A N 1
ATOM 12367 C CA . LEU A 1 1529 ? 49.692 4.177 -25.952 1.00 84.00 1529 LEU A CA 1
ATOM 12368 C C . LEU A 1 1529 ? 49.753 2.834 -25.217 1.00 84.00 1529 LEU A C 1
ATOM 12370 O O . LEU A 1 1529 ? 50.049 2.810 -24.027 1.00 84.00 1529 LEU A O 1
ATOM 12374 N N . MET A 1 1530 ? 49.442 1.727 -25.894 1.00 78.50 1530 MET A N 1
ATOM 12375 C CA . MET A 1 1530 ? 49.463 0.391 -25.294 1.00 78.50 1530 MET A CA 1
ATOM 12376 C C . MET A 1 1530 ? 50.891 -0.148 -25.164 1.00 78.50 1530 MET A C 1
ATOM 12378 O O . MET A 1 1530 ? 51.214 -0.733 -24.128 1.00 78.50 1530 MET A O 1
ATOM 12382 N N . ASP A 1 1531 ? 51.726 0.090 -26.182 1.00 76.56 1531 ASP A N 1
ATOM 12383 C CA . ASP A 1 1531 ? 53.100 -0.427 -26.274 1.00 76.56 1531 ASP A CA 1
ATOM 12384 C C . ASP A 1 1531 ? 54.084 0.295 -25.325 1.00 76.56 1531 ASP A C 1
ATOM 12386 O O . ASP A 1 1531 ? 55.154 -0.228 -25.022 1.00 76.56 1531 ASP A O 1
ATOM 12390 N N . ALA A 1 1532 ? 53.730 1.484 -24.820 1.00 68.94 1532 ALA A N 1
ATOM 12391 C CA . ALA A 1 1532 ? 54.537 2.220 -23.849 1.00 68.94 1532 ALA A CA 1
ATOM 12392 C C . ALA A 1 1532 ? 54.289 1.707 -22.419 1.00 68.94 1532 ALA A C 1
ATOM 12394 O O . ALA A 1 1532 ? 53.155 1.710 -21.932 1.00 68.94 1532 ALA A O 1
ATOM 12395 N N . ASP A 1 1533 ? 55.345 1.296 -21.715 1.00 64.31 1533 ASP A N 1
ATOM 12396 C CA . ASP A 1 1533 ? 55.256 0.838 -20.316 1.00 64.31 1533 ASP A CA 1
ATOM 12397 C C . ASP A 1 1533 ? 55.259 1.971 -19.280 1.00 64.31 1533 ASP A C 1
ATOM 12399 O O . ASP A 1 1533 ? 54.958 1.747 -18.109 1.00 64.31 1533 ASP A O 1
ATOM 12403 N N . GLU A 1 1534 ? 55.533 3.197 -19.714 1.00 65.44 1534 GLU A N 1
ATOM 12404 C CA . GLU A 1 1534 ? 55.601 4.385 -18.865 1.00 65.44 1534 GLU A CA 1
ATOM 12405 C C . GLU A 1 1534 ? 54.215 4.976 -18.554 1.00 65.44 1534 GLU A C 1
ATOM 12407 O O . GLU A 1 1534 ? 53.247 4.799 -19.298 1.00 65.44 1534 GLU A O 1
ATOM 12412 N N . GLU A 1 1535 ? 54.121 5.733 -17.457 1.00 66.12 1535 GLU A N 1
ATOM 12413 C CA . GLU A 1 1535 ? 52.908 6.474 -17.111 1.00 66.12 1535 GLU A CA 1
ATOM 12414 C C . GLU A 1 1535 ? 52.528 7.487 -18.183 1.00 66.12 1535 GLU A C 1
ATOM 12416 O O . GLU A 1 1535 ? 53.330 8.306 -18.637 1.00 66.12 1535 GLU A O 1
ATOM 12421 N N . ILE A 1 1536 ? 51.254 7.462 -18.561 1.00 71.44 1536 ILE A N 1
ATOM 12422 C CA . ILE A 1 1536 ? 50.740 8.328 -19.612 1.00 71.44 1536 ILE A CA 1
ATOM 12423 C C . ILE A 1 1536 ? 50.305 9.640 -18.966 1.00 71.44 1536 ILE A C 1
ATOM 12425 O O . ILE A 1 1536 ? 49.228 9.745 -18.376 1.00 71.44 1536 ILE A O 1
ATOM 12429 N N . GLN A 1 1537 ? 51.166 10.650 -19.074 1.00 65.00 1537 GLN A N 1
ATOM 12430 C CA . GLN A 1 1537 ? 50.834 12.029 -18.733 1.00 65.00 1537 GLN A CA 1
ATOM 12431 C C . GLN A 1 1537 ? 50.246 12.761 -19.943 1.00 65.00 1537 GLN A C 1
ATOM 12433 O O . GLN A 1 1537 ? 50.557 12.468 -21.100 1.00 65.00 1537 GLN A O 1
ATOM 12438 N N . ASN A 1 1538 ? 49.373 13.730 -19.675 1.00 62.50 1538 ASN A N 1
ATOM 12439 C CA . ASN A 1 1538 ? 48.778 14.575 -20.701 1.00 62.50 1538 ASN A CA 1
ATOM 12440 C C . ASN A 1 1538 ? 49.829 15.581 -21.213 1.00 62.50 1538 ASN A C 1
ATOM 12442 O O . ASN A 1 1538 ? 49.913 16.705 -20.726 1.00 62.50 1538 ASN A O 1
ATOM 12446 N N . HIS A 1 1539 ? 50.641 15.179 -22.192 1.00 53.16 1539 HIS A N 1
ATOM 12447 C CA . HIS A 1 1539 ? 51.589 16.066 -22.869 1.00 53.16 1539 HIS A CA 1
ATOM 12448 C C . HIS A 1 1539 ? 50.882 16.906 -23.933 1.00 53.16 1539 HIS A C 1
ATOM 12450 O O . HIS A 1 1539 ? 50.883 16.551 -25.104 1.00 53.16 1539 HIS A O 1
ATOM 12456 N N . VAL A 1 1540 ? 50.280 18.029 -23.539 1.00 49.47 1540 VAL A N 1
ATOM 12457 C CA . VAL A 1 1540 ? 50.024 19.142 -24.466 1.00 49.47 1540 VAL A CA 1
ATOM 12458 C C . VAL A 1 1540 ? 50.207 20.451 -23.696 1.00 49.47 1540 VAL A C 1
ATOM 12460 O O . VAL A 1 1540 ? 49.300 20.887 -22.990 1.00 49.47 1540 VAL A O 1
ATOM 12463 N N . MET A 1 1541 ? 51.376 21.087 -23.833 1.00 41.59 1541 MET A N 1
ATOM 12464 C CA . MET A 1 1541 ? 51.404 22.551 -23.815 1.00 41.59 1541 MET A CA 1
ATOM 12465 C C . MET A 1 1541 ? 50.647 22.979 -25.071 1.00 41.59 1541 MET A C 1
ATOM 12467 O O . MET A 1 1541 ? 51.062 22.647 -26.180 1.00 41.59 1541 MET A O 1
ATOM 12471 N N . GLU A 1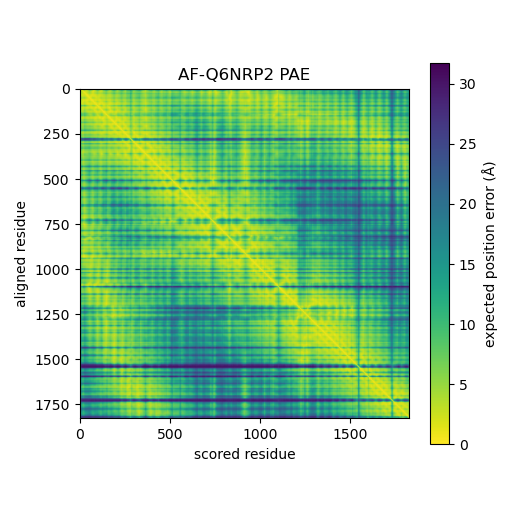 1542 ? 49.493 23.624 -24.902 1.00 45.59 1542 GLU A N 1
ATOM 12472 C CA . GLU A 1 1542 ? 48.746 24.244 -26.000 1.00 45.59 1542 GLU A CA 1
ATOM 12473 C C . GLU A 1 1542 ? 49.540 25.454 -26.516 1.00 45.59 1542 GLU A C 1
ATOM 12475 O O . GLU A 1 1542 ? 49.194 26.602 -26.256 1.00 45.59 1542 GLU A O 1
ATOM 12480 N N . GLU A 1 1543 ? 50.644 25.209 -27.223 1.00 35.16 1543 GLU A N 1
ATOM 12481 C CA . GLU A 1 1543 ? 51.266 26.232 -28.053 1.00 35.16 1543 GLU A CA 1
ATOM 12482 C C . GLU A 1 1543 ? 50.678 26.151 -29.461 1.00 35.16 1543 GLU A C 1
ATOM 12484 O O . GLU A 1 1543 ? 50.760 25.145 -30.167 1.00 35.16 1543 GLU A O 1
ATOM 12489 N N . ASN A 1 1544 ? 50.022 27.246 -29.835 1.00 35.81 1544 ASN A N 1
ATOM 12490 C CA . ASN A 1 1544 ? 49.486 27.511 -31.158 1.00 35.81 1544 ASN A CA 1
ATOM 12491 C C . ASN A 1 1544 ? 50.593 27.355 -32.217 1.00 35.81 1544 ASN A C 1
ATOM 12493 O O . ASN A 1 1544 ? 51.420 28.249 -32.373 1.00 35.81 1544 ASN A O 1
ATOM 12497 N N . GLY A 1 1545 ? 50.610 26.255 -32.972 1.00 36.22 1545 GLY A N 1
ATOM 12498 C CA . GLY A 1 1545 ? 51.600 26.089 -34.033 1.00 36.22 1545 GLY A CA 1
ATOM 12499 C C . GLY A 1 1545 ? 51.382 24.857 -34.898 1.00 36.22 1545 GLY A C 1
ATOM 12500 O O . GLY A 1 1545 ? 51.254 23.742 -34.407 1.00 36.22 1545 GLY A O 1
ATOM 12501 N N . VAL A 1 1546 ? 51.341 25.081 -36.208 1.00 37.91 1546 VAL A N 1
ATOM 12502 C CA . VAL A 1 1546 ? 51.278 24.080 -37.276 1.00 37.91 1546 VAL A CA 1
ATOM 12503 C C . VAL A 1 1546 ? 52.544 23.211 -37.231 1.00 37.91 1546 VAL A C 1
ATOM 12505 O O . VAL A 1 1546 ? 53.588 23.604 -37.739 1.00 37.91 1546 VAL A O 1
ATOM 12508 N N . GLY A 1 1547 ? 52.453 22.040 -36.606 1.00 40.41 1547 GLY A N 1
ATOM 12509 C CA . GLY A 1 1547 ? 53.450 20.971 -36.662 1.00 40.41 1547 GLY A CA 1
ATOM 12510 C C . GLY A 1 1547 ? 52.740 19.621 -36.738 1.00 40.41 1547 GLY A C 1
ATOM 12511 O O . GLY A 1 1547 ? 51.635 19.488 -36.205 1.00 40.41 1547 GLY A O 1
ATOM 12512 N N . GLU A 1 1548 ? 53.328 18.646 -37.440 1.00 43.81 1548 GLU A N 1
ATOM 12513 C CA . GLU A 1 1548 ? 52.803 17.277 -37.528 1.00 43.81 1548 GLU A CA 1
ATOM 12514 C C . GLU A 1 1548 ? 52.552 16.735 -36.113 1.00 43.81 1548 GLU A C 1
ATOM 12516 O O . GLU A 1 1548 ? 53.484 16.502 -35.347 1.00 43.81 1548 GLU A O 1
ATOM 12521 N N . GLN A 1 1549 ? 51.274 16.610 -35.736 1.00 55.12 1549 GLN A N 1
ATOM 12522 C CA . GLN A 1 1549 ? 50.891 16.050 -34.442 1.00 55.12 1549 GLN A CA 1
ATOM 12523 C C . GLN A 1 1549 ? 51.283 14.577 -34.434 1.00 55.12 1549 GLN A C 1
ATOM 12525 O O . GLN A 1 1549 ? 50.782 13.812 -35.259 1.00 55.12 1549 GLN A O 1
ATOM 12530 N N . ASP A 1 1550 ? 52.149 14.192 -33.500 1.00 75.62 1550 ASP A N 1
ATOM 12531 C CA . ASP A 1 1550 ? 52.568 12.808 -33.337 1.00 75.62 1550 ASP A CA 1
ATOM 12532 C C . ASP A 1 1550 ? 51.367 11.887 -33.042 1.00 75.62 1550 ASP A C 1
ATOM 12534 O O . ASP A 1 1550 ? 50.354 12.277 -32.443 1.00 75.62 1550 ASP A O 1
ATOM 12538 N N . GLU A 1 1551 ? 51.462 10.629 -33.483 1.00 80.00 1551 GLU A N 1
ATOM 12539 C CA . GLU A 1 1551 ? 50.391 9.638 -33.310 1.00 80.00 1551 GLU A CA 1
ATOM 12540 C C . GLU A 1 1551 ? 50.005 9.465 -31.829 1.00 80.00 1551 GLU A C 1
ATOM 12542 O O . GLU A 1 1551 ? 48.838 9.229 -31.504 1.00 80.00 1551 GLU A O 1
ATOM 12547 N N . ARG A 1 1552 ? 50.964 9.663 -30.912 1.00 82.06 1552 ARG A N 1
ATOM 12548 C CA . ARG A 1 1552 ? 50.762 9.576 -29.461 1.00 82.06 1552 ARG A CA 1
ATOM 12549 C C . ARG A 1 1552 ? 49.816 10.660 -28.941 1.00 82.06 1552 ARG A C 1
ATOM 12551 O O . ARG A 1 1552 ? 48.876 10.335 -28.213 1.00 82.06 1552 ARG A O 1
ATOM 12558 N N . THR A 1 1553 ? 49.997 11.928 -29.323 1.00 82.50 1553 THR A N 1
ATOM 12559 C CA . THR A 1 1553 ? 49.099 13.013 -28.888 1.00 82.50 1553 THR A CA 1
ATOM 12560 C C . THR A 1 1553 ? 47.688 12.817 -29.438 1.00 82.50 1553 THR A C 1
ATOM 12562 O O . THR A 1 1553 ? 46.701 13.042 -28.726 1.00 82.50 1553 THR A O 1
ATOM 12565 N N . GLN A 1 1554 ? 47.558 12.351 -30.685 1.00 85.62 1554 GLN A N 1
ATOM 12566 C CA . GLN A 1 1554 ? 46.248 12.019 -31.249 1.00 85.62 1554 GLN A CA 1
ATOM 12567 C C . GLN A 1 1554 ? 45.577 10.864 -30.501 1.00 85.62 1554 GLN A C 1
ATOM 12569 O O . GLN A 1 1554 ? 44.387 10.954 -30.189 1.00 85.62 1554 GLN A O 1
ATOM 12574 N N . ALA A 1 1555 ? 46.333 9.829 -30.132 1.00 87.69 1555 ALA A N 1
ATOM 12575 C CA . ALA A 1 1555 ? 45.827 8.725 -29.328 1.00 87.69 1555 ALA A CA 1
ATOM 12576 C C . ALA A 1 1555 ? 45.345 9.191 -27.937 1.00 87.69 1555 ALA A C 1
ATOM 12578 O O . ALA A 1 1555 ? 44.298 8.735 -27.475 1.00 87.69 1555 ALA A O 1
ATOM 12579 N N . ILE A 1 1556 ? 46.015 10.160 -27.293 1.00 87.38 1556 ILE A N 1
ATOM 12580 C CA . ILE A 1 1556 ? 45.544 10.752 -26.021 1.00 87.38 1556 ILE A CA 1
ATOM 12581 C C . ILE A 1 1556 ? 44.205 11.477 -26.215 1.00 87.38 1556 ILE A C 1
ATOM 12583 O O . ILE A 1 1556 ? 43.273 11.295 -25.425 1.00 87.38 1556 ILE A O 1
ATOM 12587 N N . LYS A 1 1557 ? 44.077 12.295 -27.270 1.00 88.50 1557 LYS A N 1
ATOM 12588 C CA . LYS A 1 1557 ? 42.817 12.994 -27.589 1.00 88.50 1557 LYS A CA 1
ATOM 12589 C C . LYS A 1 1557 ? 41.687 12.003 -27.872 1.00 88.50 1557 LYS A C 1
ATOM 12591 O O . LYS A 1 1557 ? 40.585 12.181 -27.355 1.00 88.50 1557 LYS A O 1
ATOM 12596 N N . LEU A 1 1558 ? 41.979 10.943 -28.628 1.00 92.25 1558 LEU A N 1
ATOM 12597 C CA . LEU A 1 1558 ? 41.054 9.844 -28.888 1.00 92.25 1558 LEU A CA 1
ATOM 12598 C C . LEU A 1 1558 ? 40.596 9.197 -27.576 1.00 92.25 1558 LEU A C 1
ATOM 12600 O O . LEU A 1 1558 ? 39.395 9.044 -27.350 1.00 92.25 1558 LEU A O 1
ATOM 12604 N N . MET A 1 1559 ? 41.534 8.895 -26.676 1.00 90.94 1559 MET A N 1
ATOM 12605 C CA . MET A 1 1559 ? 41.241 8.259 -25.394 1.00 90.94 1559 MET A CA 1
ATOM 12606 C C . MET A 1 1559 ? 40.289 9.093 -24.526 1.00 90.94 1559 MET A C 1
ATOM 12608 O O . MET A 1 1559 ? 39.374 8.534 -23.921 1.00 90.94 1559 MET A O 1
ATOM 12612 N N . LYS A 1 1560 ? 40.418 10.432 -24.523 1.00 91.00 1560 LYS A N 1
ATOM 12613 C CA . LYS A 1 1560 ? 39.470 11.326 -23.825 1.00 91.00 1560 LYS A CA 1
ATOM 12614 C C . LYS A 1 1560 ? 38.031 11.129 -24.316 1.00 91.00 1560 LYS A C 1
ATOM 12616 O O . LYS A 1 1560 ? 37.112 11.112 -23.503 1.00 91.00 1560 LYS A O 1
ATOM 12621 N N . THR A 1 1561 ? 37.811 10.961 -25.620 1.00 92.38 1561 THR A N 1
ATOM 12622 C CA . THR A 1 1561 ? 36.466 10.735 -26.186 1.00 92.38 1561 THR A CA 1
ATOM 12623 C C . THR A 1 1561 ? 35.936 9.344 -25.852 1.00 92.38 1561 THR A C 1
ATOM 12625 O O . THR A 1 1561 ? 34.789 9.201 -25.423 1.00 92.38 1561 THR A O 1
ATOM 12628 N N . ILE A 1 1562 ? 36.783 8.321 -25.995 1.00 92.19 1562 ILE A N 1
ATOM 12629 C CA . ILE A 1 1562 ? 36.437 6.924 -25.701 1.00 92.19 1562 ILE A CA 1
ATOM 12630 C C . ILE A 1 1562 ? 36.081 6.743 -24.217 1.00 92.19 1562 ILE A C 1
ATOM 12632 O O . ILE A 1 1562 ? 35.105 6.067 -23.900 1.00 92.19 1562 ILE A O 1
ATOM 12636 N N . LEU A 1 1563 ? 36.772 7.432 -23.303 1.00 91.25 1563 LEU A N 1
ATOM 12637 C CA . LEU A 1 1563 ? 36.418 7.478 -21.880 1.00 91.25 1563 LEU A CA 1
ATOM 12638 C C . LEU A 1 1563 ? 34.991 7.981 -21.645 1.00 91.25 1563 LEU A C 1
ATOM 12640 O O . LEU A 1 1563 ? 34.223 7.341 -20.924 1.00 91.25 1563 LEU A O 1
ATOM 12644 N N . LYS A 1 1564 ? 34.596 9.096 -22.278 1.00 91.00 1564 LYS A N 1
ATOM 12645 C CA . LYS A 1 1564 ? 33.223 9.618 -22.154 1.00 91.00 1564 LYS A CA 1
ATOM 12646 C C . LYS A 1 1564 ? 32.183 8.626 -22.679 1.00 91.00 1564 LYS A C 1
ATOM 12648 O O . LYS A 1 1564 ? 31.113 8.502 -22.083 1.00 91.00 1564 LYS A O 1
ATOM 12653 N N . TRP A 1 1565 ? 32.495 7.905 -23.759 1.00 91.94 1565 TRP A N 1
ATOM 12654 C CA . TRP A 1 1565 ? 31.631 6.854 -24.303 1.00 91.94 1565 TRP A CA 1
ATOM 12655 C C . TRP A 1 1565 ? 31.434 5.692 -23.326 1.00 91.94 1565 TRP A C 1
ATOM 12657 O O . TRP A 1 1565 ? 30.295 5.302 -23.061 1.00 91.94 1565 TRP A O 1
ATOM 12667 N N . ILE A 1 1566 ? 32.512 5.155 -22.754 1.00 89.06 1566 ILE A N 1
ATOM 12668 C CA . ILE A 1 1566 ? 32.419 4.016 -21.830 1.00 89.06 1566 ILE A CA 1
ATOM 12669 C C . ILE A 1 1566 ? 31.656 4.421 -20.566 1.00 89.06 1566 ILE A C 1
ATOM 12671 O O . ILE A 1 1566 ? 30.749 3.702 -20.144 1.00 89.06 1566 ILE A O 1
ATOM 12675 N N . MET A 1 1567 ? 31.930 5.609 -20.014 1.00 87.38 1567 MET A N 1
ATOM 12676 C CA . MET A 1 1567 ? 31.205 6.125 -18.847 1.00 87.38 1567 MET A CA 1
ATOM 12677 C C . MET A 1 1567 ? 29.700 6.278 -19.110 1.00 87.38 1567 MET A C 1
ATOM 12679 O O . MET A 1 1567 ? 28.883 5.902 -18.269 1.00 87.38 1567 MET A O 1
ATOM 12683 N N . ALA A 1 1568 ? 29.313 6.794 -20.281 1.00 86.19 1568 ALA A N 1
ATOM 12684 C CA . ALA A 1 1568 ? 27.905 6.897 -20.664 1.00 86.19 1568 ALA A CA 1
ATOM 12685 C C . ALA A 1 1568 ? 27.256 5.517 -20.887 1.00 86.19 1568 ALA A C 1
ATOM 12687 O O . ALA A 1 1568 ? 26.079 5.331 -20.560 1.00 86.19 1568 ALA A O 1
ATOM 12688 N N . SER A 1 1569 ? 28.022 4.550 -21.401 1.00 86.06 1569 SER A N 1
ATOM 12689 C CA . SER A 1 1569 ? 27.558 3.190 -21.699 1.00 86.06 1569 SER A CA 1
ATOM 12690 C C . SER A 1 1569 ? 27.357 2.347 -20.443 1.00 86.06 1569 SER A C 1
ATOM 12692 O O . SER A 1 1569 ? 26.348 1.650 -20.351 1.00 86.06 1569 SER A O 1
ATOM 12694 N N . ALA A 1 1570 ? 28.229 2.481 -19.437 1.00 80.44 1570 ALA A N 1
ATOM 12695 C CA . ALA A 1 1570 ? 28.204 1.682 -18.210 1.00 80.44 1570 ALA A CA 1
ATOM 12696 C C . ALA A 1 1570 ? 26.834 1.670 -17.505 1.00 80.44 1570 ALA A C 1
ATOM 12698 O O . ALA A 1 1570 ? 26.436 0.649 -16.956 1.00 80.44 1570 ALA A O 1
ATOM 12699 N N . GLY A 1 1571 ? 26.078 2.773 -17.552 1.00 72.06 1571 GLY A N 1
ATOM 12700 C CA . GLY A 1 1571 ? 24.743 2.866 -16.945 1.00 72.06 1571 GLY A CA 1
ATOM 12701 C C . GLY A 1 1571 ? 23.553 2.698 -17.901 1.00 72.06 1571 GLY A C 1
ATOM 12702 O O . GLY A 1 1571 ? 22.410 2.833 -17.452 1.00 72.06 1571 GLY A O 1
ATOM 12703 N N . ARG A 1 1572 ? 23.785 2.496 -19.207 1.00 79.00 1572 ARG A N 1
ATOM 12704 C CA . ARG A 1 1572 ? 22.731 2.516 -20.242 1.00 79.00 1572 ARG A CA 1
ATOM 12705 C C . ARG A 1 1572 ? 22.668 1.260 -21.105 1.00 79.00 1572 ARG A C 1
ATOM 12707 O O . ARG A 1 1572 ? 21.557 0.869 -21.448 1.00 79.00 1572 ARG A O 1
ATOM 12714 N N . SER A 1 1573 ? 23.799 0.646 -21.456 1.00 80.12 1573 SER A N 1
ATOM 12715 C CA . SER A 1 1573 ? 23.799 -0.556 -22.297 1.00 80.12 1573 SER A CA 1
ATOM 12716 C C . SER A 1 1573 ? 23.231 -1.756 -21.534 1.00 80.12 1573 SER A C 1
ATOM 12718 O O . SER A 1 1573 ? 23.384 -1.856 -20.318 1.00 80.12 1573 SER A O 1
ATOM 12720 N N . PHE A 1 1574 ? 22.554 -2.681 -22.217 1.00 78.38 1574 PHE A N 1
ATOM 12721 C CA . PHE A 1 1574 ? 22.065 -3.905 -21.564 1.00 78.38 1574 PHE A CA 1
ATOM 12722 C C . PHE A 1 1574 ? 23.206 -4.854 -21.196 1.00 78.38 1574 PHE A C 1
ATOM 12724 O O . PHE A 1 1574 ? 23.160 -5.492 -20.143 1.00 78.38 1574 PHE A O 1
ATOM 12731 N N . CYS A 1 1575 ? 24.235 -4.881 -22.040 1.00 71.75 1575 CYS A N 1
ATOM 12732 C CA . CYS A 1 1575 ? 25.449 -5.663 -21.879 1.00 71.75 1575 CYS A CA 1
ATOM 12733 C C . CYS A 1 1575 ? 26.591 -4.686 -21.572 1.00 71.75 1575 CYS A C 1
ATOM 12735 O O . CYS A 1 1575 ? 26.843 -3.747 -22.331 1.00 71.75 1575 CYS A O 1
ATOM 12737 N N . THR A 1 1576 ? 27.237 -4.845 -20.423 1.00 71.56 1576 THR A N 1
ATOM 12738 C CA . THR A 1 1576 ? 28.318 -3.975 -19.947 1.00 71.56 1576 THR A CA 1
ATOM 12739 C C . THR A 1 1576 ? 29.616 -4.759 -19.902 1.00 71.56 1576 THR A C 1
ATOM 12741 O O . THR A 1 1576 ? 29.641 -5.863 -19.364 1.00 71.56 1576 THR A O 1
ATOM 12744 N N . GLY A 1 1577 ? 30.700 -4.177 -20.419 1.00 65.94 1577 GLY A N 1
ATOM 12745 C CA . GLY A 1 1577 ? 31.993 -4.856 -20.460 1.00 65.94 1577 GLY A CA 1
ATOM 12746 C C . GLY A 1 1577 ? 32.008 -5.968 -21.504 1.00 65.94 1577 GLY A C 1
ATOM 12747 O O . GLY A 1 1577 ? 32.298 -7.117 -21.186 1.00 65.94 1577 GLY A O 1
ATOM 12748 N N . VAL A 1 1578 ? 31.669 -5.640 -22.752 1.00 73.56 1578 VAL A N 1
ATOM 12749 C CA . VAL A 1 1578 ? 31.960 -6.550 -23.871 1.00 73.56 1578 VAL A CA 1
ATOM 12750 C C . VAL A 1 1578 ? 33.466 -6.821 -23.921 1.00 73.56 1578 VAL A C 1
ATOM 12752 O O . VAL A 1 1578 ? 34.265 -5.976 -23.502 1.00 73.56 1578 VAL A O 1
ATOM 12755 N N . THR A 1 1579 ? 33.855 -8.006 -24.383 1.00 75.75 1579 THR A N 1
ATOM 12756 C CA . THR A 1 1579 ? 35.242 -8.495 -24.337 1.00 75.75 1579 THR A CA 1
ATOM 12757 C C . THR A 1 1579 ? 36.230 -7.485 -24.924 1.00 75.75 1579 THR A C 1
ATOM 12759 O O . THR A 1 1579 ? 37.315 -7.278 -24.390 1.00 75.75 1579 THR A O 1
ATOM 12762 N N . GLU A 1 1580 ? 35.823 -6.780 -25.973 1.00 76.44 1580 GLU A N 1
ATOM 12763 C CA . GLU A 1 1580 ? 36.609 -5.767 -26.668 1.00 76.44 1580 GLU A CA 1
ATOM 12764 C C . GLU A 1 1580 ? 36.782 -4.494 -25.824 1.00 76.44 1580 GLU A C 1
ATOM 12766 O O . GLU A 1 1580 ? 37.867 -3.922 -25.781 1.00 76.44 1580 GLU A O 1
ATOM 12771 N N . GLN A 1 1581 ? 35.755 -4.066 -25.078 1.00 79.12 1581 GLN A N 1
ATOM 12772 C CA . GLN A 1 1581 ? 35.877 -2.944 -24.136 1.00 79.12 1581 GLN A CA 1
ATOM 12773 C C . GLN A 1 1581 ? 36.800 -3.286 -22.961 1.00 79.12 1581 GLN A C 1
ATOM 12775 O O . GLN A 1 1581 ? 37.478 -2.403 -22.435 1.00 79.12 1581 GLN A O 1
ATOM 12780 N N . MET A 1 1582 ? 36.856 -4.558 -22.551 1.00 81.06 1582 MET A N 1
ATOM 12781 C CA . MET A 1 1582 ? 37.769 -5.012 -21.496 1.00 81.06 1582 MET A CA 1
ATOM 12782 C C . MET A 1 1582 ? 39.242 -4.900 -21.916 1.00 81.06 1582 MET A C 1
ATOM 12784 O O . MET A 1 1582 ? 40.093 -4.690 -21.055 1.00 81.06 1582 MET A O 1
ATOM 12788 N N . GLN A 1 1583 ? 39.555 -4.934 -23.217 1.00 82.19 1583 GLN A N 1
ATOM 12789 C CA . GLN A 1 1583 ? 40.924 -4.739 -23.721 1.00 82.19 1583 GLN A CA 1
ATOM 12790 C C . GLN A 1 1583 ? 41.457 -3.312 -23.503 1.00 82.19 1583 GLN A C 1
ATOM 12792 O O . GLN A 1 1583 ? 42.663 -3.091 -23.576 1.00 82.19 1583 GLN A O 1
ATOM 12797 N N . LEU A 1 1584 ? 40.586 -2.347 -23.182 1.00 87.25 1584 LEU A N 1
ATOM 12798 C CA . LEU A 1 1584 ? 40.984 -0.981 -22.829 1.00 87.25 1584 LEU A CA 1
ATOM 12799 C C . LEU A 1 1584 ? 41.419 -0.846 -21.360 1.00 87.25 1584 LEU A C 1
ATOM 12801 O O . LEU A 1 1584 ? 42.033 0.158 -21.001 1.00 87.25 1584 LEU A O 1
ATOM 12805 N N . LEU A 1 1585 ? 41.133 -1.837 -20.504 1.00 88.31 1585 LEU A N 1
ATOM 12806 C CA . LEU A 1 1585 ? 41.457 -1.790 -19.074 1.00 88.31 1585 LEU A CA 1
ATOM 12807 C C . LEU A 1 1585 ? 42.955 -1.561 -18.786 1.00 88.31 1585 LEU A C 1
ATOM 12809 O O . LEU A 1 1585 ? 43.231 -0.656 -17.998 1.00 88.31 1585 LEU A O 1
ATOM 12813 N N . PRO A 1 1586 ? 43.927 -2.266 -19.413 1.00 85.06 1586 PRO A N 1
ATOM 12814 C CA . PRO A 1 1586 ? 45.355 -2.018 -19.171 1.00 85.06 1586 PRO A CA 1
ATOM 12815 C C . PRO A 1 1586 ? 45.751 -0.556 -19.383 1.00 85.06 1586 PRO A C 1
ATOM 12817 O O . PRO A 1 1586 ? 46.495 0.017 -18.589 1.00 85.06 1586 PRO A O 1
ATOM 12820 N N . LEU A 1 1587 ? 45.206 0.067 -20.431 1.00 87.38 1587 LEU A N 1
ATOM 12821 C CA . LEU A 1 1587 ? 45.456 1.467 -20.747 1.00 87.38 1587 LEU A CA 1
ATOM 12822 C C . LEU A 1 1587 ? 44.832 2.395 -19.695 1.00 87.38 1587 LEU A C 1
ATOM 12824 O O . LEU A 1 1587 ? 45.477 3.334 -19.237 1.00 87.38 1587 LEU A O 1
ATOM 12828 N N . LEU A 1 1588 ? 43.597 2.112 -19.268 1.00 89.81 1588 LEU A N 1
ATOM 12829 C CA . LEU A 1 1588 ? 42.918 2.868 -18.213 1.00 89.81 1588 LEU A CA 1
ATOM 12830 C C . LEU A 1 1588 ? 43.680 2.813 -16.882 1.00 89.81 1588 LEU A C 1
ATOM 12832 O O . LEU A 1 1588 ? 43.791 3.836 -16.207 1.00 89.81 1588 LEU A O 1
ATOM 12836 N N . PHE A 1 1589 ? 44.235 1.651 -16.525 1.00 88.94 1589 PHE A N 1
ATOM 12837 C CA . PHE A 1 1589 ? 45.038 1.485 -15.314 1.00 88.94 1589 PHE A CA 1
ATOM 12838 C C . PHE A 1 1589 ? 46.326 2.317 -15.344 1.00 88.94 1589 PHE A C 1
ATOM 12840 O O . PHE A 1 1589 ? 46.644 2.947 -14.341 1.00 88.94 1589 PHE A O 1
ATOM 12847 N N . LYS A 1 1590 ? 47.023 2.389 -16.489 1.00 83.25 1590 LYS A N 1
ATOM 12848 C CA . LYS A 1 1590 ? 48.233 3.223 -16.667 1.00 83.25 1590 LYS A CA 1
ATOM 12849 C C . LYS A 1 1590 ? 47.958 4.736 -16.583 1.00 83.25 1590 LYS A C 1
ATOM 12851 O O . LYS A 1 1590 ? 48.879 5.513 -16.346 1.00 83.25 1590 LYS A O 1
ATOM 12856 N N . ILE A 1 1591 ? 46.711 5.162 -16.802 1.00 85.56 1591 ILE A N 1
ATOM 12857 C CA . ILE A 1 1591 ? 46.293 6.576 -16.782 1.00 85.56 1591 ILE A CA 1
ATOM 12858 C C . ILE A 1 1591 ? 45.778 6.997 -15.396 1.00 85.56 1591 ILE A C 1
ATOM 12860 O O . ILE A 1 1591 ? 45.936 8.152 -14.997 1.00 85.56 1591 ILE A O 1
ATOM 12864 N N . ALA A 1 1592 ? 45.113 6.095 -14.675 1.00 84.44 1592 ALA A N 1
ATOM 12865 C CA . ALA A 1 1592 ? 44.383 6.432 -13.460 1.00 84.44 1592 ALA A CA 1
ATOM 12866 C C . ALA A 1 1592 ? 45.291 6.986 -12.334 1.00 84.44 1592 ALA A C 1
ATOM 12868 O O . ALA A 1 1592 ? 46.397 6.492 -12.120 1.00 84.44 1592 ALA A O 1
ATOM 12869 N N . PRO A 1 1593 ? 44.836 8.011 -11.589 1.00 81.50 1593 PRO A N 1
ATOM 12870 C CA . PRO A 1 1593 ? 45.548 8.537 -10.436 1.00 81.50 1593 PRO A CA 1
ATOM 12871 C C . PRO A 1 1593 ? 45.306 7.680 -9.187 1.00 81.50 1593 PRO A C 1
ATOM 12873 O O . PRO A 1 1593 ? 44.251 7.061 -9.030 1.00 81.50 1593 PRO A O 1
ATOM 12876 N N . VAL A 1 1594 ? 46.266 7.730 -8.263 1.00 75.50 1594 VAL A N 1
ATOM 12877 C CA . VAL A 1 1594 ? 46.219 7.044 -6.963 1.00 75.50 1594 VAL A CA 1
ATOM 12878 C C . VAL A 1 1594 ? 45.491 7.897 -5.918 1.00 75.50 1594 VAL A C 1
ATOM 12880 O O . VAL A 1 1594 ? 44.575 7.409 -5.255 1.00 75.50 1594 VAL A O 1
ATOM 12883 N N . GLU A 1 1595 ? 45.821 9.189 -5.813 1.00 69.44 1595 GLU A N 1
ATOM 12884 C CA . GLU A 1 1595 ? 45.259 10.083 -4.791 1.00 69.44 1595 GLU A CA 1
ATOM 12885 C C . GLU A 1 1595 ? 43.988 10.829 -5.245 1.00 69.44 1595 GLU A C 1
ATOM 12887 O O . GLU A 1 1595 ? 43.519 10.727 -6.384 1.00 69.44 1595 GLU A O 1
ATOM 12892 N N . ASN A 1 1596 ? 43.364 11.549 -4.309 1.00 59.44 1596 ASN A N 1
ATOM 12893 C CA . ASN A 1 1596 ? 42.149 12.344 -4.524 1.00 59.44 1596 ASN A CA 1
ATOM 12894 C C . ASN A 1 1596 ? 42.439 13.798 -4.916 1.00 59.44 1596 ASN A C 1
ATOM 12896 O O . ASN A 1 1596 ? 41.570 14.653 -4.750 1.00 59.44 1596 ASN A O 1
ATOM 12900 N N . ASP A 1 1597 ? 43.630 14.082 -5.437 1.00 53.09 1597 ASP A N 1
ATOM 12901 C CA . ASP A 1 1597 ? 44.024 15.443 -5.770 1.00 53.09 1597 ASP A CA 1
ATOM 12902 C C . ASP A 1 1597 ? 43.063 16.047 -6.805 1.00 53.09 1597 ASP A C 1
ATOM 12904 O O . ASP A 1 1597 ? 42.944 15.600 -7.949 1.00 53.09 1597 ASP A O 1
ATOM 12908 N N . THR A 1 1598 ? 42.327 17.083 -6.404 1.00 55.84 1598 THR A N 1
ATOM 12909 C CA . THR A 1 1598 ? 41.345 17.758 -7.268 1.00 55.84 1598 THR A CA 1
ATOM 12910 C C . THR A 1 1598 ? 41.993 18.451 -8.469 1.00 55.84 1598 THR A C 1
ATOM 12912 O O . THR A 1 1598 ? 41.284 18.875 -9.381 1.00 55.84 1598 THR A O 1
ATOM 12915 N N . ASN A 1 1599 ? 43.326 18.534 -8.477 1.00 59.34 1599 ASN A N 1
ATOM 12916 C CA . ASN A 1 1599 ? 44.150 19.168 -9.500 1.00 59.34 1599 ASN A CA 1
ATOM 12917 C C . ASN A 1 1599 ? 44.532 18.241 -10.663 1.00 59.34 1599 ASN A C 1
ATOM 12919 O O . ASN A 1 1599 ? 45.209 18.692 -11.586 1.00 59.34 1599 ASN A O 1
ATOM 12923 N N . TYR A 1 1600 ? 44.122 16.967 -10.656 1.00 66.75 1600 TYR A N 1
ATOM 12924 C CA . TYR A 1 1600 ? 44.386 16.098 -11.800 1.00 66.75 1600 TYR A CA 1
ATOM 12925 C C . TYR A 1 1600 ? 43.673 16.584 -13.063 1.00 66.75 1600 TYR A C 1
ATOM 12927 O O . TYR A 1 1600 ? 42.533 17.060 -13.033 1.00 66.75 1600 TYR A O 1
ATOM 12935 N N . ASP A 1 1601 ? 44.357 16.414 -14.193 1.00 75.88 1601 ASP A N 1
ATOM 12936 C CA . ASP A 1 1601 ? 43.795 16.710 -15.500 1.00 75.88 1601 ASP A CA 1
ATOM 12937 C C . ASP A 1 1601 ? 42.525 15.881 -15.781 1.00 75.88 1601 ASP A C 1
ATOM 12939 O O . ASP A 1 1601 ? 42.215 14.869 -15.141 1.00 75.88 1601 ASP A O 1
ATOM 12943 N N . GLU A 1 1602 ? 41.735 16.350 -16.751 1.00 83.38 1602 GLU A N 1
ATOM 12944 C CA . GLU A 1 1602 ? 40.452 15.734 -17.097 1.00 83.38 1602 GLU A CA 1
ATOM 12945 C C . GLU A 1 1602 ? 40.583 14.226 -17.374 1.00 83.38 1602 GLU A C 1
ATOM 12947 O O . GLU A 1 1602 ? 39.723 13.449 -16.959 1.00 83.38 1602 GLU A O 1
ATOM 12952 N N . LEU A 1 1603 ? 41.673 13.824 -18.038 1.00 86.19 1603 LEU A N 1
ATOM 12953 C CA . LEU A 1 1603 ? 41.913 12.456 -18.482 1.00 86.19 1603 LEU A CA 1
ATOM 12954 C C . LEU A 1 1603 ? 42.035 11.498 -17.292 1.00 86.19 1603 LEU A C 1
ATOM 12956 O O . LEU A 1 1603 ? 41.358 10.470 -17.268 1.00 86.19 1603 LEU A O 1
ATOM 12960 N N . LYS A 1 1604 ? 42.851 11.848 -16.291 1.00 86.38 1604 LYS A N 1
ATOM 12961 C CA . LYS A 1 1604 ? 43.049 11.025 -15.091 1.00 86.38 1604 LYS A CA 1
ATOM 12962 C C . LYS A 1 1604 ? 41.759 10.867 -14.285 1.00 86.38 1604 LYS A C 1
ATOM 12964 O O . LYS A 1 1604 ? 41.406 9.754 -13.885 1.00 86.38 1604 LYS A O 1
ATOM 12969 N N . ARG A 1 1605 ? 41.005 11.955 -14.086 1.00 84.56 1605 ARG A N 1
ATOM 12970 C CA . ARG A 1 1605 ? 39.718 11.904 -13.366 1.00 84.56 1605 ARG A CA 1
ATOM 12971 C C . ARG A 1 1605 ? 38.684 11.048 -14.099 1.00 84.56 1605 ARG A C 1
ATOM 12973 O O . ARG A 1 1605 ? 37.972 10.264 -13.464 1.00 84.56 1605 ARG A O 1
ATOM 12980 N N . ASP A 1 1606 ? 38.596 11.192 -15.418 1.00 87.06 1606 ASP A N 1
ATOM 12981 C CA . ASP A 1 1606 ? 37.687 10.395 -16.239 1.00 87.06 1606 ASP A CA 1
ATOM 12982 C C . ASP A 1 1606 ? 38.083 8.913 -16.217 1.00 87.06 1606 ASP A C 1
ATOM 12984 O O . ASP A 1 1606 ? 37.211 8.063 -16.062 1.00 87.06 1606 ASP A O 1
ATOM 12988 N N . ALA A 1 1607 ? 39.380 8.588 -16.283 1.00 88.50 1607 ALA A N 1
ATOM 12989 C CA . ALA A 1 1607 ? 39.869 7.213 -16.170 1.00 88.50 1607 ALA A CA 1
ATOM 12990 C C . ALA A 1 1607 ? 39.525 6.581 -14.814 1.00 88.50 1607 ALA A C 1
ATOM 12992 O O . ALA A 1 1607 ? 38.983 5.476 -14.784 1.00 88.50 1607 ALA A O 1
ATOM 12993 N N . LYS A 1 1608 ? 39.729 7.302 -13.702 1.00 86.62 1608 LYS A N 1
ATOM 12994 C CA . LYS A 1 1608 ? 39.327 6.852 -12.354 1.00 86.62 1608 LYS A CA 1
ATOM 12995 C C . LYS A 1 1608 ? 37.832 6.560 -12.270 1.00 86.62 1608 LYS A C 1
ATOM 12997 O O . LYS A 1 1608 ? 37.419 5.515 -11.769 1.00 86.62 1608 LYS A O 1
ATOM 13002 N N . THR A 1 1609 ? 37.020 7.485 -12.778 1.00 86.00 1609 THR A N 1
ATOM 13003 C CA . THR A 1 1609 ? 35.558 7.354 -12.778 1.00 86.00 1609 THR A CA 1
ATOM 13004 C C . THR A 1 1609 ? 35.126 6.173 -13.643 1.00 86.00 1609 THR A C 1
ATOM 13006 O O . THR A 1 1609 ? 34.320 5.357 -13.208 1.00 86.00 1609 THR A O 1
ATOM 13009 N N . CYS A 1 1610 ? 35.706 6.034 -14.836 1.00 88.50 1610 CYS A N 1
ATOM 13010 C CA . CYS A 1 1610 ? 35.448 4.930 -15.750 1.00 88.50 1610 CYS A CA 1
ATOM 13011 C C . CYS A 1 1610 ? 35.782 3.574 -15.112 1.00 88.50 1610 CYS A C 1
ATOM 13013 O O . CYS A 1 1610 ? 34.934 2.686 -15.102 1.00 88.50 1610 CYS A O 1
ATOM 13015 N N . LEU A 1 1611 ? 36.957 3.434 -14.490 1.00 89.00 1611 LEU A N 1
ATOM 13016 C CA . LEU A 1 1611 ? 37.351 2.206 -13.794 1.00 89.00 1611 LEU A CA 1
ATOM 13017 C C . LEU A 1 1611 ? 36.422 1.871 -12.622 1.00 89.00 1611 LEU A C 1
ATOM 13019 O O . LEU A 1 1611 ? 36.059 0.709 -12.460 1.00 89.00 1611 LEU A O 1
ATOM 13023 N N . SER A 1 1612 ? 35.993 2.871 -11.843 1.00 86.31 1612 SER A N 1
ATOM 13024 C CA . SER A 1 1612 ? 35.020 2.679 -10.756 1.00 86.31 1612 SER A CA 1
ATOM 13025 C C . SER A 1 1612 ? 33.650 2.225 -11.278 1.00 86.31 1612 SER A C 1
ATOM 13027 O O . SER A 1 1612 ? 33.017 1.351 -10.691 1.00 86.31 1612 SER A O 1
ATOM 13029 N N . LEU A 1 1613 ? 33.197 2.766 -12.413 1.00 85.19 1613 LEU A N 1
ATOM 13030 C CA . LEU A 1 1613 ? 31.951 2.339 -13.057 1.00 85.19 1613 LEU A CA 1
ATOM 13031 C C . LEU A 1 1613 ? 32.059 0.921 -13.631 1.00 85.19 1613 LEU A C 1
ATOM 13033 O O . LEU A 1 1613 ? 31.129 0.130 -13.485 1.00 85.19 1613 LEU A O 1
ATOM 13037 N N . MET A 1 1614 ? 33.186 0.594 -14.267 1.00 87.31 1614 MET A N 1
ATOM 13038 C CA . MET A 1 1614 ? 33.428 -0.728 -14.846 1.00 87.31 1614 MET A CA 1
ATOM 13039 C C . MET A 1 1614 ? 33.543 -1.810 -13.768 1.00 87.31 1614 MET A C 1
ATOM 13041 O O . MET A 1 1614 ? 32.989 -2.890 -13.956 1.00 87.31 1614 MET A O 1
ATOM 13045 N N . SER A 1 1615 ? 34.200 -1.536 -12.634 1.00 87.62 1615 SER A N 1
ATOM 13046 C CA . SER A 1 1615 ? 34.299 -2.502 -11.528 1.00 87.62 1615 SER A CA 1
ATOM 13047 C C . SER A 1 1615 ? 32.950 -2.768 -10.857 1.00 87.62 1615 SER A C 1
ATOM 13049 O O . SER A 1 1615 ? 32.701 -3.872 -10.386 1.00 87.62 1615 SER A O 1
ATOM 13051 N N . GLN A 1 1616 ? 32.031 -1.801 -10.864 1.00 86.00 1616 GLN A N 1
ATOM 13052 C CA . GLN A 1 1616 ? 30.663 -1.994 -10.373 1.00 86.00 1616 GLN A CA 1
ATOM 13053 C C . GLN A 1 1616 ? 29.759 -2.746 -11.360 1.00 86.00 1616 GLN A C 1
ATOM 13055 O O . GLN A 1 1616 ? 28.623 -3.068 -11.008 1.00 86.00 1616 GLN A O 1
ATOM 13060 N N . GLY A 1 1617 ? 30.198 -3.036 -12.588 1.00 84.62 1617 GLY A N 1
ATOM 13061 C CA . GLY A 1 1617 ? 29.425 -3.799 -13.575 1.00 84.62 1617 GLY A CA 1
ATOM 13062 C C . GLY A 1 1617 ? 29.164 -5.246 -13.138 1.00 84.62 1617 GLY A C 1
ATOM 13063 O O . GLY A 1 1617 ? 29.936 -5.817 -12.368 1.00 84.62 1617 GLY A O 1
ATOM 13064 N N . LEU A 1 1618 ? 28.053 -5.840 -13.590 1.00 87.75 1618 LEU A N 1
ATOM 13065 C CA . LEU A 1 1618 ? 27.807 -7.271 -13.385 1.00 87.75 1618 LEU A CA 1
ATOM 13066 C C . LEU A 1 1618 ? 28.645 -8.067 -14.389 1.00 87.75 1618 LEU A C 1
ATOM 13068 O O . LEU A 1 1618 ? 28.503 -7.855 -15.590 1.00 87.75 1618 LEU A O 1
ATOM 13072 N N . LEU A 1 1619 ? 29.453 -9.015 -13.924 1.00 87.94 1619 LEU A N 1
ATOM 13073 C CA . LEU A 1 1619 ? 30.219 -9.915 -14.786 1.00 87.94 1619 LEU A CA 1
ATOM 13074 C C . LEU A 1 1619 ? 29.468 -11.224 -15.022 1.00 87.94 1619 LEU A C 1
ATOM 13076 O O . LEU A 1 1619 ? 28.922 -11.834 -14.099 1.00 87.94 1619 LEU A O 1
ATOM 13080 N N . LEU A 1 1620 ? 29.467 -11.684 -16.273 1.00 85.12 1620 LEU A N 1
ATOM 13081 C CA . LEU A 1 1620 ? 29.057 -13.047 -16.590 1.00 85.12 1620 LEU A CA 1
ATOM 13082 C C . LEU A 1 1620 ? 30.149 -14.034 -16.139 1.00 85.12 1620 LEU A C 1
ATOM 13084 O O . LEU A 1 1620 ? 31.330 -13.692 -16.207 1.00 85.12 1620 LEU A O 1
ATOM 13088 N N . PRO A 1 1621 ? 29.807 -15.280 -15.756 1.00 86.38 1621 PRO A N 1
ATOM 13089 C CA . PRO A 1 1621 ? 30.803 -16.270 -15.331 1.00 86.38 1621 PRO A CA 1
ATOM 13090 C C . PRO A 1 1621 ? 31.944 -16.481 -16.339 1.00 86.38 1621 PRO A C 1
ATOM 13092 O O . PRO A 1 1621 ? 33.094 -16.630 -15.946 1.00 86.38 1621 PRO A O 1
ATOM 13095 N N . VAL A 1 1622 ? 31.640 -16.420 -17.640 1.00 85.38 1622 VAL A N 1
ATOM 13096 C CA . VAL A 1 1622 ? 32.626 -16.545 -18.730 1.00 85.38 1622 VAL A CA 1
ATOM 13097 C C . VAL A 1 1622 ? 33.569 -15.344 -18.854 1.00 85.38 1622 VAL A C 1
ATOM 13099 O O . VAL A 1 1622 ? 34.649 -15.470 -19.416 1.00 85.38 1622 VAL A O 1
ATOM 13102 N N . GLN A 1 1623 ? 33.182 -14.180 -18.330 1.00 87.00 1623 GLN A N 1
ATOM 13103 C CA . GLN A 1 1623 ? 33.989 -12.960 -18.383 1.00 87.00 1623 GLN A CA 1
ATOM 13104 C C . GLN A 1 1623 ? 34.982 -12.863 -17.224 1.00 87.00 1623 GLN A C 1
ATOM 13106 O O . GLN A 1 1623 ? 35.983 -12.162 -17.338 1.00 87.00 1623 GLN A O 1
ATOM 13111 N N . VAL A 1 1624 ? 34.730 -13.560 -16.113 1.00 89.88 1624 VAL A N 1
ATOM 13112 C CA . VAL A 1 1624 ? 35.579 -13.485 -14.917 1.00 89.88 1624 VAL A CA 1
ATOM 13113 C C . VAL A 1 1624 ? 37.040 -13.874 -15.203 1.00 89.88 1624 VAL A C 1
ATOM 13115 O O . VAL A 1 1624 ? 37.915 -13.079 -14.853 1.00 89.88 1624 VAL A O 1
ATOM 13118 N N . PRO A 1 1625 ? 37.342 -15.005 -15.878 1.00 89.38 1625 PRO A N 1
ATOM 13119 C CA . PRO A 1 1625 ? 38.726 -15.363 -16.199 1.00 89.38 1625 PRO A CA 1
ATOM 13120 C C . PRO A 1 1625 ? 39.415 -14.316 -17.081 1.00 89.38 1625 PRO A C 1
ATOM 13122 O O . PRO A 1 1625 ? 40.543 -13.927 -16.801 1.00 89.38 1625 PRO A O 1
ATOM 13125 N N . LEU A 1 1626 ? 38.699 -13.786 -18.081 1.00 87.69 1626 LEU A N 1
ATOM 13126 C CA . LEU A 1 1626 ? 39.222 -12.778 -19.009 1.00 87.69 1626 LEU A CA 1
ATOM 13127 C C . LEU A 1 1626 ? 39.658 -11.506 -18.274 1.00 87.69 1626 LEU A C 1
ATOM 13129 O O . LEU A 1 1626 ? 40.747 -10.987 -18.514 1.00 87.69 1626 LEU A O 1
ATOM 13133 N N . VAL A 1 1627 ? 38.829 -11.016 -17.348 1.00 90.31 1627 VAL A N 1
ATOM 13134 C CA . VAL A 1 1627 ? 39.172 -9.833 -16.548 1.00 90.31 1627 VAL A CA 1
ATOM 13135 C C . VAL A 1 1627 ? 40.340 -10.135 -15.609 1.00 90.31 1627 VAL A C 1
ATOM 13137 O O . VAL A 1 1627 ? 41.243 -9.312 -15.486 1.00 90.31 1627 VAL A O 1
ATOM 13140 N N . LEU A 1 1628 ? 40.374 -11.311 -14.975 1.00 91.62 1628 LEU A N 1
ATOM 13141 C CA . LEU A 1 1628 ? 41.485 -11.693 -14.097 1.00 91.62 1628 LEU A CA 1
ATOM 13142 C C . LEU A 1 1628 ? 42.822 -11.773 -14.838 1.00 91.62 1628 LEU A C 1
ATOM 13144 O O . LEU A 1 1628 ? 43.832 -11.324 -14.299 1.00 91.62 1628 LEU A O 1
ATOM 13148 N N . ASP A 1 1629 ? 42.841 -12.279 -16.068 1.00 90.31 1629 ASP A N 1
ATOM 13149 C CA . ASP A 1 1629 ? 44.061 -12.333 -16.875 1.00 90.31 1629 ASP A CA 1
ATOM 13150 C C . ASP A 1 1629 ? 44.570 -10.935 -17.234 1.00 90.31 1629 ASP A C 1
ATOM 13152 O O . ASP A 1 1629 ? 45.763 -10.653 -17.092 1.00 90.31 1629 ASP A O 1
ATOM 13156 N N . VAL A 1 1630 ? 43.662 -10.018 -17.579 1.00 89.19 1630 VAL A N 1
ATOM 13157 C CA . VAL A 1 1630 ? 43.986 -8.600 -17.800 1.00 89.19 1630 VAL A CA 1
ATOM 13158 C C . VAL A 1 1630 ? 44.569 -7.952 -16.538 1.00 89.19 1630 VAL A C 1
ATOM 13160 O O . VAL A 1 1630 ? 45.558 -7.215 -16.612 1.00 89.19 1630 VAL A O 1
ATOM 13163 N N . LEU A 1 1631 ? 43.997 -8.239 -15.366 1.00 92.62 1631 LEU A N 1
ATOM 13164 C CA . LEU A 1 1631 ? 44.495 -7.721 -14.089 1.00 92.62 1631 LEU A CA 1
ATOM 13165 C C . LEU A 1 1631 ? 45.882 -8.286 -13.755 1.00 92.62 1631 LEU A C 1
ATOM 13167 O O . LEU A 1 1631 ? 46.763 -7.522 -13.370 1.00 92.62 1631 LEU A O 1
ATOM 13171 N N . ARG A 1 1632 ? 46.116 -9.589 -13.964 1.00 91.56 1632 ARG A N 1
ATOM 13172 C CA . ARG A 1 1632 ? 47.432 -10.230 -13.772 1.00 91.56 1632 ARG A CA 1
ATOM 13173 C C . ARG A 1 1632 ? 48.493 -9.650 -14.699 1.00 91.56 1632 ARG A C 1
ATOM 13175 O O . ARG A 1 1632 ? 49.617 -9.409 -14.264 1.00 91.56 1632 ARG A O 1
ATOM 13182 N N . GLN A 1 1633 ? 48.148 -9.426 -15.964 1.00 88.25 1633 GLN A N 1
ATOM 13183 C CA . GLN A 1 1633 ? 49.052 -8.806 -16.927 1.00 88.25 1633 GLN A CA 1
ATOM 13184 C C . GLN A 1 1633 ? 49.405 -7.378 -16.495 1.00 88.25 1633 GLN A C 1
ATOM 13186 O O . GLN A 1 1633 ? 50.579 -7.020 -16.446 1.00 88.25 1633 GLN A O 1
ATOM 13191 N N . THR A 1 1634 ? 48.404 -6.580 -16.117 1.00 88.25 1634 THR A N 1
ATOM 13192 C CA . THR A 1 1634 ? 48.605 -5.181 -15.708 1.00 88.25 1634 THR A CA 1
ATOM 13193 C C . THR A 1 1634 ? 49.380 -5.069 -14.391 1.00 88.25 1634 THR A C 1
ATOM 13195 O O . THR A 1 1634 ? 50.209 -4.173 -14.231 1.00 88.25 1634 THR A O 1
ATOM 13198 N N . ALA A 1 1635 ? 49.178 -6.007 -13.464 1.00 89.31 1635 ALA A N 1
ATOM 13199 C CA . ALA A 1 1635 ? 49.908 -6.077 -12.201 1.00 89.31 1635 ALA A CA 1
ATOM 13200 C C . ALA A 1 1635 ? 51.417 -6.331 -12.371 1.00 89.31 1635 ALA A C 1
ATOM 13202 O O . ALA A 1 1635 ? 52.180 -6.062 -11.450 1.00 89.31 1635 ALA A O 1
ATOM 13203 N N . ARG A 1 1636 ? 51.864 -6.819 -13.538 1.00 87.94 1636 ARG A N 1
ATOM 13204 C CA . ARG A 1 1636 ? 53.289 -6.982 -13.880 1.00 87.94 1636 ARG A CA 1
ATOM 13205 C C . ARG A 1 1636 ? 53.896 -5.751 -14.565 1.00 87.94 1636 ARG A C 1
ATOM 13207 O O . ARG A 1 1636 ? 55.065 -5.798 -14.936 1.00 87.94 1636 ARG A O 1
ATOM 13214 N N . SER A 1 1637 ? 53.124 -4.679 -14.765 1.00 85.44 1637 SER A N 1
ATOM 13215 C CA . SER A 1 1637 ? 53.630 -3.444 -15.378 1.00 85.44 1637 SER A CA 1
ATOM 13216 C C . SER A 1 1637 ? 54.587 -2.696 -14.446 1.00 85.44 1637 SER A C 1
ATOM 13218 O O . SER A 1 1637 ? 54.507 -2.818 -13.222 1.00 85.44 1637 SER A O 1
ATOM 13220 N N . SER A 1 1638 ? 55.476 -1.886 -15.022 1.00 84.94 1638 SER A N 1
ATOM 13221 C CA . SER A 1 1638 ? 56.428 -1.052 -14.275 1.00 84.94 1638 SER A CA 1
ATOM 13222 C C . SER A 1 1638 ? 55.762 0.124 -13.545 1.00 84.94 1638 SER A C 1
ATOM 13224 O O . SER A 1 1638 ? 56.287 0.573 -12.527 1.00 84.94 1638 SER A O 1
ATOM 13226 N N . SER A 1 1639 ? 54.584 0.586 -13.987 1.00 87.50 1639 SER A N 1
ATOM 13227 C CA . SER A 1 1639 ? 53.839 1.667 -13.326 1.00 87.50 1639 SER A CA 1
ATOM 13228 C C . SER A 1 1639 ? 53.185 1.201 -12.025 1.00 87.50 1639 SER A C 1
ATOM 13230 O O . SER A 1 1639 ? 52.216 0.438 -12.017 1.00 87.50 1639 SER A O 1
ATOM 13232 N N . TRP A 1 1640 ? 53.658 1.737 -10.904 1.00 88.31 1640 TRP A N 1
ATOM 13233 C CA . TRP A 1 1640 ? 53.069 1.459 -9.599 1.00 88.31 1640 TRP A CA 1
ATOM 13234 C C . TRP A 1 1640 ? 51.652 2.049 -9.453 1.00 88.31 1640 TRP A C 1
ATOM 13236 O O . TRP A 1 1640 ? 50.828 1.448 -8.765 1.00 88.31 1640 TRP A O 1
ATOM 13246 N N . HIS A 1 1641 ? 51.315 3.149 -10.148 1.00 87.50 1641 HIS A N 1
ATOM 13247 C CA . HIS A 1 1641 ? 49.942 3.677 -10.200 1.00 87.50 1641 HIS A CA 1
ATOM 13248 C C . HIS A 1 1641 ? 48.971 2.665 -10.825 1.00 87.50 1641 HIS A C 1
ATOM 13250 O O . HIS A 1 1641 ? 47.863 2.466 -10.315 1.00 87.50 1641 HIS A O 1
ATOM 13256 N N . ALA A 1 1642 ? 49.396 1.974 -11.890 1.00 89.06 1642 ALA A N 1
ATOM 13257 C CA . ALA A 1 1642 ? 48.604 0.912 -12.504 1.00 89.06 1642 ALA A CA 1
ATOM 13258 C C . ALA A 1 1642 ? 48.409 -0.264 -11.536 1.00 89.06 1642 ALA A C 1
ATOM 13260 O O . ALA A 1 1642 ? 47.277 -0.709 -11.335 1.00 89.06 1642 ALA A O 1
ATOM 13261 N N . ARG A 1 1643 ? 49.485 -0.716 -10.873 1.00 91.81 1643 ARG A N 1
ATOM 13262 C CA . ARG A 1 1643 ? 49.432 -1.803 -9.875 1.00 91.81 1643 ARG A CA 1
ATOM 13263 C C . ARG A 1 1643 ? 48.539 -1.455 -8.677 1.00 91.81 1643 ARG A C 1
ATOM 13265 O O . ARG A 1 1643 ? 47.714 -2.272 -8.271 1.00 91.81 1643 ARG A O 1
ATOM 13272 N N . TYR A 1 1644 ? 48.618 -0.225 -8.168 1.00 91.56 1644 TYR A N 1
ATOM 13273 C CA . TYR A 1 1644 ? 47.725 0.282 -7.120 1.00 91.56 1644 TYR A CA 1
ATOM 13274 C C . TYR A 1 1644 ? 46.262 0.281 -7.575 1.00 91.56 1644 TYR A C 1
ATOM 13276 O O . TYR A 1 1644 ? 45.367 -0.186 -6.868 1.00 91.56 1644 TYR A O 1
ATOM 13284 N N . THR A 1 1645 ? 45.999 0.787 -8.781 1.00 90.44 1645 THR A N 1
ATOM 13285 C CA . THR A 1 1645 ? 44.631 0.915 -9.286 1.00 90.44 1645 THR A CA 1
ATOM 13286 C C . THR A 1 1645 ? 43.992 -0.454 -9.531 1.00 90.44 1645 THR A C 1
ATOM 13288 O O . THR A 1 1645 ? 42.811 -0.627 -9.219 1.00 90.44 1645 THR A O 1
ATOM 13291 N N . VAL A 1 1646 ? 44.764 -1.448 -9.989 1.00 92.94 1646 VAL A N 1
ATOM 13292 C CA . VAL A 1 1646 ? 44.328 -2.853 -10.101 1.00 92.94 1646 VAL A CA 1
ATOM 13293 C C . VAL A 1 1646 ? 43.760 -3.369 -8.772 1.00 92.94 1646 VAL A C 1
ATOM 13295 O O . VAL A 1 1646 ? 42.689 -3.976 -8.770 1.00 92.94 1646 VAL A O 1
ATOM 13298 N N . LEU A 1 1647 ? 44.396 -3.068 -7.636 1.00 93.19 1647 LEU A N 1
ATOM 13299 C CA . LEU A 1 1647 ? 43.913 -3.482 -6.311 1.00 93.19 1647 LEU A CA 1
ATOM 13300 C C . LEU A 1 1647 ? 42.570 -2.825 -5.948 1.00 93.19 1647 LEU A C 1
ATOM 13302 O O . LEU A 1 1647 ? 41.627 -3.518 -5.561 1.00 93.19 1647 LEU A O 1
ATOM 13306 N N . THR A 1 1648 ? 42.430 -1.511 -6.162 1.00 91.25 1648 THR A N 1
ATOM 13307 C CA . THR A 1 1648 ? 41.151 -0.809 -5.909 1.00 91.25 1648 THR A CA 1
ATOM 13308 C C . THR A 1 1648 ? 40.015 -1.307 -6.814 1.00 91.25 1648 THR A C 1
ATOM 13310 O O . THR A 1 1648 ? 38.850 -1.373 -6.402 1.00 91.25 1648 THR A O 1
ATOM 13313 N N . TYR A 1 1649 ? 40.353 -1.702 -8.045 1.00 92.00 1649 TYR A N 1
ATOM 13314 C CA . TYR A 1 1649 ? 39.417 -2.295 -8.991 1.00 92.00 1649 TYR A CA 1
ATOM 13315 C C . TYR A 1 1649 ? 38.953 -3.673 -8.514 1.00 92.00 1649 TYR A C 1
ATOM 13317 O O . TYR A 1 1649 ? 37.748 -3.918 -8.491 1.00 92.00 1649 TYR A O 1
ATOM 13325 N N . ILE A 1 1650 ? 39.875 -4.532 -8.059 1.00 94.06 1650 ILE A N 1
ATOM 13326 C CA . ILE A 1 1650 ? 39.567 -5.860 -7.501 1.00 94.06 1650 ILE A CA 1
ATOM 13327 C C . ILE A 1 1650 ? 38.613 -5.749 -6.314 1.00 94.06 1650 ILE A C 1
ATOM 13329 O O . ILE A 1 1650 ? 37.611 -6.460 -6.286 1.00 94.06 1650 ILE A O 1
ATOM 13333 N N . GLN A 1 1651 ? 38.873 -4.838 -5.372 1.00 91.69 1651 GLN A N 1
ATOM 13334 C CA . GLN A 1 1651 ? 38.036 -4.669 -4.182 1.00 91.69 1651 GLN A CA 1
ATOM 13335 C C . GLN A 1 1651 ? 36.563 -4.425 -4.545 1.00 91.69 1651 GLN A C 1
ATOM 13337 O O . GLN A 1 1651 ? 35.657 -5.064 -4.006 1.00 91.69 1651 GLN A O 1
ATOM 13342 N N . THR A 1 1652 ? 36.327 -3.519 -5.495 1.00 90.44 1652 THR A N 1
ATOM 13343 C CA . THR A 1 1652 ? 34.972 -3.171 -5.936 1.00 90.44 1652 THR A CA 1
ATOM 13344 C C . THR A 1 1652 ? 34.379 -4.282 -6.808 1.00 90.44 1652 THR A C 1
ATOM 13346 O O . THR A 1 1652 ? 33.253 -4.714 -6.573 1.00 90.44 1652 THR A O 1
ATOM 13349 N N . MET A 1 1653 ? 35.149 -4.799 -7.770 1.00 92.12 1653 MET A N 1
ATOM 13350 C CA . MET A 1 1653 ? 34.714 -5.839 -8.705 1.00 92.12 1653 MET A CA 1
ATOM 13351 C C . MET A 1 1653 ? 34.271 -7.109 -7.990 1.00 92.12 1653 MET A C 1
ATOM 13353 O O . MET A 1 1653 ? 33.199 -7.636 -8.297 1.00 92.12 1653 MET A O 1
ATOM 13357 N N . VAL A 1 1654 ? 35.078 -7.589 -7.041 1.00 94.06 1654 VAL A N 1
ATOM 13358 C CA . VAL A 1 1654 ? 34.792 -8.818 -6.305 1.00 94.06 1654 VAL A CA 1
ATOM 13359 C C . VAL A 1 1654 ? 33.542 -8.637 -5.460 1.00 94.06 1654 VAL A C 1
ATOM 13361 O O . VAL A 1 1654 ? 32.632 -9.441 -5.591 1.00 94.06 1654 VAL A O 1
ATOM 13364 N N . PHE A 1 1655 ? 33.417 -7.568 -4.669 1.00 92.62 1655 PHE A N 1
ATOM 13365 C CA . PHE A 1 1655 ? 32.238 -7.395 -3.815 1.00 92.62 1655 PHE A CA 1
ATOM 13366 C C . PHE A 1 1655 ? 30.933 -7.270 -4.619 1.00 92.62 1655 PHE A C 1
ATOM 13368 O O . PHE A 1 1655 ? 29.933 -7.914 -4.304 1.00 92.62 1655 PHE A O 1
ATOM 13375 N N . TYR A 1 1656 ? 30.939 -6.494 -5.707 1.00 89.25 1656 TYR A N 1
ATOM 13376 C CA . TYR A 1 1656 ? 29.761 -6.319 -6.566 1.00 89.25 1656 TYR A CA 1
ATOM 13377 C C . TYR A 1 1656 ? 29.398 -7.570 -7.384 1.00 89.25 1656 TYR A C 1
ATOM 13379 O O . TYR A 1 1656 ? 28.310 -7.613 -7.966 1.00 89.25 1656 TYR A O 1
ATOM 13387 N N . ASN A 1 1657 ? 30.275 -8.576 -7.425 1.00 92.06 1657 ASN A N 1
ATOM 13388 C CA . ASN A 1 1657 ? 30.093 -9.849 -8.126 1.00 92.06 1657 ASN A CA 1
ATOM 13389 C C . ASN A 1 1657 ? 30.378 -11.060 -7.221 1.00 92.06 1657 ASN A C 1
ATOM 13391 O O . ASN A 1 1657 ? 30.701 -12.141 -7.714 1.00 92.06 1657 ASN A O 1
ATOM 13395 N N . LEU A 1 1658 ? 30.254 -10.884 -5.902 1.00 94.44 1658 LEU A N 1
ATOM 13396 C CA . LEU A 1 1658 ? 30.826 -11.770 -4.886 1.00 94.44 1658 LEU A CA 1
ATOM 13397 C C . LEU A 1 1658 ? 30.529 -13.248 -5.136 1.00 94.44 1658 LEU A C 1
ATOM 13399 O O . LEU A 1 1658 ? 31.435 -14.074 -5.196 1.00 94.44 1658 LEU A O 1
ATOM 13403 N N . PHE A 1 1659 ? 29.256 -13.584 -5.329 1.00 94.62 1659 PHE A N 1
ATOM 13404 C CA . PHE A 1 1659 ? 28.842 -14.977 -5.463 1.00 94.62 1659 PHE A CA 1
ATOM 13405 C C . PHE A 1 1659 ? 29.178 -15.575 -6.828 1.00 94.62 1659 PHE A C 1
ATOM 13407 O O . PHE A 1 1659 ? 29.313 -16.789 -6.929 1.00 94.62 1659 PHE A O 1
ATOM 13414 N N . ILE A 1 1660 ? 29.360 -14.751 -7.866 1.00 93.44 1660 ILE A N 1
ATOM 13415 C CA . ILE A 1 1660 ? 29.883 -15.230 -9.152 1.00 93.44 1660 ILE A CA 1
ATOM 13416 C C . ILE A 1 1660 ? 31.330 -15.696 -8.977 1.00 93.44 1660 ILE A C 1
ATOM 13418 O O . ILE A 1 1660 ? 31.678 -16.769 -9.462 1.00 93.44 1660 ILE A O 1
ATOM 13422 N N . PHE A 1 1661 ? 32.147 -14.934 -8.240 1.00 94.19 1661 PHE A N 1
ATOM 13423 C CA . PHE A 1 1661 ? 33.526 -15.324 -7.945 1.00 94.19 1661 PHE A CA 1
ATOM 13424 C C . PHE A 1 1661 ? 33.598 -16.519 -6.988 1.00 94.19 1661 PHE A C 1
ATOM 13426 O O . PHE A 1 1661 ? 34.321 -17.462 -7.277 1.00 94.19 1661 PHE A O 1
ATOM 13433 N N . ILE A 1 1662 ? 32.828 -16.533 -5.892 1.00 90.75 1662 ILE A N 1
ATOM 13434 C CA . ILE A 1 1662 ? 32.842 -17.641 -4.910 1.00 90.75 1662 ILE A CA 1
ATOM 13435 C C . ILE A 1 1662 ? 32.448 -18.979 -5.547 1.00 90.75 1662 ILE A C 1
ATOM 13437 O O . ILE A 1 1662 ? 32.920 -20.031 -5.124 1.00 90.75 1662 ILE A O 1
ATOM 13441 N N . HIS A 1 1663 ? 31.585 -18.960 -6.564 1.00 88.25 1663 HIS A N 1
ATOM 13442 C CA . HIS A 1 1663 ? 31.188 -20.176 -7.268 1.00 88.25 1663 HIS A CA 1
ATOM 13443 C C . HIS A 1 1663 ? 32.304 -20.758 -8.159 1.00 88.25 1663 HIS A C 1
ATOM 13445 O O . HIS A 1 1663 ? 32.206 -21.912 -8.567 1.00 88.25 1663 HIS A O 1
ATOM 13451 N N . ASN A 1 1664 ? 33.364 -19.994 -8.449 1.00 89.69 1664 ASN A N 1
ATOM 13452 C CA . ASN A 1 1664 ? 34.517 -20.431 -9.231 1.00 89.69 1664 ASN A CA 1
ATOM 13453 C C . ASN A 1 1664 ? 35.794 -20.395 -8.370 1.00 89.69 1664 ASN A C 1
ATOM 13455 O O . ASN A 1 1664 ? 36.447 -19.361 -8.228 1.00 89.69 1664 ASN A O 1
ATOM 13459 N N . GLU A 1 1665 ? 36.170 -21.549 -7.822 1.00 88.62 1665 GLU A N 1
ATOM 13460 C CA . GLU A 1 1665 ? 37.310 -21.687 -6.908 1.00 88.62 1665 GLU A CA 1
ATOM 13461 C C . GLU A 1 1665 ? 38.647 -21.243 -7.530 1.00 88.62 1665 GLU A C 1
ATOM 13463 O O . GLU A 1 1665 ? 39.447 -20.579 -6.870 1.00 88.62 1665 GLU A O 1
ATOM 13468 N N . GLU A 1 1666 ? 38.862 -21.504 -8.822 1.00 92.69 1666 GLU A N 1
ATOM 13469 C CA . GLU A 1 1666 ? 40.059 -21.064 -9.549 1.00 92.69 1666 GLU A CA 1
ATOM 13470 C C . GLU A 1 1666 ? 40.155 -19.533 -9.607 1.00 92.69 1666 GLU A C 1
ATOM 13472 O O . GLU A 1 1666 ? 41.234 -18.954 -9.456 1.00 92.69 1666 GLU A O 1
ATOM 13477 N N . SER A 1 1667 ? 39.013 -18.856 -9.747 1.00 92.69 1667 SER A N 1
ATOM 13478 C CA . SER A 1 1667 ? 38.950 -17.392 -9.723 1.00 92.69 1667 SER A CA 1
ATOM 13479 C C . SER A 1 1667 ? 39.281 -16.833 -8.338 1.00 92.69 1667 SER A C 1
ATOM 13481 O O . SER A 1 1667 ? 40.013 -15.847 -8.241 1.00 92.69 1667 SER A O 1
ATOM 13483 N N . VAL A 1 1668 ? 38.809 -17.477 -7.263 1.00 93.88 1668 VAL A N 1
ATOM 13484 C CA . VAL A 1 1668 ? 39.147 -17.095 -5.878 1.00 93.88 1668 VAL A CA 1
ATOM 13485 C C . VAL A 1 1668 ? 40.651 -17.226 -5.633 1.00 93.88 1668 VAL A C 1
ATOM 13487 O O . VAL A 1 1668 ? 41.282 -16.280 -5.156 1.00 93.88 1668 VAL A O 1
ATOM 13490 N N . GLN A 1 1669 ? 41.250 -18.356 -6.023 1.00 92.31 1669 GLN A N 1
ATOM 13491 C CA . GLN A 1 1669 ? 42.697 -18.563 -5.899 1.00 92.31 1669 GLN A CA 1
ATOM 13492 C C . GLN A 1 1669 ? 43.493 -17.592 -6.777 1.00 92.31 1669 GLN A C 1
ATOM 13494 O O . GLN A 1 1669 ? 44.527 -17.075 -6.355 1.00 92.31 1669 GLN A O 1
ATOM 13499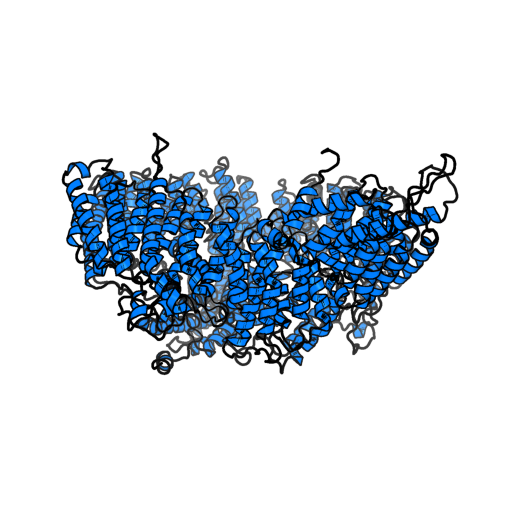 N N . GLY A 1 1670 ? 42.981 -17.275 -7.968 1.00 92.62 1670 GLY A N 1
ATOM 13500 C CA . GLY A 1 1670 ? 43.560 -16.276 -8.857 1.00 92.62 1670 GLY A CA 1
ATOM 13501 C C . GLY A 1 1670 ? 43.633 -14.883 -8.232 1.00 92.62 1670 GLY A C 1
ATOM 13502 O O . GLY A 1 1670 ? 44.672 -14.232 -8.336 1.00 92.62 1670 GLY A O 1
ATOM 13503 N N . VAL A 1 1671 ? 42.565 -14.447 -7.554 1.00 95.06 1671 VAL A N 1
ATOM 13504 C CA . VAL A 1 1671 ? 42.536 -13.177 -6.809 1.00 95.06 1671 VAL A CA 1
ATOM 13505 C C . VAL A 1 1671 ? 43.481 -13.227 -5.609 1.00 95.06 1671 VAL A C 1
ATOM 13507 O O . VAL A 1 1671 ? 44.262 -12.297 -5.412 1.00 95.06 1671 VAL A O 1
ATOM 13510 N N . ARG A 1 1672 ? 43.453 -14.319 -4.834 1.00 94.38 1672 ARG A N 1
ATOM 13511 C CA . ARG A 1 1672 ? 44.326 -14.510 -3.666 1.00 94.38 1672 ARG A CA 1
ATOM 13512 C C . ARG A 1 1672 ? 45.798 -14.382 -4.043 1.00 94.38 1672 ARG A C 1
ATOM 13514 O O . ARG A 1 1672 ? 46.518 -13.598 -3.434 1.00 94.38 1672 ARG A O 1
ATOM 13521 N N . TRP A 1 1673 ? 46.232 -15.125 -5.057 1.00 92.50 1673 TRP A N 1
ATOM 13522 C CA . TRP A 1 1673 ? 47.615 -15.108 -5.528 1.00 92.50 1673 TRP A CA 1
ATOM 13523 C C . TRP A 1 1673 ? 48.050 -13.709 -5.971 1.00 92.50 1673 TRP A C 1
ATOM 13525 O O . TRP A 1 1673 ? 49.125 -13.251 -5.591 1.00 92.50 1673 TRP A O 1
ATOM 13535 N N . LEU A 1 1674 ? 47.192 -13.007 -6.716 1.00 94.56 1674 LEU A N 1
ATOM 13536 C CA . LEU A 1 1674 ? 47.489 -11.670 -7.222 1.00 94.56 1674 LEU A CA 1
ATOM 13537 C C . LEU A 1 1674 ? 47.692 -10.651 -6.089 1.00 94.56 1674 LEU A C 1
ATOM 13539 O O . LEU A 1 1674 ? 48.618 -9.846 -6.145 1.00 94.56 1674 LEU A O 1
ATOM 13543 N N . ILE A 1 1675 ? 46.858 -10.704 -5.048 1.00 95.25 1675 ILE A N 1
ATOM 13544 C CA . ILE A 1 1675 ? 46.972 -9.812 -3.884 1.00 95.25 1675 ILE A CA 1
ATOM 13545 C C . ILE A 1 1675 ? 48.242 -10.114 -3.086 1.00 95.25 1675 ILE A C 1
ATOM 13547 O O . ILE A 1 1675 ? 48.963 -9.185 -2.730 1.00 95.25 1675 ILE A O 1
ATOM 13551 N N . LEU A 1 1676 ? 48.539 -11.395 -2.837 1.00 92.94 1676 LEU A N 1
ATOM 13552 C CA . LEU A 1 1676 ? 49.750 -11.797 -2.114 1.00 92.94 1676 LEU A CA 1
ATOM 13553 C C . LEU A 1 1676 ? 51.020 -11.393 -2.872 1.00 92.94 1676 LEU A C 1
ATOM 13555 O O . LEU A 1 1676 ? 51.964 -10.905 -2.261 1.00 92.94 1676 LEU A O 1
ATOM 13559 N N . GLN A 1 1677 ? 51.022 -11.509 -4.203 1.00 93.81 1677 GLN A N 1
ATOM 13560 C CA . GLN A 1 1677 ? 52.135 -11.037 -5.025 1.00 93.81 1677 GLN A CA 1
ATOM 13561 C C . GLN A 1 1677 ? 52.344 -9.518 -4.879 1.00 93.81 1677 GLN A C 1
ATOM 13563 O O . GLN A 1 1677 ? 53.473 -9.068 -4.697 1.00 93.81 1677 GLN A O 1
ATOM 13568 N N . LEU A 1 1678 ? 51.268 -8.727 -4.936 1.00 95.31 1678 LEU A N 1
ATOM 13569 C CA . LEU A 1 1678 ? 51.329 -7.262 -4.827 1.00 95.31 1678 LEU A CA 1
ATOM 13570 C C . LEU A 1 1678 ? 51.601 -6.760 -3.396 1.00 95.31 1678 LEU A C 1
ATOM 13572 O O . LEU A 1 1678 ? 51.948 -5.598 -3.204 1.00 95.31 1678 LEU A O 1
ATOM 13576 N N . MET A 1 1679 ? 51.494 -7.618 -2.380 1.00 93.81 1679 MET A N 1
ATOM 13577 C CA . MET A 1 1679 ? 51.949 -7.295 -1.024 1.00 93.81 1679 MET A CA 1
ATOM 13578 C C . MET A 1 1679 ? 53.477 -7.284 -0.873 1.00 93.81 1679 MET A C 1
ATOM 13580 O O . MET A 1 1679 ? 53.982 -6.640 0.046 1.00 93.81 1679 MET A O 1
ATOM 13584 N N . GLU A 1 1680 ? 54.214 -7.968 -1.750 1.00 93.81 1680 GLU A N 1
ATOM 13585 C CA . GLU A 1 1680 ? 55.686 -7.955 -1.791 1.00 93.81 1680 GLU A CA 1
ATOM 13586 C C . GLU A 1 1680 ? 56.238 -6.930 -2.805 1.00 93.81 1680 GLU A C 1
ATOM 13588 O O . GLU A 1 1680 ? 57.416 -6.976 -3.159 1.00 93.81 1680 GLU A O 1
ATOM 13593 N N . ASP A 1 1681 ? 55.403 -5.993 -3.271 1.00 94.06 1681 ASP A N 1
ATOM 13594 C CA . ASP A 1 1681 ? 55.790 -4.968 -4.245 1.00 94.06 1681 ASP A CA 1
ATOM 13595 C C . ASP A 1 1681 ? 56.894 -4.034 -3.714 1.00 94.06 1681 ASP A C 1
ATOM 13597 O O . ASP A 1 1681 ? 56.982 -3.740 -2.521 1.00 94.06 1681 ASP A O 1
ATOM 13601 N N . GLU A 1 1682 ? 57.737 -3.520 -4.607 1.00 91.06 1682 GLU A N 1
ATOM 13602 C CA . GLU A 1 1682 ? 58.774 -2.546 -4.252 1.00 91.06 1682 GLU A CA 1
ATOM 13603 C C . GLU A 1 1682 ? 58.173 -1.236 -3.710 1.00 91.06 1682 GLU A C 1
ATOM 13605 O O . GLU A 1 1682 ? 58.701 -0.650 -2.756 1.00 91.06 1682 GLU A O 1
ATOM 13610 N N . GLN A 1 1683 ? 57.019 -0.823 -4.246 1.00 92.19 1683 GLN A N 1
ATOM 13611 C CA . GLN A 1 1683 ? 56.363 0.428 -3.890 1.00 92.19 1683 GLN A CA 1
ATOM 13612 C C . GLN A 1 1683 ? 55.539 0.292 -2.603 1.00 92.19 1683 GLN A C 1
ATOM 13614 O O . GLN A 1 1683 ? 54.787 -0.664 -2.412 1.00 92.19 1683 GLN A O 1
ATOM 13619 N N . LEU A 1 1684 ? 55.663 1.259 -1.690 1.00 92.19 1684 LEU A N 1
ATOM 13620 C CA . LEU A 1 1684 ? 54.984 1.224 -0.390 1.00 92.19 1684 LEU A CA 1
ATOM 13621 C C . LEU A 1 1684 ? 53.455 1.290 -0.523 1.00 92.19 1684 LEU A C 1
ATOM 13623 O O . LEU A 1 1684 ? 52.750 0.478 0.070 1.00 92.19 1684 LEU A O 1
ATOM 13627 N N . GLU A 1 1685 ? 52.951 2.221 -1.325 1.00 91.50 1685 GLU A N 1
ATOM 13628 C CA . GLU A 1 1685 ? 51.524 2.503 -1.496 1.00 91.50 1685 GLU A CA 1
ATOM 13629 C C . GLU A 1 1685 ? 50.781 1.303 -2.098 1.00 91.50 1685 GLU A C 1
ATOM 13631 O O . GLU A 1 1685 ? 49.643 1.017 -1.721 1.00 91.50 1685 GLU A O 1
ATOM 13636 N N . VAL A 1 1686 ? 51.434 0.561 -3.004 1.00 93.38 1686 VAL A N 1
ATOM 13637 C CA . VAL A 1 1686 ? 50.890 -0.680 -3.580 1.00 93.38 1686 VAL A CA 1
ATOM 13638 C C . VAL A 1 1686 ? 50.757 -1.746 -2.495 1.00 93.38 1686 VAL A C 1
ATOM 13640 O O . VAL A 1 1686 ? 49.697 -2.359 -2.381 1.00 93.38 1686 VAL A O 1
ATOM 13643 N N . ARG A 1 1687 ? 51.775 -1.912 -1.640 1.00 95.06 1687 ARG A N 1
ATOM 13644 C CA . ARG A 1 1687 ? 51.729 -2.865 -0.521 1.00 95.06 1687 ARG A CA 1
ATOM 13645 C C . ARG A 1 1687 ? 50.654 -2.516 0.507 1.00 95.06 1687 ARG A C 1
ATOM 13647 O O . ARG A 1 1687 ? 49.908 -3.400 0.925 1.00 95.06 1687 ARG A O 1
ATOM 13654 N N . GLU A 1 1688 ? 50.531 -1.244 0.891 1.00 94.25 1688 GLU A N 1
ATOM 13655 C CA . GLU A 1 1688 ? 49.480 -0.785 1.815 1.00 94.25 1688 GLU A CA 1
ATOM 13656 C C . GLU A 1 1688 ? 48.072 -1.008 1.233 1.00 94.25 1688 GLU A C 1
ATOM 13658 O O . GLU A 1 1688 ? 47.157 -1.457 1.935 1.00 94.25 1688 GLU A O 1
ATOM 13663 N N . MET A 1 1689 ? 47.885 -0.750 -0.065 1.00 93.75 1689 MET A N 1
ATOM 13664 C CA . MET A 1 1689 ? 46.613 -1.009 -0.740 1.00 93.75 1689 MET A CA 1
ATOM 13665 C C . MET A 1 1689 ? 46.332 -2.510 -0.895 1.00 93.75 1689 MET A C 1
ATOM 13667 O O . MET A 1 1689 ? 45.180 -2.934 -0.772 1.00 93.75 1689 MET A O 1
ATOM 13671 N N . ALA A 1 1690 ? 47.362 -3.334 -1.104 1.00 95.69 1690 ALA A N 1
ATOM 13672 C CA . ALA A 1 1690 ? 47.222 -4.785 -1.162 1.00 95.69 1690 ALA A CA 1
ATOM 13673 C C . ALA A 1 1690 ? 46.770 -5.336 0.195 1.00 95.69 1690 ALA A C 1
ATOM 13675 O O . ALA A 1 1690 ? 45.817 -6.112 0.249 1.00 95.69 1690 ALA A O 1
ATOM 13676 N N . ALA A 1 1691 ? 47.354 -4.843 1.291 1.00 95.19 1691 ALA A N 1
ATOM 13677 C CA . ALA A 1 1691 ? 46.931 -5.166 2.652 1.00 95.19 1691 ALA A CA 1
ATOM 13678 C C . ALA A 1 1691 ? 45.487 -4.717 2.937 1.00 95.19 1691 ALA A C 1
ATOM 13680 O O . ALA A 1 1691 ? 44.689 -5.484 3.473 1.00 95.19 1691 ALA A O 1
ATOM 13681 N N . THR A 1 1692 ? 45.110 -3.505 2.516 1.00 93.94 1692 THR A N 1
ATOM 13682 C CA . THR A 1 1692 ? 43.732 -2.993 2.654 1.00 93.94 1692 THR A CA 1
ATOM 13683 C C . THR A 1 1692 ? 42.730 -3.856 1.879 1.00 93.94 1692 THR A C 1
ATOM 13685 O O . THR A 1 1692 ? 41.656 -4.186 2.383 1.00 93.94 1692 THR A O 1
ATOM 13688 N N . THR A 1 1693 ? 43.092 -4.260 0.660 1.00 94.38 1693 THR A N 1
ATOM 13689 C CA . THR A 1 1693 ? 42.259 -5.114 -0.197 1.00 94.38 1693 THR A CA 1
ATOM 13690 C C . THR A 1 1693 ? 42.123 -6.515 0.394 1.00 94.38 1693 THR A C 1
ATOM 13692 O O . THR A 1 1693 ? 41.008 -7.029 0.474 1.00 94.38 1693 THR A O 1
ATOM 13695 N N . LEU A 1 1694 ? 43.223 -7.112 0.868 1.00 95.62 1694 LEU A N 1
ATOM 13696 C CA . LEU A 1 1694 ? 43.210 -8.397 1.567 1.00 95.62 1694 LEU A CA 1
ATOM 13697 C C . LEU A 1 1694 ? 42.298 -8.345 2.796 1.00 95.62 1694 LEU A C 1
ATOM 13699 O O . LEU A 1 1694 ? 41.439 -9.208 2.950 1.00 95.62 1694 LEU A O 1
ATOM 13703 N N . SER A 1 1695 ? 42.441 -7.307 3.622 1.00 94.50 1695 SER A N 1
ATOM 13704 C CA . SER A 1 1695 ? 41.632 -7.108 4.825 1.00 94.50 1695 SER A CA 1
ATOM 13705 C C . SER A 1 1695 ? 40.136 -7.046 4.503 1.00 94.50 1695 SER A C 1
ATOM 13707 O O . SER A 1 1695 ? 39.345 -7.754 5.121 1.00 94.50 1695 SER A O 1
ATOM 13709 N N . GLY A 1 1696 ? 39.744 -6.284 3.475 1.00 92.94 1696 GLY A N 1
ATOM 13710 C CA . GLY A 1 1696 ? 38.345 -6.192 3.047 1.00 92.94 1696 GLY A CA 1
ATOM 13711 C C . GLY A 1 1696 ? 37.780 -7.498 2.474 1.00 92.94 1696 GLY A C 1
ATOM 13712 O O . GLY A 1 1696 ? 36.622 -7.826 2.726 1.00 92.94 1696 GLY A O 1
ATOM 13713 N N . LEU A 1 1697 ? 38.584 -8.265 1.728 1.00 94.50 1697 LEU A N 1
ATOM 13714 C CA . LEU A 1 1697 ? 38.161 -9.558 1.174 1.00 94.50 1697 LEU A CA 1
ATOM 13715 C C . LEU A 1 1697 ? 38.097 -10.672 2.225 1.00 94.50 1697 LEU A C 1
ATOM 13717 O O . LEU A 1 1697 ? 37.268 -11.575 2.097 1.00 94.50 1697 LEU A O 1
ATOM 13721 N N . LEU A 1 1698 ? 38.938 -10.600 3.257 1.00 93.81 1698 LEU A N 1
ATOM 13722 C CA . LEU A 1 1698 ? 38.814 -11.428 4.455 1.00 93.81 1698 LEU A CA 1
ATOM 13723 C C . LEU A 1 1698 ? 37.555 -11.040 5.240 1.00 93.81 1698 LEU A C 1
ATOM 13725 O O . LEU A 1 1698 ? 36.767 -11.912 5.579 1.00 93.81 1698 LEU A O 1
ATOM 13729 N N . GLN A 1 1699 ? 37.302 -9.740 5.432 1.00 92.50 1699 GLN A N 1
ATOM 13730 C CA . GLN A 1 1699 ? 36.145 -9.242 6.183 1.00 92.50 1699 GLN A CA 1
ATOM 13731 C C . GLN A 1 1699 ? 34.807 -9.693 5.583 1.00 92.50 1699 GLN A C 1
ATOM 13733 O O . GLN A 1 1699 ? 33.882 -10.037 6.314 1.00 92.50 1699 GLN A O 1
ATOM 13738 N N . CYS A 1 1700 ? 34.666 -9.680 4.253 1.00 90.56 1700 CYS A N 1
ATOM 13739 C CA . CYS A 1 1700 ? 33.432 -10.128 3.604 1.00 90.56 1700 CYS A CA 1
ATOM 13740 C C . CYS A 1 1700 ? 33.357 -11.652 3.400 1.00 90.56 1700 CYS A C 1
ATOM 13742 O O . CYS A 1 1700 ? 32.447 -12.111 2.703 1.00 90.56 1700 CYS A O 1
ATOM 13744 N N . ASN A 1 1701 ? 34.300 -12.415 3.969 1.00 90.69 1701 ASN A N 1
ATOM 13745 C CA . ASN A 1 1701 ? 34.481 -13.862 3.820 1.00 90.69 1701 ASN A CA 1
ATOM 13746 C C . ASN A 1 1701 ? 34.567 -14.328 2.356 1.00 90.69 1701 ASN A C 1
ATOM 13748 O O . ASN A 1 1701 ? 34.141 -15.434 2.017 1.00 90.69 1701 ASN A O 1
ATOM 13752 N N . PHE A 1 1702 ? 35.109 -13.483 1.473 1.00 92.62 1702 PHE A N 1
ATOM 13753 C CA . PHE A 1 1702 ? 35.470 -13.904 0.119 1.00 92.62 1702 PHE A CA 1
ATOM 13754 C C . PHE A 1 1702 ? 36.726 -14.780 0.151 1.00 92.62 1702 PHE A C 1
ATOM 13756 O O . PHE A 1 1702 ? 36.781 -15.828 -0.490 1.00 92.62 1702 PHE A O 1
ATOM 13763 N N . LEU A 1 1703 ? 37.718 -14.342 0.929 1.00 91.50 1703 LEU A N 1
ATOM 13764 C CA . LEU A 1 1703 ? 38.869 -15.141 1.322 1.00 91.50 1703 LEU A CA 1
ATOM 13765 C C . LEU A 1 1703 ? 38.669 -15.604 2.762 1.00 91.50 1703 LEU A C 1
ATOM 13767 O O . LEU A 1 1703 ? 38.145 -14.870 3.594 1.00 91.50 1703 LEU A O 1
ATOM 13771 N N . THR A 1 1704 ? 39.114 -16.817 3.059 1.00 86.25 1704 THR A N 1
ATOM 13772 C CA . THR A 1 1704 ? 39.176 -17.340 4.425 1.00 86.25 1704 THR A CA 1
ATOM 13773 C C . THR A 1 1704 ? 40.609 -17.275 4.922 1.00 86.25 1704 THR A C 1
ATOM 13775 O O . THR A 1 1704 ? 41.531 -17.640 4.189 1.00 86.25 1704 THR A O 1
ATOM 13778 N N . MET A 1 1705 ? 40.798 -16.854 6.169 1.00 86.12 1705 MET A N 1
ATOM 13779 C CA . MET A 1 1705 ? 42.107 -16.912 6.807 1.00 86.12 1705 MET A CA 1
ATOM 13780 C C . MET A 1 1705 ? 42.396 -18.362 7.217 1.00 86.12 1705 MET A C 1
ATOM 13782 O O . MET A 1 1705 ? 41.791 -18.888 8.147 1.00 86.12 1705 MET A O 1
ATOM 13786 N N . ASP A 1 1706 ? 43.290 -19.022 6.487 1.00 84.06 1706 ASP A N 1
ATOM 13787 C CA . ASP A 1 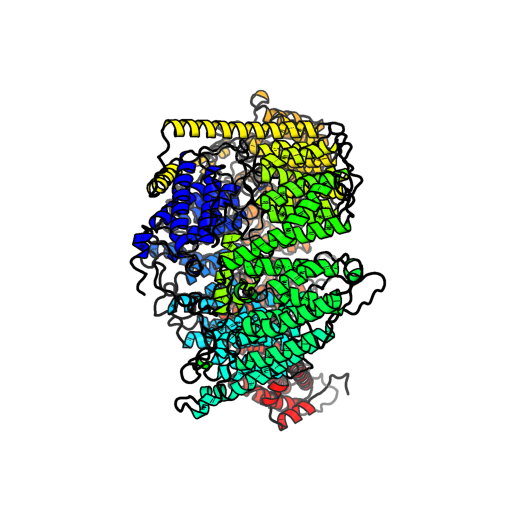1706 ? 43.723 -20.394 6.743 1.00 84.06 1706 ASP A CA 1
ATOM 13788 C C . ASP A 1 1706 ? 45.134 -20.432 7.355 1.00 84.06 1706 ASP A C 1
ATOM 13790 O O . ASP A 1 1706 ? 45.922 -19.491 7.238 1.00 84.06 1706 ASP A O 1
ATOM 13794 N N . ALA A 1 1707 ? 45.471 -21.549 8.007 1.00 85.25 1707 ALA A N 1
ATOM 13795 C CA . ALA A 1 1707 ? 46.772 -21.729 8.659 1.00 85.25 1707 ALA A CA 1
ATOM 13796 C C . ALA A 1 1707 ? 47.948 -21.550 7.679 1.00 85.25 1707 ALA A C 1
ATOM 13798 O O . ALA A 1 1707 ? 49.016 -21.076 8.058 1.00 85.25 1707 ALA A O 1
ATOM 13799 N N . ALA A 1 1708 ? 47.741 -21.880 6.400 1.00 88.00 1708 ALA A N 1
ATOM 13800 C CA . ALA A 1 1708 ? 48.726 -21.658 5.347 1.00 88.00 1708 ALA A CA 1
ATOM 13801 C C . ALA A 1 1708 ? 48.998 -20.161 5.106 1.00 88.00 1708 ALA A C 1
ATOM 13803 O O . ALA A 1 1708 ? 50.156 -19.780 4.937 1.00 88.00 1708 ALA A O 1
ATOM 13804 N N . MET A 1 1709 ? 47.964 -19.308 5.115 1.00 89.69 1709 MET A N 1
ATOM 13805 C CA . MET A 1 1709 ? 48.129 -17.854 5.006 1.00 89.69 1709 MET A CA 1
ATOM 13806 C C . MET A 1 1709 ? 48.879 -17.280 6.211 1.00 89.69 1709 MET A C 1
ATOM 13808 O O . MET A 1 1709 ? 49.810 -16.500 6.025 1.00 89.69 1709 MET A O 1
ATOM 13812 N N . GLN A 1 1710 ? 48.518 -17.696 7.428 1.00 88.38 1710 GLN A N 1
ATOM 13813 C CA . GLN A 1 1710 ? 49.199 -17.247 8.648 1.00 88.38 1710 GLN A CA 1
ATOM 13814 C C . GLN A 1 1710 ? 50.680 -17.636 8.643 1.00 88.38 1710 GLN A C 1
ATOM 13816 O O . GLN A 1 1710 ? 51.545 -16.770 8.768 1.00 88.38 1710 GLN A O 1
ATOM 13821 N N . ALA A 1 1711 ? 50.982 -18.912 8.384 1.00 89.44 1711 ALA A N 1
ATOM 13822 C CA . ALA A 1 1711 ? 52.355 -19.407 8.328 1.00 89.44 1711 ALA A CA 1
ATOM 13823 C C . ALA A 1 1711 ? 53.193 -18.686 7.259 1.00 89.44 1711 ALA A C 1
ATOM 13825 O O . ALA A 1 1711 ? 54.377 -18.417 7.471 1.00 89.44 1711 ALA A O 1
ATOM 13826 N N . HIS A 1 1712 ? 52.583 -18.343 6.120 1.00 92.81 1712 HIS A N 1
ATOM 13827 C CA . HIS A 1 1712 ? 53.238 -17.565 5.074 1.00 92.81 1712 HIS A CA 1
ATOM 13828 C C . HIS A 1 1712 ? 53.637 -16.163 5.568 1.00 92.81 1712 HIS A C 1
ATOM 13830 O O . HIS A 1 1712 ? 54.792 -15.766 5.403 1.00 92.81 1712 HIS A O 1
ATOM 13836 N N . PHE A 1 1713 ? 52.729 -15.437 6.228 1.00 94.31 1713 PHE A N 1
ATOM 13837 C CA . PHE A 1 1713 ? 53.027 -14.100 6.749 1.00 94.31 1713 PHE A CA 1
ATOM 13838 C C . PHE A 1 1713 ? 54.010 -14.118 7.920 1.00 94.31 1713 PHE A C 1
ATOM 13840 O O . PHE A 1 1713 ? 54.944 -13.318 7.939 1.00 94.31 1713 PHE A O 1
ATOM 13847 N N . GLU A 1 1714 ? 53.888 -15.065 8.848 1.00 91.50 1714 GLU A N 1
ATOM 13848 C CA . GLU A 1 1714 ? 54.851 -15.226 9.941 1.00 91.50 1714 GLU A CA 1
ATOM 13849 C C . GLU A 1 1714 ? 56.266 -15.535 9.435 1.00 91.50 1714 GLU A C 1
ATOM 13851 O O . GLU A 1 1714 ? 57.254 -15.029 9.977 1.00 91.50 1714 GLU A O 1
ATOM 13856 N N . ALA A 1 1715 ? 56.387 -16.365 8.394 1.00 93.06 1715 ALA A N 1
ATOM 13857 C CA . ALA A 1 1715 ? 57.674 -16.658 7.772 1.00 93.06 1715 ALA A CA 1
ATOM 13858 C C . ALA A 1 1715 ? 58.304 -15.388 7.179 1.00 93.06 1715 ALA A C 1
ATOM 13860 O O . ALA A 1 1715 ? 59.501 -15.152 7.363 1.00 93.06 1715 ALA A O 1
ATOM 13861 N N . LEU A 1 1716 ? 57.496 -14.538 6.539 1.00 93.62 1716 LEU A N 1
ATOM 13862 C CA . LEU A 1 1716 ? 57.930 -13.241 6.022 1.00 93.62 1716 LEU A CA 1
ATOM 13863 C C . LEU A 1 1716 ? 58.341 -12.274 7.149 1.00 93.62 1716 LEU A C 1
ATOM 13865 O O . LEU A 1 1716 ? 59.406 -11.658 7.049 1.00 93.62 1716 LEU A O 1
ATOM 13869 N N . CYS A 1 1717 ? 57.594 -12.200 8.257 1.00 92.12 1717 CYS A N 1
ATOM 13870 C CA . CYS A 1 1717 ? 57.938 -11.388 9.438 1.00 92.12 1717 CYS A CA 1
ATOM 13871 C C . CYS A 1 1717 ? 59.309 -11.743 10.041 1.00 92.12 1717 CYS A C 1
ATOM 13873 O O . CYS A 1 1717 ? 60.025 -10.880 10.554 1.00 92.12 1717 CYS A O 1
ATOM 13875 N N . LYS A 1 1718 ? 59.722 -13.012 9.941 1.00 90.75 1718 LYS A N 1
ATOM 13876 C CA . LYS A 1 1718 ? 61.005 -13.516 10.464 1.00 90.75 1718 LYS A CA 1
ATOM 13877 C C . LYS A 1 1718 ? 62.206 -13.217 9.549 1.00 90.75 1718 LYS A C 1
ATOM 13879 O O . LYS A 1 1718 ? 63.336 -13.579 9.889 1.00 90.75 1718 LYS A O 1
ATOM 13884 N N . THR A 1 1719 ? 62.007 -12.525 8.422 1.00 90.94 1719 THR A N 1
ATOM 13885 C CA . THR A 1 1719 ? 63.095 -12.125 7.514 1.00 90.94 1719 THR A CA 1
ATOM 13886 C C . THR A 1 1719 ? 64.110 -11.231 8.244 1.00 90.94 1719 THR A C 1
ATOM 13888 O O . THR A 1 1719 ? 63.756 -10.257 8.919 1.00 90.94 1719 THR A O 1
ATOM 13891 N N . ARG A 1 1720 ? 65.405 -11.570 8.151 1.00 82.69 1720 ARG A N 1
ATOM 13892 C CA . ARG A 1 1720 ? 66.479 -10.833 8.838 1.00 82.69 1720 ARG A CA 1
ATOM 13893 C C . ARG A 1 1720 ? 66.772 -9.508 8.137 1.00 82.69 1720 ARG A C 1
ATOM 13895 O O . ARG A 1 1720 ? 67.062 -9.484 6.949 1.00 82.69 1720 ARG A O 1
ATOM 13902 N N . LEU A 1 1721 ? 66.781 -8.417 8.903 1.00 76.94 1721 LEU A N 1
ATOM 13903 C CA . LEU A 1 1721 ? 67.129 -7.091 8.396 1.00 76.94 1721 LEU A CA 1
ATOM 13904 C C . LEU A 1 1721 ? 68.647 -6.962 8.156 1.00 76.94 1721 LEU A C 1
ATOM 13906 O O . LEU A 1 1721 ? 69.439 -7.329 9.033 1.00 76.94 1721 LEU A O 1
ATOM 13910 N N . PRO A 1 1722 ? 69.089 -6.410 7.012 1.00 65.38 1722 PRO A N 1
ATOM 13911 C CA . PRO A 1 1722 ? 70.505 -6.177 6.756 1.00 65.38 1722 PRO A CA 1
ATOM 13912 C C . PRO A 1 1722 ? 71.061 -5.085 7.683 1.00 65.38 1722 PRO A C 1
ATOM 13914 O O . PRO A 1 1722 ? 70.471 -4.014 7.833 1.00 65.38 1722 PRO A O 1
ATOM 13917 N N . LYS A 1 1723 ? 72.238 -5.322 8.285 1.00 59.25 1723 LYS A N 1
ATOM 13918 C CA . LYS A 1 1723 ? 72.986 -4.275 9.008 1.00 59.25 1723 LYS A CA 1
ATOM 13919 C C . LYS A 1 1723 ? 73.238 -3.110 8.041 1.00 59.25 1723 LYS A C 1
ATOM 13921 O O . LYS A 1 1723 ? 73.815 -3.345 6.979 1.00 59.25 1723 LYS A O 1
ATOM 13926 N N . LYS A 1 1724 ? 72.819 -1.881 8.397 1.00 58.53 1724 LYS A N 1
ATOM 13927 C CA . LYS A 1 1724 ? 73.024 -0.660 7.585 1.00 58.53 1724 LYS A CA 1
ATOM 13928 C C . LYS A 1 1724 ? 74.450 -0.656 7.022 1.00 58.53 1724 LYS A C 1
ATOM 13930 O O . LYS A 1 1724 ? 75.414 -0.596 7.787 1.00 58.53 1724 LYS A O 1
ATOM 13935 N N . ARG A 1 1725 ? 74.590 -0.754 5.695 1.00 56.53 1725 ARG A N 1
ATOM 13936 C CA . ARG A 1 1725 ? 75.893 -0.702 5.020 1.00 56.53 1725 ARG A CA 1
ATOM 13937 C C . ARG A 1 1725 ? 76.516 0.669 5.315 1.00 56.53 1725 ARG A C 1
ATOM 13939 O O . ARG A 1 1725 ? 76.063 1.666 4.767 1.00 56.53 1725 ARG A O 1
ATOM 13946 N N . LYS A 1 1726 ? 77.544 0.732 6.171 1.00 48.84 1726 LYS A N 1
ATOM 13947 C CA . LYS A 1 1726 ? 78.452 1.890 6.244 1.00 48.84 1726 LYS A CA 1
ATOM 13948 C C . LYS A 1 1726 ? 79.210 1.945 4.913 1.00 48.84 1726 LYS A C 1
ATOM 13950 O O . LYS A 1 1726 ? 80.219 1.266 4.759 1.00 48.84 1726 LYS A O 1
ATOM 13955 N N . ARG A 1 1727 ? 78.682 2.672 3.930 1.00 51.22 1727 ARG A N 1
ATOM 13956 C CA . ARG A 1 1727 ? 79.399 3.060 2.709 1.00 51.22 1727 ARG A CA 1
ATOM 13957 C C . ARG A 1 1727 ? 79.597 4.570 2.747 1.00 51.22 1727 ARG A C 1
ATOM 13959 O O . ARG A 1 1727 ? 78.700 5.292 3.171 1.00 51.22 1727 ARG A O 1
ATOM 13966 N N . GLU A 1 1728 ? 80.798 5.001 2.384 1.00 39.22 1728 GLU A N 1
ATOM 13967 C CA . GLU A 1 1728 ? 81.216 6.402 2.361 1.00 39.22 1728 GLU A CA 1
ATOM 13968 C C . GLU A 1 1728 ? 80.305 7.232 1.445 1.00 39.22 1728 GLU A C 1
ATOM 13970 O O . GLU A 1 1728 ? 79.886 6.772 0.380 1.00 39.22 1728 GLU A O 1
ATOM 13975 N N . SER A 1 1729 ? 79.982 8.450 1.885 1.00 37.09 1729 SER A N 1
ATOM 13976 C CA . SER A 1 1729 ? 79.177 9.432 1.156 1.00 37.09 1729 SER A CA 1
ATOM 13977 C C . SER A 1 1729 ? 79.834 9.784 -0.186 1.00 37.09 1729 SER A C 1
ATOM 13979 O O . SER A 1 1729 ? 80.678 10.673 -0.242 1.00 37.09 1729 SER A O 1
ATOM 13981 N N . GLY A 1 1730 ? 79.481 9.078 -1.264 1.00 41.16 1730 GLY A N 1
ATOM 13982 C CA . GLY A 1 1730 ? 80.051 9.335 -2.593 1.00 41.16 1730 GLY A CA 1
ATOM 13983 C C . GLY A 1 1730 ? 79.571 8.454 -3.754 1.00 41.16 1730 GLY A C 1
ATOM 13984 O O . GLY A 1 1730 ? 79.819 8.808 -4.901 1.00 41.16 1730 GLY A O 1
ATOM 13985 N N . MET A 1 1731 ? 78.854 7.349 -3.517 1.00 43.94 1731 MET A N 1
ATOM 13986 C CA . MET A 1 1731 ? 78.194 6.591 -4.593 1.00 43.94 1731 MET A CA 1
ATOM 13987 C C . MET A 1 1731 ? 76.681 6.786 -4.524 1.00 43.94 1731 MET A C 1
ATOM 13989 O O . MET A 1 1731 ? 76.109 6.680 -3.442 1.00 43.94 1731 MET A O 1
ATOM 13993 N N . VAL A 1 1732 ? 76.066 7.079 -5.676 1.00 45.28 1732 VAL A N 1
ATOM 13994 C CA . VAL A 1 1732 ? 74.617 7.266 -5.871 1.00 45.28 1732 VAL A CA 1
ATOM 13995 C C . VAL A 1 1732 ? 73.874 6.110 -5.192 1.00 45.28 1732 VAL A C 1
ATOM 13997 O O . VAL A 1 1732 ? 73.951 4.967 -5.639 1.00 45.28 1732 VAL A O 1
ATOM 14000 N N . GLY A 1 1733 ? 73.280 6.399 -4.033 1.00 47.66 1733 GLY A N 1
ATOM 14001 C CA . GLY A 1 1733 ? 72.662 5.413 -3.153 1.00 47.66 1733 GLY A CA 1
ATOM 14002 C C . GLY A 1 1733 ? 71.333 4.905 -3.699 1.00 47.66 1733 GLY A C 1
ATOM 14003 O O . GLY A 1 1733 ? 70.610 5.643 -4.364 1.00 47.66 1733 GLY A O 1
ATOM 14004 N N . ASP A 1 1734 ? 71.052 3.640 -3.386 1.00 50.09 1734 ASP A N 1
ATOM 14005 C CA . ASP A 1 1734 ? 69.876 2.857 -3.768 1.00 50.09 1734 ASP A CA 1
ATOM 14006 C C . ASP A 1 1734 ? 68.563 3.663 -3.657 1.00 50.09 1734 ASP A C 1
ATOM 14008 O O . ASP A 1 1734 ? 68.146 4.043 -2.563 1.00 50.09 1734 ASP A O 1
ATOM 14012 N N . THR A 1 1735 ? 67.879 3.890 -4.783 1.00 56.88 1735 THR A N 1
ATOM 14013 C CA . THR A 1 1735 ? 66.504 4.430 -4.819 1.00 56.88 1735 THR A CA 1
ATOM 14014 C C . THR A 1 1735 ? 65.456 3.412 -4.356 1.00 56.88 1735 THR A C 1
ATOM 14016 O O . THR A 1 1735 ? 64.308 3.782 -4.128 1.00 56.88 1735 THR A O 1
ATOM 14019 N N . ILE A 1 1736 ? 65.841 2.142 -4.193 1.00 63.91 1736 ILE A N 1
ATOM 14020 C CA . ILE A 1 1736 ? 64.942 1.018 -3.916 1.00 63.91 1736 ILE A CA 1
ATOM 14021 C C . ILE A 1 1736 ? 65.235 0.481 -2.502 1.00 63.91 1736 ILE A C 1
ATOM 14023 O O . ILE A 1 1736 ? 66.391 0.163 -2.200 1.00 63.91 1736 ILE A O 1
ATOM 14027 N N . PRO A 1 1737 ? 64.235 0.370 -1.605 1.00 68.00 1737 PRO A N 1
ATOM 14028 C CA . PRO A 1 1737 ? 64.429 -0.211 -0.279 1.00 68.00 1737 PRO A CA 1
ATOM 14029 C C . PRO A 1 1737 ? 64.895 -1.673 -0.373 1.00 68.00 1737 PRO A C 1
ATOM 14031 O O . PRO A 1 1737 ? 64.561 -2.392 -1.310 1.00 68.00 1737 PRO A O 1
ATOM 14034 N N . SER A 1 1738 ? 65.661 -2.131 0.624 1.00 76.62 1738 SER A N 1
ATOM 14035 C CA . SER A 1 1738 ? 66.159 -3.515 0.685 1.00 76.62 1738 SER A CA 1
ATOM 14036 C C . SER A 1 1738 ? 65.035 -4.536 0.469 1.00 76.62 1738 SER A C 1
ATOM 14038 O O . SER A 1 1738 ? 64.033 -4.495 1.184 1.00 76.62 1738 SER A O 1
ATOM 14040 N N . GLY A 1 1739 ? 65.239 -5.508 -0.427 1.00 81.94 1739 GLY A N 1
ATOM 14041 C CA . GLY A 1 1739 ? 64.285 -6.602 -0.646 1.00 81.94 1739 GLY A CA 1
ATOM 14042 C C . GLY A 1 1739 ? 63.950 -7.386 0.632 1.00 81.94 1739 GLY A C 1
ATOM 14043 O O . GLY A 1 1739 ? 62.808 -7.794 0.820 1.00 81.94 1739 GLY A O 1
ATOM 14044 N N . ASP A 1 1740 ? 64.898 -7.516 1.567 1.00 86.00 1740 ASP A N 1
ATOM 14045 C CA . ASP A 1 1740 ? 64.651 -8.157 2.869 1.00 86.00 1740 ASP A CA 1
ATOM 14046 C C . ASP A 1 1740 ? 63.734 -7.309 3.768 1.00 86.00 1740 ASP A C 1
ATOM 14048 O O . ASP A 1 1740 ? 62.890 -7.845 4.487 1.00 86.00 1740 ASP A O 1
ATOM 14052 N N . LEU A 1 1741 ? 63.871 -5.975 3.711 1.00 89.81 1741 LEU A N 1
ATOM 14053 C CA . LEU A 1 1741 ? 62.974 -5.048 4.412 1.00 89.81 1741 LEU A CA 1
ATOM 14054 C C . LEU A 1 1741 ? 61.571 -5.089 3.794 1.00 89.81 1741 LEU A C 1
ATOM 14056 O O . LEU A 1 1741 ? 60.585 -5.057 4.526 1.00 89.81 1741 LEU A O 1
ATOM 14060 N N . VAL A 1 1742 ? 61.477 -5.192 2.463 1.00 92.12 1742 VAL A N 1
ATOM 14061 C CA . VAL A 1 1742 ? 60.200 -5.317 1.747 1.00 92.12 1742 VAL A CA 1
ATOM 14062 C C . VAL A 1 1742 ? 59.462 -6.586 2.161 1.00 92.12 1742 VAL A C 1
ATOM 14064 O O . VAL A 1 1742 ? 58.304 -6.481 2.555 1.00 92.12 1742 VAL A O 1
ATOM 14067 N N . LYS A 1 1743 ? 60.137 -7.743 2.173 1.00 92.62 1743 LYS A N 1
ATOM 14068 C CA . LYS A 1 1743 ? 59.560 -9.024 2.617 1.00 92.62 1743 LYS A CA 1
ATOM 14069 C C . LYS A 1 1743 ? 59.097 -8.992 4.066 1.00 92.62 1743 LYS A C 1
ATOM 14071 O O . LYS A 1 1743 ? 57.980 -9.403 4.362 1.00 92.62 1743 LYS A O 1
ATOM 14076 N N . ARG A 1 1744 ? 59.922 -8.451 4.968 1.00 93.88 1744 ARG A N 1
ATOM 14077 C CA . ARG A 1 1744 ? 59.538 -8.300 6.378 1.00 93.88 1744 ARG A CA 1
ATOM 14078 C C . ARG A 1 1744 ? 58.307 -7.410 6.530 1.00 93.88 1744 ARG A C 1
ATOM 14080 O O . ARG A 1 1744 ? 57.378 -7.772 7.244 1.00 93.88 1744 ARG A O 1
ATOM 14087 N N . HIS A 1 1745 ? 58.269 -6.285 5.815 1.00 94.81 1745 HIS A N 1
ATOM 14088 C CA . HIS A 1 1745 ? 57.110 -5.398 5.814 1.00 94.81 1745 HIS A CA 1
ATOM 14089 C C . HIS A 1 1745 ? 55.865 -6.060 5.211 1.00 94.81 1745 HIS A C 1
ATOM 14091 O O . HIS A 1 1745 ? 54.782 -5.862 5.746 1.00 94.81 1745 HIS A O 1
ATOM 14097 N N . ALA A 1 1746 ? 56.005 -6.867 4.155 1.00 94.69 1746 ALA A N 1
ATOM 14098 C CA . ALA A 1 1746 ? 54.906 -7.628 3.564 1.00 94.69 1746 ALA A CA 1
ATOM 14099 C C . ALA A 1 1746 ? 54.301 -8.618 4.570 1.00 94.69 1746 ALA A C 1
ATOM 14101 O O . ALA A 1 1746 ? 53.083 -8.668 4.716 1.00 94.69 1746 ALA A O 1
ATOM 14102 N N . GLY A 1 1747 ? 55.139 -9.337 5.327 1.00 94.75 1747 GLY A N 1
ATOM 14103 C CA . GLY A 1 1747 ? 54.680 -10.187 6.430 1.00 94.75 1747 GLY A CA 1
ATOM 14104 C C . GLY A 1 1747 ? 53.876 -9.403 7.469 1.00 94.75 1747 GLY A C 1
ATOM 14105 O O . GLY A 1 1747 ? 52.742 -9.770 7.773 1.00 94.75 1747 GLY A O 1
ATOM 14106 N N . VAL A 1 1748 ? 54.419 -8.275 7.947 1.00 95.75 1748 VAL A N 1
ATOM 14107 C CA . VAL A 1 1748 ? 53.752 -7.431 8.955 1.00 95.75 1748 VAL A CA 1
ATOM 14108 C C . VAL A 1 1748 ? 52.439 -6.855 8.423 1.00 95.75 1748 VAL A C 1
ATOM 14110 O O . VAL A 1 1748 ? 51.427 -6.918 9.111 1.00 95.75 1748 VAL A O 1
ATOM 14113 N N . LEU A 1 1749 ? 52.415 -6.365 7.181 1.00 95.62 1749 LEU A N 1
ATOM 14114 C CA . LEU A 1 1749 ? 51.196 -5.901 6.514 1.00 95.62 1749 LEU A CA 1
ATOM 14115 C C . LEU A 1 1749 ? 50.149 -7.012 6.373 1.00 95.62 1749 LEU A C 1
ATOM 14117 O O . LEU A 1 1749 ? 48.961 -6.743 6.532 1.00 95.62 1749 LEU A O 1
ATOM 14121 N N . GLY A 1 1750 ? 50.572 -8.246 6.091 1.00 94.62 1750 GLY A N 1
ATOM 14122 C CA . GLY A 1 1750 ? 49.689 -9.409 6.007 1.00 94.62 1750 GLY A CA 1
ATOM 14123 C C . GLY A 1 1750 ? 49.021 -9.734 7.334 1.00 94.62 1750 GLY A C 1
ATOM 14124 O O . GLY A 1 1750 ? 47.798 -9.880 7.390 1.00 94.62 1750 GLY A O 1
ATOM 14125 N N . LEU A 1 1751 ? 49.800 -9.768 8.417 1.00 94.06 1751 LEU A N 1
ATOM 14126 C CA . LEU A 1 1751 ? 49.265 -9.937 9.770 1.00 94.06 1751 LEU A CA 1
ATOM 14127 C C . LEU A 1 1751 ? 48.345 -8.767 10.156 1.00 94.06 1751 LEU A C 1
ATOM 14129 O O . LEU A 1 1751 ? 47.242 -8.994 10.654 1.00 94.06 1751 LEU A O 1
ATOM 14133 N N . SER A 1 1752 ? 48.734 -7.526 9.844 1.00 94.88 1752 SER A N 1
ATOM 14134 C CA . SER A 1 1752 ? 47.890 -6.340 10.026 1.00 94.88 1752 SER A CA 1
ATOM 14135 C C . SER A 1 1752 ? 46.562 -6.450 9.278 1.00 94.88 1752 SER A C 1
ATOM 14137 O O . SER A 1 1752 ? 45.516 -6.139 9.843 1.00 94.88 1752 SER A O 1
ATOM 14139 N N . ALA A 1 1753 ? 46.572 -6.913 8.026 1.00 94.62 1753 ALA A N 1
ATOM 14140 C CA . ALA A 1 1753 ? 45.363 -7.104 7.229 1.00 94.62 1753 ALA A CA 1
ATOM 14141 C C . ALA A 1 1753 ? 44.432 -8.159 7.843 1.00 94.62 1753 ALA A C 1
ATOM 14143 O O . ALA A 1 1753 ? 43.216 -7.951 7.861 1.00 94.62 1753 ALA A O 1
ATOM 14144 N N . CYS A 1 1754 ? 44.999 -9.246 8.382 1.00 94.25 1754 CYS A N 1
ATOM 14145 C CA . CYS A 1 1754 ? 44.248 -10.267 9.109 1.00 94.25 1754 CYS A CA 1
ATOM 14146 C C . CYS A 1 1754 ? 43.572 -9.661 10.345 1.00 94.25 1754 CYS A C 1
ATOM 14148 O O . CYS A 1 1754 ? 42.359 -9.785 10.483 1.00 94.25 1754 CYS A O 1
ATOM 14150 N N . ILE A 1 1755 ? 44.304 -8.919 11.183 1.00 93.38 1755 ILE A N 1
ATOM 14151 C CA . ILE A 1 1755 ? 43.737 -8.259 12.374 1.00 93.38 1755 ILE A CA 1
ATOM 14152 C C . ILE A 1 1755 ? 42.629 -7.268 11.979 1.00 93.38 1755 ILE A C 1
ATOM 14154 O O . ILE A 1 1755 ? 41.523 -7.318 12.509 1.00 93.38 1755 ILE A O 1
ATOM 14158 N N . LEU A 1 1756 ? 42.884 -6.394 11.002 1.00 93.75 1756 LEU A N 1
ATOM 14159 C CA . LEU A 1 1756 ? 41.924 -5.367 10.577 1.00 93.75 1756 LEU A CA 1
ATOM 14160 C C . LEU A 1 1756 ? 40.692 -5.934 9.853 1.00 93.75 1756 LEU A C 1
ATOM 14162 O O . LEU A 1 1756 ? 39.700 -5.219 9.710 1.00 93.75 1756 LEU A O 1
ATOM 14166 N N . SER A 1 1757 ? 40.727 -7.201 9.419 1.00 92.88 1757 SER A N 1
ATOM 14167 C CA . SER A 1 1757 ? 39.584 -7.852 8.762 1.00 92.88 1757 SER A CA 1
ATOM 14168 C C . SER A 1 1757 ? 38.415 -8.124 9.713 1.00 92.88 1757 SER A C 1
ATOM 14170 O O . SER A 1 1757 ? 37.279 -8.265 9.263 1.00 92.88 1757 SER A O 1
ATOM 14172 N N . SER A 1 1758 ? 38.668 -8.126 11.024 1.00 92.75 1758 SER A N 1
ATOM 14173 C CA . SER A 1 1758 ? 37.657 -8.293 12.066 1.00 92.75 1758 SER A CA 1
ATOM 14174 C C . SER A 1 1758 ? 37.631 -7.051 12.969 1.00 92.75 1758 SER A C 1
ATOM 14176 O O . SER A 1 1758 ? 38.222 -7.054 14.039 1.00 92.75 1758 SER A O 1
ATOM 14178 N N . PRO A 1 1759 ? 37.012 -5.934 12.536 1.00 90.19 1759 PRO A N 1
ATOM 14179 C CA . PRO A 1 1759 ? 37.081 -4.664 13.265 1.00 90.19 1759 PRO A CA 1
ATOM 14180 C C . PRO A 1 1759 ? 36.221 -4.608 14.537 1.00 90.19 1759 PRO A C 1
ATOM 14182 O O . PRO A 1 1759 ? 36.455 -3.749 15.371 1.00 90.19 1759 PRO A O 1
ATOM 14185 N N . TYR A 1 1760 ? 35.210 -5.464 14.684 1.00 89.81 1760 TYR A N 1
ATOM 14186 C CA . TYR A 1 1760 ? 34.262 -5.412 15.813 1.00 89.81 1760 TYR A CA 1
ATOM 14187 C C . TYR A 1 1760 ? 34.188 -6.739 16.574 1.00 89.81 1760 TYR A C 1
ATOM 14189 O O . TYR A 1 1760 ? 33.207 -6.996 17.267 1.00 89.81 1760 TYR A O 1
ATOM 14197 N N . ASP A 1 1761 ? 35.175 -7.611 16.380 1.00 88.69 1761 ASP A N 1
ATOM 14198 C CA . ASP A 1 1761 ? 35.217 -8.935 16.989 1.00 88.69 1761 ASP A CA 1
ATOM 14199 C C . ASP A 1 1761 ? 36.662 -9.414 17.155 1.00 88.69 1761 ASP A C 1
ATOM 14201 O O . ASP A 1 1761 ? 37.502 -9.169 16.287 1.00 88.69 1761 ASP A O 1
ATOM 14205 N N . VAL A 1 1762 ? 36.925 -10.136 18.247 1.00 91.50 1762 VAL A N 1
ATOM 14206 C CA . VAL A 1 1762 ? 38.228 -10.745 18.547 1.00 91.50 1762 VAL A CA 1
ATOM 14207 C C . VAL A 1 1762 ? 38.099 -12.262 18.413 1.00 91.50 1762 VAL A C 1
ATOM 14209 O O . VAL A 1 1762 ? 37.840 -12.953 19.398 1.00 91.50 1762 VAL A O 1
ATOM 14212 N N . PRO A 1 1763 ? 38.278 -12.811 17.202 1.00 90.50 1763 PRO A N 1
ATOM 14213 C CA . PRO A 1 1763 ? 38.300 -14.249 17.003 1.00 90.50 1763 PRO A CA 1
ATOM 14214 C C . PRO A 1 1763 ? 39.519 -14.880 17.684 1.00 90.50 1763 PRO A C 1
ATOM 14216 O O . PRO A 1 1763 ? 40.539 -14.231 17.913 1.00 90.50 1763 PRO A O 1
ATOM 14219 N N . THR A 1 1764 ? 39.445 -16.186 17.942 1.00 89.38 1764 THR A N 1
ATOM 14220 C CA . THR A 1 1764 ? 40.417 -16.943 18.759 1.00 89.38 1764 THR A CA 1
ATOM 14221 C C . THR A 1 1764 ? 41.873 -16.854 18.293 1.00 89.38 1764 THR A C 1
ATOM 14223 O O . THR A 1 1764 ? 42.793 -17.023 19.087 1.00 89.38 1764 THR A O 1
ATOM 14226 N N . TRP A 1 1765 ? 42.107 -16.581 17.012 1.00 90.19 1765 TRP A N 1
ATOM 14227 C CA . TRP A 1 1765 ? 43.441 -16.432 16.431 1.00 90.19 1765 TRP A CA 1
ATOM 14228 C C . TRP A 1 1765 ? 44.033 -15.021 16.581 1.00 90.19 1765 TRP A C 1
ATOM 14230 O O . TRP A 1 1765 ? 45.244 -14.847 16.448 1.00 90.19 1765 TRP A O 1
ATOM 14240 N N . MET A 1 1766 ? 43.209 -14.001 16.830 1.00 92.81 1766 MET A N 1
ATOM 14241 C CA . MET A 1 1766 ? 43.636 -12.599 16.838 1.00 92.81 1766 MET A CA 1
ATOM 14242 C C . MET A 1 1766 ? 44.588 -12.244 17.993 1.00 92.81 1766 MET A C 1
ATOM 14244 O O . MET A 1 1766 ? 45.557 -11.530 17.723 1.00 92.81 1766 MET A O 1
ATOM 14248 N N . PRO A 1 1767 ? 44.391 -12.727 19.239 1.00 92.25 1767 PRO A N 1
ATOM 14249 C CA . PRO A 1 1767 ? 45.284 -12.408 20.352 1.00 92.25 1767 PRO A CA 1
ATOM 14250 C C . PRO A 1 1767 ? 46.745 -12.764 20.079 1.00 92.25 1767 PRO A C 1
ATOM 14252 O O . PRO A 1 1767 ? 47.630 -11.935 20.286 1.00 92.25 1767 PRO A O 1
ATOM 14255 N N . GLN A 1 1768 ? 46.997 -13.961 19.539 1.00 91.69 1768 GLN A N 1
ATOM 14256 C CA . GLN A 1 1768 ? 48.350 -14.388 19.193 1.00 91.69 1768 GLN A CA 1
ATOM 14257 C C . GLN A 1 1768 ? 48.934 -13.543 18.055 1.00 91.69 1768 GLN A C 1
ATOM 14259 O O . GLN A 1 1768 ? 50.053 -13.053 18.182 1.00 91.69 1768 GLN A O 1
ATOM 14264 N N . LEU A 1 1769 ? 48.158 -13.274 16.997 1.00 91.50 1769 LEU A N 1
ATOM 14265 C CA . LEU A 1 1769 ? 48.609 -12.413 15.897 1.00 91.50 1769 LEU A CA 1
ATOM 14266 C C . LEU A 1 1769 ? 48.960 -10.990 16.359 1.00 91.50 1769 LEU A C 1
ATOM 14268 O O . LEU A 1 1769 ? 49.896 -10.388 15.836 1.00 91.50 1769 LEU A O 1
ATOM 14272 N N . LEU A 1 1770 ? 48.227 -10.437 17.332 1.00 90.62 1770 LEU A N 1
ATOM 14273 C CA . LEU A 1 1770 ? 48.538 -9.135 17.931 1.00 90.62 1770 LEU A CA 1
ATOM 14274 C C . LEU A 1 1770 ? 49.883 -9.149 18.669 1.00 90.62 1770 LEU A C 1
ATOM 14276 O O . LEU A 1 1770 ? 50.621 -8.165 18.596 1.00 90.62 1770 LEU A O 1
ATOM 14280 N N . MET A 1 1771 ? 50.223 -10.254 19.342 1.00 90.62 1771 MET A N 1
ATOM 14281 C CA . MET A 1 1771 ? 51.537 -10.431 19.974 1.00 90.62 1771 MET A CA 1
ATOM 14282 C C . MET A 1 1771 ? 52.649 -10.585 18.939 1.00 90.62 1771 MET A C 1
ATOM 14284 O O . MET A 1 1771 ? 53.731 -10.025 19.095 1.00 90.62 1771 MET A O 1
ATOM 14288 N N . ASP A 1 1772 ? 52.382 -11.290 17.845 1.00 89.56 1772 ASP A N 1
ATOM 14289 C CA . ASP A 1 1772 ? 53.353 -11.419 16.763 1.00 89.56 1772 ASP A CA 1
ATOM 14290 C C . ASP A 1 1772 ? 53.589 -10.071 16.065 1.00 89.56 1772 ASP A C 1
ATOM 14292 O O . ASP A 1 1772 ? 54.698 -9.792 15.616 1.00 89.56 1772 ASP A O 1
ATOM 14296 N N . LEU A 1 1773 ? 52.582 -9.191 16.019 1.00 90.62 1773 LEU A N 1
ATOM 14297 C CA . LEU A 1 1773 ? 52.721 -7.836 15.483 1.00 90.62 1773 LEU A CA 1
ATOM 14298 C C . LEU A 1 1773 ? 53.513 -6.907 16.420 1.00 90.62 1773 LEU A C 1
ATOM 14300 O O . LEU A 1 1773 ? 54.232 -6.020 15.957 1.00 90.62 1773 LEU A O 1
ATOM 14304 N N . SER A 1 1774 ? 53.375 -7.079 17.736 1.00 87.19 1774 SER A N 1
ATOM 14305 C CA . SER A 1 1774 ? 53.917 -6.145 18.727 1.00 87.19 1774 SER A CA 1
ATOM 14306 C C . SER A 1 1774 ? 55.441 -6.119 18.793 1.00 87.19 1774 SER A C 1
ATOM 14308 O O . SER A 1 1774 ? 56.037 -5.059 18.989 1.00 87.19 1774 SER A O 1
ATOM 14310 N N . VAL A 1 1775 ? 56.093 -7.253 18.535 1.00 88.81 1775 VAL A N 1
ATOM 14311 C CA . VAL A 1 1775 ? 57.561 -7.351 18.455 1.00 88.81 1775 VAL A CA 1
ATOM 14312 C C . VAL A 1 1775 ? 58.166 -6.530 17.307 1.00 88.81 1775 VAL A C 1
ATOM 14314 O O . VAL A 1 1775 ? 59.369 -6.265 17.314 1.00 88.81 1775 VAL A O 1
ATOM 14317 N N . HIS A 1 1776 ? 57.346 -6.070 16.356 1.00 90.50 1776 HIS A N 1
ATOM 14318 C CA . HIS A 1 1776 ? 57.758 -5.242 15.220 1.00 90.50 1776 HIS A CA 1
ATOM 14319 C C . HIS A 1 1776 ? 57.610 -3.729 15.458 1.00 90.50 1776 HIS A C 1
ATOM 14321 O O . HIS A 1 1776 ? 57.905 -2.943 14.560 1.00 90.50 1776 HIS A O 1
ATOM 14327 N N . LEU A 1 1777 ? 57.203 -3.285 16.654 1.00 84.81 1777 LEU A N 1
ATOM 14328 C CA . LEU A 1 1777 ? 57.019 -1.857 16.957 1.00 84.81 1777 LEU A CA 1
ATOM 14329 C C . LEU A 1 1777 ? 58.303 -1.026 16.770 1.00 84.81 1777 LEU A C 1
ATOM 14331 O O . LEU A 1 1777 ? 58.243 0.122 16.343 1.00 84.81 1777 LEU A O 1
ATOM 14335 N N . ASN A 1 1778 ? 59.456 -1.623 17.088 1.00 85.75 1778 ASN A N 1
ATOM 14336 C CA . ASN A 1 1778 ? 60.776 -0.990 17.021 1.00 85.75 1778 ASN A CA 1
ATOM 14337 C C . ASN A 1 1778 ? 61.526 -1.301 15.712 1.00 85.75 1778 ASN A C 1
ATOM 14339 O O . ASN A 1 1778 ? 62.716 -0.994 15.591 1.00 85.75 1778 ASN A O 1
ATOM 14343 N N . ASP A 1 1779 ? 60.868 -1.948 14.744 1.00 88.00 1779 ASP A N 1
ATOM 14344 C CA . ASP A 1 1779 ? 61.459 -2.167 13.427 1.00 88.00 1779 ASP A CA 1
ATOM 14345 C C . ASP A 1 1779 ? 61.590 -0.842 12.657 1.00 88.00 1779 ASP A C 1
ATOM 14347 O O . ASP A 1 1779 ? 60.805 0.083 12.849 1.00 88.00 1779 ASP A O 1
ATOM 14351 N N . PRO A 1 1780 ? 62.567 -0.720 11.743 1.00 87.56 1780 PRO A N 1
ATOM 14352 C CA . PRO A 1 1780 ? 62.725 0.488 10.946 1.00 87.56 1780 PRO A CA 1
ATOM 14353 C C . PRO A 1 1780 ? 61.497 0.766 10.066 1.00 87.56 1780 PRO A C 1
ATOM 14355 O O . PRO A 1 1780 ? 60.812 -0.145 9.594 1.00 87.56 1780 PRO A O 1
ATOM 14358 N N . GLN A 1 1781 ? 61.271 2.049 9.779 1.00 86.88 1781 GLN A N 1
ATOM 14359 C CA . GLN A 1 1781 ? 60.257 2.502 8.824 1.00 86.88 1781 GLN A CA 1
ATOM 14360 C C . GLN A 1 1781 ? 60.404 1.783 7.468 1.00 86.88 1781 GLN A C 1
ATOM 14362 O O . GLN A 1 1781 ? 61.535 1.574 7.012 1.00 86.88 1781 GLN A O 1
ATOM 14367 N N . PRO A 1 1782 ? 59.294 1.400 6.806 1.00 90.94 1782 PRO A N 1
ATOM 14368 C CA . PRO A 1 1782 ? 57.894 1.762 7.093 1.00 90.94 1782 PRO A CA 1
ATOM 14369 C C . PRO A 1 1782 ? 57.167 0.868 8.124 1.00 90.94 1782 PRO A C 1
ATOM 14371 O O . PRO A 1 1782 ? 56.010 1.130 8.443 1.00 90.94 1782 PRO A O 1
ATOM 14374 N N . ILE A 1 1783 ? 57.821 -0.176 8.655 1.00 92.00 1783 ILE A N 1
ATOM 14375 C CA . ILE A 1 1783 ? 57.175 -1.214 9.483 1.00 92.00 1783 ILE A CA 1
ATOM 14376 C C . ILE A 1 1783 ? 56.566 -0.627 10.764 1.00 92.00 1783 ILE A C 1
ATOM 14378 O O . ILE A 1 1783 ? 55.396 -0.874 11.052 1.00 92.00 1783 ILE A O 1
ATOM 14382 N N . GLU A 1 1784 ? 57.318 0.199 11.496 1.00 89.00 1784 GLU A N 1
ATOM 14383 C CA . GLU A 1 1784 ? 56.852 0.849 12.731 1.00 89.00 1784 GLU A CA 1
ATOM 14384 C C . GLU A 1 1784 ? 55.525 1.607 12.533 1.00 89.00 1784 GLU A C 1
ATOM 14386 O O . GLU A 1 1784 ? 54.601 1.466 13.338 1.00 89.00 1784 GLU A O 1
ATOM 14391 N N . MET A 1 1785 ? 55.401 2.402 11.463 1.00 88.50 1785 MET A N 1
ATOM 14392 C CA . MET A 1 1785 ? 54.184 3.182 11.199 1.00 88.50 1785 MET A CA 1
ATOM 14393 C C . MET A 1 1785 ? 52.983 2.271 10.921 1.00 88.50 1785 MET A C 1
ATOM 14395 O O . MET A 1 1785 ? 51.883 2.535 11.412 1.00 88.50 1785 MET A O 1
ATOM 14399 N N . THR A 1 1786 ? 53.192 1.190 10.167 1.00 92.12 1786 THR A N 1
ATOM 14400 C CA . THR A 1 1786 ? 52.166 0.181 9.877 1.00 92.12 1786 THR A CA 1
ATOM 14401 C C . THR A 1 1786 ? 51.654 -0.468 11.160 1.00 92.12 1786 THR A C 1
ATOM 14403 O O . THR A 1 1786 ? 50.439 -0.529 11.374 1.00 92.12 1786 THR A O 1
ATOM 14406 N N . VAL A 1 1787 ? 52.556 -0.884 12.053 1.00 91.25 1787 VAL A N 1
ATOM 14407 C CA . VAL A 1 1787 ? 52.198 -1.479 13.351 1.00 91.25 1787 VAL A CA 1
ATOM 14408 C C . VAL A 1 1787 ? 51.409 -0.475 14.199 1.00 91.25 1787 VAL A C 1
ATOM 14410 O O . VAL A 1 1787 ? 50.302 -0.787 14.638 1.00 91.25 1787 VAL A O 1
ATOM 14413 N N . LYS A 1 1788 ? 51.898 0.768 14.341 1.00 87.06 1788 LYS A N 1
ATOM 14414 C CA . LYS A 1 1788 ? 51.211 1.840 15.090 1.00 87.06 1788 LYS A CA 1
ATOM 14415 C C . LYS A 1 1788 ? 49.798 2.111 14.567 1.00 87.06 1788 LYS A C 1
ATOM 14417 O O . LYS A 1 1788 ? 48.843 2.137 15.345 1.00 87.06 1788 LYS A O 1
ATOM 14422 N N . LYS A 1 1789 ? 49.636 2.271 13.247 1.00 89.12 1789 LYS A N 1
ATOM 14423 C CA . LYS A 1 1789 ? 48.320 2.475 12.614 1.00 89.12 1789 LYS A CA 1
ATOM 14424 C C . LYS A 1 1789 ? 47.386 1.285 12.847 1.00 89.12 1789 LYS A C 1
ATOM 14426 O O . LYS A 1 1789 ? 46.204 1.490 13.118 1.00 89.12 1789 LYS A O 1
ATOM 14431 N N . THR A 1 1790 ? 47.905 0.060 12.754 1.00 91.25 1790 THR A N 1
ATOM 14432 C CA . THR A 1 1790 ? 47.126 -1.173 12.951 1.00 91.25 1790 THR A CA 1
ATOM 14433 C C . THR A 1 1790 ? 46.587 -1.252 14.376 1.00 91.25 1790 THR A C 1
ATOM 14435 O O . THR A 1 1790 ? 45.379 -1.375 14.561 1.00 91.25 1790 THR A O 1
ATOM 14438 N N . LEU A 1 1791 ? 47.459 -1.095 15.376 1.00 88.44 1791 LEU A N 1
ATOM 14439 C CA . LEU A 1 1791 ? 47.083 -1.144 16.792 1.00 88.44 1791 LEU A CA 1
ATOM 14440 C C . LEU A 1 1791 ? 46.118 -0.010 17.169 1.00 88.44 1791 LEU A C 1
ATOM 14442 O O . LEU A 1 1791 ? 45.147 -0.230 17.895 1.00 88.44 1791 LEU A O 1
ATOM 14446 N N . SER A 1 1792 ? 46.327 1.192 16.623 1.00 87.12 1792 SER A N 1
ATOM 14447 C CA . SER A 1 1792 ? 45.420 2.328 16.818 1.00 87.12 1792 SER A CA 1
ATOM 14448 C C . SER A 1 1792 ? 44.019 2.055 16.252 1.00 87.12 1792 SER A C 1
ATOM 14450 O O . SER A 1 1792 ? 43.016 2.271 16.937 1.00 87.12 1792 SER A O 1
ATOM 14452 N N . ASN A 1 1793 ? 43.931 1.521 15.028 1.00 88.25 1793 ASN A N 1
ATOM 14453 C CA . ASN A 1 1793 ? 42.654 1.154 14.414 1.00 88.25 1793 ASN A CA 1
ATOM 14454 C C . ASN A 1 1793 ? 41.955 0.010 15.153 1.00 88.25 1793 ASN A C 1
ATOM 14456 O O . ASN A 1 1793 ? 40.743 0.093 15.365 1.00 88.25 1793 ASN A O 1
ATOM 14460 N N . PHE A 1 1794 ? 42.706 -1.012 15.571 1.00 90.50 1794 PHE A N 1
ATOM 14461 C CA . PHE A 1 1794 ? 42.202 -2.104 16.400 1.00 90.50 1794 PHE A CA 1
ATOM 14462 C C . PHE A 1 1794 ? 41.557 -1.553 17.676 1.00 90.50 1794 PHE A C 1
ATOM 14464 O O . PHE A 1 1794 ? 40.364 -1.761 17.896 1.00 90.50 1794 PHE A O 1
ATOM 14471 N N . ARG A 1 1795 ? 42.285 -0.736 18.452 1.00 84.62 1795 ARG A N 1
ATOM 14472 C CA . ARG A 1 1795 ? 41.750 -0.153 19.690 1.00 84.62 1795 ARG A CA 1
ATOM 14473 C C . ARG A 1 1795 ? 40.502 0.685 19.444 1.00 84.62 1795 ARG A C 1
ATOM 14475 O O . ARG A 1 1795 ? 39.540 0.562 20.191 1.00 84.62 1795 ARG A O 1
ATOM 14482 N N . ARG A 1 1796 ? 40.509 1.538 18.415 1.00 85.69 1796 ARG A N 1
ATOM 14483 C CA . ARG A 1 1796 ? 39.369 2.416 18.108 1.00 85.69 1796 ARG A CA 1
ATOM 14484 C C . ARG A 1 1796 ? 38.083 1.629 17.859 1.00 85.69 1796 ARG A C 1
ATOM 14486 O O . ARG A 1 1796 ? 37.013 2.109 18.201 1.00 85.69 1796 ARG A O 1
ATOM 14493 N N . THR A 1 1797 ? 38.188 0.470 17.220 1.00 87.50 1797 THR A N 1
ATOM 14494 C CA . THR A 1 1797 ? 37.028 -0.296 16.750 1.00 87.50 1797 THR A CA 1
ATOM 14495 C C . THR A 1 1797 ? 36.546 -1.347 17.758 1.00 87.50 1797 THR A C 1
ATOM 14497 O O . THR A 1 1797 ? 35.353 -1.623 17.795 1.00 87.50 1797 THR A O 1
ATOM 14500 N N . HIS A 1 1798 ? 37.420 -1.815 18.658 1.00 90.19 1798 HIS A N 1
ATOM 14501 C CA . HIS A 1 1798 ? 37.092 -2.789 19.713 1.00 90.19 1798 HIS A CA 1
ATOM 14502 C C . HIS A 1 1798 ? 36.779 -2.160 21.078 1.00 90.19 1798 HIS A C 1
ATOM 14504 O O . HIS A 1 1798 ? 36.522 -2.876 22.045 1.00 90.19 1798 HIS A O 1
ATOM 14510 N N . HIS A 1 1799 ? 36.827 -0.830 21.197 1.00 85.62 1799 HIS A N 1
ATOM 14511 C CA . HIS A 1 1799 ? 36.610 -0.162 22.480 1.00 85.62 1799 HIS A CA 1
ATOM 14512 C C . HIS A 1 1799 ? 35.176 -0.332 22.998 1.00 85.62 1799 HIS A C 1
ATOM 14514 O O . HIS A 1 1799 ? 34.996 -0.596 24.185 1.00 85.62 1799 HIS A O 1
ATOM 14520 N N . ASP A 1 1800 ? 34.188 -0.232 22.102 1.00 78.88 1800 ASP A N 1
ATOM 14521 C CA . ASP A 1 1800 ? 32.760 -0.214 22.446 1.00 78.88 1800 ASP A CA 1
ATOM 14522 C C . ASP A 1 1800 ? 32.317 -1.482 23.204 1.00 78.88 1800 ASP A C 1
ATOM 14524 O O . ASP A 1 1800 ? 31.466 -1.395 24.079 1.00 78.88 1800 ASP A O 1
ATOM 14528 N N . ASN A 1 1801 ? 32.916 -2.647 22.918 1.00 83.38 1801 ASN A N 1
ATOM 14529 C CA . ASN A 1 1801 ? 32.564 -3.925 23.554 1.00 83.38 1801 ASN A CA 1
ATOM 14530 C C . ASN A 1 1801 ? 33.773 -4.599 24.241 1.00 83.38 1801 ASN A C 1
ATOM 14532 O O . ASN A 1 1801 ? 33.874 -5.823 24.354 1.00 83.38 1801 ASN A O 1
ATOM 14536 N N . TRP A 1 1802 ? 34.734 -3.788 24.703 1.00 87.38 1802 TRP A N 1
ATOM 14537 C CA . TRP A 1 1802 ? 36.027 -4.263 25.214 1.00 87.38 1802 TRP A CA 1
ATOM 14538 C C . TRP A 1 1802 ? 35.919 -5.227 26.405 1.00 87.38 1802 TRP A C 1
ATOM 14540 O O . TRP A 1 1802 ? 36.802 -6.060 26.598 1.00 87.38 1802 TRP A O 1
ATOM 14550 N N . GLN A 1 1803 ? 34.851 -5.146 27.209 1.00 82.88 1803 GLN A N 1
ATOM 14551 C CA . GLN A 1 1803 ? 34.658 -6.050 28.350 1.00 82.88 1803 GLN A CA 1
ATOM 14552 C C . GLN A 1 1803 ? 34.499 -7.520 27.949 1.00 82.88 1803 GLN A C 1
ATOM 14554 O O . GLN A 1 1803 ? 34.914 -8.396 28.709 1.00 82.88 1803 GLN A O 1
ATOM 14559 N N . GLU A 1 1804 ? 33.929 -7.774 26.773 1.00 83.31 1804 GLU A N 1
ATOM 14560 C CA . GLU A 1 1804 ? 33.781 -9.109 26.197 1.00 83.31 1804 GLU A CA 1
ATOM 14561 C C . GLU A 1 1804 ? 35.064 -9.482 25.442 1.00 83.31 1804 GLU A C 1
ATOM 14563 O O . GLU A 1 1804 ? 35.663 -10.527 25.690 1.00 83.31 1804 GLU A O 1
ATOM 14568 N N . HIS A 1 1805 ? 35.580 -8.565 24.616 1.00 88.62 1805 HIS A N 1
ATOM 14569 C CA . HIS A 1 1805 ? 36.795 -8.796 23.829 1.00 88.62 1805 HIS A CA 1
ATOM 14570 C C . HIS A 1 1805 ? 38.028 -9.125 24.679 1.00 88.62 1805 HIS A C 1
ATOM 14572 O O . HIS A 1 1805 ? 38.805 -10.000 24.301 1.00 88.62 1805 HIS A O 1
ATOM 14578 N N . LYS A 1 1806 ? 38.209 -8.474 25.839 1.00 89.00 1806 LYS A N 1
ATOM 14579 C CA . LYS A 1 1806 ? 39.364 -8.726 26.717 1.00 89.00 1806 LYS A CA 1
ATOM 14580 C C . LYS A 1 1806 ? 39.433 -10.173 27.220 1.00 89.00 1806 LYS A C 1
ATOM 14582 O O . LYS A 1 1806 ? 40.518 -10.624 27.554 1.00 89.00 1806 LYS A O 1
ATOM 14587 N N . GLN A 1 1807 ? 38.307 -10.894 27.263 1.00 89.94 1807 GLN A N 1
ATOM 14588 C CA . GLN A 1 1807 ? 38.247 -12.280 27.747 1.00 89.94 1807 GLN A CA 1
ATOM 14589 C C . GLN A 1 1807 ? 38.915 -13.272 26.787 1.00 89.94 1807 GLN A C 1
ATOM 14591 O O . GLN A 1 1807 ? 39.240 -14.385 27.185 1.00 89.94 1807 GLN A O 1
ATOM 14596 N N . GLN A 1 1808 ? 39.134 -12.872 25.531 1.00 92.19 1808 GLN A N 1
ATOM 14597 C CA . GLN A 1 1808 ? 39.860 -13.678 24.548 1.00 92.19 1808 GLN A CA 1
ATOM 14598 C C . GLN A 1 1808 ? 41.384 -13.580 24.719 1.00 92.19 1808 GLN A C 1
ATOM 14600 O O . GLN A 1 1808 ? 42.117 -14.358 24.115 1.00 92.19 1808 GLN A O 1
ATOM 14605 N N . PHE A 1 1809 ? 41.870 -12.636 25.529 1.00 92.19 1809 PHE A N 1
ATOM 14606 C CA . PHE A 1 1809 ? 43.292 -12.434 25.793 1.00 92.19 1809 PHE A CA 1
ATOM 14607 C C . PHE A 1 1809 ? 43.691 -13.053 27.131 1.00 92.19 1809 PHE A C 1
ATOM 14609 O O . PHE A 1 1809 ? 42.907 -13.083 28.078 1.00 92.19 1809 PHE A O 1
ATOM 14616 N N . THR A 1 1810 ? 44.943 -13.496 27.234 1.00 92.88 1810 THR A N 1
ATOM 14617 C CA . THR A 1 1810 ? 45.540 -13.803 28.539 1.00 92.88 1810 THR A CA 1
ATOM 14618 C C . THR A 1 1810 ? 45.929 -12.514 29.270 1.00 92.88 1810 THR A C 1
ATOM 14620 O O . THR A 1 1810 ? 46.141 -11.473 28.641 1.00 92.88 1810 THR A O 1
ATOM 14623 N N . ASP A 1 1811 ? 46.077 -12.578 30.595 1.00 88.81 1811 ASP A N 1
ATOM 14624 C CA . ASP A 1 1811 ? 46.508 -11.422 31.396 1.00 88.81 1811 ASP A CA 1
ATOM 14625 C C . ASP A 1 1811 ? 47.853 -10.851 30.903 1.00 88.81 1811 ASP A C 1
ATOM 14627 O O . ASP A 1 1811 ? 48.001 -9.636 30.765 1.00 88.81 1811 ASP A O 1
ATOM 14631 N N . ASP A 1 1812 ? 48.800 -11.719 30.528 1.00 89.88 1812 ASP A N 1
ATOM 14632 C CA . ASP A 1 1812 ? 50.095 -11.315 29.962 1.00 89.88 1812 ASP A CA 1
ATOM 14633 C C . ASP A 1 1812 ? 49.942 -10.565 28.628 1.00 89.88 1812 ASP A C 1
ATOM 14635 O O . ASP A 1 1812 ? 50.613 -9.559 28.386 1.00 89.88 1812 ASP A O 1
ATOM 14639 N N . GLN A 1 1813 ? 49.037 -11.023 27.756 1.00 90.56 1813 GLN A N 1
ATOM 14640 C CA . GLN A 1 1813 ? 48.772 -10.369 26.470 1.00 90.56 1813 GLN A CA 1
ATOM 14641 C C . GLN A 1 1813 ? 48.128 -8.993 26.655 1.00 90.56 1813 GLN A C 1
ATOM 14643 O O . GLN A 1 1813 ? 48.447 -8.055 25.918 1.00 90.56 1813 GLN A O 1
ATOM 14648 N N . LEU A 1 1814 ? 47.236 -8.855 27.640 1.00 87.00 1814 LEU A N 1
ATOM 14649 C CA . LEU A 1 1814 ? 46.611 -7.576 27.971 1.00 87.00 1814 LEU A CA 1
ATOM 14650 C C . LEU A 1 1814 ? 47.648 -6.562 28.452 1.00 87.00 1814 LEU A C 1
ATOM 14652 O O . LEU A 1 1814 ? 47.618 -5.431 27.974 1.00 87.00 1814 LEU A O 1
ATOM 14656 N N . ILE A 1 1815 ? 48.588 -6.970 29.314 1.00 85.62 1815 ILE A N 1
ATOM 14657 C CA . ILE A 1 1815 ? 49.687 -6.107 29.782 1.00 85.62 1815 ILE A CA 1
ATOM 14658 C C . ILE A 1 1815 ? 50.472 -5.563 28.587 1.00 85.62 1815 ILE A C 1
ATOM 14660 O O . ILE A 1 1815 ? 50.607 -4.346 28.442 1.00 85.62 1815 ILE A O 1
ATOM 14664 N N . VAL A 1 1816 ? 50.890 -6.457 27.687 1.00 83.56 1816 VAL A N 1
ATOM 14665 C CA . VAL A 1 1816 ? 51.627 -6.104 26.469 1.00 83.56 1816 VAL A CA 1
ATOM 14666 C C . VAL A 1 1816 ? 50.839 -5.105 25.610 1.00 83.56 1816 VAL A C 1
ATOM 14668 O O . VAL A 1 1816 ? 51.400 -4.103 25.169 1.00 83.56 1816 VAL A O 1
ATOM 14671 N N . LEU A 1 1817 ? 49.531 -5.314 25.416 1.00 81.75 1817 LEU A N 1
ATOM 14672 C CA . LEU A 1 1817 ? 48.660 -4.384 24.680 1.00 81.75 1817 LEU A CA 1
ATOM 14673 C C . LEU A 1 1817 ? 48.580 -2.991 25.316 1.00 81.75 1817 LEU A C 1
ATOM 14675 O O . LEU A 1 1817 ? 48.548 -1.997 24.587 1.00 81.75 1817 LEU A O 1
ATOM 14679 N N . THR A 1 1818 ? 48.546 -2.902 26.648 1.00 77.81 1818 THR A N 1
ATOM 14680 C CA . THR A 1 1818 ? 48.577 -1.611 27.355 1.00 77.81 1818 THR A CA 1
ATOM 14681 C C . THR A 1 1818 ? 49.893 -0.868 27.147 1.00 77.81 1818 THR A C 1
ATOM 14683 O O . THR A 1 1818 ? 49.862 0.342 26.931 1.00 77.81 1818 THR A O 1
ATOM 14686 N N . ASP A 1 1819 ? 51.024 -1.575 27.152 1.00 70.56 1819 ASP A N 1
ATOM 14687 C CA . ASP A 1 1819 ? 52.356 -0.982 26.955 1.00 70.56 1819 ASP A CA 1
ATOM 14688 C C . ASP A 1 1819 ? 52.590 -0.527 25.505 1.00 70.56 1819 ASP A C 1
ATOM 14690 O O . ASP A 1 1819 ? 53.303 0.441 25.239 1.00 70.56 1819 ASP A O 1
ATOM 14694 N N . LEU A 1 1820 ? 51.946 -1.195 24.548 1.00 66.50 1820 LEU A N 1
ATOM 14695 C CA . LEU A 1 1820 ? 52.037 -0.925 23.111 1.00 66.50 1820 LEU A CA 1
ATOM 14696 C C . LEU A 1 1820 ? 51.265 0.303 22.639 1.00 66.50 1820 LEU A C 1
ATOM 14698 O O . LEU A 1 1820 ? 51.196 0.548 21.432 1.00 66.50 1820 LEU A O 1
ATOM 14702 N N . LEU A 1 1821 ? 50.656 1.069 23.542 1.00 57.94 1821 LEU A N 1
ATOM 14703 C CA . LEU A 1 1821 ? 49.824 2.212 23.193 1.00 57.94 1821 LEU A CA 1
ATOM 14704 C C . LEU A 1 1821 ? 50.636 3.435 22.757 1.00 57.94 1821 LEU A C 1
ATOM 14706 O O . LEU A 1 1821 ? 50.602 4.505 23.360 1.00 57.94 1821 LEU A O 1
ATOM 14710 N N . VAL A 1 1822 ? 51.354 3.269 21.650 1.00 53.66 1822 VAL A N 1
ATOM 14711 C CA . VAL A 1 1822 ? 52.096 4.316 20.963 1.00 53.66 1822 VAL A CA 1
ATOM 14712 C C . VAL A 1 1822 ? 51.121 5.283 20.318 1.00 53.66 1822 VAL A C 1
ATOM 14714 O O . VAL A 1 1822 ? 50.394 4.974 19.372 1.00 53.66 1822 VAL A O 1
ATOM 14717 N N . SER A 1 1823 ? 51.129 6.477 20.882 1.00 56.03 1823 SER A N 1
ATOM 14718 C CA . SER A 1 1823 ? 50.405 7.631 20.399 1.00 56.03 1823 SER A CA 1
ATOM 14719 C C . SER A 1 1823 ? 51.104 8.195 19.138 1.00 56.03 1823 SER A C 1
ATOM 14721 O O . SER A 1 1823 ? 52.287 7.916 18.913 1.00 56.03 1823 SER A O 1
ATOM 14723 N N . PRO A 1 1824 ? 50.401 8.911 18.241 1.00 58.00 1824 PRO A N 1
ATOM 14724 C CA . PRO A 1 1824 ? 51.005 9.481 17.030 1.00 58.00 1824 PRO A CA 1
ATOM 14725 C C . PRO A 1 1824 ? 52.142 10.460 17.357 1.00 58.00 1824 PRO A C 1
ATOM 14727 O O . PRO A 1 1824 ? 52.203 10.954 18.470 1.00 58.00 1824 PRO A O 1
ATOM 14730 N N . CYS A 1 1825 ? 52.983 10.833 16.386 1.00 65.19 1825 CYS A N 1
ATOM 14731 C CA . CYS A 1 1825 ? 54.173 11.684 16.598 1.00 65.19 1825 CYS A CA 1
ATOM 14732 C C . CYS A 1 1825 ? 53.935 13.059 17.261 1.00 65.19 1825 CYS A C 1
ATOM 14734 O O . CYS A 1 1825 ? 54.895 13.714 17.650 1.00 65.19 1825 CYS A O 1
ATOM 14736 N N . TYR A 1 1826 ? 52.685 13.517 17.387 1.00 67.75 1826 TYR A N 1
ATOM 14737 C CA . TYR A 1 1826 ? 52.326 14.706 18.170 1.00 67.75 1826 TYR A CA 1
ATOM 14738 C C . TYR A 1 1826 ? 52.162 14.427 19.680 1.00 67.75 1826 TYR A C 1
ATOM 14740 O O . TYR A 1 1826 ? 51.872 15.339 20.451 1.00 67.75 1826 TYR A O 1
ATOM 14748 N N . TYR A 1 1827 ? 52.360 13.181 20.105 1.00 51.75 1827 TYR A N 1
ATOM 14749 C CA . TYR A 1 1827 ? 52.447 12.720 21.482 1.00 51.75 1827 TYR A CA 1
ATOM 14750 C C . TYR A 1 1827 ? 53.788 11.984 21.665 1.00 51.75 1827 TYR A C 1
ATOM 14752 O O . TYR A 1 1827 ? 53.941 10.890 21.133 1.00 51.75 1827 TYR A O 1
ATOM 14760 N N . ALA A 1 1828 ? 54.687 12.583 22.458 1.00 53.75 1828 ALA A N 1
ATOM 14761 C CA . ALA A 1 1828 ? 56.024 12.101 22.854 1.00 53.75 1828 ALA A CA 1
ATOM 14762 C C . ALA A 1 1828 ? 57.017 11.805 21.712 1.00 53.75 1828 ALA A C 1
ATOM 14764 O O . ALA A 1 1828 ? 56.921 10.741 21.060 1.00 53.75 1828 ALA A O 1
#

Mean predicted aligned error: 10.46 Å

Radius of gyration: 40.82 Å; Cα contacts (8 Å, |Δi|>4): 2567; chains: 1; bounding box: 125×78×112 Å

Organism: Xenopus laevis (NCBI:txid8355)

Nearest PDB structures (foldseek):
  8cvs-assembly1_c  TM=9.949E-01  e=0.000E+00  Homo sapiens
  6kwy-assembly1_c  TM=9.952E-01  e=0.000E+00  Homo sapiens
  7naq-assembly1_c  TM=9.935E-01  e=0.000E+00  Homo sapiens
  6kwx-assembly1_A  TM=9.957E-01  e=0.000E+00  Homo sapiens
  9gbk-assembly1_3  TM=7.772E-01  e=1.213E-40  Saccharomyces cerevisiae

Solvent-accessible surface area (backbone atoms only — not comparable to full-atom values): 98748 Å² total; per-residue (Å²): 137,88,68,70,75,60,51,37,66,76,66,74,44,60,60,47,74,50,45,69,53,54,71,74,41,99,54,31,87,57,48,60,61,54,52,51,55,52,48,35,50,42,31,26,48,31,16,48,13,48,57,39,46,30,55,78,62,40,31,56,52,34,51,52,50,50,48,48,44,40,73,71,42,29,45,67,43,34,70,67,55,50,46,45,56,47,51,35,36,51,50,57,45,48,43,95,67,58,36,60,72,61,30,50,56,37,37,53,45,44,30,62,66,40,65,58,59,78,77,58,47,62,90,73,38,72,42,81,58,62,54,58,49,56,54,42,48,59,61,83,63,36,93,40,41,89,44,42,30,45,42,71,62,92,60,50,65,67,51,50,57,48,32,43,56,42,47,30,73,21,41,54,69,63,46,44,58,54,50,47,52,68,33,45,21,35,46,19,87,88,47,77,45,23,42,53,29,36,49,48,48,41,54,53,56,51,49,65,69,52,81,93,44,33,75,45,32,51,72,72,46,46,68,64,53,50,48,45,56,68,46,39,43,50,66,53,71,43,51,42,36,50,48,45,34,49,16,49,35,36,51,51,41,42,77,77,64,91,52,74,94,44,45,40,59,50,53,20,51,52,57,48,44,54,66,71,89,56,66,96,68,81,76,78,64,72,66,58,68,75,35,37,59,58,56,72,38,53,38,42,25,56,53,30,62,38,43,39,91,60,62,63,52,54,55,52,49,35,45,51,37,48,52,43,36,69,54,32,33,49,89,46,75,55,90,45,40,71,59,50,44,48,42,56,27,46,37,38,50,45,45,34,50,49,50,15,60,72,74,54,53,75,91,54,83,62,72,74,70,46,78,73,35,46,72,48,73,64,58,52,48,56,51,50,65,43,47,44,63,44,39,62,34,25,27,61,24,85,91,52,24,68,43,28,12,49,18,45,27,40,40,22,73,75,43,39,59,75,46,46,58,62,51,47,67,55,31,60,55,29,62,69,50,84,88,49,62,68,46,31,52,23,35,48,52,30,46,51,25,30,42,59,47,33,41,45,31,47,96,76,33,62,63,39,40,65,53,51,61,64,50,55,60,58,42,46,78,30,53,36,80,89,39,65,68,45,19,51,51,33,32,54,38,50,28,55,53,32,60,35,33,64,49,48,69,48,37,70,46,70,81,77,50,88,86,63,51,73,63,56,48,54,47,32,53,55,27,61,50,48,54,59,48,54,56,53,47,47,52,37,52,50,56,36,35,68,71,48,47,84,76,82,87,50,93,90,56,79,84,89,68,68,49,74,67,58,52,50,50,40,50,38,49,34,53,24,50,33,34,43,55,46,23,36,27,74,68,54,41,49,57,51,48,52,53,51,49,50,58,64,68,80,48,82,42,58,74,67,46,27,28,42,42,50,25,44,44,51,23,33,49,21,43,60,46,46,75,68,40,41,68,56,53,51,58,52,33,52,52,54,46,50,62,76,53,67,53,72,67,61,37,69,34,68,75,73,58,61,59,55,50,30,41,42,44,36,51,20,42,46,44,60,30,70,32,83,76,46,58,89,48,46,67,63,54,51,54,49,48,70,62,36,50,70,26,60,11,66,69,51,17,50,33,37,25,45,26,52,16,24,47,25,28,26,20,40,44,74,46,71,62,65,62,36,61,49,70,89,63,71,89,59,60,64,92,85,43,66,60,79,79,52,25,41,48,54,30,49,88,90,71,51,71,78,48,66,45,65,61,46,72,70,36,45,51,48,40,49,49,50,40,60,68,61,38,50,56,41,49,50,51,47,39,35,36,45,70,69,79,38,90,76,55,70,67,55,52,34,49,44,47,47,44,47,42,24,51,48,65,13,34,18,51,56,50,60,76,80,75,65,59,69,60,75,88,80,73,90,70,96,54,90,79,72,52,74,88,77,90,78,77,70,83,65,69,80,89,53,84,57,62,54,55,53,51,52,54,39,51,50,50,32,49,52,40,36,60,75,75,43,66,83,47,55,69,44,50,48,47,52,43,49,41,54,40,38,65,74,66,43,45,61,58,55,71,69,61,50,53,50,52,53,51,51,52,54,52,56,45,66,55,61,54,51,62,46,70,36,94,77,49,33,47,27,38,63,52,51,51,50,33,50,53,50,52,50,52,57,56,66,60,54,73,48,30,72,42,22,48,58,58,49,53,53,51,51,52,34,48,54,38,17,27,35,86,48,71,68,50,14,54,57,19,38,55,41,44,52,55,50,54,74,38,30,54,70,47,58,73,70,47,48,64,64,46,48,59,51,34,38,45,87,53,81,88,50,45,52,45,27,33,53,23,30,51,52,56,31,47,40,58,97,89,61,63,31,66,56,65,46,99,42,58,79,55,36,49,51,38,54,42,41,62,35,42,22,57,61,15,84,46,55,54,75,87,42,66,71,51,45,49,47,53,51,52,40,51,50,48,40,71,75,65,51,56,58,76,66,51,61,78,82,71,60,67,70,40,31,58,45,17,52,55,38,27,70,70,21,93,63,89,62,74,76,80,50,73,66,56,43,54,51,27,52,50,51,45,51,52,51,27,52,49,41,48,52,38,51,54,46,33,56,52,47,37,50,59,47,53,68,38,89,82,54,47,68,69,37,35,52,47,38,54,52,54,56,44,63,66,38,39,79,91,50,75,71,57,56,72,56,50,49,52,41,60,60,30,47,59,42,90,52,66,69,54,19,56,51,20,37,37,38,50,22,30,49,37,58,51,70,48,77,79,73,50,65,40,79,58,58,57,38,70,76,49,72,35,79,85,71,92,67,86,58,24,45,58,42,77,53,44,50,88,68,42,45,48,90,92,74,56,56,85,43,61,69,50,43,64,71,50,88,65,59,40,57,72,37,67,44,32,39,32,68,48,92,76,37,74,36,67,48,52,77,89,73,33,75,83,76,81,69,57,72,86,79,42,54,75,66,50,38,52,56,49,58,47,57,67,33,64,69,53,44,52,50,29,50,54,61,57,30,48,79,88,43,89,97,68,70,68,73,52,71,50,57,21,42,28,34,23,25,48,24,52,70,53,45,66,75,45,45,78,69,47,46,67,54,42,58,54,23,30,70,42,75,50,54,36,30,36,41,38,37,29,31,45,49,24,4,41,58,52,11,51,73,83,57,55,59,72,60,51,52,58,46,45,70,50,47,54,59,49,47,56,47,33,65,72,48,56,43,94,82,36,42,66,31,46,17,49,21,39,20,61,36,33,46,66,41,37,65,68,81,46,42,72,59,54,54,62,49,60,72,59,38,71,70,63,68,84,36,61,65,40,25,25,40,44,43,47,26,40,41,27,30,53,68,41,42,56,83,38,35,24,56,60,44,41,52,49,47,66,66,44,65,84,52,41,54,56,87,50,64,68,33,28,46,41,51,8,45,44,50,32,61,49,35,49,66,56,63,82,49,73,58,48,42,76,53,80,40,47,53,60,61,66,53,42,55,56,49,50,66,58,36,40,72,63,64,78,47,68,64,71,62,70,89,80,69,84,89,68,93,68,98,61,88,76,52,70,56,56,48,28,53,34,31,47,52,21,52,46,34,20,50,52,49,24,61,83,64,31,50,62,50,76,52,76,63,63,52,68,48,46,58,53,40,30,42,39,21,64,83,73,86,64,86,81,59,54,71,61,30,54,46,31,42,51,35,48,49,49,58,22,60,41,45,71,54,80,83,47,50,62,59,53,49,51,50,47,57,57,40,57,69,48,82,34,59,47,21,35,35,44,49,40,58,34,46,47,30,28,44,66,40,27,38,37,55,40,69,73,35,65,69,55,46,52,52,51,52,52,52,39,60,57,38,24,56,36,92,51,65,69,32,20,55,46,23,23,54,39,50,12,53,35,39,38,34,62,76,40,78,95,43,72,69,59,52,54,53,22,54,56,27,47,66,43,70,71,77,78,82,78,91,66,76,96,82,65,94,69,80,92,63,78,56,70,48,53,38,38,20,39,27,10,49,39,46,53,43,16,59,54,61,26,43,51,79,56,69,56,92,66,44,54,59,52,54,56,67,49,55,77,37,52,84,41,67,79,70,38,21,59,53,41,44,53,44,54,51,51,48,51,70,45,38,53,91,56,36,84,63,48,54,71,68,40,54,74,70,55,49,53,52,56,64,75,62,68,67,61,61,87,95,45,128

Foldseek 3Di:
DPPPPVVCVVLVADFDDWDLLLCVDPPSVVVSVQLLVLLLQLLLQCLQCLLLLPLPPRNLLSLVSVVVSCVQINRGDHLLLLQLLLLLLLQVLLPLFDFQVSNLSSLVSNLSSLVPVQSAFLVSAADECVSLVSVCCCPVVNPFVLLLFFDHAPCSVVSSLSSLQSNQNNYDLQNQVVLCLFQLLQCDVLDCSVLVSLLCCLSHARQQDAPVSVVSGCVVPVVQLVLQLQFFQFQDLSNLSSLLSLLSNLLQDQPPDDCLVPLLVLLLLLLVLLVDQFFPDRDDDPLSPVRRHDLLSSLSNLLSNDAAPDRSSLVSLLLSCLQCLVCLAQVNDDPSVVSVLCNLLNNLVSNLLLLLQQPFDDDGSGHHHDPRGRQDLVSLVSNLVSNQSSLLNNLLHPVAQQSSLNSLLSNLLNQVLSRVPVLVVQQVVCLVDPPCVSSNLSSLSSCLSNVLSQQLADPRGNLSNLVLVVSLQSLLPLLDLVDLSSNLSSLSSLLSQLLQAQLEQQLVCLVVDPPDDPSRNSNNVVSVCSLVSLVSSVVSLLVNLVVFADDPPDPPDDPQADDPSLVSSLVSLLSSLLSNLLRYDPVSLVVSLVVLLCSLQVDQGAVHRSLSSSLSNLLSSCLNPVQVSCVRLVVSLLVVLCVLQVDVVQLADQDGDSNNLSSLLSLLSNLLHQLVNCVVCLVSLVVSLVRFCRRLHPSRNLSSLSSLLSNLQNQAPKAFSHQYLDPPGDPDPCVVDPRSNSRSFFADSVPLNTHMRAHDPVSLVSLVVSCVVQVVVLLVQLQCCLVVNDPDDLSSLLSSLSNNLSSCLSNLQQADADDAAFDPDLDDDPGDLAWSDFDLRDDHDPVDDRVLVSCLVSLLSSLVSCVVPPLVSLSSLLSSLSSLLCSLAPNSDDPVVLVVLVVVLVVSCSSQPSSSNDPNRHRSSSSSSVSVSSSRSRRRPLASPGHHPSLLSSLVSLLCQLQGPDPVSVVSSLVSNQVSVQRHPSSLSVCLVVLLVLLAQVDQPHALSNVLSSLDSQCHDPPTDRQCADLDLVSVLRRLLSLLNSLNHPSDDPVDVSSVVSNVSSLVCCLSRHGDHDLASDNDVSSSVSSVVSSVPSPDDSPDDDPVSSVVSVVVNVVSSVVSVVSLLSSLVSLVVSLPPPPGDPSSVLSSLSVNLSSNHLVDQRDLSNLLVLLLQCLPPDPSSVLSSLSSLLSNLNSLFDDFDKDWDDLCVVLVHDDDPDQFFADDSSCVLLFDDPVQFQLDQVSVQPRFWQLAQSRPRRHHNPTDIGGHGLVRTPDAPDDLVVDDSSVNSNLVQLPDLVNLVSSLVVQLDDDDPPPDAQDVSLLSNLLSCCQNHNCSSVVSCLVLLLVLLQDLDLSSLSSSLSNLLSNLNNCQSPRPVSLVVVLVSVLVSVVSNLLSDDPNHLRSLLVSLLSSQASGRCSSVVSVLCSLLVCLPDCRVHDVSSLSSLSSNLSNVSRNQLRHQVSLVSVCVNCVVVLLPPDLSNLLSLLLSVLSQALSQGPRPSYDGGSHDHPQVSLVVLCVLLVVLVPDLAQDDQPDPPDDDDDPDDSNNSSLSNLSSNLSNLLSNLNRHSDHCDLSNLVCLLSLLSHEADDPPPPDDPNNVSSLSSLLSNLLTADDLVCLVSNLVSLLVSCPGPDVSSLLSSLSSCRSNCSSSVSSQLVPVVSLVSLVVSLLVQCLDQDPSSVLSSLVSLLSCCSSVSDPDDPVLLVQLLVLLPQDDDDPPPDDPDDDDDPTPDSSVSSNQSSLSSLLSVLSSCLAADPLCNLVSLVSNLVQCPPDPPSVVSSQVSLVSSCVRHVVPVVVRCVSYDPVSVVSSVVSNDDPPVPD

Secondary structure (DSSP, 8-state):
--STTHHHHHHTS--EEE-GGGGGSTTHHHHHHHHHHHHHHHHHHHHHHHHTT-IIIIIHHHHHHHHHHHHHHEE-S-HHHHHHHHHHHHHHHT-TT--HHHHHHHHHHHHHHHT-GGG--TTT----SHHHHHHHHHHHT-TTGGGTS----TTHHHHHHHHHHHHGGGS-TTHHHHHHHHHGGG--TTSTHHHHHHHHHHHH------GGGGGGTGGGTHHHHHHHHHH--S--TTHHHHHHHHHHHHHHTTTSS--GGGHHHHHHHHHHHT----SS-----HHHHHTPPPHHHHHHHHHHH--SS--HHHHHHHHHHHHHGGGGSTT---TTHHHHHHHHHHHHHHHHHHHIIIIISPP-SSPPPPGGGSPPHHHHHHHHHHHHHHHHHHHT-TT-SHHHHHHHHHHHTT-HHHHHHHHHHHHHHHHH-SS-HHHHHHHHHHHHHHHHHHHT--SS-TTGGGGHHHHHHHHGGG--TT-HHHHHHHHHHHHHHHHHS-B---TTHHHH-S---HHHHHHHHHGGGHHHHHHHHHHHHHHHHHHT------SSS---S--HHHHHHHHHHHHHHHHHHHHB-HHHHHHHHHHHHHHHHHS---TTTHHHHHHHHHHHHHHHSHHHHHHHHHHHHHHHHHHHT-SGGGGT-SS--HHHHHHHHHHHHHTSS-GGGTGGGHHHHHHHHHHHTT-SSHHHHHHHHHHHHHHHHHHH--EES---SSTT-S-S-TTT--GGGGTTPPP-TTS----EE---HHHHHHHHHHHHHHTHHHHHHHHHHHHTSS---HHHHHHHHHHHHHHHHHHTTTSPPPP--B--SS---SS--PPP----S----TTS--HHHHHHHHHHHHHHHHHHH-TT-HHHHHHHHHHHHHHHH-SSS-HHHHHHHHHHHHHHHHHH--TTT-TT---HHHHHHHHHHHHHHHHH--TTB--BHHHHHHHHHHHHHHTSS-HHHHHHHHHHHHHHHTTBTTHHHHHHHHHHHTT-TT--S--HHHHHHHHHHHH--TTS--GGG-S-HHHHHHHHHHHHHGGG-TT--TTSHHHHHHHHHHHHHHHHH-----S-----HHHHHHHHHHHHT-SS--PPPPHHHHHHHHHHHHHHHHHHHHHHHHHHHHHHHHHT-TT--HHHHHHHHHHHHHT--SSSPPPHHHHHHHHHGGG-SSHHHHHHHHHHHHHHHHHTPPPPPEEEE-HHHHHTPPPPSS--EES-TTTGGGS--GGG---SHHHHHHS-----SSTTTS---SSEEEEPPGGGSPPSS--GGGS-HHHHHHHHHHH-HHHHHHHHHHHTS-SSTTT----HHHHHHHHHHHHHSTTTTHHHHHHHHHHHHH---HHHHHHHHHHHHHHHHHGGG--HHHHHHHHHHHHHHHHHHHHS--TTTHHHHHHHHHHHHTTS-GGGGHHHHHHHHS-SS--TTHHHHHHHHHHHHHHHHTTTGGG-HHHHHHHHHHHGGGTT-S-HHHHHHHHHHHHHHTTS----TTEEPPSSPPHHHHHHHHHHHHHHHHS--S----------------HHHHHHHHHHHHHHHHHHHHTT-SS-S-HHHHTTHHHHHHH--SS--TTS-HHHHHHHHHHHHHHTSPPPTTHHHHHHHHHHHHHTSS-HHHHHHHHHHHHHHHHHTHHHHHT-HHHHHHHHHHHHHHHT-SSHHHHHHHHHHHHHHHHTTSS---HHHHHHHHHHHTPPPPP-----TTS---SS--HHHHHHHHHHHHHHHHHHT-TT---TTHHHHHHHHHTTTTSTTTHHHHHHHHHHHHHHHHSTTHHHHGGGS-HHHHHHHHHT----TT--

Sequence (1828 aa):
MGAGEERPEALGFNPQKEIVYNLLLPYAHRLDRESNELLAQIKGSLGRAVRLRELWPGVLFWTRKLTTYIRLYGRKFSKEDHVLFVKLLYELVTIPKLEISMMQGFARLLISLLKKKELLSREDLQLPWRPLYEMLERILYSKTEHLGLNWFPNSVEGVLKTLVKACRPYFPDDATAEMLQEWLPLMCPFDVTMQKAISYLELFLPTSLPPDLHCKGFRLWFDEFLTLWVSVQNLPQWEGHLVNLFARLANDNIGYIDWDPYVPKIFTRILRSLNLPVGSNQVLVPRQLANAYDIGHAVIWITALMGGPSKTVQKHLTGLFNSITSFYHPSNNGRWLTKLMKLLQRLPCCIIRRLHRERYKKPSWLTPVPESHRLTDQDVTDFVESIMQPVLLAMFSKTGSLEAAQALQNLALMRPELVIPPVLEKTYPALETLTEPHQLTATLSCVIGVARSLVSGGRWFPEGPTHMLPLLMRALPGVDPNDFSKCMITFQFIATFSTLVPLVDCSSLLQERNDLSEVERELCSATAEFEDFVLQFMDRCFALIESSALEQTREETETEKMTHLESLVELGLSSTFSTILTQCSKEIFKVALEKVFNFAVSNIFETRVSGRMVADLCRAAVKCCPVESLKLFLPHCCNVISHLTINDDVMNDEELDKELLWKLQLLSEITRVDGEKLLPYKEQLVQILHRTLHFTCKQGYTLSCNLLHHLLRSSTLIYPTEYCSVPGGFDKPLSDYFPIKDWGKPGDLWNLNIKWHVPSAEEMDFAYYLLDTFLRPELQKLDLYSSGELEMSRDEVQQCLAIVHNCLTGSGNLLPPLHGERVTHLVTSMVSLNETKLFTGIDHDHSRENYRELISKTLRKLLHYILDHSEDDTKSLFLIIKIISDLLQFQGSHKHEFDSRWKSFTLVKKSMENRLHGKKRHIRALLIDRVMLQHELRTLTVEGCEYKKVHQDMLRDLLRLSTSSYGQVRNKAQQAFFTALGTYNFCCRDLIPLVLEFLRPERQDVTQQQFKGALYCLLGNHGGVCLANLHDWECIVQTWPAMISSGLSKAMSLEKPSIVRLFDDLAEKIHRQYETIGLDFSVPEKCIEIAILLQHAASTSSQLPHPEELALAIKRQGEKNVEAVQNYERLVNTLLDCVTQRNLPWKFEHIGIGFLSLLLRDDYVLPVRAIRYL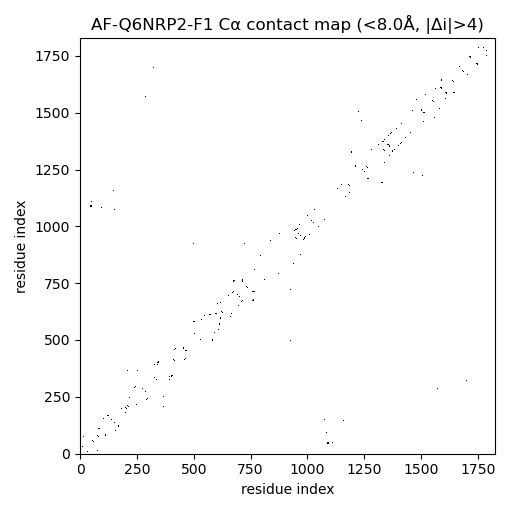VQCLNHDALIVRKMAISTVAGILKQLKRTHVKETICPYKISGCPKPESKLVGDRPDNQWLLYDSSNLPNTKEAWESCCFVEKTHWGYSSWPQNMLVYAPADQQPKVGRSREEMSEAEQIIYDHFTDEKFVDQLIKFLSLEDRKGKDKFNPRRFCLFKGLFRNYDDAFLPIIKPHLERLVADSHESTQRCAAEIVAGLIRGSKHWTFEKVENLWNFLCELLRTALSNITVETYSDWGTCIATSCESRDPRKLHWLFELLLESPVSGEGGSFVDACRLYVLQGGLAQQEWRVPELLHRLLMCLEPKLTQVYKNVRERIGSVLTYIFMIDVSLPNTAPTKSPHISDFTGRILGKLKPLMDADEEIQNHVMEENGVGEQDERTQAIKLMKTILKWIMASAGRSFCTGVTEQMQLLPLLFKIAPVENDTNYDELKRDAKTCLSLMSQGLLLPVQVPLVLDVLRQTARSSSWHARYTVLTYIQTMVFYNLFIFIHNEESVQGVRWLILQLMEDEQLEVREMAATTLSGLLQCNFLTMDAAMQAHFEALCKTRLPKKRKRESGMVGDTIPSGDLVKRHAGVLGLSACILSSPYDVPTWMPQLLMDLSVHLNDPQPIEMTVKKTLSNFRRTHHDNWQEHKQQFTDDQLIVLTDLLVSPCYYA